Protein AF-0000000075575721 (afdb_homodimer)

pLDDT: mean 95.51, std 4.95, range [36.03, 98.81]

Organism: Acetobacterium woodii (strain ATCC 29683 / DSM 1030 / JCM 2381 / KCTC 1655 / WB1) (NCBI:txid931626)

Structure (mmCIF, N/CA/C/O backbone):
data_AF-0000000075575721-model_v1
#
loop_
_entity.id
_entity.type
_entity.pdbx_description
1 polymer 'Aminomethyltransferase GcvT'
#
loop_
_atom_site.group_PDB
_atom_site.id
_atom_site.type_symbol
_atom_site.label_atom_id
_atom_site.label_alt_id
_atom_site.label_comp_id
_atom_site.label_asym_id
_atom_site.label_entity_id
_atom_site.label_seq_id
_atom_site.pdbx_PDB_ins_code
_atom_site.Cartn_x
_atom_site.Cartn_y
_atom_site.Cartn_z
_atom_site.occupancy
_atom_site.B_iso_or_equiv
_atom_site.auth_seq_id
_atom_site.auth_comp_id
_atom_site.auth_asym_id
_atom_site.auth_atom_id
_atom_site.pdbx_PDB_model_num
ATOM 1 N N . MET A 1 1 ? 26.297 -42.188 -44.875 1 36.03 1 MET A N 1
ATOM 2 C CA . MET A 1 1 ? 27.328 -41.656 -44 1 36.03 1 MET A CA 1
ATOM 3 C C . MET A 1 1 ? 27.75 -42.688 -42.938 1 36.03 1 MET A C 1
ATOM 5 O O . MET A 1 1 ? 26.891 -43.375 -42.406 1 36.03 1 MET A O 1
ATOM 9 N N . LYS A 1 2 ? 28.891 -43.094 -43 1 46.31 2 LYS A N 1
ATOM 10 C CA . LYS A 1 2 ? 29.531 -44.219 -42.312 1 46.31 2 LYS A CA 1
ATOM 11 C C . LYS A 1 2 ? 29.234 -44.188 -40.812 1 46.31 2 LYS A C 1
ATOM 13 O O . LYS A 1 2 ? 29.656 -43.25 -40.094 1 46.31 2 LYS A O 1
ATOM 18 N N . LEU A 1 3 ? 28.172 -44.75 -40.25 1 50.94 3 LEU A N 1
ATOM 19 C CA . LEU A 1 3 ? 27.75 -45.062 -38.906 1 50.94 3 LEU A CA 1
ATOM 20 C C . LEU A 1 3 ? 28.922 -45.594 -38.062 1 50.94 3 LEU A C 1
ATOM 22 O O . LEU A 1 3 ? 28.781 -45.844 -36.875 1 50.94 3 LEU A O 1
ATOM 26 N N . GLU A 1 4 ? 30.062 -45.906 -38.625 1 56.88 4 GLU A N 1
ATOM 27 C CA . GLU A 1 4 ? 31.094 -46.719 -38 1 56.88 4 GLU A CA 1
ATOM 28 C C . GLU A 1 4 ? 31.766 -45.969 -36.844 1 56.88 4 GLU A C 1
ATOM 30 O O . GLU A 1 4 ? 32.25 -46.594 -35.906 1 56.88 4 GLU A O 1
ATOM 35 N N . ASN A 1 5 ? 31.656 -44.5 -36.688 1 76.38 5 ASN A N 1
ATOM 36 C CA . ASN A 1 5 ? 32.5 -43.875 -35.688 1 76.38 5 ASN A CA 1
ATOM 37 C C . ASN A 1 5 ? 31.672 -43 -34.75 1 76.38 5 ASN A C 1
ATOM 39 O O . ASN A 1 5 ? 32.188 -42.031 -34.156 1 76.38 5 ASN A O 1
ATOM 43 N N . LEU A 1 6 ? 30.344 -43.281 -34.5 1 89.44 6 LEU A N 1
ATOM 44 C CA . LEU A 1 6 ? 29.531 -42.5 -33.594 1 89.44 6 LEU A CA 1
ATOM 45 C C . LEU A 1 6 ? 29.672 -42.969 -32.156 1 89.44 6 LEU A C 1
ATOM 47 O O . LEU A 1 6 ? 29.812 -44.188 -31.922 1 89.44 6 LEU A O 1
ATOM 51 N N . LYS A 1 7 ? 29.609 -41.969 -31.234 1 93.25 7 LYS A N 1
ATOM 52 C CA . LYS A 1 7 ? 29.594 -42.312 -29.812 1 93.25 7 LYS A CA 1
ATOM 53 C C . LYS A 1 7 ? 28.25 -42.875 -29.375 1 93.25 7 LYS A C 1
ATOM 55 O O . LYS A 1 7 ? 27.219 -42.594 -30.016 1 93.25 7 LYS A O 1
ATOM 60 N N . ARG A 1 8 ? 28.297 -43.75 -28.391 1 95.19 8 ARG A N 1
ATOM 61 C CA . ARG A 1 8 ? 27.078 -44.344 -27.859 1 95.19 8 ARG A CA 1
ATOM 62 C C . ARG A 1 8 ? 26.938 -44.031 -26.359 1 95.19 8 ARG A C 1
ATOM 64 O O . ARG A 1 8 ? 27.938 -44 -25.641 1 95.19 8 ARG A O 1
ATOM 71 N N . THR A 1 9 ? 25.719 -43.781 -25.953 1 96 9 THR A N 1
ATOM 72 C CA . THR A 1 9 ? 25.469 -43.656 -24.531 1 96 9 THR A CA 1
ATOM 73 C C . THR A 1 9 ? 25.328 -45.031 -23.875 1 96 9 THR A C 1
ATOM 75 O O . THR A 1 9 ? 25.297 -46.062 -24.562 1 96 9 THR A O 1
ATOM 78 N N . LEU A 1 10 ? 25.266 -45 -22.562 1 96.38 10 LEU A N 1
ATOM 79 C CA . LEU A 1 10 ? 25.141 -46.25 -21.797 1 96.38 10 LEU A CA 1
ATOM 80 C C . LEU A 1 10 ? 23.766 -46.844 -21.984 1 96.38 10 LEU A C 1
ATOM 82 O O . LEU A 1 10 ? 23.516 -47.969 -21.547 1 96.38 10 LEU A O 1
ATOM 86 N N . PHE A 1 11 ? 22.875 -46.188 -22.719 1 97.75 11 PHE A N 1
ATOM 87 C CA . PHE A 1 11 ? 21.516 -46.688 -22.891 1 97.75 11 PHE A CA 1
ATOM 88 C C . PHE A 1 11 ? 21.312 -47.281 -24.266 1 97.75 11 PHE A C 1
ATOM 90 O O . PHE A 1 11 ? 20.203 -47.594 -24.672 1 97.75 11 PHE A O 1
ATOM 97 N N . TYR A 1 12 ? 22.344 -47.406 -25.047 1 96.69 12 TYR A N 1
ATOM 98 C CA . TYR A 1 12 ? 22.25 -47.875 -26.438 1 96.69 12 TYR A CA 1
ATOM 99 C C . TYR A 1 12 ? 21.484 -49.188 -26.531 1 96.69 12 TYR A C 1
ATOM 101 O O . TYR A 1 12 ? 20.562 -49.312 -27.344 1 96.69 12 TYR A O 1
ATOM 109 N N . ASP A 1 13 ? 21.859 -50.156 -25.703 1 97.06 13 ASP A N 1
ATOM 110 C CA . ASP A 1 13 ? 21.203 -51.438 -25.734 1 97.06 13 ASP A CA 1
ATOM 111 C C . ASP A 1 13 ? 19.719 -51.312 -25.375 1 97.06 13 ASP A C 1
ATOM 113 O O . ASP A 1 13 ? 18.875 -52.031 -25.906 1 97.06 13 ASP A O 1
ATOM 117 N N . ASN A 1 14 ? 19.422 -50.438 -24.422 1 97.88 14 ASN A N 1
ATOM 118 C CA . ASN A 1 14 ? 18.031 -50.188 -24.078 1 97.88 14 ASN A CA 1
ATOM 119 C C . ASN A 1 14 ? 17.25 -49.656 -25.266 1 97.88 14 ASN A C 1
ATOM 121 O O . ASN A 1 14 ? 16.094 -50 -25.469 1 97.88 14 ASN A O 1
ATOM 125 N N . HIS A 1 15 ? 17.859 -48.781 -26.062 1 97.81 15 HIS A N 1
ATOM 126 C CA . HIS A 1 15 ? 17.219 -48.219 -27.25 1 97.81 15 HIS A CA 1
ATOM 127 C C . HIS A 1 15 ? 16.938 -49.281 -28.297 1 97.81 15 HIS A C 1
ATOM 129 O O . HIS A 1 15 ? 15.844 -49.281 -28.875 1 97.81 15 HIS A O 1
ATOM 135 N N . VAL A 1 16 ? 17.922 -50.062 -28.531 1 96.56 16 VAL A N 1
ATOM 136 C CA . VAL A 1 16 ? 17.781 -51.125 -29.531 1 96.56 16 VAL A CA 1
ATOM 137 C C . VAL A 1 16 ? 16.672 -52.094 -29.109 1 96.56 16 VAL A C 1
ATOM 139 O O . VAL A 1 16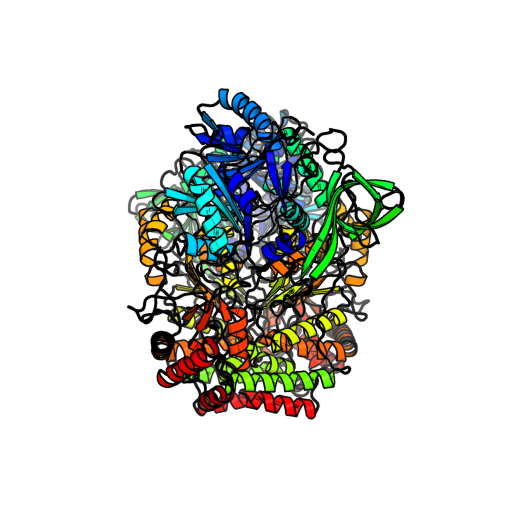 ? 15.836 -52.469 -29.938 1 96.56 16 VAL A O 1
ATOM 142 N N . LYS A 1 17 ? 16.75 -52.406 -27.875 1 96.69 17 LYS A N 1
ATOM 143 C CA . LYS A 1 17 ? 15.727 -53.312 -27.328 1 96.69 17 LYS A CA 1
ATOM 144 C C . LYS A 1 17 ? 14.336 -52.719 -27.5 1 96.69 17 LYS A C 1
ATOM 146 O O . LYS A 1 17 ? 13.367 -53.438 -27.766 1 96.69 17 LYS A O 1
ATOM 151 N N . ALA A 1 18 ? 14.25 -51.438 -27.406 1 96.62 18 ALA A N 1
ATOM 152 C CA . ALA A 1 18 ? 12.961 -50.75 -27.469 1 96.62 18 ALA A CA 1
ATOM 153 C C . ALA A 1 18 ? 12.547 -50.469 -28.906 1 96.62 18 ALA A C 1
ATOM 155 O O . ALA A 1 18 ? 11.469 -49.906 -29.141 1 96.62 18 ALA A O 1
ATOM 156 N N . GLY A 1 19 ? 13.367 -50.812 -29.859 1 96.62 19 GLY A N 1
ATOM 157 C CA . GLY A 1 19 ? 13.047 -50.625 -31.266 1 96.62 19 GLY A CA 1
ATOM 158 C C . GLY A 1 19 ? 13.234 -49.188 -31.75 1 96.62 19 GLY A C 1
ATOM 159 O O . GLY A 1 19 ? 12.547 -48.75 -32.656 1 96.62 19 GLY A O 1
ATOM 160 N N . ALA A 1 20 ? 14.164 -48.5 -31.219 1 97.5 20 ALA A N 1
ATOM 161 C CA . ALA A 1 20 ? 14.391 -47.094 -31.562 1 97.5 20 ALA A CA 1
ATOM 162 C C . ALA A 1 20 ? 14.992 -46.969 -32.938 1 97.5 20 ALA A C 1
ATOM 164 O O . ALA A 1 20 ? 15.758 -47.812 -33.406 1 97.5 20 ALA A O 1
ATOM 165 N N . THR A 1 21 ? 14.609 -45.938 -33.656 1 97.31 21 THR A N 1
ATOM 166 C CA . THR A 1 21 ? 15.336 -45.469 -34.844 1 97.31 21 THR A CA 1
ATOM 167 C C . THR A 1 21 ? 16.5 -44.562 -34.438 1 97.31 21 THR A C 1
ATOM 169 O O . THR A 1 21 ? 16.281 -43.438 -33.938 1 97.31 21 THR A O 1
ATOM 172 N N . LEU A 1 22 ? 17.672 -45.031 -34.656 1 95.75 22 LEU A N 1
ATOM 173 C CA . LEU A 1 22 ? 18.859 -44.312 -34.188 1 95.75 22 LEU A CA 1
ATOM 174 C C . LEU A 1 22 ? 19.453 -43.469 -35.312 1 95.75 22 LEU A C 1
ATOM 176 O O . LEU A 1 22 ? 19.453 -43.875 -36.469 1 95.75 22 LEU A O 1
ATOM 180 N N . VAL A 1 23 ? 19.891 -42.281 -34.938 1 93.56 23 VAL A N 1
ATOM 181 C CA . VAL A 1 23 ? 20.484 -41.375 -35.906 1 93.56 23 VAL A CA 1
ATOM 182 C C . VAL A 1 23 ? 21.703 -40.688 -35.281 1 93.56 23 VAL A C 1
ATOM 184 O O . VAL A 1 23 ? 21.938 -40.812 -34.062 1 93.56 23 VAL A O 1
ATOM 187 N N . ASP A 1 24 ? 22.422 -40.031 -36.125 1 90.75 24 ASP A N 1
ATOM 188 C CA . ASP A 1 24 ? 23.531 -39.188 -35.656 1 90.75 24 ASP A CA 1
ATOM 189 C C . ASP A 1 24 ? 23.016 -37.875 -35.094 1 90.75 24 ASP A C 1
ATOM 191 O O . ASP A 1 24 ? 22.297 -37.156 -35.75 1 90.75 24 ASP A O 1
ATOM 195 N N . PHE A 1 25 ? 23.359 -37.594 -33.938 1 89.56 25 PHE A N 1
ATOM 196 C CA . PHE A 1 25 ? 23.047 -36.312 -33.25 1 89.56 25 PHE A CA 1
ATOM 197 C C . PHE A 1 25 ? 24.266 -35.812 -32.5 1 89.56 25 PHE A C 1
ATOM 199 O O . PHE A 1 25 ? 24.516 -36.219 -31.359 1 89.56 25 PHE A O 1
ATOM 206 N N . GLY A 1 26 ? 24.953 -34.875 -33.062 1 80.31 26 GLY A N 1
ATOM 207 C CA . GLY A 1 26 ? 26.125 -34.281 -32.438 1 80.31 26 GLY A CA 1
ATOM 208 C C . GLY A 1 26 ? 27.25 -35.281 -32.219 1 80.31 26 GLY A C 1
ATOM 209 O O . GLY A 1 26 ? 27.938 -35.25 -31.219 1 80.31 26 GLY A O 1
ATOM 210 N N . GLY A 1 27 ? 27.281 -36.312 -32.969 1 86.62 27 GLY A N 1
ATOM 211 C CA . GLY A 1 27 ? 28.344 -37.312 -32.875 1 86.62 27 GLY A CA 1
ATOM 212 C C . GLY A 1 27 ? 27.922 -38.5 -32.062 1 86.62 27 GLY A C 1
ATOM 213 O O . GLY A 1 27 ? 28.719 -39.438 -31.859 1 86.62 27 GLY A O 1
ATOM 214 N N . TRP A 1 28 ? 26.688 -38.5 -31.656 1 93.44 28 TRP A N 1
ATOM 215 C CA . TRP A 1 28 ? 26.172 -39.594 -30.844 1 93.44 28 TRP A CA 1
ATOM 216 C C . TRP A 1 28 ? 25.078 -40.344 -31.594 1 93.44 28 TRP A C 1
ATOM 218 O O . TRP A 1 28 ? 24.297 -39.75 -32.344 1 93.44 28 TRP A O 1
ATOM 228 N N . GLU A 1 29 ? 25.062 -41.594 -31.422 1 95 29 GLU A N 1
ATOM 229 C CA . GLU A 1 29 ? 23.953 -42.406 -31.922 1 95 29 GLU A CA 1
ATOM 230 C C . GLU A 1 29 ? 22.766 -42.344 -30.969 1 95 29 GLU A C 1
ATOM 232 O O . GLU A 1 29 ? 22.734 -43.094 -29.984 1 95 29 GLU A O 1
ATOM 237 N N . MET A 1 30 ? 21.828 -41.531 -31.312 1 96.31 30 MET A N 1
ATOM 238 C CA . MET A 1 30 ? 20.719 -41.281 -30.406 1 96.31 30 MET A CA 1
ATOM 239 C C . MET A 1 30 ? 19.375 -41.656 -31.031 1 96.31 30 MET A C 1
ATOM 241 O O . MET A 1 30 ? 19.234 -41.625 -32.25 1 96.31 30 MET A O 1
ATOM 245 N N . PRO A 1 31 ? 18.391 -42.031 -30.281 1 97.38 31 PRO A N 1
ATOM 246 C CA . PRO A 1 31 ? 17.078 -42.312 -30.844 1 97.38 31 PRO A CA 1
ATOM 247 C C . PRO A 1 31 ? 16.328 -41.062 -31.312 1 97.38 31 PRO A C 1
ATOM 249 O O . PRO A 1 31 ? 16.062 -40.188 -30.5 1 97.38 31 PRO A O 1
ATOM 252 N N . ILE A 1 32 ? 15.922 -41.031 -32.531 1 96.69 32 ILE A N 1
ATOM 253 C CA . ILE A 1 32 ? 15.102 -39.938 -33.031 1 96.69 32 ILE A CA 1
ATOM 254 C C . ILE A 1 32 ? 13.633 -40.188 -32.688 1 96.69 32 ILE A C 1
ATOM 256 O O . ILE A 1 32 ? 12.859 -39.25 -32.531 1 96.69 32 ILE A O 1
ATOM 260 N N . GLN A 1 33 ? 13.258 -41.438 -32.688 1 97.62 33 GLN A N 1
ATOM 261 C CA . GLN A 1 33 ? 11.922 -41.875 -32.281 1 97.62 33 GLN A CA 1
ATOM 262 C C . GLN A 1 33 ? 11.891 -43.344 -31.891 1 97.62 33 GLN A C 1
ATOM 264 O O . GLN A 1 33 ? 12.797 -44.094 -32.25 1 97.62 33 GLN A O 1
ATOM 269 N N . TYR A 1 34 ? 10.93 -43.75 -31.234 1 98.19 34 TYR A N 1
ATOM 270 C CA . TYR A 1 34 ? 10.594 -45.125 -30.938 1 98.19 34 TYR A CA 1
ATOM 271 C C . TYR A 1 34 ? 9.367 -45.562 -31.719 1 98.19 34 TYR A C 1
ATOM 273 O O . TYR A 1 34 ? 8.828 -44.812 -32.531 1 98.19 34 TYR A O 1
ATOM 281 N N . PRO A 1 35 ? 8.914 -46.75 -31.578 1 96.94 35 PRO A N 1
ATOM 282 C CA . PRO A 1 35 ? 7.875 -47.312 -32.438 1 96.94 35 PRO A CA 1
ATOM 283 C C . PRO A 1 35 ? 6.566 -46.531 -32.375 1 96.94 35 PRO A C 1
ATOM 285 O O . PRO A 1 35 ? 5.824 -46.438 -33.344 1 96.94 35 PRO A O 1
ATOM 288 N N . ASN A 1 36 ? 6.254 -45.906 -31.297 1 95.25 36 ASN A N 1
ATOM 289 C CA . ASN A 1 36 ? 5.016 -45.156 -31.125 1 95.25 36 ASN A CA 1
ATOM 290 C C . ASN A 1 36 ? 5 -43.875 -32 1 95.25 36 ASN A C 1
ATOM 292 O O . ASN A 1 36 ? 3.932 -43.375 -32.312 1 95.25 36 ASN A O 1
ATOM 296 N N . GLY A 1 37 ? 6.121 -43.344 -32.281 1 97.06 37 GLY A N 1
ATOM 297 C CA . GLY A 1 37 ? 6.23 -42.188 -33.125 1 97.06 37 GLY A CA 1
ATOM 298 C C . GLY A 1 37 ? 6.273 -40.875 -32.375 1 97.06 37 GLY A C 1
ATOM 299 O O . GLY A 1 37 ? 5.875 -40.812 -31.203 1 97.06 37 GLY A O 1
ATOM 300 N N . ILE A 1 38 ? 6.617 -39.844 -33.062 1 97.75 38 ILE A N 1
ATOM 301 C CA . ILE A 1 38 ? 6.898 -38.531 -32.469 1 97.75 38 ILE A CA 1
ATOM 302 C C . ILE A 1 38 ? 5.621 -37.938 -31.891 1 97.75 38 ILE A C 1
ATOM 304 O O . ILE A 1 38 ? 5.637 -37.375 -30.812 1 97.75 38 ILE A O 1
ATOM 308 N N . VAL A 1 39 ? 4.496 -38.031 -32.562 1 98 39 VAL A N 1
ATOM 309 C CA . VAL A 1 39 ? 3.229 -37.438 -32.125 1 98 39 VAL A CA 1
ATOM 310 C C . VAL A 1 39 ? 2.799 -38.031 -30.797 1 98 39 VAL A C 1
ATOM 312 O O . VAL A 1 39 ? 2.473 -37.312 -29.844 1 98 39 VAL A O 1
ATOM 315 N N . ASP A 1 40 ? 2.834 -39.344 -30.703 1 97.81 40 ASP A N 1
ATOM 316 C CA . ASP A 1 40 ? 2.426 -40 -29.484 1 97.81 40 ASP A CA 1
ATOM 317 C C . ASP A 1 40 ? 3.416 -39.75 -28.344 1 97.81 40 ASP A C 1
ATOM 319 O O . ASP A 1 40 ? 3.021 -39.625 -27.188 1 97.81 40 ASP A O 1
ATOM 323 N N . GLU A 1 41 ? 4.668 -39.75 -28.703 1 98.5 41 GLU A N 1
ATOM 324 C CA . GLU A 1 41 ? 5.699 -39.438 -27.719 1 98.5 41 GLU A CA 1
ATOM 325 C C . GLU A 1 41 ? 5.473 -38.031 -27.109 1 98.5 41 GLU A C 1
ATOM 327 O O . GLU A 1 41 ? 5.566 -37.875 -25.906 1 98.5 41 GLU A O 1
ATOM 332 N N . HIS A 1 42 ? 5.164 -37.031 -27.969 1 98.44 42 HIS A N 1
ATOM 333 C CA . HIS A 1 42 ? 4.863 -35.688 -27.516 1 98.44 42 HIS A CA 1
ATOM 334 C C . HIS A 1 42 ? 3.641 -35.656 -26.609 1 98.44 42 HIS A C 1
ATOM 336 O O . HIS A 1 42 ? 3.693 -35.125 -25.5 1 98.44 42 HIS A O 1
ATOM 342 N N . ILE A 1 43 ? 2.609 -36.219 -27.047 1 98.12 43 ILE A N 1
ATOM 343 C CA . ILE A 1 43 ? 1.337 -36.188 -26.328 1 98.12 43 ILE A CA 1
ATOM 344 C C . ILE A 1 43 ? 1.478 -36.906 -25 1 98.12 43 ILE A C 1
ATOM 346 O O . ILE A 1 43 ? 1.001 -36.438 -23.969 1 98.12 43 ILE A O 1
ATOM 350 N N . ASN A 1 44 ? 2.105 -38.062 -25.016 1 97.69 44 ASN A N 1
ATOM 351 C CA . ASN A 1 44 ? 2.289 -38.812 -23.781 1 97.69 44 ASN A CA 1
ATOM 352 C C . ASN A 1 44 ? 3.049 -38.031 -22.734 1 97.69 44 ASN A C 1
ATOM 354 O O . ASN A 1 44 ? 2.746 -38.094 -21.531 1 97.69 44 ASN A O 1
ATOM 358 N N . THR A 1 45 ? 4.039 -37.312 -23.125 1 98 45 THR A N 1
ATOM 359 C CA . THR A 1 45 ? 4.793 -36.469 -22.188 1 98 45 THR A CA 1
ATOM 360 C C . THR A 1 45 ? 3.891 -35.406 -21.547 1 98 45 THR A C 1
ATOM 362 O O . THR A 1 45 ? 4.012 -35.125 -20.359 1 98 45 THR A O 1
ATOM 365 N N . ARG A 1 46 ? 2.984 -34.875 -22.328 1 97.38 46 ARG A N 1
ATOM 366 C CA . ARG A 1 46 ? 2.121 -33.781 -21.875 1 97.38 46 ARG A CA 1
ATOM 367 C C . ARG A 1 46 ? 1.051 -34.281 -20.922 1 97.38 46 ARG A C 1
ATOM 369 O O . ARG A 1 46 ? 0.592 -33.562 -20.031 1 97.38 46 ARG A O 1
ATOM 376 N N . ILE A 1 47 ? 0.643 -35.531 -20.969 1 95.81 47 ILE A N 1
ATOM 377 C CA . ILE A 1 47 ? -0.531 -35.969 -20.219 1 95.81 47 ILE A CA 1
ATOM 378 C C . ILE A 1 47 ? -0.135 -37.062 -19.219 1 95.81 47 ILE A C 1
ATOM 380 O O . ILE A 1 47 ? -0.882 -37.344 -18.281 1 95.81 47 ILE A O 1
ATOM 384 N N . LYS A 1 48 ? 1.011 -37.656 -19.406 1 96.88 48 LYS A N 1
ATOM 385 C CA . LYS A 1 48 ? 1.565 -38.656 -18.5 1 96.88 48 LYS A CA 1
ATOM 386 C C . LYS A 1 48 ? 3.023 -38.344 -18.172 1 96.88 48 LYS A C 1
ATOM 388 O O . LYS A 1 48 ? 3.336 -37.25 -17.672 1 96.88 48 LYS A O 1
ATOM 393 N N . ALA A 1 49 ? 3.938 -39.281 -18.609 1 98.19 49 ALA A N 1
ATOM 394 C CA . ALA A 1 49 ? 5.355 -39.062 -18.344 1 98.19 49 ALA A CA 1
ATOM 395 C C . ALA A 1 49 ? 6.219 -39.625 -19.469 1 98.19 49 ALA A C 1
ATOM 397 O O . ALA A 1 49 ? 5.902 -40.688 -20.031 1 98.19 49 ALA A O 1
ATOM 398 N N . GLY A 1 50 ? 7.188 -38.906 -19.797 1 98.56 50 GLY A N 1
ATOM 399 C CA . GLY A 1 50 ? 8.203 -39.344 -20.734 1 98.56 50 GLY A CA 1
ATOM 400 C C . GLY A 1 50 ? 9.602 -39.375 -20.141 1 98.56 50 GLY A C 1
ATOM 401 O O . GLY A 1 50 ? 9.938 -38.5 -19.312 1 98.56 50 GLY A O 1
ATOM 402 N N . ILE A 1 51 ? 10.406 -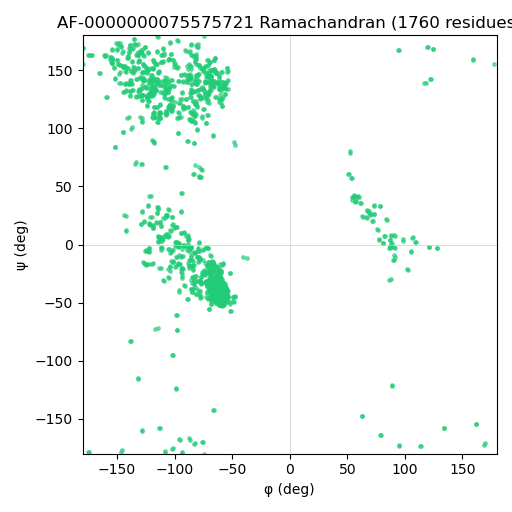40.344 -20.578 1 98.69 51 ILE A N 1
ATOM 403 C CA . ILE A 1 51 ? 11.805 -40.375 -20.172 1 98.69 51 ILE A CA 1
ATOM 404 C C . ILE A 1 51 ? 12.695 -40.125 -21.406 1 98.69 51 ILE A C 1
ATOM 406 O O . ILE A 1 51 ? 12.391 -40.625 -22.5 1 98.69 51 ILE A O 1
ATOM 410 N N . PHE A 1 52 ? 13.703 -39.406 -21.25 1 98.62 52 PHE A N 1
ATOM 411 C CA . PHE A 1 52 ? 14.648 -39.031 -22.297 1 98.62 52 PHE A CA 1
ATOM 412 C C . PHE A 1 52 ? 16.078 -39.406 -21.906 1 98.62 52 PHE A C 1
ATOM 414 O O . PHE A 1 52 ? 16.469 -39.25 -20.75 1 98.62 52 PHE A O 1
ATOM 421 N N . ASP A 1 53 ? 16.781 -40 -22.844 1 98.19 53 ASP A N 1
ATOM 422 C CA . ASP A 1 53 ? 18.219 -40.188 -22.672 1 98.19 53 ASP A CA 1
ATOM 423 C C . ASP A 1 53 ? 18.953 -38.875 -22.906 1 98.19 53 ASP A C 1
ATOM 425 O O . ASP A 1 53 ? 19.016 -38.375 -24.031 1 98.19 53 ASP A O 1
ATOM 429 N N . VAL A 1 54 ? 19.484 -38.344 -21.828 1 97.38 54 VAL A N 1
ATOM 430 C CA . VAL A 1 54 ? 20.234 -37.094 -21.969 1 97.38 54 VAL A CA 1
ATOM 431 C C . VAL A 1 54 ? 21.672 -37.281 -21.484 1 97.38 54 VAL A C 1
ATOM 433 O O . VAL A 1 54 ? 22.344 -36.312 -21.109 1 97.38 54 VAL A O 1
ATOM 436 N N . SER A 1 55 ? 22.125 -38.469 -21.5 1 96.88 55 SER A N 1
ATOM 437 C CA . SER A 1 55 ? 23.453 -38.781 -21.016 1 96.88 55 SER A CA 1
ATOM 438 C C . SER A 1 55 ? 24.531 -38.406 -22.031 1 96.88 55 SER A C 1
ATOM 440 O O . SER A 1 55 ? 25.719 -38.438 -21.734 1 96.88 55 SER A O 1
ATOM 442 N N . HIS A 1 56 ? 24.125 -38.094 -23.219 1 95.62 56 HIS A N 1
ATOM 443 C CA . HIS A 1 56 ? 25.094 -37.562 -24.172 1 95.62 56 HIS A CA 1
ATOM 444 C C . HIS A 1 56 ? 25.594 -36.188 -23.75 1 95.62 56 HIS A C 1
ATOM 446 O O . HIS A 1 56 ? 26.625 -35.719 -24.219 1 95.62 56 HIS A O 1
ATOM 452 N N . MET A 1 57 ? 24.812 -35.438 -22.906 1 96.81 57 MET A N 1
ATOM 453 C CA . MET A 1 57 ? 25.266 -34.156 -22.375 1 96.81 57 MET A CA 1
ATOM 454 C C . MET A 1 57 ? 26.469 -34.375 -21.453 1 96.81 57 MET A C 1
ATOM 456 O O . MET A 1 57 ? 26.625 -35.406 -20.828 1 96.81 57 MET A O 1
ATOM 460 N N . ALA A 1 58 ? 27.297 -33.375 -21.391 1 97.75 58 ALA A N 1
ATOM 461 C CA . ALA A 1 58 ? 28.484 -33.5 -20.562 1 97.75 58 ALA A CA 1
ATOM 462 C C . ALA A 1 58 ? 28.203 -33.062 -19.125 1 97.75 58 ALA A C 1
ATOM 464 O O . ALA A 1 58 ? 27.469 -32.062 -18.922 1 97.75 58 ALA A O 1
ATOM 465 N N . ARG A 1 59 ? 28.766 -33.719 -18.156 1 98.5 59 ARG A N 1
ATOM 466 C CA . ARG A 1 59 ? 28.672 -33.406 -16.734 1 98.5 59 ARG A CA 1
ATOM 467 C C . ARG A 1 59 ? 30.047 -33.062 -16.156 1 98.5 59 ARG A C 1
ATOM 469 O O . ARG A 1 59 ? 30.906 -33.938 -16.031 1 98.5 59 ARG A O 1
ATOM 476 N N . PHE A 1 60 ? 30.25 -31.844 -15.836 1 98.75 60 PHE A N 1
ATOM 477 C CA . PHE A 1 60 ? 31.516 -31.375 -15.25 1 98.75 60 PHE A CA 1
ATOM 478 C C . PHE A 1 60 ? 31.344 -31.094 -13.766 1 98.75 60 PHE A C 1
ATOM 480 O O . PHE A 1 60 ? 30.375 -30.438 -13.359 1 98.75 60 PHE A O 1
ATOM 487 N N . ILE A 1 61 ? 32.188 -31.578 -12.938 1 98.69 61 ILE A N 1
ATOM 488 C CA . ILE A 1 61 ? 32.219 -31.266 -11.516 1 98.69 61 ILE A CA 1
ATOM 489 C C . ILE A 1 61 ? 33.281 -30.234 -11.219 1 98.69 61 ILE A C 1
ATOM 491 O O . ILE A 1 61 ? 34.469 -30.422 -11.578 1 98.69 61 ILE A O 1
ATOM 495 N N . VAL A 1 62 ? 32.938 -29.156 -10.664 1 98.69 62 VAL A N 1
ATOM 496 C CA . VAL A 1 62 ? 33.875 -28.109 -10.266 1 98.69 62 VAL A CA 1
ATOM 497 C C . VAL A 1 62 ? 33.969 -28.078 -8.742 1 98.69 62 VAL A C 1
ATOM 499 O O . VAL A 1 62 ? 32.969 -28.016 -8.039 1 98.69 62 VAL A O 1
ATOM 502 N N . SER A 1 63 ? 35.125 -28.094 -8.195 1 98.12 63 SER A N 1
ATOM 503 C CA . SER A 1 63 ? 35.344 -28.109 -6.754 1 98.12 63 SER A CA 1
ATOM 504 C C . SER A 1 63 ? 36.594 -27.297 -6.379 1 98.12 63 SER A C 1
ATOM 506 O O . SER A 1 63 ? 37.375 -26.922 -7.25 1 98.12 63 SER A O 1
ATOM 508 N N . GLY A 1 64 ? 36.75 -27 -5.043 1 96.75 64 GLY A N 1
ATOM 509 C CA . GLY A 1 64 ? 37.875 -26.25 -4.527 1 96.75 64 GLY A CA 1
ATOM 510 C C . GLY A 1 64 ? 37.469 -24.953 -3.84 1 96.75 64 GLY A C 1
ATOM 511 O O . GLY A 1 64 ? 36.312 -24.516 -3.943 1 96.75 64 GLY A O 1
ATOM 512 N N . PRO A 1 65 ? 38.438 -24.312 -3.152 1 96.38 65 PRO A N 1
ATOM 513 C CA . PRO A 1 65 ? 38.156 -23.109 -2.357 1 96.38 65 PRO A CA 1
ATOM 514 C C . PRO A 1 65 ? 37.688 -21.938 -3.209 1 96.38 65 PRO A C 1
ATOM 516 O O . PRO A 1 65 ? 36.906 -21.094 -2.725 1 96.38 65 PRO A O 1
ATOM 519 N N . GLU A 1 66 ? 38.094 -21.922 -4.48 1 97.56 66 GLU A N 1
ATOM 520 C CA . GLU A 1 66 ? 37.719 -20.797 -5.332 1 97.56 66 GLU A CA 1
ATOM 521 C C . GLU A 1 66 ? 36.75 -21.25 -6.445 1 97.56 66 GLU A C 1
ATOM 523 O O . GLU A 1 66 ? 36.688 -20.609 -7.492 1 97.56 66 GLU A O 1
ATOM 528 N N . ALA A 1 67 ? 36.125 -22.422 -6.199 1 98.19 67 ALA A N 1
ATOM 529 C CA . ALA A 1 67 ? 35.156 -22.906 -7.188 1 98.19 67 ALA A CA 1
ATOM 530 C C . ALA A 1 67 ? 34.094 -21.859 -7.473 1 98.19 67 ALA A C 1
ATOM 532 O O . ALA A 1 67 ? 33.75 -21.625 -8.625 1 98.19 67 ALA A O 1
ATOM 533 N N . THR A 1 68 ? 33.594 -21.203 -6.445 1 97.5 68 THR A N 1
ATOM 534 C CA . THR A 1 68 ? 32.531 -20.203 -6.59 1 97.5 68 THR A CA 1
ATOM 535 C C . THR A 1 68 ? 33.062 -19 -7.371 1 97.5 68 THR A C 1
ATOM 537 O O . THR A 1 68 ? 32.375 -18.5 -8.273 1 97.5 68 THR A O 1
ATOM 540 N N . ALA A 1 69 ? 34.219 -18.516 -7.012 1 97.25 69 ALA A N 1
ATOM 541 C CA . ALA A 1 69 ? 34.812 -17.375 -7.699 1 97.25 69 ALA A CA 1
ATOM 542 C C . ALA A 1 69 ? 35 -17.672 -9.18 1 97.25 69 ALA A C 1
ATOM 544 O O . ALA A 1 69 ? 34.781 -16.797 -10.031 1 97.25 69 ALA A O 1
ATOM 545 N N . PHE A 1 70 ? 35.562 -18.891 -9.453 1 97.88 70 PHE A N 1
ATOM 546 C CA . PHE A 1 70 ? 35.75 -19.328 -10.828 1 97.88 70 PHE A CA 1
ATOM 547 C C . PHE A 1 70 ? 34.438 -19.312 -11.594 1 97.88 70 PHE A C 1
ATOM 549 O O . PHE A 1 70 ? 34.375 -18.75 -12.688 1 97.88 70 PHE A O 1
ATOM 556 N N . LEU A 1 71 ? 33.375 -19.906 -11.023 1 98.62 71 LEU A N 1
ATOM 557 C CA . LEU A 1 71 ? 32.094 -20 -11.672 1 98.62 71 LEU A CA 1
ATOM 558 C C . LEU A 1 71 ? 31.453 -18.625 -11.852 1 98.62 71 LEU A C 1
ATOM 560 O O . LEU A 1 71 ? 30.75 -18.375 -12.836 1 98.62 71 LEU A O 1
ATOM 564 N N . GLN A 1 72 ? 31.625 -17.688 -10.898 1 98.06 72 GLN A N 1
ATOM 565 C CA . GLN A 1 72 ? 31.172 -16.297 -11.031 1 98.06 72 GLN A CA 1
ATOM 566 C C . GLN A 1 72 ? 31.781 -15.641 -12.266 1 98.06 72 GLN A C 1
ATOM 568 O O . GLN A 1 72 ? 31.141 -14.805 -12.914 1 98.06 72 GLN A O 1
ATOM 573 N N . TYR A 1 73 ? 32.969 -16.047 -12.562 1 98.44 73 TYR A N 1
ATOM 574 C CA . TYR A 1 73 ? 33.75 -15.414 -13.617 1 98.44 73 TYR A CA 1
ATOM 575 C C . TYR A 1 73 ? 33.375 -15.945 -14.984 1 98.44 73 TYR A C 1
ATOM 577 O O . TYR A 1 73 ? 33.281 -15.195 -15.961 1 98.44 73 TYR A O 1
ATOM 585 N N . VAL A 1 74 ? 33.062 -17.234 -15.102 1 98.62 74 VAL A N 1
ATOM 586 C CA . VAL A 1 74 ? 32.969 -17.859 -16.422 1 98.62 74 VAL A CA 1
ATOM 587 C C . VAL A 1 74 ? 31.484 -18.016 -16.781 1 98.62 74 VAL A C 1
ATOM 589 O O . VAL A 1 74 ? 31.156 -18.266 -17.938 1 98.62 74 VAL A O 1
ATOM 592 N N . LEU A 1 75 ? 30.562 -17.875 -15.867 1 98.62 75 LEU A N 1
ATOM 593 C CA . LEU A 1 75 ? 29.125 -18 -16.141 1 98.62 75 LEU A CA 1
ATOM 594 C C . LEU A 1 75 ? 28.438 -16.641 -16.031 1 98.62 75 LEU A C 1
ATOM 596 O O . LEU A 1 75 ? 28.906 -15.75 -15.328 1 98.62 75 LEU A O 1
ATOM 600 N N . THR A 1 76 ? 27.297 -16.516 -16.688 1 98.06 76 THR A N 1
ATOM 601 C CA . THR A 1 76 ? 26.594 -15.234 -16.703 1 98.06 76 THR A CA 1
ATOM 602 C C . THR A 1 76 ? 25.75 -15.055 -15.453 1 98.06 76 THR A C 1
ATOM 604 O O . THR A 1 76 ? 25.438 -13.93 -15.055 1 98.06 76 THR A O 1
ATOM 607 N N . ASN A 1 77 ? 25.25 -16.156 -14.891 1 97.5 77 ASN A N 1
ATOM 608 C CA . ASN A 1 77 ? 24.344 -16.078 -13.75 1 97.5 77 ASN A CA 1
ATOM 609 C C . ASN A 1 77 ? 25.109 -15.883 -12.445 1 97.5 77 ASN A C 1
ATOM 611 O O . ASN A 1 77 ? 26.344 -16.047 -12.406 1 97.5 77 ASN A O 1
ATOM 615 N N . ASN A 1 78 ? 24.422 -15.438 -11.375 1 97.31 78 ASN A N 1
ATOM 616 C CA . ASN A 1 78 ? 25 -15.156 -10.07 1 97.31 78 ASN A CA 1
ATOM 617 C C . ASN A 1 78 ? 25.047 -16.406 -9.195 1 97.31 78 ASN A C 1
ATOM 619 O O . ASN A 1 78 ? 24.047 -16.812 -8.609 1 97.31 78 ASN A O 1
ATOM 623 N N . VAL A 1 79 ? 26.188 -16.953 -8.969 1 97.75 79 VAL A N 1
ATOM 624 C CA . VAL A 1 79 ? 26.359 -18.203 -8.242 1 97.75 79 VAL A CA 1
ATOM 625 C C . VAL A 1 79 ? 26.062 -17.984 -6.762 1 97.75 79 VAL A C 1
ATOM 627 O O . VAL A 1 79 ? 25.656 -18.922 -6.062 1 97.75 79 VAL A O 1
ATOM 630 N N . PHE A 1 80 ? 26.188 -16.734 -6.305 1 95.38 80 PHE A N 1
ATOM 631 C CA . PHE A 1 80 ? 25.891 -16.422 -4.914 1 95.38 80 PHE A CA 1
ATOM 632 C C . PHE A 1 80 ? 24.406 -16.594 -4.621 1 95.38 80 PHE A C 1
ATOM 634 O O . PHE A 1 80 ? 24 -16.656 -3.461 1 95.38 80 PHE A O 1
ATOM 641 N N . ALA A 1 81 ? 23.641 -16.656 -5.625 1 94.88 81 ALA A N 1
ATOM 642 C CA . ALA A 1 81 ? 22.203 -16.812 -5.461 1 94.88 81 ALA A CA 1
ATOM 643 C C . ALA A 1 81 ? 21.828 -18.25 -5.152 1 94.88 81 ALA A C 1
ATOM 645 O O . ALA A 1 81 ? 20.703 -18.531 -4.727 1 94.88 81 ALA A O 1
ATOM 646 N N . LEU A 1 82 ? 22.734 -19.172 -5.281 1 95.38 82 LEU A N 1
ATOM 647 C CA . LEU A 1 82 ? 22.438 -20.594 -5.109 1 95.38 82 LEU A CA 1
ATOM 648 C C . LEU A 1 82 ? 22.688 -21.031 -3.666 1 95.38 82 LEU A C 1
ATOM 650 O O . LEU A 1 82 ? 23.812 -20.984 -3.184 1 95.38 82 LEU A O 1
ATOM 654 N N . ASP A 1 83 ? 21.656 -21.438 -3.045 1 91.62 83 ASP A N 1
ATOM 655 C CA . ASP A 1 83 ? 21.797 -22.203 -1.803 1 91.62 83 ASP A CA 1
ATOM 656 C C . ASP A 1 83 ? 21.984 -23.688 -2.086 1 91.62 83 ASP A C 1
ATOM 658 O O . ASP A 1 83 ? 21.906 -24.125 -3.236 1 91.62 83 ASP A O 1
ATOM 662 N N . LEU A 1 84 ? 22.266 -24.406 -1.026 1 94.19 84 LEU A N 1
ATOM 663 C CA . LEU A 1 84 ? 22.312 -25.859 -1.175 1 94.19 84 LEU A CA 1
ATOM 664 C C . LEU A 1 84 ? 20.969 -26.375 -1.695 1 94.19 84 LEU A C 1
ATOM 666 O O . LEU A 1 84 ? 19.906 -25.906 -1.284 1 94.19 84 LEU A O 1
ATOM 670 N N . LEU A 1 85 ? 21.031 -27.297 -2.689 1 96.38 85 LEU A N 1
ATOM 671 C CA . LEU A 1 85 ? 19.906 -28 -3.289 1 96.38 85 LEU A CA 1
ATOM 672 C C . LEU A 1 85 ? 19.094 -27.062 -4.188 1 96.38 85 LEU A C 1
ATOM 674 O O . LEU A 1 85 ? 17.875 -27.156 -4.25 1 96.38 85 LEU A O 1
ATOM 678 N N . GLN A 1 86 ? 19.812 -26.188 -4.793 1 96.94 86 GLN A N 1
ATOM 679 C CA . GLN A 1 86 ? 19.219 -25.344 -5.812 1 96.94 86 GLN A CA 1
ATOM 680 C C . GLN A 1 86 ? 20.031 -25.391 -7.105 1 96.94 86 GLN A C 1
ATOM 682 O O . GLN A 1 86 ? 21.219 -25.719 -7.094 1 96.94 86 GLN A O 1
ATOM 687 N N . ALA A 1 87 ? 19.391 -25.125 -8.109 1 98.25 87 ALA A N 1
ATOM 688 C CA . ALA A 1 87 ? 20.016 -25.062 -9.43 1 98.25 87 ALA A CA 1
ATOM 689 C C . ALA A 1 87 ? 19.641 -23.766 -10.148 1 98.25 87 ALA A C 1
ATOM 691 O O . ALA A 1 87 ? 18.781 -23.031 -9.688 1 98.25 87 ALA A O 1
ATOM 692 N N . GLN A 1 88 ? 20.344 -23.469 -11.172 1 97.5 88 GLN A N 1
ATOM 693 C CA . GLN A 1 88 ? 20 -22.297 -11.977 1 97.5 88 GLN A CA 1
ATOM 694 C C . GLN A 1 88 ? 20.438 -22.469 -13.422 1 97.5 88 GLN A C 1
ATOM 696 O O . GLN A 1 88 ? 21.469 -23.109 -13.688 1 97.5 88 GLN A O 1
ATOM 701 N N . TYR A 1 89 ? 19.641 -21.984 -14.312 1 97.44 89 TYR A N 1
ATOM 702 C CA . TYR A 1 89 ? 20.016 -21.844 -15.711 1 97.44 89 TYR A CA 1
ATOM 703 C C . TYR A 1 89 ? 21.062 -20.734 -15.875 1 97.44 89 TYR A C 1
ATOM 705 O O . TYR A 1 89 ? 20.984 -19.703 -15.219 1 97.44 89 TYR A O 1
ATOM 713 N N . THR A 1 90 ? 22.062 -20.984 -16.75 1 97.75 90 THR A N 1
ATOM 714 C CA . THR A 1 90 ? 23.141 -20.016 -16.969 1 97.75 90 THR A CA 1
ATOM 715 C C . THR A 1 90 ? 23.688 -20.141 -18.391 1 97.75 90 THR A C 1
ATOM 717 O O . THR A 1 90 ? 23.25 -20.984 -19.156 1 97.75 90 THR A O 1
ATOM 720 N N . MET A 1 91 ? 24.562 -19.219 -18.719 1 98 91 MET A N 1
ATOM 721 C CA . MET A 1 91 ? 25.234 -19.266 -20.016 1 98 91 MET A CA 1
ATOM 722 C C . MET A 1 91 ? 26.75 -19.172 -19.859 1 98 91 MET A C 1
ATOM 724 O O . MET A 1 91 ? 27.219 -18.578 -18.891 1 98 91 MET A O 1
ATOM 728 N N . ILE A 1 92 ? 27.438 -19.797 -20.719 1 98.5 92 ILE A N 1
ATOM 729 C CA . ILE A 1 92 ? 28.875 -19.641 -20.875 1 98.5 92 ILE A CA 1
ATOM 730 C C . ILE A 1 92 ? 29.172 -18.656 -22.016 1 98.5 92 ILE A C 1
ATOM 732 O O . ILE A 1 92 ? 28.953 -18.984 -23.188 1 98.5 92 ILE A O 1
ATOM 736 N N . GLN A 1 93 ? 29.625 -17.531 -21.625 1 97.94 93 GLN A N 1
ATOM 737 C CA . GLN A 1 93 ? 29.703 -16.438 -22.594 1 97.94 93 GLN A CA 1
ATOM 738 C C . GLN A 1 93 ? 31.141 -16.203 -23.031 1 97.94 93 GLN A C 1
ATOM 740 O O . GLN A 1 93 ? 32.094 -16.672 -22.375 1 97.94 93 GLN A O 1
ATOM 745 N N . ASN A 1 94 ? 31.344 -15.578 -24.141 1 97.75 94 ASN A N 1
ATOM 746 C CA . ASN A 1 94 ? 32.656 -15.078 -24.562 1 97.75 94 ASN A CA 1
ATOM 747 C C . ASN A 1 94 ? 32.781 -13.578 -24.328 1 97.75 94 ASN A C 1
ATOM 749 O O . ASN A 1 94 ? 31.891 -12.961 -23.719 1 97.75 94 ASN A O 1
ATOM 753 N N . GLN A 1 95 ? 33.812 -13 -24.719 1 97.38 95 GLN A N 1
ATOM 754 C CA . GLN A 1 95 ? 34.156 -11.609 -24.438 1 97.38 95 GLN A CA 1
ATOM 755 C C . GLN A 1 95 ? 33.219 -10.656 -25.203 1 97.38 95 GLN A C 1
ATOM 757 O O . GLN A 1 95 ? 33 -9.516 -24.766 1 97.38 95 GLN A O 1
ATOM 762 N N . ASN A 1 96 ? 32.625 -11.148 -26.203 1 96.62 96 ASN A N 1
ATOM 763 C CA . ASN A 1 96 ? 31.812 -10.289 -27.078 1 96.62 96 ASN A CA 1
ATOM 764 C C . ASN A 1 96 ? 30.344 -10.352 -26.719 1 96.62 96 ASN A C 1
ATOM 766 O O . ASN A 1 96 ? 29.5 -9.727 -27.375 1 96.62 96 ASN A O 1
ATOM 770 N N . GLY A 1 97 ? 30.031 -11.086 -25.734 1 96.75 97 GLY A N 1
ATOM 771 C CA . GLY A 1 97 ? 28.641 -11.18 -25.312 1 96.75 97 GLY A CA 1
ATOM 772 C C . GLY A 1 97 ? 27.875 -12.266 -26.047 1 96.75 97 GLY A C 1
ATOM 773 O O . GLY A 1 97 ? 26.641 -12.32 -25.984 1 96.75 97 GLY A O 1
ATOM 774 N N . GLY A 1 98 ? 28.531 -13.023 -26.766 1 97.31 98 GLY A N 1
ATOM 775 C CA . GLY A 1 98 ? 27.938 -14.211 -27.375 1 97.31 98 GLY A CA 1
ATOM 776 C C . GLY A 1 98 ? 28 -15.43 -26.469 1 97.31 98 GLY A C 1
ATOM 777 O O . GLY A 1 98 ? 28.781 -15.461 -25.516 1 97.31 98 GLY A O 1
ATOM 778 N N . ALA A 1 99 ? 27.219 -16.469 -26.812 1 97.81 99 ALA A N 1
ATOM 779 C CA . ALA A 1 99 ? 27.172 -17.672 -26 1 97.81 99 ALA A CA 1
ATOM 780 C C . ALA A 1 99 ? 28.031 -18.781 -26.625 1 97.81 99 ALA A C 1
ATOM 782 O O . ALA A 1 99 ? 27.781 -19.203 -27.75 1 97.81 99 ALA A O 1
ATOM 783 N N . LEU A 1 100 ? 29.016 -19.172 -25.844 1 97.88 100 LEU A N 1
ATOM 784 C CA . LEU A 1 100 ? 29.656 -20.438 -26.203 1 97.88 100 LEU A CA 1
ATOM 785 C C . LEU A 1 100 ? 28.703 -21.609 -26.031 1 97.88 100 LEU A C 1
ATOM 787 O O . LEU A 1 100 ? 28.781 -22.594 -26.766 1 97.88 100 LEU A O 1
ATOM 791 N N . ASP A 1 101 ? 27.875 -21.469 -25.047 1 97.5 101 ASP A N 1
ATOM 792 C CA . ASP A 1 101 ? 26.875 -22.484 -24.719 1 97.5 101 ASP A CA 1
ATOM 793 C C . ASP A 1 101 ? 25.922 -21.969 -23.656 1 97.5 101 ASP A C 1
ATOM 795 O O . ASP A 1 101 ? 26.109 -20.891 -23.109 1 97.5 101 ASP A O 1
ATOM 799 N N . ASP A 1 102 ? 24.797 -22.609 -23.5 1 97.31 102 ASP A N 1
ATOM 800 C CA . ASP A 1 102 ? 24.047 -22.5 -22.25 1 97.31 102 ASP A CA 1
ATOM 801 C C . ASP A 1 102 ? 24.172 -23.75 -21.406 1 97.31 102 ASP A C 1
ATOM 803 O O . ASP A 1 102 ? 24.625 -24.797 -21.906 1 97.31 102 ASP A O 1
ATOM 807 N N . ALA A 1 103 ? 23.922 -23.625 -20.156 1 98.06 103 ALA A N 1
ATOM 808 C CA . ALA A 1 103 ? 24.188 -24.719 -19.219 1 98.06 103 ALA A CA 1
ATOM 809 C C . ALA A 1 103 ? 23.281 -24.625 -18 1 98.06 103 ALA A C 1
ATOM 811 O O . ALA A 1 103 ? 22.516 -23.672 -17.844 1 98.06 103 ALA A O 1
ATOM 812 N N . TYR A 1 104 ? 23.266 -25.656 -17.234 1 98.25 104 TYR A N 1
ATOM 813 C CA . TYR A 1 104 ? 22.609 -25.688 -15.93 1 98.25 104 TYR A CA 1
ATOM 814 C C . TYR A 1 104 ? 23.609 -25.984 -14.82 1 98.25 104 TYR A C 1
ATOM 816 O O . TYR A 1 104 ? 24.438 -26.891 -14.953 1 98.25 104 TYR A O 1
ATOM 824 N N . LEU A 1 105 ? 23.609 -25.156 -13.844 1 98.75 105 LEU A N 1
ATOM 825 C CA . LEU A 1 105 ? 24.484 -25.328 -12.688 1 98.75 105 LEU A CA 1
ATOM 826 C C . LEU A 1 105 ? 23.703 -25.891 -11.5 1 98.75 105 LEU A C 1
ATOM 828 O O . LEU A 1 105 ? 22.703 -25.297 -11.078 1 98.75 105 LEU A O 1
ATOM 832 N N . TYR A 1 106 ? 24.203 -27.016 -10.914 1 98.75 106 TYR A N 1
ATOM 833 C CA . TYR A 1 106 ? 23.531 -27.688 -9.797 1 98.75 106 TYR A CA 1
ATOM 834 C C . TYR A 1 106 ? 24.422 -27.688 -8.555 1 98.75 106 TYR A C 1
ATOM 836 O O . TYR A 1 106 ? 25.609 -27.984 -8.641 1 98.75 106 TYR A O 1
ATOM 844 N N . ARG A 1 107 ? 23.812 -27.359 -7.453 1 98.44 107 ARG A N 1
ATOM 845 C CA . ARG A 1 107 ? 24.547 -27.391 -6.195 1 98.44 107 ARG A CA 1
ATOM 846 C C . ARG A 1 107 ? 23.938 -28.406 -5.23 1 98.44 107 ARG A C 1
ATOM 848 O O . ARG A 1 107 ? 23.219 -28.031 -4.312 1 98.44 107 ARG A O 1
ATOM 855 N N . PHE A 1 108 ? 24.344 -29.625 -5.285 1 97.75 108 PHE A N 1
ATOM 856 C CA . PHE A 1 108 ? 23.859 -30.703 -4.434 1 97.75 108 PHE A CA 1
ATOM 857 C C . PHE A 1 108 ? 24.609 -30.719 -3.107 1 97.75 108 PHE A C 1
ATOM 859 O O . PHE A 1 108 ? 24.047 -31.078 -2.072 1 97.75 108 PHE A O 1
ATOM 866 N N . LYS A 1 109 ? 25.844 -30.344 -3.232 1 95.75 109 LYS A N 1
ATOM 867 C CA . LYS A 1 109 ? 26.734 -30.438 -2.086 1 95.75 109 LYS A CA 1
ATOM 868 C C . LYS A 1 109 ? 27.422 -29.109 -1.792 1 95.75 109 LYS A C 1
ATOM 870 O O . LYS A 1 109 ? 27.5 -28.25 -2.666 1 95.75 109 LYS A O 1
ATOM 875 N N . GLU A 1 110 ? 27.953 -28.953 -0.64 1 93.38 110 GLU A N 1
ATOM 876 C CA . GLU A 1 110 ? 28.516 -27.703 -0.165 1 93.38 110 GLU A CA 1
ATOM 877 C C . GLU A 1 110 ? 29.797 -27.344 -0.913 1 93.38 110 GLU A C 1
ATOM 879 O O . GLU A 1 110 ? 30.078 -26.172 -1.163 1 93.38 110 GLU A O 1
ATOM 884 N N . THR A 1 111 ? 30.531 -28.359 -1.312 1 91.25 111 THR A N 1
ATOM 885 C CA . THR A 1 111 ? 31.891 -28.094 -1.757 1 91.25 111 THR A CA 1
ATOM 886 C C . THR A 1 111 ? 32.031 -28.359 -3.252 1 91.25 111 THR A C 1
ATOM 888 O O . THR A 1 111 ? 33.156 -28.344 -3.785 1 91.25 111 THR A O 1
ATOM 891 N N . GLU A 1 112 ? 31.078 -28.672 -3.893 1 95.62 112 GLU A N 1
ATOM 892 C CA . GLU A 1 112 ? 31.188 -28.953 -5.32 1 95.62 112 GLU A CA 1
ATOM 893 C C . GLU A 1 112 ? 29.938 -28.5 -6.07 1 95.62 112 GLU A C 1
ATOM 895 O O . GLU A 1 112 ? 28.859 -28.406 -5.488 1 95.62 112 GLU A O 1
ATOM 900 N N . TYR A 1 113 ? 30.125 -28.203 -7.32 1 98.56 113 TYR A N 1
ATOM 901 C CA . TYR A 1 113 ? 29.078 -27.844 -8.266 1 98.56 113 TYR A CA 1
ATOM 902 C C . TYR A 1 113 ? 29.062 -28.797 -9.461 1 98.56 113 TYR A C 1
ATOM 904 O O . TYR A 1 113 ? 30.125 -29.25 -9.914 1 98.56 113 TYR A O 1
ATOM 912 N N . LEU A 1 114 ? 27.906 -29.141 -9.867 1 98.75 114 LEU A N 1
ATOM 913 C CA . LEU A 1 114 ? 27.75 -29.922 -11.094 1 98.75 114 LEU A CA 1
ATOM 914 C C . LEU A 1 114 ? 27.266 -29.031 -12.234 1 98.75 114 LEU A C 1
ATOM 916 O O . LEU A 1 114 ? 26.203 -28.406 -12.133 1 98.75 114 LEU A O 1
ATOM 920 N N . LEU A 1 115 ? 28.031 -28.875 -13.234 1 98.81 115 LEU A N 1
ATOM 921 C CA . LEU A 1 115 ? 27.703 -28.094 -14.43 1 98.81 115 LEU A CA 1
ATOM 922 C C . LEU A 1 115 ? 27.375 -29.031 -15.594 1 98.81 115 LEU A C 1
ATOM 924 O O . LEU A 1 115 ? 28.219 -29.812 -16.016 1 98.81 115 LEU A O 1
ATOM 928 N N . VAL A 1 116 ? 26.203 -28.953 -16.109 1 98.69 116 VAL A N 1
ATOM 929 C CA . VAL A 1 116 ? 25.781 -29.781 -17.25 1 98.69 116 VAL A CA 1
ATOM 930 C C . VAL A 1 116 ? 25.734 -28.922 -18.5 1 98.69 116 VAL A C 1
ATOM 932 O O . VAL A 1 116 ? 25.062 -27.891 -18.531 1 98.69 116 VAL A O 1
ATOM 935 N N . VAL A 1 117 ? 26.422 -29.344 -19.516 1 97.94 117 VAL A N 1
ATOM 936 C CA . VAL A 1 117 ? 26.5 -28.578 -20.75 1 97.94 117 VAL A CA 1
ATOM 937 C C . VAL A 1 117 ? 26.016 -29.438 -21.922 1 97.94 117 VAL A C 1
ATOM 939 O O . VAL A 1 117 ? 25.844 -30.641 -21.781 1 97.94 117 VAL A O 1
ATOM 942 N N . ASN A 1 118 ? 25.75 -28.797 -23.016 1 95.44 118 ASN A N 1
ATOM 943 C CA . ASN A 1 118 ? 25.219 -29.484 -24.203 1 95.44 118 ASN A CA 1
ATOM 944 C C . ASN A 1 118 ? 26.266 -30.406 -24.812 1 95.44 118 ASN A C 1
ATOM 946 O O . ASN A 1 118 ? 27.453 -30.078 -24.844 1 95.44 118 ASN A O 1
ATOM 950 N N . ALA A 1 119 ? 25.812 -31.453 -25.422 1 93.56 119 ALA A N 1
ATOM 951 C CA . ALA A 1 119 ? 26.688 -32.469 -26 1 93.56 119 ALA A CA 1
ATOM 952 C C . ALA A 1 119 ? 27.516 -31.906 -27.156 1 93.56 119 ALA A C 1
ATOM 954 O O . ALA A 1 119 ? 28.719 -32.156 -27.234 1 93.56 119 ALA A O 1
ATOM 955 N N . ALA A 1 120 ? 26.906 -31.156 -27.969 1 90.56 120 ALA A N 1
ATOM 956 C CA . ALA A 1 120 ? 27.547 -30.641 -29.188 1 90.56 120 ALA A CA 1
ATOM 957 C C . ALA A 1 120 ? 28.656 -29.656 -28.828 1 90.56 120 ALA A C 1
ATOM 959 O O . ALA A 1 120 ? 29.578 -29.438 -29.625 1 90.56 120 ALA A O 1
ATOM 960 N N . ASN A 1 121 ? 28.578 -29.062 -27.672 1 94.75 121 ASN A N 1
ATOM 961 C CA . ASN A 1 121 ? 29.531 -28.031 -27.297 1 94.75 121 ASN A CA 1
ATOM 962 C C . ASN A 1 121 ? 30.469 -28.5 -26.188 1 94.75 121 ASN A C 1
ATOM 964 O O . ASN A 1 121 ? 31.266 -27.719 -25.672 1 94.75 121 ASN A O 1
ATOM 968 N N . ALA A 1 122 ? 30.359 -29.703 -25.828 1 96.31 122 ALA A N 1
ATOM 969 C CA . ALA A 1 122 ? 31.047 -30.234 -24.641 1 96.31 122 ALA A CA 1
ATOM 970 C C . ALA A 1 122 ? 32.562 -30.016 -24.75 1 96.31 122 ALA A C 1
ATOM 972 O O . ALA A 1 122 ? 33.188 -29.594 -23.797 1 96.31 122 ALA A O 1
ATOM 973 N N . GLU A 1 123 ? 33.094 -30.328 -25.875 1 95.94 123 GLU A N 1
ATOM 974 C CA . GLU A 1 123 ? 34.562 -30.203 -26.047 1 95.94 123 GLU A CA 1
ATOM 975 C C . GLU A 1 123 ? 35 -28.75 -26.016 1 95.94 123 GLU A C 1
ATOM 977 O O . GLU A 1 123 ? 36 -28.406 -25.391 1 95.94 123 GLU A O 1
ATOM 982 N N . LYS A 1 124 ? 34.25 -27.984 -26.719 1 96.56 124 LYS A N 1
ATOM 983 C CA . LYS A 1 124 ? 34.5 -26.547 -26.719 1 96.56 124 LYS A CA 1
ATOM 984 C C . LYS A 1 124 ? 34.438 -25.953 -25.328 1 96.56 124 LYS A C 1
ATOM 986 O O . LYS A 1 124 ? 35.281 -25.172 -24.922 1 96.56 124 LYS A O 1
ATOM 991 N N . ASP A 1 125 ? 33.438 -26.312 -24.594 1 98.19 125 ASP A N 1
ATOM 992 C CA . ASP A 1 125 ? 33.281 -25.828 -23.234 1 98.19 125 ASP A CA 1
ATOM 993 C C . ASP A 1 125 ? 34.375 -26.312 -22.328 1 98.19 125 ASP A C 1
ATOM 995 O O . ASP A 1 125 ? 34.875 -25.562 -21.484 1 98.19 125 ASP A O 1
ATOM 999 N N . TRP A 1 126 ? 34.75 -27.547 -22.484 1 98.12 126 TRP A N 1
ATOM 1000 C CA . TRP A 1 126 ? 35.812 -28.141 -21.688 1 98.12 126 TRP A CA 1
ATOM 1001 C C . TRP A 1 126 ? 37.125 -27.375 -21.859 1 98.12 126 TRP A C 1
ATOM 1003 O O . TRP A 1 126 ? 37.781 -27.047 -20.891 1 98.12 126 TRP A O 1
ATOM 1013 N N . GLN A 1 127 ? 37.438 -27.078 -23.078 1 98.19 127 GLN A N 1
ATOM 1014 C CA . GLN A 1 127 ? 38.656 -26.359 -23.375 1 98.19 127 GLN A CA 1
ATOM 1015 C C . GLN A 1 127 ? 38.625 -24.953 -22.797 1 98.19 127 GLN A C 1
ATOM 1017 O O . GLN A 1 127 ? 39.562 -24.516 -22.156 1 98.19 127 GLN A O 1
ATOM 1022 N N . HIS A 1 128 ? 37.562 -24.312 -23.016 1 98.25 128 HIS A N 1
ATOM 1023 C CA . HIS A 1 128 ? 37.406 -22.953 -22.516 1 98.25 128 HIS A CA 1
ATOM 1024 C C . HIS A 1 128 ? 37.5 -22.906 -21 1 98.25 128 HIS A C 1
ATOM 1026 O O . HIS A 1 128 ? 38.25 -22.094 -20.453 1 98.25 128 HIS A O 1
ATOM 1032 N N . LEU A 1 129 ? 36.812 -23.781 -20.312 1 98.69 129 LEU A N 1
ATOM 1033 C CA . LEU A 1 129 ? 36.75 -23.781 -18.859 1 98.69 129 LEU A CA 1
ATOM 1034 C C . LEU A 1 129 ? 38.094 -24.203 -18.266 1 98.69 129 LEU A C 1
ATOM 1036 O O . LEU A 1 129 ? 38.5 -23.672 -17.219 1 98.69 129 LEU A O 1
ATOM 1040 N N . ASN A 1 130 ? 38.75 -25.094 -18.922 1 98 130 ASN A N 1
ATOM 1041 C CA . ASN A 1 130 ? 40.062 -25.516 -18.438 1 98 130 ASN A CA 1
ATOM 1042 C C . ASN A 1 130 ? 41.094 -24.406 -18.578 1 98 130 ASN A C 1
ATOM 1044 O O . ASN A 1 130 ? 42 -24.281 -17.75 1 98 130 ASN A O 1
ATOM 1048 N N . THR A 1 131 ? 40.969 -23.672 -19.609 1 98.25 131 THR A N 1
ATOM 1049 C CA . THR A 1 131 ? 41.844 -22.531 -19.797 1 98.25 131 THR A CA 1
ATOM 1050 C C . THR A 1 131 ? 41.656 -21.5 -18.688 1 98.25 131 THR A C 1
ATOM 1052 O O . THR A 1 131 ? 42.594 -21.031 -18.078 1 98.25 131 THR A O 1
ATOM 1055 N N . GLU A 1 132 ? 40.438 -21.141 -18.422 1 98.25 132 GLU A N 1
ATOM 1056 C CA . GLU A 1 132 ? 40.094 -20.062 -17.5 1 98.25 132 GLU A CA 1
ATOM 1057 C C . GLU A 1 132 ? 40.344 -20.484 -16.047 1 98.25 132 GLU A C 1
ATOM 1059 O O . GLU A 1 132 ? 40.719 -19.672 -15.211 1 98.25 132 GLU A O 1
ATOM 1064 N N . ILE A 1 133 ? 40.156 -21.766 -15.711 1 98.31 133 ILE A N 1
ATOM 1065 C CA . ILE A 1 133 ? 40.219 -22.219 -14.32 1 98.31 133 ILE A CA 1
ATOM 1066 C C . ILE A 1 133 ? 41.656 -22.203 -13.828 1 98.31 133 ILE A C 1
ATOM 1068 O O . ILE A 1 133 ? 41.906 -22.25 -12.617 1 98.31 133 ILE A O 1
ATOM 1072 N N . ALA A 1 134 ? 42.594 -22.156 -14.703 1 97.81 134 ALA A N 1
ATOM 1073 C CA . ALA A 1 134 ? 44.031 -22.156 -14.359 1 97.81 134 ALA A CA 1
ATOM 1074 C C . ALA A 1 134 ? 44.375 -20.953 -13.469 1 97.81 134 ALA A C 1
ATOM 1076 O O . ALA A 1 134 ? 45.312 -21.016 -12.695 1 97.81 134 ALA A O 1
ATOM 1077 N N . ALA A 1 135 ? 43.625 -19.953 -13.508 1 97.69 135 ALA A N 1
ATOM 1078 C CA . ALA A 1 135 ? 43.875 -18.734 -12.75 1 97.69 135 ALA A CA 1
ATOM 1079 C C . ALA A 1 135 ? 43.25 -18.812 -11.367 1 97.69 135 ALA A C 1
ATOM 1081 O O . ALA A 1 135 ? 43.375 -17.891 -10.555 1 97.69 135 ALA A O 1
ATOM 1082 N N . PHE A 1 136 ? 42.562 -19.906 -11.031 1 98.19 136 PHE A N 1
ATOM 1083 C CA . PHE A 1 136 ? 41.812 -20.047 -9.781 1 98.19 136 PHE A CA 1
ATOM 1084 C C . PHE A 1 136 ? 42.281 -21.281 -9.008 1 98.19 136 PHE A C 1
ATOM 1086 O O . PHE A 1 136 ? 42.719 -22.266 -9.609 1 98.19 136 PHE A O 1
ATOM 1093 N N . ASP A 1 137 ? 42.156 -21.266 -7.664 1 98.25 137 ASP A N 1
ATOM 1094 C CA . ASP A 1 137 ? 42.406 -22.438 -6.832 1 98.25 137 ASP A CA 1
ATOM 1095 C C . ASP A 1 137 ? 41.156 -23.344 -6.828 1 98.25 137 ASP A C 1
ATOM 1097 O O . ASP A 1 137 ? 40.5 -23.484 -5.805 1 98.25 137 ASP A O 1
ATOM 1101 N N . ALA A 1 138 ? 40.844 -23.969 -7.953 1 98.19 138 ALA A N 1
ATOM 1102 C CA . ALA A 1 138 ? 39.719 -24.859 -8.203 1 98.19 138 ALA A CA 1
ATOM 1103 C C . ALA A 1 138 ? 40.062 -25.906 -9.258 1 98.19 138 ALA A C 1
ATOM 1105 O O . ALA A 1 138 ? 41.062 -25.75 -9.992 1 98.19 138 ALA A O 1
ATOM 1106 N N . THR A 1 139 ? 39.344 -26.938 -9.242 1 98.06 139 THR A N 1
ATOM 1107 C CA . THR A 1 139 ? 39.531 -28.016 -10.203 1 98.06 139 THR A CA 1
ATOM 1108 C C . THR A 1 139 ? 38.25 -28.344 -10.914 1 98.06 139 THR A C 1
ATOM 1110 O O . THR A 1 139 ? 37.156 -28.062 -10.398 1 98.06 139 THR A O 1
ATOM 1113 N N . ILE A 1 140 ? 38.344 -28.859 -12.07 1 98.44 140 ILE A N 1
ATOM 1114 C CA . ILE A 1 140 ? 37.219 -29.312 -12.867 1 98.44 140 ILE A CA 1
ATOM 1115 C C . ILE A 1 140 ? 37.469 -30.734 -13.383 1 98.44 140 ILE A C 1
ATOM 1117 O O . ILE A 1 140 ? 38.594 -31.078 -13.742 1 98.44 140 ILE A O 1
ATOM 1121 N N . SER A 1 141 ? 36.5 -31.594 -13.258 1 98.25 141 SER A N 1
ATOM 1122 C CA . SER A 1 141 ? 36.594 -32.969 -13.742 1 98.25 141 SER A CA 1
ATOM 1123 C C . SER A 1 141 ? 35.406 -33.312 -14.617 1 98.25 141 SER A C 1
ATOM 1125 O O . SER A 1 141 ? 34.281 -32.938 -14.328 1 98.25 141 SER A O 1
ATOM 1127 N N . ASN A 1 142 ? 35.688 -33.969 -15.672 1 98.19 142 ASN A N 1
ATOM 1128 C CA . ASN A 1 142 ? 34.625 -34.469 -16.547 1 98.19 142 ASN A CA 1
ATOM 1129 C C . ASN A 1 142 ? 34.125 -35.844 -16.062 1 98.19 142 ASN A C 1
ATOM 1131 O O . ASN A 1 142 ? 34.844 -36.844 -16.172 1 98.19 142 ASN A O 1
ATOM 1135 N N . GLN A 1 143 ? 32.906 -35.844 -15.633 1 98 143 GLN A N 1
ATOM 1136 C CA . GLN A 1 143 ? 32.344 -37.062 -15.07 1 98 143 GLN A CA 1
ATOM 1137 C C . GLN A 1 143 ? 31.203 -37.594 -15.945 1 98 143 GLN A C 1
ATOM 1139 O O . GLN A 1 143 ? 30.266 -38.219 -15.445 1 98 143 GLN A O 1
ATOM 1144 N N . SER A 1 144 ? 31.25 -37.375 -17.172 1 97.06 144 SER A N 1
ATOM 1145 C CA . SER A 1 144 ? 30.203 -37.75 -18.109 1 97.06 144 SER A CA 1
ATOM 1146 C C . SER A 1 144 ? 30.062 -39.281 -18.219 1 97.06 144 SER A C 1
ATOM 1148 O O . SER A 1 144 ? 28.969 -39.781 -18.453 1 97.06 144 SER A O 1
ATOM 1150 N N . SER A 1 145 ? 31.125 -39.969 -18.047 1 96.12 145 SER A N 1
ATOM 1151 C CA . SER A 1 145 ? 31.094 -41.438 -18.156 1 96.12 145 SER A CA 1
ATOM 1152 C C . SER A 1 145 ? 30.656 -42.062 -16.844 1 96.12 145 SER A C 1
ATOM 1154 O O . SER A 1 145 ? 30.156 -43.188 -16.828 1 96.12 145 SER A O 1
ATOM 1156 N N . GLU A 1 146 ? 30.797 -41.344 -15.781 1 96.88 146 GLU A N 1
ATOM 1157 C CA . GLU A 1 146 ? 30.547 -41.906 -14.461 1 96.88 146 GLU A CA 1
ATOM 1158 C C . GLU A 1 146 ? 29.125 -41.625 -14.016 1 96.88 146 GLU A C 1
ATOM 1160 O O . GLU A 1 146 ? 28.578 -42.375 -13.18 1 96.88 146 GLU A O 1
ATOM 1165 N N . ILE A 1 147 ? 28.547 -40.625 -14.562 1 98.19 147 ILE A N 1
ATOM 1166 C CA . ILE A 1 147 ? 27.219 -40.219 -14.133 1 98.19 147 ILE A CA 1
ATOM 1167 C C . ILE A 1 147 ? 26.234 -40.406 -15.289 1 98.19 147 ILE A C 1
ATOM 1169 O O . ILE A 1 147 ? 26.375 -39.781 -16.344 1 98.19 147 ILE A O 1
ATOM 1173 N N . ALA A 1 148 ? 25.25 -41.25 -15.086 1 98.25 148 ALA A N 1
ATOM 1174 C CA . ALA A 1 148 ? 24.141 -41.344 -16.031 1 98.25 148 ALA A CA 1
ATOM 1175 C C . ALA A 1 148 ? 23.109 -40.25 -15.805 1 98.25 148 ALA A C 1
ATOM 1177 O O . ALA A 1 148 ? 22.859 -39.844 -14.664 1 98.25 148 ALA A O 1
ATOM 1178 N N . MET A 1 149 ? 22.5 -39.781 -16.859 1 98.38 149 MET A N 1
ATOM 1179 C CA . MET A 1 149 ? 21.469 -38.75 -16.766 1 98.38 149 MET A CA 1
ATOM 1180 C C . MET A 1 149 ? 20.203 -39.188 -17.5 1 98.38 149 MET A C 1
ATOM 1182 O O . MET A 1 149 ? 20.266 -39.594 -18.656 1 98.38 149 MET A O 1
ATOM 1186 N N . ILE A 1 150 ? 19.078 -39.125 -16.859 1 98.62 150 ILE A N 1
ATOM 1187 C CA . ILE A 1 150 ? 17.766 -39.406 -17.438 1 98.62 150 ILE A CA 1
ATOM 1188 C C . ILE A 1 150 ? 16.812 -38.25 -17.141 1 98.62 150 ILE A C 1
ATOM 1190 O O . ILE A 1 150 ? 16.734 -37.781 -15.992 1 98.62 150 ILE A O 1
ATOM 1194 N N . SER A 1 151 ? 16.172 -37.75 -18.141 1 98.69 151 SER A N 1
ATOM 1195 C CA . SER A 1 151 ? 15.117 -36.781 -17.922 1 98.69 151 SER A CA 1
ATOM 1196 C C . SER A 1 151 ? 13.75 -37.438 -17.828 1 98.69 151 SER A C 1
ATOM 1198 O O . SER A 1 151 ? 13.336 -38.156 -18.734 1 98.69 151 SER A O 1
ATOM 1200 N N . LEU A 1 152 ? 13.109 -37.312 -16.75 1 98.69 152 LEU A N 1
ATOM 1201 C CA . LEU A 1 152 ? 11.742 -37.75 -16.516 1 98.69 152 LEU A CA 1
ATOM 1202 C C . LEU A 1 152 ? 10.789 -36.562 -16.453 1 98.69 152 LEU A C 1
ATOM 1204 O O . LEU A 1 152 ? 10.812 -35.781 -15.492 1 98.69 152 LEU A O 1
ATOM 1208 N N . GLN A 1 153 ? 9.867 -36.406 -17.422 1 98.31 153 GLN A N 1
ATOM 1209 C CA . GLN A 1 153 ? 9.047 -35.188 -17.578 1 98.31 153 GLN A CA 1
ATOM 1210 C C . GLN A 1 153 ? 7.574 -35.562 -17.703 1 98.31 153 GLN A C 1
ATOM 1212 O O . GLN A 1 153 ? 7.227 -36.562 -18.328 1 98.31 153 GLN A O 1
ATOM 1217 N N . GLY A 1 154 ? 6.723 -34.688 -17.109 1 97.19 154 GLY A N 1
ATOM 1218 C CA . GLY A 1 154 ? 5.289 -34.844 -17.281 1 97.19 154 GLY A CA 1
ATOM 1219 C C . GLY A 1 154 ? 4.539 -34.938 -15.961 1 97.19 154 GLY A C 1
ATOM 1220 O O . GLY A 1 154 ? 5.152 -35.094 -14.906 1 97.19 154 GLY A O 1
ATOM 1221 N N . PRO A 1 155 ? 3.229 -34.844 -16 1 94.38 155 PRO A N 1
ATOM 1222 C CA . PRO A 1 155 ? 2.404 -34.75 -14.789 1 94.38 155 PRO A CA 1
ATOM 1223 C C . PRO A 1 155 ? 2.547 -36 -13.883 1 94.38 155 PRO A C 1
ATOM 1225 O O . PRO A 1 155 ? 2.334 -35.875 -12.672 1 94.38 155 PRO A O 1
ATOM 1228 N N . GLU A 1 156 ? 2.975 -37.156 -14.414 1 95.38 156 GLU A N 1
ATOM 1229 C CA . GLU A 1 156 ? 3.068 -38.375 -13.625 1 95.38 156 GLU A CA 1
ATOM 1230 C C . GLU A 1 156 ? 4.492 -38.594 -13.125 1 95.38 156 GLU A C 1
ATOM 1232 O O . GLU A 1 156 ? 4.762 -39.562 -12.422 1 95.38 156 GLU A O 1
ATOM 1237 N N . SER A 1 157 ? 5.352 -37.719 -13.484 1 96.75 157 SER A N 1
ATOM 1238 C CA . SER A 1 157 ? 6.766 -37.875 -13.164 1 96.75 157 SER A CA 1
ATOM 1239 C C . SER A 1 157 ? 6.977 -38.031 -11.664 1 96.75 157 SER A C 1
ATOM 1241 O O . SER A 1 157 ? 7.746 -38.875 -11.211 1 96.75 157 SER A O 1
ATOM 1243 N N . LYS A 1 158 ? 6.348 -37.219 -10.898 1 93.88 158 LYS A N 1
ATOM 1244 C CA . LYS A 1 158 ? 6.504 -37.25 -9.453 1 93.88 158 LYS A CA 1
ATOM 1245 C C . LYS A 1 158 ? 6.051 -38.594 -8.875 1 93.88 158 LYS A C 1
ATOM 1247 O O . LYS A 1 158 ? 6.746 -39.188 -8.047 1 93.88 158 LYS A O 1
ATOM 1252 N N . ASN A 1 159 ? 4.914 -39.062 -9.297 1 92.44 159 ASN A N 1
ATOM 1253 C CA . ASN A 1 159 ? 4.398 -40.344 -8.836 1 92.44 159 ASN A CA 1
ATOM 1254 C C . ASN A 1 159 ? 5.344 -41.5 -9.188 1 92.44 159 ASN A C 1
ATOM 1256 O O . ASN A 1 159 ? 5.578 -42.375 -8.375 1 92.44 159 ASN A O 1
ATOM 1260 N N . ILE A 1 160 ? 5.797 -41.438 -10.352 1 97 160 ILE A N 1
ATOM 1261 C CA . ILE A 1 160 ? 6.703 -42.5 -10.82 1 97 160 ILE A CA 1
ATOM 1262 C C . ILE A 1 160 ? 7.977 -42.5 -9.977 1 97 160 ILE A C 1
ATOM 1264 O O . ILE A 1 160 ? 8.453 -43.531 -9.562 1 97 160 ILE A O 1
ATOM 1268 N N . LEU A 1 161 ? 8.508 -41.344 -9.766 1 96.56 161 LEU A N 1
ATOM 1269 C CA . LEU A 1 161 ? 9.734 -41.219 -8.992 1 96.56 161 LEU A CA 1
ATOM 1270 C C . LEU A 1 161 ? 9.516 -41.688 -7.555 1 96.56 161 LEU A C 1
ATOM 1272 O O . LEU A 1 161 ? 10.414 -42.281 -6.949 1 96.56 161 LEU A O 1
ATOM 1276 N N . LYS A 1 162 ? 8.43 -41.375 -6.957 1 93.81 162 LYS A N 1
ATOM 1277 C CA . LYS A 1 162 ? 8.094 -41.844 -5.617 1 93.81 162 LYS A CA 1
ATOM 1278 C C . LYS A 1 162 ? 8.062 -43.375 -5.57 1 93.81 162 LYS A C 1
ATOM 1280 O O . LYS A 1 162 ? 8.578 -44 -4.625 1 93.81 162 LYS A O 1
ATOM 1285 N N . LYS A 1 163 ? 7.469 -43.969 -6.547 1 95.81 163 LYS A N 1
ATOM 1286 C CA . LYS A 1 163 ? 7.398 -45.406 -6.617 1 95.81 163 LYS A CA 1
ATOM 1287 C C . LYS A 1 163 ? 8.789 -46.031 -6.801 1 95.81 163 LYS A C 1
ATOM 1289 O O . LYS A 1 163 ? 9.094 -47.062 -6.227 1 95.81 163 LYS A O 1
ATOM 1294 N N . LEU A 1 164 ? 9.555 -45.375 -7.578 1 97.38 164 LEU A N 1
ATOM 1295 C CA . LEU A 1 164 ? 10.898 -45.875 -7.871 1 97.38 164 LEU A CA 1
ATOM 1296 C C . LEU A 1 164 ? 11.758 -45.875 -6.609 1 97.38 164 LEU A C 1
ATOM 1298 O O . LEU A 1 164 ? 12.531 -46.812 -6.383 1 97.38 164 LEU A O 1
ATOM 1302 N N . THR A 1 165 ? 11.648 -44.812 -5.805 1 96.19 165 THR A N 1
ATOM 1303 C CA . THR A 1 165 ? 12.617 -44.594 -4.738 1 96.19 165 THR A CA 1
ATOM 1304 C C . THR A 1 165 ? 12.016 -44.938 -3.379 1 96.19 165 THR A C 1
ATOM 1306 O O . THR A 1 165 ? 12.742 -45.156 -2.408 1 96.19 165 THR A O 1
ATOM 1309 N N . GLY A 1 166 ? 10.711 -44.781 -3.281 1 92.31 166 GLY A N 1
ATOM 1310 C CA . GLY A 1 166 ? 10.039 -44.969 -2.01 1 92.31 166 GLY A CA 1
ATOM 1311 C C . GLY A 1 166 ? 9.977 -43.719 -1.157 1 92.31 166 GLY A C 1
ATOM 1312 O O . GLY A 1 166 ? 9.391 -43.75 -0.071 1 92.31 166 GLY A O 1
ATOM 1313 N N . TYR A 1 167 ? 10.516 -42.688 -1.686 1 90.38 167 TYR A N 1
ATOM 1314 C CA . TYR A 1 167 ? 10.492 -41.406 -0.938 1 90.38 167 TYR A CA 1
ATOM 1315 C C . TYR A 1 167 ? 9.148 -40.719 -1.105 1 90.38 167 TYR A C 1
ATOM 1317 O O . TYR A 1 167 ? 8.586 -40.688 -2.199 1 90.38 167 TYR A O 1
ATOM 1325 N N . GLU A 1 168 ? 8.664 -40.188 -0.043 1 81.38 168 GLU A N 1
ATOM 1326 C CA . GLU A 1 168 ? 7.445 -39.375 -0.112 1 81.38 168 GLU A CA 1
ATOM 1327 C C . GLU A 1 168 ? 7.758 -37.938 -0.479 1 81.38 168 GLU A C 1
ATOM 1329 O O . GLU A 1 168 ? 6.965 -37.281 -1.154 1 81.38 168 GLU A O 1
ATOM 1334 N N . PHE A 1 169 ? 8.766 -37.438 0.064 1 84.69 169 PHE A N 1
ATOM 1335 C CA . PHE A 1 169 ? 9.227 -36.094 -0.24 1 84.69 169 PHE A CA 1
ATOM 1336 C C . PHE A 1 169 ? 10.453 -36.125 -1.145 1 84.69 169 PHE A C 1
ATOM 1338 O O . PHE A 1 169 ? 11.5 -36.625 -0.763 1 84.69 169 PHE A O 1
ATOM 1345 N N . LEU A 1 170 ? 10.305 -35.531 -2.252 1 91.75 170 LEU A N 1
ATOM 1346 C CA . LEU A 1 170 ? 11.375 -35.594 -3.238 1 91.75 170 LEU A CA 1
ATOM 1347 C C . LEU A 1 170 ? 12.234 -34.344 -3.184 1 91.75 170 LEU A C 1
ATOM 1349 O O . LEU A 1 170 ? 13.438 -34.406 -2.896 1 91.75 170 LEU A O 1
ATOM 1353 N N . THR A 1 171 ? 11.617 -33.188 -3.436 1 91.5 171 THR A N 1
ATOM 1354 C CA . THR A 1 171 ? 12.219 -31.859 -3.4 1 91.5 171 THR A CA 1
ATOM 1355 C C . THR A 1 171 ? 11.211 -30.812 -2.922 1 91.5 171 THR A C 1
ATOM 1357 O O . THR A 1 171 ? 10.016 -31.109 -2.811 1 91.5 171 THR A O 1
ATOM 1360 N N . GLU A 1 172 ? 11.719 -29.609 -2.664 1 87.81 172 GLU A N 1
ATOM 1361 C CA . GLU A 1 172 ? 10.781 -28.5 -2.586 1 87.81 172 GLU A CA 1
ATOM 1362 C C . GLU A 1 172 ? 9.992 -28.344 -3.881 1 87.81 172 GLU A C 1
ATOM 1364 O O . GLU A 1 172 ? 10.516 -28.578 -4.969 1 87.81 172 GLU A O 1
ATOM 1369 N N . PRO A 1 173 ? 8.766 -28.062 -3.75 1 87.88 173 PRO A N 1
ATOM 1370 C CA . PRO A 1 173 ? 7.93 -27.969 -4.949 1 87.88 173 PRO A CA 1
ATOM 1371 C C . PRO A 1 173 ? 8.133 -26.656 -5.711 1 87.88 173 PRO A C 1
ATOM 1373 O O . PRO A 1 173 ? 7.172 -25.922 -5.949 1 87.88 173 PRO A O 1
ATOM 1376 N N . LEU A 1 174 ? 9.312 -26.438 -6.09 1 89 174 LEU A N 1
ATOM 1377 C CA . LEU A 1 174 ? 9.711 -25.234 -6.816 1 89 174 LEU A CA 1
ATOM 1378 C C . LEU A 1 174 ? 10.617 -25.594 -7.992 1 89 174 LEU A C 1
ATOM 1380 O O . LEU A 1 174 ? 11.359 -26.578 -7.938 1 89 174 LEU A O 1
ATOM 1384 N N . LYS A 1 175 ? 10.484 -24.766 -8.906 1 91.94 175 LYS A N 1
ATOM 1385 C CA . LYS A 1 175 ? 11.406 -24.906 -10.023 1 91.94 175 LYS A CA 1
ATOM 1386 C C . LYS A 1 175 ? 12.859 -24.797 -9.562 1 91.94 175 LYS A C 1
ATOM 1388 O O . LYS A 1 175 ? 13.172 -23.953 -8.703 1 91.94 175 LYS A O 1
ATOM 1393 N N . ASN A 1 176 ? 13.742 -25.672 -10.062 1 96.44 176 ASN A N 1
ATOM 1394 C CA . ASN A 1 176 ? 15.18 -25.641 -9.82 1 96.44 176 ASN A CA 1
ATOM 1395 C C . ASN A 1 176 ? 15.523 -26.156 -8.43 1 96.44 176 ASN A C 1
ATOM 1397 O O . ASN A 1 176 ? 16.625 -25.938 -7.938 1 96.44 176 ASN A O 1
ATOM 1401 N N . ALA A 1 177 ? 14.578 -26.781 -7.773 1 95.56 177 ALA A N 1
ATOM 1402 C CA . ALA A 1 177 ? 14.867 -27.438 -6.5 1 95.56 177 ALA A CA 1
ATOM 1403 C C . ALA A 1 177 ? 15.547 -28.781 -6.719 1 95.56 177 ALA A C 1
ATOM 1405 O O . ALA A 1 177 ? 15.258 -29.484 -7.695 1 95.56 177 ALA A O 1
ATOM 1406 N N . LEU A 1 178 ? 16.422 -29.141 -5.816 1 97.94 178 LEU A N 1
ATOM 1407 C CA . LEU A 1 178 ? 17.172 -30.391 -5.914 1 97.94 178 LEU A CA 1
ATOM 1408 C C . LEU A 1 178 ? 16.859 -31.312 -4.734 1 97.94 178 LEU A C 1
ATOM 1410 O O . LEU A 1 178 ? 16.344 -30.859 -3.711 1 97.94 178 LEU A O 1
ATOM 1414 N N . GLY A 1 179 ? 17.094 -32.625 -4.961 1 96.44 179 GLY A N 1
ATOM 1415 C CA . GLY A 1 179 ? 17 -33.625 -3.924 1 96.44 179 GLY A CA 1
ATOM 1416 C C . GLY A 1 179 ? 18.047 -34.719 -4.047 1 96.44 179 GLY A C 1
ATOM 1417 O O . GLY A 1 179 ? 18.562 -34.969 -5.141 1 96.44 179 GLY A O 1
ATOM 1418 N N . ILE A 1 180 ? 18.438 -35.25 -2.951 1 97.31 180 ILE A N 1
ATOM 1419 C CA . ILE A 1 180 ? 19.328 -36.406 -2.891 1 97.31 180 ILE A CA 1
ATOM 1420 C C . ILE A 1 180 ? 18.594 -37.594 -2.32 1 97.31 180 ILE A C 1
ATOM 1422 O O . ILE A 1 180 ? 18.234 -37.625 -1.139 1 97.31 180 ILE A O 1
ATOM 1426 N N . LEU A 1 181 ? 18.391 -38.562 -3.154 1 97.12 181 LEU A N 1
ATOM 1427 C CA . LEU A 1 181 ? 17.641 -39.75 -2.766 1 97.12 181 LEU A CA 1
ATOM 1428 C C . LEU A 1 181 ? 18.547 -40.969 -2.781 1 97.12 181 LEU A C 1
ATOM 1430 O O . LEU A 1 181 ? 19.766 -40.844 -2.973 1 97.12 181 LEU A O 1
ATOM 1434 N N . ASP A 1 182 ? 17.938 -42.062 -2.414 1 96.62 182 ASP A N 1
ATOM 1435 C CA . ASP A 1 182 ? 18.625 -43.375 -2.441 1 96.62 182 ASP A CA 1
ATOM 1436 C C . ASP A 1 182 ? 17.922 -44.344 -3.375 1 96.62 182 ASP A C 1
ATOM 1438 O O . ASP A 1 182 ? 16.703 -44.406 -3.393 1 96.62 182 ASP A O 1
ATOM 1442 N N . TYR A 1 183 ? 18.656 -44.969 -4.211 1 96.88 183 TYR A N 1
ATOM 1443 C CA . TYR A 1 183 ? 18.172 -46.062 -5.035 1 96.88 183 TYR A CA 1
ATOM 1444 C C . TYR A 1 183 ? 19.094 -47.281 -4.91 1 96.88 183 TYR A C 1
ATOM 1446 O O . TYR A 1 183 ? 20.203 -47.281 -5.453 1 96.88 183 TYR A O 1
ATOM 1454 N N . LYS A 1 184 ? 18.656 -48.312 -4.207 1 95.94 184 LYS A N 1
ATOM 1455 C CA . LYS A 1 184 ? 19.359 -49.562 -3.996 1 95.94 184 LYS A CA 1
ATOM 1456 C C . LYS A 1 184 ? 20.75 -49.344 -3.396 1 95.94 184 LYS A C 1
ATOM 1458 O O . LYS A 1 184 ? 21.75 -49.875 -3.895 1 95.94 184 LYS A O 1
ATOM 1463 N N . GLY A 1 185 ? 20.812 -48.469 -2.482 1 95.31 185 GLY A N 1
ATOM 1464 C CA . GLY A 1 185 ? 22.016 -48.25 -1.699 1 95.31 185 GLY A CA 1
ATOM 1465 C C . GLY A 1 185 ? 22.938 -47.188 -2.293 1 95.31 185 GLY A C 1
ATOM 1466 O O . GLY A 1 185 ? 23.984 -46.875 -1.716 1 95.31 185 GLY A O 1
ATOM 1467 N N . GLN A 1 186 ? 22.562 -46.656 -3.447 1 96.25 186 GLN A N 1
ATOM 1468 C CA . GLN A 1 186 ? 23.375 -45.625 -4.078 1 96.25 186 GLN A CA 1
ATOM 1469 C C . GLN A 1 186 ? 22.609 -44.281 -4.152 1 96.25 186 GLN A C 1
ATOM 1471 O O . GLN A 1 186 ? 21.375 -44.281 -4.215 1 96.25 186 GLN A O 1
ATOM 1476 N N . GLU A 1 187 ? 23.391 -43.25 -4.211 1 96.31 187 GLU A N 1
ATOM 1477 C CA . GLU A 1 187 ? 22.797 -41.938 -4.289 1 96.31 187 GLU A CA 1
ATOM 1478 C C . GLU A 1 187 ? 22.141 -41.688 -5.652 1 96.31 187 GLU A C 1
ATOM 1480 O O . GLU A 1 187 ? 22.734 -42 -6.688 1 96.31 187 GLU A O 1
ATOM 1485 N N . LEU A 1 188 ? 20.953 -41.281 -5.645 1 98.19 188 LEU A N 1
ATOM 1486 C CA . LEU A 1 188 ? 20.25 -40.781 -6.812 1 98.19 188 LEU A CA 1
ATOM 1487 C C . LEU A 1 188 ? 19.953 -39.281 -6.668 1 98.19 188 LEU A C 1
ATOM 1489 O O . LEU A 1 188 ? 19.109 -38.875 -5.867 1 98.19 188 LEU A O 1
ATOM 1493 N N . LEU A 1 189 ? 20.609 -38.469 -7.406 1 98.5 189 LEU A N 1
ATOM 1494 C CA . LEU A 1 189 ? 20.375 -37.031 -7.395 1 98.5 189 LEU A CA 1
ATOM 1495 C C . LEU A 1 189 ? 19.234 -36.656 -8.344 1 98.5 189 LEU A C 1
ATOM 1497 O O . LEU A 1 189 ? 19.156 -37.188 -9.453 1 98.5 189 LEU A O 1
ATOM 1501 N N . ILE A 1 190 ? 18.344 -35.844 -7.891 1 98.56 190 ILE A N 1
ATOM 1502 C CA . ILE A 1 190 ? 17.234 -35.438 -8.742 1 98.56 190 ILE A CA 1
ATOM 1503 C C . ILE A 1 190 ? 17.141 -33.906 -8.773 1 98.56 190 ILE A C 1
ATOM 1505 O O . ILE A 1 190 ? 17.484 -33.25 -7.793 1 98.56 190 ILE A O 1
ATOM 1509 N N . ALA A 1 191 ? 16.703 -33.344 -9.867 1 98.56 191 ALA A N 1
ATOM 1510 C CA . ALA A 1 191 ? 16.531 -31.891 -10.047 1 98.56 191 ALA A CA 1
ATOM 1511 C C . ALA A 1 191 ? 15.211 -31.562 -10.734 1 98.56 191 ALA A C 1
ATOM 1513 O O . ALA A 1 191 ? 14.875 -32.188 -11.75 1 98.56 191 ALA A O 1
ATOM 1514 N N . ARG A 1 192 ? 14.492 -30.594 -10.172 1 96.81 192 ARG A N 1
ATOM 1515 C CA . ARG A 1 192 ? 13.281 -30.109 -10.82 1 96.81 192 ARG A CA 1
ATOM 1516 C C . ARG A 1 192 ? 13.617 -29.188 -11.984 1 96.81 192 ARG A C 1
ATOM 1518 O O . ARG A 1 192 ? 13.281 -28 -11.969 1 96.81 192 ARG A O 1
ATOM 1525 N N . THR A 1 193 ? 14.188 -29.688 -12.914 1 97.19 193 THR A N 1
ATOM 1526 C CA . THR A 1 193 ? 14.562 -29.016 -14.156 1 97.19 193 THR A CA 1
ATOM 1527 C C . THR A 1 193 ? 14.141 -29.859 -15.367 1 97.19 193 THR A C 1
ATOM 1529 O O . THR A 1 193 ? 13.766 -31.016 -15.227 1 97.19 193 THR A O 1
ATOM 1532 N N . GLY A 1 194 ? 14.109 -29.219 -16.484 1 95.56 194 GLY A N 1
ATOM 1533 C CA . GLY A 1 194 ? 13.727 -29.922 -17.703 1 95.56 194 GLY A CA 1
ATOM 1534 C C . GLY A 1 194 ? 13.75 -29.016 -18.922 1 95.56 194 GLY A C 1
ATOM 1535 O O . GLY A 1 194 ? 13.836 -27.797 -18.812 1 95.56 194 GLY A O 1
ATOM 1536 N N . TYR A 1 195 ? 13.641 -29.625 -20.062 1 97.19 195 TYR A N 1
ATOM 1537 C CA . TYR A 1 195 ? 13.719 -28.953 -21.359 1 97.19 195 TYR A CA 1
ATOM 1538 C C . TYR A 1 195 ? 12.461 -29.203 -22.172 1 97.19 195 TYR A C 1
ATOM 1540 O O . TYR A 1 195 ? 12.531 -29.375 -23.391 1 97.19 195 TYR A O 1
ATOM 1548 N N . THR A 1 196 ? 11.281 -29.312 -21.484 1 97.62 196 THR A N 1
ATOM 1549 C CA . THR A 1 196 ? 10.047 -29.672 -22.172 1 97.62 196 THR A CA 1
ATOM 1550 C C . THR A 1 196 ? 8.969 -28.609 -21.922 1 97.62 196 THR A C 1
ATOM 1552 O O . THR A 1 196 ? 7.953 -28.578 -22.625 1 97.62 196 THR A O 1
ATOM 1555 N N . GLY A 1 197 ? 9.148 -27.781 -20.938 1 95.88 197 GLY A N 1
ATOM 1556 C CA . GLY A 1 197 ? 8.141 -26.797 -20.562 1 95.88 197 GLY A CA 1
ATOM 1557 C C . GLY A 1 197 ? 7.117 -27.344 -19.578 1 95.88 197 GLY A C 1
ATOM 1558 O O . GLY A 1 197 ? 6.242 -26.609 -19.125 1 95.88 197 GLY A O 1
ATOM 1559 N N . GLU A 1 198 ? 7.273 -28.562 -19.125 1 96.06 198 GLU A N 1
ATOM 1560 C CA . GLU A 1 198 ? 6.34 -29.172 -18.188 1 96.06 198 GLU A CA 1
ATOM 1561 C C . GLU A 1 198 ? 6.422 -28.5 -16.812 1 96.06 198 GLU A C 1
ATOM 1563 O O . GLU A 1 198 ? 7.508 -28.125 -16.359 1 96.06 198 GLU A O 1
ATOM 1568 N N . PRO A 1 199 ? 5.258 -28.375 -16.188 1 93.06 199 PRO A N 1
ATOM 1569 C CA . PRO A 1 199 ? 5.32 -27.875 -14.812 1 93.06 199 PRO A CA 1
ATOM 1570 C C . PRO A 1 199 ? 6.008 -28.859 -13.867 1 93.06 199 PRO A C 1
ATOM 1572 O O . PRO A 1 199 ? 6.594 -28.438 -12.867 1 93.06 199 PRO A O 1
ATOM 1575 N N . LEU A 1 200 ? 5.898 -30.109 -14.219 1 94 200 LEU A N 1
ATOM 1576 C CA . LEU A 1 200 ? 6.492 -31.172 -13.406 1 94 200 LEU A CA 1
ATOM 1577 C C . LEU A 1 200 ? 7.488 -31.984 -14.219 1 94 200 LEU A C 1
ATOM 1579 O O . LEU A 1 200 ? 7.184 -32.406 -15.336 1 94 200 LEU A O 1
ATOM 1583 N N . GLY A 1 201 ? 8.602 -32.125 -13.656 1 96.19 201 GLY A N 1
ATOM 1584 C CA . GLY A 1 201 ? 9.656 -32.906 -14.273 1 96.19 201 GLY A CA 1
ATOM 1585 C C . GLY A 1 201 ? 10.938 -32.906 -13.477 1 96.19 201 GLY A C 1
ATOM 1586 O O . GLY A 1 201 ? 11.195 -32 -12.68 1 96.19 201 GLY A O 1
ATOM 1587 N N . PHE A 1 202 ? 11.672 -34 -13.742 1 98.19 202 PHE A N 1
ATOM 1588 C CA . PHE A 1 202 ? 12.898 -34.188 -12.977 1 98.19 202 PHE A CA 1
ATOM 1589 C C . PHE A 1 202 ? 14.039 -34.656 -13.875 1 98.19 202 PHE A C 1
ATOM 1591 O O . PHE A 1 202 ? 13.828 -35.469 -14.781 1 98.19 202 PHE A O 1
ATOM 1598 N N . GLU A 1 203 ? 15.156 -34.125 -13.664 1 98.62 203 GLU A N 1
ATOM 1599 C CA . GLU A 1 203 ? 16.391 -34.719 -14.156 1 98.62 203 GLU A CA 1
ATOM 1600 C C . GLU A 1 203 ? 17.031 -35.625 -13.109 1 98.62 203 GLU A C 1
ATOM 1602 O O . GLU A 1 203 ? 17.172 -35.25 -11.945 1 98.62 203 GLU A O 1
ATOM 1607 N N . LEU A 1 204 ? 17.375 -36.812 -13.531 1 98.75 204 LEU A N 1
ATOM 1608 C CA . LEU A 1 204 ? 17.969 -37.812 -12.641 1 98.75 204 LEU A CA 1
ATOM 1609 C C . LEU A 1 204 ? 19.453 -38 -12.93 1 98.75 204 LEU A C 1
ATOM 1611 O O . LEU A 1 204 ? 19.844 -38.125 -14.094 1 98.75 204 LEU A O 1
ATOM 1615 N N . PHE A 1 205 ? 20.266 -38 -11.914 1 98.75 205 PHE A N 1
ATOM 1616 C CA . PHE A 1 205 ? 21.688 -38.281 -11.977 1 98.75 205 PHE A CA 1
ATOM 1617 C C . PHE A 1 205 ? 22.031 -39.531 -11.156 1 98.75 205 PHE A C 1
ATOM 1619 O O . PHE A 1 205 ? 21.906 -39.531 -9.93 1 98.75 205 PHE A O 1
ATOM 1626 N N . ALA A 1 206 ? 22.422 -40.531 -11.797 1 98.31 206 ALA A N 1
ATOM 1627 C CA . ALA A 1 206 ? 22.734 -41.812 -11.133 1 98.31 206 ALA A CA 1
ATOM 1628 C C . ALA A 1 206 ? 24.125 -42.312 -11.539 1 98.31 206 ALA A C 1
ATOM 1630 O O . ALA A 1 206 ? 24.719 -41.812 -12.5 1 98.31 206 ALA A O 1
ATOM 1631 N N . LYS A 1 207 ? 24.594 -43.25 -10.781 1 97.62 207 LYS A N 1
ATOM 1632 C CA . LYS A 1 207 ? 25.812 -43.938 -11.211 1 97.62 207 LYS A CA 1
ATOM 1633 C C . LYS A 1 207 ? 25.609 -44.625 -12.555 1 97.62 207 LYS A C 1
ATOM 1635 O O . LYS A 1 207 ? 24.547 -45.219 -12.797 1 97.62 207 LYS A O 1
ATOM 1640 N N . ALA A 1 208 ? 26.625 -44.562 -13.367 1 97.56 208 ALA A N 1
ATOM 1641 C CA . ALA A 1 208 ? 26.531 -45.094 -14.719 1 97.56 208 ALA A CA 1
ATOM 1642 C C . ALA A 1 208 ? 26.078 -46.562 -14.719 1 97.56 208 ALA A C 1
ATOM 1644 O O . ALA A 1 208 ? 25.281 -46.969 -15.555 1 97.56 208 ALA A O 1
ATOM 1645 N N . ALA A 1 209 ? 26.562 -47.312 -13.789 1 96.38 209 ALA A N 1
ATOM 1646 C CA . ALA A 1 209 ? 26.281 -48.75 -13.719 1 96.38 209 ALA A CA 1
ATOM 1647 C C . ALA A 1 209 ? 24.812 -49 -13.445 1 96.38 209 ALA A C 1
ATOM 1649 O O . ALA A 1 209 ? 24.266 -50.031 -13.844 1 96.38 209 ALA A O 1
ATOM 1650 N N . GLN A 1 210 ? 24.125 -48.062 -12.891 1 97.44 210 GLN A N 1
ATOM 1651 C CA . GLN A 1 210 ? 22.719 -48.25 -12.523 1 97.44 210 GLN A CA 1
ATOM 1652 C C . GLN A 1 210 ? 21.797 -47.719 -13.602 1 97.44 210 GLN A C 1
ATOM 1654 O O . GLN A 1 210 ? 20.609 -48.031 -13.633 1 97.44 210 GLN A O 1
ATOM 1659 N N . GLY A 1 211 ? 22.297 -46.938 -14.453 1 97.69 211 GLY A N 1
ATOM 1660 C CA . GLY A 1 211 ? 21.516 -46.188 -15.414 1 97.69 211 GLY A CA 1
ATOM 1661 C C . GLY A 1 211 ? 20.547 -47.062 -16.203 1 97.69 211 GLY A C 1
ATOM 1662 O O . GLY A 1 211 ? 19.328 -46.844 -16.172 1 97.69 211 GLY A O 1
ATOM 1663 N N . PRO A 1 212 ? 21.062 -48.094 -16.891 1 97.94 212 PRO A N 1
ATOM 1664 C CA . PRO A 1 212 ? 20.203 -48.906 -17.734 1 97.94 212 PRO A CA 1
ATOM 1665 C C . PRO A 1 212 ? 19.094 -49.594 -16.938 1 97.94 212 PRO A C 1
ATOM 1667 O O . PRO A 1 212 ? 17.969 -49.719 -17.438 1 97.94 212 PRO A O 1
ATOM 1670 N N . GLU A 1 213 ? 19.438 -50.031 -15.758 1 98 213 GLU A N 1
ATOM 1671 C CA . GLU A 1 213 ? 18.422 -50.656 -14.922 1 98 213 GLU A CA 1
ATOM 1672 C C . GLU A 1 213 ? 17.344 -49.656 -14.5 1 98 213 GLU A C 1
ATOM 1674 O O . GLU A 1 213 ? 16.156 -50 -14.508 1 98 213 GLU A O 1
ATOM 1679 N N . ILE A 1 214 ? 17.75 -48.5 -14.125 1 98.5 214 ILE A N 1
ATOM 1680 C CA . ILE A 1 214 ? 16.797 -47.469 -13.734 1 98.5 214 ILE A CA 1
ATOM 1681 C C . ILE A 1 214 ? 15.898 -47.125 -14.914 1 98.5 214 ILE A C 1
ATOM 1683 O O . ILE A 1 214 ? 14.688 -46.938 -14.75 1 98.5 214 ILE A O 1
ATOM 1687 N N . TRP A 1 215 ? 16.453 -47.031 -16.078 1 98.44 215 TRP A N 1
ATOM 1688 C CA . TRP A 1 215 ? 15.695 -46.75 -17.297 1 98.44 215 TRP A CA 1
ATOM 1689 C C . TRP A 1 215 ? 14.562 -47.781 -17.453 1 98.44 215 TRP A C 1
ATOM 1691 O O . TRP A 1 215 ? 13.406 -47.406 -17.672 1 98.44 215 TRP A O 1
ATOM 1701 N N . GLU A 1 216 ? 14.875 -49.031 -17.328 1 98.25 216 GLU A N 1
ATOM 1702 C CA . GLU A 1 216 ? 13.891 -50.094 -17.5 1 98.25 216 GLU A CA 1
ATOM 1703 C C . GLU A 1 216 ? 12.82 -50.031 -16.406 1 98.25 216 GLU A C 1
ATOM 1705 O O . GLU A 1 216 ? 11.648 -50.281 -16.672 1 98.25 216 GLU A O 1
ATOM 1710 N N . LYS A 1 217 ? 13.242 -49.75 -15.25 1 98.38 217 LYS A N 1
ATOM 1711 C CA . LYS A 1 217 ? 12.289 -49.656 -14.148 1 98.38 217 LYS A CA 1
ATOM 1712 C C . LYS A 1 217 ? 11.305 -48.5 -14.375 1 98.38 217 LYS A C 1
ATOM 1714 O O . LYS A 1 217 ? 10.133 -48.625 -14.016 1 98.38 217 LYS A O 1
ATOM 1719 N N . LEU A 1 218 ? 11.828 -47.375 -14.859 1 98.62 218 LEU A N 1
ATOM 1720 C CA . LEU A 1 218 ? 10.953 -46.25 -15.156 1 98.62 218 LEU A CA 1
ATOM 1721 C C . LEU A 1 218 ? 9.914 -46.625 -16.203 1 98.62 218 LEU A C 1
ATOM 1723 O O . LEU A 1 218 ? 8.75 -46.219 -16.109 1 98.62 218 LEU A O 1
ATOM 1727 N N . LEU A 1 219 ? 10.305 -47.375 -17.219 1 98.12 219 LEU A N 1
ATOM 1728 C CA . LEU A 1 219 ? 9.375 -47.875 -18.234 1 98.12 219 LEU A CA 1
ATOM 1729 C C . LEU A 1 219 ? 8.305 -48.75 -17.609 1 98.12 219 LEU A C 1
ATOM 1731 O O . LEU A 1 219 ? 7.121 -48.625 -17.922 1 98.12 219 LEU A O 1
ATOM 1735 N N . GLU A 1 220 ? 8.773 -49.562 -16.703 1 98.12 220 GLU A N 1
ATOM 1736 C CA . GLU A 1 220 ? 7.855 -50.469 -16.031 1 98.12 220 GLU A CA 1
ATOM 1737 C C . GLU A 1 220 ? 6.836 -49.719 -15.188 1 98.12 220 GLU A C 1
ATOM 1739 O O . GLU A 1 220 ? 5.699 -50.156 -15.031 1 98.12 220 GLU A O 1
ATOM 1744 N N . LEU A 1 221 ? 7.277 -48.656 -14.734 1 98.12 221 LEU A N 1
ATOM 1745 C CA . LEU A 1 221 ? 6.43 -47.875 -13.836 1 98.12 221 LEU A CA 1
ATOM 1746 C C . LEU A 1 221 ? 5.5 -46.969 -14.633 1 98.12 221 LEU A C 1
ATOM 1748 O O . LEU A 1 221 ? 4.719 -46.188 -14.047 1 98.12 221 LEU A O 1
ATOM 1752 N N . GLY A 1 222 ? 5.625 -46.969 -15.945 1 97 222 GLY A N 1
ATOM 1753 C CA . GLY A 1 222 ? 4.59 -46.312 -16.734 1 97 222 GLY A CA 1
ATOM 1754 C C . GLY A 1 222 ? 5.113 -45.188 -17.609 1 97 222 GLY A C 1
ATOM 1755 O O . GLY A 1 222 ? 4.359 -44.594 -18.391 1 97 222 GLY A O 1
ATOM 1756 N N . ALA A 1 223 ? 6.402 -44.875 -17.562 1 98.31 223 ALA A N 1
ATOM 1757 C CA . ALA A 1 223 ? 6.953 -43.844 -18.438 1 98.31 223 ALA A CA 1
ATOM 1758 C C . ALA A 1 223 ? 7.133 -44.344 -19.859 1 98.31 223 ALA A C 1
ATOM 1760 O O . ALA A 1 223 ? 7.262 -45.562 -20.062 1 98.31 223 ALA A O 1
ATOM 1761 N N . MET A 1 224 ? 7.07 -43.469 -20.781 1 98.38 224 MET A N 1
ATOM 1762 C CA . MET A 1 224 ? 7.332 -43.781 -22.188 1 98.38 224 MET A CA 1
ATOM 1763 C C . MET A 1 224 ? 8.695 -43.281 -22.609 1 98.38 224 MET A C 1
ATOM 1765 O O . MET A 1 224 ? 9.086 -42.156 -22.25 1 98.38 224 MET A O 1
ATOM 1769 N N . ALA A 1 225 ? 9.438 -44.094 -23.344 1 98.56 225 ALA A N 1
ATOM 1770 C CA . ALA A 1 225 ? 10.688 -43.594 -23.922 1 98.56 225 ALA A CA 1
ATOM 1771 C C . ALA A 1 225 ? 10.422 -42.594 -25.031 1 98.56 225 ALA A C 1
ATOM 1773 O O . ALA A 1 225 ? 9.562 -42.812 -25.891 1 98.56 225 ALA A O 1
ATOM 1774 N N . ILE A 1 226 ? 11.086 -41.5 -24.938 1 98.62 226 ILE A N 1
ATOM 1775 C CA . ILE A 1 226 ? 10.859 -40.406 -25.875 1 98.62 226 ILE A CA 1
ATOM 1776 C C . ILE A 1 226 ? 12.141 -40.125 -26.656 1 98.62 226 ILE A C 1
ATOM 1778 O O . ILE A 1 226 ? 13.227 -40.062 -26.078 1 98.62 226 ILE A O 1
ATOM 1782 N N . GLY A 1 227 ? 12 -39.938 -27.938 1 97.94 227 GLY A N 1
ATOM 1783 C CA . GLY A 1 227 ? 13.148 -39.656 -28.781 1 97.94 227 GLY A CA 1
ATOM 1784 C C . GLY A 1 227 ? 13.383 -38.156 -28.984 1 97.94 227 GLY A C 1
ATOM 1785 O O . GLY A 1 227 ? 12.625 -37.344 -28.469 1 97.94 227 GLY A O 1
ATOM 1786 N N . LEU A 1 228 ? 14.406 -37.844 -29.766 1 97 228 LEU A N 1
ATOM 1787 C CA . LEU A 1 228 ? 14.852 -36.469 -30.016 1 97 228 LEU A CA 1
ATOM 1788 C C . LEU A 1 228 ? 13.805 -35.688 -30.812 1 97 228 LEU A C 1
ATOM 1790 O O . LEU A 1 228 ? 13.695 -34.469 -30.672 1 97 228 LEU A O 1
ATOM 1794 N N . GLY A 1 229 ? 13.078 -36.344 -31.641 1 97.25 229 GLY A N 1
ATOM 1795 C CA . GLY A 1 229 ? 12.031 -35.688 -32.406 1 97.25 229 GLY A CA 1
ATOM 1796 C C . GLY A 1 229 ? 10.984 -35.031 -31.516 1 97.25 229 GLY A C 1
ATOM 1797 O O . GLY A 1 229 ? 10.688 -33.844 -31.688 1 97.25 229 GLY A O 1
ATOM 1798 N N . ALA A 1 230 ? 10.469 -35.781 -30.625 1 98.25 230 ALA A N 1
ATOM 1799 C CA . ALA A 1 230 ? 9.477 -35.25 -29.688 1 98.25 230 ALA A CA 1
ATOM 1800 C C . ALA A 1 230 ? 10.109 -34.25 -28.734 1 98.25 230 ALA A C 1
ATOM 1802 O O . ALA A 1 230 ? 9.469 -33.281 -28.328 1 98.25 230 ALA A O 1
ATOM 1803 N N . ARG A 1 231 ? 11.32 -34.469 -28.312 1 97.81 231 ARG A N 1
ATOM 1804 C CA . ARG A 1 231 ? 12 -33.469 -27.469 1 97.81 231 ARG A CA 1
ATOM 1805 C C . ARG A 1 231 ? 12.031 -32.094 -28.141 1 97.81 231 ARG A C 1
ATOM 1807 O O . ARG A 1 231 ? 11.852 -31.078 -27.5 1 97.81 231 ARG A O 1
ATOM 1814 N N . ASP A 1 232 ? 12.234 -32.125 -29.406 1 97.19 232 ASP A N 1
ATOM 1815 C CA . ASP A 1 232 ? 12.312 -30.875 -30.172 1 97.19 232 ASP A CA 1
ATOM 1816 C C . ASP A 1 232 ? 10.945 -30.188 -30.234 1 97.19 232 ASP A C 1
ATOM 1818 O O . ASP A 1 232 ? 10.852 -28.969 -30.094 1 97.19 232 ASP A O 1
ATOM 1822 N N . THR A 1 233 ? 9.891 -30.984 -30.516 1 98.06 233 THR A N 1
ATOM 1823 C CA . THR A 1 233 ? 8.57 -30.375 -30.562 1 98.06 233 THR A CA 1
ATOM 1824 C C . THR A 1 233 ? 8.156 -29.844 -29.203 1 98.06 233 THR A C 1
ATOM 1826 O O . THR A 1 233 ? 7.516 -28.781 -29.109 1 98.06 233 THR A O 1
ATOM 1829 N N . LEU A 1 234 ? 8.547 -30.5 -28.156 1 98.44 234 LEU A N 1
ATOM 1830 C CA . LEU A 1 234 ? 8.195 -30.094 -26.797 1 98.44 234 LEU A CA 1
ATOM 1831 C C . LEU A 1 234 ? 8.891 -28.797 -26.422 1 98.44 234 LEU A C 1
ATOM 1833 O O . LEU A 1 234 ? 8.25 -27.859 -25.922 1 98.44 234 LEU A O 1
ATOM 1837 N N . ARG A 1 235 ? 10.18 -28.688 -26.641 1 97.81 235 ARG A N 1
ATOM 1838 C CA . ARG A 1 235 ? 10.914 -27.469 -26.312 1 97.81 235 ARG A CA 1
ATOM 1839 C C . ARG A 1 235 ? 10.453 -26.297 -27.172 1 97.81 235 ARG A C 1
ATOM 1841 O O . ARG A 1 235 ? 10.414 -25.156 -26.719 1 97.81 235 ARG A O 1
ATOM 1848 N N . LEU A 1 236 ? 10.141 -26.562 -28.453 1 97.94 236 LEU A N 1
ATOM 1849 C CA . LEU A 1 236 ? 9.641 -25.531 -29.344 1 97.94 236 LEU A CA 1
ATOM 1850 C C . LEU A 1 236 ? 8.336 -24.938 -28.828 1 97.94 236 LEU A C 1
ATOM 1852 O O . LEU A 1 236 ? 8.18 -23.719 -28.766 1 97.94 236 LEU A O 1
ATOM 1856 N N . GLU A 1 237 ? 7.496 -25.844 -28.438 1 97.88 237 GLU A N 1
ATOM 1857 C CA . GLU A 1 237 ? 6.211 -25.406 -27.891 1 97.88 237 GLU A CA 1
ATOM 1858 C C . GLU A 1 237 ? 6.395 -24.578 -26.625 1 97.88 237 GLU A C 1
ATOM 1860 O O . GLU A 1 237 ? 5.637 -23.641 -26.391 1 97.88 237 GLU A O 1
ATOM 1865 N N . ALA A 1 238 ? 7.395 -24.891 -25.875 1 97.19 238 ALA A N 1
ATOM 1866 C CA . ALA A 1 238 ? 7.68 -24.203 -24.625 1 97.19 238 ALA A CA 1
ATOM 1867 C C . ALA A 1 238 ? 8.461 -22.922 -24.875 1 97.19 238 ALA A C 1
ATOM 1869 O O . ALA A 1 238 ? 8.672 -22.125 -23.953 1 97.19 238 ALA A O 1
ATOM 1870 N N . GLY A 1 239 ? 8.898 -22.672 -26.094 1 96.62 239 GLY A N 1
ATOM 1871 C CA . GLY A 1 239 ? 9.68 -21.5 -26.422 1 96.62 239 GLY A CA 1
ATOM 1872 C C . GLY A 1 239 ? 11.109 -21.547 -25.922 1 96.62 239 GLY A C 1
ATOM 1873 O O . GLY A 1 239 ? 11.719 -20.516 -25.656 1 96.62 239 GLY A O 1
ATOM 1874 N N . LEU A 1 240 ? 11.688 -22.75 -25.734 1 97.12 240 LEU A N 1
ATOM 1875 C CA . LEU A 1 240 ? 13.039 -22.922 -25.188 1 97.12 240 LEU A CA 1
ATOM 1876 C C . LEU A 1 240 ? 14.078 -22.906 -26.297 1 97.12 240 LEU A C 1
ATOM 1878 O O . LEU A 1 240 ? 13.867 -23.516 -27.359 1 97.12 240 LEU A O 1
ATOM 1882 N N . PRO A 1 241 ? 15.18 -22.297 -26.078 1 96.5 241 PRO A N 1
ATOM 1883 C CA . PRO A 1 241 ? 16.172 -22.109 -27.156 1 96.5 241 PRO A CA 1
ATOM 1884 C C . PRO A 1 241 ? 17 -23.375 -27.406 1 96.5 241 PRO A C 1
ATOM 1886 O O . PRO A 1 241 ? 17.156 -24.203 -26.5 1 96.5 241 PRO A O 1
ATOM 1889 N N . LEU A 1 242 ? 17.469 -23.453 -28.578 1 94.81 242 LEU A N 1
ATOM 1890 C CA . LEU A 1 242 ? 18.422 -24.469 -29.031 1 94.81 242 LEU A CA 1
ATOM 1891 C C . LEU A 1 242 ? 19.688 -23.828 -29.594 1 94.81 242 LEU A C 1
ATOM 1893 O O . LEU A 1 242 ? 19.609 -22.906 -30.406 1 94.81 242 LEU A O 1
ATOM 1897 N N . TYR A 1 243 ? 20.844 -24.266 -29.094 1 93.62 243 TYR A N 1
ATOM 1898 C CA . TYR A 1 243 ? 22.094 -23.734 -29.609 1 93.62 243 TYR A CA 1
ATOM 1899 C C . TYR A 1 243 ? 22.188 -23.938 -31.125 1 93.62 243 TYR A C 1
ATOM 1901 O O . TYR A 1 243 ? 21.922 -25.031 -31.625 1 93.62 243 TYR A O 1
ATOM 1909 N N . GLY A 1 244 ? 22.594 -22.953 -31.844 1 92.19 244 GLY A N 1
ATOM 1910 C CA . GLY A 1 244 ? 22.656 -22.984 -33.281 1 92.19 244 GLY A CA 1
ATOM 1911 C C . GLY A 1 244 ? 21.391 -22.5 -33.969 1 92.19 244 GLY A C 1
ATOM 1912 O O . GLY A 1 244 ? 21.359 -22.328 -35.188 1 92.19 244 GLY A O 1
ATOM 1913 N N . HIS A 1 245 ? 20.391 -22.312 -33.188 1 95.06 245 HIS A N 1
ATOM 1914 C CA . HIS A 1 245 ? 19.109 -21.797 -33.688 1 95.06 245 HIS A CA 1
ATOM 1915 C C . HIS A 1 245 ? 18.797 -20.453 -33.062 1 95.06 245 HIS A C 1
ATOM 1917 O O . HIS A 1 245 ? 19.062 -19.406 -33.656 1 95.06 245 HIS A O 1
ATOM 1923 N N . GLU A 1 246 ? 18.422 -20.406 -31.734 1 96.31 246 GLU A N 1
ATOM 1924 C CA . GLU A 1 246 ? 18.078 -19.172 -31.031 1 96.31 246 GLU A CA 1
ATOM 1925 C C . GLU A 1 246 ? 19.25 -18.641 -30.219 1 96.31 246 GLU A C 1
ATOM 1927 O O . GLU A 1 246 ? 19.203 -17.531 -29.688 1 96.31 246 GLU A O 1
ATOM 1932 N N . LEU A 1 247 ? 20.266 -19.422 -30.094 1 95.12 247 LEU A N 1
ATOM 1933 C CA . LEU A 1 247 ? 21.453 -19.094 -29.297 1 95.12 247 LEU A CA 1
ATOM 1934 C C . LEU A 1 247 ? 22.719 -19.562 -29.984 1 95.12 247 LEU A C 1
ATOM 1936 O O . LEU A 1 247 ? 22.703 -20.547 -30.734 1 95.12 247 LEU A O 1
ATOM 1940 N N . GLY A 1 248 ? 23.828 -18.891 -29.734 1 95.31 248 GLY A N 1
ATOM 1941 C CA . GLY A 1 248 ? 25.078 -19.266 -30.359 1 95.31 248 GLY A CA 1
ATOM 1942 C C . GLY A 1 248 ? 25.312 -18.594 -31.688 1 95.31 248 GLY A C 1
ATOM 1943 O O . GLY A 1 248 ? 25.266 -17.359 -31.781 1 95.31 248 GLY A O 1
ATOM 1944 N N . LEU A 1 249 ? 25.469 -19.406 -32.688 1 93.94 249 LEU A N 1
ATOM 1945 C CA . LEU A 1 249 ? 25.734 -18.859 -34 1 93.94 249 LEU A CA 1
ATOM 1946 C C . LEU A 1 249 ? 24.5 -18.969 -34.906 1 93.94 249 LEU A C 1
ATOM 1948 O O . LEU A 1 249 ? 23.781 -19.969 -34.844 1 93.94 249 LEU A O 1
ATOM 1952 N N . ASP A 1 250 ? 24.297 -17.938 -35.656 1 90.38 250 ASP A N 1
ATOM 1953 C CA . ASP A 1 250 ? 23.156 -17.984 -36.562 1 90.38 250 ASP A CA 1
ATOM 1954 C C . ASP A 1 250 ? 23.484 -18.75 -37.844 1 90.38 250 ASP A C 1
ATOM 1956 O O . ASP A 1 250 ? 24.516 -19.406 -37.938 1 90.38 250 ASP A O 1
ATOM 1960 N N . ILE A 1 251 ? 22.625 -18.703 -38.812 1 85.62 251 ILE A N 1
ATOM 1961 C CA . ILE A 1 251 ? 22.719 -19.531 -40 1 85.62 251 ILE A CA 1
ATOM 1962 C C . ILE A 1 251 ? 23.906 -19.078 -40.844 1 85.62 251 ILE A C 1
ATOM 1964 O O . ILE A 1 251 ? 24.453 -19.859 -41.625 1 85.62 251 ILE A O 1
ATOM 1968 N N . ASP A 1 252 ? 24.312 -17.844 -40.688 1 89 252 ASP A N 1
ATOM 1969 C CA . ASP A 1 252 ? 25.438 -17.297 -41.438 1 89 252 ASP A CA 1
ATOM 1970 C C . ASP A 1 252 ? 26.734 -17.359 -40.656 1 89 252 ASP A C 1
ATOM 1972 O O . ASP A 1 252 ? 27.766 -16.859 -41.094 1 89 252 ASP A O 1
ATOM 1976 N N . GLY A 1 253 ? 26.641 -17.875 -39.469 1 90.62 253 GLY A N 1
ATOM 1977 C CA . GLY A 1 253 ? 27.812 -18.047 -38.656 1 90.62 253 GLY A CA 1
ATOM 1978 C C . GLY A 1 253 ? 28.109 -16.844 -37.75 1 90.62 253 GLY A C 1
ATOM 1979 O O . GLY A 1 253 ? 29.172 -16.781 -37.125 1 90.62 253 GLY A O 1
ATOM 1980 N N . HIS A 1 254 ? 27.219 -15.969 -37.719 1 93.31 254 HIS A N 1
ATOM 1981 C CA . HIS A 1 254 ? 27.406 -14.82 -36.844 1 93.31 254 HIS A CA 1
ATOM 1982 C C . HIS A 1 254 ? 26.875 -15.109 -35.469 1 93.31 254 HIS A C 1
ATOM 1984 O O . HIS A 1 254 ? 25.906 -15.844 -35.281 1 93.31 254 HIS A O 1
ATOM 1990 N N . GLU A 1 255 ? 27.469 -14.469 -34.562 1 95.5 255 GLU A N 1
ATOM 1991 C CA . GLU A 1 255 ? 27.047 -14.648 -33.156 1 95.5 255 GLU A CA 1
ATOM 1992 C C . GLU A 1 255 ? 25.688 -14.008 -32.906 1 95.5 255 GLU A C 1
ATOM 1994 O O . GLU A 1 255 ? 25.469 -12.852 -33.281 1 95.5 255 GLU A O 1
ATOM 1999 N N . ILE A 1 256 ? 24.828 -14.711 -32.344 1 97.31 256 ILE A N 1
ATOM 2000 C CA . ILE A 1 256 ? 23.578 -14.164 -31.844 1 97.31 256 ILE A CA 1
ATOM 2001 C C . ILE A 1 256 ? 23.812 -13.539 -30.469 1 97.31 256 ILE A C 1
ATOM 2003 O O . ILE A 1 256 ? 24.266 -14.219 -29.547 1 97.31 256 ILE A O 1
ATOM 2007 N N . PRO A 1 257 ? 23.516 -12.219 -30.266 1 97.88 257 PRO A N 1
ATOM 2008 C CA . PRO A 1 257 ? 23.656 -11.656 -28.922 1 97.88 257 PRO A CA 1
ATOM 2009 C C . PRO A 1 257 ? 22.859 -12.445 -27.875 1 97.88 257 PRO A C 1
ATOM 2011 O O . PRO A 1 257 ? 21.734 -12.875 -28.141 1 97.88 257 PRO A O 1
ATOM 2014 N N . ILE A 1 258 ? 23.375 -12.633 -26.703 1 98.19 258 ILE A N 1
ATOM 2015 C CA . ILE A 1 258 ? 22.766 -13.438 -25.656 1 98.19 258 ILE A CA 1
ATOM 2016 C C . ILE A 1 258 ? 21.391 -12.875 -25.297 1 98.19 258 ILE A C 1
ATOM 2018 O O . ILE A 1 258 ? 20.422 -13.633 -25.109 1 98.19 258 ILE A O 1
ATOM 2022 N N . PHE A 1 259 ? 21.188 -11.57 -25.219 1 98 259 PHE A N 1
ATOM 2023 C CA . PHE A 1 259 ? 19.938 -10.961 -24.781 1 98 259 PHE A CA 1
ATOM 2024 C C . PHE A 1 259 ? 18.891 -11.055 -25.875 1 98 259 PHE A C 1
ATOM 2026 O O . PHE A 1 259 ? 17.719 -10.695 -25.672 1 98 259 PHE A O 1
ATOM 2033 N N . SER A 1 260 ? 19.266 -11.57 -27.078 1 98 260 SER A N 1
ATOM 2034 C CA . SER A 1 260 ? 18.234 -11.898 -28.062 1 98 260 SER A CA 1
ATOM 2035 C C . SER A 1 260 ? 17.391 -13.078 -27.609 1 98 260 SER A C 1
ATOM 2037 O O . SER A 1 260 ? 16.25 -13.234 -28.047 1 98 260 SER A O 1
ATOM 2039 N N . CYS A 1 261 ? 17.969 -13.875 -26.797 1 95.38 261 CYS A N 1
ATOM 2040 C CA . CYS A 1 261 ? 17.281 -15.016 -26.203 1 95.38 261 CYS A CA 1
ATOM 2041 C C . CYS A 1 261 ? 16.406 -14.578 -25.016 1 95.38 261 CYS A C 1
ATOM 2043 O O . CYS A 1 261 ? 16.906 -13.969 -24.078 1 95.38 261 CYS A O 1
ATOM 2045 N N . PRO A 1 262 ? 15.164 -14.945 -24.984 1 87.44 262 PRO A N 1
ATOM 2046 C CA . PRO A 1 262 ? 14.242 -14.516 -23.938 1 87.44 262 PRO A CA 1
ATOM 2047 C C . PRO A 1 262 ? 14.688 -14.969 -22.547 1 87.44 262 PRO A C 1
ATOM 2049 O O . PRO A 1 262 ? 14.359 -14.32 -21.547 1 87.44 262 PRO A O 1
ATOM 2052 N N . LEU A 1 263 ? 15.414 -16.031 -22.375 1 91.44 263 LEU A N 1
ATOM 2053 C CA . LEU A 1 263 ? 15.797 -16.578 -21.078 1 91.44 263 LEU A CA 1
ATOM 2054 C C . LEU A 1 263 ? 16.984 -15.812 -20.5 1 91.44 263 LEU A C 1
ATOM 2056 O O . LEU A 1 263 ? 17.312 -15.984 -19.328 1 91.44 263 LEU A O 1
ATOM 2060 N N . ALA A 1 264 ? 17.609 -14.938 -21.359 1 92 264 ALA A N 1
ATOM 2061 C CA . ALA A 1 264 ? 18.797 -14.203 -20.938 1 92 264 ALA A CA 1
ATOM 2062 C C . ALA A 1 264 ? 18.516 -13.328 -19.719 1 92 264 ALA A C 1
ATOM 2064 O O . ALA A 1 264 ? 19.359 -13.203 -18.828 1 92 264 ALA A O 1
ATOM 2065 N N . LYS A 1 265 ? 17.328 -12.781 -19.688 1 91.06 265 LYS A N 1
ATOM 2066 C CA . LYS A 1 265 ? 16.984 -11.867 -18.609 1 91.06 265 LYS A CA 1
ATOM 2067 C C . LYS A 1 265 ? 17.047 -12.57 -17.25 1 91.06 265 LYS A C 1
ATOM 2069 O O . LYS A 1 265 ? 17.328 -11.938 -16.234 1 91.06 265 LYS A O 1
ATOM 2074 N N . PHE A 1 266 ? 16.906 -13.859 -17.219 1 92.69 266 PHE A N 1
ATOM 2075 C CA . PHE A 1 266 ? 16.969 -14.641 -15.984 1 92.69 266 PHE A CA 1
ATOM 2076 C C . PHE A 1 266 ? 18.375 -15.148 -15.727 1 92.69 266 PHE A C 1
ATOM 2078 O O . PHE A 1 266 ? 18.734 -15.414 -14.578 1 92.69 266 PHE A O 1
ATOM 2085 N N . ALA A 1 267 ? 19.156 -15.203 -16.766 1 96.75 267 ALA A N 1
ATOM 2086 C CA . ALA A 1 267 ? 20.422 -15.93 -16.656 1 96.75 267 ALA A CA 1
ATOM 2087 C C . ALA A 1 267 ? 21.594 -14.969 -16.469 1 96.75 267 ALA A C 1
ATOM 2089 O O . ALA A 1 267 ? 22.688 -15.375 -16.094 1 96.75 267 ALA A O 1
ATOM 2090 N N . VAL A 1 268 ? 21.406 -13.695 -16.719 1 97.69 268 VAL A N 1
ATOM 2091 C CA . VAL A 1 268 ? 22.516 -12.75 -16.672 1 97.69 268 VAL A CA 1
ATOM 2092 C C . VAL A 1 268 ? 22.391 -11.859 -15.43 1 97.69 268 VAL A C 1
ATOM 2094 O O . VAL A 1 268 ? 21.328 -11.312 -15.164 1 97.69 268 VAL A O 1
ATOM 2097 N N . SER A 1 269 ? 23.438 -11.742 -14.68 1 97.44 269 SER A N 1
ATOM 2098 C CA . SER A 1 269 ? 23.469 -10.891 -13.5 1 97.44 269 SER A CA 1
ATOM 2099 C C . SER A 1 269 ? 24.469 -9.742 -13.672 1 97.44 269 SER A C 1
ATOM 2101 O O . SER A 1 269 ? 25.547 -9.93 -14.25 1 97.44 269 SER A O 1
ATOM 2103 N N . PHE A 1 270 ? 24.078 -8.609 -13.234 1 96.62 270 PHE A N 1
ATOM 2104 C CA . PHE A 1 270 ? 24.984 -7.457 -13.227 1 96.62 270 PHE A CA 1
ATOM 2105 C C . PHE A 1 270 ? 25.203 -6.961 -11.805 1 96.62 270 PHE A C 1
ATOM 2107 O O . PHE A 1 270 ? 25.594 -5.812 -11.594 1 96.62 270 PHE A O 1
ATOM 2114 N N . ALA A 1 271 ? 24.859 -7.816 -10.797 1 95.94 271 ALA A N 1
ATOM 2115 C CA . ALA A 1 271 ? 25.031 -7.438 -9.391 1 95.94 271 ALA A CA 1
ATOM 2116 C C . ALA A 1 271 ? 26.469 -7.016 -9.117 1 95.94 271 ALA A C 1
ATOM 2118 O O . ALA A 1 271 ? 27.422 -7.59 -9.672 1 95.94 271 ALA A O 1
ATOM 2119 N N . ASP A 1 272 ? 26.625 -6.094 -8.172 1 95.38 272 ASP A N 1
ATOM 2120 C CA . ASP A 1 272 ? 27.969 -5.672 -7.777 1 95.38 272 ASP A CA 1
ATOM 2121 C C . ASP A 1 272 ? 28.75 -6.824 -7.145 1 95.38 272 ASP A C 1
ATOM 2123 O O . ASP A 1 272 ? 29.953 -6.969 -7.379 1 95.38 272 ASP A O 1
ATOM 2127 N N . ALA A 1 273 ? 28.062 -7.594 -6.398 1 94.44 273 ALA A N 1
ATOM 2128 C CA . ALA A 1 273 ? 28.688 -8.711 -5.691 1 94.44 273 ALA A CA 1
ATOM 2129 C C . ALA A 1 273 ? 29.234 -9.742 -6.672 1 94.44 273 ALA A C 1
ATOM 2131 O O . ALA A 1 273 ? 30.156 -10.5 -6.344 1 94.44 273 ALA A O 1
ATOM 2132 N N . LYS A 1 274 ? 28.641 -9.859 -7.812 1 95.25 274 LYS A N 1
ATOM 2133 C CA . LYS A 1 274 ? 29.125 -10.789 -8.828 1 95.25 274 LYS A CA 1
ATOM 2134 C C . LYS A 1 274 ? 30.516 -10.406 -9.312 1 95.25 274 LYS A C 1
ATOM 2136 O O . LYS A 1 274 ? 31.328 -11.273 -9.648 1 95.25 274 LYS A O 1
ATOM 2141 N N . GLY A 1 275 ? 30.797 -9.078 -9.367 1 94.44 275 GLY A N 1
ATOM 2142 C CA . GLY A 1 275 ? 32.094 -8.594 -9.805 1 94.44 275 GLY A CA 1
ATOM 2143 C C . GLY A 1 275 ? 32.25 -8.609 -11.32 1 94.44 275 GLY A C 1
ATOM 2144 O O . GLY A 1 275 ? 31.281 -8.719 -12.047 1 94.44 275 GLY A O 1
ATOM 2145 N N . ASP A 1 276 ? 33.469 -8.508 -11.742 1 96.06 276 ASP A N 1
ATOM 2146 C CA . ASP A 1 276 ? 33.812 -8.539 -13.172 1 96.06 276 ASP A CA 1
ATOM 2147 C C . ASP A 1 276 ? 33.875 -9.977 -13.688 1 96.06 276 ASP A C 1
ATOM 2149 O O . ASP A 1 276 ? 34.344 -10.867 -12.977 1 96.06 276 ASP A O 1
ATOM 2153 N N . TYR A 1 277 ? 33.406 -10.234 -14.805 1 98 277 TYR A N 1
ATOM 2154 C CA . TYR A 1 277 ? 33.469 -11.547 -15.438 1 98 277 TYR A CA 1
ATOM 2155 C C . TYR A 1 277 ? 33.531 -11.414 -16.953 1 98 277 TYR A C 1
ATOM 2157 O O . TYR A 1 277 ? 33.406 -10.32 -17.5 1 98 277 TYR A O 1
ATOM 2165 N N . ILE A 1 278 ? 33.75 -12.469 -17.594 1 98.38 278 ILE A N 1
ATOM 2166 C CA . ILE A 1 278 ? 33.969 -12.477 -19.031 1 98.38 278 ILE A CA 1
ATOM 2167 C C . ILE A 1 278 ? 32.75 -11.898 -19.75 1 98.38 278 ILE A C 1
ATOM 2169 O O . ILE A 1 278 ? 31.609 -12.344 -19.516 1 98.38 278 ILE A O 1
ATOM 2173 N N . GLY A 1 279 ? 32.938 -10.844 -20.531 1 98.12 279 GLY A N 1
ATOM 2174 C CA . GLY A 1 279 ? 31.922 -10.32 -21.406 1 98.12 279 GLY A CA 1
ATOM 2175 C C . GLY A 1 279 ? 30.938 -9.398 -20.703 1 98.12 279 GLY A C 1
ATOM 2176 O O . GLY A 1 279 ? 29.938 -9 -21.281 1 98.12 279 GLY A O 1
ATOM 2177 N N . ARG A 1 280 ? 31.156 -9.047 -19.484 1 98 280 ARG A N 1
ATOM 2178 C CA . ARG A 1 280 ? 30.219 -8.273 -18.688 1 98 280 ARG A CA 1
ATOM 2179 C C . ARG A 1 280 ? 29.844 -6.977 -19.391 1 98 280 ARG A C 1
ATOM 2181 O O . ARG A 1 280 ? 28.672 -6.598 -19.406 1 98 280 ARG A O 1
ATOM 2188 N N . GLU A 1 281 ? 30.766 -6.242 -19.969 1 97.94 281 GLU A N 1
ATOM 2189 C CA . GLU A 1 281 ? 30.516 -4.957 -20.609 1 97.94 281 GLU A CA 1
ATOM 2190 C C . GLU A 1 281 ? 29.641 -5.125 -21.859 1 97.94 281 GLU A C 1
ATOM 2192 O O . GLU A 1 281 ? 28.719 -4.34 -22.078 1 97.94 281 GLU A O 1
ATOM 2197 N N . ALA A 1 282 ? 30 -6.117 -22.656 1 98.12 282 ALA A N 1
ATOM 2198 C CA . ALA A 1 282 ? 29.203 -6.395 -23.844 1 98.12 282 ALA A CA 1
ATOM 2199 C C . ALA A 1 282 ? 27.766 -6.754 -23.484 1 98.12 282 ALA A C 1
ATOM 2201 O O . ALA A 1 282 ? 26.812 -6.32 -24.141 1 98.12 282 ALA A O 1
ATOM 2202 N N . LEU A 1 283 ? 27.656 -7.555 -22.469 1 98.19 283 LEU A N 1
ATOM 2203 C CA . LEU A 1 283 ? 26.328 -7.961 -22.016 1 98.19 283 LEU A CA 1
ATOM 2204 C C . LEU A 1 283 ? 25.547 -6.762 -21.484 1 98.19 283 LEU A C 1
ATOM 2206 O O . LEU A 1 283 ? 24.344 -6.676 -21.688 1 98.19 283 LEU A O 1
ATOM 2210 N N . ALA A 1 284 ? 26.203 -5.879 -20.766 1 97.69 284 ALA A N 1
ATOM 2211 C CA . ALA A 1 284 ? 25.547 -4.672 -20.25 1 97.69 284 ALA A CA 1
ATOM 2212 C C . ALA A 1 284 ? 24.984 -3.832 -21.391 1 97.69 284 ALA A C 1
ATOM 2214 O O . ALA A 1 284 ? 23.891 -3.275 -21.281 1 97.69 284 ALA A O 1
ATOM 2215 N N . LYS A 1 285 ? 25.719 -3.723 -22.453 1 97.75 285 LYS A N 1
ATOM 2216 C CA . LYS A 1 285 ? 25.25 -2.994 -23.625 1 97.75 285 LYS A CA 1
ATOM 2217 C C . LYS A 1 285 ? 24.016 -3.67 -24.234 1 97.75 285 LYS A C 1
ATOM 2219 O O . LYS A 1 285 ? 23.047 -3.002 -24.609 1 97.75 285 LYS A O 1
ATOM 2224 N N . GLN A 1 286 ? 24.125 -5 -24.406 1 98.06 286 GLN A N 1
ATOM 2225 C CA . GLN A 1 286 ? 22.969 -5.746 -24.922 1 98.06 286 GLN A CA 1
ATOM 2226 C C . GLN A 1 286 ? 21.734 -5.523 -24.062 1 98.06 286 GLN A C 1
ATOM 2228 O O . GLN A 1 286 ? 20.625 -5.414 -24.578 1 98.06 286 GLN A O 1
ATOM 2233 N N . TYR A 1 287 ? 21.984 -5.504 -22.75 1 97.44 287 TYR A N 1
ATOM 2234 C CA . TYR A 1 287 ? 20.875 -5.312 -21.828 1 97.44 287 TYR A CA 1
ATOM 2235 C C . TYR A 1 287 ? 20.188 -3.969 -22.062 1 97.44 287 TYR A C 1
ATOM 2237 O O . TYR A 1 287 ? 18.969 -3.861 -21.953 1 97.44 287 TYR A O 1
ATOM 2245 N N . ILE A 1 288 ? 20.938 -2.924 -22.312 1 96.94 288 ILE A N 1
ATOM 2246 C CA . ILE A 1 288 ? 20.359 -1.619 -22.641 1 96.94 288 ILE A CA 1
ATOM 2247 C C . ILE A 1 288 ? 19.453 -1.741 -23.859 1 96.94 288 ILE A C 1
ATOM 2249 O O . ILE A 1 288 ? 18.344 -1.184 -23.875 1 96.94 288 ILE A O 1
ATOM 2253 N N . GLY A 1 289 ? 19.938 -2.443 -24.844 1 97 289 GLY A N 1
ATOM 2254 C CA . GLY A 1 289 ? 19.094 -2.695 -26.016 1 97 289 GLY A CA 1
ATOM 2255 C C . GLY A 1 289 ? 17.828 -3.469 -25.688 1 97 289 GLY A C 1
ATOM 2256 O O . GLY A 1 289 ? 16.75 -3.152 -26.203 1 97 289 GLY A O 1
ATOM 2257 N N . PHE A 1 290 ? 17.984 -4.508 -24.922 1 96.81 290 PHE A N 1
ATOM 2258 C CA . PHE A 1 290 ? 16.844 -5.312 -24.484 1 96.81 290 PHE A CA 1
ATOM 2259 C C . PHE A 1 290 ? 15.805 -4.449 -23.781 1 96.81 290 PHE A C 1
ATOM 2261 O O . PHE A 1 290 ? 14.609 -4.551 -24.062 1 96.81 290 PHE A O 1
ATOM 2268 N N . LYS A 1 291 ? 16.281 -3.598 -22.859 1 95.38 291 LYS A N 1
ATOM 2269 C CA . LYS A 1 291 ? 15.398 -2.688 -22.141 1 95.38 291 LYS A CA 1
ATOM 2270 C C . LYS A 1 291 ? 14.648 -1.764 -23.094 1 95.38 291 LYS A C 1
ATOM 2272 O O . LYS A 1 291 ? 13.445 -1.536 -22.922 1 95.38 291 LYS A O 1
ATOM 2277 N N . LYS A 1 292 ? 15.297 -1.232 -24.078 1 95.62 292 LYS A N 1
ATOM 2278 C CA . LYS A 1 292 ? 14.68 -0.358 -25.078 1 95.62 292 LYS A CA 1
ATOM 2279 C C . LYS A 1 292 ? 13.562 -1.077 -25.828 1 95.62 292 LYS A C 1
ATOM 2281 O O . LYS A 1 292 ? 12.484 -0.515 -26.031 1 95.62 292 LYS A O 1
ATOM 2286 N N . ILE A 1 293 ? 13.773 -2.297 -26.156 1 95.31 293 ILE A N 1
ATOM 2287 C CA . ILE A 1 293 ? 12.781 -3.086 -26.875 1 95.31 293 ILE A CA 1
ATOM 2288 C C . ILE A 1 293 ? 11.562 -3.324 -25.984 1 95.31 293 ILE A C 1
ATOM 2290 O O . ILE A 1 293 ? 10.43 -3.127 -26.406 1 95.31 293 ILE A O 1
ATOM 2294 N N . MET A 1 294 ? 11.844 -3.711 -24.75 1 92.62 294 MET A N 1
ATOM 2295 C CA . MET A 1 294 ? 10.766 -4.027 -23.812 1 92.62 294 MET A CA 1
ATOM 2296 C C . MET A 1 294 ? 9.945 -2.779 -23.484 1 92.62 294 MET A C 1
ATOM 2298 O O . MET A 1 294 ? 8.742 -2.863 -23.25 1 92.62 294 MET A O 1
ATOM 2302 N N . GLU A 1 295 ? 10.609 -1.62 -23.531 1 90.56 295 GLU A N 1
ATOM 2303 C CA . GLU A 1 295 ? 9.945 -0.364 -23.203 1 90.56 295 GLU A CA 1
ATOM 2304 C C . GLU A 1 295 ? 9.469 0.357 -24.453 1 90.56 295 GLU A C 1
ATOM 2306 O O . GLU A 1 295 ? 8.945 1.47 -24.375 1 90.56 295 GLU A O 1
ATOM 2311 N N . ARG A 1 296 ? 9.75 -0.217 -25.688 1 90.81 296 ARG A N 1
ATOM 2312 C CA . ARG A 1 296 ? 9.305 0.263 -27 1 90.81 296 ARG A CA 1
ATOM 2313 C C . ARG A 1 296 ? 9.961 1.596 -27.344 1 90.81 296 ARG A C 1
ATOM 2315 O O . ARG A 1 296 ? 9.305 2.512 -27.828 1 90.81 296 ARG A O 1
ATOM 2322 N N . GLU A 1 297 ? 11.141 1.79 -26.828 1 91.62 297 GLU A N 1
ATOM 2323 C CA . GLU A 1 297 ? 12 2.857 -27.328 1 91.62 297 GLU A CA 1
ATOM 2324 C C . GLU A 1 297 ? 12.766 2.416 -28.578 1 91.62 297 GLU A C 1
ATOM 2326 O O . GLU A 1 297 ? 13.953 2.107 -28.5 1 91.62 297 GLU A O 1
ATOM 2331 N N . LEU A 1 298 ? 12.18 2.572 -29.703 1 93.38 298 LEU A N 1
ATOM 2332 C CA . LEU A 1 298 ? 12.602 1.823 -30.891 1 93.38 298 LEU A CA 1
ATOM 2333 C C . LEU A 1 298 ? 13.422 2.701 -31.828 1 93.38 298 LEU A C 1
ATOM 2335 O O . LEU A 1 298 ? 13.789 2.271 -32.938 1 93.38 298 LEU A O 1
ATOM 2339 N N . ALA A 1 299 ? 13.836 3.85 -31.391 1 92.94 299 ALA A N 1
ATOM 2340 C CA . ALA A 1 299 ? 14.539 4.801 -32.25 1 92.94 299 ALA A CA 1
ATOM 2341 C C . ALA A 1 299 ? 15.922 4.281 -32.625 1 92.94 299 ALA A C 1
ATOM 2343 O O . ALA A 1 299 ? 16.391 4.48 -33.75 1 92.94 299 ALA A O 1
ATOM 2344 N N . ASP A 1 300 ? 16.594 3.641 -31.75 1 96 300 ASP A N 1
ATOM 2345 C CA . ASP A 1 300 ? 17.922 3.09 -31.953 1 96 300 ASP A CA 1
ATOM 2346 C C . ASP A 1 300 ? 18.078 1.729 -31.281 1 96 300 ASP A C 1
ATOM 2348 O O . ASP A 1 300 ? 18.172 1.651 -30.047 1 96 300 ASP A O 1
ATOM 2352 N N . LEU A 1 301 ? 18.141 0.72 -32.125 1 96.88 301 LEU A N 1
ATOM 2353 C CA . LEU A 1 301 ? 18.219 -0.637 -31.594 1 96.88 301 LEU A CA 1
ATOM 2354 C C . LEU A 1 301 ? 19.562 -1.275 -31.938 1 96.88 301 LEU A C 1
ATOM 2356 O O . LEU A 1 301 ? 19.656 -2.5 -32.031 1 96.88 301 LEU A O 1
ATOM 2360 N N . SER A 1 302 ? 20.547 -0.459 -32 1 96.88 302 SER A N 1
ATOM 2361 C CA . SER A 1 302 ? 21.859 -0.914 -32.469 1 96.88 302 SER A CA 1
ATOM 2362 C C . SER A 1 302 ? 22.5 -1.862 -31.453 1 96.88 302 SER A C 1
ATOM 2364 O O . SER A 1 302 ? 23.266 -2.746 -31.828 1 96.88 302 SER A O 1
ATOM 2366 N N . GLU A 1 303 ? 22.219 -1.729 -30.203 1 96.12 303 GLU A N 1
ATOM 2367 C CA . GLU A 1 303 ? 22.812 -2.553 -29.156 1 96.12 303 GLU A CA 1
ATOM 2368 C C . GLU A 1 303 ? 22.219 -3.959 -29.156 1 96.12 303 GLU A C 1
ATOM 2370 O O . GLU A 1 303 ? 22.844 -4.898 -28.641 1 96.12 303 GLU A O 1
ATOM 2375 N N . LEU A 1 304 ? 21 -4.102 -29.703 1 97.25 304 LEU A N 1
ATOM 2376 C CA . LEU A 1 304 ? 20.328 -5.383 -29.859 1 97.25 304 LEU A CA 1
ATOM 2377 C C . LEU A 1 304 ? 19.375 -5.344 -31.062 1 97.25 304 LEU A C 1
ATOM 2379 O O . LEU A 1 304 ? 18.172 -5.191 -30.891 1 97.25 304 LEU A O 1
ATOM 2383 N N . PRO A 1 305 ? 19.891 -5.574 -32.156 1 96.44 305 PRO A N 1
ATOM 2384 C CA . PRO A 1 305 ? 19.125 -5.34 -33.375 1 96.44 305 PRO A CA 1
ATOM 2385 C C . PRO A 1 305 ? 17.969 -6.328 -33.562 1 96.44 305 PRO A C 1
ATOM 2387 O O . PRO A 1 305 ? 16.953 -5.992 -34.156 1 96.44 305 PRO A O 1
ATOM 2390 N N . ARG A 1 306 ? 18.172 -7.574 -33.062 1 97.06 306 ARG A N 1
ATOM 2391 C CA . ARG A 1 306 ? 17.156 -8.609 -33.25 1 97.06 306 ARG A CA 1
ATOM 2392 C C . ARG A 1 306 ? 16.859 -9.328 -31.953 1 97.06 306 ARG A C 1
ATOM 2394 O O . ARG A 1 306 ? 17.672 -9.328 -31.031 1 97.06 306 ARG A O 1
ATOM 2401 N N . ILE A 1 307 ? 15.719 -9.914 -31.875 1 97.38 307 ILE A N 1
ATOM 2402 C CA . ILE A 1 307 ? 15.289 -10.656 -30.703 1 97.38 307 ILE A CA 1
ATOM 2403 C C . ILE A 1 307 ? 14.453 -11.859 -31.125 1 97.38 307 ILE A C 1
ATOM 2405 O O . ILE A 1 307 ? 13.836 -11.852 -32.188 1 97.38 307 ILE A O 1
ATOM 2409 N N . VAL A 1 308 ? 14.43 -12.875 -30.359 1 98 308 VAL A N 1
ATOM 2410 C CA . VAL A 1 308 ? 13.672 -14.086 -30.656 1 98 308 VAL A CA 1
ATOM 2411 C C . VAL A 1 308 ? 12.219 -13.898 -30.234 1 98 308 VAL A C 1
ATOM 2413 O O . VAL A 1 308 ? 11.938 -13.445 -29.125 1 98 308 VAL A O 1
ATOM 2416 N N . ARG A 1 309 ? 11.289 -14.258 -31.141 1 97.62 309 ARG A N 1
ATOM 2417 C CA . ARG A 1 309 ? 9.859 -14.188 -30.875 1 97.62 309 ARG A CA 1
ATOM 2418 C C . ARG A 1 309 ? 9.172 -15.492 -31.266 1 97.62 309 ARG A C 1
ATOM 2420 O O . ARG A 1 309 ? 9.648 -16.219 -32.156 1 97.62 309 ARG A O 1
ATOM 2427 N N . SER A 1 310 ? 8.062 -15.773 -30.578 1 97.69 310 SER A N 1
ATOM 2428 C CA . SER A 1 310 ? 7.191 -16.859 -31 1 97.69 310 SER A CA 1
ATOM 2429 C C . SER A 1 310 ? 6.293 -16.453 -32.156 1 97.69 310 SER A C 1
ATOM 2431 O O . SER A 1 310 ? 5.816 -15.312 -32.219 1 97.69 310 SER A O 1
ATOM 2433 N N . LEU A 1 311 ? 6.148 -17.406 -33.031 1 97.44 311 LEU A N 1
ATOM 2434 C CA . LEU A 1 311 ? 5.352 -17.125 -34.219 1 97.44 311 LEU A CA 1
ATOM 2435 C C . LEU A 1 311 ? 4.332 -18.25 -34.469 1 97.44 311 LEU A C 1
ATOM 2437 O O . LEU A 1 311 ? 4.672 -19.422 -34.375 1 97.44 311 LEU A O 1
ATOM 2441 N N . ALA A 1 312 ? 3.037 -17.859 -34.719 1 97.81 312 ALA A N 1
ATOM 2442 C CA . ALA A 1 312 ? 2.002 -18.812 -35.125 1 97.81 312 ALA A CA 1
ATOM 2443 C C . ALA A 1 312 ? 1.738 -18.703 -36.625 1 97.81 312 ALA A C 1
ATOM 2445 O O . ALA A 1 312 ? 1.419 -17.609 -37.156 1 97.81 312 ALA A O 1
ATOM 2446 N N . ILE A 1 313 ? 1.838 -19.766 -37.312 1 97.56 313 ILE A N 1
ATOM 2447 C CA . ILE A 1 313 ? 1.528 -19.797 -38.75 1 97.56 313 ILE A CA 1
ATOM 2448 C C . ILE A 1 313 ? 0.024 -19.969 -38.938 1 97.56 313 ILE A C 1
ATOM 2450 O O . ILE A 1 313 ? -0.537 -21.016 -38.625 1 97.56 313 ILE A O 1
ATOM 2454 N N . THR A 1 314 ? -0.554 -18.984 -39.469 1 96.06 314 THR A N 1
ATOM 2455 C CA . THR A 1 314 ? -2.008 -19 -39.594 1 96.06 314 THR A CA 1
ATOM 2456 C C . THR A 1 314 ? -2.428 -19.422 -41 1 96.06 314 THR A C 1
ATOM 2458 O O . THR A 1 314 ? -3.568 -19.828 -41.219 1 96.06 314 THR A O 1
ATOM 2461 N N . GLY A 1 315 ? -1.555 -19.344 -41.906 1 95.06 315 GLY A N 1
ATOM 2462 C CA . GLY A 1 315 ? -1.814 -19.828 -43.25 1 95.06 315 GLY A CA 1
ATOM 2463 C C . GLY A 1 315 ? -1.497 -21.297 -43.438 1 95.06 315 GLY A C 1
ATOM 2464 O O . GLY A 1 315 ? -1.241 -22 -42.469 1 95.06 315 GLY A O 1
ATOM 2465 N N . ARG A 1 316 ? -1.444 -21.766 -44.812 1 91.69 316 ARG A N 1
ATOM 2466 C CA . ARG A 1 316 ? -1.172 -23.172 -45.125 1 91.69 316 ARG A CA 1
ATOM 2467 C C . ARG A 1 316 ? 0.307 -23.375 -45.438 1 91.69 316 ARG A C 1
ATOM 2469 O O . ARG A 1 316 ? 0.835 -22.812 -46.375 1 91.69 316 ARG A O 1
ATOM 2476 N N . GLY A 1 317 ? 0.954 -24.062 -44.5 1 91 317 GLY A N 1
ATOM 2477 C CA . GLY A 1 317 ? 2.357 -24.375 -44.719 1 91 317 GLY A CA 1
ATOM 2478 C C . GLY A 1 317 ? 3.102 -24.688 -43.438 1 91 317 GLY A C 1
ATOM 2479 O O . GLY A 1 317 ? 2.623 -24.375 -42.344 1 91 317 GLY A O 1
ATOM 2480 N N . VAL A 1 318 ? 4.195 -25.359 -43.625 1 93.5 318 VAL A N 1
ATOM 2481 C CA . VAL A 1 318 ? 5.09 -25.688 -42.531 1 93.5 318 VAL A CA 1
ATOM 2482 C C . VAL A 1 318 ? 6.453 -25.031 -42.781 1 93.5 318 VAL A C 1
ATOM 2484 O O . VAL A 1 318 ? 7.125 -25.328 -43.75 1 93.5 318 VAL A O 1
ATOM 2487 N N . ALA A 1 319 ? 6.773 -24.188 -41.875 1 96.25 319 ALA A N 1
ATOM 2488 C CA . ALA A 1 319 ? 8.047 -23.484 -42 1 96.25 319 ALA A CA 1
ATOM 2489 C C . ALA A 1 319 ? 9.203 -24.344 -41.5 1 96.25 319 ALA A C 1
ATOM 2491 O O . ALA A 1 319 ? 8.992 -25.312 -40.75 1 96.25 319 ALA A O 1
ATOM 2492 N N . ARG A 1 320 ? 10.367 -24 -41.938 1 95.62 320 ARG A N 1
ATOM 2493 C CA . ARG A 1 320 ? 11.609 -24.609 -41.469 1 95.62 320 ARG A CA 1
ATOM 2494 C C . ARG A 1 320 ? 12.641 -23.531 -41.125 1 95.62 320 ARG A C 1
ATOM 2496 O O . ARG A 1 320 ? 12.516 -22.391 -41.531 1 95.62 320 ARG A O 1
ATOM 2503 N N . ALA A 1 321 ? 13.609 -24.016 -40.438 1 95.62 321 ALA A N 1
ATOM 2504 C CA . ALA A 1 321 ? 14.703 -23.109 -40.094 1 95.62 321 ALA A CA 1
ATOM 2505 C C . ALA A 1 321 ? 15.281 -22.469 -41.375 1 95.62 321 ALA A C 1
ATOM 2507 O O . ALA A 1 321 ? 15.469 -23.141 -42.375 1 95.62 321 ALA A O 1
ATOM 2508 N N . GLY A 1 322 ? 15.461 -21.141 -41.281 1 96 322 GLY A N 1
ATOM 2509 C CA . GLY A 1 322 ? 16.062 -20.422 -42.406 1 96 322 GLY A CA 1
ATOM 2510 C C . GLY A 1 322 ? 15.047 -19.688 -43.25 1 96 322 GLY A C 1
ATOM 2511 O O . GLY A 1 322 ? 15.398 -18.781 -44 1 96 322 GLY A O 1
ATOM 2512 N N . CYS A 1 323 ? 13.781 -20.094 -43.188 1 97.69 323 CYS A N 1
ATOM 2513 C CA . CYS A 1 323 ? 12.75 -19.359 -43.906 1 97.69 323 CYS A CA 1
ATOM 2514 C C . CYS A 1 323 ? 12.75 -17.891 -43.5 1 97.69 323 CYS A C 1
ATOM 2516 O O . CYS A 1 323 ? 12.844 -17.562 -42.312 1 97.69 323 CYS A O 1
ATOM 2518 N N . LYS A 1 324 ? 12.602 -17.031 -44.438 1 97.94 324 LYS A N 1
ATOM 2519 C CA . LYS A 1 324 ? 12.625 -15.602 -44.188 1 97.94 324 LYS A CA 1
ATOM 2520 C C . LYS A 1 324 ? 11.273 -15.109 -43.688 1 97.94 324 LYS A C 1
ATOM 2522 O O . LYS A 1 324 ? 10.227 -15.641 -44.062 1 97.94 324 LYS A O 1
ATOM 2527 N N . VAL A 1 325 ? 11.289 -14.172 -42.844 1 98.56 325 VAL A N 1
ATOM 2528 C CA . VAL A 1 325 ? 10.094 -13.539 -42.281 1 98.56 325 VAL A CA 1
ATOM 2529 C C . VAL A 1 325 ? 9.977 -12.109 -42.812 1 98.56 325 VAL A C 1
ATOM 2531 O O . VAL A 1 325 ? 10.953 -11.367 -42.844 1 98.56 325 VAL A O 1
ATOM 2534 N N . PHE A 1 326 ? 8.789 -11.711 -43.188 1 98.56 326 PHE A N 1
ATOM 2535 C CA . PHE A 1 326 ? 8.539 -10.391 -43.75 1 98.56 326 PHE A CA 1
ATOM 2536 C C . PHE A 1 326 ? 7.445 -9.664 -42.969 1 98.56 326 PHE A C 1
ATOM 2538 O O . PHE A 1 326 ? 6.484 -10.289 -42.531 1 98.56 326 PHE A O 1
ATOM 2545 N N . LYS A 1 327 ? 7.543 -8.438 -42.75 1 98.12 327 LYS A N 1
ATOM 2546 C CA . LYS A 1 327 ? 6.52 -7.516 -42.25 1 98.12 327 LYS A CA 1
ATOM 2547 C C . LYS A 1 327 ? 6.32 -6.344 -43.219 1 98.12 327 LYS A C 1
ATOM 2549 O O . LYS A 1 327 ? 7.27 -5.613 -43.531 1 98.12 327 LYS A O 1
ATOM 2554 N N . ASP A 1 328 ? 5.152 -6.141 -43.781 1 96.25 328 ASP A N 1
ATOM 2555 C CA . ASP A 1 328 ? 4.824 -5.078 -44.719 1 96.25 328 ASP A CA 1
ATOM 2556 C C . ASP A 1 328 ? 5.758 -5.117 -45.938 1 96.25 328 ASP A C 1
ATOM 2558 O O . ASP A 1 328 ? 6.285 -4.082 -46.344 1 96.25 328 ASP A O 1
ATOM 2562 N N . GLY A 1 329 ? 6.066 -6.25 -46.312 1 96 329 GLY A N 1
ATOM 2563 C CA . GLY A 1 329 ? 6.852 -6.438 -47.531 1 96 329 GLY A CA 1
ATOM 2564 C C . GLY A 1 329 ? 8.344 -6.359 -47.281 1 96 329 GLY A C 1
ATOM 2565 O O . GLY A 1 329 ? 9.141 -6.633 -48.188 1 96 329 GLY A O 1
ATOM 2566 N N . LYS A 1 330 ? 8.711 -6.098 -46.125 1 97.62 330 LYS A N 1
ATOM 2567 C CA . LYS A 1 330 ? 10.133 -5.977 -45.812 1 97.62 330 LYS A CA 1
ATOM 2568 C C . LYS A 1 330 ? 10.609 -7.176 -45 1 97.62 330 LYS A C 1
ATOM 2570 O O . LYS A 1 330 ? 9.938 -7.613 -44.062 1 97.62 330 LYS A O 1
ATOM 2575 N N . GLU A 1 331 ? 11.789 -7.723 -45.438 1 97.75 331 GLU A N 1
ATOM 2576 C CA . GLU A 1 331 ? 12.375 -8.805 -44.656 1 97.75 331 GLU A CA 1
ATOM 2577 C C . GLU A 1 331 ? 12.781 -8.312 -43.281 1 97.75 331 GLU A C 1
ATOM 2579 O O . GLU A 1 331 ? 13.539 -7.348 -43.156 1 97.75 331 GLU A O 1
ATOM 2584 N N . VAL A 1 332 ? 12.344 -8.969 -42.281 1 98.31 332 VAL A N 1
ATOM 2585 C CA . VAL A 1 332 ? 12.586 -8.492 -40.906 1 98.31 332 VAL A CA 1
ATOM 2586 C C . VAL A 1 332 ? 13.32 -9.555 -40.125 1 98.31 332 VAL A C 1
ATOM 2588 O O . VAL A 1 332 ? 13.664 -9.336 -38.938 1 98.31 332 VAL A O 1
ATOM 2591 N N . GLY A 1 333 ? 13.602 -10.75 -40.656 1 97.94 333 GLY A N 1
ATOM 2592 C CA . GLY A 1 333 ? 14.297 -11.812 -39.938 1 97.94 333 GLY A CA 1
ATOM 2593 C C . GLY A 1 333 ? 14.102 -13.172 -40.594 1 97.94 333 GLY A C 1
ATOM 2594 O O . GLY A 1 333 ? 13.883 -13.281 -41.781 1 97.94 333 GLY A O 1
ATOM 2595 N N . TYR A 1 334 ? 14.219 -14.203 -39.781 1 98 334 TYR A N 1
ATOM 2596 C CA . TYR A 1 334 ? 14.07 -15.555 -40.312 1 98 334 TYR A CA 1
ATOM 2597 C C . TYR A 1 334 ? 13.648 -16.531 -39.188 1 98 334 TYR A C 1
ATOM 2599 O O . TYR A 1 334 ? 13.852 -16.25 -38 1 98 334 TYR A O 1
ATOM 2607 N N . ILE A 1 335 ? 13.109 -17.625 -39.594 1 98.19 335 ILE A N 1
ATOM 2608 C CA . ILE A 1 335 ? 12.68 -18.703 -38.719 1 98.19 335 ILE A CA 1
ATOM 2609 C C . ILE A 1 335 ? 13.898 -19.438 -38.156 1 98.19 335 ILE A C 1
ATOM 2611 O O . ILE A 1 335 ? 14.781 -19.828 -38.938 1 98.19 335 ILE A O 1
ATOM 2615 N N . THR A 1 336 ? 13.93 -19.562 -36.844 1 97.5 336 THR A N 1
ATOM 2616 C CA . THR A 1 336 ? 15.023 -20.312 -36.25 1 97.5 336 THR A CA 1
ATOM 2617 C C . THR A 1 336 ? 14.602 -21.766 -35.969 1 97.5 336 THR A C 1
ATOM 2619 O O . THR A 1 336 ? 15.414 -22.688 -36.094 1 97.5 336 THR A O 1
ATOM 2622 N N . SER A 1 337 ? 13.391 -21.969 -35.531 1 97.44 337 SER A N 1
ATOM 2623 C CA . SER A 1 337 ? 12.805 -23.281 -35.281 1 97.44 337 SER A CA 1
ATOM 2624 C C . SER A 1 337 ? 11.336 -23.312 -35.688 1 97.44 337 SER A C 1
ATOM 2626 O O . SER A 1 337 ? 10.602 -22.359 -35.469 1 97.44 337 SER A O 1
ATOM 2628 N N . ALA A 1 338 ? 10.945 -24.438 -36.312 1 97.94 338 ALA A N 1
ATOM 2629 C CA . ALA A 1 338 ? 9.547 -24.547 -36.719 1 97.94 338 ALA A CA 1
ATOM 2630 C C . ALA A 1 338 ? 9.18 -25.984 -37.062 1 97.94 338 ALA A C 1
ATOM 2632 O O . ALA A 1 338 ? 10.031 -26.75 -37.531 1 97.94 338 ALA A O 1
ATOM 2633 N N . THR A 1 339 ? 8 -26.297 -36.812 1 96.62 339 THR A N 1
ATOM 2634 C CA . THR A 1 339 ? 7.426 -27.562 -37.25 1 96.62 339 THR A CA 1
ATOM 2635 C C . THR A 1 339 ? 5.941 -27.641 -36.906 1 96.62 339 THR A C 1
ATOM 2637 O O . THR A 1 339 ? 5.367 -26.656 -36.406 1 96.62 339 THR A O 1
ATOM 2640 N N . MET A 1 340 ? 5.328 -28.719 -37.219 1 96.5 340 MET A N 1
ATOM 2641 C CA . MET A 1 340 ? 3.982 -29.031 -36.75 1 96.5 340 MET A CA 1
ATOM 2642 C C . MET A 1 340 ? 4.035 -29.703 -35.375 1 96.5 340 MET A C 1
ATOM 2644 O O . MET A 1 340 ? 4.797 -30.656 -35.188 1 96.5 340 MET A O 1
ATOM 2648 N N . VAL A 1 341 ? 3.248 -29.188 -34.469 1 97.5 341 VAL A N 1
ATOM 2649 C CA . VAL A 1 341 ? 3.248 -29.719 -33.125 1 97.5 341 VAL A CA 1
ATOM 2650 C C . VAL A 1 341 ? 1.867 -30.281 -32.781 1 97.5 341 VAL A C 1
ATOM 2652 O O . VAL A 1 341 ? 0.851 -29.609 -33 1 97.5 341 VAL A O 1
ATOM 2655 N N . PRO A 1 342 ? 1.806 -31.453 -32.25 1 97.75 342 PRO A N 1
ATOM 2656 C CA . PRO A 1 342 ? 0.514 -32.031 -31.859 1 97.75 342 PRO A CA 1
ATOM 2657 C C . PRO A 1 342 ? 0 -31.5 -30.531 1 97.75 342 PRO A C 1
ATOM 2659 O O . PRO A 1 342 ? 0.785 -31 -29.703 1 97.75 342 PRO A O 1
ATOM 2662 N N . TYR A 1 343 ? -1.263 -31.516 -30.297 1 97 343 TYR A N 1
ATOM 2663 C CA . TYR A 1 343 ? -1.884 -31.234 -29.016 1 97 343 TYR A CA 1
ATOM 2664 C C . TYR A 1 343 ? -3.234 -31.922 -28.891 1 97 343 TYR A C 1
ATOM 2666 O O . TYR A 1 343 ? -3.785 -32.406 -29.891 1 97 343 TYR A O 1
ATOM 2674 N N . LEU A 1 344 ? -3.682 -32.094 -27.672 1 96.69 344 LEU A N 1
ATOM 2675 C CA . LEU A 1 344 ? -5.035 -32.594 -27.422 1 96.69 344 LEU A CA 1
ATOM 2676 C C . LEU A 1 344 ? -6.008 -31.422 -27.25 1 96.69 344 LEU A C 1
ATOM 2678 O O . LEU A 1 344 ? -5.68 -30.406 -26.625 1 96.69 344 LEU A O 1
ATOM 2682 N N . LYS A 1 345 ? -7.156 -31.578 -27.797 1 94.69 345 LYS A N 1
ATOM 2683 C CA . LYS A 1 345 ? -8.172 -30.547 -27.641 1 94.69 345 LYS A CA 1
ATOM 2684 C C . LYS A 1 345 ? -8.758 -30.547 -26.234 1 94.69 345 LYS A C 1
ATOM 2686 O O . LYS A 1 345 ? -8.648 -31.531 -25.516 1 94.69 345 LYS A O 1
ATOM 2691 N N . ALA A 1 346 ? -9.219 -29.375 -25.844 1 91.44 346 ALA A N 1
ATOM 2692 C CA . ALA A 1 346 ? -9.875 -29.234 -24.547 1 91.44 346 ALA A CA 1
ATOM 2693 C C . ALA A 1 346 ? -11.281 -28.656 -24.703 1 91.44 346 ALA A C 1
ATOM 2695 O O . ALA A 1 346 ? -11.555 -27.922 -25.641 1 91.44 346 ALA A O 1
ATOM 2696 N N . GLU A 1 347 ? -12.164 -29 -23.828 1 90.19 347 GLU A N 1
ATOM 2697 C CA . GLU A 1 347 ? -13.531 -28.5 -23.781 1 90.19 347 GLU A CA 1
ATOM 2698 C C . GLU A 1 347 ? -13.844 -27.875 -22.422 1 90.19 347 GLU A C 1
ATOM 2700 O O . GLU A 1 347 ? -13.297 -28.312 -21.406 1 90.19 347 GLU A O 1
ATOM 2705 N N . GLY A 1 348 ? -14.703 -26.859 -22.453 1 86.56 348 GLY A N 1
ATOM 2706 C CA . GLY A 1 348 ? -15.086 -26.203 -21.203 1 86.56 348 GLY A CA 1
ATOM 2707 C C . GLY A 1 348 ? -14.25 -24.969 -20.891 1 86.56 348 GLY A C 1
ATOM 2708 O O . GLY A 1 348 ? -13.531 -24.469 -21.766 1 86.56 348 GLY A O 1
ATOM 2709 N N . TYR A 1 349 ? -14.539 -24.438 -19.609 1 84.62 349 TYR A N 1
ATOM 2710 C CA . TYR A 1 349 ? -13.898 -23.188 -19.234 1 84.62 349 TYR A CA 1
ATOM 2711 C C . TYR A 1 349 ? -13.188 -23.312 -17.891 1 84.62 349 TYR A C 1
ATOM 2713 O O . TYR A 1 349 ? -13.688 -23.969 -16.969 1 84.62 349 TYR A O 1
ATOM 2721 N N . GLY A 1 350 ? -12.039 -22.641 -17.859 1 86.5 350 GLY A N 1
ATOM 2722 C CA . GLY A 1 350 ? -11.352 -22.531 -16.578 1 86.5 350 GLY A CA 1
ATOM 2723 C C . GLY A 1 350 ? -10.914 -23.859 -16.016 1 86.5 350 GLY A C 1
ATOM 2724 O O . GLY A 1 350 ? -10.539 -24.766 -16.75 1 86.5 350 GLY A O 1
ATOM 2725 N N . LEU A 1 351 ? -10.906 -23.984 -14.766 1 88.19 351 LEU A N 1
ATOM 2726 C CA . LEU A 1 351 ? -10.422 -25.156 -14.055 1 88.19 351 LEU A CA 1
ATOM 2727 C C . LEU A 1 351 ? -11.336 -26.359 -14.305 1 88.19 351 LEU A C 1
ATOM 2729 O O . LEU A 1 351 ? -10.93 -27.5 -14.094 1 88.19 351 LEU A O 1
ATOM 2733 N N . ASP A 1 352 ? -12.516 -26.109 -14.844 1 85.88 352 ASP A N 1
ATOM 2734 C CA . ASP A 1 352 ? -13.469 -27.172 -15.141 1 85.88 352 ASP A CA 1
ATOM 2735 C C . ASP A 1 352 ? -13.25 -27.719 -16.547 1 85.88 352 ASP A C 1
ATOM 2737 O O . ASP A 1 352 ? -13.898 -28.688 -16.953 1 85.88 352 ASP A O 1
ATOM 2741 N N . SER A 1 353 ? -12.359 -27.109 -17.25 1 88.5 353 SER A N 1
ATOM 2742 C CA . SER A 1 353 ? -12.086 -27.594 -18.594 1 88.5 353 SER A CA 1
ATOM 2743 C C . SER A 1 353 ? -11.5 -29 -18.562 1 88.5 353 SER A C 1
ATOM 2745 O O . SER A 1 353 ? -10.758 -29.359 -17.641 1 88.5 353 SER A O 1
ATOM 2747 N N . LYS A 1 354 ? -11.828 -29.766 -19.609 1 89.88 354 LYS A N 1
ATOM 2748 C CA . LYS A 1 354 ? -11.375 -31.156 -19.734 1 89.88 354 LYS A CA 1
ATOM 2749 C C . LYS A 1 354 ? -10.578 -31.375 -21.016 1 89.88 354 LYS A C 1
ATOM 2751 O O . LYS A 1 354 ? -11.016 -30.984 -22.094 1 89.88 354 LYS A O 1
ATOM 2756 N N . ILE A 1 355 ? -9.445 -31.938 -20.859 1 92.75 355 ILE A N 1
ATOM 2757 C CA . ILE A 1 355 ? -8.648 -32.375 -22 1 92.75 355 ILE A CA 1
ATOM 2758 C C . ILE A 1 355 ? -9.25 -33.625 -22.609 1 92.75 355 ILE A C 1
ATOM 2760 O O . ILE A 1 355 ? -9.453 -34.625 -21.922 1 92.75 355 ILE A O 1
ATOM 2764 N N . THR A 1 356 ? -9.523 -33.594 -23.922 1 94.75 356 THR A N 1
ATOM 2765 C CA . THR A 1 356 ? -10.141 -34.719 -24.594 1 94.75 356 THR A CA 1
ATOM 2766 C C . THR A 1 356 ? -9.086 -35.562 -25.281 1 94.75 356 THR A C 1
ATOM 2768 O O . THR A 1 356 ? -7.914 -35.219 -25.328 1 94.75 356 THR A O 1
ATOM 2771 N N . ASP A 1 357 ? -9.516 -36.688 -25.875 1 93.94 357 ASP A N 1
ATOM 2772 C CA . ASP A 1 357 ? -8.609 -37.594 -26.562 1 93.94 357 ASP A CA 1
ATOM 2773 C C . ASP A 1 357 ? -8.469 -37.219 -28.031 1 93.94 357 ASP A C 1
ATOM 2775 O O . ASP A 1 357 ? -7.754 -37.875 -28.797 1 93.94 357 ASP A O 1
ATOM 2779 N N . GLU A 1 358 ? -9.039 -36.094 -28.391 1 96.25 358 GLU A N 1
ATOM 2780 C CA . GLU A 1 358 ? -8.961 -35.656 -29.781 1 96.25 358 GLU A CA 1
ATOM 2781 C C . GLU A 1 358 ? -7.645 -34.969 -30.062 1 96.25 358 GLU A C 1
ATOM 2783 O O . GLU A 1 358 ? -7.363 -33.906 -29.484 1 96.25 358 GLU A O 1
ATOM 2788 N N . LYS A 1 359 ? -6.895 -35.531 -31.016 1 96.44 359 LYS A N 1
ATOM 2789 C CA . LYS A 1 359 ? -5.605 -34.969 -31.406 1 96.44 359 LYS A CA 1
ATOM 2790 C C . LYS A 1 359 ? -5.77 -33.906 -32.5 1 96.44 359 LYS A C 1
ATOM 2792 O O . LYS A 1 359 ? -6.648 -34.031 -33.375 1 96.44 359 LYS A O 1
ATOM 2797 N N . ALA A 1 360 ? -5.016 -32.938 -32.438 1 96.12 360 ALA A N 1
ATOM 2798 C CA . ALA A 1 360 ? -4.891 -31.938 -33.5 1 96.12 360 ALA A CA 1
ATOM 2799 C C . ALA A 1 360 ? -3.438 -31.5 -33.656 1 96.12 360 ALA A C 1
ATOM 2801 O O . ALA A 1 360 ? -2.58 -31.844 -32.844 1 96.12 360 ALA A O 1
ATOM 2802 N N . MET A 1 361 ? -3.135 -30.922 -34.812 1 96.38 361 MET A N 1
ATOM 2803 C CA . MET A 1 361 ? -1.812 -30.375 -35.125 1 96.38 361 MET A CA 1
ATOM 2804 C C . MET A 1 361 ? -1.876 -28.875 -35.344 1 96.38 361 MET A C 1
ATOM 2806 O O . MET A 1 361 ? -2.92 -28.328 -35.719 1 96.38 361 MET A O 1
ATOM 2810 N N . ARG A 1 362 ? -0.856 -28.203 -35.156 1 95.94 362 ARG A N 1
ATOM 2811 C CA . ARG A 1 362 ? -0.727 -26.781 -35.438 1 95.94 362 ARG A CA 1
ATOM 2812 C C . ARG A 1 362 ? 0.705 -26.422 -35.844 1 95.94 362 ARG A C 1
ATOM 2814 O O . ARG A 1 362 ? 1.656 -27.016 -35.344 1 95.94 362 ARG A O 1
ATOM 2821 N N . ALA A 1 363 ? 0.875 -25.453 -36.719 1 97.44 363 ALA A N 1
ATOM 2822 C CA . ALA A 1 363 ? 2.189 -24.984 -37.156 1 97.44 363 ALA A CA 1
ATOM 2823 C C . ALA A 1 363 ? 2.66 -23.812 -36.281 1 97.44 363 ALA A C 1
ATOM 2825 O O . ALA A 1 363 ? 2.01 -22.766 -36.25 1 97.44 363 ALA A O 1
ATOM 2826 N N . ILE A 1 364 ? 3.748 -23.969 -35.594 1 98.19 364 ILE A N 1
ATOM 2827 C CA . ILE A 1 364 ? 4.297 -22.906 -34.75 1 98.19 364 ILE A CA 1
ATOM 2828 C C . ILE A 1 364 ? 5.789 -22.75 -35.031 1 98.19 364 ILE A C 1
ATOM 2830 O O . ILE A 1 364 ? 6.402 -23.609 -35.656 1 98.19 364 ILE A O 1
ATOM 2834 N N . ALA A 1 365 ? 6.352 -21.594 -34.594 1 98.56 365 ALA A N 1
ATOM 2835 C CA . ALA A 1 365 ? 7.758 -21.312 -34.875 1 98.56 365 ALA A CA 1
ATOM 2836 C C . ALA A 1 365 ? 8.344 -20.359 -33.812 1 98.56 365 ALA A C 1
ATOM 2838 O O . ALA A 1 365 ? 7.602 -19.75 -33.062 1 98.56 365 ALA A O 1
ATOM 2839 N N . LEU A 1 366 ? 9.648 -20.359 -33.719 1 98.19 366 LEU A N 1
ATOM 2840 C CA . LEU A 1 366 ? 10.461 -19.266 -33.188 1 98.19 366 LEU A CA 1
ATOM 2841 C C . LEU A 1 366 ? 11.219 -18.562 -34.312 1 98.19 366 LEU A C 1
ATOM 2843 O O . LEU A 1 366 ? 11.594 -19.188 -35.281 1 98.19 366 LEU A O 1
ATOM 2847 N N . ALA A 1 367 ? 11.344 -17.281 -34.156 1 98.25 367 ALA A N 1
ATOM 2848 C CA . ALA A 1 367 ? 12.016 -16.5 -35.188 1 98.25 367 ALA A CA 1
ATOM 2849 C C . ALA A 1 367 ? 12.914 -15.438 -34.562 1 98.25 367 ALA A C 1
ATOM 2851 O O . ALA A 1 367 ? 12.57 -14.852 -33.562 1 98.25 367 ALA A O 1
ATOM 2852 N N . LEU A 1 368 ? 14.07 -15.266 -35.094 1 98.06 368 LEU A N 1
ATOM 2853 C CA . LEU A 1 368 ? 14.922 -14.117 -34.781 1 98.06 368 LEU A CA 1
ATOM 2854 C C . LEU A 1 368 ? 14.578 -12.93 -35.688 1 98.06 368 LEU A C 1
ATOM 2856 O O . LEU A 1 368 ? 14.898 -12.93 -36.875 1 98.06 368 LEU A O 1
ATOM 2860 N N . VAL A 1 369 ? 13.953 -11.969 -35.156 1 98.12 369 VAL A N 1
ATOM 2861 C CA . VAL A 1 369 ? 13.406 -10.883 -35.938 1 98.12 369 VAL A CA 1
ATOM 2862 C C . VAL A 1 369 ? 13.914 -9.539 -35.406 1 98.12 369 VAL A C 1
ATOM 2864 O O . VAL A 1 369 ? 14.477 -9.477 -34.312 1 98.12 369 VAL A O 1
ATOM 2867 N N . ASP A 1 370 ? 13.641 -8.469 -36.188 1 97.94 370 ASP A N 1
ATOM 2868 C CA . ASP A 1 370 ? 14.023 -7.117 -35.812 1 97.94 370 ASP A CA 1
ATOM 2869 C C . ASP A 1 370 ? 13.375 -6.723 -34.469 1 97.94 370 ASP A C 1
ATOM 2871 O O . ASP A 1 370 ? 12.258 -7.152 -34.156 1 97.94 370 ASP A O 1
ATOM 2875 N N . GLY A 1 371 ? 14.102 -5.883 -33.719 1 96.88 371 GLY A N 1
ATOM 2876 C CA . GLY A 1 371 ? 13.656 -5.508 -32.375 1 96.88 371 GLY A CA 1
ATOM 2877 C C . GLY A 1 371 ? 12.352 -4.734 -32.375 1 96.88 371 GLY A C 1
ATOM 2878 O O . GLY A 1 371 ? 11.664 -4.672 -31.375 1 96.88 371 GLY A O 1
ATOM 2879 N N . ASP A 1 372 ? 11.977 -4.168 -33.469 1 95.94 372 ASP A N 1
ATOM 2880 C CA . ASP A 1 372 ? 10.773 -3.344 -33.531 1 95.94 372 ASP A CA 1
ATOM 2881 C C . ASP A 1 372 ? 9.562 -4.164 -33.969 1 95.94 372 ASP A C 1
ATOM 2883 O O . ASP A 1 372 ? 8.477 -3.621 -34.156 1 95.94 372 ASP A O 1
ATOM 2887 N N . VAL A 1 373 ? 9.758 -5.496 -34.312 1 96.56 373 VAL A N 1
ATOM 2888 C CA . VAL A 1 373 ? 8.625 -6.398 -34.5 1 96.56 373 VAL A CA 1
ATOM 2889 C C . VAL A 1 373 ? 7.957 -6.691 -33.156 1 96.56 373 VAL A C 1
ATOM 2891 O O . VAL A 1 373 ? 8.594 -7.203 -32.25 1 96.56 373 VAL A O 1
ATOM 2894 N N . GLU A 1 374 ? 6.711 -6.383 -33.094 1 92.12 374 GLU A N 1
ATOM 2895 C CA . GLU A 1 374 ? 6.031 -6.41 -31.797 1 92.12 374 GLU A CA 1
ATOM 2896 C C . GLU A 1 374 ? 5.039 -7.566 -31.719 1 92.12 374 GLU A C 1
ATOM 2898 O O . GLU A 1 374 ? 4.727 -8.195 -32.75 1 92.12 374 GLU A O 1
ATOM 2903 N N . LEU A 1 375 ? 4.566 -7.82 -30.594 1 91.12 375 LEU A N 1
ATOM 2904 C CA . LEU A 1 375 ? 3.537 -8.828 -30.359 1 91.12 375 LEU A CA 1
ATOM 2905 C C . LEU A 1 375 ? 2.279 -8.523 -31.156 1 91.12 375 LEU A C 1
ATOM 2907 O O . LEU A 1 375 ? 1.867 -7.359 -31.266 1 91.12 375 LEU A O 1
ATOM 2911 N N . ASN A 1 376 ? 1.718 -9.531 -31.797 1 91.19 376 ASN A N 1
ATOM 2912 C CA . ASN A 1 376 ? 0.467 -9.5 -32.562 1 91.19 376 ASN A CA 1
ATOM 2913 C C . ASN A 1 376 ? 0.653 -8.859 -33.938 1 91.19 376 ASN A C 1
ATOM 2915 O O . ASN A 1 376 ? -0.319 -8.648 -34.656 1 91.19 376 ASN A O 1
ATOM 2919 N N . ASP A 1 377 ? 1.847 -8.523 -34.25 1 95.31 377 ASP A N 1
ATOM 2920 C CA . ASP A 1 377 ? 2.094 -8.07 -35.625 1 95.31 377 ASP A CA 1
ATOM 2921 C C . ASP A 1 377 ? 1.774 -9.164 -36.625 1 95.31 377 ASP A C 1
ATOM 2923 O O . ASP A 1 377 ? 2.109 -10.336 -36.438 1 95.31 377 ASP A O 1
ATOM 2927 N N . ALA A 1 378 ? 1.133 -8.789 -37.688 1 96.75 378 ALA A N 1
ATOM 2928 C CA . ALA A 1 378 ? 0.979 -9.68 -38.844 1 96.75 378 ALA A CA 1
ATOM 2929 C C . ALA A 1 378 ? 2.26 -9.727 -39.656 1 96.75 378 ALA A C 1
ATOM 2931 O O . ALA A 1 378 ? 2.848 -8.695 -39.969 1 96.75 378 ALA A O 1
ATOM 2932 N N . VAL A 1 379 ? 2.719 -10.938 -39.906 1 98.31 379 VAL A N 1
ATOM 2933 C CA . VAL A 1 379 ? 3.914 -11.133 -40.719 1 98.31 379 VAL A CA 1
ATOM 2934 C C . VAL A 1 379 ? 3.658 -12.219 -41.75 1 98.31 379 VAL A C 1
ATOM 2936 O O . VAL A 1 379 ? 2.561 -12.781 -41.812 1 98.31 379 VAL A O 1
ATOM 2939 N N . GLU A 1 380 ? 4.602 -12.367 -42.656 1 98.44 380 GLU A N 1
ATOM 2940 C CA . GLU A 1 380 ? 4.574 -13.43 -43.656 1 98.44 380 GLU A CA 1
ATOM 2941 C C . GLU A 1 380 ? 5.879 -14.219 -43.656 1 98.44 380 GLU A C 1
ATOM 2943 O O . GLU A 1 380 ? 6.957 -13.656 -43.469 1 98.44 380 GLU A O 1
ATOM 2948 N N . VAL A 1 381 ? 5.773 -15.477 -43.812 1 98.56 381 VAL A N 1
ATOM 2949 C CA . VAL A 1 381 ? 6.934 -16.359 -43.906 1 98.56 381 VAL A CA 1
ATOM 2950 C C . VAL A 1 381 ? 7.059 -16.922 -45.312 1 98.56 381 VAL A C 1
ATOM 2952 O O . VAL A 1 381 ? 6.082 -17.438 -45.875 1 98.56 381 VAL A O 1
ATOM 2955 N N . GLU A 1 382 ? 8.242 -16.828 -45.812 1 98 382 GLU A N 1
ATOM 2956 C CA . GLU A 1 382 ? 8.469 -17.406 -47.156 1 98 382 GLU A CA 1
ATOM 2957 C C . GLU A 1 382 ? 8.742 -18.906 -47.062 1 98 382 GLU A C 1
ATOM 2959 O O . GLU A 1 382 ? 9.805 -19.328 -46.594 1 98 382 GLU A O 1
ATOM 2964 N N . ILE A 1 383 ? 7.824 -19.672 -47.531 1 97.12 383 ILE A N 1
ATOM 2965 C CA . ILE A 1 383 ? 7.938 -21.125 -47.531 1 97.12 383 ILE A CA 1
ATOM 2966 C C . ILE A 1 383 ? 7.895 -21.641 -48.969 1 97.12 383 ILE A C 1
ATOM 2968 O O . ILE A 1 383 ? 6.855 -21.578 -49.625 1 97.12 383 ILE A O 1
ATOM 2972 N N . ARG A 1 384 ? 9 -22.125 -49.5 1 93.88 384 ARG A N 1
ATOM 2973 C CA . ARG A 1 384 ? 9.109 -22.672 -50.875 1 93.88 384 ARG A CA 1
ATOM 2974 C C . ARG A 1 384 ? 8.617 -21.672 -51.906 1 93.88 384 ARG A C 1
ATOM 2976 O O . ARG A 1 384 ? 7.789 -22 -52.75 1 93.88 384 ARG A O 1
ATOM 2983 N N . GLY A 1 385 ? 8.961 -20.438 -51.688 1 92.62 385 GLY A N 1
ATOM 2984 C CA . GLY A 1 385 ? 8.68 -19.375 -52.656 1 92.62 385 GLY A CA 1
ATOM 2985 C C . GLY A 1 385 ? 7.328 -18.734 -52.438 1 92.62 385 GLY A C 1
ATOM 2986 O O . GLY A 1 385 ? 7.004 -17.734 -53.094 1 92.62 385 GLY A O 1
ATOM 2987 N N . LYS A 1 386 ? 6.566 -19.188 -51.5 1 96.38 386 LYS A N 1
ATOM 2988 C CA . LYS A 1 386 ? 5.242 -18.625 -51.219 1 96.38 386 LYS A CA 1
ATOM 2989 C C . LYS A 1 386 ? 5.23 -17.859 -49.906 1 96.38 386 LYS A C 1
ATOM 2991 O O . LYS A 1 386 ? 5.844 -18.297 -48.906 1 96.38 386 LYS A O 1
ATOM 2996 N N . MET A 1 387 ? 4.535 -16.781 -49.938 1 97.62 387 MET A N 1
ATOM 2997 C CA . MET A 1 387 ? 4.367 -16 -48.719 1 97.62 387 MET A CA 1
ATOM 2998 C C . MET A 1 387 ? 3.193 -16.516 -47.906 1 97.62 387 MET A C 1
ATOM 3000 O O . MET A 1 387 ? 2.037 -16.391 -48.312 1 97.62 387 MET A O 1
ATOM 3004 N N . VAL A 1 388 ? 3.475 -17.047 -46.75 1 98.06 388 VAL A N 1
ATOM 3005 C CA . VAL A 1 388 ? 2.457 -17.641 -45.906 1 98.06 388 VAL A CA 1
ATOM 3006 C C . VAL A 1 388 ? 2.186 -16.734 -44.688 1 98.06 388 VAL A C 1
ATOM 3008 O O . VAL A 1 388 ? 3.117 -16.281 -44.031 1 98.06 388 VAL A O 1
ATOM 3011 N N . LYS A 1 389 ? 0.937 -16.5 -44.375 1 97.81 389 LYS A N 1
ATOM 3012 C CA . LYS A 1 389 ? 0.543 -15.602 -43.312 1 97.81 389 LYS A CA 1
ATOM 3013 C C . LYS A 1 389 ? 0.905 -16.188 -41.938 1 97.81 389 LYS A C 1
ATOM 3015 O O . LYS A 1 389 ? 0.786 -17.391 -41.719 1 97.81 389 LYS A O 1
ATOM 3020 N N . ALA A 1 390 ? 1.388 -15.312 -41.031 1 98.25 390 ALA A N 1
ATOM 3021 C CA . ALA A 1 390 ? 1.732 -15.641 -39.656 1 98.25 390 ALA A CA 1
ATOM 3022 C C . ALA A 1 390 ? 1.543 -14.438 -38.719 1 98.25 390 ALA A C 1
ATOM 3024 O O . ALA A 1 390 ? 1.27 -13.328 -39.188 1 98.25 390 ALA A O 1
ATOM 3025 N N . VAL A 1 391 ? 1.585 -14.688 -37.469 1 97.62 391 VAL A N 1
ATOM 3026 C CA . VAL A 1 391 ? 1.44 -13.633 -36.469 1 97.62 391 VAL A CA 1
ATOM 3027 C C . VAL A 1 391 ? 2.441 -13.852 -35.344 1 97.62 391 VAL A C 1
ATOM 3029 O O . VAL A 1 391 ? 2.713 -14.992 -34.938 1 97.62 391 VAL A O 1
ATOM 3032 N N . ILE A 1 392 ? 3.016 -12.758 -34.844 1 97 392 ILE A N 1
ATOM 3033 C CA . ILE A 1 392 ? 3.859 -12.836 -33.656 1 97 392 ILE A CA 1
ATOM 3034 C C . ILE A 1 392 ? 2.998 -13.109 -32.438 1 97 392 ILE A C 1
ATOM 3036 O O . ILE A 1 392 ? 2.197 -12.266 -32.031 1 97 392 ILE A O 1
ATOM 3040 N N . ALA A 1 393 ? 3.148 -14.297 -31.875 1 95.56 393 ALA A N 1
ATOM 3041 C CA . ALA A 1 393 ? 2.355 -14.695 -30.719 1 95.56 393 ALA A CA 1
ATOM 3042 C C . ALA A 1 393 ? 3.135 -14.484 -29.422 1 95.56 393 ALA A C 1
ATOM 3044 O O . ALA A 1 393 ? 4.367 -14.547 -29.406 1 95.56 393 ALA A O 1
ATOM 3045 N N . PRO A 1 394 ? 2.453 -14.242 -28.281 1 92.31 394 PRO A N 1
ATOM 3046 C CA . PRO A 1 394 ? 3.166 -14.109 -27 1 92.31 394 PRO A CA 1
ATOM 3047 C C . PRO A 1 394 ? 3.795 -15.414 -26.531 1 92.31 394 PRO A C 1
ATOM 3049 O O . PRO A 1 394 ? 4.906 -15.414 -26 1 92.31 394 PRO A O 1
ATOM 3052 N N . TYR A 1 395 ? 3.121 -16.453 -26.625 1 95.25 395 TYR A N 1
ATOM 3053 C CA . TYR A 1 395 ? 3.561 -17.797 -26.266 1 95.25 395 TYR A CA 1
ATOM 3054 C C . TYR A 1 395 ? 2.699 -18.844 -26.938 1 95.25 395 TYR A C 1
ATOM 3056 O O . TYR A 1 395 ? 1.604 -18.547 -27.422 1 95.25 395 TYR A O 1
ATOM 3064 N N . HIS A 1 396 ? 3.219 -20.016 -26.969 1 97.31 396 HIS A N 1
ATOM 3065 C CA . HIS A 1 396 ? 2.479 -21.141 -27.547 1 97.31 396 HIS A CA 1
ATOM 3066 C C . HIS A 1 396 ? 1.915 -22.047 -26.453 1 97.31 396 HIS A C 1
ATOM 3068 O O . HIS A 1 396 ? 1.042 -22.875 -26.719 1 97.31 396 HIS A O 1
ATOM 3074 N N . MET A 1 397 ? 2.465 -21.906 -25.297 1 96.06 397 MET A N 1
ATOM 3075 C CA . MET A 1 397 ? 2.09 -22.75 -24.156 1 96.06 397 MET A CA 1
ATOM 3076 C C . MET A 1 397 ? 2.375 -22.031 -22.844 1 96.06 397 MET A C 1
ATOM 3078 O O . MET A 1 397 ? 3.201 -21.125 -22.781 1 96.06 397 MET A O 1
ATOM 3082 N N . LYS A 1 398 ? 1.619 -22.484 -21.781 1 94.94 398 LYS A N 1
ATOM 3083 C CA . LYS A 1 398 ? 1.891 -22 -20.422 1 94.94 398 LYS A CA 1
ATOM 3084 C C . LYS A 1 398 ? 1.819 -23.141 -19.422 1 94.94 398 LYS A C 1
ATOM 3086 O O . LYS A 1 398 ? 1.049 -24.094 -19.594 1 94.94 398 LYS A O 1
ATOM 3091 N N . SER A 1 399 ? 2.605 -23 -18.391 1 93.31 399 SER A N 1
ATOM 3092 C CA . SER A 1 399 ? 2.654 -24.016 -17.344 1 93.31 399 SER A CA 1
ATOM 3093 C C . SER A 1 399 ? 2.152 -23.453 -16.016 1 93.31 399 SER A C 1
ATOM 3095 O O . SER A 1 399 ? 2.518 -23.969 -14.953 1 93.31 399 SER A O 1
ATOM 3097 N N . ASP A 1 400 ? 1.283 -22.453 -16.062 1 91.25 400 ASP A N 1
ATOM 3098 C CA . ASP A 1 400 ? 0.837 -21.781 -14.844 1 91.25 400 ASP A CA 1
ATOM 3099 C C . ASP A 1 400 ? -0.377 -22.484 -14.242 1 91.25 400 ASP A C 1
ATOM 3101 O O . ASP A 1 400 ? -0.942 -22.016 -13.25 1 91.25 400 ASP A O 1
ATOM 3105 N N . ALA A 1 401 ? -0.793 -23.672 -14.797 1 90.88 401 ALA A N 1
ATOM 3106 C CA . ALA A 1 401 ? -1.88 -24.469 -14.242 1 90.88 401 ALA A CA 1
ATOM 3107 C C . ALA A 1 401 ? -1.449 -25.922 -14.047 1 90.88 401 ALA A C 1
ATOM 3109 O O . ALA A 1 401 ? -1.938 -26.828 -14.742 1 90.88 401 ALA A O 1
ATOM 3110 N N . PRO A 1 402 ? -0.577 -26.234 -13.141 1 91.19 402 PRO A N 1
ATOM 3111 C CA . PRO A 1 402 ? -0.225 -27.625 -12.859 1 91.19 402 PRO A CA 1
ATOM 3112 C C . PRO A 1 402 ? -1.443 -28.484 -12.539 1 91.19 402 PRO A C 1
ATOM 3114 O O . PRO A 1 402 ? -2.469 -27.969 -12.086 1 91.19 402 PRO A O 1
ATOM 3117 N N . PRO A 1 403 ? -1.272 -29.766 -12.867 1 90 403 PRO A N 1
ATOM 3118 C CA . PRO A 1 403 ? -0.049 -30.484 -13.242 1 90 403 PRO A CA 1
ATOM 3119 C C . PRO A 1 403 ? 0.186 -30.5 -14.75 1 90 403 PRO A C 1
ATOM 3121 O O . PRO A 1 403 ? 1.177 -31.062 -15.219 1 90 403 PRO A O 1
ATOM 3124 N N . PHE A 1 404 ? -0.696 -29.906 -15.539 1 92.81 404 PHE A N 1
ATOM 3125 C CA . PHE A 1 404 ? -0.585 -30.031 -16.984 1 92.81 404 PHE A CA 1
ATOM 3126 C C . PHE A 1 404 ? -0.06 -28.734 -17.609 1 92.81 404 PHE A C 1
ATOM 3128 O O . PHE A 1 404 ? -0.483 -27.641 -17.219 1 92.81 404 PHE A O 1
ATOM 3135 N N . ALA A 1 405 ? 0.855 -28.922 -18.469 1 94.38 405 ALA A N 1
ATOM 3136 C CA . ALA A 1 405 ? 1.125 -27.812 -19.391 1 94.38 405 ALA A CA 1
ATOM 3137 C C . ALA A 1 405 ? 0.014 -27.688 -20.438 1 94.38 405 ALA A C 1
ATOM 3139 O O . ALA A 1 405 ? -0.513 -28.703 -20.906 1 94.38 405 ALA A O 1
ATOM 3140 N N . ARG A 1 406 ? -0.347 -26.469 -20.766 1 94.75 406 ARG A N 1
ATOM 3141 C CA . ARG A 1 406 ? -1.475 -26.297 -21.672 1 94.75 406 ARG A CA 1
ATOM 3142 C C . ARG A 1 406 ? -1.062 -25.5 -22.906 1 94.75 406 ARG A C 1
ATOM 3144 O O . ARG A 1 406 ? -0.502 -24.406 -22.797 1 94.75 406 ARG A O 1
ATOM 3151 N N . PRO A 1 407 ? -1.415 -26.094 -24.031 1 95.44 407 PRO A N 1
ATOM 3152 C CA . PRO A 1 407 ? -1.187 -25.297 -25.234 1 95.44 407 PRO A CA 1
ATOM 3153 C C . PRO A 1 407 ? -2.113 -24.094 -25.344 1 95.44 407 PRO A C 1
ATOM 3155 O O . PRO A 1 407 ? -3.277 -24.172 -24.938 1 95.44 407 PRO A O 1
ATOM 3158 N N . ILE A 1 408 ? -1.59 -23.094 -25.844 1 95.31 408 ILE A N 1
ATOM 3159 C CA . ILE A 1 408 ? -2.379 -21.891 -26.109 1 95.31 408 ILE A CA 1
ATOM 3160 C C . ILE A 1 408 ? -2.484 -21.672 -27.625 1 95.31 408 ILE A C 1
ATOM 3162 O O . ILE A 1 408 ? -1.494 -21.328 -28.281 1 95.31 408 ILE A O 1
ATOM 3166 N N . ILE A 1 409 ? -3.629 -21.797 -28.109 1 93.56 409 ILE A N 1
ATOM 3167 C CA . ILE A 1 409 ? -3.867 -21.672 -29.547 1 93.56 409 ILE A CA 1
ATOM 3168 C C . ILE A 1 409 ? -4.168 -20.219 -29.906 1 93.56 409 ILE A C 1
ATOM 3170 O O . ILE A 1 409 ? -5.102 -19.625 -29.359 1 93.56 409 ILE A O 1
ATOM 3174 N N . TYR A 1 410 ? -3.396 -19.719 -30.828 1 92.19 410 TYR A N 1
ATOM 3175 C CA . TYR A 1 410 ? -3.594 -18.328 -31.234 1 92.19 410 TYR A CA 1
ATOM 3176 C C . TYR A 1 410 ? -4.969 -18.125 -31.859 1 92.19 410 TYR A C 1
ATOM 3178 O O . TYR A 1 410 ? -5.422 -18.953 -32.656 1 92.19 410 TYR A O 1
ATOM 3186 N N . GLY A 1 411 ? -5.59 -17.047 -31.531 1 87.19 411 GLY A N 1
ATOM 3187 C CA . GLY A 1 411 ? -6.863 -16.688 -32.125 1 87.19 411 GLY A CA 1
ATOM 3188 C C . GLY A 1 411 ? -8.062 -17.234 -31.359 1 87.19 411 GLY A C 1
ATOM 3189 O O . GLY A 1 411 ? -9.195 -16.828 -31.609 1 87.19 411 GLY A O 1
ATOM 3190 N N . VAL A 1 412 ? -7.82 -18.141 -30.469 1 86.38 412 VAL A N 1
ATOM 3191 C CA . VAL A 1 412 ? -8.914 -18.703 -29.672 1 86.38 412 VAL A CA 1
ATOM 3192 C C . VAL A 1 412 ? -9.195 -17.797 -28.484 1 86.38 412 VAL A C 1
ATOM 3194 O O . VAL A 1 412 ? -8.266 -17.375 -27.781 1 86.38 412 VAL A O 1
ATOM 3197 N N . GLU A 1 413 ? -10.453 -17.359 -28.406 1 79.44 413 GLU A N 1
ATOM 3198 C CA . GLU A 1 413 ? -10.922 -16.594 -27.25 1 79.44 413 GLU A CA 1
ATOM 3199 C C . GLU A 1 413 ? -12.078 -17.312 -26.547 1 79.44 413 GLU A C 1
ATOM 3201 O O . GLU A 1 413 ? -12.93 -17.922 -27.203 1 79.44 413 GLU A O 1
ATOM 3206 N N . VAL A 1 414 ? -11.984 -17.328 -25.281 1 76 414 VAL A N 1
ATOM 3207 C CA . VAL A 1 414 ? -13.047 -17.922 -24.484 1 76 414 VAL A CA 1
ATOM 3208 C C . VAL A 1 414 ? -13.758 -16.844 -23.672 1 76 414 VAL A C 1
ATOM 3210 O O . VAL A 1 414 ? -13.125 -16.141 -22.891 1 76 414 VAL A O 1
ATOM 3213 N N . GLU A 1 415 ? -15.039 -16.594 -23.984 1 72.56 415 GLU A N 1
ATOM 3214 C CA . GLU A 1 415 ? -15.812 -15.617 -23.234 1 72.56 415 GLU A CA 1
ATOM 3215 C C . GLU A 1 415 ? -17 -16.266 -22.531 1 72.56 415 GLU A C 1
ATOM 3217 O O . GLU A 1 415 ? -17.688 -17.109 -23.109 1 72.56 415 GLU A O 1
ATOM 3222 N N . ARG A 1 416 ? -17.141 -16 -21.234 1 75 416 ARG A N 1
ATOM 3223 C CA . ARG A 1 416 ? -18.312 -16.438 -20.484 1 75 416 ARG A CA 1
ATOM 3224 C C . ARG A 1 416 ? -19.375 -15.344 -20.453 1 75 416 ARG A C 1
ATOM 3226 O O . ARG A 1 416 ? -19.078 -14.172 -20.203 1 75 416 ARG A O 1
ATOM 3233 N N . GLU A 1 417 ? -20.547 -15.68 -20.875 1 78 417 GLU A N 1
ATOM 3234 C CA . GLU A 1 417 ? -21.641 -14.719 -20.859 1 78 417 GLU A CA 1
ATOM 3235 C C . GLU A 1 417 ? -22.719 -15.117 -19.844 1 78 417 GLU A C 1
ATOM 3237 O O . GLU A 1 417 ? -22.969 -16.312 -19.641 1 78 417 GLU A O 1
ATOM 3242 N N . PHE A 1 418 ? -23.188 -14.141 -19.125 1 85.25 418 PHE A N 1
ATOM 3243 C CA . PHE A 1 418 ? -24.297 -14.336 -18.203 1 85.25 418 PHE A CA 1
ATOM 3244 C C . PHE A 1 418 ? -25.562 -13.664 -18.719 1 85.25 418 PHE A C 1
ATOM 3246 O O . PHE A 1 418 ? -25.5 -12.586 -19.312 1 85.25 418 PHE A O 1
ATOM 3253 N N . ASP A 1 419 ? -26.688 -14.32 -18.531 1 82.94 419 ASP A N 1
ATOM 3254 C CA . ASP A 1 419 ? -27.969 -13.766 -18.969 1 82.94 419 ASP A CA 1
ATOM 3255 C C . ASP A 1 419 ? -28.359 -12.547 -18.125 1 82.94 419 ASP A C 1
ATOM 3257 O O . ASP A 1 419 ? -28.141 -12.539 -16.906 1 82.94 419 ASP A O 1
ATOM 3261 N N . SER A 1 420 ? -28.812 -11.531 -18.766 1 88 420 SER A N 1
ATOM 3262 C CA . SER A 1 420 ? -29.281 -10.32 -18.109 1 88 420 SER A CA 1
ATOM 3263 C C . SER A 1 420 ? -30.484 -9.727 -18.844 1 88 420 SER A C 1
ATOM 3265 O O . SER A 1 420 ? -30.531 -9.734 -20.078 1 88 420 SER A O 1
ATOM 3267 N N . ALA A 1 421 ? -31.406 -9.305 -18.062 1 91.94 421 ALA A N 1
ATOM 3268 C CA . ALA A 1 421 ? -32.594 -8.711 -18.656 1 91.94 421 ALA A CA 1
ATOM 3269 C C . ALA A 1 421 ? -32.25 -7.418 -19.406 1 91.94 421 ALA A C 1
ATOM 3271 O O . ALA A 1 421 ? -31.234 -6.789 -19.125 1 91.94 421 ALA A O 1
ATOM 3272 N N . ALA A 1 422 ? -33.188 -7.078 -20.297 1 91.38 422 ALA A N 1
ATOM 3273 C CA . ALA A 1 422 ? -32.969 -5.879 -21.109 1 91.38 422 ALA A CA 1
ATOM 3274 C C . ALA A 1 422 ? -33.281 -4.617 -20.312 1 91.38 422 ALA A C 1
ATOM 3276 O O . ALA A 1 422 ? -32.594 -3.613 -20.422 1 91.38 422 ALA A O 1
ATOM 3277 N N . ASP A 1 423 ? -34.375 -4.711 -19.516 1 94.94 423 ASP A N 1
ATOM 3278 C CA . ASP A 1 423 ? -34.75 -3.512 -18.781 1 94.94 423 ASP A CA 1
ATOM 3279 C C . ASP A 1 423 ? -34.25 -3.568 -17.328 1 94.94 423 ASP A C 1
ATOM 3281 O O . ASP A 1 423 ? -34.219 -4.637 -16.719 1 94.94 423 ASP A O 1
ATOM 3285 N N . TYR A 1 424 ? -34.031 -2.422 -16.719 1 97 424 TYR A N 1
ATOM 3286 C CA . TYR A 1 424 ? -33.344 -2.322 -15.445 1 97 424 TYR A CA 1
ATOM 3287 C C . TYR A 1 424 ? -34.25 -2.727 -14.297 1 97 424 TYR A C 1
ATOM 3289 O O . TYR A 1 424 ? -33.812 -3.279 -13.289 1 97 424 TYR A O 1
ATOM 3297 N N . LYS A 1 425 ? -35.5 -2.492 -14.344 1 95.81 425 LYS A N 1
ATOM 3298 C CA . LYS A 1 425 ? -36.438 -2.904 -13.289 1 95.81 425 LYS A CA 1
ATOM 3299 C C . LYS A 1 425 ? -36.469 -4.422 -13.156 1 95.81 425 LYS A C 1
ATOM 3301 O O . LYS A 1 425 ? -36.469 -4.949 -12.039 1 95.81 425 LYS A O 1
ATOM 3306 N N . THR A 1 426 ? -36.531 -5.086 -14.328 1 97.12 426 THR A N 1
ATOM 3307 C CA . THR A 1 426 ? -36.5 -6.543 -14.32 1 97.12 426 THR A CA 1
ATOM 3308 C C . THR A 1 426 ? -35.156 -7.051 -13.805 1 97.12 426 THR A C 1
ATOM 3310 O O . THR A 1 426 ? -35.094 -8.039 -13.078 1 97.12 426 THR A O 1
ATOM 3313 N N . LYS A 1 427 ? -34.062 -6.398 -14.219 1 97.75 427 LYS A N 1
ATOM 3314 C CA . LYS A 1 427 ? -32.75 -6.734 -13.688 1 97.75 427 LYS A CA 1
ATOM 3315 C C . LYS A 1 427 ? -32.75 -6.676 -12.156 1 97.75 427 LYS A C 1
ATOM 3317 O O . LYS A 1 427 ? -32.219 -7.574 -11.5 1 97.75 427 LYS A O 1
ATOM 3322 N N . ALA A 1 428 ? -33.344 -5.605 -11.633 1 97.94 428 ALA A N 1
ATOM 3323 C CA . ALA A 1 428 ? -33.406 -5.391 -10.188 1 97.94 428 ALA A CA 1
ATOM 3324 C C . ALA A 1 428 ? -34.188 -6.496 -9.5 1 97.94 428 ALA A C 1
ATOM 3326 O O . ALA A 1 428 ? -33.75 -7.043 -8.484 1 97.94 428 ALA A O 1
ATOM 3327 N N . ILE A 1 429 ? -35.375 -6.84 -10.055 1 97.62 429 ILE A N 1
ATOM 3328 C CA . ILE A 1 429 ? -36.219 -7.867 -9.484 1 97.62 429 ILE A CA 1
ATOM 3329 C C . ILE A 1 429 ? -35.5 -9.211 -9.5 1 97.62 429 ILE A C 1
ATOM 3331 O O . ILE A 1 429 ? -35.5 -9.938 -8.5 1 97.62 429 ILE A O 1
ATOM 3335 N N . ASN A 1 430 ? -34.906 -9.508 -10.664 1 97.69 430 ASN A N 1
ATOM 3336 C CA . ASN A 1 430 ? -34.156 -10.75 -10.781 1 97.69 430 ASN A CA 1
ATOM 3337 C C . ASN A 1 430 ? -33.031 -10.844 -9.734 1 97.69 430 ASN A C 1
ATOM 3339 O O . ASN A 1 430 ? -32.812 -11.898 -9.141 1 97.69 430 ASN A O 1
ATOM 3343 N N . LEU A 1 431 ? -32.344 -9.758 -9.547 1 98.25 431 LEU A N 1
ATOM 3344 C CA . LEU A 1 431 ? -31.234 -9.727 -8.586 1 98.25 431 LEU A CA 1
ATOM 3345 C C . LEU A 1 431 ? -31.734 -9.984 -7.172 1 98.25 431 LEU A C 1
ATOM 3347 O O . LEU A 1 431 ? -31.109 -10.727 -6.41 1 98.25 431 LEU A O 1
ATOM 3351 N N . LEU A 1 432 ? -32.875 -9.344 -6.777 1 98.5 432 LEU A N 1
ATOM 3352 C CA . LEU A 1 432 ? -33.469 -9.531 -5.453 1 98.5 432 LEU A CA 1
ATOM 3353 C C . LEU A 1 432 ? -33.906 -10.969 -5.254 1 98.5 432 LEU A C 1
ATOM 3355 O O . LEU A 1 432 ? -33.656 -11.562 -4.199 1 98.5 432 LEU A O 1
ATOM 3359 N N . GLU A 1 433 ? -34.531 -11.555 -6.266 1 97.94 433 GLU A N 1
ATOM 3360 C CA . GLU A 1 433 ? -35 -12.93 -6.199 1 97.94 433 GLU A CA 1
ATOM 3361 C C . GLU A 1 433 ? -33.844 -13.914 -6.082 1 97.94 433 GLU A C 1
ATOM 3363 O O . GLU A 1 433 ? -33.844 -14.805 -5.23 1 97.94 433 GLU A O 1
ATOM 3368 N N . LYS A 1 434 ? -32.844 -13.719 -6.918 1 97.81 434 LYS A N 1
ATOM 3369 C CA . LYS A 1 434 ? -31.672 -14.602 -6.891 1 97.81 434 LYS A CA 1
ATOM 3370 C C . LYS A 1 434 ? -30.953 -14.508 -5.555 1 97.81 434 LYS A C 1
ATOM 3372 O O . LYS A 1 434 ? -30.422 -15.508 -5.059 1 97.81 434 LYS A O 1
ATOM 3377 N N . SER A 1 435 ? -30.891 -13.312 -5.023 1 98.38 435 SER A N 1
ATOM 3378 C CA . SER A 1 435 ? -30.219 -13.109 -3.74 1 98.38 435 SER A CA 1
ATOM 3379 C C . SER A 1 435 ? -30.969 -13.828 -2.615 1 98.38 435 SER A C 1
ATOM 3381 O O . SER A 1 435 ? -30.328 -14.406 -1.729 1 98.38 435 SER A O 1
ATOM 3383 N N . TYR A 1 436 ? -32.312 -13.719 -2.607 1 98.19 436 TYR A N 1
ATOM 3384 C CA . TYR A 1 436 ? -33.094 -14.453 -1.635 1 98.19 436 TYR A CA 1
ATOM 3385 C C . TYR A 1 436 ? -32.875 -15.953 -1.744 1 98.19 436 TYR A C 1
ATOM 3387 O O . TYR A 1 436 ? -32.594 -16.625 -0.741 1 98.19 436 TYR A O 1
ATOM 3395 N N . ASP A 1 437 ? -32.938 -16.453 -2.984 1 98.06 437 ASP A N 1
ATOM 3396 C CA . ASP A 1 437 ? -32.75 -17.875 -3.223 1 98.06 437 ASP A CA 1
ATOM 3397 C C . ASP A 1 437 ? -31.391 -18.344 -2.764 1 98.06 437 ASP A C 1
ATOM 3399 O O . ASP A 1 437 ? -31.266 -19.406 -2.143 1 98.06 437 ASP A O 1
ATOM 3403 N N . ASN A 1 438 ? -30.375 -17.578 -3.117 1 98.06 438 ASN A N 1
ATOM 3404 C CA . ASN A 1 438 ? -29.016 -17.922 -2.711 1 98.06 438 ASN A CA 1
ATOM 3405 C C . ASN A 1 438 ? -28.875 -17.938 -1.191 1 98.06 438 ASN A C 1
ATOM 3407 O O . ASN A 1 438 ? -28.188 -18.781 -0.635 1 98.06 438 ASN A O 1
ATOM 3411 N N . THR A 1 439 ? -29.516 -16.984 -0.5 1 97.94 439 THR A N 1
ATOM 3412 C CA . THR A 1 439 ? -29.438 -16.891 0.954 1 97.94 439 THR A CA 1
ATOM 3413 C C . THR A 1 439 ? -30.109 -18.109 1.602 1 97.94 439 THR A C 1
ATOM 3415 O O . THR A 1 439 ? -29.547 -18.703 2.523 1 97.94 439 THR A O 1
ATOM 3418 N N . ILE A 1 440 ? -31.266 -18.469 1.095 1 97.19 440 ILE A N 1
ATOM 3419 C CA . ILE A 1 440 ? -31.984 -19.625 1.628 1 97.19 440 ILE A CA 1
ATOM 3420 C C . ILE A 1 440 ? -31.156 -20.891 1.393 1 97.19 440 ILE A C 1
ATOM 3422 O O . ILE A 1 440 ? -31.031 -21.734 2.291 1 97.19 440 ILE A O 1
ATOM 3426 N N . LEU A 1 441 ? -30.641 -20.984 0.22 1 97.5 441 LEU A N 1
ATOM 3427 C CA . LEU A 1 441 ? -29.828 -22.156 -0.114 1 97.5 441 LEU A CA 1
ATOM 3428 C C . LEU A 1 441 ? -28.641 -22.266 0.838 1 97.5 441 LEU A C 1
ATOM 3430 O O . LEU A 1 441 ? -28.422 -23.328 1.43 1 97.5 441 LEU A O 1
ATOM 3434 N N . ARG A 1 442 ? -27.859 -21.234 1.089 1 97.06 442 ARG A N 1
ATOM 3435 C CA . ARG A 1 442 ? -26.594 -21.266 1.832 1 97.06 442 ARG A CA 1
ATOM 3436 C C . ARG A 1 442 ? -26.859 -21.359 3.334 1 97.06 442 ARG A C 1
ATOM 3438 O O . ARG A 1 442 ? -26.094 -22.016 4.059 1 97.06 442 ARG A O 1
ATOM 3445 N N . GLN A 1 443 ? -27.953 -20.766 3.799 1 96.62 443 GLN A N 1
ATOM 3446 C CA . GLN A 1 443 ? -28.156 -20.641 5.238 1 96.62 443 GLN A CA 1
ATOM 3447 C C . GLN A 1 443 ? -29.047 -21.75 5.766 1 96.62 443 GLN A C 1
ATOM 3449 O O . GLN A 1 443 ? -29.047 -22.047 6.965 1 96.62 443 GLN A O 1
ATOM 3454 N N . HIS A 1 444 ? -29.812 -22.484 4.82 1 97.06 444 HIS A N 1
ATOM 3455 C CA . HIS A 1 444 ? -30.797 -23.422 5.336 1 97.06 444 HIS A CA 1
ATOM 3456 C C . HIS A 1 444 ? -30.609 -24.812 4.727 1 97.06 444 HIS A C 1
ATOM 3458 O O . HIS A 1 444 ? -31.125 -25.797 5.246 1 97.06 444 HIS A O 1
ATOM 3464 N N . GLN A 1 445 ? -29.828 -24.844 3.652 1 97.88 445 GLN A N 1
ATOM 3465 C CA . GLN A 1 445 ? -29.812 -26.125 2.938 1 97.88 445 GLN A CA 1
ATOM 3466 C C . GLN A 1 445 ? -28.391 -26.641 2.779 1 97.88 445 GLN A C 1
ATOM 3468 O O . GLN A 1 445 ? -28.172 -27.812 2.477 1 97.88 445 GLN A O 1
ATOM 3473 N N . THR A 1 446 ? -27.406 -25.797 2.959 1 98 446 THR A N 1
ATOM 3474 C CA . THR A 1 446 ? -26.016 -26.156 2.709 1 98 446 THR A CA 1
ATOM 3475 C C . THR A 1 446 ? -25.25 -26.297 4.023 1 98 446 THR A C 1
ATOM 3477 O O . THR A 1 446 ? -25.469 -25.531 4.961 1 98 446 THR A O 1
ATOM 3480 N N . ILE A 1 447 ? -24.422 -27.359 4.105 1 98.62 447 ILE A N 1
ATOM 3481 C CA . ILE A 1 447 ? -23.422 -27.438 5.172 1 98.62 447 ILE A CA 1
ATOM 3482 C C . ILE A 1 447 ? -22.172 -26.672 4.766 1 98.62 447 ILE A C 1
ATOM 3484 O O . ILE A 1 447 ? -21.422 -27.109 3.885 1 98.62 447 ILE A O 1
ATOM 3488 N N . ASN A 1 448 ? -21.969 -25.484 5.398 1 98.31 448 ASN A N 1
ATOM 3489 C CA . ASN A 1 448 ? -20.844 -24.594 5.082 1 98.31 448 ASN A CA 1
ATOM 3490 C C . ASN A 1 448 ? -19.609 -24.938 5.91 1 98.31 448 ASN A C 1
ATOM 3492 O O . ASN A 1 448 ? -19.609 -24.766 7.133 1 98.31 448 ASN A O 1
ATOM 3496 N N . LEU A 1 449 ? -18.531 -25.312 5.188 1 98.56 449 LEU A N 1
ATOM 3497 C CA . LEU A 1 449 ? -17.359 -25.812 5.922 1 98.56 449 LEU A CA 1
ATOM 3498 C C . LEU A 1 449 ? -16.094 -25.094 5.473 1 98.56 449 LEU A C 1
ATOM 3500 O O . LEU A 1 449 ? -14.992 -25.609 5.66 1 98.56 449 LEU A O 1
ATOM 3504 N N . ILE A 1 450 ? -16.172 -23.953 4.82 1 97.88 450 ILE A N 1
ATOM 3505 C CA . ILE A 1 450 ? -14.992 -23.156 4.492 1 97.88 450 ILE A CA 1
ATOM 3506 C C . ILE A 1 450 ? -14.461 -22.484 5.754 1 97.88 450 ILE A C 1
ATOM 3508 O O . ILE A 1 450 ? -15.188 -21.75 6.426 1 97.88 450 ILE A O 1
ATOM 3512 N N . PRO A 1 451 ? -13.172 -22.625 6.02 1 97.38 451 PRO A N 1
ATOM 3513 C CA . PRO A 1 451 ? -12.641 -22.125 7.289 1 97.38 451 PRO A CA 1
ATOM 3514 C C . PRO A 1 451 ? -12.672 -20.609 7.395 1 97.38 451 PRO A C 1
ATOM 3516 O O . PRO A 1 451 ? -12.688 -20.062 8.5 1 97.38 451 PRO A O 1
ATOM 3519 N N . SER A 1 452 ? -12.68 -19.891 6.289 1 96.56 452 SER A N 1
ATOM 3520 C CA . SER A 1 452 ? -12.586 -18.438 6.285 1 96.56 452 SER A CA 1
ATOM 3521 C C . SER A 1 452 ? -13.969 -17.797 6.234 1 96.56 452 SER A C 1
ATOM 3523 O O . SER A 1 452 ? -14.094 -16.594 6.039 1 96.56 452 SER A O 1
ATOM 3525 N N . GLU A 1 453 ? -15.055 -18.562 6.402 1 97.06 453 GLU A N 1
ATOM 3526 C CA . GLU A 1 453 ? -16.422 -18.031 6.379 1 97.06 453 GLU A CA 1
ATOM 3527 C C . GLU A 1 453 ? -17.094 -18.172 7.738 1 97.06 453 GLU A C 1
ATOM 3529 O O . GLU A 1 453 ? -16.75 -19.078 8.508 1 97.06 453 GLU A O 1
ATOM 3534 N N . GLN A 1 454 ? -17.953 -17.203 8.008 1 95.88 454 GLN A N 1
ATOM 3535 C CA . GLN A 1 454 ? -18.719 -17.203 9.25 1 95.88 454 GLN A CA 1
ATOM 3536 C C . GLN A 1 454 ? -19.969 -16.344 9.133 1 95.88 454 GLN A C 1
ATOM 3538 O O . GLN A 1 454 ? -19.891 -15.156 8.797 1 95.88 454 GLN A O 1
ATOM 3543 N N . SER A 1 455 ? -21.125 -16.875 9.453 1 96.38 455 SER A N 1
ATOM 3544 C CA . SER A 1 455 ? -22.359 -16.078 9.398 1 96.38 455 SER A CA 1
ATOM 3545 C C . SER A 1 455 ? -22.422 -15.086 10.547 1 96.38 455 SER A C 1
ATOM 3547 O O . SER A 1 455 ? -22.047 -15.398 11.68 1 96.38 455 SER A O 1
ATOM 3549 N N . HIS A 1 456 ? -22.906 -13.852 10.266 1 94.75 456 HIS A N 1
ATOM 3550 C CA . HIS A 1 456 ? -23.141 -12.82 11.266 1 94.75 456 HIS A CA 1
ATOM 3551 C C . HIS A 1 456 ? -24.531 -12.961 11.891 1 94.75 456 HIS A C 1
ATOM 3553 O O . HIS A 1 456 ? -25.438 -13.492 11.266 1 94.75 456 HIS A O 1
ATOM 3559 N N . SER A 1 457 ? -24.672 -12.477 13.117 1 97.25 457 SER A N 1
ATOM 3560 C CA . SER A 1 457 ? -26 -12.438 13.711 1 97.25 457 SER A CA 1
ATOM 3561 C C . SER A 1 457 ? -26.891 -11.406 13.016 1 97.25 457 SER A C 1
ATOM 3563 O O . SER A 1 457 ? -26.391 -10.477 12.383 1 97.25 457 SER A O 1
ATOM 3565 N N . PRO A 1 458 ? -28.203 -11.578 13.117 1 96.88 458 PRO A N 1
ATOM 3566 C CA . PRO A 1 458 ? -29.094 -10.578 12.531 1 96.88 458 PRO A CA 1
ATOM 3567 C C . PRO A 1 458 ? -28.812 -9.164 13.055 1 96.88 458 PRO A C 1
ATOM 3569 O O . PRO A 1 458 ? -28.922 -8.195 12.297 1 96.88 458 PRO A O 1
ATOM 3572 N N . ALA A 1 459 ? -28.453 -9.047 14.359 1 98.19 459 ALA A N 1
ATOM 3573 C CA . ALA A 1 459 ? -28.141 -7.742 14.938 1 98.19 459 ALA A CA 1
ATOM 3574 C C . ALA A 1 459 ? -26.922 -7.121 14.258 1 98.19 459 ALA A C 1
ATOM 3576 O O . ALA A 1 459 ? -26.938 -5.938 13.914 1 98.19 459 ALA A O 1
ATOM 3577 N N . VAL A 1 460 ? -25.844 -7.926 14.086 1 98.25 460 VAL A N 1
ATOM 3578 C CA . VAL A 1 460 ? -24.625 -7.477 13.438 1 98.25 460 VAL A CA 1
ATOM 3579 C C . VAL A 1 460 ? -24.922 -7.059 12 1 98.25 460 VAL A C 1
ATOM 3581 O O . VAL A 1 460 ? -24.453 -6.016 11.539 1 98.25 460 VAL A O 1
ATOM 3584 N N . ARG A 1 461 ? -25.719 -7.863 11.281 1 97.81 461 ARG A N 1
ATOM 3585 C CA . ARG A 1 461 ? -26.094 -7.582 9.898 1 97.81 461 ARG A CA 1
ATOM 3586 C C . ARG A 1 461 ? -26.859 -6.266 9.797 1 97.81 461 ARG A C 1
ATOM 3588 O O . ARG A 1 461 ? -26.469 -5.371 9.047 1 97.81 461 ARG A O 1
ATOM 3595 N N . LEU A 1 462 ? -27.906 -6.133 10.602 1 98.06 462 LEU A N 1
ATOM 3596 C CA . LEU A 1 462 ? -28.766 -4.965 10.5 1 98.06 462 LEU A CA 1
ATOM 3597 C C . LEU A 1 462 ? -28.016 -3.697 10.891 1 98.06 462 LEU A C 1
ATOM 3599 O O . LEU A 1 462 ? -28.141 -2.668 10.227 1 98.06 462 LEU A O 1
ATOM 3603 N N . LEU A 1 463 ? -27.25 -3.734 11.961 1 98.5 463 LEU A N 1
ATOM 3604 C CA . LEU A 1 463 ? -26.5 -2.568 12.406 1 98.5 463 LEU A CA 1
ATOM 3605 C C . LEU A 1 463 ? -25.531 -2.096 11.32 1 98.5 463 LEU A C 1
ATOM 3607 O O . LEU A 1 463 ? -25.281 -0.897 11.195 1 98.5 463 LEU A O 1
ATOM 3611 N N . SER A 1 464 ? -25.047 -3.008 10.461 1 98.25 464 SER A N 1
ATOM 3612 C CA . SER A 1 464 ? -24.047 -2.707 9.445 1 98.25 464 SER A CA 1
ATOM 3613 C C . SER A 1 464 ? -24.641 -1.844 8.328 1 98.25 464 SER A C 1
ATOM 3615 O O . SER A 1 464 ? -23.891 -1.274 7.523 1 98.25 464 SER A O 1
ATOM 3617 N N . ILE A 1 465 ? -25.969 -1.757 8.273 1 97.88 465 ILE A N 1
ATOM 3618 C CA . ILE A 1 465 ? -26.562 -1.019 7.168 1 97.88 465 ILE A CA 1
ATOM 3619 C C . ILE A 1 465 ? -27.438 0.109 7.707 1 97.88 465 ILE A C 1
ATOM 3621 O O . ILE A 1 465 ? -28.344 0.574 7.023 1 97.88 465 ILE A O 1
ATOM 3625 N N . MET A 1 466 ? -27.266 0.522 9 1 98.12 466 MET A N 1
ATOM 3626 C CA . MET A 1 466 ? -27.938 1.701 9.539 1 98.12 466 MET A CA 1
ATOM 3627 C C . MET A 1 466 ? -27.266 2.98 9.039 1 98.12 466 MET A C 1
ATOM 3629 O O . MET A 1 466 ? -26.391 2.934 8.18 1 98.12 466 MET A O 1
ATOM 3633 N N . ASP A 1 467 ? -27.594 4.113 9.57 1 97.62 467 ASP A N 1
ATOM 3634 C CA . ASP A 1 467 ? -27.234 5.418 9.031 1 97.62 467 ASP A CA 1
ATOM 3635 C C . ASP A 1 467 ? -25.719 5.559 8.891 1 97.62 467 ASP A C 1
ATOM 3637 O O . ASP A 1 467 ? -25.234 6.117 7.91 1 97.62 467 ASP A O 1
ATOM 3641 N N . PRO A 1 468 ? -24.891 5.035 9.82 1 97.56 468 PRO A N 1
ATOM 3642 C CA . PRO A 1 468 ? -23.438 5.215 9.695 1 97.56 468 PRO A CA 1
ATOM 3643 C C . PRO A 1 468 ? -22.875 4.613 8.406 1 97.56 468 PRO A C 1
ATOM 3645 O O . PRO A 1 468 ? -21.797 4.992 7.965 1 97.56 468 PRO A O 1
ATOM 3648 N N . SER A 1 469 ? -23.641 3.732 7.762 1 96.56 469 SER A N 1
ATOM 3649 C CA . SER A 1 469 ? -23.156 3.09 6.543 1 96.56 469 SER A CA 1
ATOM 3650 C C . SER A 1 469 ? -23.062 4.09 5.395 1 96.56 469 SER A C 1
ATOM 3652 O O . SER A 1 469 ? -22.422 3.811 4.375 1 96.56 469 SER A O 1
ATOM 3654 N N . PHE A 1 470 ? -23.656 5.398 5.656 1 92 470 PHE A N 1
ATOM 3655 C CA . PHE A 1 470 ? -23.688 6.434 4.629 1 92 470 PHE A CA 1
ATOM 3656 C C . PHE A 1 470 ? -22.766 7.59 5.008 1 92 470 PHE A C 1
ATOM 3658 O O . PHE A 1 470 ? -22.734 8.617 4.328 1 92 470 PHE A O 1
ATOM 3665 N N . ARG A 1 471 ? -22.219 7.438 6.113 1 97.25 471 ARG A N 1
ATOM 3666 C CA . ARG A 1 471 ? -21.594 8.633 6.684 1 97.25 471 ARG A CA 1
ATOM 3667 C C . ARG A 1 471 ? -20.078 8.594 6.531 1 97.25 471 ARG A C 1
ATOM 3669 O O . ARG A 1 471 ? -19.516 7.559 6.18 1 97.25 471 ARG A O 1
ATOM 3676 N N . TYR A 1 472 ? -19.5 9.734 6.711 1 95.56 472 TYR A N 1
ATOM 3677 C CA . TYR A 1 472 ? -18.078 9.945 6.543 1 95.56 472 TYR A CA 1
ATOM 3678 C C . TYR A 1 472 ? -17.438 10.445 7.84 1 95.56 472 TYR A C 1
ATOM 3680 O O . TYR A 1 472 ? -18 11.297 8.523 1 95.56 472 TYR A O 1
ATOM 3688 N N . ALA A 1 473 ? -16.344 9.852 8.195 1 95.75 473 ALA A N 1
ATOM 3689 C CA . ALA A 1 473 ? -15.555 10.32 9.328 1 95.75 473 ALA A CA 1
ATOM 3690 C C . ALA A 1 473 ? -14.062 10.258 9.016 1 95.75 473 ALA A C 1
ATOM 3692 O O . ALA A 1 473 ? -13.586 9.297 8.414 1 95.75 473 ALA A O 1
ATOM 3693 N N . GLU A 1 474 ? -13.312 11.312 9.281 1 94.31 474 GLU A N 1
ATOM 3694 C CA . GLU A 1 474 ? -11.859 11.43 9.281 1 94.31 474 GLU A CA 1
ATOM 3695 C C . GLU A 1 474 ? -11.359 12.102 10.555 1 94.31 474 GLU A C 1
ATOM 3697 O O . GLU A 1 474 ? -11.898 13.133 10.969 1 94.31 474 GLU A O 1
ATOM 3702 N N . HIS A 1 475 ? -10.477 11.469 11.148 1 94.12 475 HIS A N 1
ATOM 3703 C CA . HIS A 1 475 ? -9.938 12.086 12.359 1 94.12 475 HIS A CA 1
ATOM 3704 C C . HIS A 1 475 ? -8.523 11.594 12.648 1 94.12 475 HIS A C 1
ATOM 3706 O O . HIS A 1 475 ? -8.133 10.516 12.188 1 94.12 475 HIS A O 1
ATOM 3712 N N . LYS A 1 476 ? -7.777 12.32 13.359 1 92.44 476 LYS A N 1
ATOM 3713 C CA . LYS A 1 476 ? -6.461 11.914 13.844 1 92.44 476 LYS A CA 1
ATOM 3714 C C . LYS A 1 476 ? -6.148 12.57 15.18 1 92.44 476 LYS A C 1
ATOM 3716 O O . LYS A 1 476 ? -6.68 13.641 15.5 1 92.44 476 LYS A O 1
ATOM 3721 N N . LYS A 1 477 ? -5.32 11.945 15.875 1 92.81 477 LYS A N 1
ATOM 3722 C CA . LYS A 1 477 ? -4.809 12.492 17.125 1 92.81 477 LYS A CA 1
ATOM 3723 C C . LYS A 1 477 ? -3.949 13.727 16.875 1 92.81 477 LYS A C 1
ATOM 3725 O O . LYS A 1 477 ? -3.199 13.781 15.891 1 92.81 477 LYS A O 1
ATOM 3730 N N . THR A 1 478 ? -4.109 14.703 17.703 1 93.38 478 THR A N 1
ATOM 3731 C CA . THR A 1 478 ? -3.332 15.938 17.609 1 93.38 478 THR A CA 1
ATOM 3732 C C . THR A 1 478 ? -2.598 16.203 18.922 1 93.38 478 THR A C 1
ATOM 3734 O O . THR A 1 478 ? -3.219 16.297 19.984 1 93.38 478 THR A O 1
ATOM 3737 N N . LYS A 1 479 ? -1.328 16.406 18.891 1 93.12 479 LYS A N 1
ATOM 3738 C CA . LYS A 1 479 ? -0.492 16.531 20.078 1 93.12 479 LYS A CA 1
ATOM 3739 C C . LYS A 1 479 ? -0.871 17.766 20.875 1 93.12 479 LYS A C 1
ATOM 3741 O O . LYS A 1 479 ? -0.869 17.734 22.109 1 93.12 479 LYS A O 1
ATOM 3746 N N . SER A 1 480 ? -1.232 18.859 20.219 1 93.38 480 SER A N 1
ATOM 3747 C CA . SER A 1 480 ? -1.572 20.109 20.906 1 93.38 480 SER A CA 1
ATOM 3748 C C . SER A 1 480 ? -2.852 19.953 21.719 1 93.38 480 SER A C 1
ATOM 3750 O O . SER A 1 480 ? -3.148 20.797 22.578 1 93.38 480 SER A O 1
ATOM 3752 N N . PHE A 1 481 ? -3.586 18.922 21.406 1 92.75 481 PHE A N 1
ATOM 3753 C CA . PHE A 1 481 ? -4.805 18.625 22.156 1 92.75 481 PHE A CA 1
ATOM 3754 C C . PHE A 1 481 ? -4.621 17.391 23.016 1 92.75 481 PHE A C 1
ATOM 3756 O O . PHE A 1 481 ? -5.594 16.688 23.328 1 92.75 481 PHE A O 1
ATOM 3763 N N . TYR A 1 482 ? -3.344 17.016 23.375 1 92 482 TYR A N 1
ATOM 3764 C CA . TYR A 1 482 ? -2.986 15.891 24.234 1 92 482 TYR A CA 1
ATOM 3765 C C . TYR A 1 482 ? -3.488 14.578 23.641 1 92 482 TYR A C 1
ATOM 3767 O O . TYR A 1 482 ? -4.121 13.781 24.344 1 92 482 TYR A O 1
ATOM 3775 N N . ASP A 1 483 ? -3.367 14.406 22.312 1 90.06 483 ASP A N 1
ATOM 3776 C CA . ASP A 1 483 ? -3.654 13.203 21.531 1 90.06 483 ASP A CA 1
ATOM 3777 C C . ASP A 1 483 ? -5.16 12.953 21.438 1 90.06 483 ASP A C 1
ATOM 3779 O O . ASP A 1 483 ? -5.594 11.82 21.234 1 90.06 483 ASP A O 1
ATOM 3783 N N . TYR A 1 484 ? -5.945 14.008 21.672 1 91.31 484 TYR A N 1
ATOM 3784 C CA . TYR A 1 484 ? -7.371 13.898 21.375 1 91.31 484 TYR A CA 1
ATOM 3785 C C . TYR A 1 484 ? -7.617 13.922 19.875 1 91.31 484 TYR A C 1
ATOM 3787 O O . TYR A 1 484 ? -6.961 14.664 19.141 1 91.31 484 TYR A O 1
ATOM 3795 N N . ASP A 1 485 ? -8.625 13.211 19.469 1 90.81 485 ASP A N 1
ATOM 3796 C CA . ASP A 1 485 ? -8.961 13.117 18.062 1 90.81 485 ASP A CA 1
ATOM 3797 C C . ASP A 1 485 ? -9.648 14.391 17.562 1 90.81 485 ASP A C 1
ATOM 3799 O O . ASP A 1 485 ? -10.539 14.914 18.234 1 90.81 485 ASP A O 1
ATOM 3803 N N . VAL A 1 486 ? -9.227 14.844 16.438 1 92.69 486 VAL A N 1
ATOM 3804 C CA . VAL A 1 486 ? -9.906 15.93 15.75 1 92.69 486 VAL A CA 1
ATOM 3805 C C . VAL A 1 486 ? -10.641 15.383 14.523 1 92.69 486 VAL A C 1
ATOM 3807 O O . VAL A 1 486 ? -10.008 14.883 13.586 1 92.69 486 VAL A O 1
ATOM 3810 N N . PHE A 1 487 ? -11.977 15.477 14.57 1 93.94 487 PHE A N 1
ATOM 3811 C CA . PHE A 1 487 ? -12.797 15.078 13.438 1 93.94 487 PHE A CA 1
ATOM 3812 C C . PHE A 1 487 ? -12.938 16.219 12.445 1 93.94 487 PHE A C 1
ATOM 3814 O O . PHE A 1 487 ? -13.109 17.375 12.844 1 93.94 487 PHE A O 1
ATOM 3821 N N . TYR A 1 488 ? -12.938 15.969 11.188 1 92.06 488 TYR A N 1
ATOM 3822 C CA . TYR A 1 488 ? -12.953 17 10.156 1 92.06 488 TYR A CA 1
ATOM 3823 C C . TYR A 1 488 ? -14.344 17.156 9.555 1 92.06 488 TYR A C 1
ATOM 3825 O O . TYR A 1 488 ? -14.578 18.047 8.742 1 92.06 488 TYR A O 1
ATOM 3833 N N . TYR A 1 489 ? -15.211 16.312 9.969 1 94.31 489 TYR A N 1
ATOM 3834 C CA . TYR A 1 489 ? -16.609 16.344 9.539 1 94.31 489 TYR A CA 1
ATOM 3835 C C . TYR A 1 489 ? -17.547 16.469 10.734 1 94.31 489 TYR A C 1
ATOM 3837 O O . TYR A 1 489 ? -17.234 16 11.828 1 94.31 489 TYR A O 1
ATOM 3845 N N . GLN A 1 490 ? -18.688 17.078 10.531 1 95.25 490 GLN A N 1
ATOM 3846 C CA . GLN A 1 490 ? -19.719 17.141 11.57 1 95.25 490 GLN A CA 1
ATOM 3847 C C . GLN A 1 490 ? -20.594 15.891 11.539 1 95.25 490 GLN A C 1
ATOM 3849 O O . GLN A 1 490 ? -20.578 15.133 10.562 1 95.25 490 GLN A O 1
ATOM 3854 N N . GLY A 1 491 ? -21.297 15.688 12.594 1 95.69 491 GLY A N 1
ATOM 3855 C CA . GLY A 1 491 ? -22.188 14.539 12.695 1 95.69 491 GLY A CA 1
ATOM 3856 C C . GLY A 1 491 ? -21.484 13.273 13.133 1 95.69 491 GLY A C 1
ATOM 3857 O O . GLY A 1 491 ? -21.969 12.172 12.891 1 95.69 491 GLY A O 1
ATOM 3858 N N . THR A 1 492 ? -20.344 13.391 13.781 1 94.88 492 THR A N 1
ATOM 3859 C CA . THR A 1 492 ? -19.516 12.227 14.039 1 94.88 492 THR A CA 1
ATOM 3860 C C . THR A 1 492 ? -19.562 11.836 15.508 1 94.88 492 THR A C 1
ATOM 3862 O O . THR A 1 492 ? -18.859 10.922 15.945 1 94.88 492 THR A O 1
ATOM 3865 N N . ALA A 1 493 ? -20.438 12.453 16.344 1 93.81 493 ALA A N 1
ATOM 3866 C CA . ALA A 1 493 ? -20.484 12.172 17.781 1 93.81 493 ALA A CA 1
ATOM 3867 C C . ALA A 1 493 ? -20.812 10.703 18.047 1 93.81 493 ALA A C 1
ATOM 3869 O O . ALA A 1 493 ? -20.188 10.07 18.891 1 93.81 493 ALA A O 1
ATOM 3870 N N . PHE A 1 494 ? -21.844 10.195 17.391 1 96.19 494 PHE A N 1
ATOM 3871 C CA . PHE A 1 494 ? -22.266 8.812 17.562 1 96.19 494 PHE A CA 1
ATOM 3872 C C . PHE A 1 494 ? -21.125 7.855 17.219 1 96.19 494 PHE A C 1
ATOM 3874 O O . PHE A 1 494 ? -20.844 6.922 17.969 1 96.19 494 PHE A O 1
ATOM 3881 N N . ILE A 1 495 ? -20.391 8.062 16.094 1 96.38 495 ILE A N 1
ATOM 3882 C CA . ILE A 1 495 ? -19.328 7.168 15.648 1 96.38 495 ILE A CA 1
ATOM 3883 C C . ILE A 1 495 ? -18.125 7.301 16.562 1 96.38 495 ILE A C 1
ATOM 3885 O O . ILE A 1 495 ? -17.406 6.324 16.812 1 96.38 495 ILE A O 1
ATOM 3889 N N . ASP A 1 496 ? -17.875 8.523 17.031 1 95 496 ASP A N 1
ATOM 3890 C CA . ASP A 1 496 ? -16.812 8.703 18.016 1 95 496 ASP A CA 1
ATOM 3891 C C . ASP A 1 496 ? -17.016 7.785 19.219 1 95 496 ASP A C 1
ATOM 3893 O O . ASP A 1 496 ? -16.078 7.125 19.672 1 95 496 ASP A O 1
ATOM 3897 N N . GLU A 1 497 ? -18.234 7.746 19.719 1 96.12 497 GLU A N 1
ATOM 3898 C CA . GLU A 1 497 ? -18.578 6.863 20.828 1 96.12 497 GLU A CA 1
ATOM 3899 C C . GLU A 1 497 ? -18.375 5.398 20.453 1 96.12 497 GLU A C 1
ATOM 3901 O O . GLU A 1 497 ? -17.781 4.637 21.219 1 96.12 497 GLU A O 1
ATOM 3906 N N . ILE A 1 498 ? -18.859 5.008 19.266 1 97.31 498 ILE A N 1
ATOM 3907 C CA . ILE A 1 498 ? -18.797 3.627 18.797 1 97.31 498 ILE A CA 1
ATOM 3908 C C . ILE A 1 498 ? -17.344 3.184 18.703 1 97.31 498 ILE A C 1
ATOM 3910 O O . ILE A 1 498 ? -16.984 2.084 19.141 1 97.31 498 ILE A O 1
ATOM 3914 N N . GLU A 1 499 ? -16.484 3.99 18.156 1 95.75 499 GLU A N 1
ATOM 3915 C CA . GLU A 1 499 ? -15.078 3.652 17.969 1 95.75 499 GLU A CA 1
ATOM 3916 C C . GLU A 1 499 ? -14.383 3.463 19.312 1 95.75 499 GLU A C 1
ATOM 3918 O O . GLU A 1 499 ? -13.586 2.537 19.484 1 95.75 499 GLU A O 1
ATOM 3923 N N . HIS A 1 500 ? -14.672 4.312 20.25 1 95.38 500 HIS A N 1
ATOM 3924 C CA . HIS A 1 500 ? -14.062 4.211 21.578 1 95.38 500 HIS A CA 1
ATOM 3925 C C . HIS A 1 500 ? -14.484 2.924 22.281 1 95.38 500 HIS A C 1
ATOM 3927 O O . HIS A 1 500 ? -13.664 2.248 22.891 1 95.38 500 HIS A O 1
ATOM 3933 N N . LEU A 1 501 ? -15.773 2.643 22.172 1 97.44 501 LEU A N 1
ATOM 3934 C CA . LEU A 1 501 ? -16.281 1.427 22.812 1 97.44 501 LEU A CA 1
ATOM 3935 C C . LEU A 1 501 ? -15.688 0.186 22.141 1 97.44 501 LEU A C 1
ATOM 3937 O O . LEU A 1 501 ? -15.344 -0.78 22.828 1 97.44 501 LEU A O 1
ATOM 3941 N N . LEU A 1 502 ? -15.586 0.25 20.828 1 98 502 LEU A N 1
ATOM 3942 C CA . LEU A 1 502 ? -15.016 -0.878 20.094 1 98 502 LEU A CA 1
ATOM 3943 C C . LEU A 1 502 ? -13.57 -1.116 20.516 1 98 502 LEU A C 1
ATOM 3945 O O . LEU A 1 502 ? -13.172 -2.256 20.75 1 98 502 LEU A O 1
ATOM 3949 N N . MET A 1 503 ? -12.758 -0.055 20.578 1 96.94 503 MET A N 1
ATOM 3950 C CA . MET A 1 503 ? -11.359 -0.17 20.984 1 96.94 503 MET A CA 1
ATOM 3951 C C . MET A 1 503 ? -11.242 -0.746 22.391 1 96.94 503 MET A C 1
ATOM 3953 O O . MET A 1 503 ? -10.422 -1.633 22.641 1 96.94 503 MET A O 1
ATOM 3957 N N . ALA A 1 504 ? -12.07 -0.263 23.281 1 96.44 504 ALA A N 1
ATOM 3958 C CA . ALA A 1 504 ? -12.031 -0.745 24.672 1 96.44 504 ALA A CA 1
ATOM 3959 C C . ALA A 1 504 ? -12.352 -2.236 24.734 1 96.44 504 ALA A C 1
ATOM 3961 O O . ALA A 1 504 ? -11.688 -2.988 25.453 1 96.44 504 ALA A O 1
ATOM 3962 N N . GLU A 1 505 ? -13.375 -2.633 24 1 97.75 505 GLU A N 1
ATOM 3963 C CA . GLU A 1 505 ? -13.805 -4.023 24.031 1 97.75 505 GLU A CA 1
ATOM 3964 C C . GLU A 1 505 ? -12.789 -4.938 23.359 1 97.75 505 GLU A C 1
ATOM 3966 O O . GLU A 1 505 ? -12.602 -6.082 23.766 1 97.75 505 GLU A O 1
ATOM 3971 N N . MET A 1 506 ? -12.172 -4.484 22.312 1 98.12 506 MET A N 1
ATOM 3972 C CA . MET A 1 506 ? -11.148 -5.27 21.625 1 98.12 506 MET A CA 1
ATOM 3973 C C . MET A 1 506 ? -9.898 -5.414 22.484 1 98.12 506 MET A C 1
ATOM 3975 O O . MET A 1 506 ? -9.25 -6.461 22.469 1 98.12 506 MET A O 1
ATOM 3979 N N . LYS A 1 507 ? -9.484 -4.328 23.203 1 97.5 507 LYS A N 1
ATOM 3980 C CA . LYS A 1 507 ? -8.367 -4.41 24.141 1 97.5 507 LYS A CA 1
ATOM 3981 C C . LYS A 1 507 ? -8.625 -5.473 25.203 1 97.5 507 LYS A C 1
ATOM 3983 O O . LYS A 1 507 ? -7.723 -6.234 25.562 1 97.5 507 LYS A O 1
ATOM 3988 N N . LYS A 1 508 ? -9.859 -5.48 25.656 1 97 508 LYS A N 1
ATOM 3989 C CA . LYS A 1 508 ? -10.242 -6.488 26.641 1 97 508 LYS A CA 1
ATOM 3990 C C . LYS A 1 508 ? -10.164 -7.891 26.047 1 97 508 LYS A C 1
ATOM 3992 O O . LYS A 1 508 ? -9.633 -8.805 26.672 1 97 508 LYS A O 1
ATOM 3997 N N . TYR A 1 509 ? -10.688 -8.078 24.859 1 97.75 509 TYR A N 1
ATOM 3998 C CA . TYR A 1 509 ? -10.711 -9.375 24.203 1 97.75 509 TYR A CA 1
ATOM 3999 C C . TYR A 1 509 ? -9.305 -9.906 23.984 1 97.75 509 TYR A C 1
ATOM 4001 O O . TYR A 1 509 ? -9.039 -11.094 24.219 1 97.75 509 TYR A O 1
ATOM 4009 N N . LEU A 1 510 ? -8.352 -9.016 23.547 1 97.88 510 LEU A N 1
ATOM 4010 C CA . LEU A 1 510 ? -7.012 -9.43 23.141 1 97.88 510 LEU A CA 1
ATOM 4011 C C . LEU A 1 510 ? -6.031 -9.305 24.297 1 97.88 510 LEU A C 1
ATOM 4013 O O . LEU A 1 510 ? -4.891 -9.766 24.219 1 97.88 510 LEU A O 1
ATOM 4017 N N . ASN A 1 511 ? -6.473 -8.648 25.406 1 96.5 511 ASN A N 1
ATOM 4018 C CA . ASN A 1 511 ? -5.602 -8.367 26.547 1 96.5 511 ASN A CA 1
ATOM 4019 C C . ASN A 1 511 ? -4.336 -7.637 26.109 1 96.5 511 ASN A C 1
ATOM 4021 O O . ASN A 1 511 ? -3.223 -8.109 26.359 1 96.5 511 ASN A O 1
ATOM 4025 N N . CYS A 1 512 ? -4.531 -6.48 25.469 1 96.75 512 CYS A N 1
ATOM 4026 C CA . CYS A 1 512 ? -3.41 -5.715 24.938 1 96.75 512 CYS A CA 1
ATOM 4027 C C . CYS A 1 512 ? -3.557 -4.234 25.266 1 96.75 512 CYS A C 1
ATOM 4029 O O . CYS A 1 512 ? -4.582 -3.811 25.797 1 96.75 512 CYS A O 1
ATOM 4031 N N . ALA A 1 513 ? -2.539 -3.445 24.984 1 95.94 513 ALA A N 1
ATOM 4032 C CA . ALA A 1 513 ? -2.48 -2.039 25.375 1 95.94 513 ALA A CA 1
ATOM 4033 C C . ALA A 1 513 ? -3.18 -1.155 24.344 1 95.94 513 ALA A C 1
ATOM 4035 O O . ALA A 1 513 ? -3.832 -0.172 24.703 1 95.94 513 ALA A O 1
ATOM 4036 N N . GLU A 1 514 ? -3.025 -1.478 23.062 1 96.25 514 GLU A N 1
ATOM 4037 C CA . GLU A 1 514 ? -3.514 -0.61 22 1 96.25 514 GLU A CA 1
ATOM 4038 C C . GLU A 1 514 ? -4.211 -1.418 20.906 1 96.25 514 GLU A C 1
ATOM 4040 O O . GLU A 1 514 ? -3.854 -2.572 20.656 1 96.25 514 GLU A O 1
ATOM 4045 N N . VAL A 1 515 ? -5.207 -0.786 20.297 1 97.88 515 VAL A N 1
ATOM 4046 C CA . VAL A 1 515 ? -5.867 -1.393 19.141 1 97.88 515 VAL A CA 1
ATOM 4047 C C . VAL A 1 515 ? -6.211 -0.314 18.109 1 97.88 515 VAL A C 1
ATOM 4049 O O . VAL A 1 515 ? -6.629 0.788 18.484 1 97.88 515 VAL A O 1
ATOM 4052 N N . GLU A 1 516 ? -5.91 -0.521 16.859 1 97.94 516 GLU A N 1
ATOM 4053 C CA . GLU A 1 516 ? -6.316 0.284 15.719 1 97.94 516 GLU A CA 1
ATOM 4054 C C . GLU A 1 516 ? -7.422 -0.409 14.922 1 97.94 516 GLU A C 1
ATOM 4056 O O . GLU A 1 516 ? -7.227 -1.519 14.422 1 97.94 516 GLU A O 1
ATOM 4061 N N . THR A 1 517 ? -8.602 0.294 14.844 1 97.81 517 THR A N 1
ATOM 4062 C CA . THR A 1 517 ? -9.773 -0.374 14.281 1 97.81 517 THR A CA 1
ATOM 4063 C C . THR A 1 517 ? -10.188 0.276 12.969 1 97.81 517 THR A C 1
ATOM 4065 O O . THR A 1 517 ? -11.195 -0.112 12.367 1 97.81 517 THR A O 1
ATOM 4068 N N . ARG A 1 518 ? -9.477 1.207 12.406 1 97.31 518 ARG A N 1
ATOM 4069 C CA . ARG A 1 518 ? -9.906 1.959 11.234 1 97.31 518 ARG A CA 1
ATOM 4070 C C . ARG A 1 518 ? -9.531 1.231 9.945 1 97.31 518 ARG A C 1
ATOM 4072 O O . ARG A 1 518 ? -10.016 1.575 8.867 1 97.31 518 ARG A O 1
ATOM 4079 N N . VAL A 1 519 ? -8.672 0.199 9.969 1 97.81 519 VAL A N 1
ATOM 4080 C CA . VAL A 1 519 ? -8.352 -0.594 8.789 1 97.81 519 VAL A CA 1
ATOM 4081 C C . VAL A 1 519 ? -9.539 -1.472 8.414 1 97.81 519 VAL A C 1
ATOM 4083 O O . VAL A 1 519 ? -10.156 -2.094 9.281 1 97.81 519 VAL A O 1
ATOM 4086 N N . ILE A 1 520 ? -9.844 -1.62 7.164 1 97.5 520 ILE A N 1
ATOM 4087 C CA . ILE A 1 520 ? -11.148 -2.164 6.797 1 97.5 520 ILE A CA 1
ATOM 4088 C C . ILE A 1 520 ? -10.977 -3.576 6.242 1 97.5 520 ILE A C 1
ATOM 4090 O O . ILE A 1 520 ? -11.914 -4.137 5.668 1 97.5 520 ILE A O 1
ATOM 4094 N N . SER A 1 521 ? -9.844 -4.215 6.258 1 96.69 521 SER A N 1
ATOM 4095 C CA . SER A 1 521 ? -9.602 -5.621 5.949 1 96.69 521 SER A CA 1
ATOM 4096 C C . SER A 1 521 ? -8.336 -6.129 6.625 1 96.69 521 SER A C 1
ATOM 4098 O O . SER A 1 521 ? -7.492 -5.336 7.047 1 96.69 521 SER A O 1
ATOM 4100 N N . GLY A 1 522 ? -8.258 -7.445 6.715 1 96.19 522 GLY A N 1
ATOM 4101 C CA . GLY A 1 522 ? -7.051 -8.031 7.273 1 96.19 522 GLY A CA 1
ATOM 4102 C C . GLY A 1 522 ? -5.809 -7.742 6.445 1 96.19 522 GLY A C 1
ATOM 4103 O O . GLY A 1 522 ? -4.734 -7.496 6.996 1 96.19 522 GLY A O 1
ATOM 4104 N N . GLN A 1 523 ? -5.883 -7.793 5.176 1 95.94 523 GLN A N 1
ATOM 4105 C CA . GLN A 1 523 ? -4.746 -7.5 4.312 1 95.94 523 GLN A CA 1
ATOM 4106 C C . GLN A 1 523 ? -4.316 -6.043 4.445 1 95.94 523 GLN A C 1
ATOM 4108 O O . GLN A 1 523 ? -3.121 -5.738 4.43 1 95.94 523 GLN A O 1
ATOM 4113 N N . MET A 1 524 ? -5.312 -5.152 4.535 1 96.56 524 MET A N 1
ATOM 4114 C CA . MET A 1 524 ? -4.992 -3.746 4.766 1 96.56 524 MET A CA 1
ATOM 4115 C C . MET A 1 524 ? -4.266 -3.564 6.094 1 96.56 524 MET A C 1
ATOM 4117 O O . MET A 1 524 ? -3.367 -2.73 6.207 1 96.56 524 MET A O 1
ATOM 4121 N N . ALA A 1 525 ? -4.711 -4.297 7.121 1 97.81 525 ALA A N 1
ATOM 4122 C CA . ALA A 1 525 ? -4.023 -4.25 8.406 1 97.81 525 ALA A CA 1
ATOM 4123 C C . ALA A 1 525 ? -2.545 -4.594 8.25 1 97.81 525 ALA A C 1
ATOM 4125 O O . ALA A 1 525 ? -1.678 -3.885 8.766 1 97.81 525 ALA A O 1
ATOM 4126 N N . ASN A 1 526 ? -2.25 -5.68 7.523 1 97.62 526 ASN A N 1
ATOM 4127 C CA . ASN A 1 526 ? -0.864 -6.07 7.285 1 97.62 526 ASN A CA 1
ATOM 4128 C C . ASN A 1 526 ? -0.109 -5.008 6.496 1 97.62 526 ASN A C 1
ATOM 4130 O O . ASN A 1 526 ? 1.023 -4.66 6.836 1 97.62 526 ASN A O 1
ATOM 4134 N N . THR A 1 527 ? -0.734 -4.508 5.453 1 97.12 527 THR A N 1
ATOM 4135 C CA . THR A 1 527 ? -0.103 -3.48 4.637 1 97.12 527 THR A CA 1
ATOM 4136 C C . THR A 1 527 ? 0.237 -2.252 5.477 1 97.12 527 THR A C 1
ATOM 4138 O O . THR A 1 527 ? 1.319 -1.679 5.336 1 97.12 527 THR A O 1
ATOM 4141 N N . ALA A 1 528 ? -0.73 -1.839 6.305 1 97.69 528 ALA A N 1
ATOM 4142 C CA . ALA A 1 528 ? -0.497 -0.69 7.176 1 97.69 528 ALA A CA 1
ATOM 4143 C C . ALA A 1 528 ? 0.691 -0.936 8.102 1 97.69 528 ALA A C 1
ATOM 4145 O O . ALA A 1 528 ? 1.495 -0.032 8.344 1 97.69 528 ALA A O 1
ATOM 4146 N N . VAL A 1 529 ? 0.803 -2.117 8.641 1 98.44 529 VAL A N 1
ATOM 4147 C CA . VAL A 1 529 ? 1.912 -2.461 9.523 1 98.44 529 VAL A CA 1
ATOM 4148 C C . VAL A 1 529 ? 3.225 -2.432 8.742 1 98.44 529 VAL A C 1
ATOM 4150 O O . VAL A 1 529 ? 4.223 -1.888 9.211 1 98.44 529 VAL A O 1
ATOM 4153 N N . PHE A 1 530 ? 3.252 -3.051 7.512 1 98.25 530 PHE A N 1
ATOM 4154 C CA . PHE A 1 530 ? 4.461 -3.049 6.691 1 98.25 530 PHE A CA 1
ATOM 4155 C C . PHE A 1 530 ? 4.883 -1.624 6.355 1 98.25 530 PHE A C 1
ATOM 4157 O O . PHE A 1 530 ? 6.066 -1.284 6.449 1 98.25 530 PHE A O 1
ATOM 4164 N N . SER A 1 531 ? 3.934 -0.841 5.988 1 97.88 531 SER A N 1
ATOM 4165 C CA . SER A 1 531 ? 4.199 0.567 5.711 1 97.88 531 SER A CA 1
ATOM 4166 C C . SER A 1 531 ? 4.773 1.271 6.934 1 97.88 531 SER A C 1
ATOM 4168 O O . SER A 1 531 ? 5.723 2.049 6.824 1 97.88 531 SER A O 1
ATOM 4170 N N . ALA A 1 532 ? 4.184 1.025 8.055 1 98.31 532 ALA A N 1
ATOM 4171 C CA . ALA A 1 532 ? 4.621 1.653 9.297 1 98.31 532 ALA A CA 1
ATOM 4172 C C . ALA A 1 532 ? 6.039 1.22 9.664 1 98.31 532 ALA A C 1
ATOM 4174 O O . ALA A 1 532 ? 6.844 2.033 10.117 1 98.31 532 ALA A O 1
ATOM 4175 N N . LEU A 1 533 ? 6.312 -0.061 9.5 1 98.12 533 LEU A N 1
ATOM 4176 C CA . LEU A 1 533 ? 7.645 -0.574 9.797 1 98.12 533 LEU A CA 1
ATOM 4177 C C . LEU A 1 533 ? 8.695 0.088 8.906 1 98.12 533 LEU A C 1
ATOM 4179 O O . LEU A 1 533 ? 9.766 0.475 9.383 1 98.12 533 LEU A O 1
ATOM 4183 N N . MET A 1 534 ? 8.375 0.148 7.629 1 97.25 534 MET A N 1
ATOM 4184 C CA . MET A 1 534 ? 9.289 0.805 6.699 1 97.25 534 MET A CA 1
ATOM 4185 C C . MET A 1 534 ? 9.484 2.271 7.066 1 97.25 534 MET A C 1
ATOM 4187 O O . MET A 1 534 ? 10.609 2.771 7.082 1 97.25 534 MET A O 1
ATOM 4191 N N . ASP A 1 535 ? 8.383 2.898 7.375 1 96.62 535 ASP A N 1
ATOM 4192 C CA . ASP A 1 535 ? 8.445 4.309 7.746 1 96.62 535 ASP A CA 1
ATOM 4193 C C . ASP A 1 535 ? 9.242 4.496 9.039 1 96.62 535 ASP A C 1
ATOM 4195 O O . ASP A 1 535 ? 10.055 5.422 9.148 1 96.62 535 ASP A O 1
ATOM 4199 N N . TYR A 1 536 ? 9.016 3.689 10.039 1 96.56 536 TYR A N 1
ATOM 4200 C CA . TYR A 1 536 ? 9.719 3.744 11.32 1 96.56 536 TYR A CA 1
ATOM 4201 C C . TYR A 1 536 ? 11.211 3.516 11.133 1 96.56 536 TYR A C 1
ATOM 4203 O O . TYR A 1 536 ? 12.031 4.203 11.742 1 96.56 536 TYR A O 1
ATOM 4211 N N . LYS A 1 537 ? 11.531 2.635 10.242 1 95.69 537 LYS A N 1
ATOM 4212 C CA . LYS A 1 537 ? 12.922 2.324 9.922 1 95.69 537 LYS A CA 1
ATOM 4213 C C . LYS A 1 537 ? 13.633 3.535 9.328 1 95.69 537 LYS A C 1
ATOM 4215 O O . LYS A 1 537 ? 14.82 3.75 9.578 1 95.69 537 LYS A O 1
ATOM 4220 N N . ASN A 1 538 ? 12.922 4.285 8.57 1 96.31 538 ASN A N 1
ATOM 4221 C CA . ASN A 1 538 ? 13.523 5.387 7.832 1 96.31 538 ASN A CA 1
ATOM 4222 C C . ASN A 1 538 ? 13.25 6.73 8.508 1 96.31 538 ASN A C 1
ATOM 4224 O O . ASN A 1 538 ? 13.5 7.785 7.918 1 96.31 538 ASN A O 1
ATOM 4228 N N . ARG A 1 539 ? 12.867 6.766 9.742 1 93.88 539 ARG A N 1
ATOM 4229 C CA . ARG A 1 539 ? 12.336 7.953 10.406 1 93.88 539 ARG A CA 1
ATOM 4230 C C . ARG A 1 539 ? 13.438 8.992 10.625 1 93.88 539 ARG A C 1
ATOM 4232 O O . ARG A 1 539 ? 13.156 10.188 10.695 1 93.88 539 ARG A O 1
ATOM 4239 N N . VAL A 1 540 ? 14.695 8.594 10.695 1 93.5 540 VAL A N 1
ATOM 4240 C CA . VAL A 1 540 ? 15.773 9.5 11.062 1 93.5 540 VAL A CA 1
ATOM 4241 C C . VAL A 1 540 ? 16.25 10.273 9.828 1 93.5 540 VAL A C 1
ATOM 4243 O O . VAL A 1 540 ? 16.766 11.383 9.945 1 93.5 540 VAL A O 1
ATOM 4246 N N . ASN A 1 541 ? 16.109 9.703 8.688 1 91.06 541 ASN A N 1
ATOM 4247 C CA . ASN A 1 541 ? 16.516 10.352 7.441 1 91.06 541 ASN A CA 1
ATOM 4248 C C . ASN A 1 541 ? 15.414 10.305 6.395 1 91.06 541 ASN A C 1
ATOM 4250 O O . ASN A 1 541 ? 15.203 9.273 5.75 1 91.06 541 ASN A O 1
ATOM 4254 N N . ARG A 1 542 ? 14.852 11.43 6.133 1 90.06 542 ARG A N 1
ATOM 4255 C CA . ARG A 1 542 ? 13.758 11.508 5.172 1 90.06 542 ARG A CA 1
ATOM 4256 C C . ARG A 1 542 ? 14.188 12.266 3.916 1 90.06 542 ARG A C 1
ATOM 4258 O O . ARG A 1 542 ? 13.344 12.656 3.107 1 90.06 542 ARG A O 1
ATOM 4265 N N . LYS A 1 543 ? 15.508 12.438 3.717 1 93.88 543 LYS A N 1
ATOM 4266 C CA . LYS A 1 543 ? 16.016 13.242 2.611 1 93.88 543 LYS A CA 1
ATOM 4267 C C . LYS A 1 543 ? 16.438 12.359 1.438 1 93.88 543 LYS A C 1
ATOM 4269 O O . LYS A 1 543 ? 16.984 12.852 0.45 1 93.88 543 LYS A O 1
ATOM 4274 N N . LYS A 1 544 ? 16.25 11.109 1.572 1 94.25 544 LYS A N 1
ATOM 4275 C CA . LYS A 1 544 ? 16.516 10.156 0.5 1 94.25 544 LYS A CA 1
ATOM 4276 C C . LYS A 1 544 ? 15.391 9.125 0.388 1 94.25 544 LYS A C 1
ATOM 4278 O O . LYS A 1 544 ? 14.539 9.031 1.271 1 94.25 544 LYS A O 1
ATOM 4283 N N . ASP A 1 545 ? 15.375 8.344 -0.661 1 94.62 545 ASP A N 1
ATOM 4284 C CA . ASP A 1 545 ? 14.391 7.281 -0.825 1 94.62 545 ASP A CA 1
ATOM 4285 C C . ASP A 1 545 ? 14.422 6.312 0.356 1 94.62 545 ASP A C 1
ATOM 4287 O O . ASP A 1 545 ? 15.492 5.867 0.774 1 94.62 545 ASP A O 1
ATOM 4291 N N . PRO A 1 546 ? 13.266 6.043 0.936 1 95.12 546 PRO A N 1
ATOM 4292 C CA . PRO A 1 546 ? 13.234 5.121 2.072 1 95.12 546 PRO A CA 1
ATOM 4293 C C . PRO A 1 546 ? 13.727 3.721 1.712 1 95.12 546 PRO A C 1
ATOM 4295 O O . PRO A 1 546 ? 13.383 3.195 0.651 1 95.12 546 PRO A O 1
ATOM 4298 N N . ALA A 1 547 ? 14.562 3.234 2.568 1 96.38 547 ALA A N 1
ATOM 4299 C CA . ALA A 1 547 ? 14.984 1.844 2.422 1 96.38 547 ALA A CA 1
ATOM 4300 C C . ALA A 1 547 ? 13.828 0.89 2.709 1 96.38 547 ALA A C 1
ATOM 4302 O O . ALA A 1 547 ? 13.016 1.138 3.605 1 96.38 547 ALA A O 1
ATOM 4303 N N . ARG A 1 548 ? 13.781 -0.192 2.004 1 97.12 548 ARG A N 1
ATOM 4304 C CA . ARG A 1 548 ? 12.789 -1.239 2.238 1 97.12 548 ARG A CA 1
ATOM 4305 C C . ARG A 1 548 ? 13.195 -2.123 3.414 1 97.12 548 ARG A C 1
ATOM 4307 O O . ARG A 1 548 ? 14.305 -1.996 3.939 1 97.12 548 ARG A O 1
ATOM 4314 N N . LEU A 1 549 ? 12.266 -2.99 3.867 1 97.38 549 LEU A N 1
ATOM 4315 C CA . LEU A 1 549 ? 12.547 -3.926 4.953 1 97.38 549 LEU A CA 1
ATOM 4316 C C . LEU A 1 549 ? 13.594 -4.953 4.527 1 97.38 549 LEU A C 1
ATOM 4318 O O . LEU A 1 549 ? 13.57 -5.438 3.393 1 97.38 549 LEU A O 1
ATOM 4322 N N . GLY A 1 550 ? 14.555 -5.199 5.422 1 97.12 550 GLY A N 1
ATOM 4323 C CA . GLY A 1 550 ? 15.477 -6.301 5.199 1 97.12 550 GLY A CA 1
ATOM 4324 C C . GLY A 1 550 ? 14.805 -7.66 5.246 1 97.12 550 GLY A C 1
ATOM 4325 O O . GLY A 1 550 ? 13.664 -7.812 4.793 1 97.12 550 GLY A O 1
ATOM 4326 N N . TYR A 1 551 ? 15.469 -8.648 5.789 1 97.62 551 TYR A N 1
ATOM 4327 C CA . TYR A 1 551 ? 14.938 -10.008 5.773 1 97.62 551 TYR A CA 1
ATOM 4328 C C . TYR A 1 551 ? 13.688 -10.117 6.633 1 97.62 551 TYR A C 1
ATOM 4330 O O . TYR A 1 551 ? 13.633 -9.555 7.73 1 97.62 551 TYR A O 1
ATOM 4338 N N . VAL A 1 552 ? 12.734 -10.781 6.125 1 98.19 552 VAL A N 1
ATOM 4339 C CA . VAL A 1 552 ? 11.5 -11.141 6.805 1 98.19 552 VAL A CA 1
ATOM 4340 C C . VAL A 1 552 ? 11.375 -12.656 6.887 1 98.19 552 VAL A C 1
ATOM 4342 O O . VAL A 1 552 ? 11.688 -13.367 5.926 1 98.19 552 VAL A O 1
ATOM 4345 N N . LEU A 1 553 ? 11.047 -13.125 8.055 1 98.25 553 LEU A N 1
ATOM 4346 C CA . LEU A 1 553 ? 10.773 -14.539 8.266 1 98.25 553 LEU A CA 1
ATOM 4347 C C . LEU A 1 553 ? 9.273 -14.805 8.352 1 98.25 553 LEU A C 1
ATOM 4349 O O . LEU A 1 553 ? 8.594 -14.242 9.211 1 98.25 553 LEU A O 1
ATOM 4353 N N . ASN A 1 554 ? 8.742 -15.523 7.422 1 97.44 554 ASN A N 1
ATOM 4354 C CA . ASN A 1 554 ? 7.324 -15.867 7.422 1 97.44 554 ASN A CA 1
ATOM 4355 C C . ASN A 1 554 ? 7.094 -17.312 7.004 1 97.44 554 ASN A C 1
ATOM 4357 O O . ASN A 1 554 ? 8.047 -18.047 6.75 1 97.44 554 ASN A O 1
ATOM 4361 N N . ASN A 1 555 ? 5.863 -17.797 7.129 1 95.19 555 ASN A N 1
ATOM 4362 C CA . ASN A 1 555 ? 5.496 -19.109 6.621 1 95.19 555 ASN A CA 1
ATOM 4363 C C . ASN A 1 555 ? 5.355 -19.109 5.102 1 95.19 555 ASN A C 1
ATOM 4365 O O . ASN A 1 555 ? 4.691 -18.234 4.539 1 95.19 555 ASN A O 1
ATOM 4369 N N . HIS A 1 556 ? 5.934 -20.078 4.48 1 90.88 556 HIS A N 1
ATOM 4370 C CA . HIS A 1 556 ? 5.781 -20.172 3.031 1 90.88 556 HIS A CA 1
ATOM 4371 C C . HIS A 1 556 ? 4.332 -20.469 2.65 1 90.88 556 HIS A C 1
ATOM 4373 O O . HIS A 1 556 ? 3.639 -21.203 3.344 1 90.88 556 HIS A O 1
ATOM 4379 N N . ILE A 1 557 ? 3.9 -20.016 1.561 1 85.88 557 ILE A N 1
ATOM 4380 C CA . ILE A 1 557 ? 2.514 -20.094 1.112 1 85.88 557 ILE A CA 1
ATOM 4381 C C . ILE A 1 557 ? 2.096 -21.562 1 1 85.88 557 ILE A C 1
ATOM 4383 O O . ILE A 1 557 ? 0.957 -21.922 1.313 1 85.88 557 ILE A O 1
ATOM 4387 N N . ILE A 1 558 ? 3 -22.422 0.587 1 83 558 ILE A N 1
ATOM 4388 C CA . ILE A 1 558 ? 2.658 -23.828 0.356 1 83 558 ILE A CA 1
ATOM 4389 C C . ILE A 1 558 ? 2.734 -24.594 1.671 1 83 558 ILE A C 1
ATOM 4391 O O . ILE A 1 558 ? 2.221 -25.719 1.771 1 83 558 ILE A O 1
ATOM 4395 N N . LYS A 1 559 ? 3.334 -23.984 2.658 1 87.06 559 LYS A N 1
ATOM 4396 C CA . LYS A 1 559 ? 3.42 -24.625 3.969 1 87.06 559 LYS A CA 1
ATOM 4397 C C . LYS A 1 559 ? 2.473 -23.969 4.965 1 87.06 559 LYS A C 1
ATOM 4399 O O . LYS A 1 559 ? 2.799 -23.828 6.148 1 87.06 559 LYS A O 1
ATOM 4404 N N . GLY A 1 560 ? 1.467 -23.406 4.328 1 85.25 560 GLY A N 1
ATOM 4405 C CA . GLY A 1 560 ? 0.363 -22.906 5.137 1 85.25 560 GLY A CA 1
ATOM 4406 C C . GLY A 1 560 ? 0.351 -21.391 5.266 1 85.25 560 GLY A C 1
ATOM 4407 O O . GLY A 1 560 ? -0.606 -20.812 5.785 1 85.25 560 GLY A O 1
ATOM 4408 N N . GLY A 1 561 ? 1.352 -20.703 4.77 1 86.88 561 GLY A N 1
ATOM 4409 C CA . GLY A 1 561 ? 1.405 -19.25 4.871 1 86.88 561 GLY A CA 1
ATOM 4410 C C . GLY A 1 561 ? 0.313 -18.547 4.078 1 86.88 561 GLY A C 1
ATOM 4411 O O . GLY A 1 561 ? -0.276 -19.141 3.172 1 86.88 561 GLY A O 1
ATOM 4412 N N . HIS A 1 562 ? 0.066 -17.328 4.484 1 84.38 562 HIS A N 1
ATOM 4413 C CA . HIS A 1 562 ? -0.969 -16.547 3.809 1 84.38 562 HIS A CA 1
ATOM 4414 C C . HIS A 1 562 ? -0.36 -15.562 2.822 1 84.38 562 HIS A C 1
ATOM 4416 O O . HIS A 1 562 ? 0.744 -15.055 3.043 1 84.38 562 HIS A O 1
ATOM 4422 N N . LEU A 1 563 ? -1.143 -15.156 1.803 1 82.5 563 LEU A N 1
ATOM 4423 C CA . LEU A 1 563 ? -0.765 -14.266 0.713 1 82.5 563 LEU A CA 1
ATOM 4424 C C . LEU A 1 563 ? -0.342 -12.898 1.251 1 82.5 563 LEU A C 1
ATOM 4426 O O . LEU A 1 563 ? 0.552 -12.258 0.693 1 82.5 563 LEU A O 1
ATOM 4430 N N . SER A 1 564 ? -0.951 -12.43 2.252 1 85.75 564 SER A N 1
ATOM 4431 C CA . SER A 1 564 ? -0.729 -11.078 2.758 1 85.75 564 SER A CA 1
ATOM 4432 C C . SER A 1 564 ? 0.667 -10.938 3.352 1 85.75 564 SER A C 1
ATOM 4434 O O . SER A 1 564 ? 1.146 -9.82 3.562 1 85.75 564 SER A O 1
ATOM 4436 N N . ALA A 1 565 ? 1.317 -12.055 3.613 1 89.5 565 ALA A N 1
ATOM 4437 C CA . ALA A 1 565 ? 2.67 -12.008 4.164 1 89.5 565 ALA A CA 1
ATOM 4438 C C . ALA A 1 565 ? 3.703 -12.414 3.115 1 89.5 565 ALA A C 1
ATOM 4440 O O . ALA A 1 565 ? 4.883 -12.586 3.432 1 89.5 565 ALA A O 1
ATOM 4441 N N . GLN A 1 566 ? 3.209 -12.539 1.917 1 90.88 566 GLN A N 1
ATOM 4442 C CA . GLN A 1 566 ? 4.09 -13 0.85 1 90.88 566 GLN A CA 1
ATOM 4443 C C . GLN A 1 566 ? 4.562 -11.836 -0.016 1 90.88 566 GLN A C 1
ATOM 4445 O O . GLN A 1 566 ? 3.889 -10.812 -0.108 1 90.88 566 GLN A O 1
ATOM 4450 N N . PRO A 1 567 ? 5.645 -12.023 -0.712 1 90.81 567 PRO A N 1
ATOM 4451 C CA . PRO A 1 567 ? 6.16 -10.984 -1.605 1 90.81 567 PRO A CA 1
ATOM 4452 C C . PRO A 1 567 ? 5.234 -10.703 -2.785 1 90.81 567 PRO A C 1
ATOM 4454 O O . PRO A 1 567 ? 5.312 -9.641 -3.4 1 90.81 567 PRO A O 1
ATOM 4457 N N . MET A 1 568 ? 4.406 -11.602 -3.135 1 88.62 568 MET A N 1
ATOM 4458 C CA . MET A 1 568 ? 3.475 -11.367 -4.23 1 88.62 568 MET A CA 1
ATOM 4459 C C . MET A 1 568 ? 2.227 -10.641 -3.738 1 88.62 568 MET A C 1
ATOM 4461 O O . MET A 1 568 ? 1.475 -10.078 -4.535 1 88.62 568 MET A O 1
ATOM 4465 N N . GLY A 1 569 ? 2.051 -10.711 -2.453 1 92.75 569 GLY A N 1
ATOM 4466 C CA . GLY A 1 569 ? 0.889 -10.078 -1.851 1 92.75 569 GLY A CA 1
ATOM 4467 C C . GLY A 1 569 ? 1.196 -8.727 -1.244 1 92.75 569 GLY A C 1
ATOM 4468 O O . GLY A 1 569 ? 1.758 -7.852 -1.911 1 92.75 569 GLY A O 1
ATOM 4469 N N . ALA A 1 570 ? 0.894 -8.57 -0.009 1 91.69 570 ALA A N 1
ATOM 4470 C CA . ALA A 1 570 ? 0.964 -7.27 0.646 1 91.69 570 ALA A CA 1
ATOM 4471 C C . ALA A 1 570 ? 2.412 -6.852 0.881 1 91.69 570 ALA A C 1
ATOM 4473 O O . ALA A 1 570 ? 2.715 -5.66 0.973 1 91.69 570 ALA A O 1
ATOM 4474 N N . LEU A 1 571 ? 3.379 -7.77 0.93 1 94.62 571 LEU A N 1
ATOM 4475 C CA . LEU A 1 571 ? 4.773 -7.461 1.224 1 94.62 571 LEU A CA 1
ATOM 4476 C C . LEU A 1 571 ? 5.477 -6.898 -0.007 1 94.62 571 LEU A C 1
ATOM 4478 O O . LEU A 1 571 ? 6.566 -6.328 0.102 1 94.62 571 LEU A O 1
ATOM 4482 N N . HIS A 1 572 ? 4.848 -7.012 -1.133 1 94.44 572 HIS A N 1
ATOM 4483 C CA . HIS A 1 572 ? 5.438 -6.75 -2.441 1 94.44 572 HIS A CA 1
ATOM 4484 C C . HIS A 1 572 ? 6.152 -5.406 -2.467 1 94.44 572 HIS A C 1
ATOM 4486 O O . HIS A 1 572 ? 7.289 -5.312 -2.938 1 94.44 572 HIS A O 1
ATOM 4492 N N . ASP A 1 573 ? 5.582 -4.418 -1.962 1 95.56 573 ASP A N 1
ATOM 4493 C CA . ASP A 1 573 ? 6.078 -3.053 -2.113 1 95.56 573 ASP A CA 1
ATOM 4494 C C . ASP A 1 573 ? 7.023 -2.682 -0.972 1 95.56 573 ASP A C 1
ATOM 4496 O O . ASP A 1 573 ? 7.641 -1.616 -0.994 1 95.56 573 ASP A O 1
ATOM 4500 N N . TYR A 1 574 ? 7.266 -3.57 0.001 1 97.25 574 TYR A N 1
ATOM 4501 C CA . TYR A 1 574 ? 7.918 -3.152 1.237 1 97.25 574 TYR A CA 1
ATOM 4502 C C . TYR A 1 574 ? 9.156 -3.998 1.515 1 97.25 574 TYR A C 1
ATOM 4504 O O . TYR A 1 574 ? 9.93 -3.699 2.43 1 97.25 574 TYR A O 1
ATOM 4512 N N . ILE A 1 575 ? 9.383 -5.004 0.708 1 97.5 575 ILE A N 1
ATOM 4513 C CA . ILE A 1 575 ? 10.461 -5.957 0.972 1 97.5 575 ILE A CA 1
ATOM 4514 C C . ILE A 1 575 ? 11.648 -5.656 0.061 1 97.5 575 ILE A C 1
ATOM 4516 O O . ILE A 1 575 ? 11.469 -5.297 -1.105 1 97.5 575 ILE A O 1
ATOM 4520 N N . ALA A 1 576 ? 12.812 -5.785 0.562 1 97.44 576 ALA A N 1
ATOM 4521 C CA . ALA A 1 576 ? 14.031 -5.512 -0.19 1 97.44 576 ALA A CA 1
ATOM 4522 C C . ALA A 1 576 ? 14.422 -6.707 -1.056 1 97.44 576 ALA A C 1
ATOM 4524 O O . ALA A 1 576 ? 13.953 -7.824 -0.831 1 97.44 576 ALA A O 1
ATOM 4525 N N . ILE A 1 577 ? 15.188 -6.426 -2.076 1 97.19 577 ILE A N 1
ATOM 4526 C CA . ILE A 1 577 ? 15.938 -7.438 -2.811 1 97.19 577 ILE A CA 1
ATOM 4527 C C . ILE A 1 577 ? 17.375 -7.5 -2.279 1 97.19 577 ILE A C 1
ATOM 4529 O O . ILE A 1 577 ? 18.047 -6.477 -2.184 1 97.19 577 ILE A O 1
ATOM 4533 N N . ASP A 1 578 ? 17.797 -8.625 -1.825 1 96.44 578 ASP A N 1
ATOM 4534 C CA . ASP A 1 578 ? 19.172 -8.789 -1.389 1 96.44 578 ASP A CA 1
ATOM 4535 C C . ASP A 1 578 ? 20.156 -8.484 -2.525 1 96.44 578 ASP A C 1
ATOM 4537 O O . ASP A 1 578 ? 20.141 -9.164 -3.557 1 96.44 578 ASP A O 1
ATOM 4541 N N . PRO A 1 579 ? 21.016 -7.52 -2.383 1 95.5 579 PRO A N 1
ATOM 4542 C CA . PRO A 1 579 ? 21.891 -7.113 -3.486 1 95.5 579 PRO A CA 1
ATOM 4543 C C . PRO A 1 579 ? 22.922 -8.172 -3.832 1 95.5 579 PRO A C 1
ATOM 4545 O O . PRO A 1 579 ? 23.547 -8.109 -4.898 1 95.5 579 PRO A O 1
ATOM 4548 N N . VAL A 1 580 ? 23.125 -9.109 -2.975 1 95.75 580 VAL A N 1
ATOM 4549 C CA . VAL A 1 580 ? 24.125 -10.156 -3.221 1 95.75 580 VAL A CA 1
ATOM 4550 C C . VAL A 1 580 ? 23.469 -11.312 -3.986 1 95.75 580 VAL A C 1
ATOM 4552 O O . VAL A 1 580 ? 23.984 -11.75 -5.016 1 95.75 580 VAL A O 1
ATOM 4555 N N . THR A 1 581 ? 22.328 -11.742 -3.562 1 95.38 581 THR A N 1
ATOM 4556 C CA . THR A 1 581 ? 21.688 -12.914 -4.148 1 95.38 581 THR A CA 1
ATOM 4557 C C . THR A 1 581 ? 20.719 -12.516 -5.25 1 95.38 581 THR A C 1
ATOM 4559 O O . THR A 1 581 ? 20.297 -13.352 -6.047 1 95.38 581 THR A O 1
ATOM 4562 N N . GLU A 1 582 ? 20.281 -11.266 -5.254 1 95.94 582 GLU A N 1
ATOM 4563 C CA . GLU A 1 582 ? 19.312 -10.742 -6.207 1 95.94 582 GLU A CA 1
ATOM 4564 C C . GLU A 1 582 ? 17.953 -11.391 -6.016 1 95.94 582 GLU A C 1
ATOM 4566 O O . GLU A 1 582 ? 17.156 -11.461 -6.957 1 95.94 582 GLU A O 1
ATOM 4571 N N . LYS A 1 583 ? 17.719 -11.906 -4.785 1 95 583 LYS A N 1
ATOM 4572 C CA . LYS A 1 583 ? 16.422 -12.484 -4.426 1 95 583 LYS A CA 1
ATOM 4573 C C . LYS A 1 583 ? 15.703 -11.633 -3.381 1 95 583 LYS A C 1
ATOM 4575 O O . LYS A 1 583 ? 16.344 -10.836 -2.684 1 95 583 LYS A O 1
ATOM 4580 N N . THR A 1 584 ? 14.406 -11.789 -3.344 1 95.62 584 THR A N 1
ATOM 4581 C CA . THR A 1 584 ? 13.641 -11.109 -2.301 1 95.62 584 THR A CA 1
ATOM 4582 C C . THR A 1 584 ? 14.148 -11.508 -0.916 1 95.62 584 THR A C 1
ATOM 4584 O O . THR A 1 584 ? 14.422 -12.688 -0.665 1 95.62 584 THR A O 1
ATOM 4587 N N . ALA A 1 585 ? 14.266 -10.602 -0.02 1 97.19 585 ALA A N 1
ATOM 4588 C CA . ALA A 1 585 ? 14.805 -10.836 1.319 1 97.19 585 ALA A CA 1
ATOM 4589 C C . ALA A 1 585 ? 13.75 -11.484 2.221 1 97.19 585 ALA A C 1
ATOM 4591 O O . ALA A 1 585 ? 13.406 -10.938 3.27 1 97.19 585 ALA A O 1
ATOM 4592 N N . VAL A 1 586 ? 13.305 -12.609 1.791 1 96.69 586 VAL A N 1
ATOM 4593 C CA . VAL A 1 586 ? 12.336 -13.383 2.557 1 96.69 586 VAL A CA 1
ATOM 4594 C C . VAL A 1 586 ? 12.875 -14.789 2.807 1 96.69 586 VAL A C 1
ATOM 4596 O O . VAL A 1 586 ? 13.422 -15.422 1.899 1 96.69 586 VAL A O 1
ATOM 4599 N N . VAL A 1 587 ? 12.852 -15.164 3.992 1 95.81 587 VAL A N 1
ATOM 4600 C CA . VAL A 1 587 ? 13.117 -16.547 4.375 1 95.81 587 VAL A CA 1
ATOM 4601 C C . VAL A 1 587 ? 11.891 -17.141 5.07 1 95.81 587 VAL A C 1
ATOM 4603 O O . VAL A 1 587 ? 10.992 -16.406 5.484 1 95.81 587 VAL A O 1
ATOM 4606 N N . ASN A 1 588 ? 11.82 -18.453 5.078 1 95.62 588 ASN A N 1
ATOM 4607 C CA . ASN A 1 588 ? 10.609 -19.094 5.59 1 95.62 588 ASN A CA 1
ATOM 4608 C C . ASN A 1 588 ? 10.914 -19.969 6.797 1 95.62 588 ASN A C 1
ATOM 4610 O O . ASN A 1 588 ? 12.023 -20.5 6.926 1 95.62 588 ASN A O 1
ATOM 4614 N N . PHE A 1 589 ? 9.938 -20.094 7.605 1 96.81 589 PHE A N 1
ATOM 4615 C CA . PHE A 1 589 ? 10.023 -21.062 8.703 1 96.81 589 PHE A CA 1
ATOM 4616 C C . PHE A 1 589 ? 10.234 -22.469 8.172 1 96.81 589 PHE A C 1
ATOM 4618 O O . PHE A 1 589 ? 9.445 -22.953 7.355 1 96.81 589 PHE A O 1
ATOM 4625 N N . PRO A 1 590 ? 11.281 -23.109 8.664 1 94.75 590 PRO A N 1
ATOM 4626 C CA . PRO A 1 590 ? 11.344 -24.547 8.406 1 94.75 590 PRO A CA 1
ATOM 4627 C C . PRO A 1 590 ? 10.258 -25.328 9.156 1 94.75 590 PRO A C 1
ATOM 4629 O O . PRO A 1 590 ? 9.82 -24.906 10.227 1 94.75 590 PRO A O 1
ATOM 4632 N N . VAL A 1 591 ? 9.875 -26.391 8.57 1 93.06 591 VAL A N 1
ATOM 4633 C CA . VAL A 1 591 ? 8.852 -27.219 9.195 1 93.06 591 VAL A CA 1
ATOM 4634 C C . VAL A 1 591 ? 9.438 -28.594 9.562 1 93.06 591 VAL A C 1
ATOM 4636 O O . VAL A 1 591 ? 10.523 -28.953 9.102 1 93.06 591 VAL A O 1
ATOM 4639 N N . GLU A 1 592 ? 8.711 -29.281 10.367 1 91.88 592 GLU A N 1
ATOM 4640 C CA . GLU A 1 592 ? 9.164 -30.594 10.797 1 91.88 592 GLU A CA 1
ATOM 4641 C C . GLU A 1 592 ? 9.117 -31.594 9.648 1 91.88 592 GLU A C 1
ATOM 4643 O O . GLU A 1 592 ? 8.242 -31.516 8.789 1 91.88 592 GLU A O 1
ATOM 4648 N N . LYS A 1 593 ? 9.992 -32.5 9.648 1 84.12 593 LYS A N 1
ATOM 4649 C CA . LYS A 1 593 ? 10.133 -33.5 8.57 1 84.12 593 LYS A CA 1
ATOM 4650 C C . LYS A 1 593 ? 8.898 -34.375 8.477 1 84.12 593 LYS A C 1
ATOM 4652 O O . LYS A 1 593 ? 8.438 -34.688 7.379 1 84.12 593 LYS A O 1
ATOM 4657 N N . ASP A 1 594 ? 8.406 -34.75 9.617 1 84.56 594 ASP A N 1
ATOM 4658 C CA . ASP A 1 594 ? 7.301 -35.719 9.648 1 84.56 594 ASP A CA 1
ATOM 4659 C C . ASP A 1 594 ? 5.957 -34.969 9.711 1 84.56 594 ASP A C 1
ATOM 4661 O O . ASP A 1 594 ? 4.902 -35.594 9.578 1 84.56 594 ASP A O 1
ATOM 4665 N N . ASN A 1 595 ? 5.977 -33.719 9.922 1 89.38 595 ASN A N 1
ATOM 4666 C CA . ASN A 1 595 ? 4.781 -32.875 9.992 1 89.38 595 ASN A CA 1
ATOM 4667 C C . ASN A 1 595 ? 5.023 -31.484 9.406 1 89.38 595 ASN A C 1
ATOM 4669 O O . ASN A 1 595 ? 5.32 -30.547 10.141 1 89.38 595 ASN A O 1
ATOM 4673 N N . HIS A 1 596 ? 4.672 -31.312 8.219 1 88.12 596 HIS A N 1
ATOM 4674 C CA . HIS A 1 596 ? 5.008 -30.094 7.488 1 88.12 596 HIS A CA 1
ATOM 4675 C C . HIS A 1 596 ? 4.078 -28.938 7.871 1 88.12 596 HIS A C 1
ATOM 4677 O O . HIS A 1 596 ? 4.227 -27.828 7.375 1 88.12 596 HIS A O 1
ATOM 4683 N N . PHE A 1 597 ? 3.186 -29.188 8.758 1 89.38 597 PHE A N 1
ATOM 4684 C CA . PHE A 1 597 ? 2.25 -28.156 9.195 1 89.38 597 PHE A CA 1
ATOM 4685 C C . PHE A 1 597 ? 2.713 -27.531 10.5 1 89.38 597 PHE A C 1
ATOM 4687 O O . PHE A 1 597 ? 2.125 -26.547 10.969 1 89.38 597 PHE A O 1
ATOM 4694 N N . LYS A 1 598 ? 3.809 -28.031 10.961 1 93.31 598 LYS A N 1
ATOM 4695 C CA . LYS A 1 598 ? 4.348 -27.562 12.227 1 93.31 598 LYS A CA 1
ATOM 4696 C C . LYS A 1 598 ? 5.738 -26.953 12.039 1 93.31 598 LYS A C 1
ATOM 4698 O O . LYS A 1 598 ? 6.602 -27.562 11.398 1 93.31 598 LYS A O 1
ATOM 4703 N N . ILE A 1 599 ? 5.961 -25.797 12.656 1 96.19 599 ILE A N 1
ATOM 4704 C CA . ILE A 1 599 ? 7.246 -25.125 12.562 1 96.19 599 ILE A CA 1
ATOM 4705 C C . ILE A 1 599 ? 8.305 -25.922 13.312 1 96.19 599 ILE A C 1
ATOM 4707 O O . ILE A 1 599 ? 8.055 -26.406 14.422 1 96.19 599 ILE A O 1
ATOM 4711 N N . ASP A 1 600 ? 9.453 -26.141 12.711 1 96.94 600 ASP A N 1
ATOM 4712 C CA . ASP A 1 600 ? 10.625 -26.703 13.383 1 96.94 600 ASP A CA 1
ATOM 4713 C C . ASP A 1 600 ? 11.398 -25.625 14.141 1 96.94 600 ASP A C 1
ATOM 4715 O O . ASP A 1 600 ? 12.195 -24.906 13.547 1 96.94 600 ASP A O 1
ATOM 4719 N N . VAL A 1 601 ? 11.281 -25.625 15.406 1 98.25 601 VAL A N 1
ATOM 4720 C CA . VAL A 1 601 ? 11.789 -24.547 16.234 1 98.25 601 VAL A CA 1
ATOM 4721 C C . VAL A 1 601 ? 13.312 -24.516 16.172 1 98.25 601 VAL A C 1
ATOM 4723 O O . VAL A 1 601 ? 13.914 -23.438 16.031 1 98.25 601 VAL A O 1
ATOM 4726 N N . GLU A 1 602 ? 13.961 -25.625 16.266 1 97.88 602 GLU A N 1
ATOM 4727 C CA . GLU A 1 602 ? 15.422 -25.688 16.297 1 97.88 602 GLU A CA 1
ATOM 4728 C C . GLU A 1 602 ? 16.016 -25.234 14.961 1 97.88 602 GLU A C 1
ATOM 4730 O O . GLU A 1 602 ? 16.984 -24.484 14.93 1 97.88 602 GLU A O 1
ATOM 4735 N N . GLU A 1 603 ? 15.445 -25.688 13.922 1 96.69 603 GLU A N 1
ATOM 4736 C CA . GLU A 1 603 ? 15.914 -25.234 12.609 1 96.69 603 GLU A CA 1
ATOM 4737 C C . GLU A 1 603 ? 15.641 -23.75 12.406 1 96.69 603 GLU A C 1
ATOM 4739 O O . GLU A 1 603 ? 16.422 -23.062 11.742 1 96.69 603 GLU A O 1
ATOM 4744 N N . THR A 1 604 ? 14.523 -23.297 12.938 1 98.19 604 THR A N 1
ATOM 4745 C CA . THR A 1 604 ? 14.18 -21.891 12.852 1 98.19 604 THR A CA 1
ATOM 4746 C C . THR A 1 604 ? 15.234 -21.031 13.539 1 98.19 604 THR A C 1
ATOM 4748 O O . THR A 1 604 ? 15.602 -19.969 13.039 1 98.19 604 THR A O 1
ATOM 4751 N N . LYS A 1 605 ? 15.695 -21.469 14.695 1 98.31 605 LYS A N 1
ATOM 4752 C CA . LYS A 1 605 ? 16.734 -20.734 15.414 1 98.31 605 LYS A CA 1
ATOM 4753 C C . LYS A 1 605 ? 17.969 -20.531 14.539 1 98.31 605 LYS A C 1
ATOM 4755 O O . LYS A 1 605 ? 18.594 -19.469 14.57 1 98.31 605 LYS A O 1
ATOM 4760 N N . LYS A 1 606 ? 18.297 -21.531 13.758 1 97.06 606 LYS A N 1
ATOM 4761 C CA . LYS A 1 606 ? 19.438 -21.422 12.859 1 97.06 606 LYS A CA 1
ATOM 4762 C C . LYS A 1 606 ? 19.188 -20.359 11.781 1 97.06 606 LYS A C 1
ATOM 4764 O O . LYS A 1 606 ? 20.094 -19.594 11.445 1 97.06 606 LYS A O 1
ATOM 4769 N N . VAL A 1 607 ? 18.031 -20.375 11.242 1 97 607 VAL A N 1
ATOM 4770 C CA . VAL A 1 607 ? 17.656 -19.391 10.219 1 97 607 VAL A CA 1
ATOM 4771 C C . VAL A 1 607 ? 17.75 -17.984 10.797 1 97 607 VAL A C 1
ATOM 4773 O O . VAL A 1 607 ? 18.297 -17.078 10.164 1 97 607 VAL A O 1
ATOM 4776 N N . ILE A 1 608 ? 17.234 -17.781 12.008 1 98.38 608 ILE A N 1
ATOM 4777 C CA . ILE A 1 608 ? 17.219 -16.469 12.656 1 98.38 608 ILE A CA 1
ATOM 4778 C C . ILE A 1 608 ? 18.656 -16.031 12.93 1 98.38 608 ILE A C 1
ATOM 4780 O O . ILE A 1 608 ? 19 -14.859 12.727 1 98.38 608 ILE A O 1
ATOM 4784 N N . ALA A 1 609 ? 19.484 -16.953 13.367 1 97.56 609 ALA A N 1
ATOM 4785 C CA . ALA A 1 609 ? 20.875 -16.625 13.648 1 97.56 609 ALA A CA 1
ATOM 4786 C C . ALA A 1 609 ? 21.609 -16.203 12.375 1 97.56 609 ALA A C 1
ATOM 4788 O O . ALA A 1 609 ? 22.469 -15.32 12.414 1 97.56 609 ALA A O 1
ATOM 4789 N N . GLN A 1 610 ? 21.25 -16.844 11.32 1 95.12 610 GLN A N 1
ATOM 4790 C CA . GLN A 1 610 ? 21.938 -16.625 10.055 1 95.12 610 GLN A CA 1
ATOM 4791 C C . GLN A 1 610 ? 21.469 -15.32 9.414 1 95.12 610 GLN A C 1
ATOM 4793 O O . GLN A 1 610 ? 22.297 -14.531 8.93 1 95.12 610 GLN A O 1
ATOM 4798 N N . TYR A 1 611 ? 20.188 -15.047 9.352 1 96.5 611 TYR A N 1
ATOM 4799 C CA . TYR A 1 611 ? 19.656 -13.977 8.5 1 96.5 611 TYR A CA 1
ATOM 4800 C C . TYR A 1 611 ? 19.281 -12.758 9.336 1 96.5 611 TYR A C 1
ATOM 4802 O O . TYR A 1 611 ? 19.109 -11.664 8.797 1 96.5 611 TYR A O 1
ATOM 4810 N N . LYS A 1 612 ? 19.031 -12.969 10.664 1 97.56 612 LYS A N 1
ATOM 4811 C CA . LYS A 1 612 ? 18.703 -11.875 11.578 1 97.56 612 LYS A CA 1
ATOM 4812 C C . LYS A 1 612 ? 17.562 -11.023 11.031 1 97.56 612 LYS A C 1
ATOM 4814 O O . LYS A 1 612 ? 17.719 -9.812 10.852 1 97.56 612 LYS A O 1
ATOM 4819 N N . PRO A 1 613 ? 16.375 -11.648 10.828 1 98.25 613 PRO A N 1
ATOM 4820 C CA . PRO A 1 613 ? 15.258 -10.938 10.195 1 98.25 613 PRO A CA 1
ATOM 4821 C C . PRO A 1 613 ? 14.805 -9.719 11 1 98.25 613 PRO A C 1
ATOM 4823 O O . PRO A 1 613 ? 14.805 -9.758 12.234 1 98.25 613 PRO A O 1
ATOM 4826 N N . GLU A 1 614 ? 14.367 -8.625 10.281 1 97.44 614 GLU A N 1
ATOM 4827 C CA . GLU A 1 614 ? 13.82 -7.422 10.898 1 97.44 614 GLU A CA 1
ATOM 4828 C C . GLU A 1 614 ? 12.383 -7.652 11.367 1 97.44 614 GLU A C 1
ATOM 4830 O O . GLU A 1 614 ? 11.922 -7 12.312 1 97.44 614 GLU A O 1
ATOM 4835 N N . LEU A 1 615 ? 11.711 -8.531 10.727 1 98.38 615 LEU A N 1
ATOM 4836 C CA . LEU A 1 615 ? 10.305 -8.836 11 1 98.38 615 LEU A CA 1
ATOM 4837 C C . LEU A 1 615 ? 10.062 -10.344 10.945 1 98.38 615 LEU A C 1
ATOM 4839 O O . LEU A 1 615 ? 10.5 -11.016 10.008 1 98.38 615 LEU A O 1
ATOM 4843 N N . ILE A 1 616 ? 9.477 -10.867 11.938 1 98.62 616 ILE A N 1
ATOM 4844 C CA . ILE A 1 616 ? 9.047 -12.258 12.008 1 98.62 616 ILE A CA 1
ATOM 4845 C C . ILE A 1 616 ? 7.52 -12.32 12.039 1 98.62 616 ILE A C 1
ATOM 4847 O O . ILE A 1 616 ? 6.887 -11.758 12.938 1 98.62 616 ILE A O 1
ATOM 4851 N N . ILE A 1 617 ? 6.953 -12.977 11.07 1 98.31 617 ILE A N 1
ATOM 4852 C CA . ILE A 1 617 ? 5.5 -13.023 10.938 1 98.31 617 ILE A CA 1
ATOM 4853 C C . ILE A 1 617 ? 5.004 -14.445 11.195 1 98.31 617 ILE A C 1
ATOM 4855 O O . ILE A 1 617 ? 5.164 -15.328 10.344 1 98.31 617 ILE A O 1
ATOM 4859 N N . PHE A 1 618 ? 4.367 -14.633 12.297 1 97.81 618 PHE A N 1
ATOM 4860 C CA . PHE A 1 618 ? 3.604 -15.859 12.516 1 97.81 618 PHE A CA 1
ATOM 4861 C C . PHE A 1 618 ? 2.223 -15.758 11.883 1 97.81 618 PHE A C 1
ATOM 4863 O O . PHE A 1 618 ? 1.736 -14.656 11.617 1 97.81 618 PHE A O 1
ATOM 4870 N N . GLY A 1 619 ? 1.595 -16.891 11.703 1 94.44 619 GLY A N 1
ATOM 4871 C CA . GLY A 1 619 ? 0.242 -16.953 11.172 1 94.44 619 GLY A CA 1
ATOM 4872 C C . GLY A 1 619 ? 0.156 -17.672 9.844 1 94.44 619 GLY A C 1
ATOM 4873 O O . GLY A 1 619 ? 1.03 -17.531 8.984 1 94.44 619 GLY A O 1
ATOM 4874 N N . LYS A 1 620 ? -0.861 -18.453 9.703 1 93.94 620 LYS A N 1
ATOM 4875 C CA . LYS A 1 620 ? -1.084 -19.297 8.523 1 93.94 620 LYS A CA 1
ATOM 4876 C C . LYS A 1 620 ? -2.547 -19.25 8.094 1 93.94 620 LYS A C 1
ATOM 4878 O O . LYS A 1 620 ? -3.42 -18.859 8.875 1 93.94 620 LYS A O 1
ATOM 4883 N N . SER A 1 621 ? -2.742 -19.578 6.824 1 92.62 621 SER A N 1
ATOM 4884 C CA . SER A 1 621 ? -4.098 -19.844 6.359 1 92.62 621 SER A CA 1
ATOM 4885 C C . SER A 1 621 ? -4.496 -21.297 6.637 1 92.62 621 SER A C 1
ATOM 4887 O O . SER A 1 621 ? -5.664 -21.578 6.922 1 92.62 621 SER A O 1
ATOM 4889 N N . MET A 1 622 ? -3.602 -22.188 6.477 1 93.12 622 MET A N 1
ATOM 4890 C CA . MET A 1 622 ? -3.764 -23.594 6.871 1 93.12 622 MET A CA 1
ATOM 4891 C C . MET A 1 622 ? -3.135 -23.844 8.234 1 93.12 622 MET A C 1
ATOM 4893 O O . MET A 1 622 ? -1.951 -24.172 8.328 1 93.12 622 MET A O 1
ATOM 4897 N N . VAL A 1 623 ? -3.922 -23.797 9.289 1 94.31 623 VAL A N 1
ATOM 4898 C CA . VAL A 1 623 ? -3.416 -23.797 10.656 1 94.31 623 VAL A CA 1
ATOM 4899 C C . VAL A 1 623 ? -3.938 -25.016 11.398 1 94.31 623 VAL A C 1
ATOM 4901 O O . VAL A 1 623 ? -5.133 -25.125 11.688 1 94.31 623 VAL A O 1
ATOM 4904 N N . LEU A 1 624 ? -3.037 -25.922 11.719 1 95.38 624 LEU A N 1
ATOM 4905 C CA . LEU A 1 624 ? -3.432 -27.109 12.461 1 95.38 624 LEU A CA 1
ATOM 4906 C C . LEU A 1 624 ? -2.836 -27.094 13.867 1 95.38 624 LEU A C 1
ATOM 4908 O O . LEU A 1 624 ? -3.309 -27.812 14.75 1 95.38 624 LEU A O 1
ATOM 4912 N N . HIS A 1 625 ? -1.745 -26.25 14.008 1 95.75 625 HIS A N 1
ATOM 4913 C CA . HIS A 1 625 ? -1.008 -26.25 15.273 1 95.75 625 HIS A CA 1
ATOM 4914 C C . HIS A 1 625 ? -0.81 -24.812 15.773 1 95.75 625 HIS A C 1
ATOM 4916 O O . HIS A 1 625 ? -0.895 -23.859 15 1 95.75 625 HIS A O 1
ATOM 4922 N N . LYS A 1 626 ? -0.562 -24.719 17.078 1 96.44 626 LYS A N 1
ATOM 4923 C CA . LYS A 1 626 ? -0.142 -23.438 17.656 1 96.44 626 LYS A CA 1
ATOM 4924 C C . LYS A 1 626 ? 1.206 -23 17.094 1 96.44 626 LYS A C 1
ATOM 4926 O O . LYS A 1 626 ? 2.018 -23.844 16.688 1 96.44 626 LYS A O 1
ATOM 4931 N N . GLU A 1 627 ? 1.435 -21.734 16.969 1 97.31 627 GLU A N 1
ATOM 4932 C CA . GLU A 1 627 ? 2.727 -21.188 16.562 1 97.31 627 GLU A CA 1
ATOM 4933 C C . GLU A 1 627 ? 3.678 -21.094 17.75 1 97.31 627 GLU A C 1
ATOM 4935 O O . GLU A 1 627 ? 3.254 -20.781 18.859 1 97.31 627 GLU A O 1
ATOM 4940 N N . PRO A 1 628 ? 4.934 -21.344 17.594 1 98.06 628 PRO A N 1
ATOM 4941 C CA . PRO A 1 628 ? 5.883 -21.344 18.703 1 98.06 628 PRO A CA 1
ATOM 4942 C C . PRO A 1 628 ? 6.402 -19.938 19.031 1 98.06 628 PRO A C 1
ATOM 4944 O O . PRO A 1 628 ? 7.617 -19.719 19.031 1 98.06 628 PRO A O 1
ATOM 4947 N N . VAL A 1 629 ? 5.539 -19.031 19.391 1 98.44 629 VAL A N 1
ATOM 4948 C CA . VAL A 1 629 ? 5.859 -17.625 19.609 1 98.44 629 VAL A CA 1
ATOM 4949 C C . VAL A 1 629 ? 6.812 -17.484 20.797 1 98.44 629 VAL A C 1
ATOM 4951 O O . VAL A 1 629 ? 7.82 -16.781 20.703 1 98.44 629 VAL A O 1
ATOM 4954 N N . ARG A 1 630 ? 6.543 -18.188 21.922 1 98.25 630 ARG A N 1
ATOM 4955 C CA . ARG A 1 630 ? 7.336 -18.094 23.141 1 98.25 630 ARG A CA 1
ATOM 4956 C C . ARG A 1 630 ? 8.773 -18.547 22.906 1 98.25 630 ARG A C 1
ATOM 4958 O O . ARG A 1 630 ? 9.719 -17.875 23.328 1 98.25 630 ARG A O 1
ATOM 4965 N N . GLU A 1 631 ? 8.914 -19.672 22.203 1 98.31 631 GLU A N 1
ATOM 4966 C CA . GLU A 1 631 ? 10.234 -20.25 21.938 1 98.31 631 GLU A CA 1
ATOM 4967 C C . GLU A 1 631 ? 11.07 -19.312 21.062 1 98.31 631 GLU A C 1
ATOM 4969 O O . GLU A 1 631 ? 12.258 -19.109 21.312 1 98.31 631 GLU A O 1
ATOM 4974 N N . ILE A 1 632 ? 10.469 -18.766 20.047 1 98.5 632 ILE A N 1
ATOM 4975 C CA . ILE A 1 632 ? 11.188 -17.922 19.094 1 98.5 632 ILE A CA 1
ATOM 4976 C C . ILE A 1 632 ? 11.523 -16.594 19.766 1 98.5 632 ILE A C 1
ATOM 4978 O O . ILE A 1 632 ? 12.625 -16.062 19.562 1 98.5 632 ILE A O 1
ATOM 4982 N N . LYS A 1 633 ? 10.562 -16.047 20.547 1 98.38 633 LYS A N 1
ATOM 4983 C CA . LYS A 1 633 ? 10.828 -14.805 21.266 1 98.38 633 LYS A CA 1
ATOM 4984 C C . LYS A 1 633 ? 12.016 -14.961 22.203 1 98.38 633 LYS A C 1
ATOM 4986 O O . LYS A 1 633 ? 12.883 -14.086 22.281 1 98.38 633 LYS A O 1
ATOM 4991 N N . LYS A 1 634 ? 12.07 -16.016 22.953 1 98.25 634 LYS A N 1
ATOM 4992 C CA . LYS A 1 634 ? 13.18 -16.281 23.859 1 98.25 634 LYS A CA 1
ATOM 4993 C C . LYS A 1 634 ? 14.508 -16.281 23.109 1 98.25 634 LYS A C 1
ATOM 4995 O O . LYS A 1 634 ? 15.492 -15.703 23.562 1 98.25 634 LYS A O 1
ATOM 5000 N N . PHE A 1 635 ? 14.523 -16.953 22 1 98.44 635 PHE A N 1
ATOM 5001 C CA . PHE A 1 635 ? 15.75 -17.031 21.219 1 98.44 635 PHE A CA 1
ATOM 5002 C C . PHE A 1 635 ? 16.141 -15.656 20.672 1 98.44 635 PHE A C 1
ATOM 5004 O O . PHE A 1 635 ? 17.312 -15.289 20.672 1 98.44 635 PHE A O 1
ATOM 5011 N N . VAL A 1 636 ? 15.203 -14.883 20.141 1 97.94 636 VAL A N 1
ATOM 5012 C CA . VAL A 1 636 ? 15.445 -13.539 19.625 1 97.94 636 VAL A CA 1
ATOM 5013 C C . VAL A 1 636 ? 16.078 -12.68 20.719 1 97.94 636 VAL A C 1
ATOM 5015 O O . VAL A 1 636 ? 17.016 -11.922 20.453 1 97.94 636 VAL A O 1
ATOM 5018 N N . ASP A 1 637 ? 15.57 -12.828 21.984 1 96.94 637 ASP A N 1
ATOM 5019 C CA . ASP A 1 637 ? 16.125 -12.102 23.125 1 96.94 637 ASP A CA 1
ATOM 5020 C C . ASP A 1 637 ? 17.547 -12.547 23.422 1 96.94 637 ASP A C 1
ATOM 5022 O O . ASP A 1 637 ? 18.422 -11.711 23.688 1 96.94 637 ASP A O 1
ATOM 5026 N N . GLU A 1 638 ? 17.719 -13.789 23.312 1 97.25 638 GLU A N 1
ATOM 5027 C CA . GLU A 1 638 ? 19.031 -14.336 23.578 1 97.25 638 GLU A CA 1
ATOM 5028 C C . GLU A 1 638 ? 20.062 -13.812 22.578 1 97.25 638 GLU A C 1
ATOM 5030 O O . GLU A 1 638 ? 21.219 -13.547 22.938 1 97.25 638 GLU A O 1
ATOM 5035 N N . GLN A 1 639 ? 19.641 -13.695 21.406 1 96.31 639 GLN A N 1
ATOM 5036 C CA . GLN A 1 639 ? 20.516 -13.227 20.344 1 96.31 639 GLN A CA 1
ATOM 5037 C C . GLN A 1 639 ? 20.625 -11.703 20.344 1 96.31 639 GLN A C 1
ATOM 5039 O O . GLN A 1 639 ? 21.391 -11.133 19.578 1 96.31 639 GLN A O 1
ATOM 5044 N N . LYS A 1 640 ? 19.859 -11.031 21.156 1 94 640 LYS A N 1
ATOM 5045 C CA . LYS A 1 640 ? 19.812 -9.578 21.266 1 94 640 LYS A CA 1
ATOM 5046 C C . LYS A 1 640 ? 19.469 -8.938 19.922 1 94 640 LYS A C 1
ATOM 5048 O O . LYS A 1 640 ? 20.125 -7.988 19.484 1 94 640 LYS A O 1
ATOM 5053 N N . LEU A 1 641 ? 18.547 -9.547 19.234 1 94.81 641 LEU A N 1
ATOM 5054 C CA . LEU A 1 641 ? 18.047 -8.992 17.984 1 94.81 641 LEU A CA 1
ATOM 5055 C C . LEU A 1 641 ? 16.875 -8.031 18.234 1 94.81 641 LEU A C 1
ATOM 5057 O O . LEU A 1 641 ? 16.094 -8.234 19.156 1 94.81 641 LEU A O 1
ATOM 5061 N N . ASN A 1 642 ? 16.75 -7 17.453 1 91.81 642 ASN A N 1
ATOM 5062 C CA . ASN A 1 642 ? 15.672 -6.031 17.562 1 91.81 642 ASN A CA 1
ATOM 5063 C C . ASN A 1 642 ? 14.516 -6.375 16.625 1 91.81 642 ASN A C 1
ATOM 5065 O O . ASN A 1 642 ? 13.781 -5.488 16.172 1 91.81 642 ASN A O 1
ATOM 5069 N N . SER A 1 643 ? 14.32 -7.625 16.312 1 96.56 643 SER A N 1
ATOM 5070 C CA . SER A 1 643 ? 13.266 -8.078 15.414 1 96.56 643 SER A CA 1
ATOM 5071 C C . SER A 1 643 ? 11.883 -7.746 15.977 1 96.56 643 SER A C 1
ATOM 5073 O O . SER A 1 643 ? 11.664 -7.844 17.188 1 96.56 643 SER A O 1
ATOM 5075 N N . VAL A 1 644 ? 10.984 -7.316 15.141 1 97.81 644 VAL A N 1
ATOM 5076 C CA . VAL A 1 644 ? 9.578 -7.191 15.516 1 97.81 644 VAL A CA 1
ATOM 5077 C C . VAL A 1 644 ? 8.867 -8.523 15.297 1 97.81 644 VAL A C 1
ATOM 5079 O O . VAL A 1 644 ? 8.961 -9.117 14.219 1 97.81 644 VAL A O 1
ATOM 5082 N N . ILE A 1 645 ? 8.195 -9.016 16.297 1 98.38 645 ILE A N 1
ATOM 5083 C CA . ILE A 1 645 ? 7.438 -10.258 16.188 1 98.38 645 ILE A CA 1
ATOM 5084 C C . ILE A 1 645 ? 5.949 -9.945 16.047 1 98.38 645 ILE A C 1
ATOM 5086 O O . ILE A 1 645 ? 5.348 -9.352 16.953 1 98.38 645 ILE A O 1
ATOM 5090 N N . MET A 1 646 ? 5.414 -10.312 14.977 1 98.31 646 MET A N 1
ATOM 5091 C CA . MET A 1 646 ? 4 -10.102 14.688 1 98.31 646 MET A CA 1
ATOM 5092 C C . MET A 1 646 ? 3.283 -11.422 14.469 1 98.31 646 MET A C 1
ATOM 5094 O O . MET A 1 646 ? 3.865 -12.367 13.93 1 98.31 646 MET A O 1
ATOM 5098 N N . TYR A 1 647 ? 2.1 -11.539 14.969 1 98.38 647 TYR A N 1
ATOM 5099 C CA . TYR A 1 647 ? 1.241 -12.688 14.719 1 98.38 647 TYR A CA 1
ATOM 5100 C C . TYR A 1 647 ? -0.003 -12.281 13.938 1 98.38 647 TYR A C 1
ATOM 5102 O O . TYR A 1 647 ? -0.888 -11.609 14.477 1 98.38 647 TYR A O 1
ATOM 5110 N N . ASP A 1 648 ? -0.068 -12.617 12.641 1 97.69 648 ASP A N 1
ATOM 5111 C CA . ASP A 1 648 ? -1.306 -12.5 11.875 1 97.69 648 ASP A CA 1
ATOM 5112 C C . ASP A 1 648 ? -2.305 -13.586 12.281 1 97.69 648 ASP A C 1
ATOM 5114 O O . ASP A 1 648 ? -2.215 -14.727 11.812 1 97.69 648 ASP A O 1
ATOM 5118 N N . MET A 1 649 ? -3.297 -13.25 13.023 1 97.69 649 MET A N 1
ATOM 5119 C CA . MET A 1 649 ? -4.238 -14.219 13.578 1 97.69 649 MET A CA 1
ATOM 5120 C C . MET A 1 649 ? -5.539 -14.227 12.781 1 97.69 649 MET A C 1
ATOM 5122 O O . MET A 1 649 ? -6.586 -14.625 13.289 1 97.69 649 MET A O 1
ATOM 5126 N N . ALA A 1 650 ? -5.527 -13.828 11.555 1 96.81 650 ALA A N 1
ATOM 5127 C CA . ALA A 1 650 ? -6.746 -13.688 10.758 1 96.81 650 ALA A CA 1
ATOM 5128 C C . ALA A 1 650 ? -7.633 -14.922 10.891 1 96.81 650 ALA A C 1
ATOM 5130 O O . ALA A 1 650 ? -8.836 -14.805 11.141 1 96.81 650 ALA A O 1
ATOM 5131 N N . HIS A 1 651 ? -7.051 -16.109 10.812 1 97 651 HIS A N 1
ATOM 5132 C CA . HIS A 1 651 ? -7.836 -17.344 10.828 1 97 651 HIS A CA 1
ATOM 5133 C C . HIS A 1 651 ? -8.211 -17.734 12.25 1 97 651 HIS A C 1
ATOM 5135 O O . HIS A 1 651 ? -9.211 -18.438 12.461 1 97 651 HIS A O 1
ATOM 5141 N N . VAL A 1 652 ? -7.414 -17.328 13.234 1 98.06 652 VAL A N 1
ATOM 5142 C CA . VAL A 1 652 ? -7.637 -17.859 14.57 1 98.06 652 VAL A CA 1
ATOM 5143 C C . VAL A 1 652 ? -7.914 -16.719 15.547 1 98.06 652 VAL A C 1
ATOM 5145 O O . VAL A 1 652 ? -7.816 -16.891 16.766 1 98.06 652 VAL A O 1
ATOM 5148 N N . LEU A 1 653 ? -8.25 -15.562 15.023 1 98.19 653 LEU A N 1
ATOM 5149 C CA . LEU A 1 653 ? -8.5 -14.414 15.875 1 98.19 653 LEU A CA 1
ATOM 5150 C C . LEU A 1 653 ? -9.617 -14.711 16.875 1 98.19 653 LEU A C 1
ATOM 5152 O O . LEU A 1 653 ? -9.562 -14.266 18.031 1 98.19 653 LEU A O 1
ATOM 5156 N N . GLY A 1 654 ? -10.648 -15.414 16.469 1 98.31 654 GLY A N 1
ATOM 5157 C CA . GLY A 1 654 ? -11.773 -15.742 17.328 1 98.31 654 GLY A CA 1
ATOM 5158 C C . GLY A 1 654 ? -11.438 -16.797 18.375 1 98.31 654 GLY A C 1
ATOM 5159 O O . GLY A 1 654 ? -12.25 -17.094 19.25 1 98.31 654 GLY A O 1
ATOM 5160 N N . LEU A 1 655 ? -10.211 -17.328 18.359 1 98.31 655 LEU A N 1
ATOM 5161 C CA . LEU A 1 655 ? -9.82 -18.406 19.266 1 98.31 655 LEU A CA 1
ATOM 5162 C C . LEU A 1 655 ? -8.781 -17.922 20.266 1 98.31 655 LEU A C 1
ATOM 5164 O O . LEU A 1 655 ? -8.266 -18.719 21.062 1 98.31 655 LEU A O 1
ATOM 5168 N N . VAL A 1 656 ? -8.484 -16.688 20.297 1 97.44 656 VAL A N 1
ATOM 5169 C CA . VAL A 1 656 ? -7.48 -16.141 21.219 1 97.44 656 VAL A CA 1
ATOM 5170 C C . VAL A 1 656 ? -7.898 -16.422 22.656 1 97.44 656 VAL A C 1
ATOM 5172 O O . VAL A 1 656 ? -9.055 -16.219 23.031 1 97.44 656 VAL A O 1
ATOM 5175 N N . GLY A 1 657 ? -6.988 -16.906 23.422 1 96.19 657 GLY A N 1
ATOM 5176 C CA . GLY A 1 657 ? -7.285 -17.141 24.828 1 96.19 657 GLY A CA 1
ATOM 5177 C C . GLY A 1 657 ? -6.812 -18.5 25.312 1 96.19 657 GLY A C 1
ATOM 5178 O O . GLY A 1 657 ? -5.969 -19.125 24.688 1 96.19 657 GLY A O 1
ATOM 5179 N N . ASP A 1 658 ? -7.387 -18.969 26.359 1 95.19 658 ASP A N 1
ATOM 5180 C CA . ASP A 1 658 ? -6.898 -20.141 27.094 1 95.19 658 ASP A CA 1
ATOM 5181 C C . ASP A 1 658 ? -7.203 -21.422 26.344 1 95.19 658 ASP A C 1
ATOM 5183 O O . ASP A 1 658 ? -6.527 -22.438 26.547 1 95.19 658 ASP A O 1
ATOM 5187 N N . HIS A 1 659 ? -8.195 -21.406 25.5 1 96.25 659 HIS A N 1
ATOM 5188 C CA . HIS A 1 659 ? -8.578 -22.625 24.781 1 96.25 659 HIS A CA 1
ATOM 5189 C C . HIS A 1 659 ? -7.652 -22.891 23.609 1 96.25 659 HIS A C 1
ATOM 5191 O O . HIS A 1 659 ? -7.602 -24.016 23.094 1 96.25 659 HIS A O 1
ATOM 5197 N N . PHE A 1 660 ? -6.84 -21.859 23.219 1 96.75 660 PHE A N 1
ATOM 5198 C CA . PHE A 1 660 ? -5.941 -22.031 22.094 1 96.75 660 PHE A CA 1
ATOM 5199 C C . PHE A 1 660 ? -4.582 -21.406 22.375 1 96.75 660 PHE A C 1
ATOM 5201 O O . PHE A 1 660 ? -3.684 -22.062 22.891 1 96.75 660 PHE A O 1
ATOM 5208 N N . GLN A 1 661 ? -4.535 -20.047 22.141 1 95.88 661 GLN A N 1
ATOM 5209 C CA . GLN A 1 661 ? -3.217 -19.453 22.344 1 95.88 661 GLN A CA 1
ATOM 5210 C C . GLN A 1 661 ? -3.336 -17.984 22.734 1 95.88 661 GLN A C 1
ATOM 5212 O O . GLN A 1 661 ? -4.305 -17.312 22.375 1 95.88 661 GLN A O 1
ATOM 5217 N N . ASN A 1 662 ? -2.352 -17.453 23.5 1 97 662 ASN A N 1
ATOM 5218 C CA . ASN A 1 662 ? -2.244 -16.047 23.906 1 97 662 ASN A CA 1
ATOM 5219 C C . ASN A 1 662 ? -0.964 -15.406 23.375 1 97 662 ASN A C 1
ATOM 5221 O O . ASN A 1 662 ? 0.031 -15.312 24.094 1 97 662 ASN A O 1
ATOM 5225 N N . PRO A 1 663 ? -0.987 -14.852 22.219 1 96.81 663 PRO A N 1
ATOM 5226 C CA . PRO A 1 663 ? 0.24 -14.422 21.547 1 96.81 663 PRO A CA 1
ATOM 5227 C C . PRO A 1 663 ? 0.974 -13.32 22.312 1 96.81 663 PRO A C 1
ATOM 5229 O O . PRO A 1 663 ? 2.203 -13.336 22.406 1 96.81 663 PRO A O 1
ATOM 5232 N N . PHE A 1 664 ? 0.276 -12.328 22.891 1 97.69 664 PHE A N 1
ATOM 5233 C CA . PHE A 1 664 ? 0.92 -11.219 23.578 1 97.69 664 PHE A CA 1
ATOM 5234 C C . PHE A 1 664 ? 1.645 -11.703 24.828 1 97.69 664 PHE A C 1
ATOM 5236 O O . PHE A 1 664 ? 2.744 -11.242 25.141 1 97.69 664 PHE A O 1
ATOM 5243 N N . GLU A 1 665 ? 1.057 -12.648 25.547 1 97 665 GLU A N 1
ATOM 5244 C CA . GLU A 1 665 ? 1.718 -13.258 26.703 1 97 665 GLU A CA 1
ATOM 5245 C C . GLU A 1 665 ? 2.959 -14.039 26.281 1 97 665 GLU A C 1
ATOM 5247 O O . GLU A 1 665 ? 3.922 -14.148 27.047 1 97 665 GLU A O 1
ATOM 5252 N N . GLU A 1 666 ? 2.924 -14.5 25.094 1 97.94 666 GLU A N 1
ATOM 5253 C CA . GLU A 1 666 ? 3.992 -15.367 24.594 1 97.94 666 GLU A CA 1
ATOM 5254 C C . GLU A 1 666 ? 5.133 -14.547 24 1 97.94 666 GLU A C 1
ATOM 5256 O O . GLU A 1 666 ? 6.23 -15.07 23.781 1 97.94 666 GLU A O 1
ATOM 5261 N N . GLY A 1 667 ? 4.848 -13.312 23.703 1 97.25 667 GLY A N 1
ATOM 5262 C CA . GLY A 1 667 ? 5.969 -12.484 23.297 1 97.25 667 GLY A CA 1
ATOM 5263 C C . GLY A 1 667 ? 5.734 -11.758 21.984 1 97.25 667 GLY A C 1
ATOM 5264 O O . GLY A 1 667 ? 6.578 -10.969 21.547 1 97.25 667 GLY A O 1
ATOM 5265 N N . ALA A 1 668 ? 4.609 -11.945 21.281 1 98.06 668 ALA A N 1
ATOM 5266 C CA . ALA A 1 668 ? 4.297 -11.141 20.109 1 98.06 668 ALA A CA 1
ATOM 5267 C C . ALA A 1 668 ? 4.137 -9.664 20.469 1 98.06 668 ALA A C 1
ATOM 5269 O O . ALA A 1 668 ? 3.572 -9.344 21.516 1 98.06 668 ALA A O 1
ATOM 5270 N N . GLU A 1 669 ? 4.633 -8.781 19.672 1 97.56 669 GLU A N 1
ATOM 5271 C CA . GLU A 1 669 ? 4.492 -7.348 19.891 1 97.56 669 GLU A CA 1
ATOM 5272 C C . GLU A 1 669 ? 3.252 -6.801 19.188 1 97.56 669 GLU A C 1
ATOM 5274 O O . GLU A 1 669 ? 2.621 -5.863 19.688 1 97.56 669 GLU A O 1
ATOM 5279 N N . LEU A 1 670 ? 2.977 -7.363 18.062 1 98.5 670 LEU A N 1
ATOM 5280 C CA . LEU A 1 670 ? 1.845 -6.949 17.234 1 98.5 670 LEU A CA 1
ATOM 5281 C C . LEU A 1 670 ? 0.966 -8.148 16.875 1 98.5 670 LEU A C 1
ATOM 5283 O O . LEU A 1 670 ? 1.47 -9.25 16.656 1 98.5 670 LEU A O 1
ATOM 5287 N N . VAL A 1 671 ? -0.299 -7.918 16.844 1 98.56 671 VAL A N 1
ATOM 5288 C CA . VAL A 1 671 ? -1.277 -8.875 16.328 1 98.56 671 VAL A CA 1
ATOM 5289 C C . VAL A 1 671 ? -2.17 -8.195 15.297 1 98.56 671 VAL A C 1
ATOM 5291 O O . VAL A 1 671 ? -2.672 -7.094 15.523 1 98.56 671 VAL A O 1
ATOM 5294 N N . THR A 1 672 ? -2.238 -8.734 14.133 1 98.12 672 THR A N 1
ATOM 5295 C CA . THR A 1 672 ? -3.225 -8.32 13.141 1 98.12 672 THR A CA 1
ATOM 5296 C C . THR A 1 672 ? -4.25 -9.43 12.906 1 98.12 672 THR A C 1
ATOM 5298 O O . THR A 1 672 ? -4.031 -10.578 13.289 1 98.12 672 THR A O 1
ATOM 5301 N N . GLY A 1 673 ? -5.355 -9.047 12.305 1 96.81 673 GLY A N 1
ATOM 5302 C CA . GLY A 1 673 ? -6.348 -10.078 12.031 1 96.81 673 GLY A CA 1
ATOM 5303 C C . GLY A 1 673 ? -7.535 -9.57 11.234 1 96.81 673 GLY A C 1
ATOM 5304 O O . GLY A 1 673 ? -7.727 -8.359 11.102 1 96.81 673 GLY A O 1
ATOM 5305 N N . SER A 1 674 ? -8.258 -10.539 10.68 1 96.12 674 SER A N 1
ATOM 5306 C CA . SER A 1 674 ? -9.578 -10.305 10.109 1 96.12 674 SER A CA 1
ATOM 5307 C C . SER A 1 674 ? -10.68 -10.602 11.125 1 96.12 674 SER A C 1
ATOM 5309 O O . SER A 1 674 ? -10.57 -11.539 11.914 1 96.12 674 SER A O 1
ATOM 5311 N N . THR A 1 675 ? -11.711 -9.875 11.07 1 97.62 675 THR A N 1
ATOM 5312 C CA . THR A 1 675 ? -12.742 -9.984 12.094 1 97.62 675 THR A CA 1
ATOM 5313 C C . THR A 1 675 ? -13.961 -10.727 11.562 1 97.62 675 THR A C 1
ATOM 5315 O O . THR A 1 675 ? -15.086 -10.461 11.984 1 97.62 675 THR A O 1
ATOM 5318 N N . HIS A 1 676 ? -13.805 -11.695 10.586 1 96.75 676 HIS A N 1
ATOM 5319 C CA . HIS A 1 676 ? -14.992 -12.297 9.984 1 96.75 676 HIS A CA 1
ATOM 5320 C C . HIS A 1 676 ? -14.773 -13.789 9.727 1 96.75 676 HIS A C 1
ATOM 5322 O O . HIS A 1 676 ? -15.5 -14.391 8.93 1 96.75 676 HIS A O 1
ATOM 5328 N N . LYS A 1 677 ? -13.719 -14.398 10.25 1 96.44 677 LYS A N 1
ATOM 5329 C CA . LYS A 1 677 ? -13.477 -15.828 10.086 1 96.44 677 LYS A CA 1
ATOM 5330 C C . LYS A 1 677 ? -13.867 -16.594 11.344 1 96.44 677 LYS A C 1
ATOM 5332 O O . LYS A 1 677 ? -15.055 -16.734 11.641 1 96.44 677 LYS A O 1
ATOM 5337 N N . THR A 1 678 ? -12.844 -16.844 12.227 1 97.81 678 THR A N 1
ATOM 5338 C CA . THR A 1 678 ? -13.227 -17.422 13.516 1 97.81 678 THR A CA 1
ATOM 5339 C C . THR A 1 678 ? -13.805 -16.359 14.43 1 97.81 678 THR A C 1
ATOM 5341 O O . THR A 1 678 ? -14.641 -16.656 15.297 1 97.81 678 THR A O 1
ATOM 5344 N N . PHE A 1 679 ? -13.305 -15.117 14.258 1 97.69 679 PHE A N 1
ATOM 5345 C CA . PHE A 1 679 ? -14.023 -13.992 14.859 1 97.69 679 PHE A CA 1
ATOM 5346 C C . PHE A 1 679 ? -15.281 -13.672 14.07 1 97.69 679 PHE A C 1
ATOM 5348 O O . PHE A 1 679 ? -15.219 -13.422 12.859 1 97.69 679 PHE A O 1
ATOM 5355 N N . PHE A 1 680 ? -16.453 -13.797 14.633 1 96.12 680 PHE A N 1
ATOM 5356 C CA . PHE A 1 680 ? -17.656 -13.82 13.82 1 96.12 680 PHE A CA 1
ATOM 5357 C C . PHE A 1 680 ? -18.266 -12.43 13.695 1 96.12 680 PHE A C 1
ATOM 5359 O O . PHE A 1 680 ? -19.453 -12.242 13.914 1 96.12 680 PHE A O 1
ATOM 5366 N N . GLY A 1 681 ? -17.422 -11.398 13.453 1 96.56 681 GLY A N 1
ATOM 5367 C CA . GLY A 1 681 ? -17.844 -10.031 13.18 1 96.56 681 GLY A CA 1
ATOM 5368 C C . GLY A 1 681 ? -17.922 -9.719 11.703 1 96.56 681 GLY A C 1
ATOM 5369 O O . GLY A 1 681 ? -18 -10.625 10.875 1 96.56 681 GLY A O 1
ATOM 5370 N N . THR A 1 682 ? -18.047 -8.414 11.398 1 97.5 682 THR A N 1
ATOM 5371 C CA . THR A 1 682 ? -18.141 -7.957 10.016 1 97.5 682 THR A CA 1
ATOM 5372 C C . THR A 1 682 ? -16.797 -8.094 9.312 1 97.5 682 THR A C 1
ATOM 5374 O O . THR A 1 682 ? -15.766 -8.305 9.969 1 97.5 682 THR A O 1
ATOM 5377 N N . GLN A 1 683 ? -16.766 -8.148 7.98 1 96.94 683 GLN A N 1
ATOM 5378 C CA . GLN A 1 683 ? -15.531 -8.234 7.207 1 96.94 683 GLN A CA 1
ATOM 5379 C C . GLN A 1 683 ? -14.703 -6.961 7.348 1 96.94 683 GLN A C 1
ATOM 5381 O O . GLN A 1 683 ? -14.961 -5.969 6.66 1 96.94 683 GLN A O 1
ATOM 5386 N N . ARG A 1 684 ? -13.781 -6.879 8.258 1 97.19 684 ARG A N 1
ATOM 5387 C CA . ARG A 1 684 ? -12.859 -5.797 8.57 1 97.19 684 ARG A CA 1
ATOM 5388 C C . ARG A 1 684 ? -11.516 -6.344 9.039 1 97.19 684 ARG A C 1
ATOM 5390 O O . ARG A 1 684 ? -11.258 -7.547 8.953 1 97.19 684 ARG A O 1
ATOM 5397 N N . GLY A 1 685 ? -10.609 -5.477 9.422 1 97.06 685 GLY A N 1
ATOM 5398 C CA . GLY A 1 685 ? -9.336 -5.836 10.031 1 97.06 685 GLY A CA 1
ATOM 5399 C C . GLY A 1 685 ? -9.062 -5.082 11.32 1 97.06 685 GLY A C 1
ATOM 5400 O O . GLY A 1 685 ? -9.797 -4.156 11.672 1 97.06 685 GLY A O 1
ATOM 5401 N N . ILE A 1 686 ? -8.078 -5.512 12.055 1 98.31 686 ILE A N 1
ATOM 5402 C CA . ILE A 1 686 ? -7.617 -4.816 13.25 1 98.31 686 ILE A CA 1
ATOM 5403 C C . ILE A 1 686 ? -6.098 -4.934 13.359 1 98.31 686 ILE A C 1
ATOM 5405 O O . ILE A 1 686 ? -5.496 -5.848 12.789 1 98.31 686 ILE A O 1
ATOM 5409 N N . ILE A 1 687 ? -5.453 -4.039 13.969 1 98.75 687 ILE A N 1
ATOM 5410 C CA . ILE A 1 687 ? -4.062 -4.082 14.414 1 98.75 687 ILE A CA 1
ATOM 5411 C C . ILE A 1 687 ? -3.99 -3.855 15.922 1 98.75 687 ILE A C 1
ATOM 5413 O O . ILE A 1 687 ? -4.531 -2.873 16.438 1 98.75 687 ILE A O 1
ATOM 5417 N N . ALA A 1 688 ? -3.414 -4.746 16.625 1 98.62 688 ALA A N 1
ATOM 5418 C CA . ALA A 1 688 ? -3.227 -4.605 18.062 1 98.62 688 ALA A CA 1
ATOM 5419 C C . ALA A 1 688 ? -1.744 -4.59 18.438 1 98.62 688 ALA A C 1
ATOM 5421 O O . ALA A 1 688 ? -0.926 -5.219 17.75 1 98.62 688 ALA A O 1
ATOM 5422 N N . GLY A 1 689 ? -1.366 -3.787 19.359 1 97.56 689 GLY A N 1
ATOM 5423 C CA . GLY A 1 689 ? 0.002 -3.691 19.844 1 97.56 689 GLY A CA 1
ATOM 5424 C C . GLY A 1 689 ? 0.1 -3.693 21.359 1 97.56 689 GLY A C 1
ATOM 5425 O O . GLY A 1 689 ? -0.776 -3.162 22.047 1 97.56 689 GLY A O 1
ATOM 5426 N N . ASN A 1 690 ? 1.063 -4.305 21.812 1 94.94 690 ASN A N 1
ATOM 5427 C CA . ASN A 1 690 ? 1.347 -4.32 23.25 1 94.94 690 ASN A CA 1
ATOM 5428 C C . ASN A 1 690 ? 2.576 -3.48 23.578 1 94.94 690 ASN A C 1
ATOM 5430 O O . ASN A 1 690 ? 3.613 -4.02 23.969 1 94.94 690 ASN A O 1
ATOM 5434 N N . TYR A 1 691 ? 2.48 -2.217 23.391 1 93.5 691 TYR A N 1
ATOM 5435 C CA . TYR A 1 691 ? 3.51 -1.222 23.672 1 93.5 691 TYR A CA 1
ATOM 5436 C C . TYR A 1 691 ? 3.043 -0.241 24.75 1 93.5 691 TYR A C 1
ATOM 5438 O O . TYR A 1 691 ? 1.889 0.194 24.734 1 93.5 691 TYR A O 1
ATOM 5446 N N . ASP A 1 692 ? 3.939 0.034 25.641 1 89 692 ASP A N 1
ATOM 5447 C CA . ASP A 1 692 ? 3.744 1.138 26.578 1 89 692 ASP A CA 1
ATOM 5448 C C . ASP A 1 692 ? 4.355 2.43 26.031 1 89 692 ASP A C 1
ATOM 5450 O O . ASP A 1 692 ? 5.363 2.396 25.328 1 89 692 ASP A O 1
ATOM 5454 N N . PRO A 1 693 ? 3.734 3.523 26.344 1 83.25 693 PRO A N 1
ATOM 5455 C CA . PRO A 1 693 ? 4.246 4.801 25.844 1 83.25 693 PRO A CA 1
ATOM 5456 C C . PRO A 1 693 ? 5.73 5 26.141 1 83.25 693 PRO A C 1
ATOM 5458 O O . PRO A 1 693 ? 6.422 5.723 25.422 1 83.25 693 PRO A O 1
ATOM 5461 N N . GLU A 1 694 ? 6.266 4.348 27.156 1 82.38 694 GLU A N 1
ATOM 5462 C CA . GLU A 1 694 ? 7.66 4.492 27.547 1 82.38 694 GLU A CA 1
ATOM 5463 C C . GLU A 1 694 ? 8.562 3.557 26.75 1 82.38 694 GLU A C 1
ATOM 5465 O O . GLU A 1 694 ? 9.789 3.727 26.734 1 82.38 694 GLU A O 1
ATOM 5470 N N . ASP A 1 695 ? 7.957 2.658 26.031 1 86.06 695 ASP A N 1
ATOM 5471 C CA . ASP A 1 695 ? 8.734 1.702 25.25 1 86.06 695 ASP A CA 1
ATOM 5472 C C . ASP A 1 695 ? 9.414 2.387 24.062 1 86.06 695 ASP A C 1
ATOM 5474 O O . ASP A 1 695 ? 8.867 3.314 23.469 1 86.06 695 ASP A O 1
ATOM 5478 N N . TYR A 1 696 ? 10.609 1.88 23.812 1 83.81 696 TYR A N 1
ATOM 5479 C CA . TYR A 1 696 ? 11.367 2.363 22.672 1 83.81 696 TYR A CA 1
ATOM 5480 C C . TYR A 1 696 ? 10.547 2.266 21.391 1 83.81 696 TYR A C 1
ATOM 5482 O O . TYR A 1 696 ? 10.57 3.176 20.547 1 83.81 696 TYR A O 1
ATOM 5490 N N . LYS A 1 697 ? 9.789 1.215 21.203 1 90.56 697 LYS A N 1
ATOM 5491 C CA . LYS A 1 697 ? 9.086 0.965 19.953 1 90.56 697 LYS A CA 1
ATOM 5492 C C . LYS A 1 697 ? 7.68 1.561 19.984 1 90.56 697 LYS A C 1
ATOM 5494 O O . LYS A 1 697 ? 6.871 1.301 19.094 1 90.56 697 LYS A O 1
ATOM 5499 N N . TYR A 1 698 ? 7.348 2.395 21.016 1 93 698 TYR A N 1
ATOM 5500 C CA . TYR A 1 698 ? 6.047 3.061 21.047 1 93 698 TYR A CA 1
ATOM 5501 C C . TYR A 1 698 ? 5.871 3.951 19.812 1 93 698 TYR A C 1
ATOM 5503 O O . TYR A 1 698 ? 4.766 4.078 19.281 1 93 698 TYR A O 1
ATOM 5511 N N . GLY A 1 699 ? 6.957 4.539 19.328 1 94.19 699 GLY A N 1
ATOM 5512 C CA . GLY A 1 699 ? 6.914 5.316 18.109 1 94.19 699 GLY A CA 1
ATOM 5513 C C . GLY A 1 699 ? 6.43 4.523 16.906 1 94.19 699 GLY A C 1
ATOM 5514 O O . GLY A 1 699 ? 5.812 5.074 16 1 94.19 699 GLY A O 1
ATOM 5515 N N . LEU A 1 700 ? 6.75 3.223 16.922 1 96.94 700 LEU A N 1
ATOM 5516 C CA . LEU A 1 700 ? 6.234 2.361 15.867 1 96.94 700 LEU A CA 1
ATOM 5517 C C . LEU A 1 700 ? 4.711 2.295 15.914 1 96.94 700 LEU A C 1
ATOM 5519 O O . LEU A 1 700 ? 4.055 2.34 14.867 1 96.94 700 LEU A O 1
ATOM 5523 N N . TRP A 1 701 ? 4.141 2.209 17.094 1 97.31 701 TRP A N 1
ATOM 5524 C CA . TRP A 1 701 ? 2.688 2.178 17.219 1 97.31 701 TRP A CA 1
ATOM 5525 C C . TRP A 1 701 ? 2.066 3.467 16.688 1 97.31 701 TRP A C 1
ATOM 5527 O O . TRP A 1 701 ? 1.082 3.43 15.953 1 97.31 701 TRP A O 1
ATOM 5537 N N . GLU A 1 702 ? 2.637 4.602 17.047 1 96.12 702 GLU A N 1
ATOM 5538 C CA . GLU A 1 702 ? 2.131 5.879 16.562 1 96.12 702 GLU A CA 1
ATOM 5539 C C . GLU A 1 702 ? 2.166 5.93 15.031 1 96.12 702 GLU A C 1
ATOM 5541 O O . GLU A 1 702 ? 1.25 6.461 14.398 1 96.12 702 GLU A O 1
ATOM 5546 N N . THR A 1 703 ? 3.24 5.387 14.523 1 97.31 703 THR A N 1
ATOM 5547 C CA . THR A 1 703 ? 3.365 5.344 13.07 1 97.31 703 THR A CA 1
ATOM 5548 C C . THR A 1 703 ? 2.289 4.453 12.461 1 97.31 703 THR A C 1
ATOM 5550 O O . THR A 1 703 ? 1.762 4.754 11.391 1 97.31 703 THR A O 1
ATOM 5553 N N . ILE A 1 704 ? 1.944 3.326 13.109 1 98.25 704 ILE A N 1
ATOM 5554 C CA . ILE A 1 704 ? 0.882 2.439 12.648 1 98.25 704 ILE A CA 1
ATOM 5555 C C . ILE A 1 704 ? -0.437 3.207 12.586 1 98.25 704 ILE A C 1
ATOM 5557 O O . ILE A 1 704 ? -1.171 3.107 11.594 1 98.25 704 ILE A O 1
ATOM 5561 N N . GLU A 1 705 ? -0.707 4.02 13.547 1 96.94 705 GLU A N 1
ATOM 5562 C CA . GLU A 1 705 ? -1.929 4.816 13.547 1 96.94 705 GLU A CA 1
ATOM 5563 C C . GLU A 1 705 ? -1.951 5.793 12.375 1 96.94 705 GLU A C 1
ATOM 5565 O O . GLU A 1 705 ? -2.986 5.969 11.727 1 96.94 705 GLU A O 1
ATOM 5570 N N . THR A 1 706 ? -0.776 6.363 12.078 1 96 706 THR A N 1
ATOM 5571 C CA . THR A 1 706 ? -0.695 7.332 10.992 1 96 706 THR A CA 1
ATOM 5572 C C . THR A 1 706 ? -0.812 6.633 9.641 1 96 706 THR A C 1
ATOM 5574 O O . THR A 1 706 ? -1.358 7.199 8.688 1 96 706 THR A O 1
ATOM 5577 N N . ARG A 1 707 ? -0.339 5.395 9.531 1 97.25 707 ARG A N 1
ATOM 5578 C CA . ARG A 1 707 ? -0.407 4.676 8.266 1 97.25 707 ARG A CA 1
ATOM 5579 C C . ARG A 1 707 ? -1.77 4.02 8.086 1 97.25 707 ARG A C 1
ATOM 5581 O O . ARG A 1 707 ? -2.129 3.623 6.973 1 97.25 707 ARG A O 1
ATOM 5588 N N . ALA A 1 708 ? -2.453 3.912 9.219 1 97.12 708 ALA A N 1
ATOM 5589 C CA . ALA A 1 708 ? -3.875 3.615 9.062 1 97.12 708 ALA A CA 1
ATOM 5590 C C . ALA A 1 708 ? -4.625 4.812 8.484 1 97.12 708 ALA A C 1
ATOM 5592 O O . ALA A 1 708 ? -5.195 4.727 7.395 1 97.12 708 ALA A O 1
ATOM 5593 N N . PHE A 1 709 ? -4.539 5.93 9.078 1 95.12 709 PHE A N 1
ATOM 5594 C CA . PHE A 1 709 ? -4.996 7.207 8.555 1 95.12 709 PHE A CA 1
ATOM 5595 C C . PHE A 1 709 ? -3.943 8.289 8.758 1 95.12 709 PHE A C 1
ATOM 5597 O O . PHE A 1 709 ? -3.449 8.477 9.875 1 95.12 709 PHE A O 1
ATOM 5604 N N . PRO A 1 710 ? -3.643 8.898 7.758 1 93.06 710 PRO A N 1
ATOM 5605 C CA . PRO A 1 710 ? -4.293 8.984 6.445 1 93.06 710 PRO A CA 1
ATOM 5606 C C . PRO A 1 710 ? -3.662 8.055 5.41 1 93.06 710 PRO A C 1
ATOM 5608 O O . PRO A 1 710 ? -3.904 8.211 4.211 1 93.06 710 PRO A O 1
ATOM 5611 N N . GLY A 1 711 ? -2.885 7.129 5.824 1 94.75 711 GLY A N 1
ATOM 5612 C CA . GLY A 1 711 ? -2.104 6.309 4.914 1 94.75 711 GLY A CA 1
ATOM 5613 C C . GLY A 1 711 ? -2.947 5.34 4.105 1 94.75 711 GLY A C 1
ATOM 5614 O O . GLY A 1 711 ? -2.824 5.273 2.883 1 94.75 711 GLY A O 1
ATOM 5615 N N . SER A 1 712 ? -3.883 4.641 4.82 1 94.88 712 SER A N 1
ATOM 5616 C CA . SER A 1 712 ? -4.551 3.508 4.191 1 94.88 712 SER A CA 1
ATOM 5617 C C . SER A 1 712 ? -6.02 3.818 3.906 1 94.88 712 SER A C 1
ATOM 5619 O O . SER A 1 712 ? -6.613 3.246 2.992 1 94.88 712 SER A O 1
ATOM 5621 N N . VAL A 1 713 ? -6.609 4.652 4.738 1 93.56 713 VAL A N 1
ATOM 5622 C CA . VAL A 1 713 ? -8.023 4.973 4.574 1 93.56 713 VAL A CA 1
ATOM 5623 C C . VAL A 1 713 ? -8.234 6.473 4.746 1 93.56 713 VAL A C 1
ATOM 5625 O O . VAL A 1 713 ? -7.391 7.168 5.312 1 93.56 713 VAL A O 1
ATOM 5628 N N . SER A 1 714 ? -9.234 6.969 4.125 1 91.69 714 SER A N 1
ATOM 5629 C CA . SER A 1 714 ? -9.828 8.234 4.527 1 91.69 714 SER A CA 1
ATOM 5630 C C . SER A 1 714 ? -11.062 8.008 5.402 1 91.69 714 SER A C 1
ATOM 5632 O O . SER A 1 714 ? -10.938 7.84 6.617 1 91.69 714 SER A O 1
ATOM 5634 N N . ASN A 1 715 ? -12.133 7.578 4.75 1 93.75 715 ASN A N 1
ATOM 5635 C CA . ASN A 1 715 ? -13.273 7.051 5.484 1 93.75 715 ASN A CA 1
ATOM 5636 C C . ASN A 1 715 ? -13.109 5.562 5.785 1 93.75 715 ASN A C 1
ATOM 5638 O O . ASN A 1 715 ? -12.422 4.848 5.055 1 93.75 715 ASN A O 1
ATOM 5642 N N . HIS A 1 716 ? -13.57 5.129 6.949 1 95.19 716 HIS A N 1
ATOM 5643 C CA . HIS A 1 716 ? -13.25 3.758 7.328 1 95.19 716 HIS A CA 1
ATOM 5644 C C . HIS A 1 716 ? -14.523 2.938 7.539 1 95.19 716 HIS A C 1
ATOM 5646 O O . HIS A 1 716 ? -14.617 2.17 8.5 1 95.19 716 HIS A O 1
ATOM 5652 N N . HIS A 1 717 ? -15.523 3.105 6.668 1 96.44 717 HIS A N 1
ATOM 5653 C CA . HIS A 1 717 ? -16.703 2.268 6.547 1 96.44 717 HIS A CA 1
ATOM 5654 C C . HIS A 1 717 ? -17.406 2.104 7.895 1 96.44 717 HIS A C 1
ATOM 5656 O O . HIS A 1 717 ? -17.453 1 8.445 1 96.44 717 HIS A O 1
ATOM 5662 N N . LEU A 1 718 ? -18.156 3.07 8.305 1 98.12 718 LEU A N 1
ATOM 5663 C CA . LEU A 1 718 ? -18.656 3.234 9.672 1 98.12 718 LEU A CA 1
ATOM 5664 C C . LEU A 1 718 ? -19.781 2.256 9.961 1 98.12 718 LEU A C 1
ATOM 5666 O O . LEU A 1 718 ? -20 1.862 11.109 1 98.12 718 LEU A O 1
ATOM 5670 N N . GLY A 1 719 ? -20.516 1.776 8.938 1 97.94 719 GLY A N 1
ATOM 5671 C CA . GLY A 1 719 ? -21.562 0.786 9.148 1 97.94 719 GLY A CA 1
ATOM 5672 C C . GLY A 1 719 ? -21.031 -0.537 9.672 1 97.94 719 GLY A C 1
ATOM 5673 O O . GLY A 1 719 ? -21.516 -1.056 10.68 1 97.94 719 GLY A O 1
ATOM 5674 N N . THR A 1 720 ? -20 -1.043 8.969 1 97.75 720 THR A N 1
ATOM 5675 C CA . THR A 1 720 ? -19.438 -2.318 9.398 1 97.75 720 THR A CA 1
ATOM 5676 C C . THR A 1 720 ? -18.719 -2.174 10.734 1 97.75 720 THR A C 1
ATOM 5678 O O . THR A 1 720 ? -18.594 -3.141 11.492 1 97.75 720 THR A O 1
ATOM 5681 N N . MET A 1 721 ? -18.266 -0.976 11.055 1 98.06 721 MET A N 1
ATOM 5682 C CA . MET A 1 721 ? -17.703 -0.735 12.383 1 98.06 721 MET A CA 1
ATOM 5683 C C . MET A 1 721 ? -18.766 -0.867 13.461 1 98.06 721 MET A C 1
ATOM 5685 O O . MET A 1 721 ? -18.516 -1.452 14.516 1 98.06 721 MET A O 1
ATOM 5689 N N . LEU A 1 722 ? -19.906 -0.269 13.18 1 98.44 722 LEU A N 1
ATOM 5690 C CA . LEU A 1 722 ? -21.031 -0.381 14.094 1 98.44 722 LEU A CA 1
ATOM 5691 C C . LEU A 1 722 ? -21.422 -1.842 14.32 1 98.44 722 LEU A C 1
ATOM 5693 O O . LEU A 1 722 ? -21.625 -2.27 15.461 1 98.44 722 LEU A O 1
ATOM 5697 N N . GLY A 1 723 ? -21.469 -2.613 13.242 1 98.56 723 GLY A N 1
ATOM 5698 C CA . GLY A 1 723 ? -21.719 -4.043 13.352 1 98.56 723 GLY A CA 1
ATOM 5699 C C . GLY A 1 723 ? -20.641 -4.781 14.125 1 98.56 723 GLY A C 1
ATOM 5700 O O . GLY A 1 723 ? -20.938 -5.723 14.867 1 98.56 723 GLY A O 1
ATOM 5701 N N . LEU A 1 724 ? -19.422 -4.383 13.953 1 98.62 724 LEU A N 1
ATOM 5702 C CA . LEU A 1 724 ? -18.312 -5.047 14.617 1 98.62 724 LEU A CA 1
ATOM 5703 C C . LEU A 1 724 ? -18.375 -4.855 16.125 1 98.62 724 LEU A C 1
ATOM 5705 O O . LEU A 1 724 ? -18 -5.75 16.891 1 98.62 724 LEU A O 1
ATOM 5709 N N . LEU A 1 725 ? -18.812 -3.646 16.594 1 98.62 725 LEU A N 1
ATOM 5710 C CA . LEU A 1 725 ? -18.969 -3.459 18.031 1 98.62 725 LEU A CA 1
ATOM 5711 C C . LEU A 1 725 ? -19.953 -4.48 18.609 1 98.62 725 LEU A C 1
ATOM 5713 O O . LEU A 1 725 ? -19.672 -5.086 19.641 1 98.62 725 LEU A O 1
ATOM 5717 N N . MET A 1 726 ? -21.125 -4.688 17.953 1 98.62 726 MET A N 1
ATOM 5718 C CA . MET A 1 726 ? -22.094 -5.684 18.391 1 98.62 726 MET A CA 1
ATOM 5719 C C . MET A 1 726 ? -21.469 -7.074 18.438 1 98.62 726 MET A C 1
ATOM 5721 O O . MET A 1 726 ? -21.625 -7.805 19.422 1 98.62 726 MET A O 1
ATOM 5725 N N . ALA A 1 727 ? -20.75 -7.434 17.391 1 98.5 727 ALA A N 1
ATOM 5726 C CA . ALA A 1 727 ? -20.094 -8.734 17.328 1 98.5 727 ALA A CA 1
ATOM 5727 C C . ALA A 1 727 ? -19.078 -8.898 18.453 1 98.5 727 ALA A C 1
ATOM 5729 O O . ALA A 1 727 ? -18.906 -10 18.984 1 98.5 727 ALA A O 1
ATOM 5730 N N . THR A 1 728 ? -18.375 -7.82 18.797 1 98.56 728 THR A N 1
ATOM 5731 C CA . THR A 1 728 ? -17.391 -7.863 19.875 1 98.56 728 THR A CA 1
ATOM 5732 C C . THR A 1 728 ? -18.078 -8.078 21.219 1 98.56 728 THR A C 1
ATOM 5734 O O . THR A 1 728 ? -17.562 -8.805 22.078 1 98.56 728 THR A O 1
ATOM 5737 N N . TYR A 1 729 ? -19.281 -7.434 21.422 1 98.56 729 TYR A N 1
ATOM 5738 C CA . TYR A 1 729 ? -20.078 -7.715 22.625 1 98.56 729 TYR A CA 1
ATOM 5739 C C . TYR A 1 729 ? -20.422 -9.195 22.703 1 98.56 729 TYR A C 1
ATOM 5741 O O . TYR A 1 729 ? -20.281 -9.82 23.75 1 98.56 729 TYR A O 1
ATOM 5749 N N . GLU A 1 730 ? -20.875 -9.734 21.547 1 98.44 730 GLU A N 1
ATOM 5750 C CA . GLU A 1 730 ? -21.25 -11.148 21.5 1 98.44 730 GLU A CA 1
ATOM 5751 C C . GLU A 1 730 ? -20.047 -12.047 21.766 1 98.44 730 GLU A C 1
ATOM 5753 O O . GLU A 1 730 ? -20.141 -13.008 22.531 1 98.44 730 GLU A O 1
ATOM 5758 N N . MET A 1 731 ? -18.938 -11.75 21.156 1 98.06 731 MET A N 1
ATOM 5759 C CA . MET A 1 731 ? -17.719 -12.531 21.344 1 98.06 731 MET A CA 1
ATOM 5760 C C . MET A 1 731 ? -17.281 -12.508 22.812 1 98.06 731 MET A C 1
ATOM 5762 O O . MET A 1 731 ? -16.984 -13.555 23.391 1 98.06 731 MET A O 1
ATOM 5766 N N . ASN A 1 732 ? -17.219 -11.344 23.375 1 97.94 732 ASN A N 1
ATOM 5767 C CA . ASN A 1 732 ? -16.766 -11.211 24.75 1 97.94 732 ASN A CA 1
ATOM 5768 C C . ASN A 1 732 ? -17.688 -11.922 25.719 1 97.94 732 ASN A C 1
ATOM 5770 O O . ASN A 1 732 ? -17.234 -12.438 26.75 1 97.94 732 ASN A O 1
ATOM 5774 N N . TYR A 1 733 ? -18.953 -12.016 25.406 1 98.06 733 TYR A N 1
ATOM 5775 C CA . TYR A 1 733 ? -19.922 -12.68 26.281 1 98.06 733 TYR A CA 1
ATOM 5776 C C . TYR A 1 733 ? -19.875 -14.188 26.094 1 98.06 733 TYR A C 1
ATOM 5778 O O . TYR A 1 733 ? -19.922 -14.938 27.078 1 98.06 733 TYR A O 1
ATOM 5786 N N . PHE A 1 734 ? -19.781 -14.703 24.844 1 98.06 734 PHE A N 1
ATOM 5787 C CA . PHE A 1 734 ? -19.984 -16.109 24.547 1 98.06 734 PHE A CA 1
ATOM 5788 C C . PHE A 1 734 ? -18.656 -16.812 24.266 1 98.06 734 PHE A C 1
ATOM 5790 O O . PHE A 1 734 ? -18.609 -18.031 24.094 1 98.06 734 PHE A O 1
ATOM 5797 N N . LYS A 1 735 ? -17.516 -16.156 24.234 1 96.75 735 LYS A N 1
ATOM 5798 C CA . LYS A 1 735 ? -16.266 -16.656 23.656 1 96.75 735 LYS A CA 1
ATOM 5799 C C . LYS A 1 735 ? -15.844 -17.969 24.312 1 96.75 735 LYS A C 1
ATOM 5801 O O . LYS A 1 735 ? -15.352 -18.875 23.625 1 96.75 735 LYS A O 1
ATOM 5806 N N . ASP A 1 736 ? -15.984 -18.109 25.656 1 97.69 736 ASP A N 1
ATOM 5807 C CA . ASP A 1 736 ? -15.492 -19.297 26.344 1 97.69 736 ASP A CA 1
ATOM 5808 C C . ASP A 1 736 ? -16.172 -20.547 25.812 1 97.69 736 ASP A C 1
ATOM 5810 O O . ASP A 1 736 ? -15.508 -21.5 25.406 1 97.69 736 ASP A O 1
ATOM 5814 N N . GLU A 1 737 ? -17.5 -20.547 25.781 1 97.88 737 GLU A N 1
ATOM 5815 C CA . GLU A 1 737 ? -18.266 -21.688 25.281 1 97.88 737 GLU A CA 1
ATOM 5816 C C . GLU A 1 737 ? -18.031 -21.891 23.797 1 97.88 737 GLU A C 1
ATOM 5818 O O . GLU A 1 737 ? -17.859 -23.031 23.328 1 97.88 737 GLU A O 1
ATOM 5823 N N . TYR A 1 738 ? -18.062 -20.828 23.094 1 98.06 738 TYR A N 1
ATOM 5824 C CA . TYR A 1 738 ? -17.875 -20.859 21.641 1 98.06 738 TYR A CA 1
ATOM 5825 C C . TYR A 1 738 ? -16.531 -21.5 21.281 1 98.06 738 TYR A C 1
ATOM 5827 O O . TYR A 1 738 ? -16.484 -22.438 20.484 1 98.06 738 TYR A O 1
ATOM 5835 N N . GLN A 1 739 ? -15.422 -20.984 21.906 1 98.5 739 GLN A N 1
ATOM 5836 C CA . GLN A 1 739 ? -14.078 -21.453 21.594 1 98.5 739 GLN A CA 1
ATOM 5837 C C . GLN A 1 739 ? -13.906 -22.922 21.969 1 98.5 739 GLN A C 1
ATOM 5839 O O . GLN A 1 739 ? -13.359 -23.703 21.188 1 98.5 739 GLN A O 1
ATOM 5844 N N . LYS A 1 740 ? -14.375 -23.281 23.094 1 98.12 740 LYS A N 1
ATOM 5845 C CA . LYS A 1 740 ? -14.312 -24.672 23.547 1 98.12 740 LYS A CA 1
ATOM 5846 C C . LYS A 1 740 ? -15.016 -25.609 22.578 1 98.12 740 LYS A C 1
ATOM 5848 O O . LYS A 1 740 ? -14.461 -26.625 22.188 1 98.12 740 LYS A O 1
ATOM 5853 N N . ASN A 1 741 ? -16.203 -25.266 22.156 1 98.44 741 ASN A N 1
ATOM 5854 C CA . ASN A 1 741 ? -17 -26.109 21.266 1 98.44 741 ASN A CA 1
ATOM 5855 C C . ASN A 1 741 ? -16.391 -26.188 19.875 1 98.44 741 ASN A C 1
ATOM 5857 O O . ASN A 1 741 ? -16.422 -27.25 19.234 1 98.44 741 ASN A O 1
ATOM 5861 N N . VAL A 1 742 ? -15.859 -25.094 19.359 1 98.5 742 VAL A N 1
ATOM 5862 C CA . VAL A 1 742 ? -15.234 -25.094 18.047 1 98.5 742 VAL A CA 1
ATOM 5863 C C . VAL A 1 742 ? -14.047 -26.047 18.031 1 98.5 742 VAL A C 1
ATOM 5865 O O . VAL A 1 742 ? -13.922 -26.875 17.109 1 98.5 742 VAL A O 1
ATOM 5868 N N . ILE A 1 743 ? -13.195 -25.984 19.031 1 98.25 743 ILE A N 1
ATOM 5869 C CA . ILE A 1 743 ? -11.992 -26.812 19.094 1 98.25 743 ILE A CA 1
ATOM 5870 C C . ILE A 1 743 ? -12.383 -28.281 19.281 1 98.25 743 ILE A C 1
ATOM 5872 O O . ILE A 1 743 ? -11.867 -29.156 18.578 1 98.25 743 ILE A O 1
ATOM 5876 N N . ASN A 1 744 ? -13.328 -28.547 20.156 1 98.12 744 ASN A N 1
ATOM 5877 C CA . ASN A 1 744 ? -13.789 -29.922 20.391 1 98.12 744 ASN A CA 1
ATOM 5878 C C . ASN A 1 744 ? -14.43 -30.516 19.141 1 98.12 744 ASN A C 1
ATOM 5880 O O . ASN A 1 744 ? -14.195 -31.672 18.812 1 98.12 744 ASN A O 1
ATOM 5884 N N . ASN A 1 745 ? -15.266 -29.719 18.5 1 98.62 745 ASN A N 1
ATOM 5885 C CA . ASN A 1 745 ? -15.93 -30.172 17.297 1 98.62 745 ASN A CA 1
ATOM 5886 C C . ASN A 1 745 ? -14.93 -30.484 16.188 1 98.62 745 ASN A C 1
ATOM 5888 O O . ASN A 1 745 ? -15.086 -31.469 15.453 1 98.62 745 ASN A O 1
ATOM 5892 N N . ALA A 1 746 ? -13.922 -29.656 16.016 1 98.56 746 ALA A N 1
ATOM 5893 C CA . ALA A 1 746 ? -12.906 -29.891 14.992 1 98.56 746 ALA A CA 1
ATOM 5894 C C . ALA A 1 746 ? -12.156 -31.203 15.25 1 98.56 746 ALA A C 1
ATOM 5896 O O . ALA A 1 746 ? -11.953 -31.984 14.328 1 98.56 746 ALA A O 1
ATOM 5897 N N . LYS A 1 747 ? -11.758 -31.438 16.5 1 98.19 747 LYS A N 1
ATOM 5898 C CA . LYS A 1 747 ? -11.047 -32.656 16.875 1 98.19 747 LYS A CA 1
ATOM 5899 C C . LYS A 1 747 ? -11.906 -33.875 16.641 1 98.19 747 LYS A C 1
ATOM 5901 O O . LYS A 1 747 ? -11.453 -34.844 16.047 1 98.19 747 LYS A O 1
ATOM 5906 N N . TYR A 1 748 ? -13.109 -33.812 17.078 1 98.31 748 TYR A N 1
ATOM 5907 C CA . TYR A 1 748 ? -14.016 -34.938 16.938 1 98.31 748 TYR A CA 1
ATOM 5908 C C . TYR A 1 748 ? -14.344 -35.219 15.477 1 98.31 748 TYR A C 1
ATOM 5910 O O . TYR A 1 748 ? -14.383 -36.344 15.031 1 98.31 748 TYR A O 1
ATOM 5918 N N . PHE A 1 749 ? -14.648 -34.188 14.727 1 98.44 749 PHE A N 1
ATOM 5919 C CA . PHE A 1 749 ? -14.938 -34.312 13.305 1 98.44 749 PHE A CA 1
ATOM 5920 C C . PHE A 1 749 ? -13.781 -34.969 12.562 1 98.44 749 PHE A C 1
ATOM 5922 O O . PHE A 1 749 ? -13.992 -35.844 11.742 1 98.44 749 PHE A O 1
ATOM 5929 N N . ALA A 1 750 ? -12.539 -34.5 12.844 1 98.56 750 ALA A N 1
ATOM 5930 C CA . ALA A 1 750 ? -11.344 -35.062 12.234 1 98.56 750 ALA A CA 1
ATOM 5931 C C . ALA A 1 750 ? -11.281 -36.594 12.492 1 98.56 750 ALA A C 1
ATOM 5933 O O . ALA A 1 750 ? -10.984 -37.375 11.586 1 98.56 750 ALA A O 1
ATOM 5934 N N . LYS A 1 751 ? -11.555 -36.969 13.68 1 98 751 LYS A N 1
ATOM 5935 C CA . LYS A 1 751 ? -11.562 -38.375 14.047 1 98 751 LYS A CA 1
ATOM 5936 C C . LYS A 1 751 ? -12.625 -39.156 13.266 1 98 751 LYS A C 1
ATOM 5938 O O . LYS A 1 751 ? -12.367 -40.25 12.773 1 98 751 LYS A O 1
ATOM 5943 N N . CYS A 1 752 ? -13.781 -38.594 13.18 1 98.38 752 CYS A N 1
ATOM 5944 C CA . CYS A 1 752 ? -14.875 -39.219 12.453 1 98.38 752 CYS A CA 1
ATOM 5945 C C . CYS A 1 752 ? -14.516 -39.406 10.984 1 98.38 752 CYS A C 1
ATOM 5947 O O . CYS A 1 752 ? -14.828 -40.438 10.383 1 98.38 752 CYS A O 1
ATOM 5949 N N . LEU A 1 753 ? -13.953 -38.375 10.406 1 98.69 753 LEU A N 1
ATOM 5950 C CA . LEU A 1 753 ? -13.523 -38.469 9.016 1 98.69 753 LEU A CA 1
ATOM 5951 C C . LEU A 1 753 ? -12.523 -39.594 8.836 1 98.69 753 LEU A C 1
ATOM 5953 O O . LEU A 1 753 ? -12.602 -40.375 7.867 1 98.69 753 LEU A O 1
ATOM 5957 N N . ALA A 1 754 ? -11.555 -39.656 9.742 1 98.25 754 ALA A N 1
ATOM 5958 C CA . ALA A 1 754 ? -10.555 -40.75 9.703 1 98.25 754 ALA A CA 1
ATOM 5959 C C . ALA A 1 754 ? -11.211 -42.094 9.859 1 98.25 754 ALA A C 1
ATOM 5961 O O . ALA A 1 754 ? -10.883 -43.031 9.125 1 98.25 754 ALA A O 1
ATOM 5962 N N . ASP A 1 755 ? -12.086 -42.219 10.766 1 97.62 755 ASP A N 1
ATOM 5963 C CA . ASP A 1 755 ? -12.789 -43.469 11.031 1 97.62 755 ASP A CA 1
ATOM 5964 C C . ASP A 1 755 ? -13.617 -43.906 9.812 1 97.62 755 ASP A C 1
ATOM 5966 O O . ASP A 1 755 ? -13.828 -45.094 9.594 1 97.62 755 ASP A O 1
ATOM 5970 N N . ALA A 1 756 ? -14.055 -42.938 9.078 1 98 756 ALA A N 1
ATOM 5971 C CA . ALA A 1 756 ? -14.859 -43.219 7.883 1 98 756 ALA A CA 1
ATOM 5972 C C . ALA A 1 756 ? -13.969 -43.625 6.715 1 98 756 ALA A C 1
ATOM 5974 O O . ALA A 1 756 ? -14.469 -43.906 5.625 1 98 756 ALA A O 1
ATOM 5975 N N . GLY A 1 757 ? -12.688 -43.594 6.898 1 97.19 757 GLY A N 1
ATOM 5976 C CA . GLY A 1 757 ? -11.766 -44.094 5.898 1 97.19 757 GLY A CA 1
ATOM 5977 C C . GLY A 1 757 ? -11.031 -43.031 5.137 1 97.19 757 GLY A C 1
ATOM 5978 O O . GLY A 1 757 ? -10.305 -43.312 4.18 1 97.19 757 GLY A O 1
ATOM 5979 N N . LEU A 1 758 ? -11.195 -41.812 5.5 1 97.94 758 LEU A N 1
ATOM 5980 C CA . LEU A 1 758 ? -10.531 -40.75 4.793 1 97.94 758 LEU A CA 1
ATOM 5981 C C . LEU A 1 758 ? -9.133 -40.5 5.359 1 97.94 758 LEU A C 1
ATOM 5983 O O . LEU A 1 758 ? -8.875 -40.781 6.527 1 97.94 758 LEU A O 1
ATOM 5987 N N . ASP A 1 759 ? -8.242 -39.938 4.531 1 96.31 759 ASP A N 1
ATOM 5988 C CA . ASP A 1 759 ? -6.867 -39.656 4.922 1 96.31 759 ASP A CA 1
ATOM 5989 C C . ASP A 1 759 ? -6.762 -38.25 5.535 1 96.31 759 ASP A C 1
ATOM 5991 O O . ASP A 1 759 ? -6.461 -37.281 4.836 1 96.31 759 ASP A O 1
ATOM 5995 N N . VAL A 1 760 ? -6.953 -38.219 6.84 1 96.94 760 VAL A N 1
ATOM 5996 C CA . VAL A 1 760 ? -6.926 -36.938 7.547 1 96.94 760 VAL A CA 1
ATOM 5997 C C . VAL A 1 760 ? -5.484 -36.562 7.891 1 96.94 760 VAL A C 1
ATOM 5999 O O . VAL A 1 760 ? -4.73 -37.406 8.391 1 96.94 760 VAL A O 1
ATOM 6002 N N . VAL A 1 761 ? -5.102 -35.344 7.598 1 92.75 761 VAL A N 1
ATOM 6003 C CA . VAL A 1 761 ? -3.768 -34.844 7.871 1 92.75 761 VAL A CA 1
ATOM 6004 C C . VAL A 1 761 ? -3.637 -34.5 9.359 1 92.75 761 VAL A C 1
ATOM 6006 O O . VAL A 1 761 ? -4.598 -34.031 9.984 1 92.75 761 VAL A O 1
ATOM 6009 N N . GLY A 1 762 ? -2.467 -34.594 9.844 1 90 762 GLY A N 1
ATOM 6010 C CA . GLY A 1 762 ? -2.209 -34.188 11.219 1 90 762 GLY A CA 1
ATOM 6011 C C . GLY A 1 762 ? -1.836 -35.344 12.125 1 90 762 GLY A C 1
ATOM 6012 O O . GLY A 1 762 ? -1.75 -36.5 11.672 1 90 762 GLY A O 1
ATOM 6013 N N . ASP A 1 763 ? -1.707 -35.094 13.445 1 89.75 763 ASP A N 1
ATOM 6014 C CA . ASP A 1 763 ? -1.287 -36.062 14.453 1 89.75 763 ASP A CA 1
ATOM 6015 C C . ASP A 1 763 ? -2.492 -36.688 15.148 1 89.75 763 ASP A C 1
ATOM 6017 O O . ASP A 1 763 ? -3.205 -36 15.898 1 89.75 763 ASP A O 1
ATOM 6021 N N . PRO A 1 764 ? -2.676 -37.938 14.922 1 92.69 764 PRO A N 1
ATOM 6022 C CA . PRO A 1 764 ? -3.816 -38.594 15.57 1 92.69 764 PRO A CA 1
ATOM 6023 C C . PRO A 1 764 ? -3.742 -38.531 17.094 1 92.69 764 PRO A C 1
ATOM 6025 O O . PRO A 1 764 ? -4.773 -38.531 17.766 1 92.69 764 PRO A O 1
ATOM 6028 N N . ALA A 1 765 ? -2.51 -38.375 17.594 1 92.44 765 ALA A N 1
ATOM 6029 C CA . ALA A 1 765 ? -2.314 -38.406 19.031 1 92.44 765 ALA A CA 1
ATOM 6030 C C . ALA A 1 765 ? -2.971 -37.188 19.688 1 92.44 765 ALA A C 1
ATOM 6032 O O . ALA A 1 765 ? -3.322 -37.219 20.875 1 92.44 765 ALA A O 1
ATOM 6033 N N . ILE A 1 766 ? -3.166 -36.156 18.938 1 92.94 766 ILE A N 1
ATOM 6034 C CA . ILE A 1 766 ? -3.811 -34.969 19.484 1 92.94 766 ILE A CA 1
ATOM 6035 C C . ILE A 1 766 ? -5.137 -34.719 18.766 1 92.94 766 ILE A C 1
ATOM 6037 O O . ILE A 1 766 ? -5.59 -33.594 18.656 1 92.94 766 ILE A O 1
ATOM 6041 N N . SER A 1 767 ? -5.637 -35.719 18.141 1 94.62 767 SER A N 1
ATOM 6042 C CA . SER A 1 767 ? -6.891 -35.656 17.406 1 94.62 767 SER A CA 1
ATOM 6043 C C . SER A 1 767 ? -6.77 -34.781 16.156 1 94.62 767 SER A C 1
ATOM 6045 O O . SER A 1 767 ? -7.699 -34.062 15.812 1 94.62 767 SER A O 1
ATOM 6047 N N . TYR A 1 768 ? -5.594 -34.688 15.625 1 95.69 768 TYR A N 1
ATOM 6048 C CA . TYR A 1 768 ? -5.281 -34.25 14.273 1 95.69 768 TYR A CA 1
ATOM 6049 C C . TYR A 1 768 ? -5.117 -32.719 14.227 1 95.69 768 TYR A C 1
ATOM 6051 O O . TYR A 1 768 ? -4.391 -32.188 13.383 1 95.69 768 TYR A O 1
ATOM 6059 N N . THR A 1 769 ? -5.816 -31.938 15.094 1 97.44 769 THR A N 1
ATOM 6060 C CA . THR A 1 769 ? -5.758 -30.484 14.977 1 97.44 769 THR A CA 1
ATOM 6061 C C . THR A 1 769 ? -5.871 -29.828 16.344 1 97.44 769 THR A C 1
ATOM 6063 O O . THR A 1 769 ? -6.34 -30.453 17.297 1 97.44 769 THR A O 1
ATOM 6066 N N . GLU A 1 770 ? -5.336 -28.625 16.484 1 97.12 770 GLU A N 1
ATOM 6067 C CA . GLU A 1 770 ? -5.477 -27.797 17.672 1 97.12 770 GLU A CA 1
ATOM 6068 C C . GLU A 1 770 ? -6.324 -26.562 17.391 1 97.12 770 GLU A C 1
ATOM 6070 O O . GLU A 1 770 ? -6.461 -25.688 18.25 1 97.12 770 GLU A O 1
ATOM 6075 N N . THR A 1 771 ? -6.887 -26.469 16.188 1 97.62 771 THR A N 1
ATOM 6076 C CA . THR A 1 771 ? -7.621 -25.281 15.766 1 97.62 771 THR A CA 1
ATOM 6077 C C . THR A 1 771 ? -9 -25.656 15.234 1 97.62 771 THR A C 1
ATOM 6079 O O . THR A 1 771 ? -9.531 -26.719 15.562 1 97.62 771 THR A O 1
ATOM 6082 N N . HIS A 1 772 ? -9.617 -24.734 14.438 1 98.38 772 HIS A N 1
ATOM 6083 C CA . HIS A 1 772 ? -10.953 -24.938 13.891 1 98.38 772 HIS A CA 1
ATOM 6084 C C . HIS A 1 772 ? -10.891 -25.672 12.555 1 98.38 772 HIS A C 1
ATOM 6086 O O . HIS A 1 772 ? -11.93 -25.938 11.938 1 98.38 772 HIS A O 1
ATOM 6092 N N . GLN A 1 773 ? -9.703 -26.094 12.102 1 97.94 773 GLN A N 1
ATOM 6093 C CA . GLN A 1 773 ? -9.539 -26.578 10.734 1 97.94 773 GLN A CA 1
ATOM 6094 C C . GLN A 1 773 ? -9.203 -28.078 10.727 1 97.94 773 GLN A C 1
ATOM 6096 O O . GLN A 1 773 ? -8.555 -28.578 11.648 1 97.94 773 GLN A O 1
ATOM 6101 N N . VAL A 1 774 ? -9.641 -28.75 9.695 1 98.06 774 VAL A N 1
ATOM 6102 C CA . VAL A 1 774 ? -9.297 -30.125 9.359 1 98.06 774 VAL A CA 1
ATOM 6103 C C . VAL A 1 774 ? -8.883 -30.219 7.895 1 98.06 774 VAL A C 1
ATOM 6105 O O . VAL A 1 774 ? -9.508 -29.594 7.031 1 98.06 774 VAL A O 1
ATOM 6108 N N . VAL A 1 775 ? -7.805 -30.906 7.609 1 96.5 775 VAL A N 1
ATOM 6109 C CA . VAL A 1 775 ? -7.336 -31.078 6.238 1 96.5 775 VAL A CA 1
ATOM 6110 C C . VAL A 1 775 ? -7.387 -32.562 5.859 1 96.5 775 VAL A C 1
ATOM 6112 O O . VAL A 1 775 ? -6.957 -33.406 6.633 1 96.5 775 VAL A O 1
ATOM 6115 N N . VAL A 1 776 ? -7.941 -32.844 4.688 1 97.44 776 VAL A N 1
ATOM 6116 C CA . VAL A 1 776 ? -8.078 -34.188 4.203 1 97.44 776 VAL A CA 1
ATOM 6117 C C . VAL A 1 776 ? -7.414 -34.344 2.836 1 97.44 776 VAL A C 1
ATOM 6119 O O . VAL A 1 776 ? -7.723 -33.562 1.913 1 97.44 776 VAL A O 1
ATOM 6122 N N . ARG A 1 777 ? -6.516 -35.281 2.686 1 94.88 777 ARG A N 1
ATOM 6123 C CA . ARG A 1 777 ? -5.93 -35.594 1.388 1 94.88 777 ARG A CA 1
ATOM 6124 C C . ARG A 1 777 ? -6.879 -36.469 0.551 1 94.88 777 ARG A C 1
ATOM 6126 O O . ARG A 1 777 ? -7.473 -37.406 1.058 1 94.88 777 ARG A O 1
ATOM 6133 N N . VAL A 1 778 ? -7.008 -36.062 -0.648 1 95.12 778 VAL A N 1
ATOM 6134 C CA . VAL A 1 778 ? -7.984 -36.781 -1.469 1 95.12 778 VAL A CA 1
ATOM 6135 C C . VAL A 1 778 ? -7.309 -37.312 -2.727 1 95.12 778 VAL A C 1
ATOM 6137 O O . VAL A 1 778 ? -7.945 -37.969 -3.543 1 95.12 778 VAL A O 1
ATOM 6140 N N . GLY A 1 779 ? -6.066 -36.969 -2.926 1 88.75 779 GLY A N 1
ATOM 6141 C CA . GLY A 1 779 ? -5.316 -37.406 -4.094 1 88.75 779 GLY A CA 1
ATOM 6142 C C . GLY A 1 779 ? -4.773 -36.25 -4.914 1 88.75 779 GLY A C 1
ATOM 6143 O O . GLY A 1 779 ? -5.445 -35.219 -5.082 1 88.75 779 GLY A O 1
ATOM 6144 N N . TYR A 1 780 ? -3.627 -36.438 -5.398 1 85.12 780 TYR A N 1
ATOM 6145 C CA . TYR A 1 780 ? -2.932 -35.375 -6.129 1 85.12 780 TYR A CA 1
ATOM 6146 C C . TYR A 1 780 ? -3.725 -34.969 -7.355 1 85.12 780 TYR A C 1
ATOM 6148 O O . TYR A 1 780 ? -4.117 -35.781 -8.172 1 85.12 780 TYR A O 1
ATOM 6156 N N . GLY A 1 781 ? -3.986 -33.656 -7.406 1 86.75 781 GLY A N 1
ATOM 6157 C CA . GLY A 1 781 ? -4.57 -33.031 -8.594 1 86.75 781 GLY A CA 1
ATOM 6158 C C . GLY A 1 781 ? -6.074 -33.219 -8.664 1 86.75 781 GLY A C 1
ATOM 6159 O O . GLY A 1 781 ? -6.719 -32.688 -9.586 1 86.75 781 GLY A O 1
ATOM 6160 N N . ILE A 1 782 ? -6.715 -33.844 -7.727 1 89.75 782 ILE A N 1
ATOM 6161 C CA . ILE A 1 782 ? -8.141 -34.094 -7.887 1 89.75 782 ILE A CA 1
ATOM 6162 C C . ILE A 1 782 ? -8.922 -33.312 -6.828 1 89.75 782 ILE A C 1
ATOM 6164 O O . ILE A 1 782 ? -10.148 -33.469 -6.727 1 89.75 782 ILE A O 1
ATOM 6168 N N . GLY A 1 783 ? -8.219 -32.531 -6.012 1 94 783 GLY A N 1
ATOM 6169 C CA . GLY A 1 783 ? -8.859 -31.688 -5.016 1 94 783 GLY A CA 1
ATOM 6170 C C . GLY A 1 783 ? -10.016 -30.875 -5.57 1 94 783 GLY A C 1
ATOM 6171 O O . GLY A 1 783 ? -11.109 -30.875 -5.008 1 94 783 GLY A O 1
ATOM 6172 N N . PRO A 1 784 ? -9.836 -30.188 -6.672 1 93.56 784 PRO A N 1
ATOM 6173 C CA . PRO A 1 784 ? -10.922 -29.391 -7.254 1 93.56 784 PRO A CA 1
ATOM 6174 C C . PRO A 1 784 ? -12.133 -30.234 -7.641 1 93.56 784 PRO A C 1
ATOM 6176 O O . PRO A 1 784 ? -13.273 -29.828 -7.422 1 93.56 784 PRO A O 1
ATOM 6179 N N . ASP A 1 785 ? -11.898 -31.375 -8.219 1 93.25 785 ASP A N 1
ATOM 6180 C CA . ASP A 1 785 ? -12.984 -32.25 -8.602 1 93.25 785 ASP A CA 1
ATOM 6181 C C . ASP A 1 785 ?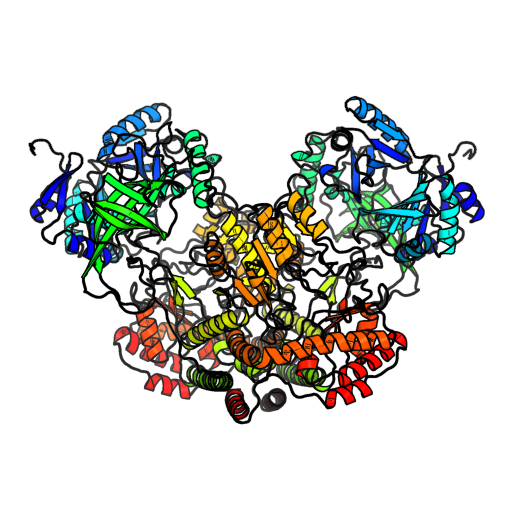 -13.781 -32.719 -7.383 1 93.25 785 ASP A C 1
ATOM 6183 O O . ASP A 1 785 ? -15.016 -32.719 -7.398 1 93.25 785 ASP A O 1
ATOM 6187 N N . VAL A 1 786 ? -13.047 -33.125 -6.359 1 96.5 786 VAL A N 1
ATOM 6188 C CA . VAL A 1 786 ? -13.68 -33.562 -5.125 1 96.5 786 VAL A CA 1
ATOM 6189 C C . VAL A 1 786 ? -14.5 -32.438 -4.52 1 96.5 786 VAL A C 1
ATOM 6191 O O . VAL A 1 786 ? -15.633 -32.656 -4.078 1 96.5 786 VAL A O 1
ATOM 6194 N N . ALA A 1 787 ? -13.938 -31.281 -4.457 1 96.88 787 ALA A N 1
ATOM 6195 C CA . ALA A 1 787 ? -14.641 -30.109 -3.918 1 96.88 787 ALA A CA 1
ATOM 6196 C C . ALA A 1 787 ? -15.914 -29.828 -4.703 1 96.88 787 ALA A C 1
ATOM 6198 O O . ALA A 1 787 ? -16.938 -29.484 -4.117 1 96.88 787 ALA A O 1
ATOM 6199 N N . ASN A 1 788 ? -15.906 -29.969 -6 1 95.44 788 ASN A N 1
ATOM 6200 C CA . ASN A 1 788 ? -17.078 -29.766 -6.848 1 95.44 788 ASN A CA 1
ATOM 6201 C C . ASN A 1 788 ? -18.156 -30.797 -6.562 1 95.44 788 ASN A C 1
ATOM 6203 O O . ASN A 1 788 ? -19.344 -30.469 -6.539 1 95.44 788 ASN A O 1
ATOM 6207 N N . ARG A 1 789 ? -17.766 -32.062 -6.426 1 97 789 ARG A N 1
ATOM 6208 C CA . ARG A 1 789 ? -18.719 -33.125 -6.102 1 97 789 ARG A CA 1
ATOM 6209 C C . ARG A 1 789 ? -19.406 -32.844 -4.773 1 97 789 ARG A C 1
ATOM 6211 O O . ARG A 1 789 ? -20.625 -33 -4.648 1 97 789 ARG A O 1
ATOM 6218 N N . LEU A 1 790 ? -18.609 -32.438 -3.846 1 98.56 790 LEU A N 1
ATOM 6219 C CA . LEU A 1 790 ? -19.188 -32.062 -2.553 1 98.56 790 LEU A CA 1
ATOM 6220 C C . LEU A 1 790 ? -20.141 -30.891 -2.689 1 98.56 790 LEU A C 1
ATOM 6222 O O . LEU A 1 790 ? -21.219 -30.891 -2.104 1 98.56 790 LEU A O 1
ATOM 6226 N N . GLU A 1 791 ? -19.75 -29.875 -3.428 1 97.94 791 GLU A N 1
ATOM 6227 C CA . GLU A 1 791 ? -20.594 -28.703 -3.639 1 97.94 791 GLU A CA 1
ATOM 6228 C C . GLU A 1 791 ? -21.922 -29.078 -4.273 1 97.94 791 GLU A C 1
ATOM 6230 O O . GLU A 1 791 ? -22.969 -28.547 -3.895 1 97.94 791 GLU A O 1
ATOM 6235 N N . ARG A 1 792 ? -21.938 -29.984 -5.234 1 97.25 792 ARG A N 1
ATOM 6236 C CA . ARG A 1 792 ? -23.156 -30.438 -5.891 1 97.25 792 ARG A CA 1
ATOM 6237 C C . ARG A 1 792 ? -24.094 -31.125 -4.895 1 97.25 792 ARG A C 1
ATOM 6239 O O . ARG A 1 792 ? -25.297 -31.234 -5.145 1 97.25 792 ARG A O 1
ATOM 6246 N N . ASN A 1 793 ? -23.516 -31.594 -3.836 1 98.5 793 ASN A N 1
ATOM 6247 C CA . ASN A 1 793 ? -24.297 -32.25 -2.791 1 98.5 793 ASN A CA 1
ATOM 6248 C C . ASN A 1 793 ? -24.547 -31.312 -1.611 1 98.5 793 ASN A C 1
ATOM 6250 O O . ASN A 1 793 ? -24.828 -31.766 -0.502 1 98.5 793 ASN A O 1
ATOM 6254 N N . ASN A 1 794 ? -24.328 -30 -1.73 1 98.56 794 ASN A N 1
ATOM 6255 C CA . ASN A 1 794 ? -24.594 -28.922 -0.771 1 98.56 794 ASN A CA 1
ATOM 6256 C C . ASN A 1 794 ? -23.641 -29 0.421 1 98.56 794 ASN A C 1
ATOM 6258 O O . ASN A 1 794 ? -24.016 -28.656 1.543 1 98.56 794 ASN A O 1
ATOM 6262 N N . ILE A 1 795 ? -22.5 -29.562 0.246 1 98.75 795 ILE A N 1
ATOM 6263 C CA . ILE A 1 795 ? -21.391 -29.469 1.194 1 98.75 795 ILE A CA 1
ATOM 6264 C C . ILE A 1 795 ? -20.297 -28.562 0.617 1 98.75 795 ILE A C 1
ATOM 6266 O O . ILE A 1 795 ? -19.641 -28.922 -0.358 1 98.75 795 ILE A O 1
ATOM 6270 N N . ILE A 1 796 ? -20.109 -27.422 1.215 1 98.19 796 ILE A N 1
ATOM 6271 C CA . ILE A 1 796 ? -19.234 -26.422 0.621 1 98.19 796 ILE A CA 1
ATOM 6272 C C . ILE A 1 796 ? -17.906 -26.375 1.389 1 98.19 796 ILE A C 1
ATOM 6274 O O . ILE A 1 796 ? -17.891 -26.141 2.6 1 98.19 796 ILE A O 1
ATOM 6278 N N . ILE A 1 797 ? -16.828 -26.672 0.755 1 97.5 797 ILE A N 1
ATOM 6279 C CA . ILE A 1 797 ? -15.461 -26.609 1.262 1 97.5 797 ILE A CA 1
ATOM 6280 C C . ILE A 1 797 ? -14.547 -25.953 0.22 1 97.5 797 ILE A C 1
ATOM 6282 O O . ILE A 1 797 ? -15.016 -25.516 -0.834 1 97.5 797 ILE A O 1
ATOM 6286 N N . ASN A 1 798 ? -13.297 -25.734 0.483 1 95 798 ASN A N 1
ATOM 6287 C CA . ASN A 1 798 ? -12.352 -25.359 -0.563 1 95 798 ASN A CA 1
ATOM 6288 C C . ASN A 1 798 ? -11.242 -26.406 -0.712 1 95 798 ASN A C 1
ATOM 6290 O O . ASN A 1 798 ? -10.844 -27.031 0.267 1 95 798 ASN A O 1
ATOM 6294 N N . TYR A 1 799 ? -10.859 -26.609 -1.946 1 95.12 799 TYR A N 1
ATOM 6295 C CA . TYR A 1 799 ? -9.68 -27.438 -2.172 1 95.12 799 TYR A CA 1
ATOM 6296 C C . TYR A 1 799 ? -8.414 -26.719 -1.75 1 95.12 799 TYR A C 1
ATOM 6298 O O . TYR A 1 799 ? -8.398 -25.484 -1.653 1 95.12 799 TYR A O 1
ATOM 6306 N N . GLN A 1 800 ? -7.406 -27.469 -1.42 1 92.81 800 GLN A N 1
ATOM 6307 C CA . GLN A 1 800 ? -6.203 -26.922 -0.802 1 92.81 800 GLN A CA 1
ATOM 6308 C C . GLN A 1 800 ? -4.957 -27.672 -1.278 1 92.81 800 GLN A C 1
ATOM 6310 O O . GLN A 1 800 ? -4.945 -28.906 -1.333 1 92.81 800 GLN A O 1
ATOM 6315 N N . ALA A 1 801 ? -4.004 -26.812 -1.671 1 90.19 801 ALA A N 1
ATOM 6316 C CA . ALA A 1 801 ? -2.703 -27.406 -1.969 1 90.19 801 ALA A CA 1
ATOM 6317 C C . ALA A 1 801 ? -1.939 -27.734 -0.687 1 90.19 801 ALA A C 1
ATOM 6319 O O . ALA A 1 801 ? -1.896 -26.906 0.237 1 90.19 801 ALA A O 1
ATOM 6320 N N . THR A 1 802 ? -1.379 -28.922 -0.635 1 86.75 802 THR A N 1
ATOM 6321 C CA . THR A 1 802 ? -0.536 -29.297 0.493 1 86.75 802 THR A CA 1
ATOM 6322 C C . THR A 1 802 ? 0.921 -28.938 0.228 1 86.75 802 THR A C 1
ATOM 6324 O O . THR A 1 802 ? 1.282 -28.562 -0.893 1 86.75 802 THR A O 1
ATOM 6327 N N . PRO A 1 803 ? 1.808 -28.953 1.215 1 81.88 803 PRO A N 1
ATOM 6328 C CA . PRO A 1 803 ? 3.195 -28.5 1.091 1 81.88 803 PRO A CA 1
ATOM 6329 C C . PRO A 1 803 ? 3.971 -29.25 0.017 1 81.88 803 PRO A C 1
ATOM 6331 O O . PRO A 1 803 ? 4.977 -28.766 -0.49 1 81.88 803 PRO A O 1
ATOM 6334 N N . GLU A 1 804 ? 3.551 -30.359 -0.446 1 79.31 804 GLU A N 1
ATOM 6335 C CA . GLU A 1 804 ? 4.27 -31.172 -1.426 1 79.31 804 GLU A CA 1
ATOM 6336 C C . GLU A 1 804 ? 3.777 -30.891 -2.842 1 79.31 804 GLU A C 1
ATOM 6338 O O . GLU A 1 804 ? 4.359 -31.375 -3.814 1 79.31 804 GLU A O 1
ATOM 6343 N N . GLU A 1 805 ? 2.859 -30 -2.906 1 85.69 805 GLU A N 1
ATOM 6344 C CA . GLU A 1 805 ? 2.213 -29.859 -4.207 1 85.69 805 GLU A CA 1
ATOM 6345 C C . GLU A 1 805 ? 2.617 -28.547 -4.879 1 85.69 805 GLU A C 1
ATOM 6347 O O . GLU A 1 805 ? 3.115 -27.625 -4.219 1 85.69 805 GLU A O 1
ATOM 6352 N N . GLU A 1 806 ? 2.361 -28.453 -6.145 1 80.88 806 GLU A N 1
ATOM 6353 C CA . GLU A 1 806 ? 2.912 -27.391 -6.996 1 80.88 806 GLU A CA 1
ATOM 6354 C C . GLU A 1 806 ? 2.027 -26.156 -6.984 1 80.88 806 GLU A C 1
ATOM 6356 O O . GLU A 1 806 ? 2.461 -25.078 -7.387 1 80.88 806 GLU A O 1
ATOM 6361 N N . GLY A 1 807 ? 0.838 -26.297 -6.633 1 82 807 GLY A N 1
ATOM 6362 C CA . GLY A 1 807 ? -0.079 -25.172 -6.676 1 82 807 GLY A CA 1
ATOM 6363 C C . GLY A 1 807 ? -1.526 -25.562 -6.457 1 82 807 GLY A C 1
ATOM 6364 O O . GLY A 1 807 ? -1.824 -26.734 -6.234 1 82 807 GLY A O 1
ATOM 6365 N N . PHE A 1 808 ? -2.348 -24.562 -6.684 1 84.81 808 PHE A N 1
ATOM 6366 C CA . PHE A 1 808 ? -3.744 -24.75 -6.309 1 84.81 808 PHE A CA 1
ATOM 6367 C C . PHE A 1 808 ? -4.488 -25.547 -7.367 1 84.81 808 PHE A C 1
ATOM 6369 O O . PHE A 1 808 ? -5.406 -26.297 -7.051 1 84.81 808 PHE A O 1
ATOM 6376 N N . THR A 1 809 ? -4.07 -25.391 -8.617 1 87.81 809 THR A N 1
ATOM 6377 C CA . THR A 1 809 ? -4.77 -26.141 -9.656 1 87.81 809 THR A CA 1
ATOM 6378 C C . THR A 1 809 ? -4.453 -27.625 -9.562 1 87.81 809 THR A C 1
ATOM 6380 O O . THR A 1 809 ? -5.199 -28.453 -10.078 1 87.81 809 THR A O 1
ATOM 6383 N N . ALA A 1 810 ? -3.365 -27.969 -8.883 1 89.69 810 ALA A N 1
ATOM 6384 C CA . ALA A 1 810 ? -2.963 -29.359 -8.703 1 89.69 810 ALA A CA 1
ATOM 6385 C C . ALA A 1 810 ? -3.205 -29.812 -7.27 1 89.69 810 ALA A C 1
ATOM 6387 O O . ALA A 1 810 ? -2.59 -30.781 -6.805 1 89.69 810 ALA A O 1
ATOM 6388 N N . SER A 1 811 ? -4.102 -29.203 -6.617 1 92.25 811 SER A N 1
ATOM 6389 C CA . SER A 1 811 ? -4.32 -29.484 -5.203 1 92.25 811 SER A CA 1
ATOM 6390 C C . SER A 1 811 ? -4.836 -30.906 -5.004 1 92.25 811 SER A C 1
ATOM 6392 O O . SER A 1 811 ? -5.633 -31.406 -5.801 1 92.25 811 SER A O 1
ATOM 6394 N N . GLY A 1 812 ? -4.316 -31.516 -3.939 1 92.5 812 GLY A N 1
ATOM 6395 C CA . GLY A 1 812 ? -4.688 -32.906 -3.633 1 92.5 812 GLY A CA 1
ATOM 6396 C C . GLY A 1 812 ? -5.375 -33.031 -2.289 1 92.5 812 GLY A C 1
ATOM 6397 O O . GLY A 1 812 ? -5.473 -34.156 -1.751 1 92.5 812 GLY A O 1
ATOM 6398 N N . ALA A 1 813 ? -5.789 -31.891 -1.76 1 95.25 813 ALA A N 1
ATOM 6399 C CA . ALA A 1 813 ? -6.453 -31.938 -0.458 1 95.25 813 ALA A CA 1
ATOM 6400 C C . ALA A 1 813 ? -7.637 -30.969 -0.411 1 95.25 813 ALA A C 1
ATOM 6402 O O . ALA A 1 813 ? -7.852 -30.188 -1.348 1 95.25 813 ALA A O 1
ATOM 6403 N N . ILE A 1 814 ? -8.453 -31.141 0.562 1 97.12 814 ILE A N 1
ATOM 6404 C CA . ILE A 1 814 ? -9.508 -30.188 0.886 1 97.12 814 ILE A CA 1
ATOM 6405 C C . ILE A 1 814 ? -9.297 -29.656 2.299 1 97.12 814 ILE A C 1
ATOM 6407 O O . ILE A 1 814 ? -8.789 -30.359 3.172 1 97.12 814 ILE A O 1
ATOM 6411 N N . ARG A 1 815 ? -9.57 -28.422 2.504 1 96.75 815 ARG A N 1
ATOM 6412 C CA . ARG A 1 815 ? -9.477 -27.719 3.781 1 96.75 815 ARG A CA 1
ATOM 6413 C C . ARG A 1 815 ? -10.867 -27.391 4.324 1 96.75 815 ARG A C 1
ATOM 6415 O O . ARG A 1 815 ? -11.688 -26.797 3.623 1 96.75 815 ARG A O 1
ATOM 6422 N N . ILE A 1 816 ? -11.125 -27.797 5.566 1 98.19 816 ILE A N 1
ATOM 6423 C CA . ILE A 1 816 ? -12.453 -27.781 6.16 1 98.19 816 ILE A CA 1
ATOM 6424 C C . ILE A 1 816 ? -12.422 -27 7.473 1 98.19 816 ILE A C 1
ATOM 6426 O O . ILE A 1 816 ? -11.469 -27.125 8.25 1 98.19 816 ILE A O 1
ATOM 6430 N N . GLY A 1 817 ? -13.406 -26.141 7.699 1 98.19 817 GLY A N 1
ATOM 6431 C CA . GLY A 1 817 ? -13.562 -25.422 8.953 1 98.19 817 GLY A CA 1
ATOM 6432 C C . GLY A 1 817 ? -14.898 -25.688 9.625 1 98.19 817 GLY A C 1
ATOM 6433 O O . GLY A 1 817 ? -15.93 -25.766 8.953 1 98.19 817 GLY A O 1
ATOM 6434 N N . VAL A 1 818 ? -14.969 -25.781 10.961 1 98.56 818 VAL A N 1
ATOM 6435 C CA . VAL A 1 818 ? -16.172 -26.219 11.664 1 98.56 818 VAL A CA 1
ATOM 6436 C C . VAL A 1 818 ? -16.875 -25.016 12.297 1 98.56 818 VAL A C 1
ATOM 6438 O O . VAL A 1 818 ? -17.984 -25.141 12.805 1 98.56 818 VAL A O 1
ATOM 6441 N N . ALA A 1 819 ? -16.266 -23.844 12.258 1 98.12 819 ALA A N 1
ATOM 6442 C CA . ALA A 1 819 ? -16.688 -22.703 13.055 1 98.12 819 ALA A CA 1
ATOM 6443 C C . ALA A 1 819 ? -18.141 -22.328 12.742 1 98.12 819 ALA A C 1
ATOM 6445 O O . ALA A 1 819 ? -18.953 -22.172 13.648 1 98.12 819 ALA A O 1
ATOM 6446 N N . GLU A 1 820 ? -18.5 -22.156 11.492 1 98.19 820 GLU A N 1
ATOM 6447 C CA . GLU A 1 820 ? -19.828 -21.672 11.117 1 98.19 820 GLU A CA 1
ATOM 6448 C C . GLU A 1 820 ? -20.906 -22.656 11.531 1 98.19 820 GLU A C 1
ATOM 6450 O O . GLU A 1 820 ? -21.922 -22.266 12.109 1 98.19 820 GLU A O 1
ATOM 6455 N N . MET A 1 821 ? -20.719 -23.938 11.242 1 98.56 821 MET A N 1
ATOM 6456 C CA . MET A 1 821 ? -21.734 -24.922 11.57 1 98.56 821 MET A CA 1
ATOM 6457 C C . MET A 1 821 ? -21.859 -25.125 13.078 1 98.56 821 MET A C 1
ATOM 6459 O O . MET A 1 821 ? -22.938 -25.422 13.594 1 98.56 821 MET A O 1
ATOM 6463 N N . THR A 1 822 ? -20.703 -24.938 13.797 1 98.62 822 THR A N 1
ATOM 6464 C CA . THR A 1 822 ? -20.781 -24.906 15.258 1 98.62 822 THR A CA 1
ATOM 6465 C C . THR A 1 822 ? -21.719 -23.797 15.727 1 98.62 822 THR A C 1
ATOM 6467 O O . THR A 1 822 ? -22.5 -24 16.656 1 98.62 822 THR A O 1
ATOM 6470 N N . ARG A 1 823 ? -21.734 -22.672 15.133 1 97.69 823 ARG A N 1
ATOM 6471 C CA . ARG A 1 823 ? -22.594 -21.547 15.5 1 97.69 823 ARG A CA 1
ATOM 6472 C C . ARG A 1 823 ? -24.062 -21.844 15.156 1 97.69 823 ARG A C 1
ATOM 6474 O O . ARG A 1 823 ? -24.969 -21.281 15.766 1 97.69 823 ARG A O 1
ATOM 6481 N N . PHE A 1 824 ? -24.266 -22.75 14.188 1 97.94 824 PHE A N 1
ATOM 6482 C CA . PHE A 1 824 ? -25.641 -23.125 13.852 1 97.94 824 PHE A CA 1
ATOM 6483 C C . PHE A 1 824 ? -26.109 -24.281 14.734 1 97.94 824 PHE A C 1
ATOM 6485 O O . PHE A 1 824 ? -27.219 -24.781 14.555 1 97.94 824 PHE A O 1
ATOM 6492 N N . GLY A 1 825 ? -25.234 -24.766 15.594 1 97.88 825 GLY A N 1
ATOM 6493 C CA . GLY A 1 825 ? -25.688 -25.719 16.594 1 97.88 825 GLY A CA 1
ATOM 6494 C C . GLY A 1 825 ? -25.172 -27.125 16.344 1 97.88 825 GLY A C 1
ATOM 6495 O O . GLY A 1 825 ? -25.5 -28.062 17.094 1 97.88 825 GLY A O 1
ATOM 6496 N N . PHE A 1 826 ? -24.344 -27.344 15.289 1 98.56 826 PHE A N 1
ATOM 6497 C CA . PHE A 1 826 ? -23.766 -28.656 15.078 1 98.56 826 PHE A CA 1
ATOM 6498 C C . PHE A 1 826 ? -22.906 -29.062 16.266 1 98.56 826 PHE A C 1
ATOM 6500 O O . PHE A 1 826 ? -22.062 -28.281 16.734 1 98.56 826 PHE A O 1
ATOM 6507 N N . GLY A 1 827 ? -23.109 -30.172 16.797 1 97.62 827 GLY A N 1
ATOM 6508 C CA . GLY A 1 827 ? -22.266 -30.828 17.781 1 97.62 827 GLY A CA 1
ATOM 6509 C C . GLY A 1 827 ? -21.609 -32.094 17.266 1 97.62 827 GLY A C 1
ATOM 6510 O O . GLY A 1 827 ? -21.438 -32.25 16.062 1 97.62 827 GLY A O 1
ATOM 6511 N N . THR A 1 828 ? -21.219 -32.938 18.125 1 97.19 828 THR A N 1
ATOM 6512 C CA . THR A 1 828 ? -20.484 -34.156 17.781 1 97.19 828 THR A CA 1
ATOM 6513 C C . THR A 1 828 ? -21.328 -35.062 16.906 1 97.19 828 THR A C 1
ATOM 6515 O O . THR A 1 828 ? -20.828 -35.656 15.945 1 97.19 828 THR A O 1
ATOM 6518 N N . LYS A 1 829 ? -22.578 -35.094 17.172 1 97.62 829 LYS A N 1
ATOM 6519 C CA . LYS A 1 829 ? -23.469 -36 16.422 1 97.62 829 LYS A CA 1
ATOM 6520 C C . LYS A 1 829 ? -23.594 -35.531 14.961 1 97.62 829 LYS A C 1
ATOM 6522 O O . LYS A 1 829 ? -23.5 -36.344 14.047 1 97.62 829 LYS A O 1
ATOM 6527 N N . GLU A 1 830 ? -23.906 -34.312 14.828 1 98.44 830 GLU A N 1
ATOM 6528 C CA . GLU A 1 830 ? -24.078 -33.75 13.484 1 98.44 830 GLU A CA 1
ATOM 6529 C C . GLU A 1 830 ? -22.797 -33.844 12.68 1 98.44 830 GLU A C 1
ATOM 6531 O O . GLU A 1 830 ? -22.812 -34.094 11.477 1 98.44 830 GLU A O 1
ATOM 6536 N N . PHE A 1 831 ? -21.641 -33.656 13.289 1 98.69 831 PHE A N 1
ATOM 6537 C CA . PHE A 1 831 ? -20.359 -33.719 12.578 1 98.69 831 PHE A CA 1
ATOM 6538 C C . PHE A 1 831 ? -20.016 -35.156 12.234 1 98.69 831 PHE A C 1
ATOM 6540 O O . PHE A 1 831 ? -19.391 -35.438 11.211 1 98.69 831 PHE A O 1
ATOM 6547 N N . GLU A 1 832 ? -20.422 -36.125 13.109 1 98.44 832 GLU A N 1
ATOM 6548 C CA . GLU A 1 832 ? -20.266 -37.531 12.766 1 98.44 832 GLU A CA 1
ATOM 6549 C C . GLU A 1 832 ? -21.062 -37.875 11.508 1 98.44 832 GLU A C 1
ATOM 6551 O O . GLU A 1 832 ? -20.562 -38.531 10.609 1 98.44 832 GLU A O 1
ATOM 6556 N N . GLN A 1 833 ? -22.312 -37.406 11.469 1 98.56 833 GLN A N 1
ATOM 6557 C CA . GLN A 1 833 ? -23.141 -37.656 10.289 1 98.56 833 GLN A CA 1
ATOM 6558 C C . GLN A 1 833 ? -22.531 -37 9.055 1 98.56 833 GLN A C 1
ATOM 6560 O O . GLN A 1 833 ? -22.531 -37.594 7.969 1 98.56 833 GLN A O 1
ATOM 6565 N N . THR A 1 834 ? -22.062 -35.781 9.234 1 98.81 834 THR A N 1
ATOM 6566 C CA . THR A 1 834 ? -21.438 -35.062 8.133 1 98.81 834 THR A CA 1
ATOM 6567 C C . THR A 1 834 ? -20.234 -35.844 7.609 1 98.81 834 THR A C 1
ATOM 6569 O O . THR A 1 834 ? -20.016 -35.906 6.395 1 98.81 834 THR A O 1
ATOM 6572 N N . ALA A 1 835 ? -19.406 -36.375 8.477 1 98.75 835 ALA A N 1
ATOM 6573 C CA . ALA A 1 835 ? -18.234 -37.156 8.086 1 98.75 835 ALA A CA 1
ATOM 6574 C C . ALA A 1 835 ? -18.641 -38.344 7.223 1 98.75 835 ALA A C 1
ATOM 6576 O O . ALA A 1 835 ? -17.984 -38.656 6.219 1 98.75 835 ALA A O 1
ATOM 6577 N N . ALA A 1 836 ? -19.672 -39 7.609 1 98.5 836 ALA A N 1
ATOM 6578 C CA . ALA A 1 836 ? -20.156 -40.156 6.852 1 98.5 836 ALA A CA 1
ATOM 6579 C C . ALA A 1 836 ? -20.641 -39.719 5.465 1 98.5 836 ALA A C 1
ATOM 6581 O O . ALA A 1 836 ? -20.359 -40.406 4.477 1 98.5 836 ALA A O 1
ATOM 6582 N N . LEU A 1 837 ? -21.391 -38.688 5.398 1 98.69 837 LEU A N 1
ATOM 6583 C CA . LEU A 1 837 ? -21.891 -38.156 4.125 1 98.69 837 LEU A CA 1
ATOM 6584 C C . LEU A 1 837 ? -20.734 -37.781 3.211 1 98.69 837 LEU A C 1
ATOM 6586 O O . LEU A 1 837 ? -20.766 -38.062 2.01 1 98.69 837 LEU A O 1
ATOM 6590 N N . MET A 1 838 ? -19.719 -37.125 3.771 1 98.75 838 MET A N 1
ATOM 6591 C CA . MET A 1 838 ? -18.547 -36.75 2.99 1 98.75 838 MET A CA 1
ATOM 6592 C C . MET A 1 838 ? -17.812 -37.969 2.465 1 98.75 838 MET A C 1
ATOM 6594 O O . MET A 1 838 ? -17.375 -38 1.314 1 98.75 838 MET A O 1
ATOM 6598 N N . ALA A 1 839 ? -17.656 -38.969 3.312 1 98.44 839 ALA A N 1
ATOM 6599 C CA . ALA A 1 839 ? -17.016 -40.188 2.885 1 98.44 839 ALA A CA 1
ATOM 6600 C C . ALA A 1 839 ? -17.781 -40.844 1.733 1 98.44 839 ALA A C 1
ATOM 6602 O O . ALA A 1 839 ? -17.172 -41.375 0.803 1 98.44 839 ALA A O 1
ATOM 6603 N N . ASP A 1 840 ? -19.094 -40.844 1.788 1 98.38 840 ASP A N 1
ATOM 6604 C CA . ASP A 1 840 ? -19.922 -41.375 0.719 1 98.38 840 ASP A CA 1
ATOM 6605 C C . ASP A 1 840 ? -19.656 -40.656 -0.603 1 98.38 840 ASP A C 1
ATOM 6607 O O . ASP A 1 840 ? -19.562 -41.312 -1.654 1 98.38 840 ASP A O 1
ATOM 6611 N N . VAL A 1 841 ? -19.547 -39.375 -0.535 1 98.38 841 VAL A N 1
ATOM 6612 C CA . VAL A 1 841 ? -19.312 -38.562 -1.741 1 98.38 841 VAL A CA 1
ATOM 6613 C C . VAL A 1 841 ? -17.891 -38.781 -2.242 1 98.38 841 VAL A C 1
ATOM 6615 O O . VAL A 1 841 ? -17.672 -39.031 -3.434 1 98.38 841 VAL A O 1
ATOM 6618 N N . ILE A 1 842 ? -16.875 -38.75 -1.354 1 98.06 842 ILE A N 1
ATOM 6619 C CA . ILE A 1 842 ? -15.469 -38.719 -1.719 1 98.06 842 ILE A CA 1
ATOM 6620 C C . ILE A 1 842 ? -15.008 -40.125 -2.129 1 98.06 842 ILE A C 1
ATOM 6622 O O . ILE A 1 842 ? -14.328 -40.281 -3.146 1 98.06 842 ILE A O 1
ATOM 6626 N N . LEU A 1 843 ? -15.406 -41.156 -1.389 1 97 843 LEU A N 1
ATOM 6627 C CA . LEU A 1 843 ? -14.883 -42.5 -1.595 1 97 843 LEU A CA 1
ATOM 6628 C C . LEU A 1 843 ? -15.789 -43.281 -2.529 1 97 843 LEU A C 1
ATOM 6630 O O . LEU A 1 843 ? -15.312 -44.156 -3.256 1 97 843 LEU A O 1
ATOM 6634 N N . ARG A 1 844 ? -17.094 -42.969 -2.561 1 96.31 844 ARG A N 1
ATOM 6635 C CA . ARG A 1 844 ? -18.031 -43.844 -3.248 1 96.31 844 ARG A CA 1
ATOM 6636 C C . ARG A 1 844 ? -18.781 -43.094 -4.348 1 96.31 844 ARG A C 1
ATOM 6638 O O . ARG A 1 844 ? -19.578 -43.688 -5.078 1 96.31 844 ARG A O 1
ATOM 6645 N N . ASN A 1 845 ? -18.594 -41.812 -4.461 1 96.38 845 ASN A N 1
ATOM 6646 C CA . ASN A 1 845 ? -19.25 -40.969 -5.453 1 96.38 845 ASN A CA 1
ATOM 6647 C C . ASN A 1 845 ? -20.781 -41.062 -5.352 1 96.38 845 ASN A C 1
ATOM 6649 O O . ASN A 1 845 ? -21.469 -41.156 -6.367 1 96.38 845 ASN A O 1
ATOM 6653 N N . LYS A 1 846 ? -21.219 -41.156 -4.164 1 97.56 846 LYS A N 1
ATOM 6654 C CA . LYS A 1 846 ? -22.656 -41.25 -3.898 1 97.56 846 LYS A CA 1
ATOM 6655 C C . LYS A 1 846 ? -23.297 -39.875 -3.801 1 97.56 846 LYS A C 1
ATOM 6657 O O . LYS A 1 846 ? -22.688 -38.938 -3.275 1 97.56 846 LYS A O 1
ATOM 6662 N N . ASP A 1 847 ? -24.516 -39.781 -4.289 1 97.94 847 ASP A N 1
ATOM 6663 C CA . ASP A 1 847 ? -25.312 -38.562 -4.109 1 97.94 847 ASP A CA 1
ATOM 6664 C C . ASP A 1 847 ? -25.969 -38.531 -2.736 1 97.94 847 ASP A C 1
ATOM 6666 O O . ASP A 1 847 ? -26.719 -39.469 -2.383 1 97.94 847 ASP A O 1
ATOM 6670 N N . VAL A 1 848 ? -25.672 -37.469 -2.02 1 98.44 848 VAL A N 1
ATOM 6671 C CA . VAL A 1 848 ? -26.203 -37.438 -0.656 1 98.44 848 VAL A CA 1
ATOM 6672 C C . VAL A 1 848 ? -26.969 -36.125 -0.443 1 98.44 848 VAL A C 1
ATOM 6674 O O . VAL A 1 848 ? -27.141 -35.688 0.694 1 98.44 848 VAL A O 1
ATOM 6677 N N . ILE A 1 849 ? -27.406 -35.406 -1.435 1 98.44 849 ILE A N 1
ATOM 6678 C CA . ILE A 1 849 ? -27.938 -34.031 -1.365 1 98.44 849 ILE A CA 1
ATOM 6679 C C . ILE A 1 849 ? -29.188 -34.031 -0.472 1 98.44 849 ILE A C 1
ATOM 6681 O O . ILE A 1 849 ? -29.375 -33.094 0.306 1 98.44 849 ILE A O 1
ATOM 6685 N N . ASP A 1 850 ? -30.062 -35 -0.532 1 98.25 850 ASP A N 1
ATOM 6686 C CA . ASP A 1 850 ? -31.297 -35.031 0.256 1 98.25 850 ASP A CA 1
ATOM 6687 C C . ASP A 1 850 ? -30.984 -35.25 1.738 1 98.25 850 ASP A C 1
ATOM 6689 O O . ASP A 1 850 ? -31.641 -34.656 2.6 1 98.25 850 ASP A O 1
ATOM 6693 N N . ASP A 1 851 ? -30.031 -36.125 2.01 1 98.38 851 ASP A N 1
ATOM 6694 C CA . ASP A 1 851 ? -29.609 -36.312 3.391 1 98.38 851 ASP A CA 1
ATOM 6695 C C . ASP A 1 851 ? -29.031 -35.031 3.994 1 98.38 851 ASP A C 1
ATOM 6697 O O . ASP A 1 851 ? -29.281 -34.719 5.16 1 98.38 851 ASP A O 1
ATOM 6701 N N . VAL A 1 852 ? -28.219 -34.344 3.189 1 98.75 852 VAL A N 1
ATOM 6702 C CA . VAL A 1 852 ? -27.609 -33.094 3.633 1 98.75 852 VAL A CA 1
ATOM 6703 C C . VAL A 1 852 ? -28.688 -32.062 3.941 1 98.75 852 VAL A C 1
ATOM 6705 O O . VAL A 1 852 ? -28.656 -31.422 4.992 1 98.75 852 VAL A O 1
ATOM 6708 N N . LYS A 1 853 ? -29.656 -31.906 3.053 1 98.31 853 LYS A N 1
ATOM 6709 C CA . LYS A 1 853 ? -30.75 -30.953 3.248 1 98.31 853 LYS A CA 1
ATOM 6710 C C . LYS A 1 853 ? -31.547 -31.297 4.508 1 98.31 853 LYS A C 1
ATOM 6712 O O . LYS A 1 853 ? -31.922 -30.391 5.266 1 98.31 853 LYS A O 1
ATOM 6717 N N . GLN A 1 854 ? -31.766 -32.594 4.699 1 97.94 854 GLN A N 1
ATOM 6718 C CA . GLN A 1 854 ? -32.531 -33.031 5.871 1 97.94 854 GLN A CA 1
ATOM 6719 C C . GLN A 1 854 ? -31.766 -32.719 7.16 1 97.94 854 GLN A C 1
ATOM 6721 O O . GLN A 1 854 ? -32.344 -32.156 8.102 1 97.94 854 GLN A O 1
ATOM 6726 N N . LEU A 1 855 ? -30.547 -33.031 7.184 1 98.19 855 LEU A N 1
ATOM 6727 C CA . LEU A 1 855 ? -29.719 -32.75 8.359 1 98.19 855 LEU A CA 1
ATOM 6728 C C . LEU A 1 855 ? -29.672 -31.234 8.641 1 98.19 855 LEU A C 1
ATOM 6730 O O . LEU A 1 855 ? -29.906 -30.812 9.773 1 98.19 855 LEU A O 1
ATOM 6734 N N . ARG A 1 856 ? -29.438 -30.453 7.598 1 97.94 856 ARG A N 1
ATOM 6735 C CA . ARG A 1 856 ? -29.234 -29.016 7.727 1 97.94 856 ARG A CA 1
ATOM 6736 C C . ARG A 1 856 ? -30.531 -28.328 8.164 1 97.94 856 ARG A C 1
ATOM 6738 O O . ARG A 1 856 ? -30.484 -27.328 8.891 1 97.94 856 ARG A O 1
ATOM 6745 N N . SER A 1 857 ? -31.656 -28.781 7.75 1 96.88 857 SER A N 1
ATOM 6746 C CA . SER A 1 857 ? -32.969 -28.156 7.988 1 96.88 857 SER A CA 1
ATOM 6747 C C . SER A 1 857 ? -33.281 -28.078 9.477 1 96.88 857 SER A C 1
ATOM 6749 O O . SER A 1 857 ? -34.062 -27.25 9.914 1 96.88 857 SER A O 1
ATOM 6751 N N . ASN A 1 858 ? -32.625 -28.891 10.266 1 97 858 ASN A N 1
ATOM 6752 C CA . ASN A 1 858 ? -32.844 -28.922 11.711 1 97 858 ASN A CA 1
ATOM 6753 C C . ASN A 1 858 ? -31.969 -27.891 12.422 1 97 858 ASN A C 1
ATOM 6755 O O . ASN A 1 858 ? -32.125 -27.688 13.633 1 97 858 ASN A O 1
ATOM 6759 N N . PHE A 1 859 ? -31.094 -27.234 11.727 1 97.88 859 PHE A N 1
ATOM 6760 C CA . PHE A 1 859 ? -30.125 -26.328 12.32 1 97.88 859 PHE A CA 1
ATOM 6761 C C . PHE A 1 859 ? -30.062 -25.016 11.562 1 97.88 859 PHE A C 1
ATOM 6763 O O . PHE A 1 859 ? -29.047 -24.672 10.953 1 97.88 859 PHE A O 1
ATOM 6770 N N . THR A 1 860 ? -31.078 -24.188 11.656 1 95.69 860 THR A N 1
ATOM 6771 C CA . THR A 1 860 ? -31.203 -22.953 10.883 1 95.69 860 THR A CA 1
ATOM 6772 C C . THR A 1 860 ? -31.094 -21.734 11.797 1 95.69 860 THR A C 1
ATOM 6774 O O . THR A 1 860 ? -31.047 -20.594 11.312 1 95.69 860 THR A O 1
ATOM 6777 N N . GLU A 1 861 ? -31.016 -21.953 13.086 1 95.06 861 GLU A N 1
ATOM 6778 C CA . GLU A 1 861 ? -30.906 -20.844 14.039 1 95.06 861 GLU A CA 1
ATOM 6779 C C . GLU A 1 861 ? -29.469 -20.641 14.5 1 95.06 861 GLU A C 1
ATOM 6781 O O . GLU A 1 861 ? -28.766 -21.609 14.789 1 95.06 861 GLU A O 1
ATOM 6786 N N . LEU A 1 862 ? -29.047 -19.453 14.562 1 96 862 LEU A N 1
ATOM 6787 C CA . LEU A 1 862 ? -27.688 -19.125 14.953 1 96 862 LEU A CA 1
ATOM 6788 C C . LEU A 1 862 ? -27.562 -19.047 16.469 1 96 862 LEU A C 1
ATOM 6790 O O . LEU A 1 862 ? -28.406 -18.469 17.141 1 96 862 LEU A O 1
ATOM 6794 N N . LYS A 1 863 ? -26.453 -19.609 16.938 1 96.69 863 LYS A N 1
ATOM 6795 C CA . LYS A 1 863 ? -26.141 -19.578 18.375 1 96.69 863 LYS A CA 1
ATOM 6796 C C . LYS A 1 863 ? -25.047 -18.547 18.672 1 96.69 863 LYS A C 1
ATOM 6798 O O . LYS A 1 863 ? -24.578 -17.875 17.766 1 96.69 863 LYS A O 1
ATOM 6803 N N . TYR A 1 864 ? -24.781 -18.344 20.016 1 97.62 864 TYR A N 1
ATOM 6804 C CA . TYR A 1 864 ? -23.734 -17.438 20.5 1 97.62 864 TYR A CA 1
ATOM 6805 C C . TYR A 1 864 ? -24 -16 20.062 1 97.62 864 TYR A C 1
ATOM 6807 O O . TYR A 1 864 ? -23.109 -15.32 19.547 1 97.62 864 TYR A O 1
ATOM 6815 N N . CYS A 1 865 ? -25.219 -15.625 20.016 1 97.25 865 CYS A N 1
ATOM 6816 C CA . CYS A 1 865 ? -25.656 -14.25 19.781 1 97.25 865 CYS A CA 1
ATOM 6817 C C . CYS A 1 865 ? -26.859 -13.898 20.672 1 97.25 865 CYS A C 1
ATOM 6819 O O . CYS A 1 865 ? -27.469 -14.789 21.25 1 97.25 865 CYS A O 1
ATOM 6821 N N . PHE A 1 866 ? -27.109 -12.633 20.828 1 96.5 866 PHE A N 1
ATOM 6822 C CA . PHE A 1 866 ? -28.266 -12.188 21.609 1 96.5 866 PHE A CA 1
ATOM 6823 C C . PHE A 1 866 ? -29.547 -12.258 20.797 1 96.5 866 PHE A C 1
ATOM 6825 O O . PHE A 1 866 ? -29.656 -11.609 19.75 1 96.5 866 PHE A O 1
ATOM 6832 N N . ASN A 1 867 ? -30.531 -13.047 21.203 1 92.81 867 ASN A N 1
ATOM 6833 C CA . ASN A 1 867 ? -31.734 -13.227 20.406 1 92.81 867 ASN A CA 1
ATOM 6834 C C . ASN A 1 867 ? -32.969 -13.328 21.266 1 92.81 867 ASN A C 1
ATOM 6836 O O . ASN A 1 867 ? -33.969 -13.961 20.875 1 92.81 867 ASN A O 1
ATOM 6840 N N . ASP A 1 868 ? -32.969 -12.797 22.453 1 93.69 868 ASP A N 1
ATOM 6841 C CA . ASP A 1 868 ? -34.188 -12.828 23.297 1 93.69 868 ASP A CA 1
ATOM 6842 C C . ASP A 1 868 ? -35.219 -11.844 22.797 1 93.69 868 ASP A C 1
ATOM 6844 O O . ASP A 1 868 ? -35 -11.133 21.812 1 93.69 868 ASP A O 1
ATOM 6848 N N . ASP A 1 869 ? -36.312 -11.773 23.438 1 95.31 869 ASP A N 1
ATOM 6849 C CA . ASP A 1 869 ? -37.469 -11.016 22.969 1 95.31 869 ASP A CA 1
ATOM 6850 C C . ASP A 1 869 ? -37.188 -9.516 22.922 1 95.31 869 ASP A C 1
ATOM 6852 O O . ASP A 1 869 ? -37.656 -8.82 22.016 1 95.31 869 ASP A O 1
ATOM 6856 N N . ASP A 1 870 ? -36.438 -9.055 23.859 1 95.88 870 ASP A N 1
ATOM 6857 C CA . ASP A 1 870 ? -36.094 -7.641 23.906 1 95.88 870 ASP A CA 1
ATOM 6858 C C . ASP A 1 870 ? -35.219 -7.254 22.703 1 95.88 870 ASP A C 1
ATOM 6860 O O . ASP A 1 870 ? -35.438 -6.195 22.094 1 95.88 870 ASP A O 1
ATOM 6864 N N . ILE A 1 871 ? -34.25 -8.102 22.438 1 96.31 871 ILE A N 1
ATOM 6865 C CA . ILE A 1 871 ? -33.375 -7.891 21.297 1 96.31 871 ILE A CA 1
ATOM 6866 C C . ILE A 1 871 ? -34.188 -7.941 20 1 96.31 871 ILE A C 1
ATOM 6868 O O . ILE A 1 871 ? -34.062 -7.078 19.125 1 96.31 871 ILE A O 1
ATOM 6872 N N . MET A 1 872 ? -35.094 -8.906 19.875 1 95.88 872 MET A N 1
ATOM 6873 C CA . MET A 1 872 ? -35.875 -9.078 18.656 1 95.88 872 MET A CA 1
ATOM 6874 C C . MET A 1 872 ? -36.781 -7.871 18.438 1 95.88 872 MET A C 1
ATOM 6876 O O . MET A 1 872 ? -37.031 -7.465 17.297 1 95.88 872 MET A O 1
ATOM 6880 N N . ALA A 1 873 ? -37.312 -7.332 19.469 1 96.94 873 ALA A N 1
ATOM 6881 C CA . ALA A 1 873 ? -38.156 -6.141 19.359 1 96.94 873 ALA A CA 1
ATOM 6882 C C . ALA A 1 873 ? -37.375 -4.961 18.797 1 96.94 873 ALA A C 1
ATOM 6884 O O . ALA A 1 873 ? -37.906 -4.18 18 1 96.94 873 ALA A O 1
ATOM 6885 N N . GLN A 1 874 ? -36.156 -4.832 19.297 1 97.25 874 GLN A N 1
ATOM 6886 C CA . GLN A 1 874 ? -35.281 -3.758 18.797 1 97.25 874 GLN A CA 1
ATOM 6887 C C . GLN A 1 874 ? -34.938 -3.984 17.328 1 97.25 874 GLN A C 1
ATOM 6889 O O . GLN A 1 874 ? -34.812 -3.031 16.547 1 97.25 874 GLN A O 1
ATOM 6894 N N . LEU A 1 875 ? -34.719 -5.211 16.953 1 97.5 875 LEU A N 1
ATOM 6895 C CA . LEU A 1 875 ? -34.406 -5.527 15.562 1 97.5 875 LEU A CA 1
ATOM 6896 C C . LEU A 1 875 ? -35.594 -5.172 14.656 1 97.5 875 LEU A C 1
ATOM 6898 O O . LEU A 1 875 ? -35.375 -4.688 13.539 1 97.5 875 LEU A O 1
ATOM 6902 N N . ASP A 1 876 ? -36.781 -5.406 15.086 1 96.88 876 ASP A N 1
ATOM 6903 C CA . ASP A 1 876 ? -37.969 -5.047 14.32 1 96.88 876 ASP A CA 1
ATOM 6904 C C . ASP A 1 876 ? -38.031 -3.535 14.102 1 96.88 876 ASP A C 1
ATOM 6906 O O . ASP A 1 876 ? -38.469 -3.074 13.039 1 96.88 876 ASP A O 1
ATOM 6910 N N . LYS A 1 877 ? -37.656 -2.814 15.109 1 97.06 877 LYS A N 1
ATOM 6911 C CA . LYS A 1 877 ? -37.594 -1.363 14.969 1 97.06 877 LYS A CA 1
ATOM 6912 C C . LYS A 1 877 ? -36.594 -0.959 13.891 1 97.06 877 LYS A C 1
ATOM 6914 O O . LYS A 1 877 ? -36.875 -0.086 13.062 1 97.06 877 LYS A O 1
ATOM 6919 N N . LEU A 1 878 ? -35.406 -1.579 13.938 1 97.44 878 LEU A N 1
ATOM 6920 C CA . LEU A 1 878 ? -34.406 -1.276 12.922 1 97.44 878 LEU A CA 1
ATOM 6921 C C . LEU A 1 878 ? -34.906 -1.623 11.531 1 97.44 878 LEU A C 1
ATOM 6923 O O . LEU A 1 878 ? -34.719 -0.867 10.578 1 97.44 878 LEU A O 1
ATOM 6927 N N . LYS A 1 879 ? -35.625 -2.773 11.391 1 96.5 879 LYS A N 1
ATOM 6928 C CA . LYS A 1 879 ? -36.156 -3.207 10.109 1 96.5 879 LYS A CA 1
ATOM 6929 C C . LYS A 1 879 ? -37.188 -2.205 9.578 1 96.5 879 LYS A C 1
ATOM 6931 O O . LYS A 1 879 ? -37.312 -2.018 8.367 1 96.5 879 LYS A O 1
ATOM 6936 N N . SER A 1 880 ? -37.844 -1.565 10.461 1 94.94 880 SER A N 1
ATOM 6937 C CA . SER A 1 880 ? -38.875 -0.621 10.07 1 94.94 880 SER A CA 1
ATOM 6938 C C . SER A 1 880 ? -38.281 0.6 9.367 1 94.94 880 SER A C 1
ATOM 6940 O O . SER A 1 880 ? -39 1.336 8.688 1 94.94 880 SER A O 1
ATOM 6942 N N . THR A 1 881 ? -36.969 0.831 9.562 1 94.06 881 THR A N 1
ATOM 6943 C CA . THR A 1 881 ? -36.312 1.961 8.914 1 94.06 881 THR A CA 1
ATOM 6944 C C . THR A 1 881 ? -36 1.637 7.461 1 94.06 881 THR A C 1
ATOM 6946 O O . THR A 1 881 ? -35.531 2.502 6.715 1 94.06 881 THR A O 1
ATOM 6949 N N . LEU A 1 882 ? -36.25 0.37 7.031 1 92.81 882 LEU A N 1
ATOM 6950 C CA . LEU A 1 882 ? -35.938 -0.096 5.688 1 92.81 882 LEU A CA 1
ATOM 6951 C C . LEU A 1 882 ? -37.188 -0.239 4.844 1 92.81 882 LEU A C 1
ATOM 6953 O O . LEU A 1 882 ? -37.125 -0.272 3.615 1 92.81 882 LEU A O 1
ATOM 6957 N N . MET B 1 1 ? 27.859 50.438 33.594 1 36.03 1 MET B N 1
ATOM 6958 C CA . MET B 1 1 ? 28.609 50.219 32.344 1 36.03 1 MET B CA 1
ATOM 6959 C C . MET B 1 1 ? 28.25 51.25 31.281 1 36.03 1 MET B C 1
ATOM 6961 O O . MET B 1 1 ? 27.078 51.625 31.156 1 36.03 1 MET B O 1
ATOM 6965 N N . LYS B 1 2 ? 29.109 52 30.891 1 45.81 2 LYS B N 1
ATOM 6966 C CA . LYS B 1 2 ? 29.078 53.219 30.078 1 45.81 2 LYS B CA 1
ATOM 6967 C C . LYS B 1 2 ? 28.234 53.031 28.828 1 45.81 2 LYS B C 1
ATOM 6969 O O . LYS B 1 2 ? 28.594 52.219 27.953 1 45.81 2 LYS B O 1
ATOM 6974 N N . LEU B 1 3 ? 26.906 53.188 28.75 1 50.31 3 LEU B N 1
ATOM 6975 C CA . LEU B 1 3 ? 25.906 53.312 27.688 1 50.31 3 LEU B CA 1
ATOM 6976 C C . LEU B 1 3 ? 26.438 54.125 26.516 1 50.31 3 LEU B C 1
ATOM 6978 O O . LEU B 1 3 ? 25.734 54.312 25.516 1 50.31 3 LEU B O 1
ATOM 6982 N N . GLU B 1 4 ? 27.562 54.812 26.609 1 56.47 4 GLU B N 1
ATOM 6983 C CA . GLU B 1 4 ? 27.938 55.875 25.688 1 56.47 4 GLU B CA 1
ATOM 6984 C C . GLU B 1 4 ? 28.266 55.312 24.312 1 56.47 4 GLU B C 1
ATOM 6986 O O . GLU B 1 4 ? 28.125 56.031 23.312 1 56.47 4 GLU B O 1
ATOM 6991 N N . ASN B 1 5 ? 28.531 53.875 24.062 1 76.19 5 ASN B N 1
ATOM 6992 C CA . ASN B 1 5 ? 29.031 53.5 22.75 1 76.19 5 ASN B CA 1
ATOM 6993 C C . ASN B 1 5 ? 28.188 52.375 22.141 1 76.19 5 ASN B C 1
ATOM 6995 O O . ASN B 1 5 ? 28.703 51.594 21.344 1 76.19 5 ASN B O 1
ATOM 6999 N N . LEU B 1 6 ? 26.844 52.25 22.469 1 89.31 6 LEU B N 1
ATOM 7000 C CA . LEU B 1 6 ? 26.031 51.188 21.906 1 89.31 6 LEU B CA 1
ATOM 7001 C C . LEU B 1 6 ? 25.438 51.594 20.562 1 89.31 6 LEU B C 1
ATOM 7003 O O . LEU B 1 6 ? 25.094 52.75 20.375 1 89.31 6 LEU B O 1
ATOM 7007 N N . LYS B 1 7 ? 25.312 50.562 19.688 1 93.19 7 LYS B N 1
ATOM 7008 C CA . LYS B 1 7 ? 24.641 50.781 18.406 1 93.19 7 LYS B CA 1
ATOM 7009 C C . LYS B 1 7 ? 23.125 50.875 18.594 1 93.19 7 LYS B C 1
ATOM 7011 O O . LYS B 1 7 ? 22.594 50.344 19.562 1 93.19 7 LYS B O 1
ATOM 7016 N N . ARG B 1 8 ? 22.516 51.656 17.719 1 95.19 8 ARG B N 1
ATOM 7017 C CA . ARG B 1 8 ? 21.062 51.812 17.75 1 95.19 8 ARG B CA 1
ATOM 7018 C C . ARG B 1 8 ? 20.438 51.406 16.422 1 95.19 8 ARG B C 1
ATOM 7020 O O . ARG B 1 8 ? 21.031 51.625 15.352 1 95.19 8 ARG B O 1
ATOM 7027 N N . THR B 1 9 ? 19.312 50.75 16.5 1 96 9 THR B N 1
ATOM 7028 C CA . THR B 1 9 ? 18.562 50.469 15.281 1 96 9 THR B CA 1
ATOM 7029 C C . THR B 1 9 ? 17.766 51.688 14.836 1 96 9 THR B C 1
ATOM 7031 O O . THR B 1 9 ? 17.688 52.688 15.547 1 96 9 THR B O 1
ATOM 7034 N N . LEU B 1 10 ? 17.188 51.562 13.664 1 96.44 10 LEU B N 1
ATOM 7035 C CA . LEU B 1 10 ? 16.406 52.656 13.102 1 96.44 10 LEU B CA 1
ATOM 7036 C C . LEU B 1 10 ? 15.086 52.844 13.852 1 96.44 10 LEU B C 1
ATOM 7038 O O . LEU B 1 10 ? 14.359 53.781 13.633 1 96.44 10 LEU B O 1
ATOM 7042 N N . PHE B 1 11 ? 14.812 52 14.828 1 97.81 11 PHE B N 1
ATOM 7043 C CA . PHE B 1 11 ? 13.547 52.031 15.562 1 97.81 11 PHE B CA 1
ATOM 7044 C C . PHE B 1 11 ? 13.75 52.625 16.953 1 97.81 11 PHE B C 1
ATOM 7046 O O . PHE B 1 11 ? 12.836 52.625 17.781 1 97.81 11 PHE B O 1
ATOM 7053 N N . TYR B 1 12 ? 14.914 53.125 17.266 1 96.75 12 TYR B N 1
ATOM 7054 C CA . TYR B 1 12 ? 15.25 53.625 18.594 1 96.75 12 TYR B CA 1
ATOM 7055 C C . TYR B 1 12 ? 14.219 54.625 19.078 1 96.75 12 TYR B C 1
ATOM 7057 O O . TYR B 1 12 ? 13.711 54.531 20.203 1 96.75 12 TYR B O 1
ATOM 7065 N N . ASP B 1 13 ? 13.922 55.625 18.234 1 97.12 13 ASP B N 1
ATOM 7066 C CA . ASP B 1 13 ? 12.969 56.656 18.609 1 97.12 13 ASP B CA 1
ATOM 7067 C C . ASP B 1 13 ? 11.578 56.062 18.844 1 97.12 13 ASP B C 1
ATOM 7069 O O . ASP B 1 13 ? 10.844 56.531 19.719 1 97.12 13 ASP B O 1
ATOM 7073 N N . ASN B 1 14 ? 11.219 55.062 18.047 1 97.94 14 ASN B N 1
ATOM 7074 C CA . ASN B 1 14 ? 9.953 54.375 18.266 1 97.94 14 ASN B CA 1
ATOM 7075 C C . ASN B 1 14 ? 9.914 53.688 19.641 1 97.94 14 ASN B C 1
ATOM 7077 O O . ASN B 1 14 ? 8.875 53.719 20.312 1 97.94 14 ASN B O 1
ATOM 7081 N N . HIS B 1 15 ? 11.023 53.125 20.062 1 97.88 15 HIS B N 1
ATOM 7082 C CA . HIS B 1 15 ? 11.117 52.469 21.359 1 97.88 15 HIS B CA 1
ATOM 7083 C C . HIS B 1 15 ? 10.961 53.438 22.5 1 97.88 15 HIS B C 1
ATOM 7085 O O . HIS B 1 15 ? 10.242 53.188 23.469 1 97.88 15 HIS B O 1
ATOM 7091 N N . VAL B 1 16 ? 11.656 54.531 22.375 1 96.56 16 VAL B N 1
ATOM 7092 C CA . VAL B 1 16 ? 11.609 55.562 23.406 1 96.56 16 VAL B CA 1
ATOM 7093 C C . VAL B 1 16 ? 10.195 56.094 23.547 1 96.56 16 VAL B C 1
ATOM 7095 O O . VAL B 1 16 ? 9.68 56.25 24.656 1 96.56 16 VAL B O 1
ATOM 7098 N N . LYS B 1 17 ? 9.664 56.344 22.406 1 96.69 17 LYS B N 1
ATOM 7099 C CA . LYS B 1 17 ? 8.297 56.844 22.375 1 96.69 17 LYS B CA 1
ATOM 7100 C C . LYS B 1 17 ? 7.336 55.844 23.031 1 96.69 17 LYS B C 1
ATOM 7102 O O . LYS B 1 17 ? 6.391 56.281 23.719 1 96.69 17 LYS B O 1
ATOM 7107 N N . ALA B 1 18 ? 7.613 54.625 22.922 1 96.69 18 ALA B N 1
ATOM 7108 C CA . ALA B 1 18 ? 6.73 53.562 23.422 1 96.69 18 ALA B CA 1
ATOM 7109 C C . ALA B 1 18 ? 7.035 53.25 24.891 1 96.69 18 ALA B C 1
ATOM 7111 O O . ALA B 1 18 ? 6.355 52.438 25.516 1 96.69 18 ALA B O 1
ATOM 7112 N N . GLY B 1 19 ? 8.016 53.906 25.469 1 96.62 19 GLY B N 1
ATOM 7113 C CA . GLY B 1 19 ? 8.352 53.75 26.875 1 96.62 19 GLY B CA 1
ATOM 7114 C C . GLY B 1 19 ? 9.148 52.469 27.141 1 96.62 19 GLY B C 1
ATOM 7115 O O . GLY B 1 19 ? 9.062 51.906 28.234 1 96.62 19 GLY B O 1
ATOM 7116 N N . ALA B 1 20 ? 9.953 52.062 26.234 1 97.5 20 ALA B N 1
ATOM 7117 C CA . ALA B 1 20 ? 10.719 50.812 26.359 1 97.5 20 ALA B CA 1
ATOM 7118 C C . ALA B 1 20 ? 11.836 50.969 27.391 1 97.5 20 ALA B C 1
ATOM 7120 O O . ALA B 1 20 ? 12.406 52.031 27.547 1 97.5 20 ALA B O 1
ATOM 7121 N N . THR B 1 21 ? 12.102 49.906 28.109 1 97.31 21 THR B N 1
ATOM 7122 C CA . THR B 1 21 ? 13.336 49.781 28.875 1 97.31 21 THR B CA 1
ATOM 7123 C C . THR B 1 21 ? 14.461 49.25 28 1 97.31 21 THR B C 1
ATOM 7125 O O . THR B 1 21 ? 14.414 48.094 27.562 1 97.31 21 THR B O 1
ATOM 7128 N N . LEU B 1 22 ? 15.422 50.062 27.766 1 95.75 22 LEU B N 1
ATOM 7129 C CA . LEU B 1 22 ? 16.484 49.719 26.828 1 95.75 22 LEU B CA 1
ATOM 7130 C C . LEU B 1 22 ? 17.703 49.156 27.547 1 95.75 22 LEU B C 1
ATOM 7132 O O . LEU B 1 22 ? 18.047 49.625 28.641 1 95.75 22 LEU B O 1
ATOM 7136 N N . VAL B 1 23 ? 18.312 48.156 26.953 1 93.56 23 VAL B N 1
ATOM 7137 C CA . VAL B 1 23 ? 19.484 47.531 27.531 1 93.56 23 VAL B CA 1
ATOM 7138 C C . VAL B 1 23 ? 20.5 47.219 26.438 1 93.56 23 VAL B C 1
ATOM 7140 O O . VAL B 1 23 ? 20.188 47.344 25.25 1 93.56 23 VAL B O 1
ATOM 7143 N N . ASP B 1 24 ? 21.656 46.875 26.875 1 90.62 24 ASP B N 1
ATOM 7144 C CA . ASP B 1 24 ? 22.672 46.375 25.953 1 90.62 24 ASP B CA 1
ATOM 7145 C C . ASP B 1 24 ? 22.406 44.938 25.547 1 90.62 24 ASP B C 1
ATOM 7147 O O . ASP B 1 24 ? 22.266 44.062 26.391 1 90.62 24 ASP B O 1
ATOM 7151 N N . PHE B 1 25 ? 22.344 44.656 24.344 1 89.56 25 PHE B N 1
ATOM 7152 C CA . PHE B 1 25 ? 22.188 43.344 23.75 1 89.56 25 PHE B CA 1
ATOM 7153 C C . PHE B 1 25 ? 23.094 43.188 22.531 1 89.56 25 PHE B C 1
ATOM 7155 O O . PHE B 1 25 ? 22.719 43.594 21.422 1 89.56 25 PHE B O 1
ATOM 7162 N N . GLY B 1 26 ? 24.219 42.531 22.734 1 80.62 26 GLY B N 1
ATOM 7163 C CA . GLY B 1 26 ? 25.156 42.312 21.641 1 80.62 26 GLY B CA 1
ATOM 7164 C C . GLY B 1 26 ? 25.734 43.594 21.078 1 80.62 26 GLY B C 1
ATOM 7165 O O . GLY B 1 26 ? 25.938 43.688 19.875 1 80.62 26 GLY B O 1
ATOM 7166 N N . GLY B 1 27 ? 25.75 44.594 21.797 1 86.69 27 GLY B N 1
ATOM 7167 C CA . GLY B 1 27 ? 26.312 45.844 21.359 1 86.69 27 GLY B CA 1
ATOM 7168 C C . GLY B 1 27 ? 25.266 46.844 20.859 1 86.69 27 GLY B C 1
ATOM 7169 O O . GLY B 1 27 ? 25.594 47.938 20.438 1 86.69 27 GLY B O 1
ATOM 7170 N N . TRP B 1 28 ? 24.031 46.406 20.984 1 93.5 28 TRP B N 1
ATOM 7171 C CA . TRP B 1 28 ? 22.922 47.25 20.531 1 93.5 28 TRP B CA 1
ATOM 7172 C C . TRP B 1 28 ? 22.047 47.656 21.688 1 93.5 28 TRP B C 1
ATOM 7174 O O . TRP B 1 28 ? 21.859 46.906 22.656 1 93.5 28 TRP B O 1
ATOM 7184 N N . GLU B 1 29 ? 21.594 48.844 21.625 1 95 29 GLU B N 1
ATOM 7185 C CA .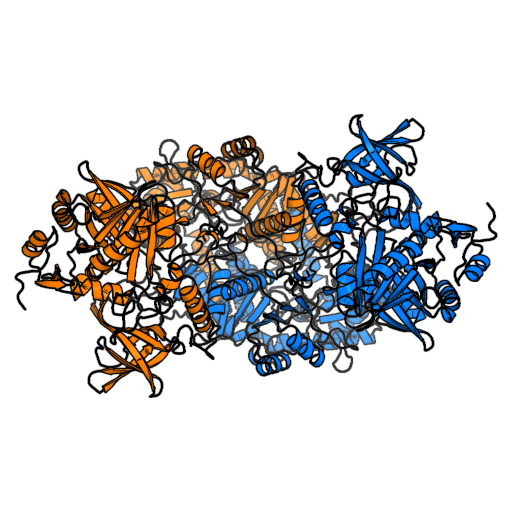 GLU B 1 29 ? 20.578 49.312 22.578 1 95 29 GLU B CA 1
ATOM 7186 C C . GLU B 1 29 ? 19.188 48.844 22.172 1 95 29 GLU B C 1
ATOM 7188 O O . GLU B 1 29 ? 18.547 49.469 21.328 1 95 29 GLU B O 1
ATOM 7193 N N . MET B 1 30 ? 18.75 47.781 22.797 1 96.31 30 MET B N 1
ATOM 7194 C CA . MET B 1 30 ? 17.516 47.125 22.391 1 96.31 30 MET B CA 1
ATOM 7195 C C . MET B 1 30 ? 16.5 47.156 23.531 1 96.31 30 MET B C 1
ATOM 7197 O O . MET B 1 30 ? 16.859 47.156 24.703 1 96.31 30 MET B O 1
ATOM 7201 N N . PRO B 1 31 ? 15.234 47.156 23.266 1 97.38 31 PRO B N 1
ATOM 7202 C CA . PRO B 1 31 ? 14.227 47.062 24.328 1 97.38 31 PRO B CA 1
ATOM 7203 C C . PRO B 1 31 ? 14.156 45.688 24.969 1 97.38 31 PRO B C 1
ATOM 7205 O O . PRO B 1 31 ? 13.883 44.688 24.281 1 97.38 31 PRO B O 1
ATOM 7208 N N . ILE B 1 32 ? 14.289 45.594 26.25 1 96.69 32 ILE B N 1
ATOM 7209 C CA . ILE B 1 32 ? 14.117 44.344 26.969 1 96.69 32 ILE B CA 1
ATOM 7210 C C . ILE B 1 32 ? 12.633 44.094 27.25 1 96.69 32 ILE B C 1
ATOM 7212 O O . ILE B 1 32 ? 12.195 42.969 27.375 1 96.69 32 ILE B O 1
ATOM 7216 N N . GLN B 1 33 ? 11.922 45.188 27.469 1 97.62 33 GLN B N 1
ATOM 7217 C CA . GLN B 1 33 ? 10.477 45.125 27.656 1 97.62 33 GLN B CA 1
ATOM 7218 C C . GLN B 1 33 ? 9.844 46.5 27.422 1 97.62 33 GLN B C 1
ATOM 7220 O O . GLN B 1 33 ? 10.539 47.531 27.438 1 97.62 33 GLN B O 1
ATOM 7225 N N . TYR B 1 34 ? 8.633 46.562 27.234 1 98.25 34 TYR B N 1
ATOM 7226 C CA . TYR B 1 34 ? 7.801 47.75 27.188 1 98.25 34 TYR B CA 1
ATOM 7227 C C . TYR B 1 34 ? 6.922 47.844 28.422 1 98.25 34 TYR B C 1
ATOM 7229 O O . TYR B 1 34 ? 7.012 47 29.328 1 98.25 34 TYR B O 1
ATOM 7237 N N . PRO B 1 35 ? 6.09 48.812 28.531 1 96.94 35 PRO B N 1
ATOM 7238 C CA . PRO B 1 35 ? 5.379 49.094 29.797 1 96.94 35 PRO B CA 1
ATOM 7239 C C . PRO B 1 35 ? 4.457 47.938 30.188 1 96.94 35 PRO B C 1
ATOM 7241 O O . PRO B 1 35 ? 4.23 47.688 31.375 1 96.94 35 PRO B O 1
ATOM 7244 N N . ASN B 1 36 ? 3.949 47.156 29.297 1 95.31 36 ASN B N 1
ATOM 7245 C CA . ASN B 1 36 ? 3.039 46.062 29.594 1 95.31 36 ASN B CA 1
ATOM 7246 C C . ASN B 1 36 ? 3.756 44.938 30.312 1 95.31 36 ASN B C 1
ATOM 7248 O O . ASN B 1 36 ? 3.123 44.125 31.016 1 95.31 36 ASN B O 1
ATOM 7252 N N . GLY B 1 37 ? 5.016 44.781 30.078 1 97.06 37 GLY B N 1
ATOM 7253 C CA . GLY B 1 37 ? 5.809 43.75 30.75 1 97.06 37 GLY B CA 1
ATOM 7254 C C . GLY B 1 37 ? 5.934 42.469 29.938 1 97.06 37 GLY B C 1
ATOM 7255 O O . GLY B 1 37 ? 5.145 42.219 29.016 1 97.06 37 GLY B O 1
ATOM 7256 N N . ILE B 1 38 ? 6.824 41.656 30.375 1 97.69 38 ILE B N 1
ATOM 7257 C CA . ILE B 1 38 ? 7.238 40.438 29.641 1 97.69 38 ILE B CA 1
ATOM 7258 C C . ILE B 1 38 ? 6.082 39.469 29.578 1 97.69 38 ILE B C 1
ATOM 7260 O O . ILE B 1 38 ? 5.836 38.844 28.531 1 97.69 38 ILE B O 1
ATOM 7264 N N . VAL B 1 39 ? 5.344 39.25 30.609 1 97.94 39 VAL B N 1
ATOM 7265 C CA . VAL B 1 39 ? 4.258 38.25 30.688 1 97.94 39 VAL B CA 1
ATOM 7266 C C . VAL B 1 39 ? 3.17 38.625 29.688 1 97.94 39 VAL B C 1
ATOM 7268 O O . VAL B 1 39 ? 2.734 37.781 28.906 1 97.94 39 VAL B O 1
ATOM 7271 N N . ASP B 1 40 ? 2.775 39.844 29.672 1 97.81 40 ASP B N 1
ATOM 7272 C CA . ASP B 1 40 ? 1.727 40.281 28.766 1 97.81 40 ASP B CA 1
ATOM 7273 C C . ASP B 1 40 ? 2.217 40.25 27.312 1 97.81 40 ASP B C 1
ATOM 7275 O O . ASP B 1 40 ? 1.449 39.938 26.391 1 97.81 40 ASP B O 1
ATOM 7279 N N . GLU B 1 41 ? 3.439 40.688 27.141 1 98.5 41 GLU B N 1
ATOM 7280 C CA . GLU B 1 41 ? 4.035 40.625 25.812 1 98.5 41 GLU B CA 1
ATOM 7281 C C . GLU B 1 41 ? 4.027 39.188 25.25 1 98.5 41 GLU B C 1
ATOM 7283 O O . GLU B 1 41 ? 3.676 38.969 24.094 1 98.5 41 GLU B O 1
ATOM 7288 N N . HIS B 1 42 ? 4.395 38.219 26.094 1 98.44 42 HIS B N 1
ATOM 7289 C CA . HIS B 1 42 ? 4.375 36.812 25.719 1 98.44 42 HIS B CA 1
ATOM 7290 C C . HIS B 1 42 ? 2.963 36.344 25.359 1 98.44 42 HIS B C 1
ATOM 7292 O O . HIS B 1 42 ? 2.736 35.781 24.297 1 98.44 42 HIS B O 1
ATOM 7298 N N . ILE B 1 43 ? 2.072 36.594 26.219 1 98.12 43 ILE B N 1
ATOM 7299 C CA . ILE B 1 43 ? 0.696 36.125 26.078 1 98.12 43 ILE B CA 1
ATOM 7300 C C . ILE B 1 43 ? 0.062 36.781 24.844 1 98.12 43 ILE B C 1
ATOM 7302 O O . ILE B 1 43 ? -0.616 36.094 24.062 1 98.12 43 ILE B O 1
ATOM 7306 N N . ASN B 1 44 ? 0.26 38.031 24.672 1 97.69 44 ASN B N 1
ATOM 7307 C CA . ASN B 1 44 ? -0.306 38.75 23.531 1 97.69 44 ASN B CA 1
ATOM 7308 C C . ASN B 1 44 ? 0.177 38.156 22.219 1 97.69 44 ASN B C 1
ATOM 7310 O O . ASN B 1 44 ? -0.586 38.062 21.25 1 97.69 44 ASN B O 1
ATOM 7314 N N . THR B 1 45 ? 1.414 37.812 22.125 1 98 45 THR B N 1
ATOM 7315 C CA . THR B 1 45 ? 1.952 37.188 20.922 1 98 45 THR B CA 1
ATOM 7316 C C . THR B 1 45 ? 1.242 35.875 20.625 1 98 45 THR B C 1
ATOM 7318 O O . THR B 1 45 ? 0.959 35.562 19.469 1 98 45 THR B O 1
ATOM 7321 N N . ARG B 1 46 ? 0.933 35.125 21.656 1 97.31 46 ARG B N 1
ATOM 7322 C CA . ARG B 1 46 ? 0.34 33.781 21.516 1 97.31 46 ARG B CA 1
ATOM 7323 C C . ARG B 1 46 ? -1.124 33.875 21.094 1 97.31 46 ARG B C 1
ATOM 7325 O O . ARG B 1 46 ? -1.645 33 20.422 1 97.31 46 ARG B O 1
ATOM 7332 N N . ILE B 1 47 ? -1.834 34.969 21.406 1 95.75 47 ILE B N 1
ATOM 7333 C CA . ILE B 1 47 ? -3.279 34.969 21.203 1 95.75 47 ILE B CA 1
ATOM 7334 C C . ILE B 1 47 ? -3.67 36.031 20.219 1 95.75 47 ILE B C 1
ATOM 7336 O O . ILE B 1 47 ? -4.781 36.031 19.672 1 95.75 47 ILE B O 1
ATOM 7340 N N . LYS B 1 48 ? -2.791 36.969 19.953 1 96.81 48 LYS B N 1
ATOM 7341 C CA . LYS B 1 48 ? -2.984 38.031 18.969 1 96.81 48 LYS B CA 1
ATOM 7342 C C . LYS B 1 48 ? -1.767 38.156 18.062 1 96.81 48 LYS B C 1
ATOM 7344 O O . LYS B 1 48 ? -1.37 37.188 17.406 1 96.81 48 LYS B O 1
ATOM 7349 N N . ALA B 1 49 ? -1.081 39.344 18.172 1 98.12 49 ALA B N 1
ATOM 7350 C CA . ALA B 1 49 ? 0.111 39.562 17.344 1 98.12 49 ALA B CA 1
ATOM 7351 C C . ALA B 1 49 ? 1.129 40.438 18.062 1 98.12 49 ALA B C 1
ATOM 7353 O O . ALA B 1 49 ? 0.757 41.375 18.766 1 98.12 49 ALA B O 1
ATOM 7354 N N . GLY B 1 50 ? 2.318 40.062 17.922 1 98.56 50 GLY B N 1
ATOM 7355 C CA . GLY B 1 50 ? 3.436 40.875 18.406 1 98.56 50 GLY B CA 1
ATOM 7356 C C . GLY B 1 50 ? 4.406 41.281 17.312 1 98.56 50 GLY B C 1
ATOM 7357 O O . GLY B 1 50 ? 4.621 40.5 16.359 1 98.56 50 GLY B O 1
ATOM 7358 N N . ILE B 1 51 ? 4.969 42.469 17.453 1 98.75 51 ILE B N 1
ATOM 7359 C CA . ILE B 1 51 ? 6.02 42.875 16.531 1 98.75 51 ILE B CA 1
ATOM 7360 C C . ILE B 1 51 ? 7.344 43.031 17.281 1 98.75 51 ILE B C 1
ATOM 7362 O O . ILE B 1 51 ? 7.363 43.469 18.438 1 98.75 51 ILE B O 1
ATOM 7366 N N . PHE B 1 52 ? 8.383 42.625 16.703 1 98.62 52 PHE B N 1
ATOM 7367 C CA . PHE B 1 52 ? 9.734 42.625 17.25 1 98.62 52 PHE B CA 1
ATOM 7368 C C . PHE B 1 52 ? 10.688 43.406 16.359 1 98.62 52 PHE B C 1
ATOM 7370 O O . PHE B 1 52 ? 10.625 43.281 15.125 1 98.62 52 PHE B O 1
ATOM 7377 N N . ASP B 1 53 ? 11.5 44.25 16.984 1 98.25 53 ASP B N 1
ATOM 7378 C CA . ASP B 1 53 ? 12.625 44.844 16.266 1 98.25 53 ASP B CA 1
ATOM 7379 C C . ASP B 1 53 ? 13.758 43.844 16.094 1 98.25 53 ASP B C 1
ATOM 7381 O O . ASP B 1 53 ? 14.406 43.438 17.062 1 98.25 53 ASP B O 1
ATOM 7385 N N . VAL B 1 54 ? 13.945 43.406 14.859 1 97.44 54 VAL B N 1
ATOM 7386 C CA . VAL B 1 54 ? 15.023 42.469 14.609 1 97.44 54 VAL B CA 1
ATOM 7387 C C . VAL B 1 54 ? 16.016 43.062 13.602 1 97.44 54 VAL B C 1
ATOM 7389 O O . VAL B 1 54 ? 16.734 42.344 12.93 1 97.44 54 VAL B O 1
ATOM 7392 N N . SER B 1 55 ? 16.047 44.312 13.508 1 96.94 55 SER B N 1
ATOM 7393 C CA . SER B 1 55 ? 16.922 45.031 12.555 1 96.94 55 SER B CA 1
ATOM 7394 C C . SER B 1 55 ? 18.359 45.031 13.039 1 96.94 55 SER B C 1
ATOM 7396 O O . SER B 1 55 ? 19.266 45.438 12.289 1 96.94 55 SER B O 1
ATOM 7398 N N . HIS B 1 56 ? 18.594 44.688 14.25 1 95.69 56 HIS B N 1
ATOM 7399 C CA . HIS B 1 56 ? 19.969 44.562 14.703 1 95.69 56 HIS B CA 1
ATOM 7400 C C . HIS B 1 56 ? 20.641 43.375 14.031 1 95.69 56 HIS B C 1
ATOM 7402 O O . HIS B 1 56 ? 21.875 43.281 14.023 1 95.69 56 HIS B O 1
ATOM 7408 N N . MET B 1 57 ? 19.875 42.375 13.516 1 96.88 57 MET B N 1
ATOM 7409 C CA . MET B 1 57 ? 20.453 41.281 12.766 1 96.88 57 MET B CA 1
ATOM 7410 C C . MET B 1 57 ? 21.062 41.75 11.453 1 96.88 57 MET B C 1
ATOM 7412 O O . MET B 1 57 ? 20.625 42.75 10.898 1 96.88 57 MET B O 1
ATOM 7416 N N . ALA B 1 58 ? 22.047 41.062 11.008 1 97.75 58 ALA B N 1
ATOM 7417 C CA . ALA B 1 58 ? 22.703 41.5 9.773 1 97.75 58 ALA B CA 1
ATOM 7418 C C . ALA B 1 58 ? 22.031 40.875 8.555 1 97.75 58 ALA B C 1
ATOM 7420 O O . ALA B 1 58 ? 21.609 39.719 8.586 1 97.75 58 ALA B O 1
ATOM 7421 N N . ARG B 1 59 ? 21.922 41.625 7.488 1 98.5 59 ARG B N 1
ATOM 7422 C CA . ARG B 1 59 ? 21.375 41.188 6.203 1 98.5 59 ARG B CA 1
ATOM 7423 C C . ARG B 1 59 ? 22.422 41.25 5.105 1 98.5 59 ARG B C 1
ATOM 7425 O O . ARG B 1 59 ? 22.844 42.344 4.699 1 98.5 59 ARG B O 1
ATOM 7432 N N . PHE B 1 60 ? 22.859 40.156 4.645 1 98.75 60 PHE B N 1
ATOM 7433 C CA . PHE B 1 60 ? 23.844 40.062 3.58 1 98.75 60 PHE B CA 1
ATOM 7434 C C . PHE B 1 60 ? 23.203 39.625 2.268 1 98.75 60 PHE B C 1
ATOM 7436 O O . PHE B 1 60 ? 22.391 38.688 2.236 1 98.75 60 PHE B O 1
ATOM 7443 N N . ILE B 1 61 ? 23.469 40.281 1.203 1 98.69 61 ILE B N 1
ATOM 7444 C CA . ILE B 1 61 ? 23 39.906 -0.125 1 98.69 61 ILE B CA 1
ATOM 7445 C C . ILE B 1 61 ? 24.141 39.25 -0.899 1 98.69 61 ILE B C 1
ATOM 7447 O O . ILE B 1 61 ? 25.219 39.812 -1.026 1 98.69 61 ILE B O 1
ATOM 7451 N N . VAL B 1 62 ? 23.922 38.094 -1.333 1 98.69 62 VAL B N 1
ATOM 7452 C CA . VAL B 1 62 ? 24.891 37.344 -2.141 1 98.69 62 VAL B CA 1
ATOM 7453 C C . VAL B 1 62 ? 24.391 37.25 -3.58 1 98.69 62 VAL B C 1
ATOM 7455 O O . VAL B 1 62 ? 23.25 36.844 -3.822 1 98.69 62 VAL B O 1
ATOM 7458 N N . SER B 1 63 ? 25.172 37.562 -4.531 1 98.12 63 SER B N 1
ATOM 7459 C CA . SER B 1 63 ? 24.797 37.562 -5.941 1 98.12 63 SER B CA 1
ATOM 7460 C C . SER B 1 63 ? 25.969 37.156 -6.828 1 98.12 63 SER B C 1
ATOM 7462 O O . SER B 1 63 ? 27.109 37.094 -6.367 1 98.12 63 SER B O 1
ATOM 7464 N N . GLY B 1 64 ? 25.656 36.812 -8.133 1 96.81 64 GLY B N 1
ATOM 7465 C CA . GLY B 1 64 ? 26.656 36.406 -9.102 1 96.81 64 GLY B CA 1
ATOM 7466 C C . GLY B 1 64 ? 26.438 35 -9.656 1 96.81 64 GLY B C 1
ATOM 7467 O O . GLY B 1 64 ? 25.609 34.25 -9.133 1 96.81 64 GLY B O 1
ATOM 7468 N N . PRO B 1 65 ? 27.203 34.656 -10.711 1 96.38 65 PRO B N 1
ATOM 7469 C CA . PRO B 1 65 ? 27 33.375 -11.398 1 96.38 65 PRO B CA 1
ATOM 7470 C C . PRO B 1 65 ? 27.281 32.156 -10.5 1 96.38 65 PRO B C 1
ATOM 7472 O O . PRO B 1 65 ? 26.688 31.094 -10.703 1 96.38 65 PRO B O 1
ATOM 7475 N N . GLU B 1 66 ? 28.141 32.344 -9.508 1 97.56 66 GLU B N 1
ATOM 7476 C CA . GLU B 1 66 ? 28.484 31.234 -8.648 1 97.56 66 GLU B CA 1
ATOM 7477 C C . GLU B 1 66 ? 27.969 31.438 -7.227 1 97.56 66 GLU B C 1
ATOM 7479 O O . GLU B 1 66 ? 28.5 30.859 -6.277 1 97.56 66 GLU B O 1
ATOM 7484 N N . ALA B 1 67 ? 26.984 32.344 -7.125 1 98.19 67 ALA B N 1
ATOM 7485 C CA . ALA B 1 67 ? 26.391 32.594 -5.809 1 98.19 67 ALA B CA 1
ATOM 7486 C C . ALA B 1 67 ? 25.891 31.281 -5.188 1 98.19 67 ALA B C 1
ATOM 7488 O O . ALA B 1 67 ? 26.109 31.016 -4.004 1 98.19 67 ALA B O 1
ATOM 7489 N N . THR B 1 68 ? 25.25 30.438 -5.973 1 97.56 68 THR B N 1
ATOM 7490 C CA . THR B 1 68 ? 24.703 29.172 -5.488 1 97.56 68 THR B CA 1
ATOM 7491 C C . THR B 1 68 ? 25.828 28.234 -5.051 1 97.56 68 THR B C 1
ATOM 7493 O O . THR B 1 68 ? 25.75 27.609 -3.988 1 97.56 68 THR B O 1
ATOM 7496 N N . ALA B 1 69 ? 26.828 28.094 -5.867 1 97.25 69 ALA B N 1
ATOM 7497 C CA . ALA B 1 69 ? 27.969 27.234 -5.551 1 97.25 69 ALA B CA 1
ATOM 7498 C C . ALA B 1 69 ? 28.641 27.672 -4.258 1 97.25 69 ALA B C 1
ATOM 7500 O O . ALA B 1 69 ? 29.047 26.844 -3.443 1 97.25 69 ALA B O 1
ATOM 7501 N N . PHE B 1 70 ? 28.859 29.016 -4.164 1 97.94 70 PHE B N 1
ATOM 7502 C CA . PHE B 1 70 ? 29.453 29.594 -2.955 1 97.94 70 PHE B CA 1
ATOM 7503 C C . PHE B 1 70 ? 28.625 29.234 -1.728 1 97.94 70 PHE B C 1
ATOM 7505 O O . PHE B 1 70 ? 29.156 28.75 -0.73 1 97.94 70 PHE B O 1
ATOM 7512 N N . LEU B 1 71 ? 27.297 29.438 -1.779 1 98.69 71 LEU B N 1
ATOM 7513 C CA . LEU B 1 71 ? 26.406 29.172 -0.658 1 98.69 71 LEU B CA 1
ATOM 7514 C C . LEU B 1 71 ? 26.344 27.688 -0.334 1 98.69 71 LEU B C 1
ATOM 7516 O O . LEU B 1 71 ? 26.203 27.312 0.831 1 98.69 71 LEU B O 1
ATOM 7520 N N . GLN B 1 72 ? 26.391 26.781 -1.335 1 98.12 72 GLN B N 1
ATOM 7521 C CA . GLN B 1 72 ? 26.484 25.344 -1.12 1 98.12 72 GLN B CA 1
ATOM 7522 C C . GLN B 1 72 ? 27.703 24.984 -0.278 1 98.12 72 GLN B C 1
ATOM 7524 O O . GLN B 1 72 ? 27.656 24.031 0.515 1 98.12 72 GLN B O 1
ATOM 7529 N N . TYR B 1 73 ? 28.734 25.734 -0.461 1 98.44 73 TYR B N 1
ATOM 7530 C CA . TYR B 1 73 ? 30.016 25.453 0.151 1 98.44 73 TYR B CA 1
ATOM 7531 C C . TYR B 1 73 ? 30.062 25.922 1.597 1 98.44 73 TYR B C 1
ATOM 7533 O O . TYR B 1 73 ? 30.609 25.25 2.469 1 98.44 73 TYR B O 1
ATOM 7541 N N . VAL B 1 74 ? 29.469 27.062 1.896 1 98.69 74 VAL B N 1
ATOM 7542 C CA . VAL B 1 74 ? 29.703 27.719 3.186 1 98.69 74 VAL B CA 1
ATOM 7543 C C . VAL B 1 74 ? 28.516 27.438 4.121 1 98.69 74 VAL B C 1
ATOM 7545 O O . VAL B 1 74 ? 28.609 27.656 5.332 1 98.69 74 VAL B O 1
ATOM 7548 N N . LEU B 1 75 ? 27.391 26.969 3.648 1 98.62 75 LEU B N 1
ATOM 7549 C CA . LEU B 1 75 ? 26.234 26.672 4.469 1 98.62 75 LEU B CA 1
ATOM 7550 C C . LEU B 1 75 ? 26 25.156 4.566 1 98.62 75 LEU B C 1
ATOM 7552 O O . LEU B 1 75 ? 26.406 24.406 3.676 1 98.62 75 LEU B O 1
ATOM 7556 N N . THR B 1 76 ? 25.297 24.719 5.609 1 98.19 76 THR B N 1
ATOM 7557 C CA . THR B 1 76 ? 25.094 23.297 5.824 1 98.19 76 THR B CA 1
ATOM 7558 C C . THR B 1 76 ? 23.922 22.781 5 1 98.19 76 THR B C 1
ATOM 7560 O O . THR B 1 76 ? 23.844 21.594 4.684 1 98.19 76 THR B O 1
ATOM 7563 N N . ASN B 1 77 ? 22.922 23.641 4.758 1 97.62 77 ASN B N 1
ATOM 7564 C CA . ASN B 1 77 ? 21.719 23.203 4.062 1 97.62 77 ASN B CA 1
ATOM 7565 C C . ASN B 1 77 ? 21.922 23.188 2.549 1 97.62 77 ASN B C 1
ATOM 7567 O O . ASN B 1 77 ? 22.906 23.719 2.045 1 97.62 77 ASN B O 1
ATOM 7571 N N . ASN B 1 78 ? 21.031 22.5 1.817 1 97.44 78 ASN B N 1
ATOM 7572 C CA . ASN B 1 78 ? 21.094 22.312 0.371 1 97.44 78 ASN B CA 1
ATOM 7573 C C . ASN B 1 78 ? 20.406 23.469 -0.365 1 97.44 78 ASN B C 1
ATOM 7575 O O . ASN B 1 78 ? 19.188 23.5 -0.469 1 97.44 78 ASN B O 1
ATOM 7579 N N . VAL B 1 79 ? 21.141 24.312 -0.985 1 97.81 79 VAL B N 1
ATOM 7580 C CA . VAL B 1 79 ? 20.625 25.516 -1.638 1 97.81 79 VAL B CA 1
ATOM 7581 C C . VAL B 1 79 ? 19.828 25.125 -2.887 1 97.81 79 VAL B C 1
ATOM 7583 O O . VAL B 1 79 ? 18.922 25.828 -3.301 1 97.81 79 VAL B O 1
ATOM 7586 N N . PHE B 1 80 ? 20.156 23.938 -3.443 1 95.5 80 PHE B N 1
ATOM 7587 C CA . PHE B 1 80 ? 19.453 23.453 -4.621 1 95.5 80 PHE B CA 1
ATOM 7588 C C . PHE B 1 80 ? 18 23.141 -4.285 1 95.5 80 PHE B C 1
ATOM 7590 O O . PHE B 1 80 ? 17.172 23 -5.184 1 95.5 80 PHE B O 1
ATOM 7597 N N . ALA B 1 81 ? 17.703 23.047 -3.059 1 95.06 81 ALA B N 1
ATOM 7598 C CA . ALA B 1 81 ? 16.344 22.719 -2.631 1 95.06 81 ALA B CA 1
ATOM 7599 C C . ALA B 1 81 ? 15.453 23.953 -2.682 1 95.06 81 ALA B C 1
ATOM 7601 O O . ALA B 1 81 ? 14.227 23.859 -2.607 1 95.06 81 ALA B O 1
ATOM 7602 N N . LEU B 1 82 ? 16 25.125 -2.861 1 95.62 82 LEU B N 1
ATOM 7603 C CA . LEU B 1 82 ? 15.242 26.375 -2.82 1 95.62 82 LEU B CA 1
ATOM 7604 C C . LEU B 1 82 ? 14.742 26.75 -4.211 1 95.62 82 LEU B C 1
ATOM 7606 O O . LEU B 1 82 ? 15.547 27.016 -5.109 1 95.62 82 LEU B O 1
ATOM 7610 N N . ASP B 1 83 ? 13.469 26.797 -4.352 1 91.75 83 ASP B N 1
ATOM 7611 C CA . ASP B 1 83 ? 12.859 27.469 -5.488 1 91.75 83 ASP B CA 1
ATOM 7612 C C . ASP B 1 83 ? 12.695 28.969 -5.207 1 91.75 83 ASP B C 1
ATOM 7614 O O . ASP B 1 83 ? 12.969 29.422 -4.094 1 91.75 83 ASP B O 1
ATOM 7618 N N . LEU B 1 84 ? 12.312 29.672 -6.234 1 94.19 84 LEU B N 1
ATOM 7619 C CA . LEU B 1 84 ? 11.969 31.062 -6.008 1 94.19 84 LEU B CA 1
ATOM 7620 C C . LEU B 1 84 ? 10.859 31.188 -4.961 1 94.19 84 LEU B C 1
ATOM 7622 O O . LEU B 1 84 ? 9.922 30.391 -4.945 1 94.19 84 LEU B O 1
ATOM 7626 N N . LEU B 1 85 ? 11.031 32.156 -4.012 1 96.44 85 LEU B N 1
ATOM 7627 C CA . LEU B 1 85 ? 10.086 32.5 -2.965 1 96.44 85 LEU B CA 1
ATOM 7628 C C . LEU B 1 85 ? 10.039 31.438 -1.885 1 96.44 85 LEU B C 1
ATOM 7630 O O . LEU B 1 85 ? 8.969 31.141 -1.34 1 96.44 85 LEU B O 1
ATOM 7634 N N . GLN B 1 86 ? 11.156 30.859 -1.674 1 96.94 86 GLN B N 1
ATOM 7635 C CA . GLN B 1 86 ? 11.312 29.938 -0.557 1 96.94 86 GLN B CA 1
ATOM 7636 C C . GLN B 1 86 ? 12.508 30.312 0.308 1 96.94 86 GLN B C 1
ATOM 7638 O O . GLN B 1 86 ? 13.422 31 -0.152 1 96.94 86 GLN B O 1
ATOM 7643 N N . ALA B 1 87 ? 12.445 29.938 1.456 1 98.31 87 ALA B N 1
ATOM 7644 C CA . ALA B 1 87 ? 13.531 30.156 2.41 1 98.31 87 ALA B CA 1
ATOM 7645 C C . ALA B 1 87 ? 13.883 28.859 3.137 1 98.31 87 ALA B C 1
ATOM 7647 O O . ALA B 1 87 ? 13.172 27.859 3.016 1 98.31 87 ALA B O 1
ATOM 7648 N N . GLN B 1 88 ? 14.992 28.844 3.779 1 97.62 88 GLN B N 1
ATOM 7649 C CA . GLN B 1 88 ? 15.367 27.688 4.586 1 97.62 88 GLN B CA 1
ATOM 7650 C C . GLN B 1 88 ? 16.281 28.094 5.742 1 97.62 88 GLN B C 1
ATOM 7652 O O . GLN B 1 88 ? 17.078 29.016 5.613 1 97.62 88 GLN B O 1
ATOM 7657 N N . TYR B 1 89 ? 16.078 27.438 6.859 1 97.5 89 TYR B N 1
ATOM 7658 C CA . TYR B 1 89 ? 17 27.5 7.977 1 97.5 89 TYR B CA 1
ATOM 7659 C C . TYR B 1 89 ? 18.312 26.781 7.645 1 97.5 89 TYR B C 1
ATOM 7661 O O . TYR B 1 89 ? 18.297 25.719 7.016 1 97.5 89 TYR B O 1
ATOM 7669 N N . THR B 1 90 ? 19.453 27.375 8.031 1 97.88 90 THR B N 1
ATOM 7670 C CA . THR B 1 90 ? 20.766 26.797 7.75 1 97.88 90 THR B CA 1
ATOM 7671 C C . THR B 1 90 ? 21.766 27.172 8.836 1 97.88 90 THR B C 1
ATOM 7673 O O . THR B 1 90 ? 21.438 27.906 9.766 1 97.88 90 THR B O 1
ATOM 7676 N N . MET B 1 91 ? 22.938 26.594 8.742 1 98.06 91 MET B N 1
ATOM 7677 C CA . MET B 1 91 ? 24.016 26.938 9.664 1 98.06 91 MET B CA 1
ATOM 7678 C C . MET B 1 91 ? 25.297 27.297 8.898 1 98.06 91 MET B C 1
ATOM 7680 O O . MET B 1 91 ? 25.5 26.828 7.777 1 98.06 91 MET B O 1
ATOM 7684 N N . ILE B 1 92 ? 26.047 28.156 9.445 1 98.5 92 ILE B N 1
ATOM 7685 C CA . ILE B 1 92 ? 27.406 28.453 9.008 1 98.5 92 ILE B CA 1
ATOM 7686 C C . ILE B 1 92 ? 28.406 27.688 9.867 1 98.5 92 ILE B C 1
ATOM 7688 O O . ILE B 1 92 ? 28.594 28.016 11.047 1 98.5 92 ILE B O 1
ATOM 7692 N N . GLN B 1 93 ? 28.984 26.734 9.258 1 98 93 GLN B N 1
ATOM 7693 C CA . GLN B 1 93 ? 29.781 25.781 10.039 1 98 93 GLN B CA 1
ATOM 7694 C C . GLN B 1 93 ? 31.266 26.031 9.852 1 98 93 GLN B C 1
ATOM 7696 O O . GLN B 1 93 ? 31.672 26.703 8.906 1 98 93 GLN B O 1
ATOM 7701 N N . ASN B 1 94 ? 32.062 25.562 10.742 1 97.75 94 ASN B N 1
ATOM 7702 C CA . ASN B 1 94 ? 33.531 25.516 10.578 1 97.75 94 ASN B CA 1
ATOM 7703 C C . ASN B 1 94 ? 34 24.109 10.211 1 97.75 94 ASN B C 1
ATOM 7705 O O . ASN B 1 94 ? 33.188 23.219 9.977 1 97.75 94 ASN B O 1
ATOM 7709 N N . GLN B 1 95 ? 35.25 23.906 10.125 1 97.38 95 GLN B N 1
ATOM 7710 C CA . GLN B 1 95 ? 35.812 22.656 9.633 1 97.38 95 GLN B CA 1
ATOM 7711 C C . GLN B 1 95 ? 35.625 21.516 10.633 1 97.38 95 GLN B C 1
ATOM 7713 O O . GLN B 1 95 ? 35.625 20.344 10.258 1 97.38 95 GLN B O 1
ATOM 7718 N N . ASN B 1 96 ? 35.344 21.875 11.844 1 96.62 96 ASN B N 1
ATOM 7719 C CA . ASN B 1 96 ? 35.281 20.875 12.898 1 96.62 96 ASN B CA 1
ATOM 7720 C C . ASN B 1 96 ? 33.812 20.453 13.164 1 96.62 96 ASN B C 1
ATOM 7722 O O . ASN B 1 96 ? 33.562 19.656 14.055 1 96.62 96 ASN B O 1
ATOM 7726 N N . GLY B 1 97 ? 32.938 20.984 12.43 1 96.81 97 GLY B N 1
ATOM 7727 C CA . GLY B 1 97 ? 31.547 20.625 12.617 1 96.81 97 GLY B CA 1
ATOM 7728 C C . GLY B 1 97 ? 30.844 21.484 13.656 1 96.81 97 GLY B C 1
ATOM 7729 O O . GLY B 1 97 ? 29.734 21.156 14.086 1 96.81 97 GLY B O 1
ATOM 7730 N N . GLY B 1 98 ? 31.469 22.453 14.109 1 97.38 98 GLY B N 1
ATOM 7731 C CA . GLY B 1 98 ? 30.828 23.438 14.969 1 97.38 98 GLY B CA 1
ATOM 7732 C C . GLY B 1 98 ? 30.156 24.547 14.203 1 97.38 98 GLY B C 1
ATOM 7733 O O . GLY B 1 98 ? 30.453 24.766 13.023 1 97.38 98 GLY B O 1
ATOM 7734 N N . ALA B 1 99 ? 29.312 25.328 14.898 1 97.81 99 ALA B N 1
ATOM 7735 C CA . ALA B 1 99 ? 28.578 26.422 14.25 1 97.81 99 ALA B CA 1
ATOM 7736 C C . ALA B 1 99 ? 29.234 27.766 14.547 1 97.81 99 ALA B C 1
ATOM 7738 O O . ALA B 1 99 ? 29.328 28.172 15.703 1 97.81 99 ALA B O 1
ATOM 7739 N N . LEU B 1 100 ? 29.656 28.391 13.469 1 97.88 100 LEU B N 1
ATOM 7740 C CA . LEU B 1 100 ? 29.969 29.812 13.625 1 97.88 100 LEU B CA 1
ATOM 7741 C C . LEU B 1 100 ? 28.719 30.625 13.922 1 97.88 100 LEU B C 1
ATOM 7743 O O . LEU B 1 100 ? 28.781 31.625 14.625 1 97.88 100 LEU B O 1
ATOM 7747 N N . ASP B 1 101 ? 27.641 30.172 13.352 1 97.56 101 ASP B N 1
ATOM 7748 C CA . ASP B 1 101 ? 26.344 30.797 13.516 1 97.56 101 ASP B CA 1
ATOM 7749 C C . ASP B 1 101 ? 25.234 29.953 12.883 1 97.56 101 ASP B C 1
ATOM 7751 O O . ASP B 1 101 ? 25.516 28.938 12.234 1 97.56 101 ASP B O 1
ATOM 7755 N N . ASP B 1 102 ? 24.016 30.203 13.227 1 97.31 102 ASP B N 1
ATOM 7756 C CA . ASP B 1 102 ? 22.906 29.781 12.383 1 97.31 102 ASP B CA 1
ATOM 7757 C C . ASP B 1 102 ? 22.297 30.969 11.633 1 97.31 102 ASP B C 1
ATOM 7759 O O . ASP B 1 102 ? 22.562 32.125 11.977 1 97.31 102 ASP B O 1
ATOM 7763 N N . ALA B 1 103 ? 21.609 30.688 10.578 1 98.12 103 ALA B N 1
ATOM 7764 C CA . ALA B 1 103 ? 21.141 31.75 9.688 1 98.12 103 ALA B CA 1
ATOM 7765 C C . ALA B 1 103 ? 19.891 31.297 8.922 1 98.12 103 ALA B C 1
ATOM 7767 O O . ALA B 1 103 ? 19.469 30.141 9.023 1 98.12 103 ALA B O 1
ATOM 7768 N N . TYR B 1 104 ? 19.25 32.219 8.305 1 98.25 104 TYR B N 1
ATOM 7769 C CA . TYR B 1 104 ? 18.156 31.953 7.371 1 98.25 104 TYR B CA 1
ATOM 7770 C C . TYR B 1 104 ? 18.5 32.469 5.98 1 98.25 104 TYR B C 1
ATOM 7772 O O . TYR B 1 104 ? 18.984 33.594 5.832 1 98.25 104 TYR B O 1
ATOM 7780 N N . LEU B 1 105 ? 18.359 31.625 5.031 1 98.75 105 LEU B N 1
ATOM 7781 C CA . LEU B 1 105 ? 18.594 31.984 3.639 1 98.75 105 LEU B CA 1
ATOM 7782 C C . LEU B 1 105 ? 17.281 32.188 2.898 1 98.75 105 LEU B C 1
ATOM 7784 O O . LEU B 1 105 ? 16.438 31.297 2.871 1 98.75 105 LEU B O 1
ATOM 7788 N N . TYR B 1 106 ? 17.125 33.375 2.238 1 98.75 106 TYR B N 1
ATOM 7789 C CA . TYR B 1 106 ? 15.914 33.75 1.526 1 98.75 106 TYR B CA 1
ATOM 7790 C C . TYR B 1 106 ? 16.188 33.938 0.037 1 98.75 106 TYR B C 1
ATOM 7792 O O . TYR B 1 106 ? 17.156 34.594 -0.348 1 98.75 106 TYR B O 1
ATOM 7800 N N . ARG B 1 107 ? 15.32 33.375 -0.757 1 98.5 107 ARG B N 1
ATOM 7801 C CA . ARG B 1 107 ? 15.453 33.531 -2.199 1 98.5 107 ARG B CA 1
ATOM 7802 C C . ARG B 1 107 ? 14.227 34.25 -2.775 1 98.5 107 ARG B C 1
ATOM 7804 O O . ARG B 1 107 ? 13.344 33.594 -3.342 1 98.5 107 ARG B O 1
ATOM 7811 N N . PHE B 1 108 ? 14.227 35.531 -2.811 1 97.81 108 PHE B N 1
ATOM 7812 C CA . PHE B 1 108 ? 13.141 36.344 -3.326 1 97.81 108 PHE B CA 1
ATOM 7813 C C . PHE B 1 108 ? 13.258 36.531 -4.836 1 97.81 108 PHE B C 1
ATOM 7815 O O . PHE B 1 108 ? 12.242 36.625 -5.535 1 97.81 108 PHE B O 1
ATOM 7822 N N . LYS B 1 109 ? 14.492 36.531 -5.246 1 95.81 109 LYS B N 1
ATOM 7823 C CA . LYS B 1 109 ? 14.781 36.844 -6.645 1 95.81 109 LYS B CA 1
ATOM 7824 C C . LYS B 1 109 ? 15.656 35.75 -7.273 1 95.81 109 LYS B C 1
ATOM 7826 O O . LYS B 1 109 ? 16.328 35 -6.562 1 95.81 109 LYS B O 1
ATOM 7831 N N . GLU B 1 110 ? 15.711 35.719 -8.547 1 93.44 110 GLU B N 1
ATOM 7832 C CA . GLU B 1 110 ? 16.391 34.656 -9.289 1 93.44 110 GLU B CA 1
ATOM 7833 C C . GLU B 1 110 ? 17.906 34.75 -9.133 1 93.44 110 GLU B C 1
ATOM 7835 O O . GLU B 1 110 ? 18.594 33.719 -9.086 1 93.44 110 GLU B O 1
ATOM 7840 N N . THR B 1 111 ? 18.391 35.969 -8.992 1 91.44 111 THR B N 1
ATOM 7841 C CA . THR B 1 111 ? 19.844 36.125 -9.141 1 91.44 111 THR B CA 1
ATOM 7842 C C . THR B 1 111 ? 20.469 36.562 -7.812 1 91.44 111 THR B C 1
ATOM 7844 O O . THR B 1 111 ? 21.641 36.906 -7.766 1 91.44 111 THR B O 1
ATOM 7847 N N . GLU B 1 112 ? 19.781 36.594 -6.82 1 95.69 112 GLU B N 1
ATOM 7848 C CA . GLU B 1 112 ? 20.344 37 -5.535 1 95.69 112 GLU B CA 1
ATOM 7849 C C . GLU B 1 112 ? 19.703 36.219 -4.383 1 95.69 112 GLU B C 1
ATOM 7851 O O . GLU B 1 112 ? 18.562 35.781 -4.488 1 95.69 112 GLU B O 1
ATOM 7856 N N . TYR B 1 113 ? 20.469 36.094 -3.32 1 98.62 113 TYR B N 1
ATOM 7857 C CA . TYR B 1 113 ? 20.047 35.5 -2.062 1 98.62 113 TYR B CA 1
ATOM 7858 C C . TYR B 1 113 ? 20.219 36.469 -0.903 1 98.62 113 TYR B C 1
ATOM 7860 O O . TYR B 1 113 ? 21.188 37.25 -0.876 1 98.62 113 TYR B O 1
ATOM 7868 N N . LEU B 1 114 ? 19.266 36.469 -0.067 1 98.81 114 LEU B N 1
ATOM 7869 C CA . LEU B 1 114 ? 19.375 37.25 1.174 1 98.81 114 LEU B CA 1
ATOM 7870 C C . LEU B 1 114 ? 19.688 36.312 2.35 1 98.81 114 LEU B C 1
ATOM 7872 O O . LEU B 1 114 ? 18.922 35.406 2.641 1 98.81 114 LEU B O 1
ATOM 7876 N N . LEU B 1 115 ? 20.812 36.469 2.951 1 98.81 115 LEU B N 1
ATOM 7877 C CA . LEU B 1 115 ? 21.234 35.719 4.129 1 98.81 115 LEU B CA 1
ATOM 7878 C C . LEU B 1 115 ? 21.141 36.562 5.387 1 98.81 115 LEU B C 1
ATOM 7880 O O . LEU B 1 115 ? 21.797 37.625 5.488 1 98.81 115 LEU B O 1
ATOM 7884 N N . VAL B 1 116 ? 20.344 36.188 6.32 1 98.69 116 VAL B N 1
ATOM 7885 C CA . VAL B 1 116 ? 20.172 36.906 7.578 1 98.69 116 VAL B CA 1
ATOM 7886 C C . VAL B 1 116 ? 20.906 36.156 8.695 1 98.69 116 VAL B C 1
ATOM 7888 O O . VAL B 1 116 ? 20.641 34.969 8.922 1 98.69 116 VAL B O 1
ATOM 7891 N N . VAL B 1 117 ? 21.766 36.844 9.367 1 97.94 117 VAL B N 1
ATOM 7892 C CA . VAL B 1 117 ? 22.562 36.219 10.422 1 97.94 117 VAL B CA 1
ATOM 7893 C C . VAL B 1 117 ? 22.344 36.969 11.742 1 97.94 117 VAL B C 1
ATOM 7895 O O . VAL B 1 117 ? 21.781 38.062 11.766 1 97.94 117 VAL B O 1
ATOM 7898 N N . ASN B 1 118 ? 22.766 36.344 12.812 1 95.5 118 ASN B N 1
ATOM 7899 C CA . ASN B 1 118 ? 22.562 36.906 14.141 1 95.5 118 ASN B CA 1
ATOM 7900 C C . ASN B 1 118 ? 23.438 38.156 14.352 1 95.5 118 ASN B C 1
ATOM 7902 O O . ASN B 1 118 ? 24.562 38.219 13.883 1 95.5 118 ASN B O 1
ATOM 7906 N N . ALA B 1 119 ? 22.969 39.062 15.156 1 93.56 119 ALA B N 1
ATOM 7907 C CA . ALA B 1 119 ? 23.641 40.312 15.414 1 93.56 119 ALA B CA 1
ATOM 7908 C C . ALA B 1 119 ? 24.984 40.125 16.094 1 93.56 119 ALA B C 1
ATOM 7910 O O . ALA B 1 119 ? 25.984 40.719 15.695 1 93.56 119 ALA B O 1
ATOM 7911 N N . ALA B 1 120 ? 25.016 39.25 17.047 1 90.69 120 ALA B N 1
ATOM 7912 C CA . ALA B 1 120 ? 26.219 39.062 17.844 1 90.69 120 ALA B CA 1
ATOM 7913 C C . ALA B 1 120 ? 27.344 38.438 17.031 1 90.69 120 ALA B C 1
ATOM 7915 O O . ALA B 1 120 ? 28.516 38.562 17.359 1 90.69 120 ALA B O 1
ATOM 7916 N N . ASN B 1 121 ? 27 37.781 15.961 1 94.81 121 ASN B N 1
ATOM 7917 C CA . ASN B 1 121 ? 27.984 37.062 15.156 1 94.81 121 ASN B CA 1
ATOM 7918 C C . ASN B 1 121 ? 28.203 37.719 13.805 1 94.81 121 ASN B C 1
ATOM 7920 O O . ASN B 1 121 ? 28.938 37.188 12.961 1 94.81 121 ASN B O 1
ATOM 7924 N N . ALA B 1 122 ? 27.578 38.781 13.594 1 96.31 122 ALA B N 1
ATOM 7925 C CA . ALA B 1 122 ? 27.547 39.438 12.281 1 96.31 122 ALA B CA 1
ATOM 7926 C C . ALA B 1 122 ? 28.969 39.688 11.766 1 96.31 122 ALA B C 1
ATOM 7928 O O . ALA B 1 122 ? 29.266 39.406 10.602 1 96.31 122 ALA B O 1
ATOM 7929 N N . GLU B 1 123 ? 29.797 40.219 12.578 1 96.06 123 GLU B N 1
ATOM 7930 C CA . GLU B 1 123 ? 31.141 40.562 12.156 1 96.06 123 GLU B CA 1
ATOM 7931 C C . GLU B 1 123 ? 31.953 39.312 11.859 1 96.06 123 GLU B C 1
ATOM 7933 O O . GLU B 1 123 ? 32.688 39.25 10.875 1 96.06 123 GLU B O 1
ATOM 7938 N N . LYS B 1 124 ? 31.828 38.406 12.75 1 96.62 124 LYS B N 1
ATOM 7939 C CA . LYS B 1 124 ? 32.5 37.125 12.562 1 96.62 124 LYS B CA 1
ATOM 7940 C C . LYS B 1 124 ? 32.062 36.438 11.266 1 96.62 124 LYS B C 1
ATOM 7942 O O . LYS B 1 124 ? 32.875 35.938 10.516 1 96.62 124 LYS B O 1
ATOM 7947 N N . ASP B 1 125 ? 30.812 36.438 11.023 1 98.25 125 ASP B N 1
ATOM 7948 C CA . ASP B 1 125 ? 30.266 35.812 9.82 1 98.25 125 ASP B CA 1
ATOM 7949 C C . ASP B 1 125 ? 30.719 36.562 8.57 1 98.25 125 ASP B C 1
ATOM 7951 O O . ASP B 1 125 ? 31.047 35.938 7.551 1 98.25 125 ASP B O 1
ATOM 7955 N N . TRP B 1 126 ? 30.719 37.875 8.656 1 98.12 126 TRP B N 1
ATOM 7956 C CA . TRP B 1 126 ? 31.141 38.688 7.535 1 98.12 126 TRP B CA 1
ATOM 7957 C C . TRP B 1 126 ? 32.562 38.375 7.129 1 98.12 126 TRP B C 1
ATOM 7959 O O . TRP B 1 126 ? 32.875 38.219 5.941 1 98.12 126 TRP B O 1
ATOM 7969 N N . GLN B 1 127 ? 33.406 38.281 8.102 1 98.19 127 GLN B N 1
ATOM 7970 C CA . GLN B 1 127 ? 34.812 37.969 7.836 1 98.19 127 GLN B CA 1
ATOM 7971 C C . GLN B 1 127 ? 34.969 36.594 7.227 1 98.19 127 GLN B C 1
ATOM 7973 O O . GLN B 1 127 ? 35.688 36.438 6.234 1 98.19 127 GLN B O 1
ATOM 7978 N N . HIS B 1 128 ? 34.375 35.688 7.809 1 98.31 128 HIS B N 1
ATOM 7979 C CA . HIS B 1 128 ? 34.438 34.312 7.328 1 98.31 128 HIS B CA 1
ATOM 7980 C C . HIS B 1 128 ? 33.938 34.188 5.898 1 98.31 128 HIS B C 1
ATOM 7982 O O . HIS B 1 128 ? 34.594 33.594 5.039 1 98.31 128 HIS B O 1
ATOM 7988 N N . LEU B 1 129 ? 32.781 34.75 5.605 1 98.69 129 LEU B N 1
ATOM 7989 C CA . LEU B 1 129 ? 32.156 34.656 4.293 1 98.69 129 LEU B CA 1
ATOM 7990 C C . LEU B 1 129 ? 32.938 35.406 3.242 1 98.69 129 LEU B C 1
ATOM 7992 O O . LEU B 1 129 ? 33.062 34.969 2.096 1 98.69 129 LEU B O 1
ATOM 7996 N N . ASN B 1 130 ? 33.531 36.531 3.631 1 98.06 130 ASN B N 1
ATOM 7997 C CA . ASN B 1 130 ? 34.344 37.281 2.705 1 98.06 130 ASN B CA 1
ATOM 7998 C C . ASN B 1 130 ? 35.625 36.562 2.342 1 98.06 130 ASN B C 1
ATOM 8000 O O . ASN B 1 130 ? 36.094 36.656 1.215 1 98.06 130 ASN B O 1
ATOM 8004 N N . THR B 1 131 ? 36.125 35.875 3.297 1 98.25 131 THR B N 1
ATOM 8005 C CA . THR B 1 131 ? 37.312 35.094 3.029 1 98.25 131 THR B CA 1
ATOM 8006 C C . THR B 1 131 ? 37.031 33.969 2.037 1 98.25 131 THR B C 1
ATOM 8008 O O . THR B 1 131 ? 37.75 33.781 1.062 1 98.25 131 THR B O 1
ATOM 8011 N N . GLU B 1 132 ? 35.969 33.25 2.258 1 98.25 132 GLU B N 1
ATOM 8012 C CA . GLU B 1 132 ? 35.625 32.062 1.462 1 98.25 132 GLU B CA 1
ATOM 8013 C C . GLU B 1 132 ? 35.156 32.438 0.067 1 98.25 132 GLU B C 1
ATOM 8015 O O . GLU B 1 132 ? 35.406 31.719 -0.902 1 98.25 132 GLU B O 1
ATOM 8020 N N . ILE B 1 133 ? 34.469 33.594 -0.083 1 98.31 133 ILE B N 1
ATOM 8021 C CA . ILE B 1 133 ? 33.812 33.938 -1.341 1 98.31 133 ILE B CA 1
ATOM 8022 C C . ILE B 1 133 ? 34.875 34.344 -2.373 1 98.31 133 ILE B C 1
ATOM 8024 O O . ILE B 1 133 ? 34.594 34.375 -3.574 1 98.31 133 ILE B O 1
ATOM 8028 N N . ALA B 1 134 ? 36.062 34.625 -1.947 1 97.81 134 ALA B N 1
ATOM 8029 C CA . ALA B 1 134 ? 37.156 35.031 -2.83 1 97.81 134 ALA B CA 1
ATOM 8030 C C . ALA B 1 134 ? 37.438 33.938 -3.854 1 97.81 134 ALA B C 1
ATOM 8032 O O . ALA B 1 134 ? 37.938 34.219 -4.941 1 97.81 134 ALA B O 1
ATOM 8033 N N . ALA B 1 135 ? 37.125 32.75 -3.584 1 97.69 135 ALA B N 1
ATOM 8034 C CA . ALA B 1 135 ? 37.406 31.625 -4.461 1 97.69 135 ALA B CA 1
ATOM 8035 C C . ALA B 1 135 ? 36.281 31.406 -5.461 1 97.69 135 ALA B C 1
ATOM 8037 O O . ALA B 1 135 ? 36.344 30.531 -6.312 1 97.69 135 ALA B O 1
ATOM 8038 N N . PHE B 1 136 ? 35.219 32.219 -5.434 1 98.19 136 PHE B N 1
ATOM 8039 C CA . PHE B 1 136 ? 34.031 32.062 -6.27 1 98.19 136 PHE B CA 1
ATOM 8040 C C . PHE B 1 136 ? 33.75 33.312 -7.078 1 98.19 136 PHE B C 1
ATOM 8042 O O . PHE B 1 136 ? 34.062 34.406 -6.641 1 98.19 136 PHE B O 1
ATOM 8049 N N . ASP B 1 137 ? 33.125 33.188 -8.273 1 98.25 137 ASP B N 1
ATOM 8050 C CA . ASP B 1 137 ? 32.625 34.312 -9.047 1 98.25 137 ASP B CA 1
ATOM 8051 C C . ASP B 1 137 ? 31.297 34.812 -8.5 1 98.25 137 ASP B C 1
ATOM 8053 O O . ASP B 1 137 ? 30.266 34.625 -9.148 1 98.25 137 ASP B O 1
ATOM 8057 N N . ALA B 1 138 ? 31.297 35.375 -7.305 1 98.19 138 ALA B N 1
ATOM 8058 C CA . ALA B 1 138 ? 30.141 35.906 -6.57 1 98.19 138 ALA B CA 1
ATOM 8059 C C . ALA B 1 138 ? 30.547 37.062 -5.672 1 98.19 138 ALA B C 1
ATOM 8061 O O . ALA B 1 138 ? 31.734 37.25 -5.395 1 98.19 138 ALA B O 1
ATOM 8062 N N . THR B 1 139 ? 29.594 37.844 -5.336 1 98.12 139 THR B N 1
ATOM 8063 C CA . THR B 1 139 ? 29.812 38.969 -4.457 1 98.12 139 THR B CA 1
ATOM 8064 C C . THR B 1 139 ? 28.859 38.938 -3.266 1 98.12 139 THR B C 1
ATOM 8066 O O . THR B 1 139 ? 27.812 38.281 -3.328 1 98.12 139 THR B O 1
ATOM 8069 N N . ILE B 1 140 ? 29.281 39.531 -2.219 1 98.44 140 ILE B N 1
ATOM 8070 C CA . ILE B 1 140 ? 28.469 39.656 -1.012 1 98.44 140 ILE B CA 1
ATOM 8071 C C . ILE B 1 140 ? 28.453 41.125 -0.551 1 98.44 140 ILE B C 1
ATOM 8073 O O . ILE B 1 140 ? 29.469 41.812 -0.645 1 98.44 140 ILE B O 1
ATOM 8077 N N . SER B 1 141 ? 27.312 41.656 -0.228 1 98.31 141 SER B N 1
ATOM 8078 C CA . SER B 1 141 ? 27.172 43 0.268 1 98.31 141 SER B CA 1
ATOM 8079 C C . SER B 1 141 ? 26.375 43.062 1.567 1 98.31 141 SER B C 1
ATOM 8081 O O . SER B 1 141 ? 25.391 42.312 1.726 1 98.31 141 SER B O 1
ATOM 8083 N N . ASN B 1 142 ? 26.844 43.781 2.467 1 98.19 142 ASN B N 1
ATOM 8084 C CA . ASN B 1 142 ? 26.125 44.031 3.717 1 98.19 142 ASN B CA 1
ATOM 8085 C C . ASN B 1 142 ? 25.078 45.125 3.572 1 98.19 142 ASN B C 1
ATOM 8087 O O . ASN B 1 142 ? 25.422 46.312 3.449 1 98.19 142 ASN B O 1
ATOM 8091 N N . GLN B 1 143 ? 23.828 44.75 3.668 1 98.06 143 GLN B N 1
ATOM 8092 C CA . GLN B 1 143 ? 22.75 45.688 3.461 1 98.06 143 GLN B CA 1
ATOM 8093 C C . GLN B 1 143 ? 21.953 45.906 4.746 1 98.06 143 GLN B C 1
ATOM 8095 O O . GLN B 1 143 ? 20.766 46.188 4.703 1 98.06 143 GLN B O 1
ATOM 8100 N N . SER B 1 144 ? 22.547 45.812 5.836 1 97.06 144 SER B N 1
ATOM 8101 C CA . SER B 1 144 ? 21.906 45.906 7.145 1 97.06 144 SER B CA 1
ATOM 8102 C C . SER B 1 144 ? 21.375 47.312 7.395 1 97.06 144 SER B C 1
ATOM 8104 O O . SER B 1 144 ? 20.359 47.469 8.086 1 97.06 144 SER B O 1
ATOM 8106 N N . SER B 1 145 ? 22 48.281 6.863 1 96.19 145 SER B N 1
ATOM 8107 C CA . SER B 1 145 ? 21.578 49.656 7.07 1 96.19 145 SER B CA 1
ATOM 8108 C C . SER B 1 145 ? 20.469 50.062 6.086 1 96.19 145 SER B C 1
ATOM 8110 O O . SER B 1 145 ? 19.688 50.969 6.352 1 96.19 145 SER B O 1
ATOM 8112 N N . GLU B 1 146 ? 20.406 49.344 5.004 1 96.88 146 GLU B N 1
ATOM 8113 C CA . GLU B 1 146 ? 19.5 49.719 3.93 1 96.88 146 GLU B CA 1
ATOM 8114 C C . GLU B 1 146 ? 18.156 49 4.07 1 96.88 146 GLU B C 1
ATOM 8116 O O . GLU B 1 146 ? 17.141 49.469 3.578 1 96.88 146 GLU B O 1
ATOM 8121 N N . ILE B 1 147 ? 18.203 47.875 4.742 1 98.19 147 ILE B N 1
ATOM 8122 C CA . ILE B 1 147 ? 17 47.062 4.855 1 98.19 147 ILE B CA 1
ATOM 8123 C C . ILE B 1 147 ? 16.547 47 6.312 1 98.19 147 ILE B C 1
ATOM 8125 O O . ILE B 1 147 ? 17.281 46.531 7.18 1 98.19 147 ILE B O 1
ATOM 8129 N N . ALA B 1 148 ? 15.359 47.5 6.57 1 98.25 148 ALA B N 1
ATOM 8130 C CA . ALA B 1 148 ? 14.75 47.344 7.883 1 98.25 148 ALA B CA 1
ATOM 8131 C C . ALA B 1 148 ? 14.109 45.969 8.016 1 98.25 148 ALA B C 1
ATOM 8133 O O . ALA B 1 148 ? 13.562 45.438 7.047 1 98.25 148 ALA B O 1
ATOM 8134 N N . MET B 1 149 ? 14.141 45.406 9.195 1 98.38 149 MET B N 1
ATOM 8135 C CA . MET B 1 149 ? 13.523 44.094 9.445 1 98.38 149 MET B CA 1
ATOM 8136 C C . MET B 1 149 ? 12.594 44.156 10.656 1 98.38 149 MET B C 1
ATOM 8138 O O . MET B 1 149 ? 12.992 44.656 11.719 1 98.38 149 MET B O 1
ATOM 8142 N N . ILE B 1 150 ? 11.391 43.719 10.531 1 98.62 150 ILE B N 1
ATOM 8143 C CA . ILE B 1 150 ? 10.391 43.625 11.586 1 98.62 150 ILE B CA 1
ATOM 8144 C C . ILE B 1 150 ? 9.797 42.219 11.625 1 98.62 150 ILE B C 1
ATOM 8146 O O . ILE B 1 150 ? 9.406 41.688 10.586 1 98.62 150 ILE B O 1
ATOM 8150 N N . SER B 1 151 ? 9.789 41.625 12.758 1 98.69 151 SER B N 1
ATOM 8151 C CA . SER B 1 151 ? 9.094 40.344 12.93 1 98.69 151 SER B CA 1
ATOM 8152 C C . SER B 1 151 ? 7.668 40.562 13.422 1 98.69 151 SER B C 1
ATOM 8154 O O . SER B 1 151 ? 7.449 41.188 14.461 1 98.69 151 SER B O 1
ATOM 8156 N N . LEU B 1 152 ? 6.723 40.156 12.68 1 98.69 152 LEU B N 1
ATOM 8157 C CA . LEU B 1 152 ? 5.312 40.156 13.047 1 98.69 152 LEU B CA 1
ATOM 8158 C C . LEU B 1 152 ? 4.824 38.719 13.289 1 98.69 152 LEU B C 1
ATOM 8160 O O . LEU B 1 152 ? 4.707 37.938 12.352 1 98.69 152 LEU B O 1
ATOM 8164 N N . GLN B 1 153 ? 4.465 38.344 14.531 1 98.31 153 GLN B N 1
ATOM 8165 C CA . GLN B 1 153 ? 4.18 36.969 14.922 1 98.31 153 GLN B CA 1
ATOM 8166 C C . GLN B 1 153 ? 2.852 36.875 15.656 1 98.31 153 GLN B C 1
ATOM 8168 O O . GLN B 1 153 ? 2.492 37.75 16.422 1 98.31 153 GLN B O 1
ATOM 8173 N N . GLY B 1 154 ? 2.143 35.75 15.391 1 97.06 154 GLY B N 1
ATOM 8174 C CA . GLY B 1 154 ? 0.918 35.469 16.125 1 97.06 154 GLY B CA 1
ATOM 8175 C C . GLY B 1 154 ? -0.282 35.25 15.227 1 97.06 154 GLY B C 1
ATOM 8176 O O . GLY B 1 154 ? -0.224 35.5 14.023 1 97.06 154 GLY B O 1
ATOM 8177 N N . PRO B 1 155 ? -1.38 34.75 15.781 1 94.25 155 PRO B N 1
ATOM 8178 C CA . PRO B 1 155 ? -2.545 34.344 15 1 94.25 155 PRO B CA 1
ATOM 8179 C C . PRO B 1 155 ? -3.158 35.469 14.195 1 94.25 155 PRO B C 1
ATOM 8181 O O . PRO B 1 155 ? -3.795 35.25 13.164 1 94.25 155 PRO B O 1
ATOM 8184 N N . GLU B 1 156 ? -2.932 36.75 14.578 1 95.19 156 GLU B N 1
ATOM 8185 C CA . GLU B 1 156 ? -3.539 37.906 13.891 1 95.19 156 GLU B CA 1
ATOM 8186 C C . GLU B 1 156 ? -2.572 38.531 12.891 1 95.19 156 GLU B C 1
ATOM 8188 O O . GLU B 1 156 ? -2.918 39.469 12.203 1 95.19 156 GLU B O 1
ATOM 8193 N N . SER B 1 157 ? -1.418 37.969 12.82 1 96.62 157 SER B N 1
ATOM 8194 C CA . SER B 1 157 ? -0.378 38.531 11.969 1 96.62 157 SER B CA 1
ATOM 8195 C C . SER B 1 157 ? -0.838 38.625 10.523 1 96.62 157 SER B C 1
ATOM 8197 O O . SER B 1 157 ? -0.606 39.656 9.859 1 96.62 157 SER B O 1
ATOM 8199 N N . LYS B 1 158 ? -1.439 37.625 10.023 1 93.56 158 LYS B N 1
ATOM 8200 C CA . LYS B 1 158 ? -1.891 37.594 8.641 1 93.56 158 LYS B CA 1
ATOM 8201 C C . LYS B 1 158 ? -2.92 38.688 8.375 1 93.56 158 LYS B C 1
ATOM 8203 O O . LYS B 1 158 ? -2.832 39.406 7.379 1 93.56 158 LYS B O 1
ATOM 8208 N N . ASN B 1 159 ? -3.881 38.844 9.25 1 92.19 159 ASN B N 1
ATOM 8209 C CA . ASN B 1 159 ? -4.902 39.875 9.109 1 92.19 159 ASN B CA 1
ATOM 8210 C C . ASN B 1 159 ? -4.293 41.25 9.141 1 92.19 159 ASN B C 1
ATOM 8212 O O . ASN B 1 159 ? -4.691 42.125 8.359 1 92.19 159 ASN B O 1
ATOM 8216 N N . ILE B 1 160 ? -3.424 41.438 10.008 1 96.88 160 ILE B N 1
ATOM 8217 C CA . ILE B 1 160 ? -2.77 42.719 10.148 1 96.88 160 ILE B CA 1
ATOM 8218 C C . ILE B 1 160 ? -2.006 43.062 8.867 1 96.88 160 ILE B C 1
ATOM 8220 O O . ILE B 1 160 ? -2.076 44.188 8.367 1 96.88 160 ILE B O 1
ATOM 8224 N N . LEU B 1 161 ? -1.278 42.125 8.391 1 96.44 161 LEU B N 1
ATOM 8225 C CA . LEU B 1 161 ? -0.487 42.344 7.184 1 96.44 161 LEU B CA 1
ATOM 8226 C C . LEU B 1 161 ? -1.387 42.625 5.984 1 96.44 161 LEU B C 1
ATOM 8228 O O . LEU B 1 161 ? -1.039 43.406 5.117 1 96.44 161 LEU B O 1
ATOM 8232 N N . LYS B 1 162 ? -2.477 41.938 5.855 1 93.62 162 LYS B N 1
ATOM 8233 C CA . LYS B 1 162 ? -3.445 42.219 4.793 1 93.62 162 LYS B CA 1
ATOM 8234 C C . LYS B 1 162 ? -3.957 43.656 4.859 1 93.62 162 LYS B C 1
ATOM 8236 O O . LYS B 1 162 ? -4.074 44.312 3.834 1 93.62 162 LYS B O 1
ATOM 8241 N N . LYS B 1 163 ? -4.258 44.094 6.031 1 95.69 163 LYS B N 1
ATOM 8242 C CA . LYS B 1 163 ? -4.734 45.469 6.219 1 95.69 163 LYS B CA 1
ATOM 8243 C C . LYS B 1 163 ? -3.645 46.469 5.875 1 95.69 163 LYS B C 1
ATOM 8245 O O . LYS B 1 163 ? -3.93 47.531 5.301 1 95.69 163 LYS B O 1
ATOM 8250 N N . LEU B 1 164 ? -2.477 46.156 6.234 1 97.31 164 LEU B N 1
ATOM 8251 C CA . LEU B 1 164 ? -1.35 47.031 5.996 1 97.31 164 LEU B CA 1
ATOM 8252 C C . LEU B 1 164 ? -1.105 47.219 4.504 1 97.31 164 LEU B C 1
ATOM 8254 O O . LEU B 1 164 ? -0.81 48.312 4.051 1 97.31 164 LEU B O 1
ATOM 8258 N N . THR B 1 165 ? -1.197 46.125 3.742 1 96.12 165 THR B N 1
ATOM 8259 C CA . THR B 1 165 ? -0.715 46.156 2.365 1 96.12 165 THR B CA 1
ATOM 8260 C C . THR B 1 165 ? -1.883 46.188 1.384 1 96.12 165 THR B C 1
ATOM 8262 O O . THR B 1 165 ? -1.708 46.562 0.221 1 96.12 165 THR B O 1
ATOM 8265 N N . GLY B 1 166 ? -3.014 45.625 1.793 1 92.19 166 GLY B N 1
ATOM 8266 C CA . GLY B 1 166 ? -4.168 45.531 0.913 1 92.19 166 GLY B CA 1
ATOM 8267 C C . GLY B 1 166 ? -4.172 44.281 0.074 1 92.19 166 GLY B C 1
ATOM 8268 O O . GLY B 1 166 ? -5.117 44.031 -0.68 1 92.19 166 GLY B O 1
ATOM 8269 N N . TYR B 1 167 ? -3.17 43.469 0.276 1 90.12 167 TYR B N 1
ATOM 8270 C CA . TYR B 1 167 ? -3.105 42.219 -0.481 1 90.12 167 TYR B CA 1
ATOM 8271 C C . TYR B 1 167 ? -3.982 41.156 0.156 1 90.12 167 TYR B C 1
ATOM 8273 O O . TYR B 1 167 ? -4.035 41.031 1.383 1 90.12 167 TYR B O 1
ATOM 8281 N N . GLU B 1 168 ? -4.66 40.438 -0.652 1 81.06 168 GLU B N 1
ATOM 8282 C CA . GLU B 1 168 ? -5.441 39.281 -0.157 1 81.06 168 GLU B CA 1
ATOM 8283 C C . GLU B 1 168 ? -4.578 38.031 -0.039 1 81.06 168 GLU B C 1
ATOM 8285 O O . GLU B 1 168 ? -4.793 37.219 0.853 1 81.06 168 GLU B O 1
ATOM 8290 N N . PHE B 1 169 ? -3.768 37.844 -0.979 1 84.25 169 PHE B N 1
ATOM 8291 C CA . PHE B 1 169 ? -2.836 36.719 -0.967 1 84.25 169 PHE B CA 1
ATOM 8292 C C . PHE B 1 169 ? -1.428 37.188 -0.626 1 84.25 169 PHE B C 1
ATOM 8294 O O . PHE B 1 169 ? -0.841 38 -1.356 1 84.25 169 PHE B O 1
ATOM 8301 N N . LEU B 1 170 ? -0.942 36.656 0.399 1 91.25 170 LEU B N 1
ATOM 8302 C CA . LEU B 1 170 ? 0.359 37.125 0.876 1 91.25 170 LEU B CA 1
ATOM 8303 C C . LEU B 1 170 ? 1.469 36.188 0.398 1 91.25 170 LEU B C 1
ATOM 8305 O O . LEU B 1 170 ? 2.373 36.625 -0.324 1 91.25 170 LEU B O 1
ATOM 8309 N N . THR B 1 171 ? 1.382 34.938 0.796 1 91.12 171 THR B N 1
ATOM 8310 C CA . THR B 1 171 ? 2.297 33.844 0.438 1 91.12 171 THR B CA 1
ATOM 8311 C C . THR B 1 171 ? 1.555 32.531 0.343 1 91.12 171 THR B C 1
ATOM 8313 O O . THR B 1 171 ? 0.39 32.438 0.735 1 91.12 171 THR B O 1
ATOM 8316 N N . GLU B 1 172 ? 2.262 31.516 -0.168 1 87.62 172 GLU B N 1
ATOM 8317 C CA . GLU B 1 172 ? 1.77 30.156 0.06 1 87.62 172 GLU B CA 1
ATOM 8318 C C . GLU B 1 172 ? 1.642 29.859 1.552 1 87.62 172 GLU B C 1
ATOM 8320 O O . GLU B 1 172 ? 2.461 30.312 2.354 1 87.62 172 GLU B O 1
ATOM 8325 N N . PRO B 1 173 ? 0.619 29.203 1.897 1 87.75 173 PRO B N 1
ATOM 8326 C CA . PRO B 1 173 ? 0.399 28.938 3.322 1 87.75 173 PRO B CA 1
ATOM 8327 C C . PRO B 1 173 ? 1.277 27.797 3.855 1 87.75 173 PRO B C 1
ATOM 8329 O O . PRO B 1 173 ? 0.765 26.828 4.41 1 87.75 173 PRO B O 1
ATOM 8332 N N . LEU B 1 174 ? 2.514 27.969 3.713 1 88.88 174 LEU B N 1
ATOM 8333 C CA . LEU B 1 174 ? 3.518 27 4.141 1 88.88 174 LEU B CA 1
ATOM 8334 C C . LEU B 1 174 ? 4.66 27.688 4.879 1 88.88 174 LEU B C 1
ATOM 8336 O O . LEU B 1 174 ? 4.973 28.859 4.602 1 88.88 174 LEU B O 1
ATOM 8340 N N . LYS B 1 175 ? 5.16 26.922 5.711 1 91.81 175 LYS B N 1
ATOM 8341 C CA . LYS B 1 175 ? 6.359 27.422 6.379 1 91.81 175 LYS B CA 1
ATOM 8342 C C . LYS B 1 175 ? 7.465 27.719 5.367 1 91.81 175 LYS B C 1
ATOM 8344 O O . LYS B 1 175 ? 7.656 26.969 4.41 1 91.81 175 LYS B O 1
ATOM 8349 N N . ASN B 1 176 ? 8.164 28.859 5.543 1 96.44 176 ASN B N 1
ATOM 8350 C CA . ASN B 1 176 ? 9.328 29.25 4.746 1 96.44 176 ASN B CA 1
ATOM 8351 C C . ASN B 1 176 ? 8.914 29.766 3.367 1 96.44 176 ASN B C 1
ATOM 8353 O O . ASN B 1 176 ? 9.742 29.875 2.467 1 96.44 176 ASN B O 1
ATOM 8357 N N . ALA B 1 177 ? 7.637 30.031 3.186 1 95.5 177 ALA B N 1
ATOM 8358 C CA . ALA B 1 177 ? 7.184 30.656 1.946 1 95.5 177 ALA B CA 1
ATOM 8359 C C . ALA B 1 177 ? 7.445 32.156 1.966 1 95.5 177 ALA B C 1
ATOM 8361 O O . ALA B 1 177 ? 7.367 32.812 3.02 1 95.5 177 ALA B O 1
ATOM 8362 N N . LEU B 1 178 ? 7.734 32.719 0.818 1 97.94 178 LEU B N 1
ATOM 8363 C CA . LEU B 1 178 ? 8.039 34.156 0.691 1 97.94 178 LEU B CA 1
ATOM 8364 C C . LEU B 1 178 ? 7.016 34.844 -0.204 1 97.94 178 LEU B C 1
ATOM 8366 O O . LEU B 1 178 ? 6.301 34.188 -0.963 1 97.94 178 LEU B O 1
ATOM 8370 N N . GLY B 1 179 ? 6.91 36.156 -0.007 1 96.38 179 GLY B N 1
ATOM 8371 C CA . GLY B 1 179 ? 6.102 37.031 -0.85 1 96.38 179 GLY B CA 1
ATOM 8372 C C . GLY B 1 179 ? 6.727 38.375 -1.089 1 96.38 179 GLY B C 1
ATOM 8373 O O . GLY B 1 179 ? 7.527 38.844 -0.278 1 96.38 179 GLY B O 1
ATOM 8374 N N . ILE B 1 180 ? 6.477 38.938 -2.213 1 97.25 180 ILE B N 1
ATOM 8375 C CA . ILE B 1 180 ? 6.871 40.281 -2.551 1 97.25 180 ILE B CA 1
ATOM 8376 C C . ILE B 1 180 ? 5.629 41.156 -2.699 1 97.25 180 ILE B C 1
ATOM 8378 O O . ILE B 1 180 ? 4.844 41 -3.635 1 97.25 180 ILE B O 1
ATOM 8382 N N . LEU B 1 181 ? 5.508 42.062 -1.795 1 97.06 181 LEU B N 1
ATOM 8383 C CA . LEU B 1 181 ? 4.344 42.938 -1.778 1 97.06 181 LEU B CA 1
ATOM 8384 C C . LEU B 1 181 ? 4.75 44.375 -2.043 1 97.06 181 LEU B C 1
ATOM 8386 O O . LEU B 1 181 ? 5.906 44.656 -2.373 1 97.06 181 LEU B O 1
ATOM 8390 N N . ASP B 1 182 ? 3.736 45.219 -2.049 1 96.56 182 ASP B N 1
ATOM 8391 C CA . ASP B 1 182 ? 3.953 46.656 -2.213 1 96.56 182 ASP B CA 1
ATOM 8392 C C . ASP B 1 182 ? 3.416 47.438 -1.014 1 96.56 182 ASP B C 1
ATOM 8394 O O . ASP B 1 182 ? 2.336 47.125 -0.503 1 96.56 182 ASP B O 1
ATOM 8398 N N . TYR B 1 183 ? 4.199 48.312 -0.499 1 96.88 183 TYR B N 1
ATOM 8399 C CA . TYR B 1 183 ? 3.773 49.25 0.52 1 96.88 183 TYR B CA 1
ATOM 8400 C C . TYR B 1 183 ? 4.133 50.688 0.12 1 96.88 183 TYR B C 1
ATOM 8402 O O . TYR B 1 183 ? 5.305 51.062 0.173 1 96.88 183 TYR B O 1
ATOM 8410 N N . LYS B 1 184 ? 3.166 51.469 -0.286 1 95.94 184 LYS B N 1
ATOM 8411 C CA . LYS B 1 184 ? 3.301 52.875 -0.68 1 95.94 184 LYS B CA 1
ATOM 8412 C C . LYS B 1 184 ? 4.332 53.031 -1.794 1 95.94 184 LYS B C 1
ATOM 8414 O O . LYS B 1 184 ? 5.227 53.875 -1.701 1 95.94 184 LYS B O 1
ATOM 8419 N N . GLY B 1 185 ? 4.289 52.156 -2.721 1 95.31 185 GLY B N 1
ATOM 8420 C CA . GLY B 1 185 ? 5.086 52.281 -3.932 1 95.31 185 GLY B CA 1
ATOM 8421 C C . GLY B 1 185 ? 6.441 51.625 -3.824 1 95.31 185 GLY B C 1
ATOM 8422 O O . GLY B 1 185 ? 7.207 51.594 -4.789 1 95.31 185 GLY B O 1
ATOM 8423 N N . GLN B 1 186 ? 6.75 51.062 -2.656 1 96.19 186 GLN B N 1
ATOM 8424 C CA . GLN B 1 186 ? 8.016 50.375 -2.471 1 96.19 186 GLN B CA 1
ATOM 8425 C C . GLN B 1 186 ? 7.793 48.875 -2.184 1 96.19 186 GLN B C 1
ATOM 8427 O O . GLN B 1 186 ? 6.754 48.5 -1.634 1 96.19 186 GLN B O 1
ATOM 8432 N N . GLU B 1 187 ? 8.812 48.125 -2.508 1 96.31 187 GLU B N 1
ATOM 8433 C CA . GLU B 1 187 ? 8.727 46.688 -2.283 1 96.31 187 GLU B CA 1
ATOM 8434 C C . GLU B 1 187 ? 8.773 46.375 -0.795 1 96.31 187 GLU B C 1
ATOM 8436 O O . GLU B 1 187 ? 9.609 46.906 -0.061 1 96.31 187 GLU B O 1
ATOM 8441 N N . LEU B 1 188 ? 7.883 45.594 -0.357 1 98.19 188 LEU B N 1
ATOM 8442 C CA . LEU B 1 188 ? 7.883 44.969 0.962 1 98.19 188 LEU B CA 1
ATOM 8443 C C . LEU B 1 188 ? 8.031 43.469 0.85 1 98.19 188 LEU B C 1
ATOM 8445 O O . LEU B 1 188 ? 7.098 42.781 0.424 1 98.19 188 LEU B O 1
ATOM 8449 N N . LEU B 1 189 ? 9.141 42.938 1.213 1 98.5 189 LEU B N 1
ATOM 8450 C CA . LEU B 1 189 ? 9.367 41.5 1.202 1 98.5 189 LEU B CA 1
ATOM 8451 C C . LEU B 1 189 ? 8.883 40.844 2.498 1 98.5 189 LEU B C 1
ATOM 8453 O O . LEU B 1 189 ? 9.078 41.406 3.582 1 98.5 189 LEU B O 1
ATOM 8457 N N . ILE B 1 190 ? 8.18 39.781 2.389 1 98.56 190 ILE B N 1
ATOM 8458 C CA . ILE B 1 190 ? 7.68 39.094 3.582 1 98.56 190 ILE B CA 1
ATOM 8459 C C . ILE B 1 190 ? 8.086 37.625 3.545 1 98.56 190 ILE B C 1
ATOM 8461 O O . ILE B 1 190 ? 8.195 37.031 2.471 1 98.56 190 ILE B O 1
ATOM 8465 N N . ALA B 1 191 ? 8.305 37.031 4.68 1 98.56 191 ALA B N 1
ATOM 8466 C CA . ALA B 1 191 ? 8.672 35.625 4.816 1 98.56 191 ALA B CA 1
ATOM 8467 C C . ALA B 1 191 ? 7.902 34.969 5.953 1 98.56 191 ALA B C 1
ATOM 8469 O O . ALA B 1 191 ? 7.812 35.5 7.055 1 98.56 191 ALA B O 1
ATOM 8470 N N . ARG B 1 192 ? 7.348 33.781 5.668 1 96.75 192 ARG B N 1
ATOM 8471 C CA . ARG B 1 192 ? 6.707 32.969 6.715 1 96.75 192 ARG B CA 1
ATOM 8472 C C . ARG B 1 192 ? 7.746 32.281 7.59 1 96.75 192 ARG B C 1
ATOM 8474 O O . ARG B 1 192 ? 7.82 31.062 7.625 1 96.75 192 ARG B O 1
ATOM 8481 N N . THR B 1 193 ? 8.461 33 8.25 1 97.19 193 THR B N 1
ATOM 8482 C CA . THR B 1 193 ? 9.477 32.562 9.195 1 97.19 193 THR B CA 1
ATOM 8483 C C . THR B 1 193 ? 9.344 33.312 10.516 1 97.19 193 THR B C 1
ATOM 8485 O O . THR B 1 193 ? 8.617 34.312 10.609 1 97.19 193 THR B O 1
ATOM 8488 N N . GLY B 1 194 ? 9.945 32.781 11.5 1 95.69 194 GLY B N 1
ATOM 8489 C CA . GLY B 1 194 ? 9.898 33.406 12.812 1 95.69 194 GLY B CA 1
ATOM 8490 C C . GLY B 1 194 ? 10.672 32.656 13.875 1 95.69 194 GLY B C 1
ATOM 8491 O O . GLY B 1 194 ? 11.062 31.5 13.648 1 95.69 194 GLY B O 1
ATOM 8492 N N . TYR B 1 195 ? 10.852 33.25 14.992 1 97.25 195 TYR B N 1
ATOM 8493 C CA . TYR B 1 195 ? 11.641 32.719 16.094 1 97.25 195 TYR B CA 1
ATOM 8494 C C . TYR B 1 195 ? 10.805 32.625 17.359 1 97.25 195 TYR B C 1
ATOM 8496 O O . TYR B 1 195 ? 11.297 32.875 18.469 1 97.25 195 TYR B O 1
ATOM 8504 N N . THR B 1 196 ? 9.477 32.344 17.203 1 97.56 196 THR B N 1
ATOM 8505 C CA . THR B 1 196 ? 8.57 32.344 18.359 1 97.56 196 THR B CA 1
ATOM 8506 C C . THR B 1 196 ? 7.871 30.984 18.5 1 97.56 196 THR B C 1
ATOM 8508 O O . THR B 1 196 ? 7.277 30.703 19.531 1 97.56 196 THR B O 1
ATOM 8511 N N . GLY B 1 197 ? 7.879 30.188 17.469 1 95.81 197 GLY B N 1
ATOM 8512 C CA . GLY B 1 197 ? 7.164 28.922 17.453 1 95.81 197 GLY B CA 1
ATOM 8513 C C . GLY B 1 197 ? 5.723 29.062 17 1 95.81 197 GLY B C 1
ATOM 8514 O O . GLY B 1 197 ? 5.012 28.062 16.875 1 95.81 197 GLY B O 1
ATOM 8515 N N . GLU B 1 198 ? 5.297 30.25 16.609 1 95.94 198 GLU B N 1
ATOM 8516 C CA . GLU B 1 198 ? 3.928 30.469 16.156 1 95.94 198 GLU B CA 1
ATOM 8517 C C . GLU B 1 198 ? 3.668 29.766 14.82 1 95.94 198 GLU B C 1
ATOM 8519 O O . GLU B 1 198 ? 4.539 29.734 13.953 1 95.94 198 GLU B O 1
ATOM 8524 N N . PRO B 1 199 ? 2.463 29.234 14.688 1 93.06 199 PRO B N 1
ATOM 8525 C CA . PRO B 1 199 ? 2.123 28.703 13.367 1 93.06 199 PRO B CA 1
ATOM 8526 C C . PRO B 1 199 ? 2.035 29.781 12.297 1 93.06 199 PRO B C 1
ATOM 8528 O O . PRO B 1 199 ? 2.27 29.516 11.117 1 93.06 199 PRO B O 1
ATOM 8531 N N . LEU B 1 200 ? 1.685 30.969 12.75 1 93.81 200 LEU B N 1
ATOM 8532 C CA . LEU B 1 200 ? 1.539 32.094 11.844 1 93.81 200 LEU B CA 1
ATOM 8533 C C . LEU B 1 200 ? 2.467 33.25 12.242 1 93.81 200 LEU B C 1
ATOM 8535 O O . LEU B 1 200 ? 2.508 33.625 13.414 1 93.81 200 LEU B O 1
ATOM 8539 N N . GLY B 1 201 ? 3.174 33.656 11.305 1 96.06 201 GLY B N 1
ATOM 8540 C CA . GLY B 1 201 ? 4.09 34.75 11.5 1 96.06 201 GLY B CA 1
ATOM 8541 C C . GLY B 1 201 ? 4.875 35.125 10.258 1 96.06 201 GLY B C 1
ATOM 8542 O O . GLY B 1 201 ? 5.047 34.281 9.359 1 96.06 201 GLY B O 1
ATOM 8543 N N . PHE B 1 202 ? 5.285 36.375 10.273 1 98.12 202 PHE B N 1
ATOM 8544 C CA . PHE B 1 202 ? 5.98 36.875 9.094 1 98.12 202 PHE B CA 1
ATOM 8545 C C . PHE B 1 202 ? 7.184 37.719 9.5 1 98.12 202 PHE B C 1
ATOM 8547 O O . PHE B 1 202 ? 7.117 38.5 10.469 1 98.12 202 PHE B O 1
ATOM 8554 N N . GLU B 1 203 ? 8.219 37.562 8.828 1 98.62 203 GLU B N 1
ATOM 8555 C CA . GLU B 1 203 ? 9.305 38.531 8.828 1 98.62 203 GLU B CA 1
ATOM 8556 C C . GLU B 1 203 ? 9.164 39.531 7.672 1 98.62 203 GLU B C 1
ATOM 8558 O O . GLU B 1 203 ? 8.945 39.125 6.527 1 98.62 203 GLU B O 1
ATOM 8563 N N . LEU B 1 204 ? 9.281 40.781 8 1 98.75 204 LEU B N 1
ATOM 8564 C CA . LEU B 1 204 ? 9.133 41.844 7.012 1 98.75 204 LEU B CA 1
ATOM 8565 C C . LEU B 1 204 ? 10.477 42.5 6.703 1 98.75 204 LEU B C 1
ATOM 8567 O O . LEU B 1 204 ? 11.242 42.812 7.617 1 98.75 204 LEU B O 1
ATOM 8571 N N . PHE B 1 205 ? 10.766 42.688 5.445 1 98.75 205 PHE B N 1
ATOM 8572 C CA . PHE B 1 205 ? 11.938 43.406 4.953 1 98.75 205 PHE B CA 1
ATOM 8573 C C . PHE B 1 205 ? 11.531 44.625 4.148 1 98.75 205 PHE B C 1
ATOM 8575 O O . PHE B 1 205 ? 10.938 44.5 3.074 1 98.75 205 PHE B O 1
ATOM 8582 N N . ALA B 1 206 ? 11.828 45.75 4.637 1 98.31 206 ALA B N 1
ATOM 8583 C CA . ALA B 1 206 ? 11.453 47 3.988 1 98.31 206 ALA B CA 1
ATOM 8584 C C . ALA B 1 206 ? 12.656 47.938 3.842 1 98.31 206 ALA B C 1
ATOM 8586 O O . ALA B 1 206 ? 13.703 47.719 4.465 1 98.31 206 ALA B O 1
ATOM 8587 N N . LYS B 1 207 ? 12.477 48.938 3.02 1 97.62 207 LYS B N 1
ATOM 8588 C CA . LYS B 1 207 ? 13.492 49.969 2.982 1 97.62 207 LYS B CA 1
ATOM 8589 C C . LYS B 1 207 ? 13.625 50.656 4.34 1 97.62 207 LYS B C 1
ATOM 8591 O O . LYS B 1 207 ? 12.633 50.906 5.016 1 97.62 207 LYS B O 1
ATOM 8596 N N . ALA B 1 208 ? 14.844 50.969 4.68 1 97.56 208 ALA B N 1
ATOM 8597 C CA . ALA B 1 208 ? 15.141 51.531 5.996 1 97.56 208 ALA B CA 1
ATOM 8598 C C . ALA B 1 208 ? 14.305 52.781 6.258 1 97.56 208 ALA B C 1
ATOM 8600 O O . ALA B 1 208 ? 13.812 53 7.371 1 97.56 208 ALA B O 1
ATOM 8601 N N . ALA B 1 209 ? 14.117 53.594 5.27 1 96.38 209 ALA B N 1
ATOM 8602 C CA . ALA B 1 209 ? 13.414 54.844 5.406 1 96.38 209 ALA B CA 1
ATOM 8603 C C . ALA B 1 209 ? 11.953 54.625 5.766 1 96.38 209 ALA B C 1
ATOM 8605 O O . ALA B 1 209 ? 11.328 55.5 6.414 1 96.38 209 ALA B O 1
ATOM 8606 N N . GLN B 1 210 ? 11.422 53.5 5.465 1 97.44 210 GLN B N 1
ATOM 8607 C CA . GLN B 1 210 ? 10.008 53.219 5.699 1 97.44 210 GLN B CA 1
ATOM 8608 C C . GLN B 1 210 ? 9.805 52.5 7.02 1 97.44 210 GLN B C 1
ATOM 8610 O O . GLN B 1 210 ? 8.688 52.438 7.539 1 97.44 210 GLN B O 1
ATOM 8615 N N . GLY B 1 211 ? 10.805 51.969 7.543 1 97.75 211 GLY B N 1
ATOM 8616 C CA . GLY B 1 211 ? 10.742 51.094 8.688 1 97.75 211 GLY B CA 1
ATOM 8617 C C . GLY B 1 211 ? 9.953 51.656 9.852 1 97.75 211 GLY B C 1
ATOM 8618 O O . GLY B 1 211 ? 8.961 51.062 10.289 1 97.75 211 GLY B O 1
ATOM 8619 N N . PRO B 1 212 ? 10.359 52.844 10.352 1 97.94 212 PRO B N 1
ATOM 8620 C CA . PRO B 1 212 ? 9.695 53.406 11.516 1 97.94 212 PRO B CA 1
ATOM 8621 C C . PRO B 1 212 ? 8.211 53.688 11.281 1 97.94 212 PRO B C 1
ATOM 8623 O O . PRO B 1 212 ? 7.395 53.5 12.188 1 97.94 212 PRO B O 1
ATOM 8626 N N . GLU B 1 213 ? 7.902 54.125 10.086 1 98 213 GLU B N 1
ATOM 8627 C CA . GLU B 1 213 ? 6.496 54.344 9.766 1 98 213 GLU B CA 1
ATOM 8628 C C . GLU B 1 213 ? 5.711 53.031 9.742 1 98 213 GLU B C 1
ATOM 8630 O O . GLU B 1 213 ? 4.582 52.969 10.242 1 98 213 GLU B O 1
ATOM 8635 N N . ILE B 1 214 ? 6.262 52.031 9.164 1 98.5 214 ILE B N 1
ATOM 8636 C CA . ILE B 1 214 ? 5.613 50.719 9.117 1 98.5 214 ILE B CA 1
ATOM 8637 C C . ILE B 1 214 ? 5.406 50.188 10.531 1 98.5 214 ILE B C 1
ATOM 8639 O O . ILE B 1 214 ? 4.355 49.625 10.852 1 98.5 214 ILE B O 1
ATOM 8643 N N . TRP B 1 215 ? 6.383 50.375 11.375 1 98.44 215 TRP B N 1
ATOM 8644 C CA . TRP B 1 215 ? 6.285 49.969 12.773 1 98.44 215 TRP B CA 1
ATOM 8645 C C . TRP B 1 215 ? 5.062 50.594 13.438 1 98.44 215 TRP B C 1
ATOM 8647 O O . TRP B 1 215 ? 4.266 49.906 14.07 1 98.44 215 TRP B O 1
ATOM 8657 N N . GLU B 1 216 ? 4.898 51.875 13.281 1 98.25 216 GLU B N 1
ATOM 8658 C CA . GLU B 1 216 ? 3.789 52.594 13.891 1 98.25 216 GLU B CA 1
ATOM 8659 C C . GLU B 1 216 ? 2.451 52.156 13.32 1 98.25 216 GLU B C 1
ATOM 8661 O O . GLU B 1 216 ? 1.461 52.031 14.055 1 98.25 216 GLU B O 1
ATOM 8666 N N . LYS B 1 217 ? 2.438 51.938 12.07 1 98.38 217 LYS B N 1
ATOM 8667 C CA . LYS B 1 217 ? 1.202 51.469 11.438 1 98.38 217 LYS B CA 1
ATOM 8668 C C . LYS B 1 217 ? 0.793 50.094 11.961 1 98.38 217 LYS B C 1
ATOM 8670 O O . LYS B 1 217 ? -0.397 49.812 12.109 1 98.38 217 LYS B O 1
ATOM 8675 N N . LEU B 1 218 ? 1.781 49.219 12.117 1 98.56 218 LEU B N 1
ATOM 8676 C CA . LEU B 1 218 ? 1.487 47.906 12.664 1 98.56 218 LEU B CA 1
ATOM 8677 C C . LEU B 1 218 ? 0.895 48 14.062 1 98.56 218 LEU B C 1
ATOM 8679 O O . LEU B 1 218 ? -0.024 47.25 14.406 1 98.56 218 LEU B O 1
ATOM 8683 N N . LEU B 1 219 ? 1.401 48.906 14.883 1 98.06 219 LEU B N 1
ATOM 8684 C CA . LEU B 1 219 ? 0.852 49.156 16.203 1 98.06 219 LEU B CA 1
ATOM 8685 C C . LEU B 1 219 ? -0.592 49.625 16.125 1 98.06 219 LEU B C 1
ATOM 8687 O O . LEU B 1 219 ? -1.451 49.188 16.875 1 98.06 219 LEU B O 1
ATOM 8691 N N . GLU B 1 220 ? -0.803 50.469 15.164 1 98.06 220 GLU B N 1
ATOM 8692 C CA . GLU B 1 220 ? -2.143 51.031 14.969 1 98.06 220 GLU B CA 1
ATOM 8693 C C . GLU B 1 220 ? -3.129 49.938 14.555 1 98.06 220 GLU B C 1
ATOM 8695 O O . GLU B 1 220 ? -4.312 50 14.891 1 98.06 220 GLU B O 1
ATOM 8700 N N . LEU B 1 221 ? -2.598 49.031 13.891 1 98.12 221 LEU B N 1
ATOM 8701 C CA . LEU B 1 221 ? -3.449 47.969 13.367 1 98.12 221 LEU B CA 1
ATOM 8702 C C . LEU B 1 221 ? -3.654 46.875 14.398 1 98.12 221 LEU B C 1
ATOM 8704 O O . LEU B 1 221 ? -4.336 45.875 14.133 1 98.12 221 LEU B O 1
ATOM 8708 N N . GLY B 1 222 ? -3.021 47 15.555 1 96.94 222 GLY B N 1
ATOM 8709 C CA . GLY B 1 222 ? -3.406 46.125 16.656 1 96.94 222 GLY B CA 1
ATOM 8710 C C . GLY B 1 222 ? -2.262 45.281 17.172 1 96.94 222 GLY B C 1
ATOM 8711 O O . GLY B 1 222 ? -2.424 44.531 18.141 1 96.94 222 GLY B O 1
ATOM 8712 N N . ALA B 1 223 ? -1.063 45.344 16.594 1 98.25 223 ALA B N 1
ATOM 8713 C CA . ALA B 1 223 ? 0.076 44.594 17.109 1 98.25 223 ALA B CA 1
ATOM 8714 C C . ALA B 1 223 ? 0.639 45.219 18.375 1 98.25 223 ALA B C 1
ATOM 8716 O O . ALA B 1 223 ? 0.472 46.438 18.578 1 98.25 223 ALA B O 1
ATOM 8717 N N . MET B 1 224 ? 1.214 44.438 19.188 1 98.38 224 MET B N 1
ATOM 8718 C CA . MET B 1 224 ? 1.897 44.906 20.375 1 98.38 224 MET B CA 1
ATOM 8719 C C . MET B 1 224 ? 3.41 44.875 20.188 1 98.38 224 MET B C 1
ATOM 8721 O O . MET B 1 224 ? 3.945 43.906 19.641 1 98.38 224 MET B O 1
ATOM 8725 N N . ALA B 1 225 ? 4.086 45.906 20.625 1 98.56 225 ALA B N 1
ATOM 8726 C CA . ALA B 1 225 ? 5.547 45.844 20.625 1 98.56 225 ALA B CA 1
ATOM 8727 C C . ALA B 1 225 ? 6.07 44.875 21.672 1 98.56 225 ALA B C 1
ATOM 8729 O O . ALA B 1 225 ? 5.605 44.906 22.812 1 98.56 225 ALA B O 1
ATOM 8730 N N . ILE B 1 226 ? 6.941 44.062 21.266 1 98.62 226 ILE B N 1
ATOM 8731 C CA . ILE B 1 226 ? 7.453 43.031 22.141 1 98.62 226 ILE B CA 1
ATOM 8732 C C . ILE B 1 226 ? 8.961 43.188 22.312 1 98.62 226 ILE B C 1
ATOM 8734 O O . ILE B 1 226 ? 9.688 43.438 21.359 1 98.62 226 ILE B O 1
ATOM 8738 N N . GLY B 1 227 ? 9.414 43.062 23.531 1 98 227 GLY B N 1
ATOM 8739 C CA . GLY B 1 227 ? 10.828 43.188 23.828 1 98 227 GLY B CA 1
ATOM 8740 C C . GLY B 1 227 ? 11.562 41.875 23.828 1 98 227 GLY B C 1
ATOM 8741 O O . GLY B 1 227 ? 10.961 40.812 23.609 1 98 227 GLY B O 1
ATOM 8742 N N . LEU B 1 228 ? 12.859 41.906 24.109 1 97 228 LEU B N 1
ATOM 8743 C CA . LEU B 1 228 ? 13.758 40.75 24.062 1 97 228 LEU B CA 1
ATOM 8744 C C . LEU B 1 228 ? 13.414 39.75 25.172 1 97 228 LEU B C 1
ATOM 8746 O O . LEU B 1 228 ? 13.633 38.562 25 1 97 228 LEU B O 1
ATOM 8750 N N . GLY B 1 229 ? 12.914 40.219 26.25 1 97.25 229 GLY B N 1
ATOM 8751 C CA . GLY B 1 229 ? 12.508 39.312 27.328 1 97.25 229 GLY B CA 1
ATOM 8752 C C . GLY B 1 229 ? 11.461 38.312 26.891 1 97.25 229 GLY B C 1
ATOM 8753 O O . GLY B 1 229 ? 11.633 37.125 27.094 1 97.25 229 GLY B O 1
ATOM 8754 N N . ALA B 1 230 ? 10.422 38.812 26.328 1 98.25 230 ALA B N 1
ATOM 8755 C CA . ALA B 1 230 ? 9.359 37.938 25.828 1 98.25 230 ALA B CA 1
ATOM 8756 C C . ALA B 1 230 ? 9.836 37.125 24.641 1 98.25 230 ALA B C 1
ATOM 8758 O O . ALA B 1 230 ? 9.422 35.969 24.469 1 98.25 230 ALA B O 1
ATOM 8759 N N . ARG B 1 231 ? 10.648 37.656 23.797 1 97.81 231 ARG B N 1
ATOM 8760 C CA . ARG B 1 231 ? 11.211 36.875 22.688 1 97.81 231 ARG B CA 1
ATOM 8761 C C . ARG B 1 231 ? 11.922 35.656 23.203 1 97.81 231 ARG B C 1
ATOM 8763 O O . ARG B 1 231 ? 11.828 34.562 22.609 1 97.81 231 ARG B O 1
ATOM 8770 N N . ASP B 1 232 ? 12.594 35.812 24.297 1 97.19 232 ASP B N 1
ATOM 8771 C CA . ASP B 1 232 ? 13.336 34.688 24.875 1 97.19 232 ASP B CA 1
ATOM 8772 C C . ASP B 1 232 ? 12.391 33.625 25.422 1 97.19 232 ASP B C 1
ATOM 8774 O O . ASP B 1 232 ? 12.633 32.438 25.25 1 97.19 232 ASP B O 1
ATOM 8778 N N . THR B 1 233 ? 11.352 34.062 26.141 1 98.06 233 THR B N 1
ATOM 8779 C CA . THR B 1 233 ? 10.414 33.094 26.688 1 98.06 233 THR B CA 1
ATOM 8780 C C . THR B 1 233 ? 9.68 32.375 25.562 1 98.06 233 THR B C 1
ATOM 8782 O O . THR B 1 233 ? 9.406 31.172 25.656 1 98.06 233 THR B O 1
ATOM 8785 N N . LEU B 1 234 ? 9.391 33.062 24.484 1 98.44 234 LEU B N 1
ATOM 8786 C CA . LEU B 1 234 ? 8.672 32.469 23.344 1 98.44 234 LEU B CA 1
ATOM 8787 C C . LEU B 1 234 ? 9.523 31.422 22.656 1 98.44 234 LEU B C 1
ATOM 8789 O O . LEU B 1 234 ? 9.055 30.312 22.391 1 98.44 234 LEU B O 1
ATOM 8793 N N . ARG B 1 235 ? 10.766 31.734 22.344 1 97.81 235 ARG B N 1
ATOM 8794 C CA . ARG B 1 235 ? 11.641 30.781 21.656 1 97.81 235 ARG B CA 1
ATOM 8795 C C . ARG B 1 235 ? 11.938 29.578 22.562 1 97.81 235 ARG B C 1
ATOM 8797 O O . ARG B 1 235 ? 12.07 28.453 22.078 1 97.81 235 ARG B O 1
ATOM 8804 N N . LEU B 1 236 ? 12.094 29.828 23.875 1 97.94 236 LEU B N 1
ATOM 8805 C CA . LEU B 1 236 ? 12.336 28.734 24.812 1 97.94 236 LEU B CA 1
ATOM 8806 C C . LEU B 1 236 ? 11.18 27.75 24.812 1 97.94 236 LEU B C 1
ATOM 8808 O O . LEU B 1 236 ? 11.391 26.531 24.75 1 97.94 236 LEU B O 1
ATOM 8812 N N . GLU B 1 237 ? 10.023 28.328 24.859 1 97.88 237 GLU B N 1
ATOM 8813 C CA . GLU B 1 237 ? 8.828 27.484 24.844 1 97.88 237 GLU B CA 1
ATOM 8814 C C . GLU B 1 237 ? 8.742 26.672 23.562 1 97.88 237 GLU B C 1
ATOM 8816 O O . GLU B 1 237 ? 8.273 25.531 23.578 1 97.88 237 GLU B O 1
ATOM 8821 N N . ALA B 1 238 ? 9.203 27.234 22.484 1 97.19 238 ALA B N 1
ATOM 8822 C CA . ALA B 1 238 ? 9.172 26.578 21.188 1 97.19 238 ALA B CA 1
ATOM 8823 C C . ALA B 1 238 ? 10.336 25.609 21.016 1 97.19 238 ALA B C 1
ATOM 8825 O O . ALA B 1 238 ? 10.391 24.859 20.047 1 97.19 238 ALA B O 1
ATOM 8826 N N . GLY B 1 239 ? 11.266 25.594 21.938 1 96.69 239 GLY B N 1
ATOM 8827 C CA . GLY B 1 239 ? 12.43 24.734 21.859 1 96.69 239 GLY B CA 1
ATOM 8828 C C . GLY B 1 239 ? 13.453 25.188 20.828 1 96.69 239 GLY B C 1
ATOM 8829 O O . GLY B 1 239 ? 14.195 24.375 20.281 1 96.69 239 GLY B O 1
ATOM 8830 N N . LEU B 1 240 ? 13.516 26.484 20.5 1 97.19 240 LEU B N 1
ATOM 8831 C CA . LEU B 1 240 ? 14.414 27.016 19.484 1 97.19 240 LEU B CA 1
ATOM 8832 C C . LEU B 1 240 ? 15.758 27.406 20.094 1 97.19 240 LEU B C 1
ATOM 8834 O O . LEU B 1 240 ? 15.812 27.984 21.188 1 97.19 240 LEU B O 1
ATOM 8838 N N . PRO B 1 241 ? 16.828 27.141 19.422 1 96.5 241 PRO B N 1
ATOM 8839 C CA . PRO B 1 241 ? 18.156 27.344 20 1 96.5 241 PRO B CA 1
ATOM 8840 C C . PRO B 1 241 ? 18.594 28.812 19.969 1 96.5 241 PRO B C 1
ATOM 8842 O O . PRO B 1 241 ? 18.109 29.578 19.141 1 96.5 241 PRO B O 1
ATOM 8845 N N . LEU B 1 242 ? 19.438 29.109 20.875 1 94.75 242 LEU B N 1
ATOM 8846 C CA . LEU B 1 242 ? 20.125 30.391 20.953 1 94.75 242 LEU B CA 1
ATOM 8847 C C . LEU B 1 242 ? 21.641 30.203 20.922 1 94.75 242 LEU B C 1
ATOM 8849 O O . LEU B 1 242 ? 22.172 29.359 21.641 1 94.75 242 LEU B O 1
ATOM 8853 N N . TYR B 1 243 ? 22.312 30.953 20.031 1 93.5 243 TYR B N 1
ATOM 8854 C CA . TYR B 1 243 ? 23.766 30.859 19.969 1 93.5 243 TYR B CA 1
ATOM 8855 C C . TYR B 1 243 ? 24.391 31.172 21.328 1 93.5 243 TYR B C 1
ATOM 8857 O O . TYR B 1 243 ? 24.031 32.156 21.969 1 93.5 243 TYR B O 1
ATOM 8865 N N . GLY B 1 244 ? 25.328 30.406 21.766 1 92.06 244 GLY B N 1
ATOM 8866 C CA . GLY B 1 244 ? 25.953 30.547 23.062 1 92.06 244 GLY B CA 1
ATOM 8867 C C . GLY B 1 244 ? 25.281 29.734 24.156 1 92.06 244 GLY B C 1
ATOM 8868 O O . GLY B 1 244 ? 25.781 29.641 25.281 1 92.06 244 GLY B O 1
ATOM 8869 N N . HIS B 1 245 ? 24.156 29.219 23.859 1 95.06 245 HIS B N 1
ATOM 8870 C CA . HIS B 1 245 ? 23.406 28.359 24.766 1 95.06 245 HIS B CA 1
ATOM 8871 C C . HIS B 1 245 ? 23.281 26.938 24.234 1 95.06 245 HIS B C 1
ATOM 8873 O O . HIS B 1 245 ? 24.078 26.062 24.594 1 95.06 245 HIS B O 1
ATOM 8879 N N . GLU B 1 246 ? 22.453 26.688 23.156 1 96.38 246 GLU B N 1
ATOM 8880 C CA . GLU B 1 246 ? 22.234 25.375 22.578 1 96.38 246 GLU B CA 1
ATOM 8881 C C . GLU B 1 246 ? 23.094 25.172 21.328 1 96.38 246 GLU B C 1
ATOM 8883 O O . GLU B 1 246 ? 23.188 24.062 20.797 1 96.38 246 GLU B O 1
ATOM 8888 N N . LEU B 1 247 ? 23.688 26.203 20.859 1 95.06 247 LEU B N 1
ATOM 8889 C CA . LEU B 1 247 ? 24.5 26.219 19.641 1 95.06 247 LEU B CA 1
ATOM 8890 C C . LEU B 1 247 ? 25.734 27.094 19.797 1 95.06 247 LEU B C 1
ATOM 8892 O O . LEU B 1 247 ? 25.703 28.078 20.562 1 95.06 247 LEU B O 1
ATOM 8896 N N . GLY B 1 248 ? 26.781 26.766 19.078 1 95.31 248 GLY B N 1
ATOM 8897 C CA . GLY B 1 248 ? 28.016 27.562 19.172 1 95.31 248 GLY B CA 1
ATOM 8898 C C . GLY B 1 248 ? 28.953 27.062 20.266 1 95.31 248 GLY B C 1
ATOM 8899 O O . GLY B 1 248 ? 29.328 25.891 20.281 1 95.31 248 GLY B O 1
ATOM 8900 N N . LEU B 1 249 ? 29.234 27.953 21.156 1 93.88 249 LEU B N 1
ATOM 8901 C CA . LEU B 1 249 ? 30.156 27.609 22.219 1 93.88 249 LEU B CA 1
ATOM 8902 C C . LEU B 1 249 ? 29.406 27.391 23.531 1 93.88 249 LEU B C 1
ATOM 8904 O O . LEU B 1 249 ? 28.469 28.125 23.844 1 93.88 249 LEU B O 1
ATOM 8908 N N . ASP B 1 250 ? 29.844 26.406 24.266 1 90 250 ASP B N 1
ATOM 8909 C CA . ASP B 1 250 ? 29.203 26.156 25.547 1 90 250 ASP B CA 1
ATOM 8910 C C . ASP B 1 250 ? 29.781 27.078 26.641 1 90 250 ASP B C 1
ATOM 8912 O O . ASP B 1 250 ? 30.5 28.016 26.328 1 90 250 ASP B O 1
ATOM 8916 N N . ILE B 1 251 ? 29.422 26.844 27.844 1 85.19 251 ILE B N 1
ATOM 8917 C CA . ILE B 1 251 ? 29.734 27.734 28.953 1 85.19 251 ILE B CA 1
ATOM 8918 C C . ILE B 1 251 ? 31.234 27.719 29.234 1 85.19 251 ILE B C 1
ATOM 8920 O O . ILE B 1 251 ? 31.781 28.688 29.766 1 85.19 251 ILE B O 1
ATOM 8924 N N . ASP B 1 252 ? 31.891 26.656 28.828 1 88.69 252 ASP B N 1
ATOM 8925 C CA . ASP B 1 252 ? 33.344 26.516 29.047 1 88.69 252 ASP B CA 1
ATOM 8926 C C . ASP B 1 252 ? 34.125 26.922 27.797 1 88.69 252 ASP B C 1
ATOM 8928 O O . ASP B 1 252 ? 35.344 26.781 27.766 1 88.69 252 ASP B O 1
ATOM 8932 N N . GLY B 1 253 ? 33.406 27.297 26.797 1 90.31 253 GLY B N 1
ATOM 8933 C CA . GLY B 1 253 ? 34.062 27.766 25.578 1 90.31 253 GLY B CA 1
ATOM 8934 C C . GLY B 1 253 ? 34.312 26.656 24.578 1 90.31 253 GLY B C 1
ATOM 8935 O O . GLY B 1 253 ? 35 26.875 23.578 1 90.31 253 GLY B O 1
ATOM 8936 N N . HIS B 1 254 ? 33.812 25.547 24.844 1 93.19 254 HIS B N 1
ATOM 8937 C CA . HIS B 1 254 ? 33.969 24.438 23.906 1 93.19 254 HIS B CA 1
ATOM 8938 C C . HIS B 1 254 ? 32.875 24.469 22.844 1 93.19 254 HIS B C 1
ATOM 8940 O O . HIS B 1 254 ? 31.734 24.859 23.125 1 93.19 254 HIS B O 1
ATOM 8946 N N . GLU B 1 255 ? 33.219 23.984 21.75 1 95.5 255 GLU B N 1
ATOM 8947 C CA . GLU B 1 255 ? 32.25 23.953 20.656 1 95.5 255 GLU B CA 1
ATOM 8948 C C . GLU B 1 255 ? 31.156 22.906 20.922 1 95.5 255 GLU B C 1
ATOM 8950 O O . GLU B 1 255 ? 31.453 21.766 21.266 1 95.5 255 GLU B O 1
ATOM 8955 N N . ILE B 1 256 ? 29.969 23.266 20.797 1 97.31 256 ILE B N 1
ATOM 8956 C CA . ILE B 1 256 ? 28.844 22.328 20.797 1 97.31 256 ILE B CA 1
ATOM 8957 C C . ILE B 1 256 ? 28.688 21.719 19.406 1 97.31 256 ILE B C 1
ATOM 8959 O O . ILE B 1 256 ? 28.516 22.453 18.422 1 97.31 256 ILE B O 1
ATOM 8963 N N . PRO B 1 257 ? 28.766 20.375 19.25 1 97.94 257 PRO B N 1
ATOM 8964 C CA . PRO B 1 257 ? 28.516 19.797 17.938 1 97.94 257 PRO B CA 1
ATOM 8965 C C . PRO B 1 257 ? 27.172 20.234 17.344 1 97.94 257 PRO B C 1
ATOM 8967 O O . PRO B 1 257 ? 26.172 20.312 18.062 1 97.94 257 PRO B O 1
ATOM 8970 N N . ILE B 1 258 ? 27.094 20.484 16.078 1 98.25 258 ILE B N 1
ATOM 8971 C CA . ILE B 1 258 ? 25.891 21 15.406 1 98.25 258 ILE B CA 1
ATOM 8972 C C . ILE B 1 258 ? 24.734 20.031 15.594 1 98.25 258 ILE B C 1
ATOM 8974 O O . ILE B 1 258 ? 23.609 20.438 15.852 1 98.25 258 ILE B O 1
ATOM 8978 N N . PHE B 1 259 ? 24.938 18.719 15.508 1 98 259 PHE B N 1
ATOM 8979 C CA . PHE B 1 259 ? 23.859 17.734 15.57 1 98 259 PHE B CA 1
ATOM 8980 C C . PHE B 1 259 ? 23.359 17.578 17 1 98 259 PHE B C 1
ATOM 8982 O O . PHE B 1 259 ? 22.375 16.875 17.234 1 98 259 PHE B O 1
ATOM 8989 N N . SER B 1 260 ? 24 18.266 17.984 1 98.06 260 SER B N 1
ATOM 8990 C CA . SER B 1 260 ? 23.406 18.328 19.312 1 98.06 260 SER B CA 1
ATOM 8991 C C . SER B 1 260 ? 22.125 19.156 19.312 1 98.06 260 SER B C 1
ATOM 8993 O O . SER B 1 260 ? 21.266 18.984 20.172 1 98.06 260 SER B O 1
ATOM 8995 N N . CYS B 1 261 ? 22.062 20.047 18.391 1 95.5 261 CYS B N 1
ATOM 8996 C CA . CYS B 1 261 ? 20.891 20.891 18.188 1 95.5 261 CYS B CA 1
ATOM 8997 C C . CYS B 1 261 ? 19.797 20.141 17.438 1 95.5 261 CYS B C 1
ATOM 8999 O O . CYS B 1 261 ? 20.031 19.625 16.344 1 95.5 261 CYS B O 1
ATOM 9001 N N . PRO B 1 262 ? 18.594 20.125 17.938 1 87.56 262 PRO B N 1
ATOM 9002 C CA . PRO B 1 262 ? 17.5 19.375 17.312 1 87.56 262 PRO B CA 1
ATOM 9003 C C . PRO B 1 262 ? 17.203 19.844 15.898 1 87.56 262 PRO B C 1
ATOM 9005 O O . PRO B 1 262 ? 16.703 19.062 15.078 1 87.56 262 PRO B O 1
ATOM 9008 N N . LEU B 1 263 ? 17.453 21.047 15.508 1 91.69 263 LEU B N 1
ATOM 9009 C CA . LEU B 1 263 ? 17.109 21.594 14.203 1 91.69 263 LEU B CA 1
ATOM 9010 C C . LEU B 1 263 ? 18.125 21.188 13.148 1 91.69 263 LEU B C 1
ATOM 9012 O O . LEU B 1 263 ? 17.906 21.375 11.945 1 91.69 263 LEU B O 1
ATOM 9016 N N . ALA B 1 264 ? 19.281 20.594 13.633 1 92.38 264 ALA B N 1
ATOM 9017 C CA . ALA B 1 264 ? 20.359 20.219 12.727 1 92.38 264 ALA B CA 1
ATOM 9018 C C . ALA B 1 264 ? 19.891 19.234 11.672 1 92.38 264 ALA B C 1
ATOM 9020 O O . ALA B 1 264 ? 20.297 19.312 10.508 1 92.38 264 ALA B O 1
ATOM 9021 N N . LYS B 1 265 ? 19.016 18.344 12.078 1 91.31 265 LYS B N 1
ATOM 9022 C CA . LYS B 1 265 ? 18.562 17.297 11.164 1 91.31 265 LYS B CA 1
ATOM 9023 C C . LYS B 1 265 ? 17.859 17.906 9.945 1 91.31 265 LYS B C 1
ATOM 9025 O O . LYS B 1 265 ? 17.875 17.328 8.859 1 91.31 265 LYS B O 1
ATOM 9030 N N . PHE B 1 266 ? 17.344 19.109 10.047 1 92.94 266 PHE B N 1
ATOM 9031 C CA . PHE B 1 266 ? 16.656 19.781 8.953 1 92.94 266 PHE B CA 1
ATOM 9032 C C . PHE B 1 266 ? 17.625 20.672 8.188 1 92.94 266 PHE B C 1
ATOM 9034 O O . PHE B 1 266 ? 17.391 20.984 7.012 1 92.94 266 PHE B O 1
ATOM 9041 N N . ALA B 1 267 ? 18.703 21.031 8.836 1 96.88 267 ALA B N 1
ATOM 9042 C CA . ALA B 1 267 ? 19.531 22.094 8.281 1 96.88 267 ALA B CA 1
ATOM 9043 C C . ALA B 1 267 ? 20.766 21.516 7.574 1 96.88 267 ALA B C 1
ATOM 9045 O O . ALA B 1 267 ? 21.438 22.219 6.809 1 96.88 267 ALA B O 1
ATOM 9046 N N . VAL B 1 268 ? 21.078 20.266 7.785 1 97.81 268 VAL B N 1
ATOM 9047 C CA . VAL B 1 268 ? 22.312 19.703 7.238 1 97.81 268 VAL B CA 1
ATOM 9048 C C . VAL B 1 268 ? 21.984 18.734 6.098 1 97.81 268 VAL B C 1
ATOM 9050 O O . VAL B 1 268 ? 21.109 17.875 6.238 1 97.81 268 VAL B O 1
ATOM 9053 N N . SER B 1 269 ? 22.625 18.891 4.996 1 97.5 269 SER B N 1
ATOM 9054 C CA . SER B 1 269 ? 22.453 18.016 3.84 1 97.5 269 SER B CA 1
ATOM 9055 C C . SER B 1 269 ? 23.719 17.25 3.529 1 97.5 269 SER B C 1
ATOM 9057 O O . SER B 1 269 ? 24.828 17.781 3.637 1 97.5 269 SER B O 1
ATOM 9059 N N . PHE B 1 270 ? 23.562 16.031 3.207 1 96.69 270 PHE B N 1
ATOM 9060 C CA . PHE B 1 270 ? 24.688 15.203 2.766 1 96.69 270 PHE B CA 1
ATOM 9061 C C . PHE B 1 270 ? 24.469 14.711 1.339 1 96.69 270 PHE B C 1
ATOM 9063 O O . PHE B 1 270 ? 25.078 13.727 0.915 1 96.69 270 PHE B O 1
ATOM 9070 N N . ALA B 1 271 ? 23.5 15.344 0.604 1 96.06 271 ALA B N 1
ATOM 9071 C CA . ALA B 1 271 ? 23.219 14.945 -0.771 1 96.06 271 ALA B CA 1
ATOM 9072 C C . ALA B 1 271 ? 24.484 14.961 -1.627 1 96.06 271 ALA B C 1
ATOM 9074 O O . ALA B 1 271 ? 25.344 15.828 -1.459 1 96.06 271 ALA B O 1
ATOM 9075 N N . ASP B 1 272 ? 24.516 14.07 -2.609 1 95.44 272 ASP B N 1
ATOM 9076 C CA . ASP B 1 272 ? 25.641 14.047 -3.531 1 95.44 272 ASP B CA 1
ATOM 9077 C C . ASP B 1 272 ? 25.719 15.336 -4.348 1 95.44 272 ASP B C 1
ATOM 9079 O O . ASP B 1 272 ? 26.797 15.852 -4.609 1 95.44 272 ASP B O 1
ATOM 9083 N N . ALA B 1 273 ? 24.594 15.805 -4.715 1 94.56 273 ALA B N 1
ATOM 9084 C CA . ALA B 1 273 ? 24.516 17.016 -5.539 1 94.56 273 ALA B CA 1
ATOM 9085 C C . ALA B 1 273 ? 25.047 18.219 -4.793 1 94.56 273 ALA B C 1
ATOM 9087 O O . ALA B 1 273 ? 25.5 19.188 -5.414 1 94.56 273 ALA B O 1
ATOM 9088 N N . LYS B 1 274 ? 24.969 18.234 -3.502 1 95.44 274 LYS B N 1
ATOM 9089 C CA . LYS B 1 274 ? 25.5 19.328 -2.709 1 95.44 274 LYS B CA 1
ATOM 9090 C C . LYS B 1 274 ? 27.016 19.406 -2.84 1 95.44 274 LYS B C 1
ATOM 9092 O O . LYS B 1 274 ? 27.594 20.5 -2.801 1 95.44 274 LYS B O 1
ATOM 9097 N N . GLY B 1 275 ? 27.672 18.234 -2.975 1 94.56 275 GLY B N 1
ATOM 9098 C CA . GLY B 1 275 ? 29.125 18.188 -3.113 1 94.56 275 GLY B CA 1
ATOM 9099 C C . GLY B 1 275 ? 29.859 18.359 -1.797 1 94.56 275 GLY B C 1
ATOM 9100 O O . GLY B 1 275 ? 29.266 18.219 -0.726 1 94.56 275 GLY B O 1
ATOM 9101 N N . ASP B 1 276 ? 31.125 18.656 -1.9 1 96.12 276 ASP B N 1
ATOM 9102 C CA . ASP B 1 276 ? 31.953 18.875 -0.72 1 96.12 276 ASP B CA 1
ATOM 9103 C C . ASP B 1 276 ? 31.797 20.297 -0.189 1 96.12 276 ASP B C 1
ATOM 9105 O O . ASP B 1 276 ? 31.656 21.234 -0.967 1 96.12 276 ASP B O 1
ATOM 9109 N N . TYR B 1 277 ? 31.75 20.469 1.041 1 98.06 277 TYR B N 1
ATOM 9110 C CA . TYR B 1 277 ? 31.656 21.781 1.679 1 98.06 277 TYR B CA 1
ATOM 9111 C C . TYR B 1 277 ? 32.375 21.797 3.023 1 98.06 277 TYR B C 1
ATOM 9113 O O . TYR B 1 277 ? 32.812 20.75 3.506 1 98.06 277 TYR B O 1
ATOM 9121 N N . ILE B 1 278 ? 32.469 22.891 3.598 1 98.38 278 ILE B N 1
ATOM 9122 C CA . ILE B 1 278 ? 33.25 23.078 4.832 1 98.38 278 ILE B CA 1
ATOM 9123 C C . ILE B 1 278 ? 32.656 22.188 5.93 1 98.38 278 ILE B C 1
ATOM 9125 O O . ILE B 1 278 ? 31.453 22.25 6.199 1 98.38 278 ILE B O 1
ATOM 9129 N N . GLY B 1 279 ? 33.469 21.312 6.488 1 98.12 279 GLY B N 1
ATOM 9130 C CA . GLY B 1 279 ? 33.094 20.547 7.672 1 98.12 279 GLY B CA 1
ATOM 9131 C C . GLY B 1 279 ? 32.25 19.344 7.355 1 98.12 279 GLY B C 1
ATOM 9132 O O . GLY B 1 279 ? 31.719 18.688 8.266 1 98.12 279 GLY B O 1
ATOM 9133 N N . ARG B 1 280 ? 32.031 18.984 6.137 1 98 280 ARG B N 1
ATOM 9134 C CA . ARG B 1 280 ? 31.141 17.906 5.723 1 98 280 ARG B CA 1
ATOM 9135 C C . ARG B 1 280 ? 31.5 16.609 6.434 1 98 280 ARG B C 1
ATOM 9137 O O . ARG B 1 280 ? 30.609 15.898 6.902 1 98 280 ARG B O 1
ATOM 9144 N N . GLU B 1 281 ? 32.75 16.234 6.543 1 97.94 281 GLU B N 1
ATOM 9145 C CA . GLU B 1 281 ? 33.188 14.977 7.148 1 97.94 281 GLU B CA 1
ATOM 9146 C C . GLU B 1 281 ? 32.875 14.953 8.641 1 97.94 281 GLU B C 1
ATOM 9148 O O . GLU B 1 281 ? 32.406 13.938 9.164 1 97.94 281 GLU B O 1
ATOM 9153 N N . ALA B 1 282 ? 33.188 16.047 9.297 1 98.12 282 ALA B N 1
ATOM 9154 C CA . ALA B 1 282 ? 32.906 16.156 10.727 1 98.12 282 ALA B CA 1
ATOM 9155 C C . ALA B 1 282 ? 31.391 16.031 10.984 1 98.12 282 ALA B C 1
ATOM 9157 O O . ALA B 1 282 ? 30.969 15.375 11.945 1 98.12 282 ALA B O 1
ATOM 9158 N N . LEU B 1 283 ? 30.656 16.703 10.164 1 98.25 283 LEU B N 1
ATOM 9159 C CA . LEU B 1 283 ? 29.203 16.656 10.305 1 98.25 283 LEU B CA 1
ATOM 9160 C C . LEU B 1 283 ? 28.688 15.234 10.055 1 98.25 283 LEU B C 1
ATOM 9162 O O . LEU B 1 283 ? 27.734 14.797 10.711 1 98.25 283 LEU B O 1
ATOM 9166 N N . ALA B 1 284 ? 29.234 14.555 9.07 1 97.75 284 ALA B N 1
ATOM 9167 C CA . ALA B 1 284 ? 28.828 13.172 8.781 1 97.75 284 ALA B CA 1
ATOM 9168 C C . ALA B 1 284 ? 29.047 12.281 10 1 97.75 284 ALA B C 1
ATOM 9170 O O . ALA B 1 284 ? 28.234 11.406 10.289 1 97.75 284 ALA B O 1
ATOM 9171 N N . LYS B 1 285 ? 30.141 12.461 10.664 1 97.81 285 LYS B N 1
ATOM 9172 C CA . LYS B 1 285 ? 30.422 11.703 11.883 1 97.81 285 LYS B CA 1
ATOM 9173 C C . LYS B 1 285 ? 29.391 12.016 12.969 1 97.81 285 LYS B C 1
ATOM 9175 O O . LYS B 1 285 ? 28.906 11.109 13.648 1 97.81 285 LYS B O 1
ATOM 9180 N N . GLN B 1 286 ? 29.141 13.32 13.164 1 98.06 286 GLN B N 1
ATOM 9181 C CA . GLN B 1 286 ? 28.141 13.711 14.141 1 98.06 286 GLN B CA 1
ATOM 9182 C C . GLN B 1 286 ? 26.781 13.07 13.828 1 98.06 286 GLN B C 1
ATOM 9184 O O . GLN B 1 286 ? 26.062 12.656 14.734 1 98.06 286 GLN B O 1
ATOM 9189 N N . TYR B 1 287 ? 26.484 13.039 12.547 1 97.5 287 TYR B N 1
ATOM 9190 C CA . TYR B 1 287 ? 25.219 12.461 12.117 1 97.5 287 TYR B CA 1
ATOM 9191 C C . TYR B 1 287 ? 25.125 10.992 12.516 1 97.5 287 TYR B C 1
ATOM 9193 O O . TYR B 1 287 ? 24.062 10.508 12.898 1 97.5 287 TYR B O 1
ATOM 9201 N N . ILE B 1 288 ? 26.203 10.242 12.391 1 97 288 ILE B N 1
ATOM 9202 C CA . ILE B 1 288 ? 26.234 8.852 12.828 1 97 288 ILE B CA 1
ATOM 9203 C C . ILE B 1 288 ? 25.891 8.766 14.312 1 97 288 ILE B C 1
ATOM 9205 O O . ILE B 1 288 ? 25.109 7.902 14.727 1 97 288 ILE B O 1
ATOM 9209 N N . GLY B 1 289 ? 26.484 9.633 15.086 1 97 289 GLY B N 1
ATOM 9210 C CA . GLY B 1 289 ? 26.141 9.695 16.5 1 97 289 GLY B CA 1
ATOM 9211 C C . GLY B 1 289 ? 24.688 10.023 16.75 1 97 289 GLY B C 1
ATOM 9212 O O . GLY B 1 289 ? 24.062 9.43 17.625 1 97 289 GLY B O 1
ATOM 9213 N N . PHE B 1 290 ? 24.188 11.008 16.047 1 96.88 290 PHE B N 1
ATOM 9214 C CA . PHE B 1 290 ? 22.781 11.398 16.156 1 96.88 290 PHE B CA 1
ATOM 9215 C C . PHE B 1 290 ? 21.875 10.211 15.867 1 96.88 290 PHE B C 1
ATOM 9217 O O . PHE B 1 290 ? 20.922 9.969 16.609 1 96.88 290 PHE B O 1
ATOM 9224 N N . LYS B 1 291 ? 22.172 9.492 14.789 1 95.44 291 LYS B N 1
ATOM 9225 C CA . LYS B 1 291 ? 21.406 8.312 14.406 1 95.44 291 LYS B CA 1
ATOM 9226 C C . LYS B 1 291 ? 21.406 7.27 15.523 1 95.44 291 LYS B C 1
ATOM 9228 O O . LYS B 1 291 ? 20.375 6.676 15.836 1 95.44 291 LYS B O 1
ATOM 9233 N N . LYS B 1 292 ? 22.531 7.027 16.141 1 95.75 292 LYS B N 1
ATOM 9234 C CA . LYS B 1 292 ? 22.656 6.074 17.234 1 95.75 292 LYS B CA 1
ATOM 9235 C C . LYS B 1 292 ? 21.766 6.461 18.406 1 95.75 292 LYS B C 1
ATOM 9237 O O . LYS B 1 292 ? 21.094 5.613 18.984 1 95.75 292 LYS B O 1
ATOM 9242 N N . ILE B 1 293 ? 21.719 7.711 18.703 1 95.38 293 ILE B N 1
ATOM 9243 C CA . ILE B 1 293 ? 20.891 8.203 19.812 1 95.38 293 ILE B CA 1
ATOM 9244 C C . ILE B 1 293 ? 19.422 8 19.484 1 95.38 293 ILE B C 1
ATOM 9246 O O . ILE B 1 293 ? 18.656 7.492 20.328 1 95.38 293 ILE B O 1
ATOM 9250 N N . MET B 1 294 ? 19.062 8.367 18.266 1 92.69 294 MET B N 1
ATOM 9251 C CA . MET B 1 294 ? 17.656 8.281 17.875 1 92.69 294 MET B CA 1
ATOM 9252 C C . MET B 1 294 ? 17.203 6.824 17.812 1 92.69 294 MET B C 1
ATOM 9254 O O . MET B 1 294 ? 16.047 6.52 18.078 1 92.69 294 MET B O 1
ATOM 9258 N N . GLU B 1 295 ? 18.141 5.926 17.516 1 90.69 295 GLU B N 1
ATOM 9259 C CA . GLU B 1 295 ? 17.812 4.508 17.391 1 90.69 295 GLU B CA 1
ATOM 9260 C C . GLU B 1 295 ? 18.125 3.762 18.688 1 90.69 295 GLU B C 1
ATOM 9262 O O . GLU B 1 295 ? 17.984 2.537 18.75 1 90.69 295 GLU B O 1
ATOM 9267 N N . ARG B 1 296 ? 18.672 4.469 19.75 1 90.94 296 ARG B N 1
ATOM 9268 C CA . ARG B 1 296 ? 18.953 3.963 21.094 1 90.94 296 ARG B CA 1
ATOM 9269 C C . ARG B 1 296 ? 20.078 2.924 21.062 1 90.94 296 ARG B C 1
ATOM 9271 O O . ARG B 1 296 ? 19.984 1.883 21.703 1 90.94 296 ARG B O 1
ATOM 9278 N N . GLU B 1 297 ? 20.953 3.066 20.109 1 91.81 297 GLU B N 1
ATOM 9279 C CA . GLU B 1 297 ? 22.219 2.354 20.156 1 91.81 297 GLU B CA 1
ATOM 9280 C C . GLU B 1 297 ? 23.25 3.09 21.016 1 91.81 297 GLU B C 1
ATOM 9282 O O . GLU B 1 297 ? 24.156 3.742 20.5 1 91.81 297 GLU B O 1
ATOM 9287 N N . LEU B 1 298 ? 23.25 2.84 22.281 1 93.38 298 LEU B N 1
ATOM 9288 C CA . LEU B 1 298 ? 23.844 3.758 23.234 1 93.38 298 LEU B CA 1
ATOM 9289 C C . LEU B 1 298 ? 25.203 3.238 23.719 1 93.38 298 LEU B C 1
ATOM 9291 O O . LEU B 1 298 ? 25.828 3.83 24.594 1 93.38 298 LEU B O 1
ATOM 9295 N N . ALA B 1 299 ? 25.734 2.246 23.078 1 93 299 ALA B N 1
ATOM 9296 C CA . ALA B 1 299 ? 26.969 1.614 23.531 1 93 299 ALA B CA 1
ATOM 9297 C C . ALA B 1 299 ? 28.156 2.559 23.359 1 93 299 ALA B C 1
ATOM 9299 O O . ALA B 1 299 ? 29.062 2.582 24.188 1 93 299 ALA B O 1
ATOM 9300 N N . ASP B 1 300 ? 28.203 3.307 22.328 1 96 300 ASP B N 1
ATOM 9301 C CA . ASP B 1 300 ? 29.266 4.254 22.016 1 96 300 ASP B CA 1
ATOM 9302 C C . ASP B 1 300 ? 28.703 5.547 21.438 1 96 300 ASP B C 1
ATOM 9304 O O . ASP B 1 300 ? 28.281 5.57 20.281 1 96 300 ASP B O 1
ATOM 9308 N N . LEU B 1 301 ? 28.797 6.578 22.234 1 96.88 301 LEU B N 1
ATOM 9309 C CA . LEU B 1 301 ? 28.234 7.859 21.812 1 96.88 301 LEU B CA 1
ATOM 9310 C C . LEU B 1 301 ? 29.344 8.898 21.641 1 96.88 301 LEU B C 1
ATOM 9312 O O . LEU B 1 301 ? 29.094 10.102 21.766 1 96.88 301 LEU B O 1
ATOM 9316 N N . SER B 1 302 ? 30.469 8.43 21.25 1 96.88 302 SER B N 1
ATOM 9317 C CA . SER B 1 302 ? 31.656 9.297 21.172 1 96.88 302 SER B CA 1
ATOM 9318 C C . SER B 1 302 ? 31.5 10.328 20.062 1 96.88 302 SER B C 1
ATOM 9320 O O . SER B 1 302 ? 32.062 11.422 20.156 1 96.88 302 SER B O 1
ATOM 9322 N N . GLU B 1 303 ? 30.797 10.016 19.016 1 96.12 303 GLU B N 1
ATOM 9323 C CA . GLU B 1 303 ? 30.656 10.914 17.875 1 96.12 303 GLU B CA 1
ATOM 9324 C C . GLU B 1 303 ? 29.703 12.062 18.203 1 96.12 303 GLU B C 1
ATOM 9326 O O . GLU B 1 303 ? 29.75 13.109 17.547 1 96.12 303 GLU B O 1
ATOM 9331 N N . LEU B 1 304 ? 28.828 11.867 19.203 1 97.31 304 LEU B N 1
ATOM 9332 C CA . LEU B 1 304 ? 27.906 12.883 19.703 1 97.31 304 LEU B CA 1
ATOM 9333 C C . LEU B 1 304 ? 27.578 12.633 21.172 1 97.31 304 LEU B C 1
ATOM 9335 O O . LEU B 1 304 ? 26.516 12.109 21.5 1 97.31 304 LEU B O 1
ATOM 9339 N N . PRO B 1 305 ? 28.391 13.078 21.984 1 96.38 305 PRO B N 1
ATOM 9340 C CA . PRO B 1 305 ? 28.281 12.703 23.391 1 96.38 305 PRO B CA 1
ATOM 9341 C C . PRO B 1 305 ? 27.062 13.297 24.078 1 96.38 305 PRO B C 1
ATOM 9343 O O . PRO B 1 305 ? 26.531 12.719 25.031 1 96.38 305 PRO B O 1
ATOM 9346 N N . ARG B 1 306 ? 26.672 14.516 23.641 1 97.06 306 ARG B N 1
ATOM 9347 C CA . ARG B 1 306 ? 25.547 15.203 24.281 1 97.06 306 ARG B CA 1
ATOM 9348 C C . ARG B 1 306 ? 24.547 15.711 23.25 1 97.06 306 ARG B C 1
ATOM 9350 O O . ARG B 1 306 ? 24.891 15.891 22.078 1 97.06 306 ARG B O 1
ATOM 9357 N N . ILE B 1 307 ? 23.359 15.922 23.688 1 97.38 307 ILE B N 1
ATOM 9358 C CA . ILE B 1 307 ? 22.281 16.422 22.828 1 97.38 307 ILE B CA 1
ATOM 9359 C C . ILE B 1 307 ? 21.359 17.344 23.625 1 97.38 307 ILE B C 1
ATOM 9361 O O . ILE B 1 307 ? 21.25 17.203 24.844 1 97.38 307 ILE B O 1
ATOM 9365 N N . VAL B 1 308 ? 20.734 18.234 23 1 98 308 VAL B N 1
ATOM 9366 C CA . VAL B 1 308 ? 19.828 19.188 23.641 1 98 308 VAL B CA 1
ATOM 9367 C C . VAL B 1 308 ? 18.453 18.531 23.828 1 98 308 VAL B C 1
ATOM 9369 O O . VAL B 1 308 ? 17.906 17.938 22.891 1 98 308 VAL B O 1
ATOM 9372 N N . ARG B 1 309 ? 17.906 18.656 25.047 1 97.69 309 ARG B N 1
ATOM 9373 C CA . ARG B 1 309 ? 16.594 18.141 25.375 1 97.69 309 ARG B CA 1
ATOM 9374 C C . ARG B 1 309 ? 15.75 19.188 26.094 1 97.69 309 ARG B C 1
ATOM 9376 O O . ARG B 1 309 ? 16.297 20.078 26.734 1 97.69 309 ARG B O 1
ATOM 9383 N N . SER B 1 310 ? 14.43 19.078 25.922 1 97.75 310 SER B N 1
ATOM 9384 C CA . SER B 1 310 ? 13.508 19.875 26.719 1 97.75 310 SER B CA 1
ATOM 9385 C C . SER B 1 310 ? 13.32 19.281 28.109 1 97.75 310 SER B C 1
ATOM 9387 O O . SER B 1 310 ? 13.281 18.062 28.266 1 97.75 310 SER B O 1
ATOM 9389 N N . LEU B 1 311 ? 13.258 20.188 29.031 1 97.5 311 LEU B N 1
ATOM 9390 C CA . LEU B 1 311 ? 13.133 19.766 30.422 1 97.5 311 LEU B CA 1
ATOM 9391 C C . LEU B 1 311 ? 12.016 20.516 31.125 1 97.5 311 LEU B C 1
ATOM 9393 O O . LEU B 1 311 ? 11.914 21.75 31 1 97.5 311 LEU B O 1
ATOM 9397 N N . ALA B 1 312 ? 11.117 19.781 31.844 1 97.88 312 ALA B N 1
ATOM 9398 C CA . ALA B 1 312 ? 10.102 20.391 32.688 1 97.88 312 ALA B CA 1
ATOM 9399 C C . ALA B 1 312 ? 10.5 20.297 34.156 1 97.88 312 ALA B C 1
ATOM 9401 O O . ALA B 1 312 ? 10.758 19.219 34.688 1 97.88 312 ALA B O 1
ATOM 9402 N N . ILE B 1 313 ? 10.516 21.406 34.812 1 97.56 313 ILE B N 1
ATOM 9403 C CA . ILE B 1 313 ? 10.812 21.422 36.25 1 97.56 313 ILE B CA 1
ATOM 9404 C C . ILE B 1 313 ? 9.539 21.125 37.031 1 97.56 313 ILE B C 1
ATOM 9406 O O . ILE B 1 313 ? 8.602 21.922 37.031 1 97.56 313 ILE B O 1
ATOM 9410 N N . THR B 1 314 ? 9.555 20.062 37.688 1 96.06 314 THR B N 1
ATOM 9411 C CA . THR B 1 314 ? 8.344 19.625 38.375 1 96.06 314 THR B CA 1
ATOM 9412 C C . THR B 1 314 ? 8.406 19.984 39.875 1 96.06 314 THR B C 1
ATOM 9414 O O . THR B 1 314 ? 7.379 20.047 40.531 1 96.06 314 THR B O 1
ATOM 9417 N N . GLY B 1 315 ? 9.562 20.219 40.344 1 95 315 GLY B N 1
ATOM 9418 C CA . GLY B 1 315 ? 9.719 20.688 41.719 1 95 315 GLY B CA 1
ATOM 9419 C C . GLY B 1 315 ? 9.617 22.188 41.844 1 95 315 GLY B C 1
ATOM 9420 O O . GLY B 1 315 ? 9.219 22.875 40.906 1 95 315 GLY B O 1
ATOM 9421 N N . ARG B 1 316 ? 10.039 22.703 43.125 1 92.19 316 ARG B N 1
ATOM 9422 C CA . ARG B 1 316 ? 9.977 24.141 43.406 1 92.19 316 ARG B CA 1
ATOM 9423 C C . ARG B 1 316 ? 11.312 24.812 43.125 1 92.19 316 ARG B C 1
ATOM 9425 O O . ARG B 1 316 ? 12.32 24.516 43.75 1 92.19 316 ARG B O 1
ATOM 9432 N N . GLY B 1 317 ? 11.32 25.625 42.031 1 91.19 317 GLY B N 1
ATOM 9433 C CA . GLY B 1 317 ? 12.516 26.375 41.688 1 91.19 317 GLY B CA 1
ATOM 9434 C C . GLY B 1 317 ? 12.555 26.812 40.25 1 91.19 317 GLY B C 1
ATOM 9435 O O . GLY B 1 317 ? 11.805 26.297 39.406 1 91.19 317 GLY B O 1
ATOM 9436 N N . VAL B 1 318 ? 13.344 27.797 40.062 1 93.56 318 VAL B N 1
ATOM 9437 C CA . VAL B 1 318 ? 13.586 28.312 38.688 1 93.56 318 VAL B CA 1
ATOM 9438 C C . VAL B 1 318 ? 15.055 28.141 38.344 1 93.56 318 VAL B C 1
ATOM 9440 O O . VAL B 1 318 ? 15.938 28.672 39 1 93.56 318 VAL B O 1
ATOM 9443 N N . ALA B 1 319 ? 15.242 27.375 37.344 1 96.19 319 ALA B N 1
ATOM 9444 C CA . ALA B 1 319 ? 16.609 27.109 36.906 1 96.19 319 ALA B CA 1
ATOM 9445 C C . ALA B 1 319 ? 17.141 28.25 36.031 1 96.19 319 ALA B C 1
ATOM 9447 O O . ALA B 1 319 ? 16.375 29.047 35.5 1 96.19 319 ALA B O 1
ATOM 9448 N N . ARG B 1 320 ? 18.422 28.297 35.938 1 95.62 320 ARG B N 1
ATOM 9449 C CA . ARG B 1 320 ? 19.141 29.234 35.062 1 95.62 320 ARG B CA 1
ATOM 9450 C C . ARG B 1 320 ? 20.219 28.516 34.281 1 95.62 320 ARG B C 1
ATOM 9452 O O . ARG B 1 320 ? 20.625 27.406 34.625 1 95.62 320 ARG B O 1
ATOM 9459 N N . ALA B 1 321 ? 20.641 29.219 33.25 1 95.56 321 ALA B N 1
ATOM 9460 C CA . ALA B 1 321 ? 21.734 28.656 32.469 1 95.56 321 ALA B CA 1
ATOM 9461 C C . ALA B 1 321 ? 22.922 28.312 33.344 1 95.56 321 ALA B C 1
ATOM 9463 O O . ALA B 1 321 ? 23.281 29.078 34.25 1 95.56 321 ALA B O 1
ATOM 9464 N N . GLY B 1 322 ? 23.453 27.109 33.125 1 95.94 322 GLY B N 1
ATOM 9465 C CA . GLY B 1 322 ? 24.625 26.688 33.875 1 95.94 322 GLY B CA 1
ATOM 9466 C C . GLY B 1 322 ? 24.312 25.719 35 1 95.94 322 GLY B C 1
ATOM 9467 O O . GLY B 1 322 ? 25.203 25.016 35.469 1 95.94 322 GLY B O 1
ATOM 9468 N N . CYS B 1 323 ? 23.062 25.719 35.469 1 97.62 323 CYS B N 1
ATOM 9469 C CA . CYS B 1 323 ? 22.688 24.766 36.5 1 97.62 323 CYS B CA 1
ATOM 9470 C C . CYS B 1 323 ? 22.984 23.344 36.031 1 97.62 323 CYS B C 1
ATOM 9472 O O . CYS B 1 323 ? 22.688 22.984 34.875 1 97.62 323 CYS B O 1
ATOM 9474 N N . LYS B 1 324 ? 23.484 22.531 36.875 1 97.94 324 LYS B N 1
ATOM 9475 C CA . LYS B 1 324 ? 23.844 21.156 36.562 1 97.94 324 LYS B CA 1
ATOM 9476 C C . LYS B 1 324 ? 22.625 20.25 36.594 1 97.94 324 LYS B C 1
ATOM 9478 O O . LYS B 1 324 ? 21.703 20.453 37.375 1 97.94 324 LYS B O 1
ATOM 9483 N N . VAL B 1 325 ? 22.578 19.312 35.75 1 98.56 325 VAL B N 1
ATOM 9484 C CA . VAL B 1 325 ? 21.516 18.312 35.688 1 98.56 325 VAL B CA 1
ATOM 9485 C C . VAL B 1 325 ? 22.062 16.953 36.094 1 98.56 325 VAL B C 1
ATOM 9487 O O . VAL B 1 325 ? 23.141 16.547 35.688 1 98.56 325 VAL B O 1
ATOM 9490 N N . PHE B 1 326 ? 21.312 16.234 36.875 1 98.56 326 PHE B N 1
ATOM 9491 C CA . PHE B 1 326 ? 21.719 14.945 37.406 1 98.56 326 PHE B CA 1
ATOM 9492 C C . PHE B 1 326 ? 20.688 13.875 37.094 1 98.56 326 PHE B C 1
ATOM 9494 O O . PHE B 1 326 ? 19.484 14.141 37.125 1 98.56 326 PHE B O 1
ATOM 9501 N N . LYS B 1 327 ? 21.062 12.711 36.781 1 98.12 327 LYS B N 1
ATOM 9502 C CA . LYS B 1 327 ? 20.266 11.5 36.656 1 98.12 327 LYS B CA 1
ATOM 9503 C C . LYS B 1 327 ? 20.828 10.383 37.562 1 98.12 327 LYS B C 1
ATOM 9505 O O . LYS B 1 327 ? 21.984 9.992 37.406 1 98.12 327 LYS B O 1
ATOM 9510 N N . ASP B 1 328 ? 20.094 9.867 38.5 1 96.25 328 ASP B N 1
ATOM 9511 C CA . ASP B 1 328 ? 20.516 8.82 39.438 1 96.25 328 ASP B CA 1
ATOM 9512 C C . ASP B 1 328 ? 21.797 9.219 40.156 1 96.25 328 ASP B C 1
ATOM 9514 O O . ASP B 1 328 ? 22.719 8.422 40.281 1 96.25 328 ASP B O 1
ATOM 9518 N N . GLY B 1 329 ? 21.875 10.414 40.469 1 96 329 GLY B N 1
ATOM 9519 C CA . GLY B 1 329 ? 22.969 10.906 41.281 1 96 329 GLY B CA 1
ATOM 9520 C C . GLY B 1 329 ? 24.203 11.273 40.469 1 96 329 GLY B C 1
ATOM 9521 O O . GLY B 1 329 ? 25.156 11.828 41 1 96 329 GLY B O 1
ATOM 9522 N N . LYS B 1 330 ? 24.141 11.062 39.25 1 97.62 330 LYS B N 1
ATOM 9523 C CA . LYS B 1 330 ? 25.266 11.359 38.375 1 97.62 330 LYS B CA 1
ATOM 9524 C C . LYS B 1 330 ? 25 12.594 37.531 1 97.62 330 LYS B C 1
ATOM 9526 O O . LYS B 1 330 ? 23.906 12.742 36.969 1 97.62 330 LYS B O 1
ATOM 9531 N N . GLU B 1 331 ? 26.031 13.5 37.5 1 97.75 331 GLU B N 1
ATOM 9532 C CA . GLU B 1 331 ? 25.906 14.656 36.625 1 97.75 331 GLU B CA 1
ATOM 9533 C C . GLU B 1 331 ? 25.844 14.227 35.156 1 97.75 331 GLU B C 1
ATOM 9535 O O . GLU B 1 331 ? 26.734 13.531 34.688 1 97.75 331 GLU B O 1
ATOM 9540 N N . VAL B 1 332 ? 24.859 14.656 34.469 1 98.31 332 VAL B N 1
ATOM 9541 C CA . VAL B 1 332 ? 24.672 14.188 33.094 1 98.31 332 VAL B CA 1
ATOM 9542 C C . VAL B 1 332 ? 24.656 15.375 32.125 1 98.31 332 VAL B C 1
ATOM 9544 O O . VAL B 1 332 ? 24.562 15.203 30.922 1 98.31 332 VAL B O 1
ATOM 9547 N N . GLY B 1 333 ? 24.75 16.609 32.594 1 97.88 333 GLY B N 1
ATOM 9548 C CA . GLY B 1 333 ? 24.75 17.797 31.75 1 97.88 333 GLY B CA 1
ATOM 9549 C C . GLY B 1 333 ? 24.422 19.062 32.5 1 97.88 333 GLY B C 1
ATOM 9550 O O . GLY B 1 333 ? 24.672 19.172 33.719 1 97.88 333 GLY B O 1
ATOM 9551 N N . TYR B 1 334 ? 23.891 20.047 31.781 1 97.94 334 TYR B N 1
ATOM 9552 C CA . TYR B 1 334 ? 23.562 21.312 32.406 1 97.94 334 TYR B CA 1
ATOM 9553 C C . TYR B 1 334 ? 22.469 22.031 31.625 1 97.94 334 TYR B C 1
ATOM 9555 O O . TYR B 1 334 ? 22.25 21.766 30.453 1 97.94 334 TYR B O 1
ATOM 9563 N N . ILE B 1 335 ? 21.812 22.953 32.281 1 98.19 335 ILE B N 1
ATOM 9564 C CA . ILE B 1 335 ? 20.766 23.781 31.719 1 98.19 335 ILE B CA 1
ATOM 9565 C C . ILE B 1 335 ? 21.375 24.812 30.781 1 98.19 335 ILE B C 1
ATOM 9567 O O . ILE B 1 335 ? 22.328 25.516 31.141 1 98.19 335 ILE B O 1
ATOM 9571 N N . THR B 1 336 ? 20.844 24.875 29.578 1 97.5 336 THR B N 1
ATOM 9572 C CA . THR B 1 336 ? 21.312 25.875 28.625 1 97.5 336 THR B CA 1
ATOM 9573 C C . THR B 1 336 ? 20.406 27.109 28.641 1 97.5 336 THR B C 1
ATOM 9575 O O . THR B 1 336 ? 20.875 28.234 28.516 1 97.5 336 THR B O 1
ATOM 9578 N N . SER B 1 337 ? 19.125 26.906 28.719 1 97.44 337 SER B N 1
ATOM 9579 C CA . SER B 1 337 ? 18.109 27.953 28.812 1 97.44 337 SER B CA 1
ATOM 9580 C C . SER B 1 337 ? 17 27.562 29.797 1 97.44 337 SER B C 1
ATOM 9582 O O . SER B 1 337 ? 16.562 26.422 29.812 1 97.44 337 SER B O 1
ATOM 9584 N N . ALA B 1 338 ? 16.562 28.547 30.594 1 97.94 338 ALA B N 1
ATOM 9585 C CA . ALA B 1 338 ? 15.484 28.234 31.531 1 97.94 338 ALA B CA 1
ATOM 9586 C C . ALA B 1 338 ? 14.867 29.516 32.094 1 97.94 338 ALA B C 1
ATOM 9588 O O . ALA B 1 338 ? 15.547 30.531 32.219 1 97.94 338 ALA B O 1
ATOM 9589 N N . THR B 1 339 ? 13.648 29.438 32.344 1 96.69 339 THR B N 1
ATOM 9590 C CA . THR B 1 339 ? 12.938 30.5 33.062 1 96.69 339 THR B CA 1
ATOM 9591 C C . THR B 1 339 ? 11.5 30.094 33.344 1 96.69 339 THR B C 1
ATOM 9593 O O . THR B 1 339 ? 11.102 28.969 33.062 1 96.69 339 THR B O 1
ATOM 9596 N N . MET B 1 340 ? 10.758 30.953 33.938 1 96.44 340 MET B N 1
ATOM 9597 C CA . MET B 1 340 ? 9.312 30.812 34.062 1 96.44 340 MET B CA 1
ATOM 9598 C C . MET B 1 340 ? 8.609 31.375 32.844 1 96.44 340 MET B C 1
ATOM 9600 O O . MET B 1 340 ? 8.898 32.5 32.406 1 96.44 340 MET B O 1
ATOM 9604 N N . VAL B 1 341 ? 7.734 30.594 32.312 1 97.5 341 VAL B N 1
ATOM 9605 C CA . VAL B 1 341 ? 7.035 31.016 31.094 1 97.5 341 VAL B CA 1
ATOM 9606 C C . VAL B 1 341 ? 5.535 31.094 31.375 1 97.5 341 VAL B C 1
ATOM 9608 O O . VAL B 1 341 ? 4.949 30.172 31.938 1 97.5 341 VAL B O 1
ATOM 9611 N N . PRO B 1 342 ? 4.902 32.156 30.984 1 97.75 342 PRO B N 1
ATOM 9612 C CA . PRO B 1 342 ? 3.457 32.281 31.188 1 97.75 342 PRO B CA 1
ATOM 9613 C C . PRO B 1 342 ? 2.645 31.547 30.125 1 97.75 342 PRO B C 1
ATOM 9615 O O . PRO B 1 342 ? 3.146 31.281 29.031 1 97.75 342 PRO B O 1
ATOM 9618 N N . TYR B 1 343 ? 1.46 31.172 30.422 1 96.94 343 TYR B N 1
ATOM 9619 C CA . TYR B 1 343 ? 0.495 30.625 29.469 1 96.94 343 TYR B CA 1
ATOM 9620 C C . TYR B 1 343 ? -0.933 30.859 29.953 1 96.94 343 TYR B C 1
ATOM 9622 O O . TYR B 1 343 ? -1.156 31.219 31.109 1 96.94 343 TYR B O 1
ATOM 9630 N N . LEU B 1 344 ? -1.855 30.797 29.031 1 96.69 344 LEU B N 1
ATOM 9631 C CA . LEU B 1 344 ? -3.273 30.828 29.375 1 96.69 344 LEU B CA 1
ATOM 9632 C C . LEU B 1 344 ? -3.828 29.422 29.531 1 96.69 344 LEU B C 1
ATOM 9634 O O . LEU B 1 344 ? -3.494 28.531 28.75 1 96.69 344 LEU B O 1
ATOM 9638 N N . LYS B 1 345 ? -4.648 29.266 30.484 1 94.75 345 LYS B N 1
ATOM 9639 C CA . LYS B 1 345 ? -5.273 27.953 30.688 1 94.75 345 LYS B CA 1
ATOM 9640 C C . LYS B 1 345 ? -6.336 27.672 29.625 1 94.75 345 LYS B C 1
ATOM 9642 O O . LYS B 1 345 ? -6.84 28.609 28.984 1 94.75 345 LYS B O 1
ATOM 9647 N N . ALA B 1 346 ? -6.547 26.406 29.391 1 91.44 346 ALA B N 1
ATOM 9648 C CA . ALA B 1 346 ? -7.578 25.984 28.453 1 91.44 346 ALA B CA 1
ATOM 9649 C C . ALA B 1 346 ? -8.562 25.016 29.109 1 91.44 346 ALA B C 1
ATOM 9651 O O . ALA B 1 346 ? -8.195 24.297 30.047 1 91.44 346 ALA B O 1
ATOM 9652 N N . GLU B 1 347 ? -9.781 25.016 28.672 1 90.44 347 GLU B N 1
ATOM 9653 C CA . GLU B 1 347 ? -10.82 24.109 29.141 1 90.44 347 GLU B CA 1
ATOM 9654 C C . GLU B 1 347 ? -11.445 23.328 27.984 1 90.44 347 GLU B C 1
ATOM 9656 O O . GLU B 1 347 ? -11.516 23.844 26.859 1 90.44 347 GLU B O 1
ATOM 9661 N N . GLY B 1 348 ? -11.859 22.109 28.281 1 87 348 GLY B N 1
ATOM 9662 C CA . GLY B 1 348 ? -12.484 21.281 27.266 1 87 348 GLY B CA 1
ATOM 9663 C C . GLY B 1 348 ? -11.508 20.344 26.562 1 87 348 GLY B C 1
ATOM 9664 O O . GLY B 1 348 ? -10.383 20.156 27.047 1 87 348 GLY B O 1
ATOM 9665 N N . TYR B 1 349 ? -12.109 19.672 25.469 1 85.31 349 TYR B N 1
ATOM 9666 C CA . TYR B 1 349 ? -11.312 18.656 24.797 1 85.31 349 TYR B CA 1
ATOM 9667 C C . TYR B 1 349 ? -11.273 18.906 23.281 1 85.31 349 TYR B C 1
ATOM 9669 O O . TYR B 1 349 ? -12.273 19.328 22.703 1 85.31 349 TYR B O 1
ATOM 9677 N N . GLY B 1 350 ? -10.094 18.625 22.75 1 86.88 350 GLY B N 1
ATOM 9678 C CA . GLY B 1 350 ? -9.977 18.641 21.297 1 86.88 350 GLY B CA 1
ATOM 9679 C C . GLY B 1 350 ? -10.242 20 20.703 1 86.88 350 GLY B C 1
ATOM 9680 O O . GLY B 1 350 ? -9.891 21.031 21.281 1 86.88 350 GLY B O 1
ATOM 9681 N N . LEU B 1 351 ? -10.766 20.047 19.562 1 88.31 351 LEU B N 1
ATOM 9682 C CA . LEU B 1 351 ? -10.992 21.266 18.797 1 88.31 351 LEU B CA 1
ATOM 9683 C C . LEU B 1 351 ? -12.039 22.141 19.484 1 88.31 351 LEU B C 1
ATOM 9685 O O . LEU B 1 351 ? -12.117 23.344 19.203 1 88.31 351 LEU B O 1
ATOM 9689 N N . ASP B 1 352 ? -12.773 21.578 20.422 1 86.19 352 ASP B N 1
ATOM 9690 C CA . ASP B 1 352 ? -13.797 22.328 21.156 1 86.19 352 ASP B CA 1
ATOM 9691 C C . ASP B 1 352 ? -13.211 23 22.391 1 86.19 352 ASP B C 1
ATOM 9693 O O . ASP B 1 352 ? -13.906 23.75 23.078 1 86.19 352 ASP B O 1
ATOM 9697 N N . SER B 1 353 ? -11.977 22.734 22.625 1 88.75 353 SER B N 1
ATOM 9698 C CA . SER B 1 353 ? -11.344 23.359 23.781 1 88.75 353 SER B CA 1
ATOM 9699 C C . SER B 1 353 ? -11.289 24.875 23.609 1 88.75 353 SER B C 1
ATOM 9701 O O . SER B 1 353 ? -11.102 25.375 22.5 1 88.75 353 SER B O 1
ATOM 9703 N N . LYS B 1 354 ? -11.391 25.578 24.75 1 90.06 354 LYS B N 1
ATOM 9704 C CA . LYS B 1 354 ? -11.383 27.031 24.766 1 90.06 354 LYS B CA 1
ATOM 9705 C C . LYS B 1 354 ? -10.242 27.562 25.641 1 90.06 354 LYS B C 1
ATOM 9707 O O . LYS B 1 354 ? -10.078 27.125 26.781 1 90.06 354 LYS B O 1
ATOM 9712 N N . ILE B 1 355 ? -9.508 28.453 25.094 1 92.75 355 ILE B N 1
ATOM 9713 C CA . ILE B 1 355 ? -8.492 29.156 25.859 1 92.75 355 ILE B CA 1
ATOM 9714 C C . ILE B 1 355 ? -9.148 30.219 26.734 1 92.75 355 ILE B C 1
ATOM 9716 O O . ILE B 1 355 ? -9.906 31.062 26.234 1 92.75 355 ILE B O 1
ATOM 9720 N N . THR B 1 356 ? -8.859 30.188 28.031 1 94.75 356 THR B N 1
ATOM 9721 C CA . THR B 1 356 ? -9.469 31.109 28.969 1 94.75 356 THR B CA 1
ATOM 9722 C C . THR B 1 356 ? -8.547 32.312 29.234 1 94.75 356 THR B C 1
ATOM 9724 O O . THR B 1 356 ? -7.395 32.312 28.797 1 94.75 356 THR B O 1
ATOM 9727 N N . ASP B 1 357 ? -9.023 33.281 30 1 93.94 357 ASP B N 1
ATOM 9728 C CA . ASP B 1 357 ? -8.234 34.438 30.344 1 93.94 357 ASP B CA 1
ATOM 9729 C C . ASP B 1 357 ? -7.41 34.219 31.609 1 93.94 357 ASP B C 1
ATOM 9731 O O . ASP B 1 357 ? -6.695 35.125 32.062 1 93.94 357 ASP B O 1
ATOM 9735 N N . GLU B 1 358 ? -7.422 33.031 32.062 1 96.25 358 GLU B N 1
ATOM 9736 C CA . GLU B 1 358 ? -6.672 32.719 33.281 1 96.25 358 GLU B CA 1
ATOM 9737 C C . GLU B 1 358 ? -5.199 32.469 32.969 1 96.25 358 GLU B C 1
ATOM 9739 O O . GLU B 1 358 ? -4.867 31.516 32.25 1 96.25 358 GLU B O 1
ATOM 9744 N N . LYS B 1 359 ? -4.344 33.281 33.594 1 96.44 359 LYS B N 1
ATOM 9745 C CA . LYS B 1 359 ? -2.9 33.188 33.406 1 96.44 359 LYS B CA 1
ATOM 9746 C C . LYS B 1 359 ? -2.289 32.188 34.406 1 96.44 359 LYS B C 1
ATOM 9748 O O . LYS B 1 359 ? -2.752 32.094 35.531 1 96.44 359 LYS B O 1
ATOM 9753 N N . ALA B 1 360 ? -1.375 31.5 34 1 96.19 360 ALA B N 1
ATOM 9754 C CA . ALA B 1 360 ? -0.543 30.656 34.812 1 96.19 360 ALA B CA 1
ATOM 9755 C C . ALA B 1 360 ? 0.915 30.688 34.375 1 96.19 360 ALA B C 1
ATOM 9757 O O . ALA B 1 360 ? 1.229 31.219 33.312 1 96.19 360 ALA B O 1
ATOM 9758 N N . MET B 1 361 ? 1.817 30.297 35.25 1 96.38 361 MET B N 1
ATOM 9759 C CA . MET B 1 361 ? 3.248 30.203 34.969 1 96.38 361 MET B CA 1
ATOM 9760 C C . MET B 1 361 ? 3.736 28.766 35.094 1 96.38 361 MET B C 1
ATOM 9762 O O . MET B 1 361 ? 3.15 27.969 35.844 1 96.38 361 MET B O 1
ATOM 9766 N N . ARG B 1 362 ? 4.742 28.422 34.469 1 95.94 362 ARG B N 1
ATOM 9767 C CA . ARG B 1 362 ? 5.41 27.125 34.594 1 95.94 362 ARG B CA 1
ATOM 9768 C C . ARG B 1 362 ? 6.91 27.266 34.375 1 95.94 362 ARG B C 1
ATOM 9770 O O . ARG B 1 362 ? 7.348 28.078 33.562 1 95.94 362 ARG B O 1
ATOM 9777 N N . ALA B 1 363 ? 7.711 26.453 35.031 1 97.5 363 ALA B N 1
ATOM 9778 C CA . ALA B 1 363 ? 9.164 26.438 34.875 1 97.5 363 ALA B CA 1
ATOM 9779 C C . ALA B 1 363 ? 9.586 25.406 33.812 1 97.5 363 ALA B C 1
ATOM 9781 O O . ALA B 1 363 ? 9.328 24.219 33.969 1 97.5 363 ALA B O 1
ATOM 9782 N N . ILE B 1 364 ? 10.211 25.844 32.781 1 98.19 364 ILE B N 1
ATOM 9783 C CA . ILE B 1 364 ? 10.68 24.953 31.719 1 98.19 364 ILE B CA 1
ATOM 9784 C C . ILE B 1 364 ? 12.125 25.281 31.359 1 98.19 364 ILE B C 1
ATOM 9786 O O . ILE B 1 364 ? 12.648 26.328 31.766 1 98.19 364 ILE B O 1
ATOM 9790 N N . ALA B 1 365 ? 12.773 24.344 30.656 1 98.56 365 ALA B N 1
ATOM 9791 C CA . ALA B 1 365 ? 14.188 24.516 30.328 1 98.56 365 ALA B CA 1
ATOM 9792 C C . ALA B 1 365 ? 14.57 23.734 29.078 1 98.56 365 ALA B C 1
ATOM 9794 O O . ALA B 1 365 ? 13.812 22.875 28.625 1 98.56 365 ALA B O 1
ATOM 9795 N N . LEU B 1 366 ? 15.656 24.109 28.453 1 98.19 366 LEU B N 1
ATOM 9796 C CA . LEU B 1 366 ? 16.484 23.297 27.578 1 98.19 366 LEU B CA 1
ATOM 9797 C C . LEU B 1 366 ? 17.797 22.922 28.25 1 98.19 366 LEU B C 1
ATOM 9799 O O . LEU B 1 366 ? 18.328 23.703 29.047 1 98.19 366 LEU B O 1
ATOM 9803 N N . ALA B 1 367 ? 18.234 21.75 27.984 1 98.25 367 ALA B N 1
ATOM 9804 C CA . ALA B 1 367 ? 19.469 21.281 28.609 1 98.25 367 ALA B CA 1
ATOM 9805 C C . ALA B 1 367 ? 20.312 20.5 27.625 1 98.25 367 ALA B C 1
ATOM 9807 O O . ALA B 1 367 ? 19.797 19.766 26.781 1 98.25 367 ALA B O 1
ATOM 9808 N N . LEU B 1 368 ? 21.578 20.703 27.625 1 98.06 368 LEU B N 1
ATOM 9809 C CA . LEU B 1 368 ? 22.547 19.859 26.938 1 98.06 368 LEU B CA 1
ATOM 9810 C C . LEU B 1 368 ? 22.969 18.688 27.812 1 98.06 368 LEU B C 1
ATOM 9812 O O . LEU B 1 368 ? 23.719 18.859 28.781 1 98.06 368 LEU B O 1
ATOM 9816 N N . VAL B 1 369 ? 22.5 17.547 27.5 1 98.12 369 VAL B N 1
ATOM 9817 C CA . VAL B 1 369 ? 22.672 16.406 28.375 1 98.12 369 VAL B CA 1
ATOM 9818 C C . VAL B 1 369 ? 23.312 15.25 27.609 1 98.12 369 VAL B C 1
ATOM 9820 O O . VAL B 1 369 ? 23.391 15.281 26.375 1 98.12 369 VAL B O 1
ATOM 9823 N N . ASP B 1 370 ? 23.719 14.195 28.359 1 97.94 370 ASP B N 1
ATOM 9824 C CA . ASP B 1 370 ? 24.297 13 27.766 1 97.94 370 ASP B CA 1
ATOM 9825 C C . ASP B 1 370 ? 23.344 12.344 26.781 1 97.94 370 ASP B C 1
ATOM 9827 O O . ASP B 1 370 ? 22.125 12.391 26.969 1 97.94 370 ASP B O 1
ATOM 9831 N N . GLY B 1 371 ? 23.938 11.719 25.75 1 96.94 371 GLY B N 1
ATOM 9832 C CA . GLY B 1 371 ? 23.125 11.141 24.672 1 96.94 371 GLY B CA 1
ATOM 9833 C C . GLY B 1 371 ? 22.234 10.008 25.141 1 96.94 371 GLY B C 1
ATOM 9834 O O . GLY B 1 371 ? 21.25 9.672 24.484 1 96.94 371 GLY B O 1
ATOM 9835 N N . ASP B 1 372 ? 22.5 9.422 26.25 1 95.88 372 ASP B N 1
ATOM 9836 C CA . ASP B 1 372 ? 21.734 8.273 26.719 1 95.88 372 ASP B CA 1
ATOM 9837 C C . ASP B 1 372 ? 20.625 8.711 27.672 1 95.88 372 ASP B C 1
ATOM 9839 O O . ASP B 1 372 ? 19.922 7.875 28.234 1 95.88 372 ASP B O 1
ATOM 9843 N N . VAL B 1 373 ? 20.516 10.055 27.969 1 96.56 373 VAL B N 1
ATOM 9844 C CA . VAL B 1 373 ? 19.344 10.578 28.672 1 96.56 373 VAL B CA 1
ATOM 9845 C C . VAL B 1 373 ? 18.141 10.562 27.734 1 96.56 373 VAL B C 1
ATOM 9847 O O . VAL B 1 373 ? 18.172 11.188 26.672 1 96.56 373 VAL B O 1
ATOM 9850 N N . GLU B 1 374 ? 17.125 9.891 28.156 1 92.19 374 GLU B N 1
ATOM 9851 C CA . GLU B 1 374 ? 16.016 9.625 27.234 1 92.19 374 GLU B CA 1
ATOM 9852 C C . GLU B 1 374 ? 14.773 10.422 27.641 1 92.19 374 GLU B C 1
ATOM 9854 O O . GLU B 1 374 ? 14.719 10.984 28.734 1 92.19 374 GLU B O 1
ATOM 9859 N N . LEU B 1 375 ? 13.836 10.445 26.812 1 91.25 375 LEU B N 1
ATOM 9860 C CA . LEU B 1 375 ? 12.547 11.078 27.062 1 91.25 375 LEU B CA 1
ATOM 9861 C C . LEU B 1 375 ? 11.875 10.453 28.281 1 91.25 375 LEU B C 1
ATOM 9863 O O . LEU B 1 375 ? 11.906 9.227 28.469 1 91.25 375 LEU B O 1
ATOM 9867 N N . ASN B 1 376 ? 11.336 11.289 29.156 1 91.31 376 ASN B N 1
ATOM 9868 C CA . ASN B 1 376 ? 10.562 10.93 30.344 1 91.31 376 ASN B CA 1
ATOM 9869 C C . ASN B 1 376 ? 11.461 10.461 31.484 1 91.31 376 ASN B C 1
ATOM 9871 O O . ASN B 1 376 ? 10.977 10.016 32.531 1 91.31 376 ASN B O 1
ATOM 9875 N N . ASP B 1 377 ? 12.734 10.523 31.297 1 95.44 377 ASP B N 1
ATOM 9876 C CA . ASP B 1 377 ? 13.633 10.258 32.406 1 95.44 377 ASP B CA 1
ATOM 9877 C C . ASP B 1 377 ? 13.422 11.266 33.531 1 95.44 377 ASP B C 1
ATOM 9879 O O . ASP B 1 377 ? 13.281 12.469 33.281 1 95.44 377 ASP B O 1
ATOM 9883 N N . ALA B 1 378 ? 13.398 10.781 34.75 1 96.81 378 ALA B N 1
ATOM 9884 C CA . ALA B 1 378 ? 13.453 11.656 35.906 1 96.81 378 ALA B CA 1
ATOM 9885 C C . ALA B 1 378 ? 14.875 12.148 36.156 1 96.81 378 ALA B C 1
ATOM 9887 O O . ALA B 1 378 ? 15.828 11.367 36.156 1 96.81 378 ALA B O 1
ATOM 9888 N N . VAL B 1 379 ? 15 13.438 36.25 1 98.38 379 VAL B N 1
ATOM 9889 C CA . VAL B 1 379 ? 16.297 14.039 36.562 1 98.38 379 VAL B CA 1
ATOM 9890 C C . VAL B 1 379 ? 16.156 15.062 37.656 1 98.38 379 VAL B C 1
ATOM 9892 O O . VAL B 1 379 ? 15.07 15.258 38.219 1 98.38 379 VAL B O 1
ATOM 9895 N N . GLU B 1 380 ? 17.281 15.555 38.125 1 98.44 380 GLU B N 1
ATOM 9896 C CA . GLU B 1 380 ? 17.328 16.625 39.125 1 98.44 380 GLU B CA 1
ATOM 9897 C C . GLU B 1 380 ? 18.219 17.766 38.656 1 98.44 380 GLU B C 1
ATOM 9899 O O . GLU B 1 380 ? 19.25 17.547 38.031 1 98.44 380 GLU B O 1
ATOM 9904 N N . VAL B 1 381 ? 17.812 18.922 38.938 1 98.56 381 VAL B N 1
ATOM 9905 C CA . VAL B 1 381 ? 18.578 20.125 38.594 1 98.56 381 VAL B CA 1
ATOM 9906 C C . VAL B 1 381 ? 19.078 20.797 39.875 1 98.56 381 VAL B C 1
ATOM 9908 O O . VAL B 1 381 ? 18.312 21.016 40.812 1 98.56 381 VAL B O 1
ATOM 9911 N N . GLU B 1 382 ? 20.328 21.109 39.875 1 98 382 GLU B N 1
ATOM 9912 C CA . GLU B 1 382 ? 20.875 21.812 41.031 1 98 382 GLU B CA 1
ATOM 9913 C C . GLU B 1 382 ? 20.609 23.312 40.938 1 98 382 GLU B C 1
ATOM 9915 O O . GLU B 1 382 ? 21.219 24 40.125 1 98 382 GLU B O 1
ATOM 9920 N N . ILE B 1 383 ? 19.781 23.766 41.781 1 97.06 383 ILE B N 1
ATOM 9921 C CA . ILE B 1 383 ? 19.438 25.188 41.812 1 97.06 383 ILE B CA 1
ATOM 9922 C C . ILE B 1 383 ? 19.812 25.766 43.188 1 97.06 383 ILE B C 1
ATOM 9924 O O . ILE B 1 383 ? 19.203 25.422 44.188 1 97.06 383 ILE B O 1
ATOM 9928 N N . ARG B 1 384 ? 20.828 26.594 43.281 1 93.81 384 ARG B N 1
ATOM 9929 C CA . ARG B 1 384 ? 21.297 27.234 44.531 1 93.81 384 ARG B CA 1
ATOM 9930 C C . ARG B 1 384 ? 21.594 26.188 45.594 1 93.81 384 ARG B C 1
ATOM 9932 O O . ARG B 1 384 ? 21.109 26.312 46.719 1 93.81 384 ARG B O 1
ATOM 9939 N N . GLY B 1 385 ? 22.203 25.109 45.188 1 92.62 385 GLY B N 1
ATOM 9940 C CA . GLY B 1 385 ? 22.672 24.078 46.094 1 92.62 385 GLY B CA 1
ATOM 9941 C C . GLY B 1 385 ? 21.609 23.031 46.406 1 92.62 385 GLY B C 1
ATOM 9942 O O . GLY B 1 385 ? 21.906 22.031 47.062 1 92.62 385 GLY B O 1
ATOM 9943 N N . LYS B 1 386 ? 20.438 23.172 45.875 1 96.38 386 LYS B N 1
ATOM 9944 C CA . LYS B 1 386 ? 19.359 22.219 46.125 1 96.38 386 LYS B CA 1
ATOM 9945 C C . LYS B 1 386 ? 19.062 21.422 44.844 1 96.38 386 LYS B C 1
ATOM 9947 O O . LYS B 1 386 ? 19.062 21.953 43.75 1 96.38 386 LYS B O 1
ATOM 9952 N N . MET B 1 387 ? 18.812 20.172 45.094 1 97.62 387 MET B N 1
ATOM 9953 C CA . MET B 1 387 ? 18.406 19.312 44 1 97.62 387 MET B CA 1
ATOM 9954 C C . MET B 1 387 ? 16.891 19.391 43.75 1 97.62 387 MET B C 1
ATOM 9956 O O . MET B 1 387 ? 16.109 18.953 44.594 1 97.62 387 MET B O 1
ATOM 9960 N N . VAL B 1 388 ? 16.516 19.922 42.656 1 98.06 388 VAL B N 1
ATOM 9961 C CA . VAL B 1 388 ? 15.117 20.109 42.312 1 98.06 388 VAL B CA 1
ATOM 9962 C C . VAL B 1 388 ? 14.688 19.078 41.25 1 98.06 388 VAL B C 1
ATOM 9964 O O . VAL B 1 388 ? 15.359 18.906 40.25 1 98.06 388 VAL B O 1
ATOM 9967 N N . LYS B 1 389 ? 13.547 18.453 41.438 1 97.81 389 LYS B N 1
ATOM 9968 C CA . LYS B 1 389 ? 13.055 17.406 40.562 1 97.81 389 LYS B CA 1
ATOM 9969 C C . LYS B 1 389 ? 12.648 17.984 39.188 1 97.81 389 LYS B C 1
ATOM 9971 O O . LYS B 1 389 ? 12.086 19.094 39.125 1 97.81 389 LYS B O 1
ATOM 9976 N N . ALA B 1 390 ? 12.969 17.266 38.094 1 98.25 390 ALA B N 1
ATOM 9977 C CA . ALA B 1 390 ? 12.617 17.594 36.719 1 98.25 390 ALA B CA 1
ATOM 9978 C C . ALA B 1 390 ? 12.453 16.328 35.875 1 98.25 390 ALA B C 1
ATOM 9980 O O . ALA B 1 390 ? 12.742 15.219 36.344 1 98.25 390 ALA B O 1
ATOM 9981 N N . VAL B 1 391 ? 11.914 16.5 34.719 1 97.62 391 VAL B N 1
ATOM 9982 C CA . VAL B 1 391 ? 11.711 15.383 33.812 1 97.62 391 VAL B CA 1
ATOM 9983 C C . VAL B 1 391 ? 12.062 15.828 32.375 1 97.62 391 VAL B C 1
ATOM 9985 O O . VAL B 1 391 ? 11.789 16.969 32 1 97.62 391 VAL B O 1
ATOM 9988 N N . ILE B 1 392 ? 12.688 14.93 31.625 1 97.06 392 ILE B N 1
ATOM 9989 C CA . ILE B 1 392 ? 12.93 15.195 30.219 1 97.06 392 ILE B CA 1
ATOM 9990 C C . ILE B 1 392 ? 11.609 15.109 29.453 1 97.06 392 ILE B C 1
ATOM 9992 O O . ILE B 1 392 ? 11.016 14.039 29.328 1 97.06 392 ILE B O 1
ATOM 9996 N N . ALA B 1 393 ? 11.148 16.25 28.969 1 95.75 393 ALA B N 1
ATOM 9997 C CA . ALA B 1 393 ? 9.883 16.312 28.234 1 95.75 393 ALA B CA 1
ATOM 9998 C C . ALA B 1 393 ? 10.109 16.266 26.734 1 95.75 393 ALA B C 1
ATOM 10000 O O . ALA B 1 393 ? 11.156 16.688 26.25 1 95.75 393 ALA B O 1
ATOM 10001 N N . PRO B 1 394 ? 9.141 15.766 25.938 1 92.5 394 PRO B N 1
ATOM 10002 C CA . PRO B 1 394 ? 9.297 15.766 24.484 1 92.5 394 PRO B CA 1
ATOM 10003 C C . PRO B 1 394 ? 9.266 17.172 23.891 1 92.5 394 PRO B C 1
ATOM 10005 O O . PRO B 1 394 ? 10.016 17.469 22.953 1 92.5 394 PRO B O 1
ATOM 10008 N N . TYR B 1 395 ? 8.414 17.969 24.312 1 95.38 395 TYR B N 1
ATOM 10009 C CA . TYR B 1 395 ? 8.234 19.344 23.891 1 95.38 395 TYR B CA 1
ATOM 10010 C C . TYR B 1 395 ? 7.438 20.141 24.922 1 95.38 395 TYR B C 1
ATOM 10012 O O . TYR B 1 395 ? 6.777 19.547 25.781 1 95.38 395 TYR B O 1
ATOM 10020 N N . HIS B 1 396 ? 7.531 21.406 24.812 1 97.38 396 HIS B N 1
ATOM 10021 C CA . HIS B 1 396 ? 6.773 22.281 25.703 1 97.38 396 HIS B CA 1
ATOM 10022 C C . HIS B 1 396 ? 5.574 22.891 25 1 97.38 396 HIS B C 1
ATOM 10024 O O . HIS B 1 396 ? 4.672 23.438 25.641 1 97.38 396 HIS B O 1
ATOM 10030 N N . MET B 1 397 ? 5.645 22.875 23.703 1 96.06 397 MET B N 1
ATOM 10031 C CA . MET B 1 397 ? 4.609 23.469 22.875 1 96.06 397 MET B CA 1
ATOM 10032 C C . MET B 1 397 ? 4.559 22.812 21.5 1 96.06 397 MET B C 1
ATOM 10034 O O . MET B 1 397 ? 5.539 22.203 21.062 1 96.06 397 MET B O 1
ATOM 10038 N N . LYS B 1 398 ? 3.332 22.922 20.859 1 94.81 398 LYS B N 1
ATOM 10039 C CA . LYS B 1 398 ? 3.18 22.469 19.484 1 94.81 398 LYS B CA 1
ATOM 10040 C C . LYS B 1 398 ? 2.357 23.453 18.656 1 94.81 398 LYS B C 1
ATOM 10042 O O . LYS B 1 398 ? 1.471 24.125 19.203 1 94.81 398 LYS B O 1
ATOM 10047 N N . SER B 1 399 ? 2.668 23.5 17.406 1 92.94 399 SER B N 1
ATOM 10048 C CA . SER B 1 399 ? 1.968 24.406 16.5 1 92.94 399 SER B CA 1
ATOM 10049 C C . SER B 1 399 ? 1.187 23.625 15.445 1 92.94 399 SER B C 1
ATOM 10051 O O . SER B 1 399 ? 0.933 24.141 14.352 1 92.94 399 SER B O 1
ATOM 10053 N N . ASP B 1 400 ? 0.775 22.406 15.773 1 91 400 ASP B N 1
ATOM 10054 C CA . ASP B 1 400 ? 0.128 21.531 14.797 1 91 400 ASP B CA 1
ATOM 10055 C C . ASP B 1 400 ? -1.377 21.781 14.75 1 91 400 ASP B C 1
ATOM 10057 O O . ASP B 1 400 ? -2.1 21.125 14 1 91 400 ASP B O 1
ATOM 10061 N N . ALA B 1 401 ? -1.896 22.812 15.516 1 90.5 401 ALA B N 1
ATOM 10062 C CA . ALA B 1 401 ? -3.303 23.188 15.477 1 90.5 401 ALA B CA 1
ATOM 10063 C C . ALA B 1 401 ? -3.451 24.703 15.242 1 90.5 401 ALA B C 1
ATOM 10065 O O . ALA B 1 401 ? -3.867 25.438 16.141 1 90.5 401 ALA B O 1
ATOM 10066 N N . PRO B 1 402 ? -3.127 25.203 14.102 1 91.31 402 PRO B N 1
ATOM 10067 C CA . PRO B 1 402 ? -3.355 26.625 13.812 1 91.31 402 PRO B CA 1
ATOM 10068 C C . PRO B 1 402 ? -4.805 27.047 14.047 1 91.31 402 PRO B C 1
ATOM 10070 O O . PRO B 1 402 ? -5.711 26.219 13.992 1 91.31 402 PRO B O 1
ATOM 10073 N N . PRO B 1 403 ? -4.941 28.344 14.375 1 89.94 403 PRO B N 1
ATOM 10074 C CA . PRO B 1 403 ? -3.955 29.422 14.266 1 89.94 403 PRO B CA 1
ATOM 10075 C C . PRO B 1 403 ? -3.15 29.625 15.547 1 89.94 403 PRO B C 1
ATOM 10077 O O . PRO B 1 403 ? -2.289 30.5 15.609 1 89.94 403 PRO B O 1
ATOM 10080 N N . PHE B 1 404 ? -3.414 28.859 16.594 1 92.56 404 PHE B N 1
ATOM 10081 C CA . PHE B 1 404 ? -2.773 29.109 17.875 1 92.56 404 PHE B CA 1
ATOM 10082 C C . PHE B 1 404 ? -1.676 28.078 18.141 1 92.56 404 PHE B C 1
ATOM 10084 O O . PHE B 1 404 ? -1.85 26.891 17.875 1 92.56 404 PHE B O 1
ATOM 10091 N N . ALA B 1 405 ? -0.592 28.578 18.562 1 94.12 405 ALA B N 1
ATOM 10092 C CA . ALA B 1 405 ? 0.344 27.672 19.234 1 94.12 405 ALA B CA 1
ATOM 10093 C C . ALA B 1 405 ? -0.151 27.297 20.625 1 94.12 405 ALA B C 1
ATOM 10095 O O . ALA B 1 405 ? -0.697 28.125 21.344 1 94.12 405 ALA B O 1
ATOM 10096 N N . ARG B 1 406 ? 0.005 26.031 20.969 1 94.56 406 ARG B N 1
ATOM 10097 C CA . ARG B 1 406 ? -0.556 25.578 22.234 1 94.56 406 ARG B CA 1
ATOM 10098 C C . ARG B 1 406 ? 0.533 25.031 23.156 1 94.56 406 ARG B C 1
ATOM 10100 O O . ARG B 1 406 ? 1.304 24.156 22.766 1 94.56 406 ARG B O 1
ATOM 10107 N N . PRO B 1 407 ? 0.498 25.562 24.375 1 95.44 407 PRO B N 1
ATOM 10108 C CA . PRO B 1 407 ? 1.411 24.953 25.344 1 95.44 407 PRO B CA 1
ATOM 10109 C C . PRO B 1 407 ? 1.01 23.531 25.719 1 95.44 407 PRO B C 1
ATOM 10111 O O . PRO B 1 407 ? -0.182 23.219 25.812 1 95.44 407 PRO B O 1
ATOM 10114 N N . ILE B 1 408 ? 1.963 22.766 25.906 1 95.31 408 ILE B N 1
ATOM 10115 C CA . ILE B 1 408 ? 1.746 21.406 26.391 1 95.31 408 ILE B CA 1
ATOM 10116 C C . ILE B 1 408 ? 2.33 21.266 27.797 1 95.31 408 ILE B C 1
ATOM 10118 O O . ILE B 1 408 ? 3.551 21.281 27.969 1 95.31 408 ILE B O 1
ATOM 10122 N N . ILE B 1 409 ? 1.509 21.062 28.719 1 93.69 409 ILE B N 1
ATOM 10123 C CA . ILE B 1 409 ? 1.913 20.969 30.109 1 93.69 409 ILE B CA 1
ATOM 10124 C C . ILE B 1 409 ? 2.24 19.531 30.453 1 93.69 409 ILE B C 1
ATOM 10126 O O . ILE B 1 409 ? 1.402 18.641 30.297 1 93.69 409 ILE B O 1
ATOM 10130 N N . TYR B 1 410 ? 3.436 19.344 30.969 1 92.31 410 TYR B N 1
ATOM 10131 C CA . TYR B 1 410 ? 3.848 17.984 31.312 1 92.31 410 TYR B CA 1
ATOM 10132 C C . TYR B 1 410 ? 2.973 17.422 32.438 1 92.31 410 TYR B C 1
ATOM 10134 O O . TYR B 1 410 ? 2.652 18.125 33.406 1 92.31 410 TYR B O 1
ATOM 10142 N N . GLY B 1 411 ? 2.627 16.188 32.312 1 87.44 411 GLY B N 1
ATOM 10143 C CA . GLY B 1 411 ? 1.882 15.484 33.344 1 87.44 411 GLY B CA 1
ATOM 10144 C C . GLY B 1 411 ? 0.379 15.594 33.156 1 87.44 411 GLY B C 1
ATOM 10145 O O . GLY B 1 411 ? -0.379 14.883 33.812 1 87.44 411 GLY B O 1
ATOM 10146 N N . VAL B 1 412 ? -0.058 16.484 32.312 1 86.44 412 VAL B N 1
ATOM 10147 C CA . VAL B 1 412 ? -1.489 16.625 32.062 1 86.44 412 VAL B CA 1
ATOM 10148 C C . VAL B 1 412 ? -1.935 15.594 31.016 1 86.44 412 VAL B C 1
ATOM 10150 O O . VAL B 1 412 ? -1.294 15.445 29.969 1 86.44 412 VAL B O 1
ATOM 10153 N N . GLU B 1 413 ? -2.916 14.797 31.422 1 79.62 413 GLU B N 1
ATOM 10154 C CA . GLU B 1 413 ? -3.557 13.859 30.5 1 79.62 413 GLU B CA 1
ATOM 10155 C C . GLU B 1 413 ? -5.051 14.148 30.375 1 79.62 413 GLU B C 1
ATOM 10157 O O . GLU B 1 413 ? -5.707 14.5 31.359 1 79.62 413 GLU B O 1
ATOM 10162 N N . VAL B 1 414 ? -5.477 14.109 29.188 1 76.19 414 VAL B N 1
ATOM 10163 C CA . VAL B 1 414 ? -6.895 14.32 28.906 1 76.19 414 VAL B CA 1
ATOM 10164 C C . VAL B 1 414 ? -7.512 13.023 28.375 1 76.19 414 VAL B C 1
ATOM 10166 O O . VAL B 1 414 ? -7.059 12.484 27.375 1 76.19 414 VAL B O 1
ATOM 10169 N N . GLU B 1 415 ? -8.422 12.43 29.156 1 72.75 415 GLU B N 1
ATOM 10170 C CA . GLU B 1 415 ? -9.086 11.211 28.719 1 72.75 415 GLU B CA 1
ATOM 10171 C C . GLU B 1 415 ? -10.594 11.43 28.578 1 72.75 415 GLU B C 1
ATOM 10173 O O . GLU B 1 415 ? -11.211 12.086 29.422 1 72.75 415 GLU B O 1
ATOM 10178 N N . ARG B 1 416 ? -11.148 11.016 27.453 1 75.12 416 ARG B N 1
ATOM 10179 C CA . ARG B 1 416 ? -12.586 11.008 27.25 1 75.12 416 ARG B CA 1
ATOM 10180 C C . ARG B 1 416 ? -13.188 9.648 27.562 1 75.12 416 ARG B C 1
ATOM 10182 O O . ARG B 1 416 ? -12.648 8.617 27.156 1 75.12 416 ARG B O 1
ATOM 10189 N N . GLU B 1 417 ? -14.148 9.641 28.422 1 78.19 417 GLU B N 1
ATOM 10190 C CA . GLU B 1 417 ? -14.805 8.391 28.781 1 78.19 417 GLU B CA 1
ATOM 10191 C C . GLU 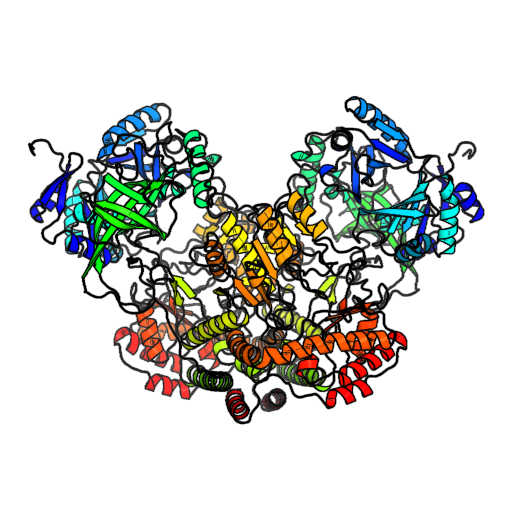B 1 417 ? -16.266 8.383 28.312 1 78.19 417 GLU B C 1
ATOM 10193 O O . GLU B 1 417 ? -16.922 9.422 28.312 1 78.19 417 GLU B O 1
ATOM 10198 N N . PHE B 1 418 ? -16.656 7.273 27.781 1 85.38 418 PHE B N 1
ATOM 10199 C CA . PHE B 1 418 ? -18.047 7.066 27.391 1 85.38 418 PHE B CA 1
ATOM 10200 C C . PHE B 1 418 ? -18.734 6.074 28.328 1 85.38 418 PHE B C 1
ATOM 10202 O O . PHE B 1 418 ? -18.109 5.113 28.781 1 85.38 418 PHE B O 1
ATOM 10209 N N . ASP B 1 419 ? -19.984 6.34 28.641 1 83.12 419 ASP B N 1
ATOM 10210 C CA . ASP B 1 419 ? -20.75 5.445 29.516 1 83.12 419 ASP B CA 1
ATOM 10211 C C . ASP B 1 419 ? -21.031 4.121 28.812 1 83.12 419 ASP B C 1
ATOM 10213 O O . ASP B 1 419 ? -21.328 4.094 27.609 1 83.12 419 ASP B O 1
ATOM 10217 N N . SER B 1 420 ? -20.859 3.055 29.516 1 88.12 420 SER B N 1
ATOM 10218 C CA . SER B 1 420 ? -21.156 1.711 29.031 1 88.12 420 SER B CA 1
ATOM 10219 C C . SER B 1 420 ? -21.734 0.834 30.141 1 88.12 420 SER B C 1
ATOM 10221 O O . SER B 1 420 ? -21.281 0.906 31.281 1 88.12 420 SER B O 1
ATOM 10223 N N . ALA B 1 421 ? -22.703 0.107 29.766 1 91.94 421 ALA B N 1
ATOM 10224 C CA . ALA B 1 421 ? -23.328 -0.78 30.75 1 91.94 421 ALA B CA 1
ATOM 10225 C C . ALA B 1 421 ? -22.344 -1.854 31.219 1 91.94 421 ALA B C 1
ATOM 10227 O O . ALA B 1 421 ? -21.375 -2.16 30.531 1 91.94 421 ALA B O 1
ATOM 10228 N N . ALA B 1 422 ? -22.703 -2.404 32.375 1 91.38 422 ALA B N 1
ATOM 10229 C CA . ALA B 1 422 ? -21.844 -3.418 32.969 1 91.38 422 ALA B CA 1
ATOM 10230 C C . ALA B 1 422 ? -22.031 -4.77 32.281 1 91.38 422 ALA B C 1
ATOM 10232 O O . ALA B 1 422 ? -21.062 -5.5 32.062 1 91.38 422 ALA B O 1
ATOM 10233 N N . ASP B 1 423 ? -23.297 -5.062 31.969 1 95 423 ASP B N 1
ATOM 10234 C CA . ASP B 1 423 ? -23.562 -6.371 31.375 1 95 423 ASP B CA 1
ATOM 10235 C C . ASP B 1 423 ? -23.719 -6.258 29.859 1 95 423 ASP B C 1
ATOM 10237 O O . ASP B 1 423 ? -24.266 -5.273 29.359 1 95 423 ASP B O 1
ATOM 10241 N N . TYR B 1 424 ? -23.422 -7.324 29.141 1 97.06 424 TYR B N 1
ATOM 10242 C CA . TYR B 1 424 ? -23.297 -7.293 27.688 1 97.06 424 TYR B CA 1
ATOM 10243 C C . TYR B 1 424 ? -24.672 -7.254 27.031 1 97.06 424 TYR B C 1
ATOM 10245 O O . TYR B 1 424 ? -24.844 -6.66 25.969 1 97.06 424 TYR B O 1
ATOM 10253 N N . LYS B 1 425 ? -25.656 -7.855 27.547 1 95.94 425 LYS B N 1
ATOM 10254 C CA . LYS B 1 425 ? -27 -7.812 26.969 1 95.94 425 LYS B CA 1
ATOM 10255 C C . LYS B 1 425 ? -27.547 -6.387 26.969 1 95.94 425 LYS B C 1
ATOM 10257 O O . LYS B 1 425 ? -28.141 -5.957 25.969 1 95.94 425 LYS B O 1
ATOM 10262 N N . THR B 1 426 ? -27.344 -5.703 28.109 1 97.19 426 THR B N 1
ATOM 10263 C CA . THR B 1 426 ? -27.766 -4.309 28.188 1 97.19 426 THR B CA 1
ATOM 10264 C C . THR B 1 426 ? -26.969 -3.451 27.219 1 97.19 426 THR B C 1
ATOM 10266 O O . THR B 1 426 ? -27.5 -2.539 26.594 1 97.19 426 THR B O 1
ATOM 10269 N N . LYS B 1 427 ? -25.656 -3.705 27.125 1 97.81 427 LYS B N 1
ATOM 10270 C CA . LYS B 1 427 ? -24.844 -3.018 26.125 1 97.81 427 LYS B CA 1
ATOM 10271 C C . LYS B 1 427 ? -25.422 -3.172 24.734 1 97.81 427 LYS B C 1
ATOM 10273 O O . LYS B 1 427 ? -25.5 -2.201 23.969 1 97.81 427 LYS B O 1
ATOM 10278 N N . ALA B 1 428 ? -25.828 -4.406 24.406 1 98 428 ALA B N 1
ATOM 10279 C CA . ALA B 1 428 ? -26.375 -4.715 23.094 1 98 428 ALA B CA 1
ATOM 10280 C C . ALA B 1 428 ? -27.672 -3.953 22.859 1 98 428 ALA B C 1
ATOM 10282 O O . ALA B 1 428 ? -27.875 -3.367 21.797 1 98 428 ALA B O 1
ATOM 10283 N N . ILE B 1 429 ? -28.562 -3.949 23.859 1 97.69 429 ILE B N 1
ATOM 10284 C CA . ILE B 1 429 ? -29.859 -3.273 23.75 1 97.69 429 ILE B CA 1
ATOM 10285 C C . ILE B 1 429 ? -29.641 -1.774 23.562 1 97.69 429 ILE B C 1
ATOM 10287 O O . ILE B 1 429 ? -30.266 -1.151 22.703 1 97.69 429 ILE B O 1
ATOM 10291 N N . ASN B 1 430 ? -28.734 -1.236 24.391 1 97.75 430 ASN B N 1
ATOM 10292 C CA . ASN B 1 430 ? -28.422 0.184 24.281 1 97.75 430 ASN B CA 1
ATOM 10293 C C . ASN B 1 430 ? -27.906 0.541 22.891 1 97.75 430 ASN B C 1
ATOM 10295 O O . ASN B 1 430 ? -28.281 1.577 22.344 1 97.75 430 ASN B O 1
ATOM 10299 N N . LEU B 1 431 ? -27.047 -0.287 22.375 1 98.31 431 LEU B N 1
ATOM 10300 C CA . LEU B 1 431 ? -26.453 -0.047 21.062 1 98.31 431 LEU B CA 1
ATOM 10301 C C . LEU B 1 431 ? -27.531 -0.042 19.984 1 98.31 431 LEU B C 1
ATOM 10303 O O . LEU B 1 431 ? -27.531 0.808 19.094 1 98.31 431 LEU B O 1
ATOM 10307 N N . LEU B 1 432 ? -28.484 -1.021 20.031 1 98.5 432 LEU B N 1
ATOM 10308 C CA . LEU B 1 432 ? -29.578 -1.108 19.062 1 98.5 432 LEU B CA 1
ATOM 10309 C C . LEU B 1 432 ? -30.5 0.11 19.156 1 98.5 432 LEU B C 1
ATOM 10311 O O . LEU B 1 432 ? -30.891 0.678 18.141 1 98.5 432 LEU B O 1
ATOM 10315 N N . GLU B 1 433 ? -30.781 0.546 20.359 1 98 433 GLU B N 1
ATOM 10316 C CA . GLU B 1 433 ? -31.641 1.705 20.578 1 98 433 GLU B CA 1
ATOM 10317 C C . GLU B 1 433 ? -30.984 2.984 20.078 1 98 433 GLU B C 1
ATOM 10319 O O . GLU B 1 433 ? -31.625 3.775 19.375 1 98 433 GLU B O 1
ATOM 10324 N N . LYS B 1 434 ? -29.734 3.156 20.422 1 97.81 434 LYS B N 1
ATOM 10325 C CA . LYS B 1 434 ? -29 4.344 20 1 97.81 434 LYS B CA 1
ATOM 10326 C C . LYS B 1 434 ? -28.875 4.391 18.484 1 97.81 434 LYS B C 1
ATOM 10328 O O . LYS B 1 434 ? -28.922 5.469 17.875 1 97.81 434 LYS B O 1
ATOM 10333 N N . SER B 1 435 ? -28.688 3.232 17.906 1 98.38 435 SER B N 1
ATOM 10334 C CA . SER B 1 435 ? -28.562 3.162 16.453 1 98.38 435 SER B CA 1
ATOM 10335 C C . SER B 1 435 ? -29.875 3.551 15.758 1 98.38 435 SER B C 1
ATOM 10337 O O . SER B 1 435 ? -29.859 4.238 14.734 1 98.38 435 SER B O 1
ATOM 10339 N N . TYR B 1 436 ? -31.016 3.057 16.281 1 98.12 436 TYR B N 1
ATOM 10340 C CA . TYR B 1 436 ? -32.312 3.445 15.766 1 98.12 436 TYR B CA 1
ATOM 10341 C C . TYR B 1 436 ? -32.531 4.953 15.867 1 98.12 436 TYR B C 1
ATOM 10343 O O . TYR B 1 436 ? -32.906 5.602 14.883 1 98.12 436 TYR B O 1
ATOM 10351 N N . ASP B 1 437 ? -32.219 5.473 17.047 1 98.12 437 ASP B N 1
ATOM 10352 C CA . ASP B 1 437 ? -32.406 6.898 17.297 1 98.12 437 ASP B CA 1
ATOM 10353 C C . ASP B 1 437 ? -31.547 7.734 16.359 1 98.12 437 ASP B C 1
ATOM 10355 O O . ASP B 1 437 ? -32 8.742 15.812 1 98.12 437 ASP B O 1
ATOM 10359 N N . ASN B 1 438 ? -30.297 7.34 16.219 1 98.06 438 ASN B N 1
ATOM 10360 C CA . ASN B 1 438 ? -29.391 8.055 15.336 1 98.06 438 ASN B CA 1
ATOM 10361 C C . ASN B 1 438 ? -29.875 8.008 13.891 1 98.06 438 ASN B C 1
ATOM 10363 O O . ASN B 1 438 ? -29.75 8.992 13.156 1 98.06 438 ASN B O 1
ATOM 10367 N N . THR B 1 439 ? -30.406 6.863 13.445 1 97.94 439 THR B N 1
ATOM 10368 C CA . THR B 1 439 ? -30.906 6.711 12.078 1 97.94 439 THR B CA 1
ATOM 10369 C C . THR B 1 439 ? -32.125 7.617 11.836 1 97.94 439 THR B C 1
ATOM 10371 O O . THR B 1 439 ? -32.188 8.305 10.812 1 97.94 439 THR B O 1
ATOM 10374 N N . ILE B 1 440 ? -33.031 7.652 12.789 1 97.19 440 ILE B N 1
ATOM 10375 C CA . ILE B 1 440 ? -34.188 8.5 12.664 1 97.19 440 ILE B CA 1
ATOM 10376 C C . ILE B 1 440 ? -33.781 9.969 12.641 1 97.19 440 ILE B C 1
ATOM 10378 O O . ILE B 1 440 ? -34.281 10.742 11.82 1 97.19 440 ILE B O 1
ATOM 10382 N N . LEU B 1 441 ? -32.875 10.281 13.508 1 97.56 441 LEU B N 1
ATOM 10383 C CA . LEU B 1 441 ? -32.406 11.656 13.57 1 97.56 441 LEU B CA 1
ATOM 10384 C C . LEU B 1 441 ? -31.781 12.07 12.234 1 97.56 441 LEU B C 1
ATOM 10386 O O . LEU B 1 441 ? -32.156 13.109 11.68 1 97.56 441 LEU B O 1
ATOM 10390 N N . ARG B 1 442 ? -30.906 11.305 11.617 1 97.06 442 ARG B N 1
ATOM 10391 C CA . ARG B 1 442 ? -30.125 11.672 10.438 1 97.06 442 ARG B CA 1
ATOM 10392 C C . ARG B 1 442 ? -30.969 11.586 9.172 1 97.06 442 ARG B C 1
ATOM 10394 O O . ARG B 1 442 ? -30.812 12.391 8.258 1 97.06 442 ARG B O 1
ATOM 10401 N N . GLN B 1 443 ? -31.922 10.648 9.141 1 96.62 443 GLN B N 1
ATOM 10402 C CA . GLN B 1 443 ? -32.625 10.375 7.902 1 96.62 443 GLN B CA 1
ATOM 10403 C C . GLN B 1 443 ? -33.969 11.141 7.852 1 96.62 443 GLN B C 1
ATOM 10405 O O . GLN B 1 443 ? -34.531 11.32 6.773 1 96.62 443 GLN B O 1
ATOM 10410 N N . HIS B 1 444 ? -34.469 11.656 9.062 1 97.12 444 HIS B N 1
ATOM 10411 C CA . HIS B 1 444 ? -35.812 12.219 9.055 1 97.12 444 HIS B CA 1
ATOM 10412 C C . HIS B 1 444 ? -35.812 13.633 9.617 1 97.12 444 HIS B C 1
ATOM 10414 O O . HIS B 1 444 ? -36.781 14.391 9.422 1 97.12 444 HIS B O 1
ATOM 10420 N N . GLN B 1 445 ? -34.719 13.984 10.297 1 97.94 445 GLN B N 1
ATOM 10421 C CA . GLN B 1 445 ? -34.812 15.242 11.023 1 97.94 445 GLN B CA 1
ATOM 10422 C C . GLN B 1 445 ? -33.688 16.188 10.633 1 97.94 445 GLN B C 1
ATOM 10424 O O . GLN B 1 445 ? -33.719 17.391 10.898 1 97.94 445 GLN B O 1
ATOM 10429 N N . THR B 1 446 ? -32.656 15.664 10.031 1 98 446 THR B N 1
ATOM 10430 C CA . THR B 1 446 ? -31.453 16.438 9.727 1 98 446 THR B CA 1
ATOM 10431 C C . THR B 1 446 ? -31.359 16.719 8.227 1 98 446 THR B C 1
ATOM 10433 O O . THR B 1 446 ? -31.672 15.867 7.402 1 98 446 THR B O 1
ATOM 10436 N N . ILE B 1 447 ? -30.984 17.984 7.883 1 98.62 447 ILE B N 1
ATOM 10437 C CA . ILE B 1 447 ? -30.578 18.297 6.52 1 98.62 447 ILE B CA 1
ATOM 10438 C C . ILE B 1 447 ? -29.094 17.969 6.34 1 98.62 447 ILE B C 1
ATOM 10440 O O . ILE B 1 447 ? -28.234 18.656 6.879 1 98.62 447 ILE B O 1
ATOM 10444 N N . ASN B 1 448 ? -28.812 16.859 5.602 1 98.31 448 ASN B N 1
ATOM 10445 C CA . ASN B 1 448 ? -27.453 16.375 5.387 1 98.31 448 ASN B CA 1
ATOM 10446 C C . ASN B 1 448 ? -26.812 17.016 4.156 1 98.31 448 ASN B C 1
ATOM 10448 O O . ASN B 1 448 ? -27.25 16.781 3.031 1 98.31 448 ASN B O 1
ATOM 10452 N N . LEU B 1 449 ? -25.703 17.75 4.41 1 98.62 449 LEU B N 1
ATOM 10453 C CA . LEU B 1 449 ? -25.141 18.531 3.307 1 98.62 449 LEU B CA 1
ATOM 10454 C C . LEU B 1 449 ? -23.641 18.266 3.162 1 98.62 449 LEU B C 1
ATOM 10456 O O . LEU B 1 449 ? -22.922 19.062 2.576 1 98.62 449 LEU B O 1
ATOM 10460 N N . ILE B 1 450 ? -23.094 17.188 3.717 1 97.88 450 ILE B N 1
ATOM 10461 C CA . ILE B 1 450 ? -21.703 16.812 3.494 1 97.88 450 ILE B CA 1
ATOM 10462 C C . ILE B 1 450 ? -21.547 16.25 2.082 1 97.88 450 ILE B C 1
ATOM 10464 O O . ILE B 1 450 ? -22.219 15.289 1.707 1 97.88 450 ILE B O 1
ATOM 10468 N N . PRO B 1 451 ? -20.578 16.766 1.338 1 97.44 451 PRO B N 1
ATOM 10469 C CA . PRO B 1 451 ? -20.484 16.375 -0.072 1 97.44 451 PRO B CA 1
ATOM 10470 C C . PRO B 1 451 ? -20.094 14.922 -0.255 1 97.44 451 PRO B C 1
ATOM 10472 O O . PRO B 1 451 ? -20.391 14.32 -1.294 1 97.44 451 PRO B O 1
ATOM 10475 N N . SER B 1 452 ? -19.438 14.305 0.701 1 96.62 452 SER B N 1
ATOM 10476 C CA . SER B 1 452 ? -18.906 12.945 0.567 1 96.62 452 SER B CA 1
ATOM 10477 C C . SER B 1 452 ? -19.891 11.922 1.126 1 96.62 452 SER B C 1
ATOM 10479 O O . SER B 1 452 ? -19.562 10.75 1.272 1 96.62 452 SER B O 1
ATOM 10481 N N . GLU B 1 453 ? -21.125 12.312 1.459 1 97.06 453 GLU B N 1
ATOM 10482 C CA . GLU B 1 453 ? -22.141 11.398 1.991 1 97.06 453 GLU B CA 1
ATOM 10483 C C . GLU B 1 453 ? -23.312 11.25 1.031 1 97.06 453 GLU B C 1
ATOM 10485 O O . GLU B 1 453 ? -23.609 12.164 0.254 1 97.06 453 GLU B O 1
ATOM 10490 N N . GLN B 1 454 ? -23.891 10.031 1.069 1 95.88 454 GLN B N 1
ATOM 10491 C CA . GLN B 1 454 ? -25.047 9.727 0.236 1 95.88 454 GLN B CA 1
ATOM 10492 C C . GLN B 1 454 ? -25.812 8.523 0.784 1 95.88 454 GLN B C 1
ATOM 10494 O O . GLN B 1 454 ? -25.25 7.445 0.955 1 95.88 454 GLN B O 1
ATOM 10499 N N . SER B 1 455 ? -27.094 8.656 0.993 1 96.38 455 SER B N 1
ATOM 10500 C CA . SER B 1 455 ? -27.891 7.539 1.483 1 96.38 455 SER B CA 1
ATOM 10501 C C . SER B 1 455 ? -28.109 6.492 0.396 1 96.38 455 SER B C 1
ATOM 10503 O O . SER B 1 455 ? -28.344 6.832 -0.763 1 96.38 455 SER B O 1
ATOM 10505 N N . HIS B 1 456 ? -28.031 5.188 0.765 1 94.81 456 HIS B N 1
ATOM 10506 C CA . HIS B 1 456 ? -28.312 4.07 -0.127 1 94.81 456 HIS B CA 1
ATOM 10507 C C . HIS B 1 456 ? -29.797 3.746 -0.137 1 94.81 456 HIS B C 1
ATOM 10509 O O . HIS B 1 456 ? -30.516 4.008 0.841 1 94.81 456 HIS B O 1
ATOM 10515 N N . SER B 1 457 ? -30.281 3.162 -1.23 1 97.25 457 SER B N 1
ATOM 10516 C CA . SER B 1 457 ? -31.656 2.676 -1.25 1 97.25 457 SER B CA 1
ATOM 10517 C C . SER B 1 457 ? -31.828 1.474 -0.328 1 97.25 457 SER B C 1
ATOM 10519 O O . SER B 1 457 ? -30.859 0.784 -0.008 1 97.25 457 SER B O 1
ATOM 10521 N N . PRO B 1 458 ? -33.062 1.24 0.115 1 96.81 458 PRO B N 1
ATOM 10522 C CA . PRO B 1 458 ? -33.281 0.054 0.939 1 96.81 458 PRO B CA 1
ATOM 10523 C C . PRO B 1 458 ? -32.844 -1.236 0.266 1 96.81 458 PRO B C 1
ATOM 10525 O O . PRO B 1 458 ? -32.312 -2.139 0.935 1 96.81 458 PRO B O 1
ATOM 10528 N N . ALA B 1 459 ? -33 -1.332 -1.085 1 98.19 459 ALA B N 1
ATOM 10529 C CA . ALA B 1 459 ? -32.562 -2.518 -1.818 1 98.19 459 ALA B CA 1
ATOM 10530 C C . ALA B 1 459 ? -31.062 -2.695 -1.721 1 98.19 459 ALA B C 1
ATOM 10532 O O . ALA B 1 459 ? -30.578 -3.801 -1.479 1 98.19 459 ALA B O 1
ATOM 10533 N N . VAL B 1 460 ? -30.312 -1.588 -1.944 1 98.25 460 VAL B N 1
ATOM 10534 C CA . VAL B 1 460 ? -28.844 -1.603 -1.868 1 98.25 460 VAL B CA 1
ATOM 10535 C C . VAL B 1 460 ? -28.406 -1.994 -0.46 1 98.25 460 VAL B C 1
ATOM 10537 O O . VAL B 1 460 ? -27.5 -2.812 -0.292 1 98.25 460 VAL B O 1
ATOM 10540 N N . ARG B 1 461 ? -29.047 -1.426 0.568 1 97.81 461 ARG B N 1
ATOM 10541 C CA . ARG B 1 461 ? -28.734 -1.718 1.962 1 97.81 461 ARG B CA 1
ATOM 10542 C C . ARG B 1 461 ? -28.953 -3.191 2.277 1 97.81 461 ARG B C 1
ATOM 10544 O O . ARG B 1 461 ? -28.047 -3.877 2.752 1 97.81 461 ARG B O 1
ATOM 10551 N N . LEU B 1 462 ? -30.141 -3.686 1.95 1 98.12 462 LEU B N 1
ATOM 10552 C CA . LEU B 1 462 ? -30.5 -5.051 2.307 1 98.12 462 LEU B CA 1
ATOM 10553 C C . LEU B 1 462 ? -29.625 -6.059 1.567 1 98.12 462 LEU B C 1
ATOM 10555 O O . LEU B 1 462 ? -29.156 -7.031 2.16 1 98.12 462 LEU B O 1
ATOM 10559 N N . LEU B 1 463 ? -29.391 -5.859 0.285 1 98.5 463 LEU B N 1
ATOM 10560 C CA . LEU B 1 463 ? -28.562 -6.766 -0.497 1 98.5 463 LEU B CA 1
ATOM 10561 C C . LEU B 1 463 ? -27.156 -6.855 0.09 1 98.5 463 LEU B C 1
ATOM 10563 O O . LEU B 1 463 ? -26.516 -7.91 0.025 1 98.5 463 LEU B O 1
ATOM 10567 N N . SER B 1 464 ? -26.672 -5.785 0.737 1 98.19 464 SER B N 1
ATOM 10568 C CA . SER B 1 464 ? -25.312 -5.703 1.254 1 98.19 464 SER B CA 1
ATOM 10569 C C . SER B 1 464 ? -25.109 -6.633 2.449 1 98.19 464 SER B C 1
ATOM 10571 O O . SER B 1 464 ? -23.984 -6.895 2.857 1 98.19 464 SER B O 1
ATOM 10573 N N . ILE B 1 465 ? -26.203 -7.105 3.021 1 97.88 465 ILE B N 1
ATOM 10574 C CA . ILE B 1 465 ? -26.062 -7.918 4.223 1 97.88 465 ILE B CA 1
ATOM 10575 C C . ILE B 1 465 ? -26.688 -9.289 4.004 1 97.88 465 ILE B C 1
ATOM 10577 O O . ILE B 1 465 ? -27.078 -9.961 4.961 1 97.88 465 ILE B O 1
ATOM 10581 N N . MET B 1 466 ? -26.938 -9.711 2.727 1 98.12 466 MET B N 1
ATOM 10582 C CA . MET B 1 466 ? -27.375 -11.07 2.418 1 98.12 466 MET B CA 1
ATOM 10583 C C . MET B 1 466 ? -26.219 -12.055 2.525 1 98.12 466 MET B C 1
ATOM 10585 O O . MET B 1 466 ? -25.125 -11.68 2.949 1 98.12 466 MET B O 1
ATOM 10589 N N . ASP B 1 467 ? -26.375 -13.258 2.104 1 97.56 467 ASP B N 1
ATOM 10590 C CA . ASP B 1 467 ? -25.453 -14.359 2.375 1 97.56 467 ASP B CA 1
ATOM 10591 C C . ASP B 1 467 ? -24.047 -14.031 1.885 1 97.56 467 ASP B C 1
ATOM 10593 O O . ASP B 1 467 ? -23.047 -14.352 2.549 1 97.56 467 ASP B O 1
ATOM 10597 N N . PRO B 1 468 ? -23.828 -13.352 0.725 1 97.5 468 PRO B N 1
ATOM 10598 C CA . PRO B 1 468 ? -22.484 -13.07 0.25 1 97.5 468 PRO B CA 1
ATOM 10599 C C . PRO B 1 468 ? -21.656 -12.25 1.245 1 97.5 468 PRO B C 1
ATOM 10601 O O . PRO B 1 468 ? -20.422 -12.25 1.187 1 97.5 468 PRO B O 1
ATOM 10604 N N . SER B 1 469 ? -22.328 -11.594 2.199 1 96.62 469 SER B N 1
ATOM 10605 C CA . SER B 1 469 ? -21.625 -10.766 3.172 1 96.62 469 SER B CA 1
ATOM 10606 C C . SER B 1 469 ? -20.781 -11.617 4.121 1 96.62 469 SER B C 1
ATOM 10608 O O . SER B 1 469 ? -19.906 -11.102 4.816 1 96.62 469 SER B O 1
ATOM 10610 N N . PHE B 1 470 ? -21.016 -13.055 4.02 1 92.31 470 PHE B N 1
ATOM 10611 C CA . PHE B 1 470 ? -20.328 -13.984 4.902 1 92.31 470 PHE B CA 1
ATOM 10612 C C . PHE B 1 470 ? -19.312 -14.82 4.121 1 92.31 470 PHE B C 1
ATOM 10614 O O . PHE B 1 470 ? -18.703 -15.734 4.672 1 92.31 470 PHE B O 1
ATOM 10621 N N . ARG B 1 471 ? -19.328 -14.586 2.904 1 97.25 471 ARG B N 1
ATOM 10622 C CA . ARG B 1 471 ? -18.656 -15.57 2.062 1 97.25 471 ARG B CA 1
ATOM 10623 C C . ARG B 1 471 ? -17.297 -15.055 1.604 1 97.25 471 ARG B C 1
ATOM 10625 O O . ARG B 1 471 ? -16.969 -13.883 1.778 1 97.25 471 ARG B O 1
ATOM 10632 N N . TYR B 1 472 ? -16.516 -15.969 1.141 1 95.62 472 TYR B N 1
ATOM 10633 C CA . TYR B 1 472 ? -15.141 -15.727 0.721 1 95.62 472 TYR B CA 1
ATOM 10634 C C . TYR B 1 472 ? -14.945 -16.094 -0.744 1 95.62 472 TYR B C 1
ATOM 10636 O O . TYR B 1 472 ? -15.43 -17.141 -1.197 1 95.62 472 TYR B O 1
ATOM 10644 N N . ALA B 1 473 ? -14.328 -15.227 -1.476 1 95.69 473 ALA B N 1
ATOM 10645 C CA . ALA B 1 473 ? -13.953 -15.508 -2.859 1 95.69 473 ALA B CA 1
ATOM 10646 C C . ALA B 1 473 ? -12.555 -14.977 -3.17 1 95.69 473 ALA B C 1
ATOM 10648 O O . ALA B 1 473 ? -12.195 -13.875 -2.744 1 95.69 473 ALA B O 1
ATOM 10649 N N . GLU B 1 474 ? -11.688 -15.758 -3.771 1 94.25 474 GLU B N 1
ATOM 10650 C CA . GLU B 1 474 ? -10.398 -15.422 -4.367 1 94.25 474 GLU B CA 1
ATOM 10651 C C . GLU B 1 474 ? -10.273 -15.992 -5.777 1 94.25 474 GLU B C 1
ATOM 10653 O O . GLU B 1 474 ? -10.594 -17.156 -6.008 1 94.25 474 GLU B O 1
ATOM 10658 N N . HIS B 1 475 ? -9.945 -15.148 -6.637 1 94.06 475 HIS B N 1
ATOM 10659 C CA . HIS B 1 475 ? -9.781 -15.648 -7.996 1 94.06 475 HIS B CA 1
ATOM 10660 C C . HIS B 1 475 ? -8.828 -14.766 -8.797 1 94.06 475 HIS B C 1
ATOM 10662 O O . HIS B 1 475 ? -8.641 -13.594 -8.469 1 94.06 475 HIS B O 1
ATOM 10668 N N . LYS B 1 476 ? -8.242 -15.281 -9.789 1 92.5 476 LYS B N 1
ATOM 10669 C CA . LYS B 1 476 ? -7.422 -14.523 -10.734 1 92.5 476 LYS B CA 1
ATOM 10670 C C . LYS B 1 476 ? -7.48 -15.141 -12.133 1 92.5 476 LYS B C 1
ATOM 10672 O O . LYS B 1 476 ? -7.746 -16.344 -12.273 1 92.5 476 LYS B O 1
ATOM 10677 N N . LYS B 1 477 ? -7.234 -14.336 -13.055 1 92.75 477 LYS B N 1
ATOM 10678 C CA . LYS B 1 477 ? -7.117 -14.789 -14.438 1 92.75 477 LYS B CA 1
ATOM 10679 C C . LYS B 1 477 ? -5.898 -15.688 -14.617 1 92.75 477 LYS B C 1
ATOM 10681 O O . LYS B 1 477 ? -4.848 -15.453 -14.023 1 92.75 477 LYS B O 1
ATOM 10686 N N . THR B 1 478 ? -6.062 -16.734 -15.391 1 93.31 478 THR B N 1
ATOM 10687 C CA . THR B 1 478 ? -4.98 -17.656 -15.695 1 93.31 478 THR B CA 1
ATOM 10688 C C . THR B 1 478 ? -4.789 -17.781 -17.203 1 93.31 478 THR B C 1
ATOM 10690 O O . THR B 1 478 ? -5.727 -18.125 -17.922 1 93.31 478 THR B O 1
ATOM 10693 N N . LYS B 1 479 ? -3.611 -17.578 -17.672 1 93.12 479 LYS B N 1
ATOM 10694 C CA . LYS B 1 479 ? -3.326 -17.531 -19.109 1 93.12 479 LYS B CA 1
ATOM 10695 C C . LYS B 1 479 ? -3.598 -18.891 -19.766 1 93.12 479 LYS B C 1
ATOM 10697 O O . LYS B 1 479 ? -4.098 -18.953 -20.891 1 93.12 479 LYS B O 1
ATOM 10702 N N . SER B 1 480 ? -3.309 -20 -19.078 1 93.44 480 SER B N 1
ATOM 10703 C CA . SER B 1 480 ? -3.5 -21.328 -19.641 1 93.44 480 SER B CA 1
ATOM 10704 C C . SER B 1 480 ? -4.977 -21.625 -19.875 1 93.44 480 SER B C 1
ATOM 10706 O O . SER B 1 480 ? -5.32 -22.562 -20.594 1 93.44 480 SER B O 1
ATOM 10708 N N . PHE B 1 481 ? -5.809 -20.844 -19.25 1 92.69 481 PHE B N 1
ATOM 10709 C CA . PHE B 1 481 ? -7.25 -20.984 -19.422 1 92.69 481 PHE B CA 1
ATOM 10710 C C . PHE B 1 481 ? -7.812 -19.797 -20.203 1 92.69 481 PHE B C 1
ATOM 10712 O O . PHE B 1 481 ? -8.984 -19.453 -20.062 1 92.69 481 PHE B O 1
ATOM 10719 N N . TYR B 1 482 ? -6.961 -19.078 -21.016 1 91.88 482 TYR B N 1
ATOM 10720 C CA . TYR B 1 482 ? -7.332 -17.953 -21.875 1 91.88 482 TYR B CA 1
ATOM 10721 C C . TYR B 1 482 ? -7.938 -16.828 -21.047 1 91.88 482 TYR B C 1
ATOM 10723 O O . TYR B 1 482 ? -9 -16.297 -21.391 1 91.88 482 TYR B O 1
ATOM 10731 N N . ASP B 1 483 ? -7.352 -16.531 -19.875 1 90 483 ASP B N 1
ATOM 10732 C CA . ASP B 1 483 ? -7.656 -15.43 -18.969 1 90 483 ASP B CA 1
ATOM 10733 C C . ASP B 1 483 ? -9 -15.641 -18.266 1 90 483 ASP B C 1
ATOM 10735 O O . ASP B 1 483 ? -9.633 -14.68 -17.828 1 90 483 ASP B O 1
ATOM 10739 N N . TYR B 1 484 ? -9.461 -16.875 -18.234 1 91.12 484 TYR B N 1
ATOM 10740 C CA . TYR B 1 484 ? -10.609 -17.188 -17.391 1 91.12 484 TYR B CA 1
ATOM 10741 C C . TYR B 1 484 ? -10.219 -17.172 -15.922 1 91.12 484 TYR B C 1
ATOM 10743 O O . TYR B 1 484 ? -9.133 -17.625 -15.555 1 91.12 484 TYR B O 1
ATOM 10751 N N . ASP B 1 485 ? -11.148 -16.781 -15.117 1 90.62 485 ASP B N 1
ATOM 10752 C CA . ASP B 1 485 ? -10.898 -16.688 -13.68 1 90.62 485 ASP B CA 1
ATOM 10753 C C . ASP B 1 485 ? -10.914 -18.078 -13.039 1 90.62 485 ASP B C 1
ATOM 10755 O O . ASP B 1 485 ? -11.789 -18.891 -13.336 1 90.62 485 ASP B O 1
ATOM 10759 N N . VAL B 1 486 ? -9.961 -18.312 -12.203 1 92.56 486 VAL B N 1
ATOM 10760 C CA . VAL B 1 486 ? -9.938 -19.516 -11.375 1 92.56 486 VAL B CA 1
ATOM 10761 C C . VAL B 1 486 ? -10.25 -19.141 -9.922 1 92.56 486 VAL B C 1
ATOM 10763 O O . VAL B 1 486 ? -9.484 -18.406 -9.289 1 92.56 486 VAL B O 1
ATOM 10766 N N . PHE B 1 487 ? -11.406 -19.641 -9.438 1 93.81 487 PHE B N 1
ATOM 10767 C CA . PHE B 1 487 ? -11.781 -19.422 -8.039 1 93.81 487 PHE B CA 1
ATOM 10768 C C . PHE B 1 487 ? -11.164 -20.5 -7.152 1 93.81 487 PHE B C 1
ATOM 10770 O O . PHE B 1 487 ? -11.117 -21.672 -7.527 1 93.81 487 PHE B O 1
ATOM 10777 N N . TYR B 1 488 ? -10.727 -20.172 -5.992 1 92 488 TYR B N 1
ATOM 10778 C CA . TYR B 1 488 ? -10.008 -21.094 -5.109 1 92 488 TYR B CA 1
ATOM 10779 C C . TYR B 1 488 ? -10.93 -21.625 -4.012 1 92 488 TYR B C 1
ATOM 10781 O O . TYR B 1 488 ? -10.531 -22.484 -3.23 1 92 488 TYR B O 1
ATOM 10789 N N . TYR B 1 489 ? -12.109 -21.125 -3.996 1 94.25 489 TYR B N 1
ATOM 10790 C CA . TYR B 1 489 ? -13.133 -21.547 -3.045 1 94.25 489 TYR B CA 1
ATOM 10791 C C . TYR B 1 489 ? -14.383 -22.031 -3.77 1 94.25 489 TYR B C 1
ATOM 10793 O O . TYR B 1 489 ? -14.688 -21.562 -4.871 1 94.25 489 TYR B O 1
ATOM 10801 N N . GLN B 1 490 ? -15.109 -22.953 -3.172 1 95.25 490 GLN B N 1
ATOM 10802 C CA . GLN B 1 490 ? -16.391 -23.391 -3.707 1 95.25 490 GLN B CA 1
ATOM 10803 C C . GLN B 1 490 ? -17.516 -22.469 -3.246 1 95.25 490 GLN B C 1
ATOM 10805 O O . GLN B 1 490 ? -17.344 -21.672 -2.316 1 95.25 490 GLN B O 1
ATOM 10810 N N . GLY B 1 491 ? -18.625 -22.547 -3.92 1 95.62 491 GLY B N 1
ATOM 10811 C CA . GLY B 1 491 ? -19.781 -21.734 -3.578 1 95.62 491 GLY B CA 1
ATOM 10812 C C . GLY B 1 491 ? -19.734 -20.344 -4.184 1 95.62 491 GLY B C 1
ATOM 10813 O O . GLY B 1 491 ? -20.391 -19.422 -3.693 1 95.62 491 GLY B O 1
ATOM 10814 N N . THR B 1 492 ? -18.953 -20.172 -5.234 1 94.88 492 THR B N 1
ATOM 10815 C CA . THR B 1 492 ? -18.688 -18.812 -5.73 1 94.88 492 THR B CA 1
ATOM 10816 C C . THR B 1 492 ? -19.453 -18.562 -7.027 1 94.88 492 THR B C 1
ATOM 10818 O O . THR B 1 492 ? -19.281 -17.516 -7.652 1 94.88 492 THR B O 1
ATOM 10821 N N . ALA B 1 493 ? -20.344 -19.469 -7.48 1 93.69 493 ALA B N 1
ATOM 10822 C CA . ALA B 1 493 ? -21.047 -19.312 -8.758 1 93.69 493 ALA B CA 1
ATOM 10823 C C . ALA B 1 493 ? -21.875 -18.031 -8.781 1 93.69 493 ALA B C 1
ATOM 10825 O O . ALA B 1 493 ? -21.859 -17.297 -9.773 1 93.69 493 ALA B O 1
ATOM 10826 N N . PHE B 1 494 ? -22.656 -17.812 -7.734 1 96.12 494 PHE B N 1
ATOM 10827 C CA . PHE B 1 494 ? -23.516 -16.641 -7.648 1 96.12 494 PHE B CA 1
ATOM 10828 C C . PHE B 1 494 ? -22.688 -15.359 -7.719 1 96.12 494 PHE B C 1
ATOM 10830 O O . PHE B 1 494 ? -23.016 -14.438 -8.461 1 96.12 494 PHE B O 1
ATOM 10837 N N . ILE B 1 495 ? -21.531 -15.266 -6.992 1 96.31 495 ILE B N 1
ATOM 10838 C CA . ILE B 1 495 ? -20.703 -14.062 -6.949 1 96.31 495 ILE B CA 1
ATOM 10839 C C . ILE B 1 495 ? -19.984 -13.883 -8.281 1 96.31 495 ILE B C 1
ATOM 10841 O O . ILE B 1 495 ? -19.766 -12.758 -8.727 1 96.31 495 ILE B O 1
ATOM 10845 N N . ASP B 1 496 ? -19.594 -14.992 -8.891 1 94.94 496 ASP B N 1
ATOM 10846 C CA . ASP B 1 496 ? -19 -14.914 -10.234 1 94.94 496 ASP B CA 1
ATOM 10847 C C . ASP B 1 496 ? -19.938 -14.18 -11.188 1 94.94 496 ASP B C 1
ATOM 10849 O O . ASP B 1 496 ? -19.5 -13.297 -11.93 1 94.94 496 ASP B O 1
ATOM 10853 N N . GLU B 1 497 ? -21.219 -14.547 -11.156 1 96.06 497 GLU B N 1
ATOM 10854 C CA . GLU B 1 497 ? -22.219 -13.883 -11.977 1 96.06 497 GLU B CA 1
ATOM 10855 C C . GLU B 1 497 ? -22.344 -12.406 -11.625 1 96.06 497 GLU B C 1
ATOM 10857 O O . GLU B 1 497 ? -22.359 -11.547 -12.508 1 96.06 497 GLU B O 1
ATOM 10862 N N . ILE B 1 498 ? -22.422 -12.102 -10.32 1 97.31 498 ILE B N 1
ATOM 10863 C CA . ILE B 1 498 ? -22.594 -10.742 -9.828 1 97.31 498 ILE B CA 1
ATOM 10864 C C . ILE B 1 498 ? -21.422 -9.875 -10.297 1 97.31 498 ILE B C 1
ATOM 10866 O O . ILE B 1 498 ? -21.625 -8.75 -10.766 1 97.31 498 ILE B O 1
ATOM 10870 N N . GLU B 1 499 ? -20.219 -10.352 -10.188 1 95.69 499 GLU B N 1
ATOM 10871 C CA . GLU B 1 499 ? -19.031 -9.594 -10.562 1 95.69 499 GLU B CA 1
ATOM 10872 C C . GLU B 1 499 ? -19.016 -9.289 -12.062 1 95.69 499 GLU B C 1
ATOM 10874 O O . GLU B 1 499 ? -18.672 -8.172 -12.469 1 95.69 499 GLU B O 1
ATOM 10879 N N . HIS B 1 500 ? -19.391 -10.242 -12.852 1 95.31 500 HIS B N 1
ATOM 10880 C CA . HIS B 1 500 ? -19.422 -10.039 -14.297 1 95.31 500 HIS B CA 1
ATOM 10881 C C . HIS B 1 500 ? -20.469 -8.992 -14.688 1 95.31 500 HIS B C 1
ATOM 10883 O O . HIS B 1 500 ? -20.203 -8.141 -15.539 1 95.31 500 HIS B O 1
ATOM 10889 N N . LEU B 1 501 ? -21.625 -9.102 -14.055 1 97.44 501 LEU B N 1
ATOM 10890 C CA . LEU B 1 501 ? -22.688 -8.141 -14.352 1 97.44 501 LEU B CA 1
ATOM 10891 C C . LEU B 1 501 ? -22.281 -6.738 -13.898 1 97.44 501 LEU B C 1
ATOM 10893 O O . LEU B 1 501 ? -22.547 -5.758 -14.602 1 97.44 501 LEU B O 1
ATOM 10897 N N . LEU B 1 502 ? -21.641 -6.691 -12.742 1 98 502 LEU B N 1
ATOM 10898 C CA . LEU B 1 502 ? -21.203 -5.398 -12.227 1 98 502 LEU B CA 1
ATOM 10899 C C . LEU B 1 502 ? -20.188 -4.758 -13.172 1 98 502 LEU B C 1
ATOM 10901 O O . LEU B 1 502 ? -20.281 -3.57 -13.477 1 98 502 LEU B O 1
ATOM 10905 N N . MET B 1 503 ? -19.203 -5.531 -13.633 1 96.88 503 MET B N 1
ATOM 10906 C CA . MET B 1 503 ? -18.188 -5.023 -14.547 1 96.88 503 MET B CA 1
ATOM 10907 C C . MET B 1 503 ? -18.812 -4.531 -15.844 1 96.88 503 MET B C 1
ATOM 10909 O O . MET B 1 503 ? -18.469 -3.455 -16.344 1 96.88 503 MET B O 1
ATOM 10913 N N . ALA B 1 504 ? -19.734 -5.297 -16.359 1 96.38 504 ALA B N 1
ATOM 10914 C CA . ALA B 1 504 ? -20.406 -4.918 -17.609 1 96.38 504 ALA B CA 1
ATOM 10915 C C . ALA B 1 504 ? -21.156 -3.602 -17.438 1 96.38 504 ALA B C 1
ATOM 10917 O O . ALA B 1 504 ? -21.094 -2.73 -18.312 1 96.38 504 ALA B O 1
ATOM 10918 N N . GLU B 1 505 ? -21.875 -3.48 -16.344 1 97.75 505 GLU B N 1
ATOM 10919 C CA . GLU B 1 505 ? -22.688 -2.291 -16.109 1 97.75 505 GLU B CA 1
ATOM 10920 C C . GLU B 1 505 ? -21.797 -1.073 -15.828 1 97.75 505 GLU B C 1
ATOM 10922 O O . GLU B 1 505 ? -22.156 0.048 -16.203 1 97.75 505 GLU B O 1
ATOM 10927 N N . MET B 1 506 ? -20.719 -1.259 -15.148 1 98.12 506 MET B N 1
ATOM 10928 C CA . MET B 1 506 ? -19.797 -0.155 -14.875 1 98.12 506 MET B CA 1
ATOM 10929 C C . MET B 1 506 ? -19.109 0.306 -16.156 1 98.12 506 MET B C 1
ATOM 10931 O O . MET B 1 506 ? -18.859 1.5 -16.328 1 98.12 506 MET B O 1
ATOM 10935 N N . LYS B 1 507 ? -18.703 -0.646 -17.047 1 97.5 507 LYS B N 1
ATOM 10936 C CA . LYS B 1 507 ? -18.141 -0.29 -18.344 1 97.5 507 LYS B CA 1
ATOM 10937 C C . LYS B 1 507 ? -19.109 0.571 -19.156 1 97.5 507 LYS B C 1
ATOM 10939 O O . LYS B 1 507 ? -18.703 1.55 -19.781 1 97.5 507 LYS B O 1
ATOM 10944 N N . LYS B 1 508 ? -20.359 0.172 -19.047 1 97 508 LYS B N 1
ATOM 10945 C CA . LYS B 1 508 ? -21.391 0.95 -19.734 1 97 508 LYS B CA 1
ATOM 10946 C C . LYS B 1 508 ? -21.516 2.348 -19.125 1 97 508 LYS B C 1
ATOM 10948 O O . LYS B 1 508 ? -21.594 3.338 -19.859 1 97 508 LYS B O 1
ATOM 10953 N N . TYR B 1 509 ? -21.578 2.479 -17.844 1 97.62 509 TYR B N 1
ATOM 10954 C CA . TYR B 1 509 ? -21.734 3.748 -17.141 1 97.62 509 TYR B CA 1
ATOM 10955 C C . TYR B 1 509 ? -20.594 4.695 -17.469 1 97.62 509 TYR B C 1
ATOM 10957 O O . TYR B 1 509 ? -20.812 5.887 -17.703 1 97.62 509 TYR B O 1
ATOM 10965 N N . LEU B 1 510 ? -19.297 4.125 -17.516 1 97.94 510 LEU B N 1
ATOM 10966 C CA . LEU B 1 510 ? -18.109 4.953 -17.641 1 97.94 510 LEU B CA 1
ATOM 10967 C C . LEU B 1 510 ? -17.672 5.055 -19.109 1 97.94 510 LEU B C 1
ATOM 10969 O O . LEU B 1 510 ? -16.797 5.844 -19.453 1 97.94 510 LEU B O 1
ATOM 10973 N N . ASN B 1 511 ? -18.297 4.242 -19.984 1 96.56 511 ASN B N 1
ATOM 10974 C CA . ASN B 1 511 ? -17.922 4.164 -21.391 1 96.56 511 ASN B CA 1
ATOM 10975 C C . ASN B 1 511 ? -16.422 3.883 -21.547 1 96.56 511 ASN B C 1
ATOM 10977 O O . ASN B 1 511 ? -15.703 4.652 -22.188 1 96.56 511 ASN B O 1
ATOM 10981 N N . CYS B 1 512 ? -15.977 2.762 -20.953 1 96.75 512 CYS B N 1
ATOM 10982 C CA . CYS B 1 512 ? -14.562 2.41 -20.969 1 96.75 512 CYS B CA 1
ATOM 10983 C C . CYS B 1 512 ? -14.367 0.938 -21.312 1 96.75 512 CYS B C 1
ATOM 10985 O O . CYS B 1 512 ? -15.336 0.188 -21.422 1 96.75 512 CYS B O 1
ATOM 10987 N N . ALA B 1 513 ? -13.133 0.524 -21.5 1 95.94 513 ALA B N 1
ATOM 10988 C CA . ALA B 1 513 ? -12.812 -0.82 -21.969 1 95.94 513 ALA B CA 1
ATOM 10989 C C . ALA B 1 513 ? -12.734 -1.807 -20.812 1 95.94 513 ALA B C 1
ATOM 10991 O O . ALA B 1 513 ? -13.141 -2.963 -20.938 1 95.94 513 ALA B O 1
ATOM 10992 N N . GLU B 1 514 ? -12.195 -1.375 -19.688 1 96.25 514 GLU B N 1
ATOM 10993 C CA . GLU B 1 514 ? -11.922 -2.277 -18.578 1 96.25 514 GLU B CA 1
ATOM 10994 C C . GLU B 1 514 ? -12.336 -1.65 -17.25 1 96.25 514 GLU B C 1
ATOM 10996 O O . GLU B 1 514 ? -12.281 -0.429 -17.078 1 96.25 514 GLU B O 1
ATOM 11001 N N . VAL B 1 515 ? -12.766 -2.52 -16.328 1 97.88 515 VAL B N 1
ATOM 11002 C CA . VAL B 1 515 ? -13.062 -2.068 -14.969 1 97.88 515 VAL B CA 1
ATOM 11003 C C . VAL B 1 515 ? -12.617 -3.129 -13.969 1 97.88 515 VAL B C 1
ATOM 11005 O O . VAL B 1 515 ? -12.781 -4.328 -14.203 1 97.88 515 VAL B O 1
ATOM 11008 N N . GLU B 1 516 ? -11.922 -2.756 -12.93 1 97.94 516 GLU B N 1
ATOM 11009 C CA . GLU B 1 516 ? -11.57 -3.564 -11.766 1 97.94 516 GLU B CA 1
ATOM 11010 C C . GLU B 1 516 ? -12.422 -3.188 -10.555 1 97.94 516 GLU B C 1
ATOM 11012 O O . GLU B 1 516 ? -12.391 -2.043 -10.102 1 97.94 516 GLU B O 1
ATOM 11017 N N . THR B 1 517 ? -13.195 -4.211 -10.055 1 97.81 517 THR B N 1
ATOM 11018 C CA . THR B 1 517 ? -14.188 -3.893 -9.031 1 97.81 517 THR B CA 1
ATOM 11019 C C . THR B 1 517 ? -13.828 -4.551 -7.703 1 97.81 517 THR B C 1
ATOM 11021 O O . THR B 1 517 ? -14.578 -4.445 -6.73 1 97.81 517 THR B O 1
ATOM 11024 N N . ARG B 1 518 ? -12.703 -5.172 -7.535 1 97.38 518 ARG B N 1
ATOM 11025 C CA . ARG B 1 518 ? -12.383 -5.941 -6.336 1 97.38 518 ARG B CA 1
ATOM 11026 C C . ARG B 1 518 ? -11.766 -5.055 -5.258 1 97.38 518 ARG B C 1
ATOM 11028 O O . ARG B 1 518 ? -11.664 -5.457 -4.098 1 97.38 518 ARG B O 1
ATOM 11035 N N . VAL B 1 519 ? -11.344 -3.824 -5.555 1 97.88 519 VAL B N 1
ATOM 11036 C CA . VAL B 1 519 ? -10.828 -2.896 -4.551 1 97.88 519 VAL B CA 1
ATOM 11037 C C . VAL B 1 519 ? -11.977 -2.4 -3.674 1 97.88 519 VAL B C 1
ATOM 11039 O O . VAL B 1 519 ? -13.047 -2.049 -4.18 1 97.88 519 VAL B O 1
ATOM 11042 N N . ILE B 1 520 ? -11.789 -2.266 -2.402 1 97.56 520 ILE B N 1
ATOM 11043 C CA . ILE B 1 520 ? -12.938 -2.121 -1.513 1 97.56 520 ILE B CA 1
ATOM 11044 C C . ILE B 1 520 ? -13 -0.689 -0.983 1 97.56 520 ILE B C 1
ATOM 11046 O O . ILE B 1 520 ? -13.75 -0.4 -0.049 1 97.56 520 ILE B O 1
ATOM 11050 N N . SER B 1 521 ? -12.219 0.261 -1.412 1 96.75 521 SER B N 1
ATOM 11051 C CA . SER B 1 521 ? -12.312 1.69 -1.135 1 96.75 521 SER B CA 1
ATOM 11052 C C . SER B 1 521 ? -11.641 2.514 -2.229 1 96.75 521 SER B C 1
ATOM 11054 O O . SER B 1 521 ? -10.844 1.986 -3.006 1 96.75 521 SER B O 1
ATOM 11056 N N . GLY B 1 522 ? -12.008 3.783 -2.256 1 96.19 522 GLY B N 1
ATOM 11057 C CA . GLY B 1 522 ? -11.367 4.668 -3.213 1 96.19 522 GLY B CA 1
ATOM 11058 C C . GLY B 1 522 ? -9.875 4.824 -2.971 1 96.19 522 GLY B C 1
ATOM 11059 O O . GLY B 1 522 ? -9.086 4.883 -3.918 1 96.19 522 GLY B O 1
ATOM 11060 N N . GLN B 1 523 ? -9.445 4.934 -1.775 1 95.94 523 GLN B N 1
ATOM 11061 C CA . GLN B 1 523 ? -8.031 5.059 -1.459 1 95.94 523 GLN B CA 1
ATOM 11062 C C . GLN B 1 523 ? -7.266 3.793 -1.847 1 95.94 523 GLN B C 1
ATOM 11064 O O . GLN B 1 523 ? -6.133 3.867 -2.326 1 95.94 523 GLN B O 1
ATOM 11069 N N . MET B 1 524 ? -7.898 2.641 -1.586 1 96.62 524 MET B N 1
ATOM 11070 C CA . MET B 1 524 ? -7.285 1.387 -2.014 1 96.62 524 MET B CA 1
ATOM 11071 C C . MET B 1 524 ? -7.137 1.345 -3.531 1 96.62 524 MET B C 1
ATOM 11073 O O . MET B 1 524 ? -6.148 0.815 -4.047 1 96.62 524 MET B O 1
ATOM 11077 N N . ALA B 1 525 ? -8.156 1.833 -4.242 1 97.88 525 ALA B N 1
ATOM 11078 C CA . ALA B 1 525 ? -8.055 1.916 -5.699 1 97.88 525 ALA B CA 1
ATOM 11079 C C . ALA B 1 525 ? -6.82 2.703 -6.121 1 97.88 525 ALA B C 1
ATOM 11081 O O . ALA B 1 525 ? -6.059 2.258 -6.98 1 97.88 525 ALA B O 1
ATOM 11082 N N . ASN B 1 526 ? -6.602 3.875 -5.504 1 97.62 526 ASN B N 1
ATOM 11083 C CA . ASN B 1 526 ? -5.43 4.684 -5.812 1 97.62 526 ASN B CA 1
ATOM 11084 C C . ASN B 1 526 ? -4.137 3.953 -5.461 1 97.62 526 ASN B C 1
ATOM 11086 O O . ASN B 1 526 ? -3.189 3.943 -6.25 1 97.62 526 ASN B O 1
ATOM 11090 N N . THR B 1 527 ? -4.109 3.355 -4.297 1 97.12 527 THR B N 1
ATOM 11091 C CA . THR B 1 527 ? -2.92 2.627 -3.865 1 97.12 527 THR B CA 1
ATOM 11092 C C . THR B 1 527 ? -2.588 1.506 -4.848 1 97.12 527 THR B C 1
ATOM 11094 O O . THR B 1 527 ? -1.423 1.298 -5.188 1 97.12 527 THR B O 1
ATOM 11097 N N . ALA B 1 528 ? -3.631 0.768 -5.246 1 97.75 528 ALA B N 1
ATOM 11098 C CA . ALA B 1 528 ? -3.428 -0.311 -6.211 1 97.75 528 ALA B CA 1
ATOM 11099 C C . ALA B 1 528 ? -2.842 0.224 -7.516 1 97.75 528 ALA B C 1
ATOM 11101 O O . ALA B 1 528 ? -1.965 -0.405 -8.109 1 97.75 528 ALA B O 1
ATOM 11102 N N . VAL B 1 529 ? -3.328 1.345 -7.977 1 98.44 529 VAL B N 1
ATOM 11103 C CA . VAL B 1 529 ? -2.824 1.951 -9.203 1 98.44 529 VAL B CA 1
ATOM 11104 C C . VAL B 1 529 ? -1.369 2.373 -9.016 1 98.44 529 VAL B C 1
ATOM 11106 O O . VAL B 1 529 ? -0.526 2.129 -9.883 1 98.44 529 VAL B O 1
ATOM 11109 N N . PHE B 1 530 ? -1.039 3.049 -7.855 1 98.25 530 PHE B N 1
ATOM 11110 C CA . PHE B 1 530 ? 0.332 3.467 -7.59 1 98.25 530 PHE B CA 1
ATOM 11111 C C . PHE B 1 530 ? 1.267 2.264 -7.547 1 98.25 530 PHE B C 1
ATOM 11113 O O . PHE B 1 530 ? 2.355 2.295 -8.125 1 98.25 530 PHE B O 1
ATOM 11120 N N . SER B 1 531 ? 0.833 1.255 -6.879 1 97.88 531 SER B N 1
ATOM 11121 C CA . SER B 1 531 ? 1.604 0.017 -6.82 1 97.88 531 SER B CA 1
ATOM 11122 C C . SER B 1 531 ? 1.825 -0.561 -8.211 1 97.88 531 SER B C 1
ATOM 11124 O O . SER B 1 531 ? 2.928 -1.004 -8.539 1 97.88 531 SER B O 1
ATOM 11126 N N . ALA B 1 532 ? 0.791 -0.579 -8.992 1 98.31 532 ALA B N 1
ATOM 11127 C CA . ALA B 1 532 ? 0.865 -1.126 -10.344 1 98.31 532 ALA B CA 1
ATOM 11128 C C . ALA B 1 532 ? 1.813 -0.308 -11.219 1 98.31 532 ALA B C 1
ATOM 11130 O O . ALA B 1 532 ? 2.576 -0.867 -12.008 1 98.31 532 ALA B O 1
ATOM 11131 N N . LEU B 1 533 ? 1.729 1.004 -11.086 1 98.19 533 LEU B N 1
ATOM 11132 C CA . LEU B 1 533 ? 2.609 1.877 -11.859 1 98.19 533 LEU B CA 1
ATOM 11133 C C . LEU B 1 533 ? 4.07 1.625 -11.508 1 98.19 533 LEU B C 1
ATOM 11135 O O . LEU B 1 533 ? 4.926 1.556 -12.391 1 98.19 533 LEU B O 1
ATOM 11139 N N . MET B 1 534 ? 4.324 1.556 -10.219 1 97.25 534 MET B N 1
ATOM 11140 C CA . MET B 1 534 ? 5.684 1.271 -9.773 1 97.25 534 MET B CA 1
ATOM 11141 C C . MET B 1 534 ? 6.148 -0.088 -10.289 1 97.25 534 MET B C 1
ATOM 11143 O O . MET B 1 534 ? 7.27 -0.218 -10.781 1 97.25 534 MET B O 1
ATOM 11147 N N . ASP B 1 535 ? 5.277 -1.05 -10.172 1 96.81 535 ASP B N 1
ATOM 11148 C CA . ASP B 1 535 ? 5.617 -2.393 -10.633 1 96.81 535 ASP B CA 1
ATOM 11149 C C . ASP B 1 535 ? 5.848 -2.412 -12.141 1 96.81 535 ASP B C 1
ATOM 11151 O O . ASP B 1 535 ? 6.789 -3.043 -12.625 1 96.81 535 ASP B O 1
ATOM 11155 N N . TYR B 1 536 ? 5 -1.787 -12.898 1 96.75 536 TYR B N 1
ATOM 11156 C CA . TYR B 1 536 ? 5.109 -1.707 -14.352 1 96.75 536 TYR B CA 1
ATOM 11157 C C . TYR B 1 536 ? 6.406 -1.022 -14.758 1 96.75 536 TYR B C 1
ATOM 11159 O O . TYR B 1 536 ? 7.078 -1.464 -15.695 1 96.75 536 TYR B O 1
ATOM 11167 N N . LYS B 1 537 ? 6.77 -0.013 -14.023 1 95.75 537 LYS B N 1
ATOM 11168 C CA . LYS B 1 537 ? 8 0.726 -14.273 1 95.75 537 LYS B CA 1
ATOM 11169 C C . LYS B 1 537 ? 9.227 -0.171 -14.094 1 95.75 537 LYS B C 1
ATOM 11171 O O . LYS B 1 537 ? 10.219 -0.031 -14.812 1 95.75 537 LYS B O 1
ATOM 11176 N N . ASN B 1 538 ? 9.141 -1.062 -13.172 1 96.38 538 ASN B N 1
ATOM 11177 C CA . ASN B 1 538 ? 10.297 -1.879 -12.805 1 96.38 538 ASN B CA 1
ATOM 11178 C C . ASN B 1 538 ? 10.203 -3.279 -13.406 1 96.38 538 ASN B C 1
ATOM 11180 O O . ASN B 1 538 ? 10.977 -4.164 -13.047 1 96.38 538 ASN B O 1
ATOM 11184 N N . ARG B 1 539 ? 9.375 -3.506 -14.375 1 93.88 539 ARG B N 1
ATOM 11185 C CA . ARG B 1 539 ? 9.023 -4.836 -14.859 1 93.88 539 ARG B CA 1
ATOM 11186 C C . ARG B 1 539 ? 10.203 -5.5 -15.562 1 93.88 539 ARG B C 1
ATOM 11188 O O . ARG B 1 539 ? 10.297 -6.73 -15.594 1 93.88 539 ARG B O 1
ATOM 11195 N N . VAL B 1 540 ? 11.133 -4.738 -16.094 1 93.5 540 VAL B N 1
ATOM 11196 C CA . VAL B 1 540 ? 12.203 -5.297 -16.922 1 93.5 540 VAL B CA 1
ATOM 11197 C C . VAL B 1 540 ? 13.344 -5.781 -16.031 1 93.5 540 VAL B C 1
ATOM 11199 O O . VAL B 1 540 ? 14.094 -6.684 -16.422 1 93.5 540 VAL B O 1
ATOM 11202 N N . ASN B 1 541 ? 13.516 -5.203 -14.891 1 91.06 541 ASN B N 1
ATOM 11203 C CA . ASN B 1 541 ? 14.562 -5.602 -13.961 1 91.06 541 ASN B CA 1
ATOM 11204 C C . ASN B 1 541 ? 14 -5.852 -12.562 1 91.06 541 ASN B C 1
ATOM 11206 O O . ASN B 1 541 ? 13.758 -4.91 -11.805 1 91.06 541 ASN B O 1
ATOM 11210 N N . ARG B 1 542 ? 13.977 -7.082 -12.195 1 90.31 542 ARG B N 1
ATOM 11211 C CA . ARG B 1 542 ? 13.43 -7.453 -10.898 1 90.31 542 ARG B CA 1
ATOM 11212 C C . ARG B 1 542 ? 14.531 -7.953 -9.961 1 90.31 542 ARG B C 1
ATOM 11214 O O . ARG B 1 542 ? 14.25 -8.539 -8.922 1 90.31 542 ARG B O 1
ATOM 11221 N N . LYS B 1 543 ? 15.812 -7.684 -10.305 1 93.75 543 LYS B N 1
ATOM 11222 C CA . LYS B 1 543 ? 16.938 -8.219 -9.547 1 93.75 543 LYS B CA 1
ATOM 11223 C C . LYS B 1 543 ? 17.5 -7.18 -8.578 1 93.75 543 LYS B C 1
ATOM 11225 O O . LYS B 1 543 ? 18.516 -7.414 -7.926 1 93.75 543 LYS B O 1
ATOM 11230 N N . LYS B 1 544 ? 16.891 -6.051 -8.539 1 94.25 544 LYS B N 1
ATOM 11231 C CA . LYS B 1 544 ? 17.25 -4.996 -7.598 1 94.25 544 LYS B CA 1
ATOM 11232 C C . LYS B 1 544 ? 16.016 -4.352 -6.98 1 94.25 544 LYS B C 1
ATOM 11234 O O . LYS B 1 544 ? 14.898 -4.578 -7.449 1 94.25 544 LYS B O 1
ATOM 11239 N N . ASP B 1 545 ? 16.188 -3.566 -5.961 1 94.69 545 ASP B N 1
ATOM 11240 C CA . ASP B 1 545 ? 15.062 -2.854 -5.348 1 94.69 545 ASP B CA 1
ATOM 11241 C C . ASP B 1 545 ? 14.32 -2.002 -6.379 1 94.69 545 ASP B C 1
ATOM 11243 O O . ASP B 1 545 ? 14.945 -1.269 -7.148 1 94.69 545 ASP B O 1
ATOM 11247 N N . PRO B 1 546 ? 13.016 -2.139 -6.441 1 95.25 546 PRO B N 1
ATOM 11248 C CA . PRO B 1 546 ? 12.258 -1.348 -7.41 1 95.25 546 PRO B CA 1
ATOM 11249 C C . PRO B 1 546 ? 12.398 0.156 -7.184 1 95.25 546 PRO B C 1
ATOM 11251 O O . PRO B 1 546 ? 12.359 0.618 -6.039 1 95.25 546 PRO B O 1
ATOM 11254 N N . ALA B 1 547 ? 12.625 0.826 -8.266 1 96.44 547 ALA B N 1
ATOM 11255 C CA . ALA B 1 547 ? 12.617 2.285 -8.203 1 96.44 547 ALA B CA 1
ATOM 11256 C C . ALA B 1 547 ? 11.211 2.818 -7.941 1 96.44 547 ALA B C 1
ATOM 11258 O O . ALA B 1 547 ? 10.234 2.275 -8.453 1 96.44 547 ALA B O 1
ATOM 11259 N N . ARG B 1 548 ? 11.125 3.875 -7.211 1 97.12 548 ARG B N 1
ATOM 11260 C CA . ARG B 1 548 ? 9.859 4.551 -6.965 1 97.12 548 ARG B CA 1
ATOM 11261 C C . ARG B 1 548 ? 9.477 5.441 -8.141 1 97.12 548 ARG B C 1
ATOM 11263 O O . ARG B 1 548 ? 10.266 5.629 -9.07 1 97.12 548 ARG B O 1
ATOM 11270 N N . LEU B 1 549 ? 8.227 5.969 -8.133 1 97.38 549 LEU B N 1
ATOM 11271 C CA . LEU B 1 549 ? 7.758 6.875 -9.18 1 97.38 549 LEU B CA 1
ATOM 11272 C C . LEU B 1 549 ? 8.523 8.195 -9.133 1 97.38 549 LEU B C 1
ATOM 11274 O O . LEU B 1 549 ? 8.797 8.719 -8.055 1 97.38 549 LEU B O 1
ATOM 11278 N N . GLY B 1 550 ? 8.914 8.664 -10.312 1 97.12 550 GLY B N 1
ATOM 11279 C CA . GLY B 1 550 ? 9.469 10 -10.406 1 97.12 550 GLY B CA 1
ATOM 11280 C C . GLY B 1 550 ? 8.461 11.086 -10.094 1 97.12 550 GLY B C 1
ATOM 11281 O O . GLY B 1 550 ? 7.609 10.922 -9.211 1 97.12 550 GLY B O 1
ATOM 11282 N N . TYR B 1 551 ? 8.523 12.195 -10.797 1 97.62 551 TYR B N 1
ATOM 11283 C CA . TYR B 1 551 ? 7.656 13.328 -10.484 1 97.62 551 TYR B CA 1
ATOM 11284 C C . TYR B 1 551 ? 6.195 12.992 -10.766 1 97.62 551 TYR B C 1
ATOM 11286 O O . TYR B 1 551 ? 5.879 12.367 -11.781 1 97.62 551 TYR B O 1
ATOM 11294 N N . VAL B 1 552 ? 5.371 13.367 -9.875 1 98.19 552 VAL B N 1
ATOM 11295 C CA . VAL B 1 552 ? 3.92 13.289 -9.977 1 98.19 552 VAL B CA 1
ATOM 11296 C C . VAL B 1 552 ? 3.32 14.688 -9.906 1 98.19 552 VAL B C 1
ATOM 11298 O O . VAL B 1 552 ? 3.768 15.523 -9.117 1 98.19 552 VAL B O 1
ATOM 11301 N N . LEU B 1 553 ? 2.424 14.953 -10.812 1 98.25 553 LEU B N 1
ATOM 11302 C CA . LEU B 1 553 ? 1.677 16.203 -10.805 1 98.25 553 LEU B CA 1
ATOM 11303 C C . LEU B 1 553 ? 0.263 16 -10.273 1 98.25 553 LEU B C 1
ATOM 11305 O O . LEU B 1 553 ? -0.497 15.195 -10.82 1 98.25 553 LEU B O 1
ATOM 11309 N N . ASN B 1 554 ? -0.049 16.578 -9.164 1 97.44 554 ASN B N 1
ATOM 11310 C CA . ASN B 1 554 ? -1.381 16.469 -8.578 1 97.44 554 ASN B CA 1
ATOM 11311 C C . ASN B 1 554 ? -1.854 17.812 -8.008 1 97.44 554 ASN B C 1
ATOM 11313 O O . ASN B 1 554 ? -1.153 18.812 -8.117 1 97.44 554 ASN B O 1
ATOM 11317 N N . ASN B 1 555 ? -3.111 17.891 -7.598 1 95.19 555 ASN B N 1
ATOM 11318 C CA . ASN B 1 555 ? -3.629 19.047 -6.898 1 95.19 555 ASN B CA 1
ATOM 11319 C C . ASN B 1 555 ? -3.145 19.109 -5.453 1 95.19 555 ASN B C 1
ATOM 11321 O O . ASN B 1 555 ? -3.238 18.109 -4.727 1 95.19 555 ASN B O 1
ATOM 11325 N N . HIS B 1 556 ? -2.676 20.234 -5.055 1 90.88 556 HIS B N 1
ATOM 11326 C CA . HIS B 1 556 ? -2.266 20.375 -3.662 1 90.88 556 HIS B CA 1
ATOM 11327 C C . HIS B 1 556 ? -3.455 20.234 -2.719 1 90.88 556 HIS B C 1
ATOM 11329 O O . HIS B 1 556 ? -4.559 20.703 -3.031 1 90.88 556 HIS B O 1
ATOM 11335 N N . ILE B 1 557 ? -3.268 19.766 -1.573 1 85.81 557 ILE B N 1
ATOM 11336 C CA . ILE B 1 557 ? -4.316 19.453 -0.608 1 85.81 557 ILE B CA 1
ATOM 11337 C C . ILE B 1 557 ? -5.074 20.734 -0.245 1 85.81 557 ILE B C 1
ATOM 11339 O O . ILE B 1 557 ? -6.293 20.703 -0.056 1 85.81 557 ILE B O 1
ATOM 11343 N N . ILE B 1 558 ? -4.387 21.844 -0.184 1 82.88 558 ILE B N 1
ATOM 11344 C CA . ILE B 1 558 ? -5.008 23.094 0.253 1 82.88 558 ILE B CA 1
ATOM 11345 C C . ILE B 1 558 ? -5.695 23.766 -0.932 1 82.88 558 ILE B C 1
ATOM 11347 O O . ILE B 1 558 ? -6.512 24.672 -0.75 1 82.88 558 ILE B O 1
ATOM 11351 N N . LYS B 1 559 ? -5.395 23.297 -2.109 1 87.06 559 LYS B N 1
ATOM 11352 C CA . LYS B 1 559 ? -6.035 23.844 -3.303 1 87.06 559 LYS B CA 1
ATOM 11353 C C . LYS B 1 559 ? -7.055 22.859 -3.875 1 87.06 559 LYS B C 1
ATOM 11355 O O . LYS B 1 559 ? -7.207 22.75 -5.094 1 87.06 559 LYS B O 1
ATOM 11360 N N . GLY B 1 560 ? -7.492 22.062 -2.92 1 85.44 560 GLY B N 1
ATOM 11361 C CA . GLY B 1 560 ? -8.625 21.203 -3.24 1 85.44 560 GLY B CA 1
ATOM 11362 C C . GLY B 1 560 ? -8.234 19.75 -3.449 1 85.44 560 GLY B C 1
ATOM 11363 O O . GLY B 1 560 ? -9.094 18.875 -3.564 1 85.44 560 GLY B O 1
ATOM 11364 N N . GLY B 1 561 ? -6.953 19.422 -3.447 1 87.12 561 GLY B N 1
ATOM 11365 C CA . GLY B 1 561 ? -6.508 18.047 -3.654 1 87.12 561 GLY B CA 1
ATOM 11366 C C . GLY B 1 561 ? -6.926 17.109 -2.537 1 87.12 561 GLY B C 1
ATOM 11367 O O . GLY B 1 561 ? -7.254 17.562 -1.437 1 87.12 561 GLY B O 1
ATOM 11368 N N . HIS B 1 562 ? -6.934 15.852 -2.896 1 84.5 562 HIS B N 1
ATOM 11369 C CA . HIS B 1 562 ? -7.32 14.844 -1.913 1 84.5 562 HIS B CA 1
ATOM 11370 C C . HIS B 1 562 ? -6.094 14.164 -1.313 1 84.5 562 HIS B C 1
ATOM 11372 O O . HIS B 1 562 ? -5.074 14.008 -1.986 1 84.5 562 HIS B O 1
ATOM 11378 N N . LEU B 1 563 ? -6.242 13.609 -0.093 1 82.56 563 LEU B N 1
ATOM 11379 C CA . LEU B 1 563 ? -5.207 12.961 0.702 1 82.56 563 LEU B CA 1
ATOM 11380 C C . LEU B 1 563 ? -4.625 11.758 -0.039 1 82.56 563 LEU B C 1
ATOM 11382 O O . LEU B 1 563 ? -3.434 11.469 0.078 1 82.56 563 LEU B O 1
ATOM 11386 N N . SER B 1 564 ? -5.402 11.055 -0.749 1 86.19 564 SER B N 1
ATOM 11387 C CA . SER B 1 564 ? -4.984 9.805 -1.378 1 86.19 564 SER B CA 1
ATOM 11388 C C . SER B 1 564 ? -3.959 10.055 -2.479 1 86.19 564 SER B C 1
ATOM 11390 O O . SER B 1 564 ? -3.264 9.133 -2.91 1 86.19 564 SER B O 1
ATOM 11392 N N . ALA B 1 565 ? -3.879 11.297 -2.93 1 89.62 565 ALA B N 1
ATOM 11393 C CA . ALA B 1 565 ? -2.912 11.625 -3.975 1 89.62 565 ALA B CA 1
ATOM 11394 C C . ALA B 1 565 ? -1.729 12.398 -3.402 1 89.62 565 ALA B C 1
ATOM 11396 O O . ALA B 1 565 ? -0.878 12.891 -4.148 1 89.62 565 ALA B O 1
ATOM 11397 N N . GLN B 1 566 ? -1.718 12.445 -2.096 1 90.94 566 GLN B N 1
ATOM 11398 C CA . GLN B 1 566 ? -0.67 13.227 -1.441 1 90.94 566 GLN B CA 1
ATOM 11399 C C . GLN B 1 566 ? 0.44 12.32 -0.916 1 90.94 566 GLN B C 1
ATOM 11401 O O . GLN B 1 566 ? 0.205 11.141 -0.629 1 90.94 566 GLN B O 1
ATOM 11406 N N . PRO B 1 567 ? 1.601 12.875 -0.699 1 90.88 567 PRO B N 1
ATOM 11407 C CA . PRO B 1 567 ? 2.719 12.102 -0.155 1 90.88 567 PRO B CA 1
ATOM 11408 C C . PRO B 1 567 ? 2.467 11.625 1.273 1 90.88 567 PRO B C 1
ATOM 11410 O O . PRO B 1 567 ? 3.104 10.672 1.731 1 90.88 567 PRO B O 1
ATOM 11413 N N . MET B 1 568 ? 1.61 12.234 1.98 1 88.69 568 MET B N 1
ATOM 11414 C CA . MET B 1 568 ? 1.312 11.789 3.34 1 88.69 568 MET B CA 1
ATOM 11415 C C . MET B 1 568 ? 0.256 10.695 3.332 1 88.69 568 MET B C 1
ATOM 11417 O O . MET B 1 568 ? 0.094 9.977 4.324 1 88.69 568 MET B O 1
ATOM 11421 N N . GLY B 1 569 ? -0.428 10.625 2.236 1 92.81 569 GLY B N 1
ATOM 11422 C CA . GLY B 1 569 ? -1.481 9.625 2.107 1 92.81 569 GLY B CA 1
ATOM 11423 C C . GLY B 1 569 ? -1.042 8.391 1.351 1 92.81 569 GLY B C 1
ATOM 11424 O O . GLY B 1 569 ? -0.028 7.773 1.689 1 92.81 569 GLY B O 1
ATOM 11425 N N . ALA B 1 570 ? -1.742 8.078 0.325 1 91.62 570 ALA B N 1
ATOM 11426 C CA . ALA B 1 570 ? -1.541 6.82 -0.383 1 91.62 570 ALA B CA 1
ATOM 11427 C C . ALA B 1 570 ? -0.253 6.848 -1.2 1 91.62 570 ALA B C 1
ATOM 11429 O O . ALA B 1 570 ? 0.342 5.801 -1.469 1 91.62 570 ALA B O 1
ATOM 11430 N N . LEU B 1 571 ? 0.274 8.016 -1.583 1 94.62 571 LEU B N 1
ATOM 11431 C CA . LEU B 1 571 ? 1.458 8.125 -2.426 1 94.62 571 LEU B CA 1
ATOM 11432 C C . LEU B 1 571 ? 2.729 7.883 -1.616 1 94.62 571 LEU B C 1
ATOM 11434 O O . LEU B 1 571 ? 3.799 7.664 -2.186 1 94.62 571 LEU B O 1
ATOM 11438 N N . HIS B 1 572 ? 2.6 7.883 -0.33 1 94.38 572 HIS B N 1
ATOM 11439 C CA . HIS B 1 572 ? 3.705 7.898 0.622 1 94.38 572 HIS B CA 1
ATOM 11440 C C . HIS B 1 572 ? 4.742 6.836 0.275 1 94.38 572 HIS B C 1
ATOM 11442 O O . HIS B 1 572 ? 5.945 7.121 0.254 1 94.38 572 HIS B O 1
ATOM 11448 N N . ASP B 1 573 ? 4.348 5.695 -0.03 1 95.38 573 ASP B N 1
ATOM 11449 C CA . ASP B 1 573 ? 5.25 4.559 -0.177 1 95.38 573 ASP B CA 1
ATOM 11450 C C . ASP B 1 573 ? 5.719 4.414 -1.623 1 95.38 573 ASP B C 1
ATOM 11452 O O . ASP B 1 573 ? 6.598 3.598 -1.919 1 95.38 573 ASP B O 1
ATOM 11456 N N . TYR B 1 574 ? 5.262 5.262 -2.553 1 97.25 574 TYR B N 1
ATOM 11457 C CA . TYR B 1 574 ? 5.457 4.977 -3.971 1 97.25 574 TYR B CA 1
ATOM 11458 C C . TYR B 1 574 ? 6.152 6.141 -4.668 1 97.25 574 TYR B C 1
ATOM 11460 O O . TYR B 1 574 ? 6.523 6.039 -5.84 1 97.25 574 TYR B O 1
ATOM 11468 N N . ILE B 1 575 ? 6.379 7.215 -3.957 1 97.44 575 ILE B N 1
ATOM 11469 C CA . ILE B 1 575 ? 6.914 8.43 -4.562 1 97.44 575 ILE B CA 1
ATOM 11470 C C . ILE B 1 575 ? 8.398 8.562 -4.223 1 97.44 575 ILE B C 1
ATOM 11472 O O . ILE B 1 575 ? 8.82 8.242 -3.109 1 97.44 575 ILE B O 1
ATOM 11476 N N . ALA B 1 576 ? 9.172 9.008 -5.141 1 97.44 576 ALA B N 1
ATOM 11477 C CA . ALA B 1 576 ? 10.609 9.172 -4.957 1 97.44 576 ALA B CA 1
ATOM 11478 C C . ALA B 1 576 ? 10.93 10.484 -4.246 1 97.44 576 ALA B C 1
ATOM 11480 O O . ALA B 1 576 ? 10.102 11.391 -4.203 1 97.44 576 ALA B O 1
ATOM 11481 N N . ILE B 1 577 ? 12.07 10.516 -3.629 1 97.25 577 ILE B N 1
ATOM 11482 C CA . ILE B 1 577 ? 12.711 11.75 -3.197 1 97.25 577 ILE B CA 1
ATOM 11483 C C . ILE B 1 577 ? 13.719 12.211 -4.25 1 97.25 577 ILE B C 1
ATOM 11485 O O . ILE B 1 577 ? 14.578 11.43 -4.672 1 97.25 577 ILE B O 1
ATOM 11489 N N . ASP B 1 578 ? 13.562 13.375 -4.762 1 96.5 578 ASP B N 1
ATOM 11490 C CA . ASP B 1 578 ? 14.539 13.914 -5.703 1 96.5 578 ASP B CA 1
ATOM 11491 C C . ASP B 1 578 ? 15.922 14 -5.07 1 96.5 578 ASP B C 1
ATOM 11493 O O . ASP B 1 578 ? 16.125 14.703 -4.078 1 96.5 578 ASP B O 1
ATOM 11497 N N . PRO B 1 579 ? 16.906 13.328 -5.602 1 95.56 579 PRO B N 1
ATOM 11498 C CA . PRO B 1 579 ? 18.234 13.281 -4.969 1 95.56 579 PRO B CA 1
ATOM 11499 C C . PRO B 1 579 ? 18.953 14.625 -5 1 95.56 579 PRO B C 1
ATOM 11501 O O . PRO B 1 579 ? 19.938 14.828 -4.273 1 95.56 579 PRO B O 1
ATOM 11504 N N . VAL B 1 580 ? 18.5 15.531 -5.797 1 95.81 580 VAL B N 1
ATOM 11505 C CA . VAL B 1 580 ? 19.141 16.844 -5.898 1 95.81 580 VAL B CA 1
ATOM 11506 C C . VAL B 1 580 ? 18.531 17.797 -4.867 1 95.81 580 VAL B C 1
ATOM 11508 O O . VAL B 1 580 ? 19.266 18.438 -4.102 1 95.81 580 VAL B O 1
ATOM 11511 N N . THR B 1 581 ? 17.234 17.828 -4.777 1 95.5 581 THR B N 1
ATOM 11512 C CA . THR B 1 581 ? 16.562 18.797 -3.912 1 95.5 581 THR B CA 1
ATOM 11513 C C . THR B 1 581 ? 16.281 18.188 -2.543 1 95.5 581 THR B C 1
ATOM 11515 O O . THR B 1 581 ? 15.977 18.906 -1.588 1 95.5 581 THR B O 1
ATOM 11518 N N . GLU B 1 582 ? 16.281 16.875 -2.451 1 96 582 GLU B N 1
ATOM 11519 C CA . GLU B 1 582 ? 15.984 16.141 -1.226 1 96 582 GLU B CA 1
ATOM 11520 C C . GLU B 1 582 ? 14.531 16.328 -0.812 1 96 582 GLU B C 1
ATOM 11522 O O . GLU B 1 582 ? 14.195 16.219 0.369 1 96 582 GLU B O 1
ATOM 11527 N N . LYS B 1 583 ? 13.688 16.672 -1.807 1 95.12 583 LYS B N 1
ATOM 11528 C CA . LYS B 1 583 ? 12.25 16.812 -1.58 1 95.12 583 LYS B CA 1
ATOM 11529 C C . LYS B 1 583 ? 11.477 15.711 -2.301 1 95.12 583 LYS B C 1
ATOM 11531 O O . LYS B 1 583 ? 11.984 15.094 -3.24 1 95.12 583 LYS B O 1
ATOM 11536 N N . THR B 1 584 ? 10.281 15.461 -1.805 1 95.69 584 THR B N 1
ATOM 11537 C CA . THR B 1 584 ? 9.406 14.516 -2.498 1 95.69 584 THR B CA 1
ATOM 11538 C C . THR B 1 584 ? 9.172 14.961 -3.938 1 95.69 584 THR B C 1
ATOM 11540 O O . THR B 1 584 ? 8.938 16.141 -4.199 1 95.69 584 THR B O 1
ATOM 11543 N N . ALA B 1 585 ? 9.195 14.086 -4.871 1 97.25 585 ALA B N 1
ATOM 11544 C CA . ALA B 1 585 ? 9.055 14.383 -6.293 1 97.25 585 ALA B CA 1
ATOM 11545 C C . ALA B 1 585 ? 7.594 14.617 -6.66 1 97.25 585 ALA B C 1
ATOM 11547 O O . ALA B 1 585 ? 7.043 13.922 -7.52 1 97.25 585 ALA B O 1
ATOM 11548 N N . VAL B 1 586 ? 7.035 15.57 -6.012 1 96.75 586 VAL B N 1
ATOM 11549 C CA . VAL B 1 586 ? 5.652 15.961 -6.277 1 96.75 586 VAL B CA 1
ATOM 11550 C C . VAL B 1 586 ? 5.59 17.438 -6.625 1 96.75 586 VAL B C 1
ATOM 11552 O O . VAL B 1 586 ? 6.23 18.266 -5.973 1 96.75 586 VAL B O 1
ATOM 11555 N N . VAL B 1 587 ? 4.988 17.719 -7.68 1 95.81 587 VAL B N 1
ATOM 11556 C CA . VAL B 1 587 ? 4.641 19.094 -8.047 1 95.81 587 VAL B CA 1
ATOM 11557 C C . VAL B 1 587 ? 3.125 19.234 -8.156 1 95.81 587 VAL B C 1
ATOM 11559 O O . VAL B 1 587 ? 2.408 18.234 -8.227 1 95.81 587 VAL B O 1
ATOM 11562 N N . ASN B 1 588 ? 2.654 20.438 -8.055 1 95.69 588 ASN B N 1
ATOM 11563 C CA . ASN B 1 588 ? 1.211 20.656 -8 1 95.69 588 ASN B CA 1
ATOM 11564 C C . ASN B 1 588 ? 0.725 21.5 -9.164 1 95.69 588 ASN B C 1
ATOM 11566 O O . ASN B 1 588 ? 1.474 22.328 -9.695 1 95.69 588 ASN B O 1
ATOM 11570 N N . PHE B 1 589 ? -0.481 21.281 -9.508 1 96.75 589 PHE B N 1
ATOM 11571 C CA . PHE B 1 589 ? -1.131 22.156 -10.477 1 96.75 589 PHE B CA 1
ATOM 11572 C C . PHE B 1 589 ? -1.17 23.594 -9.984 1 96.75 589 PHE B C 1
ATOM 11574 O O . PHE B 1 589 ? -1.677 23.859 -8.891 1 96.75 589 PHE B O 1
ATOM 11581 N N . PRO B 1 590 ? -0.648 24.484 -10.812 1 94.69 590 PRO B N 1
ATOM 11582 C CA . PRO B 1 590 ? -0.936 25.891 -10.508 1 94.69 590 PRO B CA 1
ATOM 11583 C C . PRO B 1 590 ? -2.408 26.25 -10.703 1 94.69 590 PRO B C 1
ATOM 11585 O O . PRO B 1 590 ? -3.086 25.656 -11.539 1 94.69 590 PRO B O 1
ATOM 11588 N N . VAL B 1 591 ? -2.83 27.188 -9.938 1 92.94 591 VAL B N 1
ATOM 11589 C CA . VAL B 1 591 ? -4.219 27.625 -10.055 1 92.94 591 VAL B CA 1
ATOM 11590 C C . VAL B 1 591 ? -4.27 29.062 -10.531 1 92.94 591 VAL B C 1
ATOM 11592 O O . VAL B 1 591 ? -3.258 29.766 -10.516 1 92.94 591 VAL B O 1
ATOM 11595 N N . GLU B 1 592 ? -5.43 29.453 -10.93 1 91.81 592 GLU B N 1
ATOM 11596 C CA . GLU B 1 592 ? -5.605 30.812 -11.422 1 91.81 592 GLU B CA 1
ATOM 11597 C C . GLU B 1 592 ? -5.496 31.828 -10.289 1 91.81 592 GLU B C 1
ATOM 11599 O O . GLU B 1 592 ? -5.898 31.547 -9.156 1 91.81 592 GLU B O 1
ATOM 11604 N N . LYS B 1 593 ? -5.008 32.969 -10.562 1 84.12 593 LYS B N 1
ATOM 11605 C CA . LYS B 1 593 ? -4.758 34 -9.57 1 84.12 593 LYS B CA 1
ATOM 11606 C C . LYS B 1 593 ? -6.059 34.469 -8.938 1 84.12 593 LYS B C 1
ATOM 11608 O O . LYS B 1 593 ? -6.121 34.719 -7.727 1 84.12 593 LYS B O 1
ATOM 11613 N N . ASP B 1 594 ? -7.055 34.625 -9.75 1 84.44 594 ASP B N 1
ATOM 11614 C CA . ASP B 1 594 ? -8.312 35.188 -9.266 1 84.44 594 ASP B CA 1
ATOM 11615 C C . ASP B 1 594 ? -9.281 34.094 -8.836 1 84.44 594 ASP B C 1
ATOM 11617 O O . ASP B 1 594 ? -10.328 34.375 -8.25 1 84.44 594 ASP B O 1
ATOM 11621 N N . ASN B 1 595 ? -8.961 32.844 -9.133 1 89.31 595 ASN B N 1
ATOM 11622 C CA . ASN B 1 595 ? -9.773 31.703 -8.781 1 89.31 595 ASN B CA 1
ATOM 11623 C C . ASN B 1 595 ? -8.906 30.5 -8.43 1 89.31 595 ASN B C 1
ATOM 11625 O O . ASN B 1 595 ? -8.641 29.641 -9.281 1 89.31 595 ASN B O 1
ATOM 11629 N N . HIS B 1 596 ? -8.672 30.297 -7.215 1 88 596 HIS B N 1
ATOM 11630 C CA . HIS B 1 596 ? -7.719 29.281 -6.762 1 88 596 HIS B CA 1
ATOM 11631 C C . HIS B 1 596 ? -8.328 27.891 -6.816 1 88 596 HIS B C 1
ATOM 11633 O O . HIS B 1 596 ? -7.66 26.906 -6.496 1 88 596 HIS B O 1
ATOM 11639 N N . PHE B 1 597 ? -9.523 27.797 -7.266 1 89.31 597 PHE B N 1
ATOM 11640 C CA . PHE B 1 597 ? -10.195 26.5 -7.359 1 89.31 597 PHE B CA 1
ATOM 11641 C C . PHE B 1 597 ? -10.133 25.953 -8.781 1 89.31 597 PHE B C 1
ATOM 11643 O O . PHE B 1 597 ? -10.531 24.828 -9.039 1 89.31 597 PHE B O 1
ATOM 11650 N N . LYS B 1 598 ? -9.523 26.75 -9.602 1 93.31 598 LYS B N 1
ATOM 11651 C CA . LYS B 1 598 ? -9.422 26.375 -11.008 1 93.31 598 LYS B CA 1
ATOM 11652 C C . LYS B 1 598 ? -7.961 26.234 -11.438 1 93.31 598 LYS B C 1
ATOM 11654 O O . LYS B 1 598 ? -7.141 27.109 -11.148 1 93.31 598 LYS B O 1
ATOM 11659 N N . ILE B 1 599 ? -7.66 25.156 -12.164 1 96.19 599 ILE B N 1
ATOM 11660 C CA . ILE B 1 599 ? -6.305 24.906 -12.633 1 96.19 599 ILE B CA 1
ATOM 11661 C C . ILE B 1 599 ? -5.93 25.953 -13.695 1 96.19 599 ILE B C 1
ATOM 11663 O O . ILE B 1 599 ? -6.734 26.266 -14.57 1 96.19 599 ILE B O 1
ATOM 11667 N N . ASP B 1 600 ? -4.77 26.547 -13.586 1 96.94 600 ASP B N 1
ATOM 11668 C CA . ASP B 1 600 ? -4.191 27.391 -14.625 1 96.94 600 ASP B CA 1
ATOM 11669 C C . ASP B 1 600 ? -3.498 26.562 -15.695 1 96.94 600 ASP B C 1
ATOM 11671 O O . ASP B 1 600 ? -2.35 26.141 -15.523 1 96.94 600 ASP B O 1
ATOM 11675 N N . VAL B 1 601 ? -4.102 26.438 -16.797 1 98.25 601 VAL B N 1
ATOM 11676 C CA . VAL B 1 601 ? -3.666 25.5 -17.844 1 98.25 601 VAL B CA 1
ATOM 11677 C C . VAL B 1 601 ? -2.311 25.938 -18.391 1 98.25 601 VAL B C 1
ATOM 11679 O O . VAL B 1 601 ? -1.41 25.109 -18.562 1 98.25 601 VAL B O 1
ATOM 11682 N N . GLU B 1 602 ? -2.125 27.203 -18.656 1 97.81 602 GLU B N 1
ATOM 11683 C CA . GLU B 1 602 ? -0.89 27.688 -19.266 1 97.81 602 GLU B CA 1
ATOM 11684 C C . GLU B 1 602 ? 0.292 27.531 -18.312 1 97.81 602 GLU B C 1
ATOM 11686 O O . GLU B 1 602 ? 1.377 27.125 -18.719 1 97.81 602 GLU B O 1
ATOM 11691 N N . GLU B 1 603 ? 0.078 27.859 -17.109 1 96.69 603 GLU B N 1
ATOM 11692 C CA . GLU B 1 603 ? 1.141 27.656 -16.125 1 96.69 603 GLU B CA 1
ATOM 11693 C C . GLU B 1 603 ? 1.438 26.172 -15.922 1 96.69 603 GLU B C 1
ATOM 11695 O O . GLU B 1 603 ? 2.584 25.797 -15.672 1 96.69 603 GLU B O 1
ATOM 11700 N N . THR B 1 604 ? 0.403 25.375 -16 1 98.19 604 THR B N 1
ATOM 11701 C CA . THR B 1 604 ? 0.569 23.922 -15.875 1 98.19 604 THR B CA 1
ATOM 11702 C C . THR B 1 604 ? 1.47 23.391 -16.984 1 98.19 604 THR B C 1
ATOM 11704 O O . THR B 1 604 ? 2.307 22.516 -16.75 1 98.19 604 THR B O 1
ATOM 11707 N N . LYS B 1 605 ? 1.268 23.859 -18.188 1 98.31 605 LYS B N 1
ATOM 11708 C CA . LYS B 1 605 ? 2.102 23.438 -19.312 1 98.31 605 LYS B CA 1
ATOM 11709 C C . LYS B 1 605 ? 3.58 23.688 -19.016 1 98.31 605 LYS B C 1
ATOM 11711 O O . LYS B 1 605 ? 4.426 22.844 -19.359 1 98.31 605 LYS B O 1
ATOM 11716 N N . LYS B 1 606 ? 3.873 24.781 -18.359 1 97 606 LYS B N 1
ATOM 11717 C CA . LYS B 1 606 ? 5.258 25.078 -18 1 97 606 LYS B CA 1
ATOM 11718 C C . LYS B 1 606 ? 5.789 24.062 -17 1 97 606 LYS B C 1
ATOM 11720 O O . LYS B 1 606 ? 6.938 23.625 -17.094 1 97 606 LYS B O 1
ATOM 11725 N N . VAL B 1 607 ? 5 23.75 -16.031 1 97 607 VAL B N 1
ATOM 11726 C CA . VAL B 1 607 ? 5.379 22.781 -15.016 1 97 607 VAL B CA 1
ATOM 11727 C C . VAL B 1 607 ? 5.66 21.438 -15.672 1 97 607 VAL B C 1
ATOM 11729 O O . VAL B 1 607 ? 6.66 20.781 -15.367 1 97 607 VAL B O 1
ATOM 11732 N N . ILE B 1 608 ? 4.785 21 -16.578 1 98.38 608 ILE B N 1
ATOM 11733 C CA . ILE B 1 608 ? 4.922 19.719 -17.266 1 98.38 608 ILE B CA 1
ATOM 11734 C C . ILE B 1 608 ? 6.191 19.703 -18.109 1 98.38 608 ILE B C 1
ATOM 11736 O O . ILE B 1 608 ? 6.922 18.719 -18.125 1 98.38 608 ILE B O 1
ATOM 11740 N N . ALA B 1 609 ? 6.449 20.812 -18.781 1 97.56 609 ALA B N 1
ATOM 11741 C CA . ALA B 1 609 ? 7.645 20.906 -19.609 1 97.56 609 ALA B CA 1
ATOM 11742 C C . ALA B 1 609 ? 8.914 20.812 -18.766 1 97.56 609 ALA B C 1
ATOM 11744 O O . ALA B 1 609 ? 9.914 20.234 -19.203 1 97.56 609 ALA B O 1
ATOM 11745 N N . GLN B 1 610 ? 8.82 21.391 -17.609 1 95.06 610 GLN B N 1
ATOM 11746 C CA . GLN B 1 610 ? 9.984 21.453 -16.734 1 95.06 610 GLN B CA 1
ATOM 11747 C C . GLN B 1 610 ? 10.242 20.125 -16.047 1 95.06 610 GLN B C 1
ATOM 11749 O O . GLN B 1 610 ? 11.383 19.656 -15.992 1 95.06 610 GLN B O 1
ATOM 11754 N N . TYR B 1 611 ? 9.234 19.469 -15.508 1 96.5 611 TYR B N 1
ATOM 11755 C CA . TYR B 1 611 ? 9.445 18.359 -14.586 1 96.5 611 TYR B CA 1
ATOM 11756 C C . TYR B 1 611 ? 9.148 17.031 -15.273 1 96.5 611 TYR B C 1
ATOM 11758 O O . TYR B 1 611 ? 9.547 15.969 -14.781 1 96.5 611 TYR B O 1
ATOM 11766 N N . LYS B 1 612 ? 8.336 17.062 -16.391 1 97.5 612 LYS B N 1
ATOM 11767 C CA . LYS B 1 612 ? 8.023 15.867 -17.156 1 97.5 612 LYS B CA 1
ATOM 11768 C C . LYS B 1 612 ? 7.52 14.742 -16.266 1 97.5 612 LYS B C 1
ATOM 11770 O O . LYS B 1 612 ? 8.094 13.648 -16.25 1 97.5 612 LYS B O 1
ATOM 11775 N N . PRO B 1 613 ? 6.395 14.984 -15.578 1 98.25 613 PRO B N 1
ATOM 11776 C CA . PRO B 1 613 ? 5.891 14.016 -14.609 1 98.25 613 PRO B CA 1
ATOM 11777 C C . PRO B 1 613 ? 5.551 12.664 -15.242 1 98.25 613 PRO B C 1
ATOM 11779 O O . PRO B 1 613 ? 5.051 12.617 -16.359 1 98.25 613 PRO B O 1
ATOM 11782 N N . GLU B 1 614 ? 5.785 11.547 -14.469 1 97.44 614 GLU B N 1
ATOM 11783 C CA . GLU B 1 614 ? 5.43 10.195 -14.891 1 97.44 614 GLU B CA 1
ATOM 11784 C C . GLU B 1 614 ? 3.932 9.945 -14.734 1 97.44 614 GLU B C 1
ATOM 11786 O O . GLU B 1 614 ? 3.355 9.117 -15.445 1 97.44 614 GLU B O 1
ATOM 11791 N N . LEU B 1 615 ? 3.334 10.617 -13.82 1 98.38 615 LEU B N 1
ATOM 11792 C CA . LEU B 1 615 ? 1.922 10.461 -13.484 1 98.38 615 LEU B CA 1
ATOM 11793 C C . LEU B 1 615 ? 1.272 11.82 -13.234 1 98.38 615 LEU B C 1
ATOM 11795 O O . LEU B 1 615 ? 1.825 12.656 -12.516 1 98.38 615 LEU B O 1
ATOM 11799 N N . ILE B 1 616 ? 0.213 12.078 -13.883 1 98.62 616 ILE B N 1
ATOM 11800 C CA . ILE B 1 616 ? -0.612 13.266 -13.68 1 98.62 616 ILE B CA 1
ATOM 11801 C C . ILE B 1 616 ? -1.964 12.859 -13.094 1 98.62 616 ILE B C 1
ATOM 11803 O O . ILE B 1 616 ? -2.697 12.07 -13.703 1 98.62 616 ILE B O 1
ATOM 11807 N N . ILE B 1 617 ? -2.271 13.375 -11.945 1 98.31 617 ILE B N 1
ATOM 11808 C CA . ILE B 1 617 ? -3.49 12.984 -11.242 1 98.31 617 ILE B CA 1
ATOM 11809 C C . ILE B 1 617 ? -4.453 14.172 -11.188 1 98.31 617 ILE B C 1
ATOM 11811 O O . ILE B 1 617 ? -4.242 15.117 -10.43 1 98.31 617 ILE B O 1
ATOM 11815 N N . PHE B 1 618 ? -5.508 14.086 -11.93 1 97.75 618 PHE B N 1
ATOM 11816 C CA . PHE B 1 618 ? -6.629 15 -11.75 1 97.75 618 PHE B CA 1
ATOM 11817 C C . PHE B 1 618 ? -7.539 14.523 -10.625 1 97.75 618 PHE B C 1
ATOM 11819 O O . PHE B 1 618 ? -7.52 13.352 -10.258 1 97.75 618 PHE B O 1
ATOM 11826 N N . GLY B 1 619 ? -8.344 15.422 -10.125 1 94.31 619 GLY B N 1
ATOM 11827 C CA . GLY B 1 619 ? -9.32 15.102 -9.102 1 94.31 619 GLY B CA 1
ATOM 11828 C C . GLY B 1 619 ? -9.086 15.859 -7.801 1 94.31 619 GLY B C 1
ATOM 11829 O O . GLY B 1 619 ? -7.941 16.047 -7.383 1 94.31 619 GLY B O 1
ATOM 11830 N N . LYS B 1 620 ? -10.141 16.297 -7.219 1 94 620 LYS B N 1
ATOM 11831 C CA . LYS B 1 620 ? -10.125 17.094 -6.004 1 94 620 LYS B CA 1
ATOM 11832 C C . LYS B 1 620 ? -11.203 16.641 -5.027 1 94 620 LYS B C 1
ATOM 11834 O O . LYS B 1 620 ? -12.156 15.969 -5.422 1 94 620 LYS B O 1
ATOM 11839 N N . SER B 1 621 ? -10.961 16.969 -3.768 1 92.75 621 SER B N 1
ATOM 11840 C CA . SER B 1 621 ? -12.031 16.844 -2.783 1 92.75 621 SER B CA 1
ATOM 11841 C C . SER B 1 621 ? -12.93 18.078 -2.787 1 92.75 621 SER B C 1
ATOM 11843 O O . SER B 1 621 ? -14.141 17.969 -2.559 1 92.75 621 SER B O 1
ATOM 11845 N N . MET B 1 622 ? -12.367 19.219 -2.945 1 93.25 622 MET B N 1
ATOM 11846 C CA . MET B 1 622 ? -13.086 20.469 -3.15 1 93.25 622 MET B CA 1
ATOM 11847 C C . MET B 1 622 ? -13.172 20.812 -4.633 1 93.25 622 MET B C 1
ATOM 11849 O O . MET B 1 622 ? -12.281 21.469 -5.176 1 93.25 622 MET B O 1
ATOM 11853 N N . VAL B 1 623 ? -14.266 20.453 -5.273 1 94.44 623 VAL B N 1
ATOM 11854 C CA . VAL B 1 623 ? -14.375 20.516 -6.727 1 94.44 623 VAL B CA 1
ATOM 11855 C C . VAL B 1 623 ? -15.492 21.484 -7.117 1 94.44 623 VAL B C 1
ATOM 11857 O O . VAL B 1 623 ? -16.672 21.203 -6.902 1 94.44 623 VAL B O 1
ATOM 11860 N N . LEU B 1 624 ? -15.102 22.578 -7.723 1 95.38 624 LEU B N 1
ATOM 11861 C CA . LEU B 1 624 ? -16.094 23.547 -8.156 1 95.38 624 LEU B CA 1
ATOM 11862 C C . LEU B 1 624 ? -16.141 23.625 -9.68 1 95.38 624 LEU B C 1
ATOM 11864 O O . LEU B 1 624 ? -17.125 24.109 -10.25 1 95.38 624 LEU B O 1
ATOM 11868 N N . HIS B 1 625 ? -15.008 23.141 -10.312 1 95.81 625 HIS B N 1
ATOM 11869 C CA . HIS B 1 625 ? -14.867 23.281 -11.758 1 95.81 625 HIS B CA 1
ATOM 11870 C C . HIS B 1 625 ? -14.469 21.953 -12.398 1 95.81 625 HIS B C 1
ATOM 11872 O O . HIS B 1 625 ? -13.945 21.062 -11.719 1 95.81 625 HIS B O 1
ATOM 11878 N N . LYS B 1 626 ? -14.75 21.844 -13.695 1 96.44 626 LYS B N 1
ATOM 11879 C CA . LYS B 1 626 ? -14.227 20.719 -14.477 1 96.44 626 LYS B CA 1
ATOM 11880 C C . LYS B 1 626 ? -12.695 20.75 -14.523 1 96.44 626 LYS B C 1
ATOM 11882 O O . LYS B 1 626 ? -12.094 21.828 -14.422 1 96.44 626 LYS B O 1
ATOM 11887 N N . GLU B 1 627 ? -12.07 19.641 -14.578 1 97.31 627 GLU B N 1
ATOM 11888 C CA . GLU B 1 627 ? -10.625 19.531 -14.766 1 97.31 627 GLU B CA 1
ATOM 11889 C C . GLU B 1 627 ? -10.242 19.641 -16.234 1 97.31 627 GLU B C 1
ATOM 11891 O O . GLU B 1 627 ? -10.961 19.141 -17.109 1 97.31 627 GLU B O 1
ATOM 11896 N N . PRO B 1 628 ? -9.172 20.297 -16.578 1 98.06 628 PRO B N 1
ATOM 11897 C CA . PRO B 1 628 ? -8.797 20.5 -17.969 1 98.06 628 PRO B CA 1
ATOM 11898 C C . PRO B 1 628 ? -8.047 19.312 -18.562 1 98.06 628 PRO B C 1
ATOM 11900 O O . PRO B 1 628 ? -6.93 19.469 -19.062 1 98.06 628 PRO B O 1
ATOM 11903 N N . VAL B 1 629 ? -8.656 18.156 -18.609 1 98.44 629 VAL B N 1
ATOM 11904 C CA . VAL B 1 629 ? -8.039 16.891 -19.016 1 98.44 629 VAL B CA 1
ATOM 11905 C C . VAL B 1 629 ? -7.645 16.984 -20.484 1 98.44 629 VAL B C 1
ATOM 11907 O O . VAL B 1 629 ? -6.523 16.625 -20.859 1 98.44 629 VAL B O 1
ATOM 11910 N N . ARG B 1 630 ? -8.539 17.484 -21.375 1 98.25 630 ARG B N 1
ATOM 11911 C CA . ARG B 1 630 ? -8.312 17.547 -22.812 1 98.25 630 ARG B CA 1
ATOM 11912 C C . ARG B 1 630 ? -7.113 18.438 -23.141 1 98.25 630 ARG B C 1
ATOM 11914 O O . ARG B 1 630 ? -6.258 18.062 -23.938 1 98.25 630 ARG B O 1
ATOM 11921 N N . GLU B 1 631 ? -7.051 19.594 -22.484 1 98.31 631 GLU B N 1
ATOM 11922 C CA . GLU B 1 631 ? -5.98 20.562 -22.734 1 98.31 631 GLU B CA 1
ATOM 11923 C C . GLU B 1 631 ? -4.625 20 -22.312 1 98.31 631 GLU B C 1
ATOM 11925 O O . GLU B 1 631 ? -3.637 20.141 -23.031 1 98.31 631 GLU B O 1
ATOM 11930 N N . ILE B 1 632 ? -4.578 19.359 -21.188 1 98.5 632 ILE B N 1
ATOM 11931 C CA . ILE B 1 632 ? -3.318 18.828 -20.656 1 98.5 632 ILE B CA 1
ATOM 11932 C C . ILE B 1 632 ? -2.881 17.625 -21.484 1 98.5 632 ILE B C 1
ATOM 11934 O O . ILE B 1 632 ? -1.694 17.469 -21.781 1 98.5 632 ILE B O 1
ATOM 11938 N N . LYS B 1 633 ? -3.861 16.766 -21.844 1 98.31 633 LYS B N 1
ATOM 11939 C CA . LYS B 1 633 ? -3.543 15.617 -22.703 1 98.31 633 LYS B CA 1
ATOM 11940 C C . LYS B 1 633 ? -2.934 16.062 -24.016 1 98.31 633 LYS B C 1
ATOM 11942 O O . LYS B 1 633 ? -1.949 15.492 -24.484 1 98.31 633 LYS B O 1
ATOM 11947 N N . LYS B 1 634 ? -3.51 17.031 -24.641 1 98.19 634 LYS B N 1
ATOM 11948 C CA . LYS B 1 634 ? -2.988 17.578 -25.891 1 98.19 634 LYS B CA 1
ATOM 11949 C C . LYS B 1 634 ? -1.539 18.031 -25.75 1 98.19 634 LYS B C 1
ATOM 11951 O O . LYS B 1 634 ? -0.698 17.734 -26.594 1 98.19 634 LYS B O 1
ATOM 11956 N N . PHE B 1 635 ? -1.284 18.719 -24.688 1 98.44 635 PHE B N 1
ATOM 11957 C CA . PHE B 1 635 ? 0.064 19.219 -24.453 1 98.44 635 PHE B CA 1
ATOM 11958 C C . PHE B 1 635 ? 1.032 18.078 -24.203 1 98.44 635 PHE B C 1
ATOM 11960 O O . PHE B 1 635 ? 2.162 18.094 -24.688 1 98.44 635 PHE B O 1
ATOM 11967 N N . VAL B 1 636 ? 0.674 17.094 -23.406 1 97.94 636 VAL B N 1
ATOM 11968 C CA . VAL B 1 636 ? 1.497 15.922 -23.125 1 97.94 636 VAL B CA 1
ATOM 11969 C C . VAL B 1 636 ? 1.867 15.227 -24.422 1 97.94 636 VAL B C 1
ATOM 11971 O O . VAL B 1 636 ? 3.014 14.812 -24.609 1 97.94 636 VAL B O 1
ATOM 11974 N N . ASP B 1 637 ? 0.875 15.133 -25.359 1 96.94 637 ASP B N 1
ATOM 11975 C CA . ASP B 1 637 ? 1.117 14.531 -26.672 1 96.94 637 ASP B CA 1
ATOM 11976 C C . ASP B 1 637 ? 2.102 15.367 -27.484 1 96.94 637 ASP B C 1
ATOM 11978 O O . ASP B 1 637 ? 3 14.82 -28.141 1 96.94 637 ASP B O 1
ATOM 11982 N N . GLU B 1 638 ? 1.903 16.609 -27.375 1 97.25 638 GLU B N 1
ATOM 11983 C CA . GLU B 1 638 ? 2.781 17.516 -28.109 1 97.25 638 GLU B CA 1
ATOM 11984 C C . GLU B 1 638 ? 4.227 17.391 -27.641 1 97.25 638 GLU B C 1
ATOM 11986 O O . GLU B 1 638 ? 5.156 17.469 -28.438 1 97.25 638 GLU B O 1
ATOM 11991 N N . GLN B 1 639 ? 4.355 17.219 -26.422 1 96.31 639 GLN B N 1
ATOM 11992 C CA . GLN B 1 639 ? 5.688 17.125 -25.828 1 96.31 639 GLN B CA 1
ATOM 11993 C C . GLN B 1 639 ? 6.234 15.703 -25.953 1 96.31 639 GLN B C 1
ATOM 11995 O O . GLN B 1 639 ? 7.387 15.438 -25.609 1 96.31 639 GLN B O 1
ATOM 12000 N N . LYS B 1 640 ? 5.465 14.766 -26.422 1 93.94 640 LYS B N 1
ATOM 12001 C CA . LYS B 1 640 ? 5.832 13.367 -26.594 1 93.94 640 LYS B CA 1
ATOM 12002 C C . LYS B 1 640 ? 6.258 12.742 -25.281 1 93.94 640 LYS B C 1
ATOM 12004 O O . LYS B 1 640 ? 7.285 12.062 -25.203 1 93.94 640 LYS B O 1
ATOM 12009 N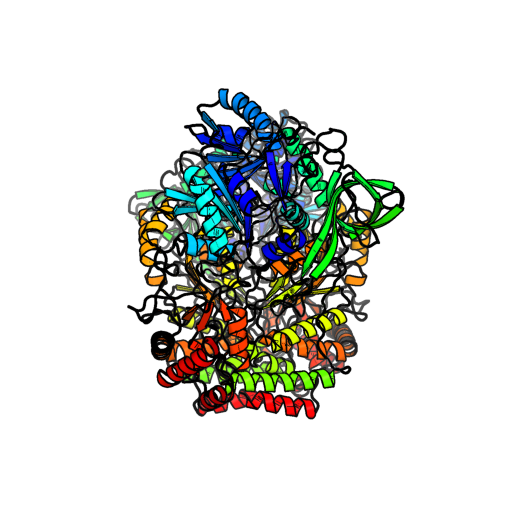 N . LEU B 1 641 ? 5.531 13.086 -24.234 1 94.75 641 LEU B N 1
ATOM 12010 C CA . LEU B 1 641 ? 5.77 12.492 -22.922 1 94.75 641 LEU B CA 1
ATOM 12011 C C . LEU B 1 641 ? 4.961 11.211 -22.766 1 94.75 641 LEU B C 1
ATOM 12013 O O . LEU B 1 641 ? 3.844 11.102 -23.281 1 94.75 641 LEU B O 1
ATOM 12017 N N . ASN B 1 642 ? 5.484 10.242 -22.062 1 91.88 642 ASN B N 1
ATOM 12018 C CA . ASN B 1 642 ? 4.797 8.984 -21.797 1 91.88 642 ASN B CA 1
ATOM 12019 C C . ASN B 1 642 ? 4.07 9.031 -20.453 1 91.88 642 ASN B C 1
ATOM 12021 O O . ASN B 1 642 ? 3.883 7.992 -19.812 1 91.88 642 ASN B O 1
ATOM 12025 N N . SER B 1 643 ? 3.643 10.172 -20.016 1 96.5 643 SER B N 1
ATOM 12026 C CA . SER B 1 643 ? 2.943 10.344 -18.75 1 96.5 643 SER B CA 1
ATOM 12027 C C . SER B 1 643 ? 1.627 9.57 -18.734 1 96.5 643 SER B C 1
ATOM 12029 O O . SER B 1 643 ? 0.924 9.516 -19.75 1 96.5 643 SER B O 1
ATOM 12031 N N . VAL B 1 644 ? 1.312 8.945 -17.641 1 97.81 644 VAL B N 1
ATOM 12032 C CA . VAL B 1 644 ? -0.016 8.375 -17.422 1 97.81 644 VAL B CA 1
ATOM 12033 C C . VAL B 1 644 ? -0.949 9.438 -16.859 1 97.81 644 VAL B C 1
ATOM 12035 O O . VAL B 1 644 ? -0.618 10.102 -15.867 1 97.81 644 VAL B O 1
ATOM 12038 N N . ILE B 1 645 ? -2.082 9.641 -17.484 1 98.38 645 ILE B N 1
ATOM 12039 C CA . ILE B 1 645 ? -3.072 10.602 -17 1 98.38 645 ILE B CA 1
ATOM 12040 C C . ILE B 1 645 ? -4.211 9.859 -16.297 1 98.38 645 ILE B C 1
ATOM 12042 O O . ILE B 1 645 ? -4.906 9.047 -16.922 1 98.38 645 ILE B O 1
ATOM 12046 N N . MET B 1 646 ? -4.355 10.117 -15.078 1 98.25 646 MET B N 1
ATOM 12047 C CA . MET B 1 646 ? -5.398 9.5 -14.266 1 98.25 646 MET B CA 1
ATOM 12048 C C . MET B 1 646 ? -6.336 10.555 -13.688 1 98.25 646 MET B C 1
ATOM 12050 O O . MET B 1 646 ? -5.902 11.664 -13.367 1 98.25 646 MET B O 1
ATOM 12054 N N . TYR B 1 647 ? -7.598 10.273 -13.672 1 98.38 647 TYR B N 1
ATOM 12055 C CA . TYR B 1 647 ? -8.594 11.125 -13.023 1 98.38 647 TYR B CA 1
ATOM 12056 C C . TYR B 1 647 ? -9.234 10.406 -11.836 1 98.38 647 TYR B C 1
ATOM 12058 O O . TYR B 1 647 ? -10.008 9.469 -12.023 1 98.38 647 TYR B O 1
ATOM 12066 N N . ASP B 1 648 ? -8.867 10.789 -10.609 1 97.75 648 ASP B N 1
ATOM 12067 C CA . ASP B 1 648 ? -9.594 10.352 -9.422 1 97.75 648 ASP B CA 1
ATOM 12068 C C . ASP B 1 648 ? -10.945 11.055 -9.32 1 97.75 648 ASP B C 1
ATOM 12070 O O . ASP B 1 648 ? -11.023 12.195 -8.852 1 97.75 648 ASP B O 1
ATOM 12074 N N . MET B 1 649 ? -12 10.391 -9.625 1 97.69 649 MET B N 1
ATOM 12075 C CA . MET B 1 649 ? -13.328 11 -9.695 1 97.69 649 MET B CA 1
ATOM 12076 C C . MET B 1 649 ? -14.141 10.664 -8.445 1 97.69 649 MET B C 1
ATOM 12078 O O . MET B 1 649 ? -15.375 10.695 -8.477 1 97.69 649 MET B O 1
ATOM 12082 N N . ALA B 1 650 ? -13.523 10.359 -7.355 1 96.81 650 ALA B N 1
ATOM 12083 C CA . ALA B 1 650 ? -14.219 9.906 -6.152 1 96.81 650 ALA B CA 1
ATOM 12084 C C . ALA B 1 650 ? -15.414 10.805 -5.832 1 96.81 650 ALA B C 1
ATOM 12086 O O . ALA B 1 650 ? -16.516 10.312 -5.598 1 96.81 650 ALA B O 1
ATOM 12087 N N . HIS B 1 651 ? -15.242 12.117 -5.922 1 97 651 HIS B N 1
ATOM 12088 C CA . HIS B 1 651 ? -16.297 13.047 -5.539 1 97 651 HIS B CA 1
ATOM 12089 C C . HIS B 1 651 ? -17.312 13.219 -6.664 1 97 651 HIS B C 1
ATOM 12091 O O . HIS B 1 651 ? -18.469 13.547 -6.414 1 97 651 HIS B O 1
ATOM 12097 N N . VAL B 1 652 ? -16.891 13.016 -7.91 1 98.12 652 VAL B N 1
ATOM 12098 C CA . VAL B 1 652 ? -17.781 13.367 -9.008 1 98.12 652 VAL B CA 1
ATOM 12099 C C . VAL B 1 652 ? -18.047 12.133 -9.867 1 98.12 652 VAL B C 1
ATOM 12101 O O . VAL B 1 652 ? -18.516 12.25 -11.008 1 98.12 652 VAL B O 1
ATOM 12104 N N . LEU B 1 653 ? -17.781 10.961 -9.328 1 98.19 653 LEU B N 1
ATOM 12105 C CA . LEU B 1 653 ? -18 9.734 -10.078 1 98.19 653 LEU B CA 1
ATOM 12106 C C . LEU B 1 653 ? -19.453 9.617 -10.531 1 98.19 653 LEU B C 1
ATOM 12108 O O . LEU B 1 653 ? -19.719 9.141 -11.633 1 98.19 653 LEU B O 1
ATOM 12112 N N . GLY B 1 654 ? -20.391 10 -9.695 1 98.31 654 GLY B N 1
ATOM 12113 C CA . GLY B 1 654 ? -21.812 9.914 -10.023 1 98.31 654 GLY B CA 1
ATOM 12114 C C . GLY B 1 654 ? -22.25 10.945 -11.039 1 98.31 654 GLY B C 1
ATOM 12115 O O . GLY B 1 654 ? -23.391 10.922 -11.5 1 98.31 654 GLY B O 1
ATOM 12116 N N . LEU B 1 655 ? -21.344 11.828 -11.484 1 98.31 655 LEU B N 1
ATOM 12117 C CA . LEU B 1 655 ? -21.688 12.914 -12.391 1 98.31 655 LEU B CA 1
ATOM 12118 C C . LEU B 1 655 ? -21.047 12.703 -13.758 1 98.31 655 LEU B C 1
ATOM 12120 O O . LEU B 1 655 ? -21.156 13.562 -14.641 1 98.31 655 LEU B O 1
ATOM 12124 N N . VAL B 1 656 ? -20.438 11.602 -13.984 1 97.44 656 VAL B N 1
ATOM 12125 C CA . VAL B 1 656 ? -19.766 11.344 -15.258 1 97.44 656 VAL B CA 1
ATOM 12126 C C . VAL B 1 656 ? -20.781 11.383 -16.391 1 97.44 656 VAL B C 1
ATOM 12128 O O . VAL B 1 656 ? -21.875 10.812 -16.281 1 97.44 656 VAL B O 1
ATOM 12131 N N . GLY B 1 657 ? -20.453 12.062 -17.438 1 96.19 657 GLY B N 1
ATOM 12132 C CA . GLY B 1 657 ? -21.344 12.109 -18.578 1 96.19 657 GLY B CA 1
ATOM 12133 C C . GLY B 1 657 ? -21.531 13.516 -19.141 1 96.19 657 GLY B C 1
ATOM 12134 O O . GLY B 1 657 ? -20.75 14.414 -18.844 1 96.19 657 GLY B O 1
ATOM 12135 N N . ASP B 1 658 ? -22.594 13.719 -19.828 1 95.19 658 ASP B N 1
ATOM 12136 C CA . ASP B 1 658 ? -22.812 14.922 -20.625 1 95.19 658 ASP B CA 1
ATOM 12137 C C . ASP B 1 658 ? -23.172 16.109 -19.734 1 95.19 658 ASP B C 1
ATOM 12139 O O . ASP B 1 658 ? -22.969 17.266 -20.109 1 95.19 658 ASP B O 1
ATOM 12143 N N . HIS B 1 659 ? -23.688 15.852 -18.562 1 96.31 659 HIS B N 1
ATOM 12144 C CA . HIS B 1 659 ? -24.109 16.938 -17.672 1 96.31 659 HIS B CA 1
ATOM 12145 C C . HIS B 1 659 ? -22.906 17.547 -16.953 1 96.31 659 HIS B C 1
ATOM 12147 O O . HIS B 1 659 ? -23 18.672 -16.438 1 96.31 659 HIS B O 1
ATOM 12153 N N . PHE B 1 660 ? -21.75 16.828 -16.984 1 96.81 660 PHE B N 1
ATOM 12154 C CA . PHE B 1 660 ? -20.562 17.344 -16.297 1 96.81 660 PHE B CA 1
ATOM 12155 C C . PHE B 1 660 ? -19.312 17.141 -17.141 1 96.81 660 PHE B C 1
ATOM 12157 O O . PHE B 1 660 ? -18.953 18 -17.938 1 96.81 660 PHE B O 1
ATOM 12164 N N . GLN B 1 661 ? -18.766 15.875 -17.031 1 95.81 661 GLN B N 1
ATOM 12165 C CA . GLN B 1 661 ? -17.531 15.695 -17.781 1 95.81 661 GLN B CA 1
ATOM 12166 C C . GLN B 1 661 ? -17.344 14.234 -18.188 1 95.81 661 GLN B C 1
ATOM 12168 O O . GLN B 1 661 ? -17.828 13.328 -17.516 1 95.81 661 GLN B O 1
ATOM 12173 N N . ASN B 1 662 ? -16.625 13.977 -19.297 1 97 662 ASN B N 1
ATOM 12174 C CA . ASN B 1 662 ? -16.281 12.656 -19.812 1 97 662 ASN B CA 1
ATOM 12175 C C . ASN B 1 662 ? -14.758 12.477 -19.875 1 97 662 ASN B C 1
ATOM 12177 O O . ASN B 1 662 ? -14.156 12.641 -20.938 1 97 662 ASN B O 1
ATOM 12181 N N . PRO B 1 663 ? -14.164 12.008 -18.859 1 96.88 663 PRO B N 1
ATOM 12182 C CA . PRO B 1 663 ? -12.703 12.016 -18.75 1 96.88 663 PRO B CA 1
ATOM 12183 C C . PRO B 1 663 ? -12.039 11.141 -19.828 1 96.88 663 PRO B C 1
ATOM 12185 O O . PRO B 1 663 ? -11.008 11.531 -20.391 1 96.88 663 PRO B O 1
ATOM 12188 N N . PHE B 1 664 ? -12.57 9.961 -20.141 1 97.69 664 PHE B N 1
ATOM 12189 C CA . PHE B 1 664 ? -11.945 9.055 -21.094 1 97.69 664 PHE B CA 1
ATOM 12190 C C . PHE B 1 664 ? -11.969 9.656 -22.5 1 97.69 664 PHE B C 1
ATOM 12192 O O . PHE B 1 664 ? -11 9.523 -23.25 1 97.69 664 PHE B O 1
ATOM 12199 N N . GLU B 1 665 ? -13.062 10.328 -22.859 1 97.06 665 GLU B N 1
ATOM 12200 C CA . GLU B 1 665 ? -13.133 11.031 -24.141 1 97.06 665 GLU B CA 1
ATOM 12201 C C . GLU B 1 665 ? -12.133 12.18 -24.203 1 97.06 665 GLU B C 1
ATOM 12203 O O . GLU B 1 665 ? -11.641 12.531 -25.266 1 97.06 665 GLU B O 1
ATOM 12208 N N . GLU B 1 666 ? -11.812 12.688 -23.062 1 97.94 666 GLU B N 1
ATOM 12209 C CA . GLU B 1 666 ? -10.953 13.867 -22.984 1 97.94 666 GLU B CA 1
ATOM 12210 C C . GLU B 1 666 ? -9.477 13.477 -22.938 1 97.94 666 GLU B C 1
ATOM 12212 O O . GLU B 1 666 ? -8.602 14.312 -23.156 1 97.94 666 GLU B O 1
ATOM 12217 N N . GLY B 1 667 ? -9.242 12.219 -22.641 1 97.25 667 GLY B N 1
ATOM 12218 C CA . GLY B 1 667 ? -7.859 11.805 -22.766 1 97.25 667 GLY B CA 1
ATOM 12219 C C . GLY B 1 667 ? -7.316 11.125 -21.531 1 97.25 667 GLY B C 1
ATOM 12220 O O . GLY B 1 667 ? -6.176 10.656 -21.516 1 97.25 667 GLY B O 1
ATOM 12221 N N . ALA B 1 668 ? -8.062 11 -20.422 1 98.12 668 ALA B N 1
ATOM 12222 C CA . ALA B 1 668 ? -7.617 10.219 -19.281 1 98.12 668 ALA B CA 1
ATOM 12223 C C . ALA B 1 668 ? -7.453 8.75 -19.641 1 98.12 668 ALA B C 1
ATOM 12225 O O . ALA B 1 668 ? -8.266 8.195 -20.391 1 98.12 668 ALA B O 1
ATOM 12226 N N . GLU B 1 669 ? -6.434 8.117 -19.156 1 97.56 669 GLU B N 1
ATOM 12227 C CA . GLU B 1 669 ? -6.207 6.695 -19.391 1 97.56 669 GLU B CA 1
ATOM 12228 C C . GLU B 1 669 ? -6.84 5.844 -18.297 1 97.56 669 GLU B C 1
ATOM 12230 O O . GLU B 1 669 ? -7.301 4.734 -18.562 1 97.56 669 GLU B O 1
ATOM 12235 N N . LEU B 1 670 ? -6.801 6.363 -17.109 1 98.5 670 LEU B N 1
ATOM 12236 C CA . LEU B 1 670 ? -7.324 5.684 -15.938 1 98.5 670 LEU B CA 1
ATOM 12237 C C . LEU B 1 670 ? -8.305 6.574 -15.18 1 98.5 670 LEU B C 1
ATOM 12239 O O . LEU B 1 670 ? -8.117 7.789 -15.109 1 98.5 670 LEU B O 1
ATOM 12243 N N . VAL B 1 671 ? -9.312 5.98 -14.656 1 98.56 671 VAL B N 1
ATOM 12244 C CA . VAL B 1 671 ? -10.242 6.625 -13.734 1 98.56 671 VAL B CA 1
ATOM 12245 C C . VAL B 1 671 ? -10.398 5.777 -12.477 1 98.56 671 VAL B C 1
ATOM 12247 O O . VAL B 1 671 ? -10.586 4.562 -12.555 1 98.56 671 VAL B O 1
ATOM 12250 N N . THR B 1 672 ? -10.156 6.344 -11.352 1 98.12 672 THR B N 1
ATOM 12251 C CA . THR B 1 672 ? -10.484 5.719 -10.078 1 98.12 672 THR B CA 1
ATOM 12252 C C . THR B 1 672 ? -11.617 6.473 -9.383 1 98.12 672 THR B C 1
ATOM 12254 O O . THR B 1 672 ? -11.922 7.613 -9.742 1 98.12 672 THR B O 1
ATOM 12257 N N . GLY B 1 673 ? -12.219 5.812 -8.414 1 96.88 673 GLY B N 1
ATOM 12258 C CA . GLY B 1 673 ? -13.289 6.508 -7.711 1 96.88 673 GLY B CA 1
ATOM 12259 C C . GLY B 1 673 ? -13.836 5.719 -6.535 1 96.88 673 GLY B C 1
ATOM 12260 O O . GLY B 1 673 ? -13.578 4.523 -6.406 1 96.88 673 GLY B O 1
ATOM 12261 N N . SER B 1 674 ? -14.539 6.453 -5.68 1 96.12 674 SER B N 1
ATOM 12262 C CA . SER B 1 674 ? -15.383 5.871 -4.645 1 96.12 674 SER B CA 1
ATOM 12263 C C . SER B 1 674 ? -16.828 5.75 -5.113 1 96.12 674 SER B C 1
ATOM 12265 O O . SER B 1 674 ? -17.328 6.629 -5.812 1 96.12 674 SER B O 1
ATOM 12267 N N . THR B 1 675 ? -17.484 4.754 -4.699 1 97.62 675 THR B N 1
ATOM 12268 C CA . THR B 1 675 ? -18.812 4.48 -5.223 1 97.62 675 THR B CA 1
ATOM 12269 C C . THR B 1 675 ? -19.875 4.852 -4.199 1 97.62 675 THR B C 1
ATOM 12271 O O . THR B 1 675 ? -20.938 4.227 -4.148 1 97.62 675 THR B O 1
ATOM 12274 N N . HIS B 1 676 ? -19.656 5.879 -3.297 1 96.75 676 HIS B N 1
ATOM 12275 C CA . HIS B 1 676 ? -20.625 6.137 -2.236 1 96.75 676 HIS B CA 1
ATOM 12276 C C . HIS B 1 676 ? -20.781 7.637 -1.983 1 96.75 676 HIS B C 1
ATOM 12278 O O . HIS B 1 676 ? -21.25 8.047 -0.921 1 96.75 676 HIS B O 1
ATOM 12284 N N . LYS B 1 677 ? -20.266 8.5 -2.855 1 96.5 677 LYS B N 1
ATOM 12285 C CA . LYS B 1 677 ? -20.422 9.945 -2.711 1 96.5 677 LYS B CA 1
ATOM 12286 C C . LYS B 1 677 ? -21.5 10.484 -3.65 1 96.5 677 LYS B C 1
ATOM 12288 O O . LYS B 1 677 ? -22.688 10.242 -3.439 1 96.5 677 LYS B O 1
ATOM 12293 N N . THR B 1 678 ? -21.031 10.969 -4.855 1 97.81 678 THR B N 1
ATOM 12294 C CA . THR B 1 678 ? -22.062 11.32 -5.836 1 97.81 678 THR B CA 1
ATOM 12295 C C . THR B 1 678 ? -22.609 10.062 -6.52 1 97.81 678 THR B C 1
ATOM 12297 O O . THR B 1 678 ? -23.75 10.039 -6.957 1 97.81 678 THR B O 1
ATOM 12300 N N . PHE B 1 679 ? -21.719 9.047 -6.637 1 97.75 679 PHE B N 1
ATOM 12301 C CA . PHE B 1 679 ? -22.234 7.727 -6.973 1 97.75 679 PHE B CA 1
ATOM 12302 C C . PHE B 1 679 ? -22.906 7.086 -5.77 1 97.75 679 PHE B C 1
ATOM 12304 O O . PHE B 1 679 ? -22.297 6.957 -4.703 1 97.75 679 PHE B O 1
ATOM 12311 N N . PHE B 1 680 ? -24.188 6.809 -5.816 1 96.19 680 PHE B N 1
ATOM 12312 C CA . PHE B 1 680 ? -24.906 6.523 -4.582 1 96.19 680 PHE B CA 1
ATOM 12313 C C . PHE B 1 680 ? -24.969 5.023 -4.32 1 96.19 680 PHE B C 1
ATOM 12315 O O . PHE B 1 680 ? -26.031 4.473 -4.059 1 96.19 680 PHE B O 1
ATOM 12322 N N . GLY B 1 681 ? -23.844 4.309 -4.496 1 96.69 681 GLY B N 1
ATOM 12323 C CA . GLY B 1 681 ? -23.672 2.902 -4.168 1 96.69 681 GLY B CA 1
ATOM 12324 C C . GLY B 1 681 ? -23.062 2.674 -2.801 1 96.69 681 GLY B C 1
ATOM 12325 O O . GLY B 1 681 ? -23.062 3.57 -1.954 1 96.69 681 GLY B O 1
ATOM 12326 N N . THR B 1 682 ? -22.656 1.411 -2.549 1 97.5 682 THR B N 1
ATOM 12327 C CA . THR B 1 682 ? -22.047 1.04 -1.282 1 97.5 682 THR B CA 1
ATOM 12328 C C . THR B 1 682 ? -20.641 1.627 -1.174 1 97.5 682 THR B C 1
ATOM 12330 O O . THR B 1 682 ? -20.078 2.09 -2.168 1 97.5 682 THR B O 1
ATOM 12333 N N . GLN B 1 683 ? -20.109 1.773 0.034 1 96.88 683 GLN B N 1
ATOM 12334 C CA . GLN B 1 683 ? -18.75 2.285 0.25 1 96.88 683 GLN B CA 1
ATOM 12335 C C . GLN B 1 683 ? -17.703 1.319 -0.291 1 96.88 683 GLN B C 1
ATOM 12337 O O . GLN B 1 683 ? -17.359 0.343 0.374 1 96.88 683 GLN B O 1
ATOM 12342 N N . ARG B 1 684 ? -17.234 1.468 -1.492 1 97.19 684 ARG B N 1
ATOM 12343 C CA . ARG B 1 684 ? -16.234 0.699 -2.223 1 97.19 684 ARG B CA 1
ATOM 12344 C C . ARG B 1 684 ? -15.438 1.597 -3.158 1 97.19 684 ARG B C 1
ATOM 12346 O O . ARG B 1 684 ? -15.562 2.822 -3.111 1 97.19 684 ARG B O 1
ATOM 12353 N N . GLY B 1 685 ? -14.523 1.021 -3.91 1 97.12 685 GLY B N 1
ATOM 12354 C CA . GLY B 1 685 ? -13.789 1.708 -4.957 1 97.12 685 GLY B CA 1
ATOM 12355 C C . GLY B 1 685 ? -13.836 0.992 -6.293 1 97.12 685 GLY B C 1
ATOM 12356 O O . GLY B 1 685 ? -14.336 -0.131 -6.383 1 97.12 685 GLY B O 1
ATOM 12357 N N . ILE B 1 686 ? -13.406 1.646 -7.328 1 98.31 686 ILE B N 1
ATOM 12358 C CA . ILE B 1 686 ? -13.273 1.048 -8.656 1 98.31 686 ILE B CA 1
ATOM 12359 C C . ILE B 1 686 ? -12.031 1.61 -9.352 1 98.31 686 ILE B C 1
ATOM 12361 O O . ILE B 1 686 ? -11.562 2.695 -9.008 1 98.31 686 ILE B O 1
ATOM 12365 N N . ILE B 1 687 ? -11.445 0.914 -10.234 1 98.75 687 ILE B N 1
ATOM 12366 C CA . ILE B 1 687 ? -10.43 1.348 -11.188 1 98.75 687 ILE B CA 1
ATOM 12367 C C . ILE B 1 687 ? -10.906 1.055 -12.609 1 98.75 687 ILE B C 1
ATOM 12369 O O . ILE B 1 687 ? -11.273 -0.077 -12.922 1 98.75 687 ILE B O 1
ATOM 12373 N N . ALA B 1 688 ? -10.961 2.035 -13.422 1 98.62 688 ALA B N 1
ATOM 12374 C CA . ALA B 1 688 ? -11.328 1.867 -14.828 1 98.62 688 ALA B CA 1
ATOM 12375 C C . ALA B 1 688 ? -10.188 2.273 -15.75 1 98.62 688 ALA B C 1
ATOM 12377 O O . ALA B 1 688 ? -9.398 3.166 -15.414 1 98.62 688 ALA B O 1
ATOM 12378 N N . GLY B 1 689 ? -9.992 1.562 -16.812 1 97.56 689 GLY B N 1
ATOM 12379 C CA . GLY B 1 689 ? -8.969 1.854 -17.797 1 97.56 689 GLY B CA 1
ATOM 12380 C C . GLY B 1 689 ? -9.484 1.784 -19.219 1 97.56 689 GLY B C 1
ATOM 12381 O O . GLY B 1 689 ? -10.359 0.968 -19.531 1 97.56 689 GLY B O 1
ATOM 12382 N N . ASN B 1 690 ? -9.016 2.635 -19.984 1 95 690 ASN B N 1
ATOM 12383 C CA . ASN B 1 690 ? -9.344 2.639 -21.406 1 95 690 ASN B CA 1
ATOM 12384 C C . ASN B 1 690 ? -8.156 2.184 -22.266 1 95 690 ASN B C 1
ATOM 12386 O O . ASN B 1 690 ? -7.574 2.982 -23 1 95 690 ASN B O 1
ATOM 12390 N N . TYR B 1 691 ? -7.789 0.954 -22.141 1 93.62 691 TYR B N 1
ATOM 12391 C CA . TYR B 1 691 ? -6.707 0.299 -22.859 1 93.62 691 TYR B CA 1
ATOM 12392 C C . TYR B 1 691 ? -7.238 -0.851 -23.703 1 93.62 691 TYR B C 1
ATOM 12394 O O . TYR B 1 691 ? -8.086 -1.623 -23.266 1 93.62 691 TYR B O 1
ATOM 12402 N N . ASP B 1 692 ? -6.746 -0.886 -24.906 1 89.06 692 ASP B N 1
ATOM 12403 C CA . ASP B 1 692 ? -6.953 -2.057 -25.75 1 89.06 692 ASP B CA 1
ATOM 12404 C C . ASP B 1 692 ? -5.82 -3.064 -25.578 1 89.06 692 ASP B C 1
ATOM 12406 O O . ASP B 1 692 ? -4.676 -2.684 -25.344 1 89.06 692 ASP B O 1
ATOM 12410 N N . PRO B 1 693 ? -6.152 -4.328 -25.672 1 83.25 693 PRO B N 1
ATOM 12411 C CA . PRO B 1 693 ? -5.121 -5.355 -25.5 1 83.25 693 PRO B CA 1
ATOM 12412 C C . PRO B 1 693 ? -3.898 -5.117 -26.391 1 83.25 693 PRO B C 1
ATOM 12414 O O . PRO B 1 693 ? -2.793 -5.547 -26.047 1 83.25 693 PRO B O 1
ATOM 12417 N N . GLU B 1 694 ? -4.043 -4.402 -27.5 1 82.19 694 GLU B N 1
ATOM 12418 C CA . GLU B 1 694 ? -2.949 -4.148 -28.422 1 82.19 694 GLU B CA 1
ATOM 12419 C C . GLU B 1 694 ? -2.133 -2.93 -28 1 82.19 694 GLU B C 1
ATOM 12421 O O . GLU B 1 694 ? -1.021 -2.723 -28.5 1 82.19 694 GLU B O 1
ATOM 12426 N N . ASP B 1 695 ? -2.639 -2.213 -27.031 1 86.06 695 ASP B N 1
ATOM 12427 C CA . ASP B 1 695 ? -1.944 -1.016 -26.578 1 86.06 695 ASP B CA 1
ATOM 12428 C C . ASP B 1 695 ? -0.67 -1.379 -25.812 1 86.06 695 ASP B C 1
ATOM 12430 O O . ASP B 1 695 ? -0.631 -2.387 -25.109 1 86.06 695 ASP B O 1
ATOM 12434 N N . TYR B 1 696 ? 0.303 -0.521 -26.016 1 83.56 696 TYR B N 1
ATOM 12435 C CA . TYR B 1 696 ? 1.567 -0.674 -25.312 1 83.56 696 TYR B CA 1
ATOM 12436 C C . TYR B 1 696 ? 1.34 -0.742 -23.797 1 83.56 696 TYR B C 1
ATOM 12438 O O . TYR B 1 696 ? 1.971 -1.542 -23.109 1 83.56 696 TYR B O 1
ATOM 12446 N N . LYS B 1 697 ? 0.442 0.043 -23.281 1 90.56 697 LYS B N 1
ATOM 12447 C CA . LYS B 1 697 ? 0.26 0.152 -21.828 1 90.56 697 LYS B CA 1
ATOM 12448 C C . LYS B 1 697 ? -0.791 -0.836 -21.328 1 90.56 697 LYS B C 1
ATOM 12450 O O . LYS B 1 697 ? -1.214 -0.771 -20.172 1 90.56 697 LYS B O 1
ATOM 12455 N N . TYR B 1 698 ? -1.232 -1.798 -22.203 1 93 698 TYR B N 1
ATOM 12456 C CA . TYR B 1 698 ? -2.16 -2.824 -21.734 1 93 698 TYR B CA 1
ATOM 12457 C C . TYR B 1 698 ? -1.551 -3.641 -20.609 1 93 698 TYR B C 1
ATOM 12459 O O . TYR B 1 698 ? -2.256 -4.062 -19.688 1 93 698 TYR B O 1
ATOM 12467 N N . GLY B 1 699 ? -0.241 -3.836 -20.641 1 94.19 699 GLY B N 1
ATOM 12468 C CA . GLY B 1 699 ? 0.452 -4.508 -19.547 1 94.19 699 GLY B CA 1
ATOM 12469 C C . GLY B 1 699 ? 0.27 -3.818 -18.219 1 94.19 699 GLY B C 1
ATOM 12470 O O . GLY B 1 699 ? 0.269 -4.473 -17.172 1 94.19 699 GLY B O 1
ATOM 12471 N N . LEU B 1 700 ? 0.143 -2.486 -18.266 1 97 700 LEU B N 1
ATOM 12472 C CA . LEU B 1 700 ? -0.141 -1.752 -17.047 1 97 700 LEU B CA 1
ATOM 12473 C C . LEU B 1 700 ? -1.496 -2.156 -16.469 1 97 700 LEU B C 1
ATOM 12475 O O . LEU B 1 700 ? -1.635 -2.33 -15.258 1 97 700 LEU B O 1
ATOM 12479 N N . TRP B 1 701 ? -2.486 -2.322 -17.328 1 97.31 701 TRP B N 1
ATOM 12480 C CA . TRP B 1 701 ? -3.803 -2.742 -16.859 1 97.31 701 TRP B CA 1
ATOM 12481 C C . TRP B 1 701 ? -3.736 -4.117 -16.203 1 97.31 701 TRP B C 1
ATOM 12483 O O . TRP B 1 701 ? -4.301 -4.332 -15.125 1 97.31 701 TRP B O 1
ATOM 12493 N N . GLU B 1 702 ? -3.043 -5.051 -16.844 1 96.19 702 GLU B N 1
ATOM 12494 C CA . GLU B 1 702 ? -2.895 -6.383 -16.266 1 96.19 702 GLU B CA 1
ATOM 12495 C C . GLU B 1 702 ? -2.238 -6.316 -14.883 1 96.19 702 GLU B C 1
ATOM 12497 O O . GLU B 1 702 ? -2.617 -7.059 -13.969 1 96.19 702 GLU B O 1
ATOM 12502 N N . THR B 1 703 ? -1.279 -5.445 -14.812 1 97.31 703 THR B N 1
ATOM 12503 C CA . THR B 1 703 ? -0.603 -5.27 -13.531 1 97.31 703 THR B CA 1
ATOM 12504 C C . THR B 1 703 ? -1.561 -4.707 -12.484 1 97.31 703 THR B C 1
ATOM 12506 O O . THR B 1 703 ? -1.497 -5.078 -11.312 1 97.31 703 THR B O 1
ATOM 12509 N N . ILE B 1 704 ? -2.459 -3.785 -12.875 1 98.25 704 ILE B N 1
ATOM 12510 C CA . ILE B 1 704 ? -3.463 -3.234 -11.969 1 98.25 704 ILE B CA 1
ATOM 12511 C C . ILE B 1 704 ? -4.344 -4.359 -11.43 1 98.25 704 ILE B C 1
ATOM 12513 O O . ILE B 1 704 ? -4.621 -4.418 -10.227 1 98.25 704 ILE B O 1
ATOM 12517 N N . GLU B 1 705 ? -4.711 -5.277 -12.258 1 96.94 705 GLU B N 1
ATOM 12518 C CA . GLU B 1 705 ? -5.527 -6.406 -11.82 1 96.94 705 GLU B CA 1
ATOM 12519 C C . GLU B 1 705 ? -4.781 -7.262 -10.797 1 96.94 705 GLU B C 1
ATOM 12521 O O . GLU B 1 705 ? -5.367 -7.699 -9.805 1 96.94 705 GLU B O 1
ATOM 12526 N N . THR B 1 706 ? -3.475 -7.43 -11.031 1 96.06 706 THR B N 1
ATOM 12527 C CA . THR B 1 706 ? -2.68 -8.25 -10.133 1 96.06 706 THR B CA 1
ATOM 12528 C C . THR B 1 706 ? -2.451 -7.535 -8.805 1 96.06 706 THR B C 1
ATOM 12530 O O . THR B 1 706 ? -2.365 -8.172 -7.75 1 96.06 706 THR B O 1
ATOM 12533 N N . ARG B 1 707 ? -2.377 -6.211 -8.82 1 97.19 707 ARG B N 1
ATOM 12534 C CA . ARG B 1 707 ? -2.148 -5.465 -7.586 1 97.19 707 ARG B CA 1
ATOM 12535 C C . ARG B 1 707 ? -3.455 -5.238 -6.832 1 97.19 707 ARG B C 1
ATOM 12537 O O . ARG B 1 707 ? -3.443 -4.902 -5.645 1 97.19 707 ARG B O 1
ATOM 12544 N N . ALA B 1 708 ? -4.535 -5.414 -7.598 1 97.19 708 ALA B N 1
ATOM 12545 C CA . ALA B 1 708 ? -5.793 -5.547 -6.871 1 97.19 708 ALA B CA 1
ATOM 12546 C C . ALA B 1 708 ? -5.848 -6.871 -6.113 1 97.19 708 ALA B C 1
ATOM 12548 O O . ALA B 1 708 ? -5.941 -6.891 -4.887 1 97.19 708 ALA B O 1
ATOM 12549 N N . PHE B 1 709 ? -5.676 -7.945 -6.762 1 95.12 709 PHE B N 1
ATOM 12550 C CA . PHE B 1 709 ? -5.477 -9.266 -6.176 1 95.12 709 PHE B CA 1
ATOM 12551 C C . PHE B 1 709 ? -4.32 -9.984 -6.855 1 95.12 709 PHE B C 1
ATOM 12553 O O . PHE B 1 709 ? -4.277 -10.086 -8.086 1 95.12 709 PHE B O 1
ATOM 12560 N N . PRO B 1 710 ? -3.469 -10.414 -6.09 1 93.06 710 PRO B N 1
ATOM 12561 C CA . PRO B 1 710 ? -3.48 -10.602 -4.637 1 93.06 710 PRO B CA 1
ATOM 12562 C C . PRO B 1 710 ? -2.803 -9.461 -3.887 1 93.06 710 PRO B C 1
ATOM 12564 O O . PRO B 1 710 ? -2.484 -9.594 -2.703 1 93.06 710 PRO B O 1
ATOM 12567 N N . GLY B 1 711 ? -2.58 -8.359 -4.516 1 94.75 711 GLY B N 1
ATOM 12568 C CA . GLY B 1 711 ? -1.79 -7.281 -3.947 1 94.75 711 GLY B CA 1
ATOM 12569 C C . GLY B 1 711 ? -2.492 -6.562 -2.811 1 94.75 711 GLY B C 1
ATOM 12570 O O . GLY B 1 711 ? -1.921 -6.391 -1.731 1 94.75 711 GLY B O 1
ATOM 12571 N N . SER B 1 712 ? -3.799 -6.227 -3.059 1 95.06 712 SER B N 1
ATOM 12572 C CA . SER B 1 712 ? -4.477 -5.316 -2.139 1 95.06 712 SER B CA 1
ATOM 12573 C C . SER B 1 712 ? -5.527 -6.051 -1.312 1 95.06 712 SER B C 1
ATOM 12575 O O . SER B 1 712 ? -5.848 -5.633 -0.197 1 95.06 712 SER B O 1
ATOM 12577 N N . VAL B 1 713 ? -6.113 -7.066 -1.901 1 93.81 713 VAL B N 1
ATOM 12578 C CA . VAL B 1 713 ? -7.168 -7.797 -1.201 1 93.81 713 VAL B CA 1
ATOM 12579 C C . VAL B 1 713 ? -6.957 -9.297 -1.373 1 93.81 713 VAL B C 1
ATOM 12581 O O . VAL B 1 713 ? -6.238 -9.734 -2.277 1 93.81 713 VAL B O 1
ATOM 12584 N N . SER B 1 714 ? -7.426 -10.039 -0.439 1 91.88 714 SER B N 1
ATOM 12585 C CA . SER B 1 714 ? -7.719 -11.453 -0.653 1 91.88 714 SER B CA 1
ATOM 12586 C C . SER B 1 714 ? -9.203 -11.672 -0.951 1 91.88 714 SER B C 1
ATOM 12588 O O . SER B 1 714 ? -9.625 -11.578 -2.104 1 91.88 714 SER B O 1
ATOM 12590 N N . ASN B 1 715 ? -9.992 -11.539 0.107 1 93.75 715 ASN B N 1
ATOM 12591 C CA . ASN B 1 715 ? -11.438 -11.43 -0.073 1 93.75 715 ASN B CA 1
ATOM 12592 C C . ASN B 1 715 ? -11.867 -9.984 -0.316 1 93.75 715 ASN B C 1
ATOM 12594 O O . ASN B 1 715 ? -11.18 -9.047 0.108 1 93.75 715 ASN B O 1
ATOM 12598 N N . HIS B 1 716 ? -12.875 -9.789 -1.147 1 95.31 716 HIS B N 1
ATOM 12599 C CA . HIS B 1 716 ? -13.164 -8.406 -1.527 1 95.31 716 HIS B CA 1
ATOM 12600 C C . HIS B 1 716 ? -14.602 -8.031 -1.165 1 95.31 716 HIS B C 1
ATOM 12602 O O . HIS B 1 716 ? -15.297 -7.387 -1.956 1 95.31 716 HIS B O 1
ATOM 12608 N N . HIS B 1 717 ? -15.062 -8.445 0.019 1 96.5 717 HIS B N 1
ATOM 12609 C CA . HIS B 1 717 ? -16.297 -8.008 0.652 1 96.5 717 HIS B CA 1
ATOM 12610 C C . HIS B 1 717 ? -17.484 -8.164 -0.296 1 96.5 717 HIS B C 1
ATOM 12612 O O . HIS B 1 717 ? -18.078 -7.164 -0.715 1 96.5 717 HIS B O 1
ATOM 12618 N N . LEU B 1 718 ? -18.016 -9.328 -0.435 1 98.12 718 LEU B N 1
ATOM 12619 C CA . LEU B 1 718 ? -18.938 -9.727 -1.496 1 98.12 718 LEU B CA 1
ATOM 12620 C C . LEU B 1 718 ? -20.328 -9.164 -1.247 1 98.12 718 LEU B C 1
ATOM 12622 O O . LEU B 1 718 ? -21.094 -8.93 -2.191 1 98.12 718 LEU B O 1
ATOM 12626 N N . GLY B 1 719 ? -20.703 -8.867 0.021 1 97.94 719 GLY B N 1
ATOM 12627 C CA . GLY B 1 719 ? -22 -8.258 0.301 1 97.94 719 GLY B CA 1
ATOM 12628 C C . GLY B 1 719 ? -22.141 -6.871 -0.304 1 97.94 719 GLY B C 1
ATOM 12629 O O . GLY B 1 719 ? -23.125 -6.594 -0.997 1 97.94 719 GLY B O 1
ATOM 12630 N N . THR B 1 720 ? -21.125 -6.027 -0.042 1 97.75 720 THR B N 1
ATOM 12631 C CA . THR B 1 720 ? -21.188 -4.672 -0.575 1 97.75 720 THR B CA 1
ATOM 12632 C C . THR B 1 720 ? -21.062 -4.68 -2.096 1 97.75 720 THR B C 1
ATOM 12634 O O . THR B 1 720 ? -21.547 -3.771 -2.771 1 97.75 720 THR B O 1
ATOM 12637 N N . MET B 1 721 ? -20.438 -5.707 -2.65 1 98.06 721 MET B N 1
ATOM 12638 C CA . MET B 1 721 ? -20.406 -5.848 -4.102 1 98.06 721 MET B CA 1
ATOM 12639 C C . MET B 1 721 ? -21.797 -6.117 -4.656 1 98.06 721 MET B C 1
ATOM 12641 O O . MET B 1 721 ? -22.188 -5.555 -5.684 1 98.06 721 MET B O 1
ATOM 12645 N N . LEU B 1 722 ? -22.484 -7.008 -3.982 1 98.38 722 LEU B N 1
ATOM 12646 C CA . LEU B 1 722 ? -23.859 -7.301 -4.363 1 98.38 722 LEU B CA 1
ATOM 12647 C C . LEU B 1 722 ? -24.719 -6.043 -4.32 1 98.38 722 LEU B C 1
ATOM 12649 O O . LEU B 1 722 ? -25.484 -5.77 -5.25 1 98.38 722 LEU B O 1
ATOM 12653 N N . GLY B 1 723 ? -24.562 -5.254 -3.268 1 98.5 723 GLY B N 1
ATOM 12654 C CA . GLY B 1 723 ? -25.266 -3.977 -3.172 1 98.5 723 GLY B CA 1
ATOM 12655 C C . GLY B 1 723 ? -24.859 -2.998 -4.262 1 98.5 723 GLY B C 1
ATOM 12656 O O . GLY B 1 723 ? -25.703 -2.24 -4.758 1 98.5 723 GLY B O 1
ATOM 12657 N N . LEU B 1 724 ? -23.625 -2.998 -4.617 1 98.62 724 LEU B N 1
ATOM 12658 C CA . LEU B 1 724 ? -23.125 -2.072 -5.625 1 98.62 724 LEU B CA 1
ATOM 12659 C C . LEU B 1 724 ? -23.734 -2.373 -6.992 1 98.62 724 LEU B C 1
ATOM 12661 O O . LEU B 1 724 ? -23.984 -1.459 -7.781 1 98.62 724 LEU B O 1
ATOM 12665 N N . LEU B 1 725 ? -23.922 -3.684 -7.32 1 98.62 725 LEU B N 1
ATOM 12666 C CA . LEU B 1 725 ? -24.578 -4.004 -8.586 1 98.62 725 LEU B CA 1
ATOM 12667 C C . LEU B 1 725 ? -25.953 -3.369 -8.656 1 98.62 725 LEU B C 1
ATOM 12669 O O . LEU B 1 725 ? -26.328 -2.777 -9.672 1 98.62 725 LEU B O 1
ATOM 12673 N N . MET B 1 726 ? -26.781 -3.479 -7.574 1 98.62 726 MET B N 1
ATOM 12674 C CA . MET B 1 726 ? -28.094 -2.857 -7.527 1 98.62 726 MET B CA 1
ATOM 12675 C C . MET B 1 726 ? -28 -1.349 -7.73 1 98.62 726 MET B C 1
ATOM 12677 O O . MET B 1 726 ? -28.75 -0.769 -8.508 1 98.62 726 MET B O 1
ATOM 12681 N N . ALA B 1 727 ? -27.047 -0.72 -7.031 1 98.5 727 ALA B N 1
ATOM 12682 C CA . ALA B 1 727 ? -26.859 0.723 -7.152 1 98.5 727 ALA B CA 1
ATOM 12683 C C . ALA B 1 727 ? -26.484 1.108 -8.578 1 98.5 727 ALA B C 1
ATOM 12685 O O . ALA B 1 727 ? -26.875 2.174 -9.062 1 98.5 727 ALA B O 1
ATOM 12686 N N . THR B 1 728 ? -25.688 0.271 -9.234 1 98.56 728 THR B N 1
ATOM 12687 C CA . THR B 1 728 ? -25.281 0.542 -10.609 1 98.56 728 THR B CA 1
ATOM 12688 C C . THR B 1 728 ? -26.484 0.451 -11.555 1 98.56 728 THR B C 1
ATOM 12690 O O . THR B 1 728 ? -26.594 1.238 -12.5 1 98.56 728 THR B O 1
ATOM 12693 N N . TYR B 1 729 ? -27.406 -0.537 -11.305 1 98.56 729 TYR B N 1
ATOM 12694 C CA . TYR B 1 729 ? -28.656 -0.585 -12.062 1 98.56 729 TYR B CA 1
ATOM 12695 C C . TYR B 1 729 ? -29.438 0.708 -11.898 1 98.56 729 TYR B C 1
ATOM 12697 O O . TYR B 1 729 ? -29.922 1.276 -12.883 1 98.56 729 TYR B O 1
ATOM 12705 N N . GLU B 1 730 ? -29.531 1.161 -10.641 1 98.44 730 GLU B N 1
ATOM 12706 C CA . GLU B 1 730 ? -30.266 2.393 -10.352 1 98.44 730 GLU B CA 1
ATOM 12707 C C . GLU B 1 730 ? -29.594 3.596 -11.016 1 98.44 730 GLU B C 1
ATOM 12709 O O . GLU B 1 730 ? -30.281 4.43 -11.617 1 98.44 730 GLU B O 1
ATOM 12714 N N . MET B 1 731 ? -28.312 3.688 -10.93 1 98.06 731 MET B N 1
ATOM 12715 C CA . MET B 1 731 ? -27.578 4.789 -11.539 1 98.06 731 MET B CA 1
ATOM 12716 C C . MET B 1 731 ? -27.766 4.805 -13.047 1 98.06 731 MET B C 1
ATOM 12718 O O . MET B 1 731 ? -28.062 5.848 -13.633 1 98.06 731 MET B O 1
ATOM 12722 N N . ASN B 1 732 ? -27.594 3.67 -13.664 1 97.94 732 ASN B N 1
ATOM 12723 C CA . ASN B 1 732 ? -27.703 3.594 -15.117 1 97.94 732 ASN B CA 1
ATOM 12724 C C . ASN B 1 732 ? -29.109 3.936 -15.594 1 97.94 732 ASN B C 1
ATOM 12726 O O . ASN B 1 732 ? -29.281 4.496 -16.672 1 97.94 732 ASN B O 1
ATOM 12730 N N . TYR B 1 733 ? -30.094 3.658 -14.781 1 98.06 733 TYR B N 1
ATOM 12731 C CA . TYR B 1 733 ? -31.484 3.938 -15.156 1 98.06 733 TYR B CA 1
ATOM 12732 C C . TYR B 1 733 ? -31.828 5.402 -14.914 1 98.06 733 TYR B C 1
ATOM 12734 O O . TYR B 1 733 ? -32.5 6.035 -15.734 1 98.06 733 TYR B O 1
ATOM 12742 N N . PHE B 1 734 ? -31.406 6.004 -13.766 1 98.06 734 PHE B N 1
ATOM 12743 C CA . PHE B 1 734 ? -31.891 7.301 -13.312 1 98.06 734 PHE B CA 1
ATOM 12744 C C . PHE B 1 734 ? -30.844 8.383 -13.547 1 98.06 734 PHE B C 1
ATOM 12746 O O . PHE B 1 734 ? -31.109 9.57 -13.32 1 98.06 734 PHE B O 1
ATOM 12753 N N . LYS B 1 735 ? -29.641 8.117 -14.016 1 96.75 735 LYS B N 1
ATOM 12754 C CA . LYS B 1 735 ? -28.484 9.016 -13.953 1 96.75 735 LYS B CA 1
ATOM 12755 C C . LYS B 1 735 ? -28.781 10.344 -14.633 1 96.75 735 LYS B C 1
ATOM 12757 O O . LYS B 1 735 ? -28.375 11.398 -14.148 1 96.75 735 LYS B O 1
ATOM 12762 N N . ASP B 1 736 ? -29.484 10.336 -15.797 1 97.69 736 ASP B N 1
ATOM 12763 C CA . ASP B 1 736 ? -29.703 11.578 -16.547 1 97.69 736 ASP B CA 1
ATOM 12764 C C . ASP B 1 736 ? -30.469 12.602 -15.703 1 97.69 736 ASP B C 1
ATOM 12766 O O . ASP B 1 736 ? -30.016 13.734 -15.547 1 97.69 736 ASP B O 1
ATOM 12770 N N . GLU B 1 737 ? -31.594 12.188 -15.156 1 97.88 737 GLU B N 1
ATOM 12771 C CA . GLU B 1 737 ? -32.406 13.07 -14.32 1 97.88 737 GLU B CA 1
ATOM 12772 C C . GLU B 1 737 ? -31.672 13.438 -13.031 1 97.88 737 GLU B C 1
ATOM 12774 O O . GLU B 1 737 ? -31.688 14.594 -12.609 1 97.88 737 GLU B O 1
ATOM 12779 N N . TYR B 1 738 ? -31.094 12.469 -12.438 1 98.06 738 TYR B N 1
ATOM 12780 C CA . TYR B 1 738 ? -30.375 12.656 -11.188 1 98.06 738 TYR B CA 1
ATOM 12781 C C . TYR B 1 738 ? -29.266 13.688 -11.352 1 98.06 738 TYR B C 1
ATOM 12783 O O . TYR B 1 738 ? -29.172 14.648 -10.586 1 98.06 738 TYR B O 1
ATOM 12791 N N . GLN B 1 739 ? -28.391 13.492 -12.398 1 98.5 739 GLN B N 1
ATOM 12792 C CA . GLN B 1 739 ? -27.234 14.367 -12.633 1 98.5 739 GLN B CA 1
ATOM 12793 C C . GLN B 1 739 ? -27.688 15.797 -12.938 1 98.5 739 GLN B C 1
ATOM 12795 O O . GLN B 1 739 ? -27.141 16.75 -12.398 1 98.5 739 GLN B O 1
ATOM 12800 N N . LYS B 1 740 ? -28.641 15.914 -13.766 1 98.12 740 LYS B N 1
ATOM 12801 C CA . LYS B 1 740 ? -29.203 17.219 -14.117 1 98.12 740 LYS B CA 1
ATOM 12802 C C . LYS B 1 740 ? -29.703 17.953 -12.875 1 98.12 740 LYS B C 1
ATOM 12804 O O . LYS B 1 740 ? -29.375 19.141 -12.68 1 98.12 740 LYS B O 1
ATOM 12809 N N . ASN B 1 741 ? -30.453 17.297 -12.039 1 98.44 741 ASN B N 1
ATOM 12810 C CA . ASN B 1 741 ? -31.047 17.922 -10.852 1 98.44 741 ASN B CA 1
ATOM 12811 C C . ASN B 1 741 ? -30 18.281 -9.82 1 98.44 741 ASN B C 1
ATOM 12813 O O . ASN B 1 741 ? -30.094 19.312 -9.156 1 98.44 741 ASN B O 1
ATOM 12817 N N . VAL B 1 742 ? -29 17.438 -9.641 1 98.5 742 VAL B N 1
ATOM 12818 C CA . VAL B 1 742 ? -27.922 17.703 -8.688 1 98.5 742 VAL B CA 1
ATOM 12819 C C . VAL B 1 742 ? -27.188 18.984 -9.078 1 98.5 742 VAL B C 1
ATOM 12821 O O . VAL B 1 742 ? -26.953 19.859 -8.242 1 98.5 742 VAL B O 1
ATOM 12824 N N . ILE B 1 743 ? -26.828 19.109 -10.352 1 98.25 743 ILE B N 1
ATOM 12825 C CA . ILE B 1 743 ? -26.062 20.25 -10.828 1 98.25 743 ILE B CA 1
ATOM 12826 C C . ILE B 1 743 ? -26.922 21.516 -10.742 1 98.25 743 ILE B C 1
ATOM 12828 O O . ILE B 1 743 ? -26.453 22.562 -10.25 1 98.25 743 ILE B O 1
ATOM 12832 N N . ASN B 1 744 ? -28.172 21.438 -11.156 1 98.12 744 ASN B N 1
ATOM 12833 C CA . ASN B 1 744 ? -29.078 22.594 -11.094 1 98.12 744 ASN B CA 1
ATOM 12834 C C . ASN B 1 744 ? -29.312 23.031 -9.656 1 98.12 744 ASN B C 1
ATOM 12836 O O . ASN B 1 744 ? -29.328 24.234 -9.367 1 98.12 744 ASN B O 1
ATOM 12840 N N . ASN B 1 745 ? -29.547 22.078 -8.789 1 98.62 745 ASN B N 1
ATOM 12841 C CA . ASN B 1 745 ? -29.766 22.375 -7.383 1 98.62 745 ASN B CA 1
ATOM 12842 C C . ASN B 1 745 ? -28.562 23.047 -6.75 1 98.62 745 ASN B C 1
ATOM 12844 O O . ASN B 1 745 ? -28.703 23.984 -5.953 1 98.62 745 ASN B O 1
ATOM 12848 N N . ALA B 1 746 ? -27.375 22.578 -7.059 1 98.56 746 ALA B N 1
ATOM 12849 C CA . ALA B 1 746 ? -26.156 23.172 -6.508 1 98.56 746 ALA B CA 1
ATOM 12850 C C . ALA B 1 746 ? -26 24.625 -6.957 1 98.56 746 ALA B C 1
ATOM 12852 O O . ALA B 1 746 ? -25.688 25.5 -6.145 1 98.56 746 ALA B O 1
ATOM 12853 N N . LYS B 1 747 ? -26.219 24.875 -8.242 1 98.25 747 LYS B N 1
ATOM 12854 C CA . LYS B 1 747 ? -26.125 26.219 -8.797 1 98.25 747 LYS B CA 1
ATOM 12855 C C . LYS B 1 747 ? -27.156 27.156 -8.156 1 98.25 747 LYS B C 1
ATOM 12857 O O . LYS B 1 747 ? -26.812 28.266 -7.73 1 98.25 747 LYS B O 1
ATOM 12862 N N . TYR B 1 748 ? -28.344 26.703 -8.078 1 98.31 748 TYR B N 1
ATOM 12863 C CA . TYR B 1 748 ? -29.406 27.516 -7.512 1 98.31 748 TYR B CA 1
ATOM 12864 C C . TYR B 1 748 ? -29.188 27.75 -6.023 1 98.31 748 TYR B C 1
ATOM 12866 O O . TYR B 1 748 ? -29.391 28.875 -5.527 1 98.31 748 TYR B O 1
ATOM 12874 N N . PHE B 1 749 ? -28.844 26.75 -5.281 1 98.44 749 PHE B N 1
ATOM 12875 C CA . PHE B 1 749 ? -28.562 26.859 -3.857 1 98.44 749 PHE B CA 1
ATOM 12876 C C . PHE B 1 749 ? -27.469 27.891 -3.598 1 98.44 749 PHE B C 1
ATOM 12878 O O . PHE B 1 749 ? -27.594 28.719 -2.701 1 98.44 749 PHE B O 1
ATOM 12885 N N . ALA B 1 750 ? -26.359 27.797 -4.379 1 98.56 750 ALA B N 1
ATOM 12886 C CA . ALA B 1 750 ? -25.266 28.75 -4.262 1 98.56 750 ALA B CA 1
ATOM 12887 C C . ALA B 1 750 ? -25.766 30.188 -4.43 1 98.56 750 ALA B C 1
ATOM 12889 O O . ALA B 1 750 ? -25.375 31.078 -3.67 1 98.56 750 ALA B O 1
ATOM 12890 N N . LYS B 1 751 ? -26.578 30.391 -5.375 1 98 751 LYS B N 1
ATOM 12891 C CA . LYS B 1 751 ? -27.172 31.703 -5.617 1 98 751 LYS B CA 1
ATOM 12892 C C . LYS B 1 751 ? -28 32.156 -4.43 1 98 751 LYS B C 1
ATOM 12894 O O . LYS B 1 751 ? -27.922 33.312 -4.012 1 98 751 LYS B O 1
ATOM 12899 N N . CYS B 1 752 ? -28.812 31.281 -3.93 1 98.38 752 CYS B N 1
ATOM 12900 C CA . CYS B 1 752 ? -29.656 31.609 -2.791 1 98.38 752 CYS B CA 1
ATOM 12901 C C . CYS B 1 752 ? -28.812 31.984 -1.574 1 98.38 752 CYS B C 1
ATOM 12903 O O . CYS B 1 752 ? -29.156 32.906 -0.835 1 98.38 752 CYS B O 1
ATOM 12905 N N . LEU B 1 753 ? -27.781 31.219 -1.342 1 98.69 753 LEU B N 1
ATOM 12906 C CA . LEU B 1 753 ? -26.891 31.531 -0.233 1 98.69 753 LEU B CA 1
ATOM 12907 C C . LEU B 1 753 ? -26.281 32.938 -0.395 1 98.69 753 LEU B C 1
ATOM 12909 O O . LEU B 1 753 ? -26.203 33.688 0.572 1 98.69 753 LEU B O 1
ATOM 12913 N N . ALA B 1 754 ? -25.828 33.219 -1.602 1 98.19 754 ALA B N 1
ATOM 12914 C CA . ALA B 1 754 ? -25.281 34.531 -1.895 1 98.19 754 ALA B CA 1
ATOM 12915 C C . ALA B 1 754 ? -26.312 35.656 -1.69 1 98.19 754 ALA B C 1
ATOM 12917 O O . ALA B 1 754 ? -26.031 36.688 -1.097 1 98.19 754 ALA B O 1
ATOM 12918 N N . ASP B 1 755 ? -27.469 35.406 -2.164 1 97.56 755 ASP B N 1
ATOM 12919 C CA . ASP B 1 755 ? -28.562 36.375 -2.041 1 97.56 755 ASP B CA 1
ATOM 12920 C C . ASP B 1 755 ? -28.922 36.625 -0.575 1 97.56 755 ASP B C 1
ATOM 12922 O O . ASP B 1 755 ? -29.391 37.688 -0.212 1 97.56 755 ASP B O 1
ATOM 12926 N N . ALA B 1 756 ? -28.719 35.594 0.216 1 98 756 ALA B N 1
ATOM 12927 C CA . ALA B 1 756 ? -29.016 35.719 1.642 1 98 756 ALA B CA 1
ATOM 12928 C C . ALA B 1 756 ? -27.906 36.438 2.385 1 98 756 ALA B C 1
ATOM 12930 O O . ALA B 1 756 ? -28 36.656 3.598 1 98 756 ALA B O 1
ATOM 12931 N N . GLY B 1 757 ? -26.859 36.781 1.713 1 97.19 757 GLY B N 1
ATOM 12932 C CA . GLY B 1 757 ? -25.828 37.625 2.295 1 97.19 757 GLY B CA 1
ATOM 12933 C C . GLY B 1 757 ? -24.562 36.875 2.629 1 97.19 757 GLY B C 1
ATOM 12934 O O . GLY B 1 757 ? -23.641 37.406 3.229 1 97.19 757 GLY B O 1
ATOM 12935 N N . LEU B 1 758 ? -24.469 35.656 2.275 1 97.94 758 LEU B N 1
ATOM 12936 C CA . LEU B 1 758 ? -23.281 34.875 2.588 1 97.94 758 LEU B CA 1
ATOM 12937 C C . LEU B 1 758 ? -22.234 35 1.496 1 97.94 758 LEU B C 1
ATOM 12939 O O . LEU B 1 758 ? -22.562 35.281 0.342 1 97.94 758 LEU B O 1
ATOM 12943 N N . ASP B 1 759 ? -20.969 34.812 1.861 1 96.19 759 ASP B N 1
ATOM 12944 C CA . ASP B 1 759 ? -19.844 34.938 0.937 1 96.19 759 ASP B CA 1
ATOM 12945 C C . ASP B 1 759 ? -19.578 33.594 0.245 1 96.19 759 ASP B C 1
ATOM 12947 O O . ASP B 1 759 ? -18.75 32.812 0.702 1 96.19 759 ASP B O 1
ATOM 12951 N N . VAL B 1 760 ? -20.25 33.406 -0.877 1 96.94 760 VAL B N 1
ATOM 12952 C CA . VAL B 1 760 ? -20.125 32.156 -1.619 1 96.94 760 VAL B CA 1
ATOM 12953 C C . VAL B 1 760 ? -18.906 32.219 -2.535 1 96.94 760 VAL B C 1
ATOM 12955 O O . VAL B 1 760 ? -18.703 33.219 -3.238 1 96.94 760 VAL B O 1
ATOM 12958 N N . VAL B 1 761 ? -18.094 31.203 -2.494 1 92.69 761 VAL B N 1
ATOM 12959 C CA . VAL B 1 761 ? -16.891 31.094 -3.311 1 92.69 761 VAL B CA 1
ATOM 12960 C C . VAL B 1 761 ? -17.266 30.719 -4.742 1 92.69 761 VAL B C 1
ATOM 12962 O O . VAL B 1 761 ? -18.234 29.969 -4.961 1 92.69 761 VAL B O 1
ATOM 12965 N N . GLY B 1 762 ? -16.469 31.141 -5.648 1 89.81 762 GLY B N 1
ATOM 12966 C CA . GLY B 1 762 ? -16.672 30.734 -7.035 1 89.81 762 GLY B CA 1
ATOM 12967 C C . GLY B 1 762 ? -17.062 31.891 -7.934 1 89.81 762 GLY B C 1
ATOM 12968 O O . GLY B 1 762 ? -17.156 33.031 -7.484 1 89.81 762 GLY B O 1
ATOM 12969 N N . ASP B 1 763 ? -17.406 31.594 -9.211 1 89.75 763 ASP B N 1
ATOM 12970 C CA . ASP B 1 763 ? -17.734 32.594 -10.234 1 89.75 763 ASP B CA 1
ATOM 12971 C C . ASP B 1 763 ? -19.25 32.781 -10.352 1 89.75 763 ASP B C 1
ATOM 12973 O O . ASP B 1 763 ? -19.953 31.875 -10.789 1 89.75 763 ASP B O 1
ATOM 12977 N N . PRO B 1 764 ? -19.688 33.938 -9.992 1 92.69 764 PRO B N 1
ATOM 12978 C CA . PRO B 1 764 ? -21.125 34.156 -10.086 1 92.69 764 PRO B CA 1
ATOM 12979 C C . PRO B 1 764 ? -21.656 34.031 -11.516 1 92.69 764 PRO B C 1
ATOM 12981 O O . PRO B 1 764 ? -22.812 33.688 -11.719 1 92.69 764 PRO B O 1
ATOM 12984 N N . ALA B 1 765 ? -20.734 34.219 -12.461 1 92.5 765 ALA B N 1
ATOM 12985 C CA . ALA B 1 765 ? -21.14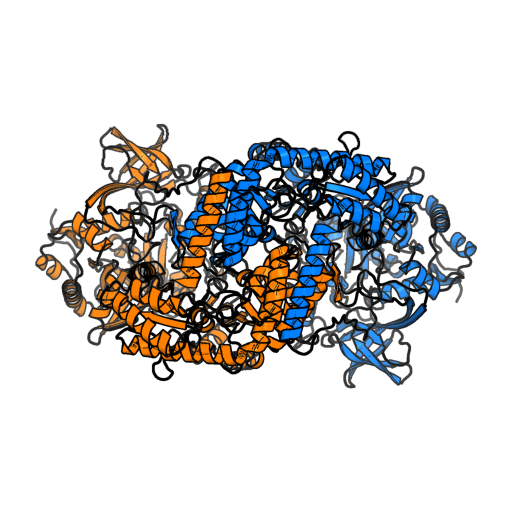1 34.219 -13.867 1 92.5 765 ALA B CA 1
ATOM 12986 C C . ALA B 1 765 ? -21.609 32.812 -14.281 1 92.5 765 ALA B C 1
ATOM 12988 O O . ALA B 1 765 ? -22.406 32.688 -15.219 1 92.5 765 ALA B O 1
ATOM 12989 N N . ILE B 1 766 ? -21.156 31.844 -13.586 1 92.88 766 ILE B N 1
ATOM 12990 C CA . ILE B 1 766 ? -21.578 30.484 -13.906 1 92.88 766 ILE B CA 1
ATOM 12991 C C . ILE B 1 766 ? -22.375 29.891 -12.742 1 92.88 766 ILE B C 1
ATOM 12993 O O . ILE B 1 766 ? -22.375 28.672 -12.531 1 92.88 766 ILE B O 1
ATOM 12997 N N . SER B 1 767 ? -22.844 30.703 -11.906 1 94.62 767 SER B N 1
ATOM 12998 C CA . SER B 1 767 ? -23.625 30.328 -10.734 1 94.62 767 SER B CA 1
ATOM 12999 C C . SER B 1 767 ? -22.766 29.609 -9.703 1 94.62 767 SER B C 1
ATOM 13001 O O . SER B 1 767 ? -23.219 28.656 -9.062 1 94.62 767 SER B O 1
ATOM 13003 N N . TYR B 1 768 ? -21.5 29.922 -9.688 1 95.56 768 TYR B N 1
ATOM 13004 C CA . TYR B 1 768 ? -20.562 29.656 -8.609 1 95.56 768 TYR B CA 1
ATOM 13005 C C . TYR B 1 768 ? -19.953 28.266 -8.734 1 95.56 768 TYR B C 1
ATOM 13007 O O . TYR B 1 768 ? -18.828 28.047 -8.281 1 95.56 768 TYR B O 1
ATOM 13015 N N . THR B 1 769 ? -20.672 27.25 -9.297 1 97.38 769 THR B N 1
ATOM 13016 C CA . THR B 1 769 ? -20.141 25.891 -9.312 1 97.38 769 THR B CA 1
ATOM 13017 C C . THR B 1 769 ? -20.594 25.141 -10.562 1 97.38 769 THR B C 1
ATOM 13019 O O . THR B 1 769 ? -21.562 25.531 -11.203 1 97.38 769 THR B O 1
ATOM 13022 N N . GLU B 1 770 ? -19.812 24.156 -10.969 1 97.06 770 GLU B N 1
ATOM 13023 C CA . GLU B 1 770 ? -20.172 23.25 -12.062 1 97.06 770 GLU B CA 1
ATOM 13024 C C . GLU B 1 770 ? -20.422 21.828 -11.539 1 97.06 770 GLU B C 1
ATOM 13026 O O . GLU B 1 770 ? -20.609 20.906 -12.328 1 97.06 770 GLU B O 1
ATOM 13031 N N . THR B 1 771 ? -20.391 21.656 -10.227 1 97.62 771 THR B N 1
ATOM 13032 C CA . THR B 1 771 ? -20.5 20.328 -9.625 1 97.62 771 THR B CA 1
ATOM 13033 C C . THR B 1 771 ? -21.594 20.312 -8.562 1 97.62 771 THR B C 1
ATOM 13035 O O . THR B 1 771 ? -22.516 21.141 -8.586 1 97.62 771 THR B O 1
ATOM 13038 N N . HIS B 1 772 ? -21.516 19.297 -7.645 1 98.38 772 HIS B N 1
ATOM 13039 C CA . HIS B 1 772 ? -22.516 19.125 -6.594 1 98.38 772 HIS B CA 1
ATOM 13040 C C . HIS B 1 772 ? -22.156 19.922 -5.352 1 98.38 772 HIS B C 1
ATOM 13042 O O . HIS B 1 772 ? -22.891 19.906 -4.359 1 98.38 772 HIS B O 1
ATOM 13048 N N . GLN B 1 773 ? -21.062 20.719 -5.391 1 98 773 GLN B N 1
ATOM 13049 C CA . GLN B 1 773 ? -20.531 21.312 -4.176 1 98 773 GLN B CA 1
ATOM 13050 C C . GLN B 1 773 ? -20.688 22.828 -4.203 1 98 773 GLN B C 1
ATOM 13052 O O . GLN B 1 773 ? -20.656 23.453 -5.27 1 98 773 GLN B O 1
ATOM 13057 N N . VAL B 1 774 ? -20.859 23.422 -3.035 1 98.06 774 VAL B N 1
ATOM 13058 C CA . VAL B 1 774 ? -20.859 24.859 -2.777 1 98.06 774 VAL B CA 1
ATOM 13059 C C . VAL B 1 774 ? -19.938 25.172 -1.593 1 98.06 774 VAL B C 1
ATOM 13061 O O . VAL B 1 774 ? -19.938 24.438 -0.599 1 98.06 774 VAL B O 1
ATOM 13064 N N . VAL B 1 775 ? -19.094 26.156 -1.723 1 96.5 775 VAL B N 1
ATOM 13065 C CA . VAL B 1 775 ? -18.188 26.547 -0.646 1 96.5 775 VAL B CA 1
ATOM 13066 C C . VAL B 1 775 ? -18.531 27.969 -0.184 1 96.5 775 VAL B C 1
ATOM 13068 O O . VAL B 1 775 ? -18.734 28.875 -1.007 1 96.5 775 VAL B O 1
ATOM 13071 N N . VAL B 1 776 ? -18.625 28.141 1.128 1 97.44 776 VAL B N 1
ATOM 13072 C CA . VAL B 1 776 ? -18.969 29.438 1.716 1 97.44 776 VAL B CA 1
ATOM 13073 C C . VAL B 1 776 ? -17.875 29.844 2.709 1 97.44 776 VAL B C 1
ATOM 13075 O O . VAL B 1 776 ? -17.547 29.094 3.627 1 97.44 776 VAL B O 1
ATOM 13078 N N . ARG B 1 777 ? -17.328 31.031 2.547 1 94.62 777 ARG B N 1
ATOM 13079 C CA . ARG B 1 777 ? -16.391 31.594 3.521 1 94.62 777 ARG B CA 1
ATOM 13080 C C . ARG B 1 777 ? -17.141 32.188 4.719 1 94.62 777 ARG B C 1
ATOM 13082 O O . ARG B 1 777 ? -18.156 32.875 4.555 1 94.62 777 ARG B O 1
ATOM 13089 N N . VAL B 1 778 ? -16.672 31.844 5.844 1 94.94 778 VAL B N 1
ATOM 13090 C CA . VAL B 1 778 ? -17.391 32.281 7.027 1 94.94 778 VAL B CA 1
ATOM 13091 C C . VAL B 1 778 ? -16.469 33.094 7.938 1 94.94 778 VAL B C 1
ATOM 13093 O O . VAL B 1 778 ? -16.906 33.594 8.977 1 94.94 778 VAL B O 1
ATOM 13096 N N . GLY B 1 779 ? -15.219 33.156 7.602 1 88.19 779 GLY B N 1
ATOM 13097 C CA . GLY B 1 779 ? -14.234 33.875 8.391 1 88.19 779 GLY B CA 1
ATOM 13098 C C . GLY B 1 779 ? -13.086 32.969 8.859 1 88.19 779 GLY B C 1
ATOM 13099 O O . GLY B 1 779 ? -13.297 31.812 9.211 1 88.19 779 GLY B O 1
ATOM 13100 N N . TYR B 1 780 ? -11.945 33.531 8.844 1 84.12 780 TYR B N 1
ATOM 13101 C CA . TYR B 1 780 ? -10.742 32.781 9.164 1 84.12 780 TYR B CA 1
ATOM 13102 C C . TYR B 1 780 ? -10.812 32.219 10.578 1 84.12 780 TYR B C 1
ATOM 13104 O O . TYR B 1 780 ? -11.07 32.938 11.539 1 84.12 780 TYR B O 1
ATOM 13112 N N . GLY B 1 781 ? -10.617 30.891 10.648 1 86.5 781 GLY B N 1
ATOM 13113 C CA . GLY B 1 781 ? -10.469 30.203 11.93 1 86.5 781 GLY B CA 1
ATOM 13114 C C . GLY B 1 781 ? -11.789 29.922 12.609 1 86.5 781 GLY B C 1
ATOM 13115 O O . GLY B 1 781 ? -11.82 29.297 13.68 1 86.5 781 GLY B O 1
ATOM 13116 N N . ILE B 1 782 ? -12.898 30.266 12.047 1 89.62 782 ILE B N 1
ATOM 13117 C CA . ILE B 1 782 ? -14.148 30.094 12.781 1 89.62 782 ILE B CA 1
ATOM 13118 C C . ILE B 1 782 ? -15.016 29.047 12.078 1 89.62 782 ILE B C 1
ATOM 13120 O O . ILE B 1 782 ? -16.156 28.812 12.477 1 89.62 782 ILE B O 1
ATOM 13124 N N . GLY B 1 783 ? -14.492 28.453 11.008 1 93.94 783 GLY B N 1
ATOM 13125 C CA . GLY B 1 783 ? -15.188 27.406 10.289 1 93.94 783 GLY B CA 1
ATOM 13126 C C . GLY B 1 783 ? -15.719 26.312 11.211 1 93.94 783 GLY B C 1
ATOM 13127 O O . GLY B 1 783 ? -16.891 25.953 11.133 1 93.94 783 GLY B O 1
ATOM 13128 N N . PRO B 1 784 ? -14.914 25.797 12.109 1 93.62 784 PRO B N 1
ATOM 13129 C CA . PRO B 1 784 ? -15.383 24.75 13.023 1 93.62 784 PRO B CA 1
ATOM 13130 C C . PRO B 1 784 ? -16.531 25.219 13.914 1 93.62 784 PRO B C 1
ATOM 13132 O O . PRO B 1 784 ? -17.484 24.469 14.141 1 93.62 784 PRO B O 1
ATOM 13135 N N . ASP B 1 785 ? -16.438 26.391 14.422 1 93.38 785 ASP B N 1
ATOM 13136 C CA . ASP B 1 785 ? -17.5 26.938 15.273 1 93.38 785 ASP B CA 1
ATOM 13137 C C . ASP B 1 785 ? -18.812 27.047 14.5 1 93.38 785 ASP B C 1
ATOM 13139 O O . ASP B 1 785 ? -19.875 26.672 15.008 1 93.38 785 ASP B O 1
ATOM 13143 N N . VAL B 1 786 ? -18.703 27.578 13.297 1 96.56 786 VAL B N 1
ATOM 13144 C CA . VAL B 1 786 ? -19.891 27.75 12.445 1 96.56 786 VAL B CA 1
ATOM 13145 C C . VAL B 1 786 ? -20.5 26.375 12.148 1 96.56 786 VAL B C 1
ATOM 13147 O O . VAL B 1 786 ? -21.719 26.203 12.211 1 96.56 786 VAL B O 1
ATOM 13150 N N . ALA B 1 787 ? -19.672 25.453 11.797 1 96.94 787 ALA B N 1
ATOM 13151 C CA . ALA B 1 787 ? -20.141 24.094 11.508 1 96.94 787 ALA B CA 1
ATOM 13152 C C . ALA B 1 787 ? -20.859 23.484 12.719 1 96.94 787 ALA B C 1
ATOM 13154 O O . ALA B 1 787 ? -21.875 22.797 12.57 1 96.94 787 ALA B O 1
ATOM 13155 N N . ASN B 1 788 ? -20.375 23.703 13.906 1 95.44 788 ASN B N 1
ATOM 13156 C CA . ASN B 1 788 ? -20.984 23.203 15.141 1 95.44 788 ASN B CA 1
ATOM 13157 C C . ASN B 1 788 ? -22.359 23.844 15.375 1 95.44 788 ASN B C 1
ATOM 13159 O O . ASN B 1 788 ? -23.281 23.172 15.812 1 95.44 788 ASN B O 1
ATOM 13163 N N . ARG B 1 789 ? -22.438 25.156 15.172 1 97 789 ARG B N 1
ATOM 13164 C CA . ARG B 1 789 ? -23.719 25.844 15.328 1 97 789 ARG B CA 1
ATOM 13165 C C . ARG B 1 789 ? -24.766 25.281 14.367 1 97 789 ARG B C 1
ATOM 13167 O O . ARG B 1 789 ? -25.922 25.078 14.75 1 97 789 ARG B O 1
ATOM 13174 N N . LEU B 1 790 ? -24.312 25.078 13.172 1 98.56 790 LEU B N 1
ATOM 13175 C CA . LEU B 1 790 ? -25.219 24.469 12.195 1 98.56 790 LEU B CA 1
ATOM 13176 C C . LEU B 1 790 ? -25.625 23.062 12.625 1 98.56 790 LEU B C 1
ATOM 13178 O O . LEU B 1 790 ? -26.797 22.703 12.523 1 98.56 790 LEU B O 1
ATOM 13182 N N . GLU B 1 791 ? -24.703 22.281 13.086 1 97.94 791 GLU B N 1
ATOM 13183 C CA . GLU B 1 791 ? -24.984 20.922 13.531 1 97.94 791 GLU B CA 1
ATOM 13184 C C . GLU B 1 791 ? -26 20.922 14.672 1 97.94 791 GLU B C 1
ATOM 13186 O O . GLU B 1 791 ? -26.891 20.078 14.703 1 97.94 791 GLU B O 1
ATOM 13191 N N . ARG B 1 792 ? -25.906 21.828 15.617 1 97.31 792 ARG B N 1
ATOM 13192 C CA . ARG B 1 792 ? -26.828 21.938 16.734 1 97.31 792 ARG B CA 1
ATOM 13193 C C . ARG B 1 792 ? -28.25 22.219 16.234 1 97.31 792 ARG B C 1
ATOM 13195 O O . ARG B 1 792 ? -29.219 21.984 16.953 1 97.31 792 ARG B O 1
ATOM 13202 N N . ASN B 1 793 ? -28.312 22.797 15.07 1 98.5 793 ASN B N 1
ATOM 13203 C CA . ASN B 1 793 ? -29.609 23.109 14.469 1 98.5 793 ASN B CA 1
ATOM 13204 C C . ASN B 1 793 ? -30 22.062 13.43 1 98.5 793 ASN B C 1
ATOM 13206 O O . ASN B 1 793 ? -30.828 22.328 12.555 1 98.5 793 ASN B O 1
ATOM 13210 N N . ASN B 1 794 ? -29.375 20.891 13.359 1 98.56 794 ASN B N 1
ATOM 13211 C CA . ASN B 1 794 ? -29.656 19.734 12.516 1 98.56 794 ASN B CA 1
ATOM 13212 C C . ASN B 1 794 ? -29.328 20.016 11.055 1 98.56 794 ASN B C 1
ATOM 13214 O O . ASN B 1 794 ? -30.016 19.5 10.156 1 98.56 794 ASN B O 1
ATOM 13218 N N . ILE B 1 795 ? -28.453 20.906 10.789 1 98.75 795 ILE B N 1
ATOM 13219 C CA . ILE B 1 795 ? -27.844 21.078 9.469 1 98.75 795 ILE B CA 1
ATOM 13220 C C . ILE B 1 795 ? -26.391 20.594 9.508 1 98.75 795 ILE B C 1
ATOM 13222 O O . ILE B 1 795 ? -25.547 21.203 10.156 1 98.75 795 ILE B O 1
ATOM 13226 N N . ILE B 1 796 ? -26.125 19.531 8.812 1 98.19 796 ILE B N 1
ATOM 13227 C CA . ILE B 1 796 ? -24.812 18.891 8.938 1 98.19 796 ILE B CA 1
ATOM 13228 C C . ILE B 1 796 ? -23.969 19.188 7.703 1 98.19 796 ILE B C 1
ATOM 13230 O O . ILE B 1 796 ? -24.375 18.891 6.574 1 98.19 796 ILE B O 1
ATOM 13234 N N . ILE B 1 797 ? -22.859 19.844 7.871 1 97.5 797 ILE B N 1
ATOM 13235 C CA . ILE B 1 797 ? -21.859 20.156 6.855 1 97.5 797 ILE B CA 1
ATOM 13236 C C . ILE B 1 797 ? -20.469 19.875 7.402 1 97.5 797 ILE B C 1
ATOM 13238 O O . ILE B 1 797 ? -20.328 19.375 8.523 1 97.5 797 ILE B O 1
ATOM 13242 N N . ASN B 1 798 ? -19.422 20.031 6.648 1 95.06 798 ASN B N 1
ATOM 13243 C CA . ASN B 1 798 ? -18.078 20.031 7.203 1 95.06 798 ASN B CA 1
ATOM 13244 C C . ASN B 1 798 ? -17.359 21.359 6.965 1 95.06 798 ASN B C 1
ATOM 13246 O O . ASN B 1 798 ? -17.594 22.031 5.949 1 95.06 798 ASN B O 1
ATOM 13250 N N . TYR B 1 799 ? -16.609 21.75 7.957 1 95.06 799 TYR B N 1
ATOM 13251 C CA . TYR B 1 799 ? -15.75 22.922 7.75 1 95.06 799 TYR B CA 1
ATOM 13252 C C . TYR B 1 799 ? -14.594 22.594 6.809 1 95.06 799 TYR B C 1
ATOM 13254 O O . TYR B 1 799 ? -14.242 21.422 6.637 1 95.06 799 TYR B O 1
ATOM 13262 N N . GLN B 1 800 ? -14.094 23.594 6.156 1 92.75 800 GLN B N 1
ATOM 13263 C CA . GLN B 1 800 ? -13.133 23.391 5.07 1 92.75 800 GLN B CA 1
ATOM 13264 C C . GLN B 1 800 ? -12.086 24.5 5.059 1 92.75 800 GLN B C 1
ATOM 13266 O O . GLN B 1 800 ? -12.422 25.688 5.188 1 92.75 800 GLN B O 1
ATOM 13271 N N . ALA B 1 801 ? -10.852 24 4.98 1 90.06 801 ALA B N 1
ATOM 13272 C CA . ALA B 1 801 ? -9.789 24.969 4.77 1 90.06 801 ALA B CA 1
ATOM 13273 C C . ALA B 1 801 ? -9.727 25.422 3.312 1 90.06 801 ALA B C 1
ATOM 13275 O O . ALA B 1 801 ? -9.82 24.594 2.4 1 90.06 801 ALA B O 1
ATOM 13276 N N . THR B 1 802 ? -9.617 26.719 3.121 1 86.31 802 THR B N 1
ATOM 13277 C CA . THR B 1 802 ? -9.453 27.25 1.777 1 86.31 802 THR B CA 1
ATOM 13278 C C . THR B 1 802 ? -7.977 27.375 1.416 1 86.31 802 THR B C 1
ATOM 13280 O O . THR B 1 802 ? -7.109 27.203 2.277 1 86.31 802 THR B O 1
ATOM 13283 N N . PRO B 1 803 ? -7.613 27.594 0.156 1 80.94 803 PRO B N 1
ATOM 13284 C CA . PRO B 1 803 ? -6.227 27.609 -0.309 1 80.94 803 PRO B CA 1
ATOM 13285 C C . PRO B 1 803 ? -5.367 28.641 0.413 1 80.94 803 PRO B C 1
ATOM 13287 O O . PRO B 1 803 ? -4.137 28.516 0.439 1 80.94 803 PRO B O 1
ATOM 13290 N N . GLU B 1 804 ? -5.895 29.578 1.089 1 78.69 804 GLU B N 1
ATOM 13291 C CA . GLU B 1 804 ? -5.141 30.641 1.748 1 78.69 804 GLU B CA 1
ATOM 13292 C C . GLU B 1 804 ? -4.922 30.328 3.225 1 78.69 804 GLU B C 1
ATOM 13294 O O . GLU B 1 804 ? -4.207 31.047 3.92 1 78.69 804 GLU B O 1
ATOM 13299 N N . GLU B 1 805 ? -5.406 29.188 3.596 1 85.19 805 GLU B N 1
ATOM 13300 C CA . GLU B 1 805 ? -5.41 28.938 5.035 1 85.19 805 GLU B CA 1
ATOM 13301 C C . GLU B 1 805 ? -4.395 27.875 5.418 1 85.19 805 GLU B C 1
ATOM 13303 O O . GLU B 1 805 ? -3.953 27.094 4.566 1 85.19 805 GLU B O 1
ATOM 13308 N N . GLU B 1 806 ? -4.066 27.812 6.66 1 80.25 806 GLU B N 1
ATOM 13309 C CA . GLU B 1 806 ? -2.926 27.047 7.16 1 80.25 806 GLU B CA 1
ATOM 13310 C C . GLU B 1 806 ? -3.312 25.594 7.453 1 80.25 806 GLU B C 1
ATOM 13312 O O . GLU B 1 806 ? -2.443 24.75 7.633 1 80.25 806 GLU B O 1
ATOM 13317 N N . GLY B 1 807 ? -4.52 25.312 7.586 1 81.81 807 GLY B N 1
ATOM 13318 C CA . GLY B 1 807 ? -4.949 23.969 7.945 1 81.81 807 GLY B CA 1
ATOM 13319 C C . GLY B 1 807 ? -6.418 23.891 8.32 1 81.81 807 GLY B C 1
ATOM 13320 O O . GLY B 1 807 ? -7.121 24.906 8.305 1 81.81 807 GLY B O 1
ATOM 13321 N N . PHE B 1 808 ? -6.727 22.703 8.781 1 84.88 808 PHE B N 1
ATOM 13322 C CA . PHE B 1 808 ? -8.141 22.438 8.992 1 84.88 808 PHE B CA 1
ATOM 13323 C C . PHE B 1 808 ? -8.617 23.047 10.305 1 84.88 808 PHE B C 1
ATOM 13325 O O . PHE B 1 808 ? -9.773 23.469 10.414 1 84.88 808 PHE B O 1
ATOM 13332 N N . THR B 1 809 ? -7.715 23.109 11.281 1 87.88 809 THR B N 1
ATOM 13333 C CA . THR B 1 809 ? -8.141 23.672 12.555 1 87.88 809 THR B CA 1
ATOM 13334 C C . THR B 1 809 ? -8.336 25.188 12.43 1 87.88 809 THR B C 1
ATOM 13336 O O . THR B 1 809 ? -9.023 25.797 13.258 1 87.88 809 THR B O 1
ATOM 13339 N N . ALA B 1 810 ? -7.754 25.781 11.398 1 89.62 810 ALA B N 1
ATOM 13340 C CA . ALA B 1 810 ? -7.891 27.203 11.156 1 89.62 810 ALA B CA 1
ATOM 13341 C C . ALA B 1 810 ? -8.812 27.484 9.969 1 89.62 810 ALA B C 1
ATOM 13343 O O . ALA B 1 810 ? -8.758 28.547 9.359 1 89.62 810 ALA B O 1
ATOM 13344 N N . SER B 1 811 ? -9.664 26.578 9.703 1 92.06 811 SER B N 1
ATOM 13345 C CA . SER B 1 811 ? -10.508 26.688 8.516 1 92.06 811 SER B CA 1
ATOM 13346 C C . SER B 1 811 ? -11.469 27.875 8.633 1 92.06 811 SER B C 1
ATOM 13348 O O . SER B 1 811 ? -11.992 28.156 9.711 1 92.06 811 SER B O 1
ATOM 13350 N N . GLY B 1 812 ? -11.633 28.547 7.484 1 92.19 812 GLY B N 1
ATOM 13351 C CA . GLY B 1 812 ? -12.5 29.719 7.445 1 92.19 812 GLY B CA 1
ATOM 13352 C C . GLY B 1 812 ? -13.672 29.562 6.5 1 92.19 812 GLY B C 1
ATOM 13353 O O . GLY B 1 812 ? -14.305 30.547 6.121 1 92.19 812 GLY B O 1
ATOM 13354 N N . ALA B 1 813 ? -13.891 28.297 6.102 1 95.12 813 ALA B N 1
ATOM 13355 C CA . ALA B 1 813 ? -14.992 28.062 5.18 1 95.12 813 ALA B CA 1
ATOM 13356 C C . ALA B 1 813 ? -15.742 26.781 5.543 1 95.12 813 ALA B C 1
ATOM 13358 O O . ALA B 1 813 ? -15.328 26.047 6.438 1 95.12 813 ALA B O 1
ATOM 13359 N N . ILE B 1 814 ? -16.891 26.641 4.984 1 97.12 814 ILE B N 1
ATOM 13360 C CA . ILE B 1 814 ? -17.656 25.391 5.047 1 97.12 814 ILE B CA 1
ATOM 13361 C C . ILE B 1 814 ? -17.875 24.844 3.639 1 97.12 814 ILE B C 1
ATOM 13363 O O . ILE B 1 814 ? -18 25.625 2.684 1 97.12 814 ILE B O 1
ATOM 13367 N N . ARG B 1 815 ? -17.812 23.594 3.477 1 96.75 815 ARG B N 1
ATOM 13368 C CA . ARG B 1 815 ? -18.047 22.859 2.229 1 96.75 815 ARG B CA 1
ATOM 13369 C C . ARG B 1 815 ? -19.359 22.094 2.268 1 96.75 815 ARG B C 1
ATOM 13371 O O . ARG B 1 815 ? -19.609 21.328 3.201 1 96.75 815 ARG B O 1
ATOM 13378 N N . ILE B 1 816 ? -20.203 22.328 1.258 1 98.19 816 ILE B N 1
ATOM 13379 C CA . ILE B 1 816 ? -21.594 21.859 1.245 1 98.19 816 ILE B CA 1
ATOM 13380 C C . ILE B 1 816 ? -21.844 21.047 -0.02 1 98.19 816 ILE B C 1
ATOM 13382 O O . ILE B 1 816 ? -21.375 21.406 -1.103 1 98.19 816 ILE B O 1
ATOM 13386 N N . GLY B 1 817 ? -22.531 19.922 0.116 1 98.19 817 GLY B N 1
ATOM 13387 C CA . GLY B 1 817 ? -22.953 19.109 -1.015 1 98.19 817 GLY B CA 1
ATOM 13388 C C . GLY B 1 817 ? -24.453 18.906 -1.078 1 98.19 817 GLY B C 1
ATOM 13389 O O . GLY B 1 817 ? -25.109 18.719 -0.048 1 98.19 817 GLY B O 1
ATOM 13390 N N . VAL B 1 818 ? -25.078 18.906 -2.266 1 98.62 818 VAL B N 1
ATOM 13391 C CA . VAL B 1 818 ? -26.531 18.906 -2.396 1 98.62 818 VAL B CA 1
ATOM 13392 C C . VAL B 1 818 ? -27.031 17.516 -2.777 1 98.62 818 VAL B C 1
ATOM 13394 O O . VAL B 1 818 ? -28.234 17.266 -2.795 1 98.62 818 VAL B O 1
ATOM 13397 N N . ALA B 1 819 ? -26.141 16.578 -3.057 1 98.12 819 ALA B N 1
ATOM 13398 C CA . ALA B 1 819 ? -26.484 15.32 -3.695 1 98.12 819 ALA B CA 1
ATOM 13399 C C . ALA B 1 819 ? -27.484 14.531 -2.855 1 98.12 819 ALA B C 1
ATOM 13401 O O . ALA B 1 819 ? -28.516 14.078 -3.367 1 98.12 819 ALA B O 1
ATOM 13402 N N . GLU B 1 820 ? -27.25 14.344 -1.577 1 98.19 820 GLU B N 1
ATOM 13403 C CA . GLU B 1 820 ? -28.094 13.508 -0.738 1 98.19 820 GLU B CA 1
ATOM 13404 C C . GLU B 1 820 ? -29.5 14.086 -0.621 1 98.19 820 GLU B C 1
ATOM 13406 O O . GLU B 1 820 ? -30.484 13.359 -0.772 1 98.19 820 GLU B O 1
ATOM 13411 N N . MET B 1 821 ? -29.609 15.383 -0.353 1 98.56 821 MET B N 1
ATOM 13412 C CA . MET B 1 821 ? -30.922 15.992 -0.172 1 98.56 821 MET B CA 1
ATOM 13413 C C . MET B 1 821 ? -31.672 16.047 -1.493 1 98.56 821 MET B C 1
ATOM 13415 O O . MET B 1 821 ? -32.906 15.961 -1.511 1 98.56 821 MET B O 1
ATOM 13419 N N . THR B 1 822 ? -30.906 16.172 -2.623 1 98.69 822 THR B N 1
ATOM 13420 C CA . THR B 1 822 ? -31.562 16.031 -3.924 1 98.69 822 THR B CA 1
ATOM 13421 C C . THR B 1 822 ? -32.219 14.664 -4.059 1 98.69 822 THR B C 1
ATOM 13423 O O . THR B 1 822 ? -33.344 14.555 -4.57 1 98.69 822 THR B O 1
ATOM 13426 N N . ARG B 1 823 ? -31.656 13.609 -3.588 1 97.69 823 ARG B N 1
ATOM 13427 C CA . ARG B 1 823 ? -32.219 12.266 -3.654 1 97.69 823 ARG B CA 1
ATOM 13428 C C . ARG B 1 823 ? -33.438 12.133 -2.738 1 97.69 823 ARG B C 1
ATOM 13430 O O . ARG B 1 823 ? -34.281 11.289 -2.971 1 97.69 823 ARG B O 1
ATOM 13437 N N . PHE B 1 824 ? -33.5 12.977 -1.702 1 97.94 824 PHE B N 1
ATOM 13438 C CA . PHE B 1 824 ? -34.656 12.953 -0.824 1 97.94 824 PHE B CA 1
ATOM 13439 C C . PHE B 1 824 ? -35.75 13.844 -1.364 1 97.94 824 PHE B C 1
ATOM 13441 O O . PHE B 1 824 ? -36.812 14.008 -0.725 1 97.94 824 PHE B O 1
ATOM 13448 N N . GLY B 1 825 ? -35.5 14.523 -2.471 1 97.88 825 GLY B N 1
ATOM 13449 C CA . GLY B 1 825 ? -36.562 15.234 -3.145 1 97.88 825 GLY B CA 1
ATOM 13450 C C . GLY B 1 825 ? -36.469 16.75 -3.031 1 97.88 825 GLY B C 1
ATOM 13451 O O . GLY B 1 825 ? -37.312 17.469 -3.525 1 97.88 825 GLY B O 1
ATOM 13452 N N . PHE B 1 826 ? -35.406 17.266 -2.377 1 98.62 826 PHE B N 1
ATOM 13453 C CA . PHE B 1 826 ? -35.188 18.703 -2.336 1 98.62 826 PHE B CA 1
ATOM 13454 C C . PHE B 1 826 ? -35.062 19.281 -3.742 1 98.62 826 PHE B C 1
ATOM 13456 O O . PHE B 1 826 ? -34.281 18.75 -4.551 1 98.62 826 PHE B O 1
ATOM 13463 N N . GLY B 1 827 ? -35.781 20.219 -4.062 1 97.62 827 GLY B N 1
ATOM 13464 C CA . GLY B 1 827 ? -35.656 21.031 -5.262 1 97.62 827 GLY B CA 1
ATOM 13465 C C . GLY B 1 827 ? -35.25 22.453 -4.977 1 97.62 827 GLY B C 1
ATOM 13466 O O . GLY B 1 827 ? -34.656 22.75 -3.926 1 97.62 827 GLY B O 1
ATOM 13467 N N . THR B 1 828 ? -35.531 23.344 -5.859 1 97.31 828 THR B N 1
ATOM 13468 C CA . THR B 1 828 ? -35.094 24.734 -5.754 1 97.31 828 THR B CA 1
ATOM 13469 C C . THR B 1 828 ? -35.781 25.422 -4.559 1 97.31 828 THR B C 1
ATOM 13471 O O . THR B 1 828 ? -35.125 26.188 -3.838 1 97.31 828 THR B O 1
ATOM 13474 N N . LYS B 1 829 ? -36.969 25.062 -4.293 1 97.69 829 LYS B N 1
ATOM 13475 C CA . LYS B 1 829 ? -37.688 25.672 -3.191 1 97.69 829 LYS B CA 1
ATOM 13476 C C . LYS B 1 829 ? -37.094 25.297 -1.845 1 97.69 829 LYS B C 1
ATOM 13478 O O . LYS B 1 829 ? -36.875 26.156 -0.988 1 97.69 829 LYS B O 1
ATOM 13483 N N . GLU B 1 830 ? -36.938 24.047 -1.68 1 98.44 830 GLU B N 1
ATOM 13484 C CA . GLU B 1 830 ? -36.375 23.547 -0.419 1 98.44 830 GLU B CA 1
ATOM 13485 C C . GLU B 1 830 ? -34.969 24.062 -0.189 1 98.44 830 GLU B C 1
ATOM 13487 O O . GLU B 1 830 ? -34.594 24.375 0.942 1 98.44 830 GLU B O 1
ATOM 13492 N N . PHE B 1 831 ? -34.156 24.203 -1.216 1 98.69 831 PHE B N 1
ATOM 13493 C CA . PHE B 1 831 ? -32.781 24.703 -1.07 1 98.69 831 PHE B CA 1
ATOM 13494 C C . PHE B 1 831 ? -32.781 26.203 -0.799 1 98.69 831 PHE B C 1
ATOM 13496 O O . PHE B 1 831 ? -31.922 26.703 -0.089 1 98.69 831 PHE B O 1
ATOM 13503 N N . GLU B 1 832 ? -33.781 26.922 -1.376 1 98.44 832 GLU B N 1
ATOM 13504 C CA . GLU B 1 832 ? -33.938 28.344 -1.026 1 98.44 832 GLU B CA 1
ATOM 13505 C C . GLU B 1 832 ? -34.219 28.5 0.461 1 98.44 832 GLU B C 1
ATOM 13507 O O . GLU B 1 832 ? -33.625 29.359 1.125 1 98.44 832 GLU B O 1
ATOM 13512 N N . GLN B 1 833 ? -35.156 27.703 0.97 1 98.56 833 GLN B N 1
ATOM 13513 C CA . GLN B 1 833 ? -35.469 27.734 2.393 1 98.56 833 GLN B CA 1
ATOM 13514 C C . GLN B 1 833 ? -34.25 27.375 3.24 1 98.56 833 GLN B C 1
ATOM 13516 O O . GLN B 1 833 ? -34 28.016 4.266 1 98.56 833 GLN B O 1
ATOM 13521 N N . THR B 1 834 ? -33.562 26.359 2.803 1 98.81 834 THR B N 1
ATOM 13522 C CA . THR B 1 834 ? -32.344 25.938 3.514 1 98.81 834 THR B CA 1
ATOM 13523 C C . THR B 1 834 ? -31.328 27.062 3.562 1 98.81 834 THR B C 1
ATOM 13525 O O . THR B 1 834 ? -30.688 27.297 4.594 1 98.81 834 THR B O 1
ATOM 13528 N N . ALA B 1 835 ? -31.125 27.781 2.471 1 98.75 835 ALA B N 1
ATOM 13529 C CA . ALA B 1 835 ? -30.188 28.906 2.414 1 98.75 835 ALA B CA 1
ATOM 13530 C C . ALA B 1 835 ? -30.562 29.969 3.439 1 98.75 835 ALA B C 1
ATOM 13532 O O . ALA B 1 835 ? -29.688 30.516 4.113 1 98.75 835 ALA B O 1
ATOM 13533 N N . ALA B 1 836 ? -31.797 30.266 3.547 1 98.5 836 ALA B N 1
ATOM 13534 C CA . ALA B 1 836 ? -32.281 31.25 4.508 1 98.5 836 ALA B CA 1
ATOM 13535 C C . ALA B 1 836 ? -32 30.812 5.941 1 98.5 836 ALA B C 1
ATOM 13537 O O . ALA B 1 836 ? -31.578 31.609 6.777 1 98.5 836 ALA B O 1
ATOM 13538 N N . LEU B 1 837 ? -32.312 29.562 6.238 1 98.69 837 LEU B N 1
ATOM 13539 C CA . LEU B 1 837 ? -32.062 29.016 7.566 1 98.69 837 LEU B CA 1
ATOM 13540 C C . LEU B 1 837 ? -30.594 29.062 7.914 1 98.69 837 LEU B C 1
ATOM 13542 O O . LEU B 1 837 ? -30.219 29.391 9.047 1 98.69 837 LEU B O 1
ATOM 13546 N N . MET B 1 838 ? -29.75 28.719 6.961 1 98.75 838 MET B N 1
ATOM 13547 C CA . MET B 1 838 ? -28.312 28.75 7.18 1 98.75 838 MET B CA 1
ATOM 13548 C C . MET B 1 838 ? -27.844 30.188 7.449 1 98.75 838 MET B C 1
ATOM 13550 O O . MET B 1 838 ? -27 30.406 8.328 1 98.75 838 MET B O 1
ATOM 13554 N N . ALA B 1 839 ? -28.344 31.109 6.672 1 98.44 839 ALA B N 1
ATOM 13555 C CA . ALA B 1 839 ? -27.984 32.531 6.887 1 98.44 839 ALA B CA 1
ATOM 13556 C C . ALA B 1 839 ? -28.391 32.969 8.281 1 98.44 839 ALA B C 1
ATOM 13558 O O . ALA B 1 839 ? -27.656 33.719 8.93 1 98.44 839 ALA B O 1
ATOM 13559 N N . ASP B 1 840 ? -29.547 32.562 8.766 1 98.38 840 ASP B N 1
ATOM 13560 C CA . ASP B 1 840 ? -30 32.906 10.109 1 98.38 840 ASP B CA 1
ATOM 13561 C C . ASP B 1 840 ? -29.031 32.375 11.164 1 98.38 840 ASP B C 1
ATOM 13563 O O . ASP B 1 840 ? -28.719 33.062 12.133 1 98.38 840 ASP B O 1
ATOM 13567 N N . VAL B 1 841 ? -28.547 31.172 10.969 1 98.38 841 VAL B N 1
ATOM 13568 C CA . VAL B 1 841 ? -27.641 30.562 11.93 1 98.38 841 VAL B CA 1
ATOM 13569 C C . VAL B 1 841 ? -26.266 31.234 11.836 1 98.38 841 VAL B C 1
ATOM 13571 O O . VAL B 1 841 ? -25.672 31.594 12.859 1 98.38 841 VAL B O 1
ATOM 13574 N N . ILE B 1 842 ? -25.75 31.453 10.625 1 98.06 842 ILE B N 1
ATOM 13575 C CA . ILE B 1 842 ? -24.359 31.875 10.391 1 98.06 842 ILE B CA 1
ATOM 13576 C C . ILE B 1 842 ? -24.234 33.375 10.672 1 98.06 842 ILE B C 1
ATOM 13578 O O . ILE B 1 842 ? -23.281 33.781 11.344 1 98.06 842 ILE B O 1
ATOM 13582 N N . LEU B 1 843 ? -25.172 34.188 10.219 1 97 843 LEU B N 1
ATOM 13583 C CA . LEU B 1 843 ? -25.047 35.625 10.289 1 97 843 LEU B CA 1
ATOM 13584 C C . LEU B 1 843 ? -25.703 36.188 11.555 1 97 843 LEU B C 1
ATOM 13586 O O . LEU B 1 843 ? -25.266 37.188 12.086 1 97 843 LEU B O 1
ATOM 13590 N N . ARG B 1 844 ? -26.719 35.469 12.086 1 96.25 844 ARG B N 1
ATOM 13591 C CA . ARG B 1 844 ? -27.516 36.062 13.148 1 96.25 844 ARG B CA 1
ATOM 13592 C C . ARG B 1 844 ? -27.5 35.188 14.398 1 96.25 844 ARG B C 1
ATOM 13594 O O . ARG B 1 844 ? -28.078 35.562 15.43 1 96.25 844 ARG B O 1
ATOM 13601 N N . ASN B 1 845 ? -26.906 34.031 14.344 1 96.31 845 ASN B N 1
ATOM 13602 C CA . ASN B 1 845 ? -26.844 33.094 15.461 1 96.31 845 ASN B CA 1
ATOM 13603 C C . ASN B 1 845 ? -28.219 32.719 15.977 1 96.31 845 ASN B C 1
ATOM 13605 O O . ASN B 1 845 ? -28.438 32.656 17.188 1 96.31 845 ASN B O 1
ATOM 13609 N N . LYS B 1 846 ? -29.109 32.594 15.078 1 97.56 846 LYS B N 1
ATOM 13610 C CA . LYS B 1 846 ? -30.484 32.25 15.414 1 97.56 846 LYS B CA 1
ATOM 13611 C C . LYS B 1 846 ? -30.656 30.719 15.484 1 97.56 846 LYS B C 1
ATOM 13613 O O . LYS B 1 846 ? -30.047 29.984 14.703 1 97.56 846 LYS B O 1
ATOM 13618 N N . ASP B 1 847 ? -31.5 30.297 16.422 1 98 847 ASP B N 1
ATOM 13619 C CA . ASP B 1 847 ? -31.891 28.891 16.5 1 98 847 ASP B CA 1
ATOM 13620 C C . ASP B 1 847 ? -33 28.562 15.508 1 98 847 ASP B C 1
ATOM 13622 O O . ASP B 1 847 ? -34.062 29.188 15.539 1 98 847 ASP B O 1
ATOM 13626 N N . VAL B 1 848 ? -32.688 27.609 14.664 1 98.5 848 VAL B N 1
ATOM 13627 C CA . VAL B 1 848 ? -33.688 27.328 13.617 1 98.5 848 VAL B CA 1
ATOM 13628 C C . VAL B 1 848 ? -34.031 25.828 13.641 1 98.5 848 VAL B C 1
ATOM 13630 O O . VAL B 1 848 ? -34.5 25.281 12.641 1 98.5 848 VAL B O 1
ATOM 13633 N N . ILE B 1 849 ? -33.812 25.078 14.68 1 98.5 849 ILE B N 1
ATOM 13634 C CA . ILE B 1 849 ? -33.875 23.609 14.742 1 98.5 849 ILE B CA 1
ATOM 13635 C C . ILE B 1 849 ? -35.312 23.156 14.414 1 98.5 849 ILE B C 1
ATOM 13637 O O . ILE B 1 849 ? -35.5 22.172 13.719 1 98.5 849 ILE B O 1
ATOM 13641 N N . ASP B 1 850 ? -36.344 23.844 14.883 1 98.25 850 ASP B N 1
ATOM 13642 C CA . ASP B 1 850 ? -37.719 23.438 14.656 1 98.25 850 ASP B CA 1
ATOM 13643 C C . ASP B 1 850 ? -38.125 23.641 13.195 1 98.25 850 ASP B C 1
ATOM 13645 O O . ASP B 1 850 ? -38.844 22.812 12.625 1 98.25 850 ASP B O 1
ATOM 13649 N N . ASP B 1 851 ? -37.656 24.734 12.617 1 98.38 851 ASP B N 1
ATOM 13650 C CA . ASP B 1 851 ? -37.906 24.984 11.203 1 98.38 851 ASP B CA 1
ATOM 13651 C C . ASP B 1 851 ? -37.25 23.906 10.336 1 98.38 851 ASP B C 1
ATOM 13653 O O . ASP B 1 851 ? -37.844 23.453 9.352 1 98.38 851 ASP B O 1
ATOM 13657 N N . VAL B 1 852 ? -36.031 23.531 10.703 1 98.75 852 VAL B N 1
ATOM 13658 C CA . VAL B 1 852 ? -35.281 22.5 9.969 1 98.75 852 VAL B CA 1
ATOM 13659 C C . VAL B 1 852 ? -36.031 21.172 10.047 1 98.75 852 VAL B C 1
ATOM 13661 O O . VAL B 1 852 ? -36.25 20.5 9.031 1 98.75 852 VAL B O 1
ATOM 13664 N N . LYS B 1 853 ? -36.469 20.781 11.234 1 98.38 853 LYS B N 1
ATOM 13665 C CA . LYS B 1 853 ? -37.219 19.547 11.43 1 98.38 853 LYS B CA 1
ATOM 13666 C C . LYS B 1 853 ? -38.5 19.547 10.625 1 98.38 853 LYS B C 1
ATOM 13668 O O . LYS B 1 853 ? -38.875 18.531 10.016 1 98.38 853 LYS B O 1
ATOM 13673 N N . GLN B 1 854 ? -39.156 20.688 10.617 1 98 854 GLN B N 1
ATOM 13674 C CA . GLN B 1 854 ? -40.406 20.812 9.867 1 98 854 GLN B CA 1
ATOM 13675 C C . GLN B 1 854 ? -40.188 20.656 8.367 1 98 854 GLN B C 1
ATOM 13677 O O . GLN B 1 854 ? -40.906 19.906 7.699 1 98 854 GLN B O 1
ATOM 13682 N N . LEU B 1 855 ? -39.219 21.312 7.887 1 98.25 855 LEU B N 1
ATOM 13683 C CA . LEU B 1 855 ? -38.906 21.219 6.469 1 98.25 855 LEU B CA 1
ATOM 13684 C C . LEU B 1 855 ? -38.531 19.781 6.098 1 98.25 855 LEU B C 1
ATOM 13686 O O . LEU B 1 855 ? -39.031 19.234 5.121 1 98.25 855 LEU B O 1
ATOM 13690 N N . ARG B 1 856 ? -37.656 19.172 6.891 1 98 856 ARG B N 1
ATOM 13691 C CA . ARG B 1 856 ? -37.094 17.859 6.605 1 98 856 ARG B CA 1
ATOM 13692 C C . ARG B 1 856 ? -38.188 16.781 6.676 1 98 856 ARG B C 1
ATOM 13694 O O . ARG B 1 856 ? -38.156 15.805 5.934 1 98 856 ARG B O 1
ATOM 13701 N N . SER B 1 857 ? -39.156 16.906 7.531 1 97 857 SER B N 1
ATOM 13702 C CA . SER B 1 857 ? -40.156 15.898 7.789 1 97 857 SER B CA 1
ATOM 13703 C C . SER B 1 857 ? -41 15.641 6.547 1 97 857 SER B C 1
ATOM 13705 O O . SER B 1 857 ? -41.625 14.578 6.414 1 97 857 SER B O 1
ATOM 13707 N N . ASN B 1 858 ? -41 16.562 5.617 1 97 858 ASN B N 1
ATOM 13708 C CA . ASN B 1 858 ? -41.781 16.422 4.391 1 97 858 ASN B CA 1
ATOM 13709 C C . ASN B 1 858 ? -41 15.664 3.32 1 97 858 ASN B C 1
ATOM 13711 O O . ASN B 1 858 ? -41.531 15.352 2.256 1 97 858 ASN B O 1
ATOM 13715 N N . PHE B 1 859 ? -39.781 15.328 3.57 1 97.88 859 PHE B N 1
ATOM 13716 C CA . PHE B 1 859 ? -38.875 14.727 2.578 1 97.88 859 PHE B CA 1
ATOM 13717 C C . PHE B 1 859 ? -38.125 13.539 3.168 1 97.88 859 PHE B C 1
ATOM 13719 O O . PHE B 1 859 ? -36.906 13.57 3.291 1 97.88 859 PHE B O 1
ATOM 13726 N N . THR B 1 860 ? -38.812 12.453 3.439 1 95.75 860 THR B N 1
ATOM 13727 C CA . THR B 1 860 ? -38.219 11.297 4.113 1 95.75 860 THR B CA 1
ATOM 13728 C C . THR B 1 860 ? -38.125 10.109 3.158 1 95.75 860 THR B C 1
ATOM 13730 O O . THR B 1 860 ? -37.562 9.078 3.506 1 95.75 860 THR B O 1
ATOM 13733 N N . GLU B 1 861 ? -38.625 10.25 1.949 1 95.12 861 GLU B N 1
ATOM 13734 C CA . GLU B 1 861 ? -38.594 9.172 0.973 1 95.12 861 GLU B CA 1
ATOM 13735 C C . GLU B 1 861 ? -37.469 9.383 -0.044 1 95.12 861 GLU B C 1
ATOM 13737 O O . GLU B 1 861 ? -37.281 10.5 -0.531 1 95.12 861 GLU B O 1
ATOM 13742 N N . LEU B 1 862 ? -36.781 8.367 -0.341 1 96 862 LEU B N 1
ATOM 13743 C CA . LEU B 1 862 ? -35.656 8.445 -1.269 1 96 862 LEU B CA 1
ATOM 13744 C C . LEU B 1 862 ? -36.125 8.312 -2.711 1 96 862 LEU B C 1
ATOM 13746 O O . LEU B 1 862 ? -36.969 7.449 -3.018 1 96 862 LEU B O 1
ATOM 13750 N N . LYS B 1 863 ? -35.531 9.148 -3.551 1 96.69 863 LYS B N 1
ATOM 13751 C CA . LYS B 1 863 ? -35.812 9.117 -4.984 1 96.69 863 LYS B CA 1
ATOM 13752 C C . LYS B 1 863 ? -34.688 8.453 -5.754 1 96.69 863 LYS B C 1
ATOM 13754 O O . LYS B 1 863 ? -33.688 8.008 -5.16 1 96.69 863 LYS B O 1
ATOM 13759 N N . TYR B 1 864 ? -34.906 8.25 -7.121 1 97.62 864 TYR B N 1
ATOM 13760 C CA . TYR B 1 864 ? -33.938 7.688 -8.031 1 97.62 864 TYR B CA 1
ATOM 13761 C C . TYR B 1 864 ? -33.562 6.266 -7.617 1 97.62 864 TYR B C 1
ATOM 13763 O O . TYR B 1 864 ? -32.375 5.926 -7.547 1 97.62 864 TYR B O 1
ATOM 13771 N N . CYS B 1 865 ? -34.469 5.523 -7.117 1 97.25 865 CYS B N 1
ATOM 13772 C CA . CYS B 1 865 ? -34.344 4.102 -6.824 1 97.25 865 CYS B CA 1
ATOM 13773 C C . CYS B 1 865 ? -35.625 3.352 -7.172 1 97.25 865 CYS B C 1
ATOM 13775 O O . CYS B 1 865 ? -36.656 3.969 -7.406 1 97.25 865 CYS B O 1
ATOM 13777 N N . PHE B 1 866 ? -35.531 2.057 -7.297 1 96.5 866 PHE B N 1
ATOM 13778 C CA . PHE B 1 866 ? -36.688 1.233 -7.59 1 96.5 866 PHE B CA 1
ATOM 13779 C C . PHE B 1 866 ? -37.5 0.965 -6.324 1 96.5 866 PHE B C 1
ATOM 13781 O O . PHE B 1 866 ? -37 0.383 -5.367 1 96.5 866 PHE B O 1
ATOM 13788 N N . ASN B 1 867 ? -38.781 1.382 -6.27 1 92.75 867 ASN B N 1
ATOM 13789 C CA . ASN B 1 867 ? -39.531 1.234 -5.043 1 92.75 867 ASN B CA 1
ATOM 13790 C C . ASN B 1 867 ? -41 0.9 -5.34 1 92.75 867 ASN B C 1
ATOM 13792 O O . ASN B 1 867 ? -41.875 1.22 -4.547 1 92.75 867 ASN B O 1
ATOM 13796 N N . ASP B 1 868 ? -41.312 0.317 -6.449 1 93.69 868 ASP B N 1
ATOM 13797 C CA . ASP B 1 868 ? -42.688 -0.07 -6.75 1 93.69 868 ASP B CA 1
ATOM 13798 C C . ASP B 1 868 ? -43.094 -1.292 -5.934 1 93.69 868 ASP B C 1
ATOM 13800 O O . ASP B 1 868 ? -42.281 -1.838 -5.172 1 93.69 868 ASP B O 1
ATOM 13804 N N . ASP B 1 869 ? -44.281 -1.728 -6.09 1 95.31 869 ASP B N 1
ATOM 13805 C CA . ASP B 1 869 ? -44.875 -2.768 -5.254 1 95.31 869 ASP B CA 1
ATOM 13806 C C . ASP B 1 869 ? -44.125 -4.094 -5.418 1 95.31 869 ASP B C 1
ATOM 13808 O O . ASP B 1 869 ? -43.969 -4.84 -4.453 1 95.31 869 ASP B O 1
ATOM 13812 N N . ASP B 1 870 ? -43.719 -4.375 -6.605 1 95.81 870 ASP B N 1
ATOM 13813 C CA . ASP B 1 870 ? -43 -5.621 -6.867 1 95.81 870 ASP B CA 1
ATOM 13814 C C . ASP B 1 870 ? -41.656 -5.648 -6.133 1 95.81 870 ASP B C 1
ATOM 13816 O O . ASP B 1 870 ? -41.281 -6.672 -5.566 1 95.81 870 ASP B O 1
ATOM 13820 N N . ILE B 1 871 ? -41 -4.531 -6.223 1 96.25 871 ILE B N 1
ATOM 13821 C CA . ILE B 1 871 ? -39.719 -4.395 -5.543 1 96.25 871 ILE B CA 1
ATOM 13822 C C . ILE B 1 871 ? -39.906 -4.5 -4.031 1 96.25 871 ILE B C 1
ATOM 13824 O O . ILE B 1 871 ? -39.156 -5.219 -3.35 1 96.25 871 ILE B O 1
ATOM 13828 N N . MET B 1 872 ? -40.906 -3.848 -3.504 1 95.88 872 MET B N 1
ATOM 13829 C CA . MET B 1 872 ? -41.188 -3.848 -2.068 1 95.88 872 MET B CA 1
ATOM 13830 C C . MET B 1 872 ? -41.5 -5.254 -1.574 1 95.88 872 MET B C 1
ATOM 13832 O O . MET B 1 872 ? -41.125 -5.633 -0.468 1 95.88 872 MET B O 1
ATOM 13836 N N . ALA B 1 873 ? -42.188 -5.996 -2.332 1 96.94 873 ALA B N 1
ATOM 13837 C CA . ALA B 1 873 ? -42.531 -7.375 -1.971 1 96.94 873 ALA B CA 1
ATOM 13838 C C . ALA B 1 873 ? -41.25 -8.219 -1.849 1 96.94 873 ALA B C 1
ATOM 13840 O O . ALA B 1 873 ? -41.156 -9.07 -0.96 1 96.94 873 ALA B O 1
ATOM 13841 N N . GLN B 1 874 ? -40.375 -8.008 -2.809 1 97.19 874 GLN B N 1
ATOM 13842 C CA . GLN B 1 874 ? -39.094 -8.734 -2.754 1 97.19 874 GLN B CA 1
ATOM 13843 C C . GLN B 1 874 ? -38.281 -8.312 -1.545 1 97.19 874 GLN B C 1
ATOM 13845 O O . GLN B 1 874 ? -37.594 -9.133 -0.943 1 97.19 874 GLN B O 1
ATOM 13850 N N . LEU B 1 875 ? -38.312 -7.051 -1.218 1 97.5 875 LEU B N 1
ATOM 13851 C CA . LEU B 1 875 ? -37.594 -6.566 -0.046 1 97.5 875 LEU B CA 1
ATOM 13852 C C . LEU B 1 875 ? -38.125 -7.199 1.229 1 97.5 875 LEU B C 1
ATOM 13854 O O . LEU B 1 875 ? -37.375 -7.523 2.143 1 97.5 875 LEU B O 1
ATOM 13858 N N . ASP B 1 876 ? -39.406 -7.359 1.321 1 96.88 876 ASP B N 1
ATOM 13859 C CA . ASP B 1 876 ? -40 -8.008 2.479 1 96.88 876 ASP B CA 1
ATOM 13860 C C . ASP B 1 876 ? -39.531 -9.453 2.609 1 96.88 876 ASP B C 1
ATOM 13862 O O . ASP B 1 876 ? -39.344 -9.953 3.721 1 96.88 876 ASP B O 1
ATOM 13866 N N . LYS B 1 877 ? -39.375 -10.094 1.49 1 97.06 877 LYS B N 1
ATOM 13867 C CA . LYS B 1 877 ? -38.812 -11.445 1.505 1 97.06 877 LYS B CA 1
ATOM 13868 C C . LYS B 1 877 ? -37.406 -11.453 2.068 1 97.06 877 LYS B C 1
ATOM 13870 O O . LYS B 1 877 ? -37.062 -12.312 2.879 1 97.06 877 LYS B O 1
ATOM 13875 N N . LEU B 1 878 ? -36.594 -10.516 1.584 1 97.44 878 LEU B N 1
ATOM 13876 C CA . LEU B 1 878 ? -35.219 -10.43 2.096 1 97.44 878 LEU B CA 1
ATOM 13877 C C . LEU B 1 878 ? -35.219 -10.164 3.596 1 97.44 878 LEU B C 1
ATOM 13879 O O . LEU B 1 878 ? -34.438 -10.758 4.336 1 97.44 878 LEU B O 1
ATOM 13883 N N . LYS B 1 879 ? -36.125 -9.273 4.078 1 96.5 879 LYS B N 1
ATOM 13884 C CA . LYS B 1 879 ? -36.219 -8.938 5.496 1 96.5 879 LYS B CA 1
ATOM 13885 C C . LYS B 1 879 ? -36.594 -10.164 6.328 1 96.5 879 LYS B C 1
ATOM 13887 O O . LYS B 1 879 ? -36.156 -10.297 7.477 1 96.5 879 LYS B O 1
ATOM 13892 N N . SER B 1 880 ? -37.312 -11.031 5.738 1 95 880 SER B N 1
ATOM 13893 C CA . SER B 1 880 ? -37.75 -12.219 6.457 1 95 880 SER B CA 1
ATOM 13894 C C . SER B 1 880 ? -36.594 -13.148 6.781 1 95 880 SER B C 1
ATOM 13896 O O . SER B 1 880 ? -36.719 -14.023 7.645 1 95 880 SER B O 1
ATOM 13898 N N . THR B 1 881 ? -35.5 -12.984 6.074 1 94.06 881 THR B N 1
ATOM 13899 C CA . THR B 1 881 ? -34.312 -13.82 6.34 1 94.06 881 THR B CA 1
ATOM 13900 C C . THR B 1 881 ? -33.562 -13.312 7.562 1 94.06 881 THR B C 1
ATOM 13902 O O . THR B 1 881 ? -32.594 -13.938 8.008 1 94.06 881 THR B O 1
ATOM 13905 N N . LEU B 1 882 ? -34 -12.156 8.141 1 92.88 882 LEU B N 1
ATOM 13906 C CA . LEU B 1 882 ? -33.312 -11.523 9.273 1 92.88 882 LEU B CA 1
ATOM 13907 C C . LEU B 1 882 ? -34.125 -11.711 10.555 1 92.88 882 LEU B C 1
ATOM 13909 O O . LEU B 1 882 ? -33.594 -11.539 11.656 1 92.88 882 LEU B O 1
#

Sequence (1764 aa):
MKLENLKRTLFYDNHVKAGATLVDFGGWEMPIQYPNGIVDEHINTRIKAGIFDVSHMARFIVSGPEATAFLQYVLTNNVFALDLLQAQYTMIQNQNGGALDDAYLYRFKETEYLLVVNAANAEKDWQHLNTEIAAFDATISNQSSEIAMISLQGPESKNILKKLTGYEFLTEPLKNALGILDYKGQELLIARTGYTGEPLGFELFAKAAQGPEIWEKLLELGAMAIGLGARDTLRLEAGLPLYGHELGLDIDGHEIPIFSCPLAKFAVSFADAKGDYIGREALAKQYIGFKKIMERELADLSELPRIVRSLAITGRGVARAGCKVFKDGKEVGYITSATMVPYLKAEGYGLDSKITDEKAMRAIALALVDGDVELNDAVEVEIRGKMVKAVIAPYHMKSDAPPFARPIIYGVEVEREFDSAADYKTKAINLLEKSYDNTILRQHQTINLIPSEQSHSPAVRLLSIMDPSFRYAEHKKTKSFYDYDVFYYQGTAFIDEIEHLLMAEMKKYLNCAEVETRVISGQMANTAVFSALMDYKNRVNRKKDPARLGYVLNNHIIKGGHLSAQPMGALHDYIAIDPVTEKTAVVNFPVEKDNHFKIDVEETKKVIAQYKPELIIFGKSMVLHKEPVREIKKFVDEQKLNSVIMYDMAHVLGLVGDHFQNPFEEGAELVTGSTHKTFFGTQRGIIAGNYDPEDYKYGLWETIETRAFPGSVSNHHLGTMLGLLMATYEMNYFKDEYQKNVINNAKYFAKCLADAGLDVVGDPAISYTETHQVVVRVGYGIGPDVANRLERNNIIINYQATPEEEGFTASGAIRIGVAEMTRFGFGTKEFEQTAALMADVILRNKDVIDDVKQLRSNFTELKYCFNDDDIMAQLDKLKSTLMKLENLKRTLFYDNHVKAGATLVDFGGWEMPIQYPNGIVDEHINTRIKAGIFDVSHMARFIVSGPEATAFLQYVLTNNVFALDLLQAQYTMIQNQNGGALDDAYLYRFKETEYLLVVNAANAEKDWQHLNTEIAAFDATISNQSSEIAMISLQGPESKNILKKLTGYEFLTEPLKNALGILDYKGQELLIARTGYTGEPLGFELFAKAAQGPEIWEKLLELGAMAIGLGARDTLRLEAGLPLYGHELGLDIDGHEIPIFSCPLAKFAVSFADAKGDYIGREALAKQYIGFKKIMERELADLSELPRIVRSLAITGRGVARAGCKVFKDGKEVGYITSATMVPYLKAEGYGLDSKITDEKAMRAIALALVDGDVELNDAVEVEIRGKMVKAVIAPYHMKSDAPPFARPIIYGVEVEREFDSAADYKTKAINLLEKSYDNTILRQHQTINLIPSEQSHSPAVRLLSIMDPSFRYAEHKKTKSFYDYDVFYYQGTAFIDEIEHLLMAEMKKYLNCAEVETRVISGQMANTAVFSALMDYKNRVNRKKDPARLGYVLNNHIIKGGHLSAQPMGALHDYIAIDPVTEKTAVVNFPVEKDNHFKIDVEETKKVIAQYKPELIIFGKSMVLHKEPVREIKKFVDEQKLNSVIMYDMAHVLGLVGDHFQNPFEEGAELVTGSTHKTFFGTQRGIIAGNYDPEDYKYGLWETIETRAFPGSVSNHHLGTMLGLLMATYEMNYFKDEYQKNVINNAKYFAKCLADAGLDVVGDPAISYTETHQVVVRVGYGIGPDVANRLERNNIIINYQATPEEEGFTASGAIRIGVAEMTRFGFGTKEFEQTAALMADVILRNKDVIDDVKQLRSNFTELKYCFNDDDIMAQLDKLKSTL

Nearest PDB structures (foldseek):
  1wos-assembly1_A  TM=9.117E-01  e=7.397E-37  Thermotoga maritima
  1wsr-assembly1_A  TM=8.832E-01  e=3.612E-31  Homo sapiens
  3gir-assembly1_A  TM=8.783E-01  e=4.794E-32  Bartonella henselae
  1v5v-assembly1_B  TM=8.078E-01  e=5.116E-33  Pyrococcus horikoshii
  1vrq-assembly1_A  TM=8.043E-01  e=1.113E-28  Corynebacterium sp. U-96

Solvent-accessible surface area (backbone atoms only — not comparable to full-atom values): 87990 Å² total; per-residue (Å²): 130,83,75,86,81,53,43,70,52,88,47,48,66,60,37,56,74,60,52,35,47,67,39,82,55,75,56,24,54,39,43,42,26,37,78,77,33,43,63,50,37,40,50,38,22,50,71,29,22,23,33,32,86,50,39,68,31,34,33,32,40,36,26,52,91,27,28,64,62,46,47,28,28,53,31,37,27,55,61,74,47,55,52,82,34,26,43,47,63,29,31,34,47,37,66,76,22,26,33,74,40,58,36,40,41,34,23,79,46,96,65,38,35,42,39,39,36,48,44,75,40,32,67,61,48,49,52,53,50,56,61,61,38,69,82,40,64,40,50,75,43,82,40,36,81,54,40,24,33,39,36,33,31,9,50,39,26,64,61,42,51,26,68,72,50,66,45,88,75,68,49,62,56,44,84,31,20,31,28,78,45,54,51,95,89,36,67,30,37,37,30,32,42,79,70,46,54,49,58,30,32,30,32,36,40,30,46,38,88,49,34,54,59,52,53,53,51,44,42,70,63,64,35,38,77,37,23,52,50,21,46,49,47,33,14,54,44,48,69,53,78,43,80,54,40,57,32,24,32,38,96,85,65,45,70,32,55,44,59,24,26,80,66,31,76,75,16,52,55,83,43,74,70,54,56,79,37,61,17,50,69,43,39,52,46,24,46,53,22,45,51,26,46,76,69,65,48,67,89,67,41,81,55,34,51,44,32,56,42,36,31,38,46,73,44,87,67,69,54,44,59,68,28,40,27,26,46,94,86,36,78,42,38,28,30,38,39,42,40,74,39,69,46,63,41,69,48,78,60,38,85,72,38,42,77,49,89,49,74,46,74,46,38,40,33,35,26,46,25,38,44,79,68,51,79,67,37,68,32,31,35,43,47,96,88,36,79,28,44,26,30,30,36,91,57,46,41,36,40,86,46,35,50,37,44,29,72,45,63,86,88,71,78,70,81,90,84,75,92,72,63,90,49,58,68,60,38,49,48,50,51,51,51,51,48,44,51,52,29,49,44,56,59,38,32,29,51,58,20,38,51,66,27,18,72,58,49,52,67,30,40,53,44,27,53,38,54,47,46,30,51,58,54,42,64,46,66,33,72,56,42,59,55,30,60,42,65,57,41,52,87,40,67,69,55,54,53,49,52,52,52,34,40,55,52,49,24,62,68,68,66,44,69,39,60,46,70,58,32,62,27,33,42,45,26,48,35,22,45,49,52,14,51,31,47,54,71,28,63,89,53,77,52,47,67,73,61,54,35,58,32,31,34,27,44,41,61,49,51,19,13,40,57,51,72,27,64,74,13,36,31,44,86,40,52,26,34,34,63,66,45,37,38,66,31,62,48,57,58,40,46,32,90,93,39,59,66,36,75,24,64,72,61,33,52,52,50,44,72,72,64,59,34,51,34,36,42,45,49,38,70,57,47,37,55,83,76,68,48,45,63,50,41,53,51,39,57,71,67,67,54,86,48,45,39,32,34,43,28,30,60,49,48,42,38,56,36,92,84,59,45,53,57,61,85,33,52,33,43,33,36,33,23,23,32,23,18,48,20,50,28,39,77,25,14,30,38,33,32,62,56,49,88,84,40,86,63,26,63,42,54,58,36,30,52,40,25,35,44,50,24,54,27,68,58,50,59,43,5,45,50,53,8,29,38,50,28,48,46,32,41,71,71,34,37,70,64,53,37,48,49,29,37,51,39,21,22,51,32,40,47,36,28,36,74,58,69,44,53,55,52,65,48,71,91,61,34,31,28,63,29,44,30,44,41,35,53,72,40,80,47,40,11,60,60,51,35,50,56,34,39,76,28,36,35,32,30,21,40,29,44,47,59,79,37,78,36,68,66,20,4,20,14,36,38,35,13,40,51,36,39,40,33,24,63,49,46,67,65,53,35,42,52,47,24,49,53,47,36,36,36,73,77,64,69,45,87,47,39,66,61,39,32,57,60,29,58,77,38,64,56,76,50,78,57,88,73,50,71,71,49,49,53,49,48,52,55,51,56,69,77,90,128,84,76,86,80,53,44,70,49,89,46,48,67,60,37,57,74,60,52,36,46,68,40,82,54,76,58,23,55,39,43,41,26,36,80,78,33,42,61,51,36,38,50,38,23,50,72,29,23,23,33,32,86,49,40,67,29,34,35,34,40,34,26,51,91,28,28,63,62,46,48,28,28,55,32,38,27,55,60,72,48,55,51,82,32,26,42,45,63,30,32,34,47,36,66,77,23,26,34,74,41,56,36,39,42,35,22,79,46,94,65,39,34,42,39,40,35,48,46,76,40,33,66,62,49,48,52,53,51,56,61,61,38,71,81,39,64,40,48,75,46,82,38,36,80,54,38,24,35,39,35,33,32,9,49,40,27,64,59,42,50,27,68,72,50,68,46,89,74,67,50,62,56,43,83,31,20,30,28,81,45,55,51,95,90,37,67,32,37,37,30,32,42,80,71,45,52,50,59,31,32,31,32,36,40,30,47,38,88,49,35,52,59,52,53,52,51,43,44,72,64,63,35,39,77,38,22,52,50,19,47,50,48,33,15,54,44,48,68,53,76,42,82,53,41,57,32,25,32,37,96,86,64,45,71,33,55,44,60,23,28,80,64,31,78,76,16,52,56,82,43,74,71,55,56,79,36,63,18,48,69,42,40,53,45,22,46,54,22,44,50,26,47,78,69,64,49,68,89,68,42,80,57,33,52,45,32,55,41,35,32,38,46,72,42,87,68,70,54,43,60,68,28,41,27,27,45,93,86,37,81,42,39,27,28,38,41,43,41,74,38,70,47,63,42,68,47,81,60,35,85,71,38,43,78,47,92,49,74,46,72,45,38,40,32,34,26,46,25,38,46,78,66,52,80,67,37,68,32,29,34,40,46,95,88,37,79,28,45,26,32,30,36,91,57,46,42,36,40,86,47,33,50,38,45,29,73,45,64,86,90,69,79,71,81,90,82,77,93,72,64,91,48,58,68,58,38,49,49,50,51,51,52,52,49,44,52,50,29,49,43,56,58,37,34,30,52,58,20,39,51,66,25,18,71,57,49,52,68,29,41,53,42,27,54,38,53,46,46,30,51,60,54,43,64,46,65,33,71,57,43,58,56,31,60,42,66,58,41,53,87,41,67,69,55,54,52,49,52,53,51,34,40,53,52,49,24,60,68,67,68,45,70,40,61,45,70,58,33,61,26,33,43,44,25,47,35,23,45,50,50,15,51,31,47,54,72,29,64,88,54,74,51,47,65,70,61,54,35,59,33,31,35,26,42,41,60,47,51,18,13,38,58,51,74,26,63,74,13,34,31,44,86,41,52,25,35,34,64,67,47,37,38,66,31,64,48,58,59,42,46,32,91,93,40,59,68,36,76,25,64,72,59,33,51,51,50,42,71,71,62,58,35,52,34,37,42,45,50,38,68,56,47,37,54,84,77,66,48,44,64,51,40,52,49,39,56,71,67,68,54,87,46,46,37,32,35,42,30,29,58,48,47,41,38,57,37,91,84,58,45,53,56,61,85,33,52,34,42,31,37,33,22,23,32,23,17,48,18,48,27,40,77,24,16,30,39,33,33,62,56,48,86,85,38,87,63,24,61,43,53,56,36,31,52,40,25,35,43,51,26,55,26,68,57,50,59,43,5,46,48,52,8,30,38,51,28,49,46,31,42,70,71,36,38,70,64,52,37,49,50,28,36,52,40,21,23,51,32,40,47,34,28,37,73,57,69,47,52,54,51,64,48,71,90,61,35,30,29,63,28,45,31,43,40,34,51,73,42,83,47,41,11,61,60,51,35,48,57,36,40,76,28,37,35,32,30,20,39,29,44,46,58,80,38,76,36,69,67,21,4,20,14,37,38,32,13,39,51,37,39,40,32,26,63,49,46,67,66,54,36,42,54,47,22,49,54,50,37,35,37,72,78,64,69,44,89,46,42,67,60,40,32,57,60,29,58,77,39,63,56,77,50,77,58,88,73,51,70,70,50,48,53,50,50,51,55,50,55,70,79,91

InterPro domains:
  IPR006222 GCVT, N-terminal domain [PF01571] (11-255)
  IPR006223 Glycine cleavage system T protein [TIGR00528] (6-392)
  IPR015421 Pyridoxal phosphate-dependent transferase, major domain [G3DSA:3.40.640.10] (455-736)
  IPR015422 Pyridoxal phosphate-dependent transferase, small domain [G3DSA:3.90.1150.10] (737-878)
  IPR015424 Pyridoxal phosphate-dependent transferase [SSF53383] (437-874)
  IPR027266 Aminomethyltransferase superfamily [G3DSA:3.30.1360.120] (1-396)
  IPR028896 Aminomethyltransferase-like [PTHR43757] (6-393)
  IPR029043 Glycine cleavage T-protein/YgfZ, C-terminal [SSF101790] (304-396)
  IPR039429 Serine hydroxymethyltransferase-like domain [PF00464] (438-837)

Foldseek 3Di:
DPPPQAAEALCVVVCVVQQFDWDDDLRHTFGQFGPVDQQCLLACLQAAKAKEFQLLWWKKKKFFPCSQVLCLFQWQAFSLLDDAQFKAKIFGAAQQQAGLFIWMWHHNDDTMIIITTHNNSRVVVVVVSVVSCVVDRMDMDTCSQFKGKMKMGYQCSVVLVCVQQVDPFAFFLDARGKGWGDGPRFTKIWTQDDQQQASGIIMIIGTSVCRNVSVVSSVVSPHHYGGPNNSQLRNFQNLHDDDAFQHQADPVGHGQRQLLRVCSVRHGDPFVLSPHHRNSVLNVLLVVLSVCLVVVVQPDNPSHFKHKFKKFFPFDDWDAFPWFKFAPRHTFWTFRHKGKHKDFDWDDDDLPIDTDPDMDIGIMTMIIGGSNQDFQGWMWTQDPNDTTIMGGHHHQWHNPQPNGIDGDDPPDDDDDDDDADPDVVVNVVVVVVVVVVVCCLQQFQFAEWAQQFAAADLLLVLLLPPPLLPDFWFWWFDVVVVGDIDTPDPPCVVLVVLVVLLFVLVCVLQVADGKDFLFFALLLLLLLLLVLLQCVQCVVPPPDDGDAFAAEEEADQQLFADQSPDCVHSSVVRWDQDSSNRHTRYDYFQADPVASNHGDLVVVLVVCVVRVGQEYEADGNQHFADHQLLSVQVSCVVSVRNHAYEYACASCSLQDDDLAHNNVVSPHFKYKYFCPRLNPAFGGMMIGGHDDPPDPCVSSVSSSNVCSPPNRDRGRSSSSSSSRSQSSVLSVVCSVVLNNQLQQQQLLLLVLLVVLPWAKAADVVSSRGSGQKTKTFQAWQCQVVLQVLCVVLSHHWAFGAHSSHNDRNGGGMIMTGCNRVVQLPDGSVLSSVVSNVSSCCRVVVDRCNVVSSVSSNVRSDGHSHDDDPVVVVVSVVSVVVD/DPPPQAAEALCNVVCVVQQFDWDDDLRHTFGQFGPVDQQCLLACLQAAKAKEFQLLWWKKKKFFPCSQVLCLFQWQAFSLLDDAQFKDKIFGAAQQQAGLFIWMWHHNDDTMIIITTHNNSVVVVVVVSVVSCVVDRMDMDICSQFKGKMKMGYLHSVVLVCVQQVDPFAFFLDARGKGWGDGPRFTKIWTQDDQQQASGIIMIIGTSVCRNVSVVSSVVSPHHYGGPNNSQLRNFQNLHDDDAFQHQADPVRHGQRQLLRVCSVRHGDPFVLSPHHRNSVLNVLLVVLSVCLVVVVQPDNPSHFKHKFKKFFPFDDWDAFPWFKFAPRHTFWTFRHKGKHKDFDWDDDDLPIDTDPDIDIGIMTMIIGGSNQDFQGWMWTQDPNDTTIMGGHHHQWHNPQPNGIDGDDPPDDDDDDDDADPDVVVRVVVVVVVVVVVCCLQQFQFAEWAQQFAAADLLLVLLLPPPLLPDFWFWWFDVVVVGDIDTPDPPCVVLVVLVVLLFVLVCVLQVADGKDFLFFALLLLLLLLLVLLQCVVCVVPPPDDGDAFAAEEEADQQLFADQSPDCNHSSVVRWDQDSSNRHTRYDYFQADPVASNHGDLVVVLVVCVVRVGQEYEADGNDHFADHQLLSVQVSCVVVVRNHAYEYACASCSLQDDDLAHNNVVSPHFKYKYFCPRLNPAFGGMMIGGHDDPPDPCVSSVSSSNVCSPPNRDRGRSSSSSSSRSQSSVLSVVCSVVLNNQLQQQQLLLLVLLVVLPWAKAADVVSSRGSGQKTKTFQAWQCQVVLQVLCVVLSHHWAFGAHSSHNDRNGGGMIMTGCNRVVQLPDGSVLSSVVSNVSSCCRVVVDRCNVVSSVSSNVRSDGHSHDDDPVVVVVSVVSVVVD

Secondary structure (DSSP, 8-state):
--GGG-B--TTHHHHHHTT-EEEEETTEEEEEE-TT-HHHHHHHHHHS-EEEE-TTSEEEEEESTTHHHHHHHHBSS-GGGPPTTEEEEEEEE-TTSBEEEEEEEEEEETTEEEEEE-GGGHHHHHHHHHHHHTTSS-EEEE-TTTEEEEEEESTTHHHHHHHHH--S--S-SSTTBEEEEEETTEEEEEES--SS--SSEEEEEEEGGGHHHHHHHHHHTT-EE--HHHHHHHHHHHT---BTTTBSB-TTSPBPBGGGSTTHHHH----GGG---TTHHHHHHHHHHHHHHHTT-TT--TTS-EEEEEEEE-SS----TT-EEEETTEEEEEEEEEEEEEEEEEESSGGG-EEEEEEEEEEEEEEEEETT--TT-EEEEEETTEEEEEEEES-SEE-SSTT--EE--TT----------SSHHHHHHHHHHHHHHHHHIIIII-EE--TT--PPPHHHHHHTTSGGGG----EEEEGGGTTEEEESSSS-HHHHHHHHHHHHHHHHHHT-SEEE----SHHHHHHHHHHHHHHHHTTT--SSPPPPB--EEE--GGGT--GGGSTTTGGGGTBPBPTTT-SBSEEE--B-SS-TTSB-HHHHHHHHHHH--SEEEE--SS--S---HHHHHHHHHHTT--PEEEEE-TTTGGGBSTTSB-HHHHT-SEEEEESSSSS-S-S-EEEEE---TTSTTHHHHHHHHHIIIIII-SS--HHHHHHHHHHHHHHHHHHHHHHHHHHHHHHHHHHHH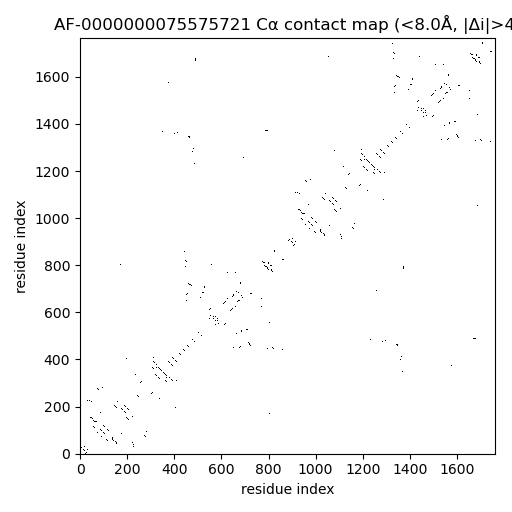HHTT-EE-S-GGGTT-SSSEEEEE--TT-HHHHHHHHHHTTEE-EEE--TTSS-STT--EEEEE-HHHHHTT--HHHHHHHHHHHHHHHHH----HHHHHHHHHT--S--SS--SHHHHHHHHHHHTT-/--GGG-B--TTHHHHHHTT-EEEEETTEEEEEE-TT-HHHHHHHHHHS-EEEE-TTSEEEEEESTTHHHHHHHHBSS-GGGPPTTEEEEEEEE-TTSBEEEEEEEEEEETTEEEEEE-GGGHHHHHHHHHHHHTTSS-EEEE-TTTEEEEEEESTTHHHHHHHHH--S--S-SSTTBEEEEEETTEEEEEES--SS--SSEEEEEEEGGGHHHHHHHHHHTTPEE--HHHHHHHHHHHT---BTTTBSB-TTSPBPBGGGSTTHHHH----GGG---TTHHHHHHHHHHHHHHHTT-TT--TT--EEEEEEEE-SS----TT-EEEETTEEEEEEEEEEEEEEEEEESSGGG-EEEEEEEEEEEEEEEEETT--TT-EEEEEETTEEEEEEEES-SEE-SSTT--EE--TT----------SSHHHHHHHHHHHHHHHHHIIIII-EE--TT--PPPHHHHHHTTSGGGG----EEEEGGGTTEEEESSSS-HHHHHHHHHHHHHHHHHHT-SEEE----SHHHHHHHHHHHHHHHHTTT--SSPPPPB--EEE--GGGT--GGGSTTTGGGGTBPBPTTT-SBSEEE--B-SS-TTSB-HHHHHHHHHHH--SEEEE--SS--S---HHHHHHHHHHTT--PEEEEE-TTTGGGBSTTSB-HHHHT-SEEEEESSSSS-S-S-EEEEE---TTSTTHHHHHHHHHIIIIII-SS--HHHHHHHHHHHHHHHHHHHHHHHHHHHHHHHHHHHHHHTT-EE-S-GGGTT-SSSEEEEE--TT-HHHHHHHHHHTTEE-EEE--TTSS-STT--EEEEE-HHHHHTT--HHHHHHHHHHHHHHHHH----HHHHHHHHHT--SPPSS--SHHHHHHHHHHHTT-

Radius of gyration: 37.15 Å; Cα contacts (8 Å, |Δi|>4): 4137; chains: 2; bounding box: 89×110×99 Å